Protein AF-0000000076643819 (afdb_homodimer)

Organism: Fusarium proliferatum (strain ET1) (NCBI:txid1227346)

pLDDT: mean 81.08, std 17.57, range [19.09, 98.19]

Sequence (1674 aa):
MAENMQVGRLDLASRTIDLTTVLLRATSSSGSLLKGAWEIGQWLGRERLNQYELLDCMEKAKGFAFANQSGQQFFDKIIQGLETFPVRPLFLQQSGSLGRLMAGDPSLSWIVSTVACLFQHHRDDMLVTDTVTACIMESHRLREQEHDVVTRDTFMYNPEHTRVRAVVRKIVSSVWYNVVNVGCDTVPLPDELLAVCSRGHYLDPGDFGIVVNTIYARCPSKAILRTTHLLRDVMLWLLLHYDGAIVVNVGGHIVYRADFGNPLRELEVNVASPCPQEGDCGGVGQASYQILRHVSGKFEDFLTGYISSDFDDSLPQPGIRQRLYEIPRLYPRASPMWNESVQILIKCTAQSIMRWLLGVPLSPQTDSPGFSAEPLRQAAEGEMTVSLALGNVPSIISLQWGSSPGPHVTFKSPAEVHSILSDYSKLGNGGFTGYRLTYLLEFFPILKDMASKLGAECQCSECSLVKRGSVASTLRPGCLRRLAVEEALLLLAHGVADGFCVDTASSVSDTTDIVEGMATLLLELIEDRKVMWNTWFTVASCVYLGCPFQKPVEPTHPAFGGTAFAAIQYGDLAAQAPWLDLTRELSVHGCFRIVGSRGRLGVVTRRHEDVQFRSVEENFAIIETENTEDTSHFCSRYKKAASLIDHGLRVDEDKTSVKSDVILCQIDEKFYRLSFRIQTKSHWRIVDPSDALSATIRTGSSAICQHNGQPPEIVPLNAKIYTMDEVVGRWPDVVRSSVGTTGSGRATNSGIFHLTHVLDTHLKRNIALALSVCPVAVPNYPDIACTTCTLEHAGKVERKPYREGEGGDPADRYVINLIKDLAGQDVPFGRRLIVAKMAENMQVGRLDLASRTIDLTTVLLRATSSSGSLLKGAWEIGQWLGRERLNQYELLDCMEKAKGFAFANQSGQQFFDKIIQGLETFPVRPLFLQQSGSLGRLMAGDPSLSWIVSTVACLFQHHRDDMLVTDTVTACIMESHRLREQEHDVVTRDTFMYNPEHTRVRAVVRKIVSSVWYNVVNVGCDTVPLPDELLAVCSRGHYLDPGDFGIVVNTIYARCPSKAILRTTHLLRDVMLWLLLHYDGAIVVNVGGHIVYRADFGNPLRELEVNVASPCPQEGDCGGVGQASYQILRHVSGKFEDFLTGYISSDFDDSLPQPGIRQRLYEIPRLYPRASPMWNESVQILIKCTAQSIMRWLLGVPLSPQTDSPGFSAEPLRQAAEGEMTVSLALGNVPSIISLQWGSSPGPHVTFKSPAEVHSILSDYSKLGNGGFTGYRLTYLLEFFPILKDMASKLGAECQCSECSLVKRGSVASTLRPGCLRRLAVEEALLLLAHGVADGFCVDTASSVSDTTDIVEGMATLLLELIEDRKVMWNTWFTVASCVYLGCPFQKPVEPTHPAFGGTAFAAIQYGDLAAQAPWLDLTRELSVHGCFRIVGSRGRLGVVTRRHEDVQFRSVEENFAIIETENTEDTSHFCSRYKKAASLIDHGLRVDEDKTSVKSDVILCQIDEKFYRLSFRIQTKSHWRIVDPSDALSATIRTGSSAICQHNGQPPEIVPLNAKIYTMDEVVGRWPDVVRSSVGTTGSGRATNSGIFHLTHVLDTHLKRNIALALSVCPVAVPNYPDIACTTCTLEHAGKVERKPYREGEGGDPADRYVINLIKDLAGQDVPFGRRLIVAK

Radius of gyration: 37.77 Å; Cα contacts (8 Å, |Δi|>4): 3320; chains: 2; bounding box: 106×125×84 Å

Secondary structure (DSSP, 8-state):
--STTSGGGSHHHHHHHHHHHHHHHHHSSSHHHHHHHHHHHHHHHHHT--HHHHHHHHHHHTTS----HHHHHHHHHHHH-PPP---TT-EEE----HHHHHHT-TTTHHHHHHHHHHHTT---HHHHHHHHHHHHHHHHHHHTT--S---SS--SS-HHHHHHHHHHHHHHHHHIIIIITTT-PPPPPPHHHHTT-SS-B---HHHHHHHHHIIIII-SSEEEEEESS-BHHHHHHHHHH--SEEEEEETTEEEEEEE-S-TT-EEEEEES-PPPSSS----SS--EEEEEEEETTEEEEEEEEE--HHHHS------S-EETT-------TT-GGG-HHHHHHHHHHHHHHHHHHHT-BEEE-SSSSEEEE-TTSPPPTT--BHHHHBSS--GGGG-------S-------HHHHHHHHHHHHTTT-TTSHHHHHHHHHHH-HHHHHHHHHHHTT--SHHHHHHHTT-S-----TT-HHHHHHHHHHHHHHHHHHHHTT--EE---S--HHHHHHHHHHHHIIIII-EEEHHHHHHHHHHHHH-PPP-PPPP-SBTTB-EEEEEEEEETTEEEE-GGG-TTS---STT-B--EEEESEEEEEEEETTEEEEEE---SEEEEEEEPPPP-HHHHHHSPPPPEEE-TT--PPBP----EEEEEEEE-SSSEEEEEEEEE-SS-EEE--HHHHHHHHHH--PPP---SSSSPPP---EEEEEE-HHHHHHHSS-----SS---------SSPPEEEE-BEEEHHHHHHHHHHTTTTT-EEE-TTTS-HHHHHHHHHTSPP--SSTT----TT-EEEEEEEEEEEP------SS-----/--SSGGG----SSTT-S-HHHHHHHHHHS-HHHHHHHHHHHHHHHHHT--HHHHHHHHHHHTTS----HHHHHHHHHHHH-PPP---TT-EEE----HHHHHHT-TTTHHHHHHHHHHHTT---HHHHHHHHHHHHHHHHHHHT---S---TTTTSS-HHHHHHHHHHHHHHHHHIIIIITTT-PPPPPPHHHHTT-SS-B---HHHHHHHHHIIIII-SSEEEEEESS-BHHHHHHHHHH--SEEEEEETTEEEEEEE-S-TT-EEEEEES-PPPSSS----SS--EEEEEEEETTEEEEEEEEE--HHHHS------S-EETT-------TT-GGG-HHHHHHHHHHHHHHHHHHHT-BEEE-SSSSEEEE-TTSPPPTT--BHHHHBSS--GGGG-------S-------HHHHHHHHHHHHTTT-TTSHHHHHHHHHHH-HHHHHHHHHHHTT--SHHHHHHHTT-S-----TT-HHHHHHHHHHHHHHHHHHHHTT--EE---S--HHHHHHHHHHHHIIIII-EEEHHHHHHHHHHHHH-PPP-PPPP-SSGGG-EEEEEEEEETTEEEE-GGG-TTS---STT-B--EEEESEEEEEEEETTEEEEEE---SEEEEEEEPPPP-HHHHHHSPPPPEEE-TT--PPBP----EEEEEEEE-SSSEEEEEEEEE-SS-EEE--HHHHHHHHHH--PPP---SSSSPPP---EEEEEE-HHHHHHHSS-----SS---------S-PPEEEE-BEEEHHHHHHHHHHTTTT--EEE-TTTS-HHHHHHHHHTSPP--SSTT----TT-EEEEEEEEEEEP------SS-----

Foldseek 3Di:
DVPVVPPPPPPVVVCVVCVVVVLVVVVVPDPVSVVLVVLVVVQCVVVVHDPVLVVVLCVLQFQLFFWFPLLLVLLCDLQVDDQFDDFPPKDFFAHSFPLNVLSPPRRRVLLLQLLLLVLQFDQDLLQSLLLSLLLSVVSNVVPVCPDPCCVVVPVDPDVNSVSSSVVSSSVSVRSCQRAQLLQSHGDADDPLLCVLEVFAFAARSNVLNVVLSCLAPVAPAEKEKEWQGDHRSSVSSCVTTPQAWEWEAACRDTRDIDGGHDDRHYYYYYHNHRADHDDFSDPDDFIKMWMWHDDPNDTDTDDIGTGDPVRGTHGGQRQGWFFQPPADDDDDPPDPCPDLLLVLLLLVLLLVLLVLQQQWFWAFDFDAPFTFTDSPDGDDPPTDGNLQQFQHQQCSNVDPSDDDDDDADFFDAPVVQVVVCVVVVVVVPPPDLQSLLVSVCSGGVSLVVSLLVQLVVWDDPQSVCVVVPDPDRRLDPPTSSVVSSLSSLSSNLSRLLVSQVDGIFGNNPDCSQLSSLSSVQVCCCRVVSIRHLASSQQSSCCGSSVDGRDDQDDQPDPQWGFHHFAKKAARQKIWGQNLNNLLDDAASGNNNHTDITGRFMFGWDDDDPDIDTGTDPDNIATETETAKDDQQVVLVVDPDFWDWDKLPDDFAEAPKDKDWDWDWDDPDDRYIYIWIWIDTDPDIITFTSSLLSSLNSLADAEFFDPDDDRGDTDDIAIEDEDHLNVLRNAPVVDRQDPPPPPPPPPLPPGAYEYEYGAYAGSNSVSRSSSSCSQQREYEYECVGDGPNRRVVVQQVDFGHGNDPRRDDRRRYGYYYHYHPDHDRPPPPPDSDHPPVD/DPVPCVVDAPWLQVCLPPLVVSCVVVVPDDPVSVVLSVLVVVQCVVVVPDPVLVNVLSNLQFQLFFWFPLLLVLLVDLQQDDFFDDFPPKDFFAHSFPLNVQSPHRRRVLLLQLLLLVLQFDQDLLQSLLLSLLLSVVSNCVVVCPDDCCVVVPVDPDVNSVSSSVVSSSVSVRSCQRAQLLFSHGDADDPLLCQLEVFAFAARSNVLNVVLSCLAPVAPAEKEKEWQGDHRSSVSSCVTTPQAWEWEAACRRTRDIDGRHDDRHYYYYYHNHRADHDDFSDPDDFIKMWMWHDDPNDTDTDDIGTGDPVRGTHGGQRQGWFFQPPADDDDDPPDPCPDLLLVLLLLVLLLVLLVLQQQWFWAFDFAAPFTFTDSPDGDDPPTHGNLQQFQHQFCSNVDPSDDDDDDADFFDAPVVQVVVCVVVVVVVPPPDLQSLLVSVCSGGVSLVVSLLVQLVVWDDPQSVCVVVPDPDRRLDPPTSSVVSSLSSLSSNLSRLLVSQVDGIFGNNPDCSQLSSLSSVQVCCCRVVSIRHLASSQQSSCCGSSVDGRDDADDQPDPQWGFHHFAKKAARQKIWGQNLNNLLDDAASGNNNHTDITGRFMFGWDDDDPDIDTGTDPDNIATETETAKDDQQVVLVVDPDFWDWDKLPDDFAEAPKDKDWDWDWDDDDDRYIYIWIWIDTDPDIITFTSSLLSSLNSLADEEFADPDDPRDDTDDIAIEDEDHLNVLRNAPVVDNQPPPPPPPPPPLPPGAYEYEYGAYAGSNSVSRSSSSCSQQREYEYECVGDGPNRRCVVQQPDFGHGSDPRPDDRRRYGYYYHYHPDHDRPPPPPDSDHPHVD

Solvent-accessible surface area (backbone atoms only — not comparable to full-atom values): 88728 Å² total; per-residue (Å²): 133,78,71,76,69,68,68,72,57,58,54,51,51,53,54,66,34,37,59,50,36,46,41,37,58,62,16,61,75,51,82,63,30,49,52,50,44,48,31,48,35,19,46,29,21,52,66,42,45,44,68,65,58,50,49,55,41,48,64,36,36,49,64,65,47,47,63,20,62,60,30,45,53,44,37,47,51,64,69,74,47,70,82,46,56,64,51,42,76,39,37,48,36,77,63,66,44,64,36,58,56,31,45,72,33,69,44,46,21,42,58,49,52,49,52,43,47,42,20,61,41,38,49,52,63,64,57,50,25,46,24,54,37,30,36,28,53,51,38,35,51,63,63,64,58,67,74,76,76,67,57,80,86,49,73,77,85,46,68,66,53,55,44,38,36,40,50,38,42,53,49,49,51,42,28,37,37,56,33,28,59,56,61,61,65,61,84,70,73,52,66,65,62,47,66,39,33,78,57,34,24,42,61,52,36,62,56,43,23,51,50,54,46,41,55,66,71,69,29,79,37,38,31,35,42,38,25,44,53,67,42,51,59,61,50,47,48,40,64,27,35,44,55,17,31,41,37,34,28,46,59,87,38,76,67,44,74,51,75,42,66,42,83,74,18,37,40,38,35,38,22,57,45,66,42,54,85,73,74,78,71,74,58,102,69,80,47,34,38,35,35,29,32,55,52,98,91,39,76,39,87,71,47,75,50,72,43,46,76,83,23,54,70,32,72,67,33,46,31,35,58,30,53,62,83,59,72,87,70,88,66,66,87,86,38,70,73,72,37,64,68,53,45,32,44,39,51,41,46,30,34,52,52,47,53,53,54,36,44,22,21,44,42,70,45,67,78,52,51,46,29,27,40,39,78,91,45,80,52,57,90,88,52,52,22,45,42,47,30,22,52,29,73,37,60,61,73,72,55,86,70,68,83,57,83,75,97,63,61,55,72,52,57,64,81,73,37,47,74,61,42,56,61,48,58,72,62,69,52,78,85,43,69,39,44,52,53,52,52,48,32,60,34,18,47,42,54,33,51,52,31,50,61,41,27,70,74,34,86,44,74,47,44,49,40,42,75,74,64,46,82,86,56,71,51,46,92,89,36,51,30,37,51,49,51,46,49,24,38,43,48,41,34,38,32,49,17,27,12,21,59,46,72,49,22,36,41,57,86,74,55,63,35,46,34,47,32,39,50,49,45,52,47,38,31,67,76,67,24,32,45,48,44,52,56,54,51,34,33,24,38,18,42,44,62,46,46,77,56,67,74,82,74,74,60,83,44,85,89,59,32,65,72,40,71,41,32,39,35,37,40,22,25,26,39,31,34,62,68,54,26,44,43,44,87,81,54,54,69,30,56,45,39,46,43,71,23,45,17,23,47,24,38,76,44,75,55,91,91,43,80,41,77,51,50,56,57,46,49,57,30,38,32,21,30,32,55,55,61,84,44,29,70,54,40,65,73,57,70,80,76,69,41,78,42,48,43,82,61,78,76,55,73,48,82,66,62,79,44,76,48,75,46,80,36,56,78,50,93,42,36,29,38,37,40,39,32,40,34,36,88,84,32,75,41,42,47,23,52,57,33,23,52,38,18,54,54,54,36,57,76,60,52,71,52,88,66,89,87,74,65,58,86,54,78,70,41,48,29,36,79,32,47,60,44,49,41,68,52,35,48,57,84,33,54,58,60,87,63,78,67,73,63,77,66,72,73,63,89,75,44,46,36,36,33,41,28,27,33,55,32,26,41,58,47,36,49,53,33,25,44,25,33,36,54,46,37,26,48,37,40,69,92,56,20,45,55,40,50,39,52,56,49,39,66,68,54,74,44,51,65,32,48,89,72,62,55,60,64,64,57,36,32,38,36,41,30,33,50,89,77,55,41,63,72,78,67,78,74,59,79,64,64,75,62,83,126,134,81,84,70,71,74,80,60,69,67,57,66,42,85,51,56,45,58,60,65,53,44,38,47,53,28,58,64,66,60,79,65,49,35,49,50,43,47,32,47,35,19,47,30,21,53,67,41,46,44,68,65,58,50,36,54,41,44,45,35,35,46,64,67,46,49,62,20,63,61,29,44,53,43,36,48,49,64,71,72,49,71,81,42,56,65,50,43,76,40,37,46,34,77,63,67,44,66,37,59,57,31,44,74,27,58,35,46,20,42,58,50,54,49,52,43,47,41,21,61,41,39,48,50,64,64,58,48,26,46,24,54,38,30,35,28,53,51,38,33,53,59,68,62,54,62,75,83,72,70,60,78,85,50,71,72,87,44,69,66,52,56,47,40,37,41,50,38,41,54,48,50,51,41,29,37,37,54,31,28,58,56,62,61,63,60,84,70,74,54,67,66,63,49,67,40,32,79,56,34,26,39,62,49,34,62,54,42,22,51,50,55,43,40,55,65,71,69,29,80,37,38,33,36,40,38,24,44,53,65,42,50,57,60,49,49,49,40,64,27,36,43,56,17,31,41,37,33,28,44,59,85,38,76,68,46,75,52,75,42,66,41,83,74,18,37,38,39,36,39,23,57,47,67,41,55,86,73,74,77,70,75,58,102,68,80,46,36,38,36,34,29,33,54,51,98,93,40,77,40,88,71,47,74,52,70,41,47,76,84,25,54,71,34,74,69,32,47,30,34,57,30,53,62,83,59,73,87,72,89,65,67,88,87,39,71,73,72,38,64,68,52,44,31,46,39,52,41,45,30,35,53,50,47,54,52,54,36,45,22,22,45,43,68,44,71,72,51,49,44,29,27,39,40,77,90,44,80,54,57,91,90,51,52,22,44,42,47,31,22,52,28,73,38,59,61,74,72,56,86,71,67,83,56,81,75,96,65,62,56,71,50,57,63,80,72,35,48,74,62,43,56,62,49,57,71,62,71,51,78,86,43,68,40,44,53,51,53,52,49,33,59,33,19,46,42,54,34,51,52,29,49,60,42,27,69,76,35,87,44,74,48,43,49,39,40,73,72,64,46,81,86,57,71,51,46,92,90,36,50,28,39,51,49,50,46,51,25,38,44,48,43,35,39,32,50,18,27,11,21,59,47,71,49,23,34,41,55,85,75,55,60,36,45,35,46,32,38,50,48,45,53,46,38,30,66,75,67,24,32,45,45,45,52,55,54,51,35,33,24,36,18,42,43,61,46,46,76,57,68,75,82,75,74,58,83,46,84,88,62,28,65,71,38,69,42,31,39,34,37,42,22,25,27,38,30,35,62,65,54,27,44,43,45,88,80,52,54,66,30,55,45,40,48,44,71,24,45,16,24,47,25,37,76,44,75,54,90,92,41,66,40,76,51,48,55,60,44,48,56,29,38,32,22,30,32,52,54,61,84,42,29,70,55,41,65,74,55,71,80,77,68,41,78,42,47,44,81,60,77,75,55,73,49,83,66,62,80,45,76,50,75,48,80,35,56,77,48,92,43,37,30,38,37,40,38,32,41,36,38,88,84,30,75,38,43,46,23,49,58,34,22,53,36,19,52,53,54,36,56,74,60,53,73,53,88,66,87,88,69,67,58,87,53,78,70,40,47,29,36,80,30,47,60,45,48,40,66,52,32,49,55,83,37,56,58,63,87,64,80,67,73,64,77,64,72,74,64,90,76,42,47,36,39,32,42,28,27,34,55,32,25,42,57,48,37,50,52,33,26,44,25,34,35,53,43,38,28,49,37,38,69,92,60,19,46,55,41,48,39,52,55,50,41,66,69,52,72,42,49,64,30,48,90,75,58,58,62,66,62,57,35,31,37,38,42,29,31,51,90,78,55,40,62,70,75,65,78,73,63,76,66,62,70,59,80,87

Structure (mmCIF, N/CA/C/O backbone):
data_AF-0000000076643819-model_v1
#
loop_
_entity.id
_entity.type
_entity.pdbx_description
1 polymer 'Uncharacterized protein'
#
loop_
_atom_site.group_PDB
_atom_site.id
_atom_site.type_symbol
_atom_site.label_atom_id
_atom_site.label_alt_id
_atom_site.label_comp_id
_atom_site.label_asym_id
_atom_site.label_entity_id
_atom_site.label_seq_id
_atom_site.pdbx_PDB_ins_code
_atom_site.Cartn_x
_atom_site.Cartn_y
_atom_site.Cartn_z
_atom_site.occupancy
_atom_site.B_iso_or_equiv
_atom_site.auth_seq_id
_atom_site.auth_comp_id
_atom_site.auth_asym_id
_atom_site.auth_atom_id
_atom_site.pdbx_PDB_model_num
ATOM 1 N N . MET A 1 1 ? -9.391 -47.875 21.688 1 19.41 1 MET A N 1
ATOM 2 C CA . MET A 1 1 ? -8.656 -47.438 20.5 1 19.41 1 MET A CA 1
ATOM 3 C C . MET A 1 1 ? -8.766 -45.938 20.281 1 19.41 1 MET A C 1
ATOM 5 O O . MET A 1 1 ? -8.227 -45.406 19.312 1 19.41 1 MET A O 1
ATOM 9 N N . ALA A 1 2 ? -9.781 -45.406 20.766 1 21.3 2 ALA A N 1
ATOM 10 C CA . ALA A 1 2 ? -10.555 -44.219 21.156 1 21.3 2 ALA A CA 1
ATOM 11 C C . ALA A 1 2 ? -9.695 -43.25 21.969 1 21.3 2 ALA A C 1
ATOM 13 O O . ALA A 1 2 ? -9.969 -42.062 21.984 1 21.3 2 ALA A O 1
ATOM 14 N N . GLU A 1 3 ? -8.867 -43.844 22.766 1 21.05 3 GLU A N 1
ATOM 15 C CA . GLU A 1 3 ? -8.086 -43.281 23.859 1 21.05 3 GLU A CA 1
ATOM 16 C C . GLU A 1 3 ? -6.973 -42.375 23.328 1 21.05 3 GLU A C 1
ATOM 18 O O . GLU A 1 3 ? -6.586 -41.406 23.984 1 21.05 3 GLU A O 1
ATOM 23 N N . ASN A 1 4 ? -6.332 -42.844 22.25 1 19.38 4 ASN A N 1
ATOM 24 C CA . ASN A 1 4 ? -5.02 -42.438 21.766 1 19.38 4 ASN A CA 1
ATOM 25 C C . ASN A 1 4 ? -5.094 -41.094 21.047 1 19.38 4 ASN A C 1
ATOM 27 O O . ASN A 1 4 ? -4.105 -40.625 20.453 1 19.38 4 ASN A O 1
ATOM 31 N N . MET A 1 5 ? -6.367 -40.688 20.641 1 20.7 5 MET A N 1
ATOM 32 C CA . MET A 1 5 ? -6.762 -39.594 19.766 1 20.7 5 MET A CA 1
ATOM 33 C C . MET A 1 5 ? -6.629 -38.25 20.469 1 20.7 5 MET A C 1
ATOM 35 O O . MET A 1 5 ? -6.863 -37.219 19.859 1 20.7 5 MET A O 1
ATOM 39 N N . GLN A 1 6 ? -6.625 -38.344 21.797 1 22.02 6 GLN A N 1
ATOM 40 C CA . GLN A 1 6 ? -6.758 -37.25 22.781 1 22.02 6 GLN A CA 1
ATOM 41 C C . GLN A 1 6 ? -5.527 -36.375 22.781 1 22.02 6 GLN A C 1
ATOM 43 O O . GLN A 1 6 ? -5.617 -35.188 23.094 1 22.02 6 GLN A O 1
ATOM 48 N N . VAL A 1 7 ? -4.387 -36.938 22.641 1 21.81 7 VAL A N 1
ATOM 49 C CA . VAL A 1 7 ? -3.051 -36.438 22.938 1 21.81 7 VAL A CA 1
ATOM 50 C C . VAL A 1 7 ? -2.615 -35.438 21.875 1 21.81 7 VAL A C 1
ATOM 52 O O . VAL A 1 7 ? -1.816 -34.562 22.156 1 21.81 7 VAL A O 1
ATOM 55 N N . GLY A 1 8 ? -3.123 -35.594 20.656 1 21.38 8 GLY A N 1
ATOM 56 C CA . GLY A 1 8 ? -2.57 -35.062 19.422 1 21.38 8 GLY A CA 1
ATOM 57 C C . GLY A 1 8 ? -2.846 -33.562 19.266 1 21.38 8 GLY A C 1
ATOM 58 O O . GLY A 1 8 ? -2.414 -32.938 18.297 1 21.38 8 GLY A O 1
ATOM 59 N N . ARG A 1 9 ? -3.912 -33.062 19.938 1 22.44 9 ARG A N 1
ATOM 60 C CA . ARG A 1 9 ? -4.594 -31.781 19.859 1 22.44 9 ARG A CA 1
ATOM 61 C C . ARG A 1 9 ? -3.742 -30.672 20.469 1 22.44 9 ARG A C 1
ATOM 63 O O . ARG A 1 9 ? -3.82 -29.516 20.047 1 22.44 9 ARG A O 1
ATOM 70 N N . LEU A 1 10 ? -3.025 -30.969 21.578 1 22.55 10 LEU A N 1
ATOM 71 C CA . LEU A 1 10 ? -2.348 -30.094 22.531 1 22.55 10 LEU A CA 1
ATOM 72 C C . LEU A 1 10 ? -1.084 -29.5 21.906 1 22.55 10 LEU A C 1
ATOM 74 O O . LEU A 1 10 ? -0.627 -28.438 22.328 1 22.55 10 LEU A O 1
ATOM 78 N N . ASP A 1 11 ? -0.434 -30.266 21.016 1 20.67 11 ASP A N 1
ATOM 79 C CA . ASP A 1 11 ? 1.001 -30.078 20.812 1 20.67 11 ASP A CA 1
ATOM 80 C C . ASP A 1 11 ? 1.282 -28.875 19.922 1 20.67 11 ASP A C 1
ATOM 82 O O . ASP A 1 11 ? 2.352 -28.281 20 1 20.67 11 ASP A O 1
ATOM 86 N N . LEU A 1 12 ? 0.408 -28.703 18.984 1 22.84 12 LEU A N 1
ATOM 87 C CA . LEU A 1 12 ? 0.771 -27.703 17.984 1 22.84 12 LEU A CA 1
ATOM 88 C C . LEU A 1 12 ? 0.729 -26.297 18.578 1 22.84 12 LEU A C 1
ATOM 90 O O . LEU A 1 12 ? 1.499 -25.422 18.172 1 22.84 12 LEU A O 1
ATOM 94 N N . ALA A 1 13 ? -0.17 -26.047 19.5 1 25.5 13 ALA A N 1
ATOM 95 C CA . ALA A 1 13 ? -0.249 -24.844 20.328 1 25.5 13 ALA A CA 1
ATOM 96 C C . ALA A 1 13 ? 1.06 -24.594 21.062 1 25.5 13 ALA A C 1
ATOM 98 O O . ALA A 1 13 ? 1.441 -23.453 21.312 1 25.5 13 ALA A O 1
ATOM 99 N N . SER A 1 14 ? 1.76 -25.594 21.438 1 25.17 14 SER A N 1
ATOM 100 C CA . SER A 1 14 ? 2.98 -25.547 22.234 1 25.17 14 SER A CA 1
ATOM 101 C C . SER A 1 14 ? 4.164 -25.062 21.422 1 25.17 14 SER A C 1
ATOM 103 O O . SER A 1 14 ? 5.043 -24.359 21.938 1 25.17 14 SER A O 1
ATOM 105 N N . ARG A 1 15 ? 4.25 -25.484 20.156 1 25.58 15 ARG A N 1
ATOM 106 C CA . ARG A 1 15 ? 5.504 -25.25 19.438 1 25.58 15 ARG A CA 1
ATOM 107 C C . ARG A 1 15 ? 5.535 -23.844 18.828 1 25.58 15 ARG A C 1
ATOM 109 O O . ARG A 1 15 ? 6.59 -23.375 18.406 1 25.58 15 ARG A O 1
ATOM 116 N N . THR A 1 16 ? 4.484 -23.266 18.359 1 28.03 16 THR A N 1
ATOM 117 C CA . THR A 1 16 ? 4.449 -21.844 18.031 1 28.03 16 THR A CA 1
ATOM 118 C C . THR A 1 16 ? 4.863 -21.016 19.234 1 28.03 16 THR A C 1
ATOM 120 O O . THR A 1 16 ? 5.289 -19.859 19.078 1 28.03 16 THR A O 1
ATOM 123 N N . ILE A 1 17 ? 4.738 -21.406 20.375 1 29.94 17 ILE A N 1
ATOM 124 C CA . ILE A 1 17 ? 5.277 -21.016 21.672 1 29.94 17 ILE A CA 1
ATOM 125 C C . ILE A 1 17 ? 6.801 -21.031 21.625 1 29.94 17 ILE A C 1
ATOM 127 O O . ILE A 1 17 ? 7.461 -20.344 22.406 1 29.94 17 ILE A O 1
ATOM 131 N N . ASP A 1 18 ? 7.332 -21.781 20.609 1 32.38 18 ASP A N 1
ATOM 132 C CA . ASP A 1 18 ? 8.781 -21.875 20.703 1 32.38 18 ASP A CA 1
ATOM 133 C C . ASP A 1 18 ? 9.445 -20.562 20.297 1 32.38 18 ASP A C 1
ATOM 135 O O . ASP A 1 18 ? 10.312 -20.047 21 1 32.38 18 ASP A O 1
ATOM 139 N N . LEU A 1 19 ? 9.133 -20.078 19.109 1 33.69 19 LEU A N 1
ATOM 140 C CA . LEU A 1 19 ? 9.781 -18.797 18.891 1 33.69 19 LEU A CA 1
ATOM 141 C C . LEU A 1 19 ? 9.305 -17.75 19.891 1 33.69 19 LEU A C 1
ATOM 143 O O . LEU A 1 19 ? 10.109 -16.984 20.422 1 33.69 19 LEU A O 1
ATOM 147 N N . THR A 1 20 ? 8.055 -17.703 20.25 1 35.69 20 THR A N 1
ATOM 148 C CA . THR A 1 20 ? 7.566 -16.875 21.344 1 35.69 20 THR A CA 1
ATOM 149 C C . THR A 1 20 ? 8.18 -17.312 22.672 1 35.69 20 THR A C 1
ATOM 151 O O . THR A 1 20 ? 8.602 -16.484 23.469 1 35.69 20 THR A O 1
ATOM 154 N N . THR A 1 21 ? 8.164 -18.594 22.906 1 38.66 21 THR A N 1
ATOM 155 C CA . THR A 1 21 ? 8.883 -19.141 24.062 1 38.66 21 THR A CA 1
ATOM 156 C C . THR A 1 21 ? 10.383 -18.891 23.922 1 38.66 21 THR A C 1
ATOM 158 O O . THR A 1 21 ? 11.039 -18.5 24.891 1 38.66 21 THR A O 1
ATOM 161 N N . VAL A 1 22 ? 10.883 -19.219 22.688 1 37.78 22 VAL A N 1
ATOM 162 C CA . VAL A 1 22 ? 12.297 -18.906 22.469 1 37.78 22 VAL A CA 1
ATOM 163 C C . VAL A 1 22 ? 12.508 -17.391 22.547 1 37.78 22 VAL A C 1
ATOM 165 O O . VAL A 1 22 ? 13.445 -16.938 23.203 1 37.78 22 VAL A O 1
ATOM 168 N N . LEU A 1 23 ? 11.68 -16.719 21.844 1 38.19 23 LEU A N 1
ATOM 169 C CA . LEU A 1 23 ? 11.75 -15.266 22.031 1 38.19 23 LEU A CA 1
ATOM 170 C C . LEU A 1 23 ? 11.375 -14.875 23.453 1 38.19 23 LEU A C 1
ATOM 172 O O . LEU A 1 23 ? 12.023 -14.031 24.062 1 38.19 23 LEU A O 1
ATOM 176 N N . LEU A 1 24 ? 10.344 -15.477 24.016 1 38.56 24 LEU A N 1
ATOM 177 C CA . LEU A 1 24 ? 9.953 -15.312 25.406 1 38.56 24 LEU A CA 1
ATOM 178 C C . LEU A 1 24 ? 11 -15.906 26.344 1 38.56 24 LEU A C 1
ATOM 180 O O . LEU A 1 24 ? 11.32 -15.312 27.375 1 38.56 24 LEU A O 1
ATOM 184 N N . ARG A 1 25 ? 11.32 -17.156 26.234 1 40.53 25 ARG A N 1
ATOM 185 C CA . ARG A 1 25 ? 12.422 -17.703 27.016 1 40.53 25 ARG A CA 1
ATOM 186 C C . ARG A 1 25 ? 13.68 -16.859 26.859 1 40.53 25 ARG A C 1
ATOM 188 O O . ARG A 1 25 ? 14.453 -16.703 27.812 1 40.53 25 ARG A O 1
ATOM 195 N N . ALA A 1 26 ? 13.953 -16.625 25.672 1 32.78 26 ALA A N 1
ATOM 196 C CA . ALA A 1 26 ? 15.023 -15.641 25.531 1 32.78 26 ALA A CA 1
ATOM 197 C C . ALA A 1 26 ? 14.664 -14.344 26.266 1 32.78 26 ALA A C 1
ATOM 199 O O . ALA A 1 26 ? 15.547 -13.625 26.734 1 32.78 26 ALA A O 1
ATOM 200 N N . THR A 1 27 ? 13.445 -13.977 26.203 1 32.19 27 THR A N 1
ATOM 201 C CA . THR A 1 27 ? 12.961 -12.797 26.906 1 32.19 27 THR A CA 1
ATOM 202 C C . THR A 1 27 ? 12.742 -13.094 28.391 1 32.19 27 THR A C 1
ATOM 204 O O . THR A 1 27 ? 12.258 -12.234 29.125 1 32.19 27 THR A O 1
ATOM 207 N N . SER A 1 28 ? 12.406 -14.203 28.828 1 34.41 28 SER A N 1
ATOM 208 C CA . SER A 1 28 ? 12.305 -14.43 30.266 1 34.41 28 SER A CA 1
ATOM 209 C C . SER A 1 28 ? 13.312 -13.578 31.031 1 34.41 28 SER A C 1
ATOM 211 O O . SER A 1 28 ? 13.203 -13.422 32.25 1 34.41 28 SER A O 1
ATOM 213 N N . SER A 1 29 ? 14.492 -13.594 30.672 1 36.69 29 SER A N 1
ATOM 214 C CA . SER A 1 29 ? 15.312 -13 31.719 1 36.69 29 SER A CA 1
ATOM 215 C C . SER A 1 29 ? 14.961 -11.531 31.938 1 36.69 29 SER A C 1
ATOM 217 O O . SER A 1 29 ? 14.742 -11.102 33.062 1 36.69 29 SER A O 1
ATOM 219 N N . SER A 1 30 ? 15.531 -10.43 31.078 1 43.94 30 SER A N 1
ATOM 220 C CA . SER A 1 30 ? 15.555 -9.008 31.375 1 43.94 30 SER A CA 1
ATOM 221 C C . SER A 1 30 ? 14.555 -8.242 30.516 1 43.94 30 SER A C 1
ATOM 223 O O . SER A 1 30 ? 14.164 -8.719 29.438 1 43.94 30 SER A O 1
ATOM 225 N N . GLY A 1 31 ? 13.594 -7.184 31.047 1 49.75 31 GLY A N 1
ATOM 226 C CA . GLY A 1 31 ? 12.758 -6.156 30.453 1 49.75 31 GLY A CA 1
ATOM 227 C C . GLY A 1 31 ? 13.141 -5.832 29.016 1 49.75 31 GLY A C 1
ATOM 228 O O . GLY A 1 31 ? 12.273 -5.609 28.172 1 49.75 31 GLY A O 1
ATOM 229 N N . SER A 1 32 ? 14.25 -6.023 28.703 1 58.91 32 SER A N 1
ATOM 230 C CA . SER A 1 32 ? 14.789 -5.672 27.391 1 58.91 32 SER A CA 1
ATOM 231 C C . SER A 1 32 ? 14.453 -6.734 26.344 1 58.91 32 SER A C 1
ATOM 233 O O . SER A 1 32 ? 14.164 -6.41 25.188 1 58.91 32 SER A O 1
ATOM 235 N N . LEU A 1 33 ? 14.273 -8.031 26.719 1 61.53 33 LEU A N 1
ATOM 236 C CA . LEU A 1 33 ? 14 -9.109 25.781 1 61.53 33 LEU A CA 1
ATOM 237 C C . LEU A 1 33 ? 12.539 -9.086 25.328 1 61.53 33 LEU A C 1
ATOM 239 O O . LEU A 1 33 ? 12.234 -9.336 24.172 1 61.53 33 LEU A O 1
ATOM 243 N N . LEU A 1 34 ? 11.695 -8.773 26.25 1 64.06 34 LEU A N 1
ATOM 244 C CA . LEU A 1 34 ? 10.281 -8.68 25.906 1 64.06 34 LEU A CA 1
ATOM 245 C C . LEU A 1 34 ? 10.031 -7.535 24.938 1 64.06 34 LEU A C 1
ATOM 247 O O . LEU A 1 34 ? 9.234 -7.668 24 1 64.06 34 LEU A O 1
ATOM 251 N N . LYS A 1 35 ? 10.742 -6.5 25.172 1 68.81 35 LYS A N 1
ATOM 252 C CA . LYS A 1 35 ? 10.602 -5.363 24.281 1 68.81 35 LYS A CA 1
ATOM 253 C C . LYS A 1 35 ? 11.094 -5.711 22.875 1 68.81 35 LYS A C 1
ATOM 255 O O . LYS A 1 35 ? 10.469 -5.336 21.875 1 68.81 35 LYS A O 1
ATOM 260 N N . GLY A 1 36 ? 12.164 -6.445 22.906 1 70.19 36 GLY A N 1
ATOM 261 C CA . GLY A 1 36 ? 12.688 -6.863 21.609 1 70.19 36 GLY A CA 1
ATOM 262 C C . GLY A 1 36 ? 11.75 -7.793 20.859 1 70.19 36 GLY A C 1
ATOM 263 O O . GLY A 1 36 ? 11.547 -7.641 19.656 1 70.19 36 GLY A O 1
ATOM 264 N N . ALA A 1 37 ? 11.156 -8.672 21.578 1 72.94 37 ALA A N 1
ATOM 265 C CA . ALA A 1 37 ? 10.203 -9.594 20.969 1 72.94 37 ALA A CA 1
ATOM 266 C C . ALA A 1 37 ? 8.977 -8.859 20.453 1 72.94 37 ALA A C 1
ATOM 268 O O . ALA A 1 37 ? 8.469 -9.18 19.375 1 72.94 37 ALA A O 1
ATOM 269 N N . TRP A 1 38 ? 8.562 -7.945 21.188 1 76 38 TRP A N 1
ATOM 270 C CA . TRP A 1 38 ? 7.41 -7.141 20.797 1 76 38 TRP A CA 1
ATOM 271 C C . TRP A 1 38 ? 7.691 -6.375 19.516 1 76 38 TRP A C 1
ATOM 273 O O . TRP A 1 38 ? 6.863 -6.352 18.594 1 76 38 TRP A O 1
ATOM 283 N N . GLU A 1 39 ? 8.859 -5.855 19.453 1 77.5 39 GLU A N 1
ATOM 284 C CA . GLU A 1 39 ? 9.25 -5.094 18.266 1 77.5 39 GLU A CA 1
ATOM 285 C C . GLU A 1 39 ? 9.367 -5.996 17.047 1 77.5 39 GLU A C 1
ATOM 287 O O . GLU A 1 39 ? 8.992 -5.602 15.938 1 77.5 39 GLU A O 1
ATOM 292 N N . ILE A 1 40 ? 9.828 -7.176 17.359 1 78.19 40 ILE A N 1
ATOM 293 C CA . ILE A 1 40 ? 9.93 -8.125 16.25 1 78.19 40 ILE A CA 1
ATOM 294 C C . ILE A 1 40 ? 8.539 -8.516 15.773 1 78.19 40 ILE A C 1
ATOM 296 O O . ILE A 1 40 ? 8.297 -8.633 14.57 1 78.19 40 ILE A O 1
ATOM 300 N N . GLY A 1 41 ? 7.652 -8.781 16.734 1 79.19 41 GLY A N 1
ATOM 301 C CA . GLY A 1 41 ? 6.277 -9.094 16.375 1 79.19 41 GLY A CA 1
ATOM 302 C C . GLY A 1 41 ? 5.617 -8.016 15.539 1 79.19 41 GLY A C 1
ATOM 303 O O . GLY A 1 41 ? 4.961 -8.305 14.539 1 79.19 41 GLY A O 1
ATOM 304 N N . GLN A 1 42 ? 5.828 -6.797 15.859 1 81.38 42 GLN A N 1
ATOM 305 C CA . GLN A 1 42 ? 5.273 -5.676 15.109 1 81.38 42 GLN A CA 1
ATOM 306 C C . GLN A 1 42 ? 5.906 -5.574 13.727 1 81.38 42 GLN A C 1
ATOM 308 O O . GLN A 1 42 ? 5.227 -5.262 12.75 1 81.38 42 GLN A O 1
ATOM 313 N N . TRP A 1 43 ? 7.207 -5.828 13.75 1 82.75 43 TRP A N 1
ATOM 314 C CA . TRP A 1 43 ? 7.887 -5.777 12.461 1 82.75 43 TRP A CA 1
ATOM 315 C C . TRP A 1 43 ? 7.352 -6.852 11.523 1 82.75 43 TRP A C 1
ATOM 317 O O . TRP A 1 43 ? 7.125 -6.594 10.336 1 82.75 43 TRP A O 1
ATOM 327 N N . LEU A 1 44 ? 7.133 -8.031 12.047 1 83.69 44 LEU A N 1
ATOM 328 C CA . LEU A 1 44 ? 6.582 -9.125 11.242 1 83.69 44 LEU A CA 1
ATOM 329 C C . LEU A 1 44 ? 5.211 -8.758 10.695 1 83.69 44 LEU A C 1
ATOM 331 O O . LEU A 1 44 ? 4.898 -9.055 9.539 1 83.69 44 LEU A O 1
ATOM 335 N N . GLY A 1 45 ? 4.473 -8.133 11.531 1 82.38 45 GLY A N 1
ATOM 336 C CA . GLY A 1 45 ? 3.178 -7.66 11.07 1 82.38 45 GLY A CA 1
ATOM 337 C C . GLY A 1 45 ? 3.283 -6.609 9.984 1 82.38 45 GLY A C 1
ATOM 338 O O . GLY A 1 45 ? 2.604 -6.699 8.953 1 82.38 45 GLY A O 1
ATOM 339 N N . ARG A 1 46 ? 4.145 -5.738 10.164 1 83.31 46 ARG A N 1
ATOM 340 C CA . ARG A 1 46 ? 4.336 -4.652 9.211 1 83.31 46 ARG A CA 1
ATOM 341 C C . ARG A 1 46 ? 4.809 -5.18 7.859 1 83.31 46 ARG A C 1
ATOM 343 O O . ARG A 1 46 ? 4.375 -4.695 6.812 1 83.31 46 ARG A O 1
ATOM 350 N N . GLU A 1 47 ? 5.723 -6.121 7.961 1 84.62 47 GLU A N 1
ATOM 351 C CA . GLU A 1 47 ? 6.305 -6.664 6.742 1 84.62 47 GLU A CA 1
ATOM 352 C C . GLU A 1 47 ? 5.473 -7.824 6.195 1 84.62 47 GLU A C 1
ATOM 354 O O . GLU A 1 47 ? 5.75 -8.344 5.113 1 84.62 47 GLU A O 1
ATOM 359 N N . ARG A 1 48 ? 4.434 -8.227 6.934 1 85.5 48 ARG A N 1
ATOM 360 C CA . ARG A 1 48 ? 3.545 -9.32 6.547 1 85.5 48 ARG A CA 1
ATOM 361 C C . ARG A 1 48 ? 4.336 -10.586 6.25 1 85.5 48 ARG A C 1
ATOM 363 O O . ARG A 1 48 ? 4.156 -11.203 5.199 1 85.5 48 ARG A O 1
ATOM 370 N N . LEU A 1 49 ? 5.301 -10.844 7.051 1 83.31 49 LEU A N 1
ATOM 371 C CA . LEU A 1 49 ? 6.148 -12.023 6.969 1 83.31 49 LEU A CA 1
ATOM 372 C C . LEU A 1 49 ? 5.777 -13.031 8.055 1 83.31 49 LEU A C 1
ATOM 374 O O . LEU A 1 49 ? 5.539 -12.656 9.203 1 83.31 49 LEU A O 1
ATOM 378 N N . ASN A 1 50 ? 5.645 -14.25 7.613 1 81.38 50 ASN A N 1
ATOM 379 C CA . ASN A 1 50 ? 5.379 -15.305 8.586 1 81.38 50 ASN A CA 1
ATOM 380 C C . ASN A 1 50 ? 6.562 -15.516 9.523 1 81.38 50 ASN A C 1
ATOM 382 O O . ASN A 1 50 ? 7.715 -15.484 9.086 1 81.38 50 ASN A O 1
ATOM 386 N N . GLN A 1 51 ? 6.285 -15.719 10.766 1 79.25 51 GLN A N 1
ATOM 387 C CA . GLN A 1 51 ? 7.32 -15.82 11.781 1 79.25 51 GLN A CA 1
ATOM 388 C C . GLN A 1 51 ? 8.234 -17.016 11.531 1 79.25 51 GLN A C 1
ATOM 390 O O . GLN A 1 51 ? 9.43 -16.953 11.805 1 79.25 51 GLN A O 1
ATOM 395 N N . TYR A 1 52 ? 7.734 -18.078 10.977 1 78.19 52 TYR A N 1
ATOM 396 C CA . TYR A 1 52 ? 8.531 -19.281 10.781 1 78.19 52 TYR A CA 1
ATOM 397 C C . TYR A 1 52 ? 9.484 -19.125 9.609 1 78.19 52 TYR A C 1
ATOM 399 O O . TYR A 1 52 ? 10.547 -19.766 9.57 1 78.19 52 TYR A O 1
ATOM 407 N N . GLU A 1 53 ? 9.078 -18.312 8.719 1 83.88 53 GLU A N 1
ATOM 408 C CA . GLU A 1 53 ? 10.008 -18.016 7.629 1 83.88 53 GLU A CA 1
ATOM 409 C C . GLU A 1 53 ? 11.227 -17.25 8.141 1 83.88 53 GLU A C 1
ATOM 411 O O . GLU A 1 53 ? 12.352 -17.531 7.727 1 83.88 53 GLU A O 1
ATOM 416 N N . LEU A 1 54 ? 10.984 -16.297 9 1 85.75 54 LEU A N 1
ATOM 417 C CA . LEU A 1 54 ? 12.086 -15.555 9.594 1 85.75 54 LEU A CA 1
ATOM 418 C C . LEU A 1 54 ? 12.969 -16.469 10.438 1 85.75 54 LEU A C 1
ATOM 420 O O . LEU A 1 54 ? 14.203 -16.375 10.375 1 85.75 54 LEU A O 1
ATOM 424 N N . LEU A 1 55 ? 12.359 -17.328 11.211 1 81.81 55 LEU A N 1
ATOM 425 C CA . LEU A 1 55 ? 13.102 -18.234 12.078 1 81.81 55 LEU A CA 1
ATOM 426 C C . LEU A 1 55 ? 14.008 -19.156 11.266 1 81.81 55 LEU A C 1
ATOM 428 O O . LEU A 1 55 ? 15.172 -19.359 11.617 1 81.81 55 LEU A O 1
ATOM 432 N N . ASP A 1 56 ? 13.445 -19.703 10.234 1 81.44 56 ASP A N 1
ATOM 433 C CA . ASP A 1 56 ? 14.227 -20.578 9.359 1 81.44 56 ASP A CA 1
ATOM 434 C C . ASP A 1 56 ? 15.414 -19.828 8.758 1 81.44 56 ASP A C 1
ATOM 436 O O . ASP A 1 56 ? 16.516 -20.375 8.68 1 81.44 56 ASP A O 1
ATOM 440 N N . CYS A 1 57 ? 15.164 -18.656 8.375 1 86.56 57 CYS A N 1
ATOM 441 C CA . CYS A 1 57 ? 16.219 -17.859 7.777 1 86.56 57 CYS A CA 1
ATOM 442 C C . CYS A 1 57 ? 17.312 -17.531 8.805 1 86.56 57 CYS A C 1
ATOM 444 O O . CYS A 1 57 ? 18.5 -17.656 8.508 1 86.56 57 CYS A O 1
ATOM 446 N N . MET A 1 58 ? 16.922 -17.203 10.016 1 85.62 58 MET A N 1
ATOM 447 C CA . MET A 1 58 ? 17.875 -16.828 11.055 1 85.62 58 MET A CA 1
ATOM 448 C C . MET A 1 58 ? 18.703 -18.031 11.492 1 85.62 58 MET A C 1
ATOM 450 O O . MET A 1 58 ? 19.891 -17.906 11.773 1 85.62 58 MET A O 1
ATOM 454 N N . GLU A 1 59 ? 18.062 -19.156 11.562 1 81.88 59 GLU A N 1
ATOM 455 C CA . GLU A 1 59 ? 18.781 -20.359 11.938 1 81.88 59 GLU A CA 1
ATOM 456 C C . GLU A 1 59 ? 19.859 -20.703 10.914 1 81.88 59 GLU A C 1
ATOM 458 O O . GLU A 1 59 ? 20.969 -21.094 11.281 1 81.88 59 GLU A O 1
ATOM 463 N N . LYS A 1 60 ? 19.516 -20.516 9.758 1 85.5 60 LYS A N 1
ATOM 464 C CA . LYS A 1 60 ? 20.484 -20.797 8.695 1 85.5 60 LYS A CA 1
ATOM 465 C C . LYS A 1 60 ? 21.594 -19.75 8.672 1 85.5 60 LYS A C 1
ATOM 467 O O . LYS A 1 60 ? 22.719 -20.031 8.266 1 85.5 60 LYS A O 1
ATOM 472 N N . ALA A 1 61 ? 21.25 -18.547 9.094 1 89.5 61 ALA A N 1
ATOM 473 C CA . ALA A 1 61 ? 22.188 -17.422 9.008 1 89.5 61 ALA A CA 1
ATOM 474 C C . ALA A 1 61 ? 23.094 -17.375 10.242 1 89.5 61 ALA A C 1
ATOM 476 O O . ALA A 1 61 ? 24.125 -16.703 10.227 1 89.5 61 ALA A O 1
ATOM 477 N N . LYS A 1 62 ? 22.781 -18.109 11.25 1 86 62 LYS A N 1
ATOM 478 C CA . LYS A 1 62 ? 23.453 -17.953 12.539 1 86 62 LYS A CA 1
ATOM 479 C C . LYS A 1 62 ? 24.922 -18.359 12.438 1 86 62 LYS A C 1
ATOM 481 O O . LYS A 1 62 ? 25.25 -19.422 11.891 1 86 62 LYS A O 1
ATOM 486 N N . GLY A 1 63 ? 25.812 -17.469 12.93 1 85.19 63 GLY A N 1
ATOM 487 C CA . GLY A 1 63 ? 27.219 -17.797 13.164 1 85.19 63 GLY A CA 1
ATOM 488 C C . GLY A 1 63 ? 28.031 -17.844 11.891 1 85.19 63 GLY A C 1
ATOM 489 O O . GLY A 1 63 ? 29.078 -18.5 11.844 1 85.19 63 GLY A O 1
ATOM 490 N N . PHE A 1 64 ? 27.578 -17.219 10.828 1 89.56 64 PHE A N 1
ATOM 491 C CA . PHE A 1 64 ? 28.328 -17.188 9.578 1 89.56 64 PHE A CA 1
ATOM 492 C C . PHE A 1 64 ? 29.641 -16.438 9.75 1 89.56 64 PHE A C 1
ATOM 494 O O . PHE A 1 64 ? 30.688 -16.875 9.266 1 89.56 64 PHE A O 1
ATOM 501 N N . ALA A 1 65 ? 29.547 -15.266 10.367 1 92.06 65 ALA A N 1
ATOM 502 C CA . ALA A 1 65 ? 30.734 -14.453 10.617 1 92.06 65 ALA A CA 1
ATOM 503 C C . ALA A 1 65 ? 30.562 -13.602 11.867 1 92.06 65 ALA A C 1
ATOM 505 O O . ALA A 1 65 ? 29.438 -13.391 12.328 1 92.06 65 ALA A O 1
ATOM 506 N N . PHE A 1 66 ? 31.703 -13.234 12.406 1 91.81 66 PHE A N 1
ATOM 507 C CA . PHE A 1 66 ? 31.734 -12.32 13.547 1 91.81 66 PHE A CA 1
ATOM 508 C C . PHE A 1 66 ? 32.562 -11.07 13.227 1 91.81 66 PHE A C 1
ATOM 510 O O . PHE A 1 66 ? 33.5 -11.133 12.453 1 91.81 66 PHE A O 1
ATOM 517 N N . ALA A 1 67 ? 32.094 -10.023 13.812 1 92.88 67 ALA A N 1
ATOM 518 C CA . ALA A 1 67 ? 32.75 -8.75 13.539 1 92.88 67 ALA A CA 1
ATOM 519 C C . ALA A 1 67 ? 34.094 -8.641 14.289 1 92.88 67 ALA A C 1
ATOM 521 O O . ALA A 1 67 ? 34.219 -9.102 15.422 1 92.88 67 ALA A O 1
ATOM 522 N N . ASN A 1 68 ? 35.031 -8.047 13.617 1 93.31 68 ASN A N 1
ATOM 523 C CA . ASN A 1 68 ? 36.25 -7.66 14.312 1 93.31 68 ASN A CA 1
ATOM 524 C C . ASN A 1 68 ? 36.125 -6.305 15 1 93.31 68 ASN A C 1
ATOM 526 O O . ASN A 1 68 ? 35 -5.828 15.211 1 93.31 68 ASN A O 1
ATOM 530 N N . GLN A 1 69 ? 37.156 -5.695 15.281 1 89.5 69 GLN A N 1
ATOM 531 C CA . GLN A 1 69 ? 37.094 -4.43 16.016 1 89.5 69 GLN A CA 1
ATOM 532 C C . GLN A 1 69 ? 36.438 -3.344 15.164 1 89.5 69 GLN A C 1
ATOM 534 O O . GLN A 1 69 ? 35.625 -2.568 15.672 1 89.5 69 GLN A O 1
ATOM 539 N N . SER A 1 70 ? 36.781 -3.297 13.938 1 89.44 70 SER A N 1
ATOM 540 C CA . SER A 1 70 ? 36.188 -2.309 13.039 1 89.44 70 SER A CA 1
ATOM 541 C C . SER A 1 70 ? 34.719 -2.545 12.852 1 89.44 70 SER A C 1
ATOM 543 O O . SER A 1 70 ? 33.906 -1.595 12.836 1 89.44 70 SER A O 1
ATOM 545 N N . GLY A 1 71 ? 34.406 -3.77 12.703 1 92.25 71 GLY A N 1
ATOM 546 C CA . GLY A 1 71 ? 33 -4.105 12.594 1 92.25 71 GLY A CA 1
ATOM 547 C C . GLY A 1 71 ? 32.188 -3.795 13.852 1 92.25 71 GLY A C 1
ATOM 548 O O . GLY A 1 71 ? 31.062 -3.346 13.781 1 92.25 71 GLY A O 1
ATOM 549 N N . GLN A 1 72 ? 32.875 -3.955 14.945 1 90.31 72 GLN A N 1
ATOM 550 C CA . GLN A 1 72 ? 32.188 -3.689 16.219 1 90.31 72 GLN A CA 1
ATOM 551 C C . GLN A 1 72 ? 31.922 -2.199 16.391 1 90.31 72 GLN A C 1
ATOM 553 O O . GLN A 1 72 ? 30.891 -1.812 16.953 1 90.31 72 GLN A O 1
ATOM 558 N N . GLN A 1 73 ? 32.781 -1.439 15.922 1 88.94 73 GLN A N 1
ATOM 559 C CA . GLN A 1 73 ? 32.594 0.004 15.992 1 88.94 73 GLN A CA 1
ATOM 560 C C . GLN A 1 73 ? 31.375 0.435 15.18 1 88.94 73 GLN A C 1
ATOM 562 O O . GLN A 1 73 ? 30.656 1.355 15.57 1 88.94 73 GLN A O 1
ATOM 567 N N . PHE A 1 74 ? 31.281 -0.188 14.125 1 91.06 74 PHE A N 1
ATOM 568 C CA . PHE A 1 74 ? 30.109 0.059 13.281 1 91.06 74 PHE A CA 1
ATOM 569 C C . PHE A 1 74 ? 28.828 -0.249 14.039 1 91.06 74 PHE A C 1
ATOM 571 O O . PHE A 1 74 ? 27.891 0.554 14.031 1 91.06 74 PHE A O 1
ATOM 578 N N . PHE A 1 75 ? 28.75 -1.321 14.75 1 88.81 75 PHE A N 1
ATOM 579 C CA . PHE A 1 75 ? 27.547 -1.724 15.484 1 88.81 75 PHE A CA 1
ATOM 580 C C . PHE A 1 75 ? 27.312 -0.807 16.672 1 88.81 75 PHE A C 1
ATOM 582 O O . PHE A 1 75 ? 26.172 -0.513 17.016 1 88.81 75 PHE A O 1
ATOM 589 N N . ASP A 1 76 ? 28.328 -0.357 17.25 1 83.81 76 ASP A N 1
ATOM 590 C CA . ASP A 1 76 ? 28.203 0.559 18.391 1 83.81 76 ASP A CA 1
ATOM 591 C C . ASP A 1 76 ? 27.531 1.863 17.953 1 83.81 76 ASP A C 1
ATOM 593 O O . ASP A 1 76 ? 26.734 2.426 18.703 1 83.81 76 ASP A O 1
ATOM 597 N N . LYS A 1 77 ? 27.812 2.215 16.766 1 83 77 LYS A N 1
ATOM 598 C CA . LYS A 1 77 ? 27.203 3.426 16.234 1 83 77 LYS A CA 1
ATOM 599 C C . LYS A 1 77 ? 25.703 3.232 16.016 1 83 77 LYS A C 1
ATOM 601 O O . LYS A 1 77 ? 24.922 4.16 16.219 1 83 77 LYS A O 1
ATOM 606 N N . ILE A 1 78 ? 25.344 2.094 15.602 1 82.31 78 ILE A N 1
ATOM 607 C CA . ILE A 1 78 ? 23.953 1.783 15.328 1 82.31 78 ILE A CA 1
ATOM 608 C C . ILE A 1 78 ? 23.172 1.714 16.641 1 82.31 78 ILE A C 1
ATOM 610 O O . ILE A 1 78 ? 22.062 2.238 16.734 1 82.31 78 ILE A O 1
ATOM 614 N N . ILE A 1 79 ? 23.75 1.13 17.641 1 74.44 79 ILE A N 1
ATOM 615 C CA . ILE A 1 79 ? 23.078 0.85 18.891 1 74.44 79 ILE A CA 1
ATOM 616 C C . ILE A 1 79 ? 23 2.121 19.734 1 74.44 79 ILE A C 1
ATOM 618 O O . ILE A 1 79 ? 21.969 2.406 20.359 1 74.44 79 ILE A O 1
ATOM 622 N N . GLN A 1 80 ? 24.078 2.826 19.938 1 68.88 80 GLN A N 1
ATOM 623 C CA . GLN A 1 80 ? 24.094 4.027 20.766 1 68.88 80 GLN A CA 1
ATOM 624 C C . GLN A 1 80 ? 23.281 5.148 20.125 1 68.88 80 GLN A C 1
ATOM 626 O O . GLN A 1 80 ? 22.766 6.027 20.828 1 68.88 80 GLN A O 1
ATOM 631 N N . GLY A 1 81 ? 22.859 4.926 19.062 1 62.06 81 GLY A N 1
ATOM 632 C CA . GLY A 1 81 ? 21.969 5.867 18.391 1 62.06 81 GLY A CA 1
ATOM 633 C C . GLY A 1 81 ? 22.656 7.164 18.016 1 62.06 81 GLY A C 1
ATOM 634 O O . GLY A 1 81 ? 23.734 7.473 18.516 1 62.06 81 GLY A O 1
ATOM 635 N N . LEU A 1 82 ? 22.312 7.855 16.922 1 61.28 82 LEU A N 1
ATOM 636 C CA . LEU A 1 82 ? 22.828 9.133 16.453 1 61.28 82 LEU A CA 1
ATOM 637 C C . LEU A 1 82 ? 22.109 10.297 17.141 1 61.28 82 LEU A C 1
ATOM 639 O O . LEU A 1 82 ? 21.031 10.117 17.719 1 61.28 82 LEU A O 1
ATOM 643 N N . GLU A 1 83 ? 22.781 11.305 17.328 1 63.69 83 GLU A N 1
ATOM 644 C CA . GLU A 1 83 ? 22.25 12.555 17.859 1 63.69 83 GLU A CA 1
ATOM 645 C C . GLU A 1 83 ? 20.953 12.953 17.156 1 63.69 83 GLU A C 1
ATOM 647 O O . GLU A 1 83 ? 20.859 12.875 15.93 1 63.69 83 GLU A O 1
ATOM 652 N N . THR A 1 84 ? 19.844 12.984 18 1 71.31 84 THR A N 1
ATOM 653 C CA . THR A 1 84 ? 18.562 13.391 17.453 1 71.31 84 THR A CA 1
ATOM 654 C C . THR A 1 84 ? 18.328 14.883 17.641 1 71.31 84 THR A C 1
ATOM 656 O O . THR A 1 84 ? 18.781 15.469 18.625 1 71.31 84 THR A O 1
ATOM 659 N N . PHE A 1 85 ? 17.859 15.609 16.625 1 74.44 85 PHE A N 1
ATOM 660 C CA . PHE A 1 85 ? 17.484 17.016 16.688 1 74.44 85 PHE A CA 1
ATOM 661 C C . PHE A 1 85 ? 15.977 17.188 16.609 1 74.44 85 PHE A C 1
ATOM 663 O O . PHE A 1 85 ? 15.422 17.453 15.547 1 74.44 85 PHE A O 1
ATOM 670 N N . PRO A 1 86 ? 15.312 17.062 17.828 1 77.75 86 PRO A N 1
ATOM 671 C CA . PRO A 1 86 ? 13.852 17.188 17.781 1 77.75 86 PRO A CA 1
ATOM 672 C C . PRO A 1 86 ? 13.398 18.641 17.578 1 77.75 86 PRO A C 1
ATOM 674 O O . PRO A 1 86 ? 14.078 19.562 18.016 1 77.75 86 PRO A O 1
ATOM 677 N N . VAL A 1 87 ? 12.391 18.828 16.828 1 84.19 87 VAL A N 1
ATOM 678 C CA . VAL A 1 87 ? 11.672 20.094 16.719 1 84.19 87 VAL A CA 1
ATOM 679 C C . VAL A 1 87 ? 10.336 20 17.453 1 84.19 87 VAL A C 1
ATOM 681 O O . VAL A 1 87 ? 9.422 19.297 17.016 1 84.19 87 VAL A O 1
ATOM 684 N N . ARG A 1 88 ? 10.281 20.656 18.562 1 86.19 88 ARG A N 1
ATOM 685 C CA . ARG A 1 88 ? 9.055 20.594 19.344 1 86.19 88 ARG A CA 1
ATOM 686 C C . ARG A 1 88 ? 7.852 21.016 18.516 1 86.19 88 ARG A C 1
ATOM 688 O O . ARG A 1 88 ? 7.961 21.922 17.672 1 86.19 88 ARG A O 1
ATOM 695 N N . PRO A 1 89 ? 6.793 20.344 18.703 1 90.44 89 PRO A N 1
ATOM 696 C CA . PRO A 1 89 ? 6.453 19.391 19.766 1 90.44 89 PRO A CA 1
ATOM 697 C C . PRO A 1 89 ? 6.781 17.953 19.391 1 90.44 89 PRO A C 1
ATOM 699 O O . PRO A 1 89 ? 6.465 17.031 20.141 1 90.44 89 PRO A O 1
ATOM 702 N N . LEU A 1 90 ? 7.367 17.781 18.344 1 90.69 90 LEU A N 1
ATOM 703 C CA . LEU A 1 90 ? 7.711 16.438 17.906 1 90.69 90 LEU A CA 1
ATOM 704 C C . LEU A 1 90 ? 9 15.969 18.578 1 90.69 90 LEU A C 1
ATOM 706 O O . LEU A 1 90 ? 9.922 16.766 18.781 1 90.69 90 LEU A O 1
ATOM 710 N N . PHE A 1 91 ? 9 14.75 18.938 1 87.81 91 PHE A N 1
ATOM 711 C CA . PHE A 1 91 ? 10.172 14.078 19.5 1 87.81 91 PHE A CA 1
ATOM 712 C C . PHE A 1 91 ? 10.578 12.891 18.625 1 87.81 91 PHE A C 1
ATOM 714 O O . PHE A 1 91 ? 9.867 12.531 17.688 1 87.81 91 PHE A O 1
ATOM 721 N N . LEU A 1 92 ? 11.773 12.445 18.891 1 88.19 92 LEU A N 1
ATOM 722 C CA . LEU A 1 92 ? 12.273 11.336 18.094 1 88.19 92 LEU A CA 1
ATOM 723 C C . LEU A 1 92 ? 12.781 10.203 18.969 1 88.19 92 LEU A C 1
ATOM 725 O O . LEU A 1 92 ? 13.328 10.453 20.047 1 88.19 92 LEU A O 1
ATOM 729 N N . GLN A 1 93 ? 12.477 8.984 18.562 1 80.81 93 GLN A N 1
ATOM 730 C CA . GLN A 1 93 ? 13.016 7.781 19.188 1 80.81 93 GLN A CA 1
ATOM 731 C C . GLN A 1 93 ? 13.57 6.812 18.156 1 80.81 93 GLN A C 1
ATOM 733 O O . GLN A 1 93 ? 13.086 6.773 17.016 1 80.81 93 GLN A O 1
ATOM 738 N N . GLN A 1 94 ? 14.547 6.082 18.625 1 75.38 94 GLN A N 1
ATOM 739 C CA . GLN A 1 94 ? 15.125 5.098 17.719 1 75.38 94 GLN A CA 1
ATOM 740 C C . GLN A 1 94 ? 14.117 4 17.391 1 75.38 94 GLN A C 1
ATOM 742 O O . GLN A 1 94 ? 13.352 3.574 18.25 1 75.38 94 GLN A O 1
ATOM 747 N N . SER A 1 95 ? 14.133 3.652 16.094 1 68.75 95 SER A N 1
ATOM 748 C CA . SER A 1 95 ? 13.172 2.656 15.625 1 68.75 95 SER A CA 1
ATOM 749 C C . SER A 1 95 ? 13.531 1.265 16.125 1 68.75 95 SER A C 1
ATOM 751 O O . SER A 1 95 ? 14.711 0.961 16.344 1 68.75 95 SER A O 1
ATOM 753 N N . GLY A 1 96 ? 12.531 0.52 16.422 1 65.5 96 GLY A N 1
ATOM 754 C CA . GLY A 1 96 ? 12.734 -0.891 16.719 1 65.5 96 GLY A CA 1
ATOM 755 C C . GLY A 1 96 ? 12.758 -1.759 15.477 1 65.5 96 GLY A C 1
ATOM 756 O O . GLY A 1 96 ? 12.172 -2.842 15.453 1 65.5 96 GLY A O 1
ATOM 757 N N . SER A 1 97 ? 13.5 -1.286 14.484 1 74.31 97 SER A N 1
ATOM 758 C CA . SER A 1 97 ? 13.586 -2.045 13.242 1 74.31 97 SER A CA 1
ATOM 759 C C . SER A 1 97 ? 14.414 -3.312 13.422 1 74.31 97 SER A C 1
ATOM 761 O O . SER A 1 97 ? 15.219 -3.408 14.352 1 74.31 97 SER A O 1
ATOM 763 N N . LEU A 1 98 ? 14.148 -4.293 12.641 1 77.75 98 LEU A N 1
ATOM 764 C CA . LEU A 1 98 ? 14.852 -5.566 12.711 1 77.75 98 LEU A CA 1
ATOM 765 C C . LEU A 1 98 ? 16.344 -5.371 12.5 1 77.75 98 LEU A C 1
ATOM 767 O O . LEU A 1 98 ? 17.172 -6.027 13.156 1 77.75 98 LEU A O 1
ATOM 771 N N . GLY A 1 99 ? 16.703 -4.492 11.656 1 74.88 99 GLY A N 1
ATOM 772 C CA . GLY A 1 99 ? 18.109 -4.223 11.414 1 74.88 99 GLY A CA 1
ATOM 773 C C . GLY A 1 99 ? 18.859 -3.781 12.664 1 74.88 99 GLY A C 1
ATOM 774 O O . GLY A 1 99 ? 19.953 -4.262 12.945 1 74.88 99 GLY A O 1
ATOM 775 N N . ARG A 1 100 ? 18.297 -2.984 13.328 1 75.88 100 ARG A N 1
ATOM 776 C CA . ARG A 1 100 ? 18.922 -2.506 14.555 1 75.88 100 ARG A CA 1
ATOM 777 C C . ARG A 1 100 ? 19 -3.611 15.602 1 75.88 100 ARG A C 1
ATOM 779 O O . ARG A 1 100 ? 20 -3.744 16.312 1 75.88 100 ARG A O 1
ATOM 786 N N . LEU A 1 101 ? 17.969 -4.375 15.703 1 75.69 101 LEU A N 1
ATOM 787 C CA . LEU A 1 101 ? 17.953 -5.469 16.672 1 75.69 101 LEU A CA 1
ATOM 788 C C . LEU A 1 101 ? 19 -6.523 16.312 1 75.69 101 LEU A C 1
ATOM 790 O O . LEU A 1 101 ? 19.672 -7.059 17.203 1 75.69 101 LEU A O 1
ATOM 794 N N . MET A 1 102 ? 19.125 -6.711 15.086 1 83.19 102 MET A N 1
ATOM 795 C CA . MET A 1 102 ? 20.109 -7.684 14.625 1 83.19 102 MET A CA 1
ATOM 796 C C . MET A 1 102 ? 21.531 -7.191 14.883 1 83.19 102 MET A C 1
ATOM 798 O O . MET A 1 102 ? 22.438 -7.992 15.125 1 83.19 102 MET A O 1
ATOM 802 N N . ALA A 1 103 ? 21.672 -5.887 14.82 1 84.19 103 ALA A N 1
ATOM 803 C CA . ALA A 1 103 ? 22.984 -5.312 15.078 1 84.19 103 ALA A CA 1
ATOM 804 C C . ALA A 1 103 ? 23.438 -5.598 16.516 1 84.19 103 ALA A C 1
ATOM 806 O O . ALA A 1 103 ? 24.641 -5.652 16.797 1 84.19 103 ALA A O 1
ATOM 807 N N . GLY A 1 104 ? 22.5 -5.836 17.375 1 78.19 104 GLY A N 1
ATOM 808 C CA . GLY A 1 104 ? 22.828 -6.105 18.766 1 78.19 104 GLY A CA 1
ATOM 809 C C . GLY A 1 104 ? 23.094 -7.574 19.031 1 78.19 104 GLY A C 1
ATOM 810 O O . GLY A 1 104 ? 23.594 -7.93 20.109 1 78.19 104 GLY A O 1
ATOM 811 N N . ASP A 1 105 ? 22.766 -8.438 18.094 1 80.81 105 ASP A N 1
ATOM 812 C CA . ASP A 1 105 ? 23.016 -9.867 18.219 1 80.81 105 ASP A CA 1
ATOM 813 C C . ASP A 1 105 ? 24.312 -10.266 17.547 1 80.81 105 ASP A C 1
ATOM 815 O O . ASP A 1 105 ? 24.406 -10.281 16.312 1 80.81 105 ASP A O 1
ATOM 819 N N . PRO A 1 106 ? 25.281 -10.719 18.281 1 85.25 106 PRO A N 1
ATOM 820 C CA . PRO A 1 106 ? 26.594 -11.031 17.703 1 85.25 106 PRO A CA 1
ATOM 821 C C . PRO A 1 106 ? 26.531 -12.133 16.641 1 85.25 106 PRO A C 1
ATOM 823 O O . PRO A 1 106 ? 27.359 -12.164 15.727 1 85.25 106 PRO A O 1
ATOM 826 N N . SER A 1 107 ? 25.562 -13.031 16.75 1 86.56 107 SER A N 1
ATOM 827 C CA . SER A 1 107 ? 25.5 -14.156 15.812 1 86.56 107 SER A CA 1
ATOM 828 C C . SER A 1 107 ? 24.828 -13.75 14.508 1 86.56 107 SER A C 1
ATOM 830 O O . SER A 1 107 ? 24.938 -14.461 13.5 1 86.56 107 SER A O 1
ATOM 832 N N . LEU A 1 108 ? 24.141 -12.648 14.508 1 89.25 108 LEU A N 1
ATOM 833 C CA . LEU A 1 108 ? 23.391 -12.258 13.312 1 89.25 108 LEU A CA 1
ATOM 834 C C . LEU A 1 108 ? 23.828 -10.883 12.82 1 89.25 108 LEU A C 1
ATOM 836 O O . LEU A 1 108 ? 23.469 -10.477 11.711 1 89.25 108 LEU A O 1
ATOM 840 N N . SER A 1 109 ? 24.703 -10.18 13.516 1 91.06 109 SER A N 1
ATOM 841 C CA . SER A 1 109 ? 25.109 -8.812 13.195 1 91.06 109 SER A CA 1
ATOM 842 C C . SER A 1 109 ? 25.828 -8.742 11.859 1 91.06 109 SER A C 1
ATOM 844 O O . SER A 1 109 ? 25.812 -7.715 11.188 1 91.06 109 SER A O 1
ATOM 846 N N . TRP A 1 110 ? 26.375 -9.859 11.477 1 94.06 110 TRP A N 1
ATOM 847 C CA . TRP A 1 110 ? 27.125 -9.883 10.219 1 94.06 110 TRP A CA 1
ATOM 848 C C . TRP A 1 110 ? 26.203 -9.555 9.047 1 94.06 110 TRP A C 1
ATOM 850 O O . TRP A 1 110 ? 26.656 -9.031 8.023 1 94.06 110 TRP A O 1
ATOM 860 N N . ILE A 1 111 ? 24.938 -9.836 9.141 1 93.56 111 ILE A N 1
ATOM 861 C CA . ILE A 1 111 ? 24 -9.531 8.062 1 93.56 111 ILE A CA 1
ATOM 862 C C . ILE A 1 111 ? 23.922 -8.023 7.855 1 93.56 111 ILE A C 1
ATOM 864 O O . ILE A 1 111 ? 23.984 -7.539 6.723 1 93.56 111 ILE A O 1
ATOM 868 N N . VAL A 1 112 ? 23.891 -7.289 8.953 1 93.56 112 VAL A N 1
ATOM 869 C CA . VAL A 1 112 ? 23.75 -5.836 8.906 1 93.56 112 VAL A CA 1
ATOM 870 C C . VAL A 1 112 ? 25.016 -5.215 8.32 1 93.56 112 VAL A C 1
ATOM 872 O O . VAL A 1 112 ? 24.938 -4.34 7.453 1 93.56 112 VAL A O 1
ATOM 875 N N . SER A 1 113 ? 26.141 -5.656 8.797 1 95.12 113 SER A N 1
ATOM 876 C CA . SER A 1 113 ? 27.406 -5.113 8.297 1 95.12 113 SER A CA 1
ATOM 877 C C . SER A 1 113 ? 27.625 -5.484 6.836 1 95.12 113 SER A C 1
ATOM 879 O O . SER A 1 113 ? 28.156 -4.684 6.066 1 95.12 113 SER A O 1
ATOM 881 N N . THR A 1 114 ? 27.188 -6.684 6.457 1 96.12 114 THR A N 1
ATOM 882 C CA . THR A 1 114 ? 27.344 -7.094 5.066 1 96.12 114 THR A CA 1
ATOM 883 C C . THR A 1 114 ? 26.469 -6.23 4.156 1 96.12 114 THR A C 1
ATOM 885 O O . THR A 1 114 ? 26.922 -5.789 3.094 1 96.12 114 THR A O 1
ATOM 888 N N . VAL A 1 115 ? 25.25 -6.012 4.602 1 95.62 115 VAL A N 1
ATOM 889 C CA . VAL A 1 115 ? 24.359 -5.176 3.82 1 95.62 115 VAL A CA 1
ATOM 890 C C . VAL A 1 115 ? 24.938 -3.77 3.689 1 95.62 115 VAL A C 1
ATOM 892 O O . VAL A 1 115 ? 24.984 -3.215 2.59 1 95.62 115 VAL A O 1
ATOM 895 N N . ALA A 1 116 ? 25.375 -3.24 4.738 1 94.88 116 ALA A N 1
ATOM 896 C CA . ALA A 1 116 ? 25.938 -1.894 4.734 1 94.88 116 ALA A CA 1
ATOM 897 C C . ALA A 1 116 ? 27.188 -1.83 3.863 1 94.88 116 ALA A C 1
ATOM 899 O O . ALA A 1 116 ? 27.391 -0.863 3.125 1 94.88 116 ALA A O 1
ATOM 900 N N . CYS A 1 117 ? 27.938 -2.842 3.973 1 95.56 117 CYS A N 1
ATOM 901 C CA . CYS A 1 117 ? 29.172 -2.945 3.182 1 95.56 117 CYS A CA 1
ATOM 902 C C . CYS A 1 117 ? 28.844 -2.977 1.691 1 95.56 117 CYS A C 1
ATOM 904 O O . CYS A 1 117 ? 29.469 -2.256 0.905 1 95.56 117 CYS A O 1
ATOM 906 N N . LEU A 1 118 ? 27.906 -3.754 1.339 1 96 118 LEU A N 1
ATOM 907 C CA . LEU A 1 118 ? 27.562 -3.912 -0.068 1 96 118 LEU A CA 1
ATOM 908 C C . LEU A 1 118 ? 26.953 -2.627 -0.625 1 96 118 LEU A C 1
ATOM 910 O O . LEU A 1 118 ? 27.219 -2.26 -1.772 1 96 118 LEU A O 1
ATOM 914 N N . PHE A 1 119 ? 26.266 -1.899 0.132 1 94 119 PHE A N 1
ATOM 915 C CA . PHE A 1 119 ? 25.625 -0.671 -0.336 1 94 119 PHE A CA 1
ATOM 916 C C . PHE A 1 119 ? 26.672 0.425 -0.546 1 94 119 PHE A C 1
ATOM 918 O O . PHE A 1 119 ? 26.391 1.439 -1.188 1 94 119 PHE A O 1
ATOM 925 N N . GLN A 1 120 ? 27.844 0.262 -0.002 1 92.94 120 GLN A N 1
ATOM 926 C CA . GLN A 1 120 ? 28.906 1.217 -0.285 1 92.94 120 GLN A CA 1
ATOM 927 C C . GLN A 1 120 ? 29.312 1.166 -1.755 1 92.94 120 GLN A C 1
ATOM 929 O O . GLN A 1 120 ? 29.875 2.129 -2.283 1 92.94 120 GLN A O 1
ATOM 934 N N . HIS A 1 121 ? 28.938 0.029 -2.352 1 91.19 121 HIS A N 1
ATOM 935 C CA . HIS A 1 121 ? 29.406 -0.161 -3.719 1 91.19 121 HIS A CA 1
ATOM 936 C C . HIS A 1 121 ? 28.25 -0.415 -4.676 1 91.19 121 HIS A C 1
ATOM 938 O O . HIS A 1 121 ? 28.375 -0.2 -5.883 1 91.19 121 HIS A O 1
ATOM 944 N N . HIS A 1 122 ? 27.203 -0.973 -4.145 1 90.69 122 HIS A N 1
ATOM 945 C CA . HIS A 1 122 ? 26.078 -1.385 -4.992 1 90.69 122 HIS A CA 1
ATOM 946 C C . HIS A 1 122 ? 24.781 -0.709 -4.562 1 90.69 122 HIS A C 1
ATOM 948 O O . HIS A 1 122 ? 24.328 -0.898 -3.434 1 90.69 122 HIS A O 1
ATOM 954 N N . ARG A 1 123 ? 24.141 -0.074 -5.438 1 89.69 123 ARG A N 1
ATOM 955 C CA . ARG A 1 123 ? 22.875 0.578 -5.148 1 89.69 123 ARG A CA 1
ATOM 956 C C . ARG A 1 123 ? 21.703 -0.377 -5.371 1 89.69 123 ARG A C 1
ATOM 958 O O . ARG A 1 123 ? 20.609 -0.15 -4.863 1 89.69 123 ARG A O 1
ATOM 965 N N . ASP A 1 124 ? 21.953 -1.431 -6.117 1 87.62 124 ASP A N 1
ATOM 966 C CA . ASP A 1 124 ? 20.906 -2.398 -6.461 1 87.62 124 ASP A CA 1
ATOM 967 C C . ASP A 1 124 ? 20.594 -3.309 -5.273 1 87.62 124 ASP A C 1
ATOM 969 O O . ASP A 1 124 ? 21.375 -4.199 -4.941 1 87.62 124 ASP A O 1
ATOM 973 N N . ASP A 1 125 ? 19.422 -3.127 -4.766 1 90.31 125 ASP A N 1
ATOM 974 C CA . ASP A 1 125 ? 19.031 -3.891 -3.586 1 90.31 125 ASP A CA 1
ATOM 975 C C . ASP A 1 125 ? 18.891 -5.375 -3.916 1 90.31 125 ASP A C 1
ATOM 977 O O . ASP A 1 125 ? 19.047 -6.23 -3.041 1 90.31 125 ASP A O 1
ATOM 981 N N . MET A 1 126 ? 18.625 -5.711 -5.172 1 89 126 MET A N 1
ATOM 982 C CA . MET A 1 126 ? 18.484 -7.117 -5.547 1 89 126 MET A CA 1
ATOM 983 C C . MET A 1 126 ? 19.844 -7.816 -5.512 1 89 126 MET A C 1
ATOM 985 O O . MET A 1 126 ? 19.938 -8.969 -5.078 1 89 126 MET A O 1
ATOM 989 N N . LEU A 1 127 ? 20.781 -7.043 -5.984 1 92.31 127 LEU A N 1
ATOM 990 C CA . LEU A 1 127 ? 22.125 -7.594 -5.934 1 92.31 127 LEU A CA 1
ATOM 991 C C . LEU A 1 127 ? 22.562 -7.82 -4.492 1 92.31 127 LEU A C 1
ATOM 993 O O . LEU A 1 127 ? 23.172 -8.852 -4.176 1 92.31 127 LEU A O 1
ATOM 997 N N . VAL A 1 128 ? 22.281 -6.918 -3.643 1 95.69 128 VAL A N 1
ATOM 998 C CA . VAL A 1 128 ? 22.641 -7.035 -2.23 1 95.69 128 VAL A CA 1
ATOM 999 C C . VAL A 1 128 ? 21.875 -8.203 -1.603 1 95.69 128 VAL A C 1
ATOM 1001 O O . VAL A 1 128 ? 22.453 -8.992 -0.853 1 95.69 128 VAL A O 1
ATOM 1004 N N . THR A 1 129 ? 20.625 -8.305 -1.948 1 94.44 129 THR A N 1
ATOM 1005 C CA . THR A 1 129 ? 19.797 -9.398 -1.452 1 94.44 129 THR A CA 1
ATOM 1006 C C . THR A 1 129 ? 20.359 -10.742 -1.883 1 94.44 129 THR A C 1
ATOM 1008 O O . THR A 1 129 ? 20.469 -11.664 -1.07 1 94.44 129 THR A O 1
ATOM 1011 N N . ASP A 1 130 ? 20.719 -10.883 -3.086 1 93.44 130 ASP A N 1
ATOM 1012 C CA . ASP A 1 130 ? 21.25 -12.141 -3.617 1 93.44 130 ASP A CA 1
ATOM 1013 C C . ASP A 1 130 ? 22.578 -12.5 -2.957 1 93.44 130 ASP A C 1
ATOM 1015 O O . ASP A 1 130 ? 22.844 -13.68 -2.691 1 93.44 130 ASP A O 1
ATOM 1019 N N . THR A 1 131 ? 23.328 -11.477 -2.719 1 95.94 131 THR A N 1
ATOM 1020 C CA . THR A 1 131 ? 24.625 -11.719 -2.105 1 95.94 131 THR A CA 1
ATOM 1021 C C . THR A 1 131 ? 24.469 -12.211 -0.671 1 95.94 131 THR A C 1
ATOM 1023 O O . THR A 1 131 ? 25.109 -13.188 -0.271 1 95.94 131 THR A O 1
ATOM 1026 N N . VAL A 1 132 ? 23.656 -11.57 0.068 1 96.25 132 VAL A N 1
ATOM 1027 C CA . VAL A 1 132 ? 23.422 -11.977 1.451 1 96.25 132 VAL A CA 1
ATOM 1028 C C . VAL A 1 132 ? 22.781 -13.359 1.484 1 96.25 132 VAL A C 1
ATOM 1030 O O . VAL A 1 132 ? 23.125 -14.188 2.34 1 96.25 132 VAL A O 1
ATOM 1033 N N . THR A 1 133 ? 21.891 -13.602 0.565 1 93.88 133 THR A N 1
ATOM 1034 C CA . THR A 1 133 ? 21.266 -14.922 0.467 1 93.88 133 THR A CA 1
ATOM 1035 C C . THR A 1 133 ? 22.328 -15.992 0.196 1 93.88 133 THR A C 1
ATOM 1037 O O . THR A 1 133 ? 22.297 -17.062 0.802 1 93.88 133 THR A O 1
ATOM 1040 N N . ALA A 1 134 ? 23.219 -15.711 -0.715 1 92.62 134 ALA A N 1
ATOM 1041 C CA . ALA A 1 134 ? 24.297 -16.641 -1.034 1 92.62 134 ALA A CA 1
ATOM 1042 C C . ALA A 1 134 ? 25.156 -16.953 0.197 1 92.62 134 ALA A C 1
ATOM 1044 O O . ALA A 1 134 ? 25.531 -18.094 0.428 1 92.62 134 ALA A O 1
ATOM 1045 N N . CYS A 1 135 ? 25.438 -15.969 0.969 1 93.94 135 CYS A N 1
ATOM 1046 C CA . CYS A 1 135 ? 26.203 -16.156 2.191 1 93.94 135 CYS A CA 1
ATOM 1047 C C . CYS A 1 135 ? 25.484 -17.078 3.162 1 93.94 135 CYS A C 1
ATOM 1049 O O . CYS A 1 135 ? 26.094 -17.984 3.75 1 93.94 135 CYS A O 1
ATOM 1051 N N . ILE A 1 136 ? 24.234 -16.875 3.322 1 92 136 ILE A N 1
ATOM 1052 C CA . ILE A 1 136 ? 23.438 -17.656 4.258 1 92 136 ILE A CA 1
ATOM 1053 C C . ILE A 1 136 ? 23.375 -19.109 3.781 1 92 136 ILE A C 1
ATOM 1055 O O . ILE A 1 136 ? 23.516 -20.031 4.578 1 92 136 ILE A O 1
ATOM 1059 N N . MET A 1 137 ? 23.141 -19.25 2.486 1 88.81 137 MET A N 1
ATOM 1060 C CA . MET A 1 137 ? 23.047 -20.594 1.939 1 88.81 137 MET A CA 1
ATOM 1061 C C . MET A 1 137 ? 24.375 -21.328 2.09 1 88.81 137 MET A C 1
ATOM 1063 O O . MET A 1 137 ? 24.406 -22.531 2.348 1 88.81 137 MET A O 1
ATOM 1067 N N . GLU A 1 138 ? 25.469 -20.641 1.943 1 83.69 138 GLU A N 1
ATOM 1068 C CA . GLU A 1 138 ? 26.781 -21.234 2.145 1 83.69 138 GLU A CA 1
ATOM 1069 C C . GLU A 1 138 ? 27 -21.609 3.604 1 83.69 138 GLU A C 1
ATOM 1071 O O . GLU A 1 138 ? 27.625 -22.641 3.895 1 83.69 138 GLU A O 1
ATOM 1076 N N . SER A 1 139 ? 26.531 -20.828 4.469 1 79.12 139 SER A N 1
ATOM 1077 C CA . SER A 1 139 ? 26.609 -21.109 5.895 1 79.12 139 SER A CA 1
ATOM 1078 C C . SER A 1 139 ? 25.875 -22.406 6.238 1 79.12 139 SER A C 1
ATOM 1080 O O . SER A 1 139 ? 26.391 -23.219 7.012 1 79.12 139 SER A O 1
ATOM 1082 N N . HIS A 1 140 ? 24.766 -22.562 5.703 1 77.25 140 HIS A N 1
ATOM 1083 C CA . HIS A 1 140 ? 23.922 -23.719 5.969 1 77.25 140 HIS A CA 1
ATOM 1084 C C . HIS A 1 140 ? 24.531 -24.984 5.379 1 77.25 140 HIS A C 1
ATOM 1086 O O . HIS A 1 140 ? 24.484 -26.062 5.996 1 77.25 140 HIS A O 1
ATOM 1092 N N . ARG A 1 141 ? 24.969 -24.891 4.254 1 71.81 141 ARG A N 1
ATOM 1093 C CA . ARG A 1 141 ? 25.594 -26.031 3.592 1 71.81 141 ARG A CA 1
ATOM 1094 C C . ARG A 1 141 ? 26.75 -26.578 4.422 1 71.81 141 ARG A C 1
ATOM 1096 O O . ARG A 1 141 ? 26.922 -27.797 4.531 1 71.81 141 ARG A O 1
ATOM 1103 N N . LEU A 1 142 ? 27.438 -25.797 5.012 1 61.19 142 LEU A N 1
ATOM 1104 C CA . LEU A 1 142 ? 28.609 -26.188 5.789 1 61.19 142 LEU A CA 1
ATOM 1105 C C . LEU A 1 142 ? 28.203 -26.906 7.066 1 61.19 142 LEU A C 1
ATOM 1107 O O . LEU A 1 142 ? 28.875 -27.844 7.5 1 61.19 142 LEU A O 1
ATOM 1111 N N . ARG A 1 143 ? 27.141 -26.5 7.684 1 60.62 143 ARG A N 1
ATOM 1112 C CA . ARG A 1 143 ? 26.703 -27.109 8.938 1 60.62 143 ARG A CA 1
ATOM 1113 C C . ARG A 1 143 ? 26.078 -28.469 8.688 1 60.62 143 ARG A C 1
ATOM 1115 O O . ARG A 1 143 ? 26.203 -29.375 9.523 1 60.62 143 ARG A O 1
ATOM 1122 N N . GLU A 1 144 ? 25.047 -28.531 7.859 1 57.47 144 GLU A N 1
ATOM 1123 C CA . GLU A 1 144 ? 24.422 -29.828 7.598 1 57.47 144 GLU A CA 1
ATOM 1124 C C . GLU A 1 144 ? 25.406 -30.781 6.93 1 57.47 144 GLU A C 1
ATOM 1126 O O . GLU A 1 144 ? 25.078 -31.938 6.648 1 57.47 144 GLU A O 1
ATOM 1131 N N . GLN A 1 145 ? 26.562 -30.938 7.52 1 48.53 145 GLN A N 1
ATOM 1132 C CA . GLN A 1 145 ? 27.578 -31.891 7.109 1 48.53 145 GLN A CA 1
ATOM 1133 C C . GLN A 1 145 ? 27.25 -32.531 5.758 1 48.53 145 GLN A C 1
ATOM 1135 O O . GLN A 1 145 ? 27.516 -33.688 5.527 1 48.53 145 GLN A O 1
ATOM 1140 N N . GLU A 1 146 ? 26.25 -32.281 5.199 1 41.5 146 GLU A N 1
ATOM 1141 C CA . GLU A 1 146 ? 26.094 -33.031 3.971 1 41.5 146 GLU A CA 1
ATOM 1142 C C . GLU A 1 146 ? 27.359 -32.969 3.123 1 41.5 146 GLU A C 1
ATOM 1144 O O . GLU A 1 146 ? 27.766 -31.906 2.668 1 41.5 146 GLU A O 1
ATOM 1149 N N . HIS A 1 147 ? 28.391 -33.812 3.604 1 38.75 147 HIS A N 1
ATOM 1150 C CA . HIS A 1 147 ? 29.656 -34.094 2.936 1 38.75 147 HIS A CA 1
ATOM 1151 C C . HIS A 1 147 ? 29.594 -33.688 1.462 1 38.75 147 HIS A C 1
ATOM 1153 O O . HIS A 1 147 ? 30.328 -32.812 1.024 1 38.75 147 HIS A O 1
ATOM 1159 N N . ASP A 1 148 ? 29.938 -34.938 0.628 1 34.72 148 ASP A N 1
ATOM 1160 C CA . ASP A 1 148 ? 30.469 -35.281 -0.683 1 34.72 148 ASP A CA 1
ATOM 1161 C C . ASP A 1 148 ? 29.5 -34.906 -1.797 1 34.72 148 ASP A C 1
ATOM 1163 O O . ASP A 1 148 ? 29.719 -35.25 -2.961 1 34.72 148 ASP A O 1
ATOM 1167 N N . VAL A 1 149 ? 28.297 -34.938 -1.483 1 34.03 149 VAL A N 1
ATOM 1168 C CA . VAL A 1 149 ? 27.594 -34.906 -2.768 1 34.03 149 VAL A CA 1
ATOM 1169 C C . VAL A 1 149 ? 27.719 -33.531 -3.387 1 34.03 149 VAL A C 1
ATOM 1171 O O . VAL A 1 149 ? 27.094 -32.562 -2.904 1 34.03 149 VAL A O 1
ATOM 1174 N N . VAL A 1 150 ? 28.844 -33.125 -3.678 1 35.41 150 VAL A N 1
ATOM 1175 C CA . VAL A 1 150 ? 29.016 -32.125 -4.711 1 35.41 150 VAL A CA 1
ATOM 1176 C C . VAL A 1 150 ? 27.891 -32.219 -5.738 1 35.41 150 VAL A C 1
ATOM 1178 O O . VAL A 1 150 ? 27.969 -33.031 -6.664 1 35.41 150 VAL A O 1
ATOM 1181 N N . THR A 1 151 ? 26.781 -32.656 -5.379 1 34.5 151 THR A N 1
ATOM 1182 C CA . THR A 1 151 ? 25.938 -32.688 -6.574 1 34.5 151 THR A CA 1
ATOM 1183 C C . THR A 1 151 ? 26.141 -31.438 -7.41 1 34.5 151 THR A C 1
ATOM 1185 O O . THR A 1 151 ? 25.938 -30.328 -6.922 1 34.5 151 THR A O 1
ATOM 1188 N N . ARG A 1 152 ? 27.172 -31.438 -8.188 1 35.06 152 ARG A N 1
ATOM 1189 C CA . ARG A 1 152 ? 27.562 -30.516 -9.242 1 35.06 152 ARG A CA 1
ATOM 1190 C C . ARG A 1 152 ? 26.359 -29.734 -9.758 1 35.06 152 ARG A C 1
ATOM 1192 O O . ARG A 1 152 ? 26.5 -28.609 -10.25 1 35.06 152 ARG A O 1
ATOM 1199 N N . ASP A 1 153 ? 25.438 -30.531 -10.234 1 33.78 153 ASP A N 1
ATOM 1200 C CA . ASP A 1 153 ? 24.344 -29.938 -11 1 33.78 153 ASP A CA 1
ATOM 1201 C C . ASP A 1 153 ? 23.422 -29.125 -10.102 1 33.78 153 ASP A C 1
ATOM 1203 O O . ASP A 1 153 ? 22.25 -29.484 -9.93 1 33.78 153 ASP A O 1
ATOM 1207 N N . THR A 1 154 ? 23.812 -28.906 -8.914 1 39.78 154 THR A N 1
ATOM 1208 C CA . THR A 1 154 ? 23.047 -28.453 -7.766 1 39.78 154 THR A CA 1
ATOM 1209 C C . THR A 1 154 ? 22.109 -27.312 -8.164 1 39.78 154 THR A C 1
ATOM 1211 O O . THR A 1 154 ? 20.938 -27.312 -7.781 1 39.78 154 THR A O 1
ATOM 1214 N N . PHE A 1 155 ? 22.609 -25.953 -7.98 1 39.69 155 PHE A N 1
ATOM 1215 C CA . PHE A 1 155 ? 21.812 -24.859 -7.441 1 39.69 155 PHE A CA 1
ATOM 1216 C C . PHE A 1 155 ? 20.719 -24.453 -8.43 1 39.69 155 PHE A C 1
ATOM 1218 O O . PHE A 1 155 ? 20.594 -23.266 -8.758 1 39.69 155 PHE A O 1
ATOM 1225 N N . MET A 1 156 ? 20.594 -25.078 -9.461 1 42.53 156 MET A N 1
ATOM 1226 C CA . MET A 1 156 ? 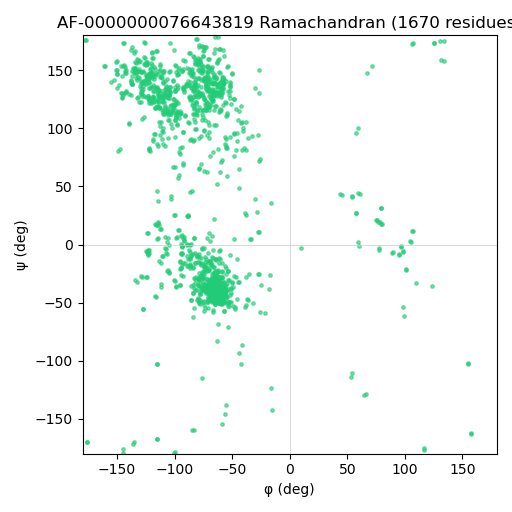19.688 -24.234 -10.234 1 42.53 156 MET A CA 1
ATOM 1227 C C . MET A 1 156 ? 18.578 -23.672 -9.352 1 42.53 156 MET A C 1
ATOM 1229 O O . MET A 1 156 ? 18.375 -22.453 -9.297 1 42.53 156 MET A O 1
ATOM 1233 N N . TYR A 1 157 ? 17.438 -24.531 -9.203 1 50.47 157 TYR A N 1
ATOM 1234 C CA . TYR A 1 157 ? 16.328 -23.984 -8.438 1 50.47 157 TYR A CA 1
ATOM 1235 C C . TYR A 1 157 ? 16.25 -24.625 -7.051 1 50.47 157 TYR A C 1
ATOM 1237 O O . TYR A 1 157 ? 16.094 -25.844 -6.93 1 50.47 157 TYR A O 1
ATOM 1245 N N . ASN A 1 158 ? 16.875 -24.109 -5.973 1 62.53 158 ASN A N 1
ATOM 1246 C CA . ASN A 1 158 ? 16.734 -24.5 -4.574 1 62.53 158 ASN A CA 1
ATOM 1247 C C . ASN A 1 158 ? 15.586 -23.75 -3.898 1 62.53 158 ASN A C 1
ATOM 1249 O O . ASN A 1 158 ? 15.68 -22.547 -3.666 1 62.53 158 ASN A O 1
ATOM 1253 N N . PRO A 1 159 ? 14.492 -24.5 -3.721 1 66.75 159 PRO A N 1
ATOM 1254 C CA . PRO A 1 159 ? 13.344 -23.859 -3.078 1 66.75 159 PRO A CA 1
ATOM 1255 C C . PRO A 1 159 ? 13.711 -23.141 -1.782 1 66.75 159 PRO A C 1
ATOM 1257 O O . PRO A 1 159 ? 13.109 -22.125 -1.44 1 66.75 159 PRO A O 1
ATOM 1260 N N . GLU A 1 160 ? 14.711 -23.766 -1.141 1 73.56 160 GLU A N 1
ATOM 1261 C CA . GLU A 1 160 ? 15.133 -23.109 0.096 1 73.56 160 GLU A CA 1
ATOM 1262 C C . GLU A 1 160 ? 15.758 -21.75 -0.185 1 73.56 160 GLU A C 1
ATOM 1264 O O . GLU A 1 160 ? 15.586 -20.797 0.591 1 73.56 160 GLU A O 1
ATOM 1269 N N . HIS A 1 161 ? 16.375 -21.766 -1.312 1 81.38 161 HIS A N 1
ATOM 1270 C CA . HIS A 1 161 ? 16.984 -20.5 -1.717 1 81.38 161 HIS A CA 1
ATOM 1271 C C . HIS A 1 161 ? 15.922 -19.422 -1.944 1 81.38 161 HIS A C 1
ATOM 1273 O O . HIS A 1 161 ? 16.094 -18.281 -1.511 1 81.38 161 HIS A O 1
ATOM 1279 N N . THR A 1 162 ? 14.906 -19.797 -2.549 1 77.06 162 THR A N 1
ATOM 1280 C CA . THR A 1 162 ? 13.844 -18.859 -2.852 1 77.06 162 THR A CA 1
ATOM 1281 C C . THR A 1 162 ? 13.164 -18.375 -1.57 1 77.06 162 THR A C 1
ATOM 1283 O O . THR A 1 162 ? 12.82 -17.188 -1.448 1 77.06 162 THR A O 1
ATOM 1286 N N . ARG A 1 163 ? 13.023 -19.281 -0.699 1 81.31 163 ARG A N 1
ATOM 1287 C CA . ARG A 1 163 ? 12.391 -18.953 0.576 1 81.31 163 ARG A CA 1
ATOM 1288 C C . ARG A 1 163 ? 13.258 -17.984 1.383 1 81.31 163 ARG A C 1
ATOM 1290 O O . ARG A 1 163 ? 12.758 -16.984 1.899 1 81.31 163 ARG A O 1
ATOM 1297 N N . VAL A 1 164 ? 14.477 -18.297 1.468 1 87.69 164 VAL A N 1
ATOM 1298 C CA . VAL A 1 164 ? 15.406 -17.469 2.23 1 87.69 164 VAL A CA 1
ATOM 1299 C C . VAL A 1 164 ? 15.539 -16.094 1.565 1 87.69 164 VAL A C 1
ATOM 1301 O O . VAL A 1 164 ? 15.578 -15.07 2.246 1 87.69 164 VAL A O 1
ATOM 1304 N N . ARG A 1 165 ? 15.555 -16.141 0.274 1 89 165 ARG A N 1
ATOM 1305 C CA . ARG A 1 165 ? 15.711 -14.898 -0.483 1 89 165 ARG A CA 1
ATOM 1306 C C . ARG A 1 165 ? 14.57 -13.93 -0.194 1 89 165 ARG A C 1
ATOM 1308 O O . ARG A 1 165 ? 14.797 -12.719 -0.075 1 89 165 ARG A O 1
ATOM 1315 N N . ALA A 1 166 ? 13.406 -14.445 -0.079 1 87 166 ALA A N 1
ATOM 1316 C CA . ALA A 1 166 ? 12.242 -13.609 0.181 1 87 166 ALA A CA 1
ATOM 1317 C C . ALA A 1 166 ? 12.352 -12.922 1.538 1 87 166 ALA A C 1
ATOM 1319 O O . ALA A 1 166 ? 11.984 -11.758 1.681 1 87 166 ALA A O 1
ATOM 1320 N N . VAL A 1 167 ? 12.836 -13.594 2.512 1 88.06 167 VAL A N 1
ATOM 1321 C CA . VAL A 1 167 ? 13 -13.039 3.852 1 88.06 167 VAL A CA 1
ATOM 1322 C C . VAL A 1 167 ? 14.148 -12.039 3.861 1 88.06 167 VAL A C 1
ATOM 1324 O O . VAL A 1 167 ? 14.039 -10.961 4.445 1 88.06 167 VAL A O 1
ATOM 1327 N N . VAL A 1 168 ? 15.219 -12.391 3.176 1 93.25 168 VAL A N 1
ATOM 1328 C CA . VAL A 1 168 ? 16.422 -11.547 3.152 1 93.25 168 VAL A CA 1
ATOM 1329 C C . VAL A 1 168 ? 16.094 -10.219 2.477 1 93.25 168 VAL A C 1
ATOM 1331 O O . VAL A 1 168 ? 16.625 -9.172 2.867 1 93.25 168 VAL A O 1
ATOM 1334 N N . ARG A 1 169 ? 15.289 -10.273 1.514 1 91.56 169 ARG A N 1
ATOM 1335 C CA . ARG A 1 169 ? 14.898 -9.039 0.839 1 91.56 169 ARG A CA 1
ATOM 1336 C C . ARG A 1 169 ? 14.297 -8.047 1.823 1 91.56 169 ARG A C 1
ATOM 1338 O O . ARG A 1 169 ? 14.602 -6.852 1.773 1 91.56 169 ARG A O 1
ATOM 1345 N N . LYS A 1 170 ? 13.492 -8.508 2.691 1 90.06 170 LYS A N 1
ATOM 1346 C CA . LYS A 1 170 ? 12.875 -7.656 3.701 1 90.06 170 LYS A CA 1
ATOM 1347 C C . LYS A 1 170 ? 13.906 -7.152 4.707 1 90.06 170 LYS A C 1
ATOM 1349 O O . LYS A 1 170 ? 13.812 -6.02 5.184 1 90.06 170 LYS A O 1
ATOM 1354 N N . ILE A 1 171 ? 14.812 -8 5.031 1 89.81 171 ILE A N 1
ATOM 1355 C CA . ILE A 1 171 ? 15.867 -7.617 5.965 1 89.81 171 ILE A CA 1
ATOM 1356 C C . ILE A 1 171 ? 16.734 -6.523 5.34 1 89.81 171 ILE A C 1
ATOM 1358 O O . ILE A 1 171 ? 17.047 -5.52 5.992 1 89.81 171 ILE A O 1
ATOM 1362 N N . VAL A 1 172 ? 17.078 -6.734 4.105 1 93.81 172 VAL A N 1
ATOM 1363 C CA . VAL A 1 172 ? 17.922 -5.777 3.4 1 93.81 172 VAL A CA 1
ATOM 1364 C C . VAL A 1 172 ? 17.219 -4.426 3.32 1 93.81 172 VAL A C 1
ATOM 1366 O O . VAL A 1 172 ? 17.828 -3.385 3.574 1 93.81 172 VAL A O 1
ATOM 1369 N N . SER A 1 173 ? 15.93 -4.461 3.025 1 89.62 173 SER A N 1
ATOM 1370 C CA . SER A 1 173 ? 15.156 -3.219 2.979 1 89.62 173 SER A CA 1
ATOM 1371 C C . SER A 1 173 ? 15.125 -2.539 4.344 1 89.62 173 SER A C 1
ATOM 1373 O O . SER A 1 173 ? 15.266 -1.318 4.438 1 89.62 173 SER A O 1
ATOM 1375 N N . SER A 1 174 ? 14.922 -3.305 5.34 1 88.81 174 SER A N 1
ATOM 1376 C CA . SER A 1 174 ? 14.883 -2.766 6.695 1 88.81 174 SER A CA 1
ATOM 1377 C C . SER A 1 174 ? 16.219 -2.125 7.074 1 88.81 174 SER A C 1
ATOM 1379 O O . SER A 1 174 ? 16.25 -1.06 7.695 1 88.81 174 SER A O 1
ATOM 1381 N N . VAL A 1 175 ? 17.297 -2.77 6.727 1 91.19 175 VAL A N 1
ATOM 1382 C CA . VAL A 1 175 ? 18.609 -2.252 7.062 1 91.19 175 VAL A CA 1
ATOM 1383 C C . VAL A 1 175 ? 18.891 -0.985 6.254 1 91.19 175 VAL A C 1
ATOM 1385 O O . VAL A 1 175 ? 19.453 -0.023 6.773 1 91.19 175 VAL A O 1
ATOM 1388 N N . TRP A 1 176 ? 18.516 -0.987 5.07 1 92.06 176 TRP A N 1
ATOM 1389 C CA . TRP A 1 176 ? 18.766 0.198 4.258 1 92.06 176 TRP A CA 1
ATOM 1390 C C . TRP A 1 176 ? 18.016 1.406 4.809 1 92.06 176 TRP A C 1
ATOM 1392 O O . TRP A 1 176 ? 18.609 2.475 5 1 92.06 176 TRP A O 1
ATOM 1402 N N . TYR A 1 177 ? 16.719 1.266 5.168 1 87.38 177 TYR A N 1
ATOM 1403 C CA . TYR A 1 177 ? 15.875 2.371 5.617 1 87.38 177 TYR A CA 1
ATOM 1404 C C . TYR A 1 177 ? 16.328 2.875 6.984 1 87.38 177 TYR A C 1
ATOM 1406 O O . TYR A 1 177 ? 16.203 4.066 7.281 1 87.38 177 TYR A O 1
ATOM 1414 N N . ASN A 1 178 ? 16.828 1.964 7.773 1 87.31 178 ASN A N 1
ATOM 1415 C CA . ASN A 1 178 ? 16.953 2.318 9.18 1 87.31 178 ASN A CA 1
ATOM 1416 C C . ASN A 1 178 ? 18.422 2.465 9.586 1 87.31 178 ASN A C 1
ATOM 1418 O O . ASN A 1 178 ? 18.719 2.951 10.68 1 87.31 178 ASN A O 1
ATOM 1422 N N . VAL A 1 179 ? 19.281 2.059 8.703 1 89 179 VAL A N 1
ATOM 1423 C CA . VAL A 1 179 ? 20.703 2.139 9.055 1 89 179 VAL A CA 1
ATOM 1424 C C . VAL A 1 179 ? 21.469 2.885 7.969 1 89 179 VAL A C 1
ATOM 1426 O O . VAL A 1 179 ? 22 3.967 8.211 1 89 179 VAL A O 1
ATOM 1429 N N . VAL A 1 180 ? 21.344 2.4 6.727 1 91 180 VAL A N 1
ATOM 1430 C CA . VAL A 1 180 ? 22.172 2.902 5.645 1 91 180 VAL A CA 1
ATOM 1431 C C . VAL A 1 180 ? 21.703 4.285 5.215 1 91 180 VAL A C 1
ATOM 1433 O O . VAL A 1 180 ? 22.484 5.234 5.16 1 91 180 VAL A O 1
ATOM 1436 N N . ASN A 1 181 ? 20.422 4.422 4.992 1 91.19 181 ASN A N 1
ATOM 1437 C CA . ASN A 1 181 ? 19.875 5.695 4.539 1 91.19 181 ASN A CA 1
ATOM 1438 C C . ASN A 1 181 ? 19.922 6.75 5.637 1 91.19 181 ASN A C 1
ATOM 1440 O O . ASN A 1 181 ? 19.766 7.941 5.367 1 91.19 181 ASN A O 1
ATOM 1444 N N . VAL A 1 182 ? 20.156 6.281 6.855 1 89.06 182 VAL A N 1
ATOM 1445 C CA . VAL A 1 182 ? 20.234 7.195 7.992 1 89.06 182 VAL A CA 1
ATOM 1446 C C . VAL A 1 182 ? 21.641 7.777 8.086 1 89.06 182 VAL A C 1
ATOM 1448 O O . VAL A 1 182 ? 21.844 8.82 8.719 1 89.06 182 VAL A O 1
ATOM 1451 N N . GLY A 1 183 ? 22.578 7.141 7.473 1 87.62 183 GLY A N 1
ATOM 1452 C CA . GLY A 1 183 ? 23.938 7.668 7.449 1 87.62 183 GLY A CA 1
ATOM 1453 C C . GLY A 1 183 ? 24.891 6.906 8.352 1 87.62 183 GLY A C 1
ATOM 1454 O O . GLY A 1 183 ? 25.984 7.379 8.648 1 87.62 183 GLY A O 1
ATOM 1455 N N . CYS A 1 184 ? 24.375 5.727 8.82 1 84.69 184 CYS A N 1
ATOM 1456 C CA . CYS A 1 184 ? 25.281 4.871 9.578 1 84.69 184 CYS A CA 1
ATOM 1457 C C . CYS A 1 184 ? 26.125 4.012 8.641 1 84.69 184 CYS A C 1
ATOM 1459 O O . CYS A 1 184 ? 25.766 2.867 8.352 1 84.69 184 CYS A O 1
ATOM 1461 N N . ASP A 1 185 ? 27.234 4.539 8.258 1 84.62 185 ASP A N 1
ATOM 1462 C CA . ASP A 1 185 ? 28.062 3.855 7.273 1 84.62 185 ASP A CA 1
ATOM 1463 C C . ASP A 1 185 ? 29.203 3.1 7.953 1 84.62 185 ASP A C 1
ATOM 1465 O O . ASP A 1 185 ? 29.625 3.455 9.055 1 84.62 185 ASP A O 1
ATOM 1469 N N . THR A 1 186 ? 29.547 2.107 7.164 1 87.81 186 THR A N 1
ATOM 1470 C CA . THR A 1 186 ? 30.781 1.446 7.578 1 87.81 186 THR A CA 1
ATOM 1471 C C . THR A 1 186 ? 32 2.297 7.223 1 87.81 186 THR A C 1
ATOM 1473 O O . THR A 1 186 ? 31.875 3.332 6.566 1 87.81 186 THR A O 1
ATOM 1476 N N . VAL A 1 187 ? 33.125 1.897 7.727 1 84.69 187 VAL A N 1
ATOM 1477 C CA . VAL A 1 187 ? 34.344 2.58 7.332 1 84.69 187 VAL A CA 1
ATOM 1478 C C . VAL A 1 187 ? 34.562 2.422 5.828 1 84.69 187 VAL A C 1
ATOM 1480 O O . VAL A 1 187 ? 34.281 1.362 5.262 1 84.69 187 VAL A O 1
ATOM 1483 N N . PRO A 1 188 ? 34.906 3.512 5.27 1 86.19 188 PRO A N 1
ATOM 1484 C CA . PRO A 1 188 ? 35.219 3.379 3.842 1 86.19 188 PRO A CA 1
ATOM 1485 C C . PRO A 1 188 ? 36.5 2.609 3.58 1 86.19 188 PRO A C 1
ATOM 1487 O O . PRO A 1 188 ? 37.312 2.426 4.492 1 86.19 188 PRO A O 1
ATOM 1490 N N . LEU A 1 189 ? 36.531 2.137 2.35 1 91.19 189 LEU A N 1
ATOM 1491 C CA . LEU A 1 189 ? 37.812 1.556 1.957 1 91.19 189 LEU A CA 1
ATOM 1492 C C . LEU A 1 189 ? 38.938 2.582 2.076 1 91.19 189 LEU A C 1
ATOM 1494 O O . LEU A 1 189 ? 38.781 3.746 1.708 1 91.19 189 LEU A O 1
ATOM 1498 N N . PRO A 1 190 ? 40.031 2.178 2.658 1 91.75 190 PRO A N 1
ATOM 1499 C CA . PRO A 1 190 ? 41.156 3.09 2.768 1 91.75 190 PRO A CA 1
ATOM 1500 C C . PRO A 1 190 ? 41.594 3.666 1.419 1 91.75 190 PRO A C 1
ATOM 1502 O O . PRO A 1 190 ? 41.469 2.988 0.393 1 91.75 190 PRO A O 1
ATOM 1505 N N . ASP A 1 191 ? 42.156 4.812 1.428 1 90.88 191 ASP A N 1
ATOM 1506 C CA . ASP A 1 191 ? 42.562 5.539 0.221 1 90.88 191 ASP A CA 1
ATOM 1507 C C . ASP A 1 191 ? 43.594 4.766 -0.576 1 90.88 191 ASP A C 1
ATOM 1509 O O . ASP A 1 191 ? 43.594 4.809 -1.808 1 90.88 191 ASP A O 1
ATOM 1513 N N . GLU A 1 192 ? 44.406 4.113 0.141 1 90.5 192 GLU A N 1
ATOM 1514 C CA . GLU A 1 192 ? 45.469 3.33 -0.51 1 90.5 192 GLU A CA 1
ATOM 1515 C C . GLU A 1 192 ? 44.875 2.229 -1.382 1 90.5 192 GLU A C 1
ATOM 1517 O O . GLU A 1 192 ? 45.406 1.915 -2.445 1 90.5 192 GLU A O 1
ATOM 1522 N N . LEU A 1 193 ? 43.844 1.696 -0.886 1 92.25 193 LEU A N 1
ATOM 1523 C CA . LEU A 1 193 ? 43.188 0.617 -1.628 1 92.25 193 LEU A CA 1
ATOM 1524 C C . LEU A 1 193 ? 42.312 1.173 -2.744 1 92.25 193 LEU A C 1
ATOM 1526 O O . LEU A 1 193 ? 42.219 0.575 -3.818 1 92.25 193 LEU A O 1
ATOM 1530 N N . LEU A 1 194 ? 41.688 2.316 -2.502 1 89.38 194 LEU A N 1
ATOM 1531 C CA . LEU A 1 194 ? 40.875 2.955 -3.52 1 89.38 194 LEU A CA 1
ATOM 1532 C C . LEU A 1 194 ? 41.719 3.404 -4.707 1 89.38 194 LEU A C 1
ATOM 1534 O O . LEU A 1 194 ? 41.219 3.436 -5.84 1 89.38 194 LEU A O 1
ATOM 1538 N N . ALA A 1 195 ? 42.906 3.684 -4.418 1 87.31 195 ALA A N 1
ATOM 1539 C CA . ALA A 1 195 ? 43.812 4.199 -5.438 1 87.31 195 ALA A CA 1
ATOM 1540 C C . ALA A 1 195 ? 44.25 3.092 -6.395 1 87.31 195 ALA A C 1
ATOM 1542 O O . ALA A 1 195 ? 44.75 3.367 -7.492 1 87.31 195 ALA A O 1
ATOM 1543 N N . VAL A 1 196 ? 44.094 1.836 -6 1 88.81 196 VAL A N 1
ATOM 1544 C CA . VAL A 1 196 ? 44.531 0.704 -6.82 1 88.81 196 VAL A CA 1
ATOM 1545 C C . VAL A 1 196 ? 43.719 0.694 -8.125 1 88.81 196 VAL A C 1
ATOM 1547 O O . VAL A 1 196 ? 44.25 0.319 -9.18 1 88.81 196 VAL A O 1
ATOM 1550 N N . CYS A 1 197 ? 42.5 0.984 -7.984 1 86.31 197 CYS A N 1
ATOM 1551 C CA . CYS A 1 197 ? 41.656 1.066 -9.164 1 86.31 197 CYS A CA 1
ATOM 1552 C C . CYS A 1 197 ? 40.594 2.146 -9 1 86.31 197 CYS A C 1
ATOM 1554 O O . CYS A 1 197 ? 39.906 2.188 -7.98 1 86.31 197 CYS A O 1
ATOM 1556 N N . SER A 1 198 ? 40.625 3.006 -10.062 1 77.12 198 SER A N 1
ATOM 1557 C CA . SER A 1 198 ? 39.625 4.059 -10.016 1 77.12 198 SER A CA 1
ATOM 1558 C C . SER A 1 198 ? 38.219 3.506 -10.312 1 77.12 198 SER A C 1
ATOM 1560 O O . SER A 1 198 ? 37.219 4.141 -9.992 1 77.12 198 SER A O 1
ATOM 1562 N N . ARG A 1 199 ? 38.375 2.426 -10.891 1 81.38 199 ARG A N 1
ATOM 1563 C CA . ARG A 1 199 ? 37.125 1.739 -11.141 1 81.38 199 ARG A CA 1
ATOM 1564 C C . ARG A 1 199 ? 36.875 0.646 -10.109 1 81.38 199 ARG A C 1
ATOM 1566 O O . ARG A 1 199 ? 37.594 0.551 -9.10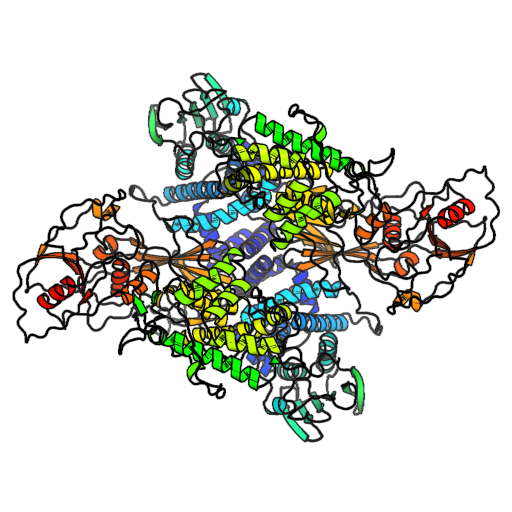9 1 81.38 199 ARG A O 1
ATOM 1573 N N . GLY A 1 200 ? 35.906 -0.079 -10.117 1 83.62 200 GLY A N 1
ATOM 1574 C CA . GLY A 1 200 ? 35.594 -1.112 -9.141 1 83.62 200 GLY A CA 1
ATOM 1575 C C . GLY A 1 200 ? 35.438 -2.488 -9.758 1 83.62 200 GLY A C 1
ATOM 1576 O O . GLY A 1 200 ? 35 -2.613 -10.898 1 83.62 200 GLY A O 1
ATOM 1577 N N . HIS A 1 201 ? 36.031 -3.467 -9.141 1 90.31 201 HIS A N 1
ATOM 1578 C CA . HIS A 1 201 ? 35.906 -4.879 -9.477 1 90.31 201 HIS A CA 1
ATOM 1579 C C . HIS A 1 201 ? 35.219 -5.648 -8.359 1 90.31 201 HIS A C 1
ATOM 1581 O O . HIS A 1 201 ? 35.531 -5.461 -7.184 1 90.31 201 HIS A O 1
ATOM 1587 N N . TYR A 1 202 ? 34.281 -6.43 -8.828 1 93.19 202 TYR A N 1
ATOM 1588 C CA . TYR A 1 202 ? 33.438 -7.105 -7.852 1 93.19 202 TYR A CA 1
ATOM 1589 C C . TYR A 1 202 ? 33.219 -8.555 -8.25 1 93.19 202 TYR A C 1
ATOM 1591 O O . TYR A 1 202 ? 33.594 -8.977 -9.352 1 93.19 202 TYR A O 1
ATOM 1599 N N . LEU A 1 203 ? 32.656 -9.328 -7.355 1 92.69 203 LEU A N 1
ATOM 1600 C CA . LEU A 1 203 ? 32.25 -10.703 -7.629 1 92.69 203 LEU A CA 1
ATOM 1601 C C . LEU A 1 203 ? 30.75 -10.805 -7.777 1 92.69 203 LEU A C 1
ATOM 1603 O O . LEU A 1 203 ? 30.016 -9.969 -7.25 1 92.69 203 LEU A O 1
ATOM 1607 N N . ASP A 1 204 ? 30.344 -11.758 -8.633 1 91.44 204 ASP A N 1
ATOM 1608 C CA . ASP A 1 204 ? 28.922 -12.055 -8.617 1 91.44 204 ASP A CA 1
ATOM 1609 C C . ASP A 1 204 ? 28.469 -12.57 -7.254 1 91.44 204 ASP A C 1
ATOM 1611 O O . ASP A 1 204 ? 29.281 -13.078 -6.48 1 91.44 204 ASP A O 1
ATOM 1615 N N . PRO A 1 205 ? 27.234 -12.508 -6.93 1 91.5 205 PRO A N 1
ATOM 1616 C CA . PRO A 1 205 ? 26.703 -12.828 -5.602 1 91.5 205 PRO A CA 1
ATOM 1617 C C . PRO A 1 205 ? 27.094 -14.227 -5.133 1 91.5 205 PRO A C 1
ATOM 1619 O O . PRO A 1 205 ? 27.5 -14.406 -3.979 1 91.5 205 PRO A O 1
ATOM 1622 N N . GLY A 1 206 ? 26.969 -15.195 -5.973 1 88.25 206 GLY A N 1
ATOM 1623 C CA . GLY A 1 206 ? 27.328 -16.562 -5.602 1 88.25 206 GLY A CA 1
ATOM 1624 C C . GLY A 1 206 ? 28.797 -16.703 -5.227 1 88.25 206 GLY A C 1
ATOM 1625 O O . GLY A 1 206 ? 29.125 -17.266 -4.18 1 88.25 206 GLY A O 1
ATOM 1626 N N . ASP A 1 207 ? 29.672 -16.141 -6.02 1 90.88 207 ASP A N 1
ATOM 1627 C CA . ASP A 1 207 ? 31.109 -16.219 -5.789 1 90.88 207 ASP A CA 1
ATOM 1628 C C . ASP A 1 207 ? 31.516 -15.422 -4.547 1 90.88 207 ASP A C 1
ATOM 1630 O O . ASP A 1 207 ? 32.438 -15.812 -3.822 1 90.88 207 ASP A O 1
ATOM 1634 N N . PHE A 1 208 ? 30.875 -14.328 -4.363 1 94.56 208 PHE A N 1
ATOM 1635 C CA . PHE A 1 208 ? 31.156 -13.539 -3.17 1 94.56 208 PHE A CA 1
ATOM 1636 C C . PHE A 1 208 ? 30.984 -14.391 -1.913 1 94.56 208 PHE A C 1
ATOM 1638 O O . PHE A 1 208 ? 31.875 -14.422 -1.062 1 94.56 208 PHE A O 1
ATOM 1645 N N . GLY A 1 209 ? 29.859 -15.055 -1.848 1 91.19 209 GLY A N 1
ATOM 1646 C CA . GLY A 1 209 ? 29.578 -15.891 -0.687 1 91.19 209 GLY A CA 1
ATOM 1647 C C . GLY A 1 209 ? 30.594 -17 -0.501 1 91.19 209 GLY A C 1
ATOM 1648 O O . GLY A 1 209 ? 31.047 -17.25 0.616 1 91.19 209 GLY A O 1
ATOM 1649 N N . ILE A 1 210 ? 30.969 -17.578 -1.546 1 89.75 210 ILE A N 1
ATOM 1650 C CA . ILE A 1 210 ? 31.891 -18.703 -1.502 1 89.75 210 ILE A CA 1
ATOM 1651 C C . ILE A 1 210 ? 33.281 -18.203 -1.071 1 89.75 210 ILE A C 1
ATOM 1653 O O . ILE A 1 210 ? 33.906 -18.797 -0.202 1 89.75 210 ILE A O 1
ATOM 1657 N N . VAL A 1 211 ? 33.688 -17.125 -1.621 1 92.38 211 VAL A N 1
ATOM 1658 C CA . VAL A 1 211 ? 35.031 -16.609 -1.386 1 92.38 211 VAL A CA 1
ATOM 1659 C C . VAL A 1 211 ? 35.188 -16.141 0.066 1 92.38 211 VAL A C 1
ATOM 1661 O O . VAL A 1 211 ? 36.125 -16.531 0.763 1 92.38 211 VAL A O 1
ATOM 1664 N N . VAL A 1 212 ? 34.25 -15.375 0.521 1 94.06 212 VAL A N 1
ATOM 1665 C CA . VAL A 1 212 ? 34.344 -14.836 1.875 1 94.06 212 VAL A CA 1
ATOM 1666 C C . VAL A 1 212 ? 34.25 -15.977 2.891 1 94.06 212 VAL A C 1
ATOM 1668 O O . VAL A 1 212 ? 34.938 -15.969 3.908 1 94.06 212 VAL A O 1
ATOM 1671 N N . ASN A 1 213 ? 33.375 -16.875 2.596 1 90.88 213 ASN A N 1
ATOM 1672 C CA . ASN A 1 213 ? 33.25 -18 3.5 1 90.88 213 ASN A CA 1
ATOM 1673 C C . ASN A 1 213 ? 34.531 -18.844 3.541 1 90.88 213 ASN A C 1
ATOM 1675 O O . ASN A 1 213 ? 34.938 -19.312 4.605 1 90.88 213 ASN A O 1
ATOM 1679 N N . THR A 1 214 ? 35.062 -19.078 2.402 1 89.31 214 THR A N 1
ATOM 1680 C CA . THR A 1 214 ? 36.312 -19.875 2.318 1 89.31 214 THR A CA 1
ATOM 1681 C C . THR A 1 214 ? 37.438 -19.219 3.113 1 89.31 214 THR A C 1
ATOM 1683 O O . THR A 1 214 ? 38.094 -19.891 3.914 1 89.31 214 THR A O 1
ATOM 1686 N N . ILE A 1 215 ? 37.594 -17.984 2.912 1 91.56 215 ILE A N 1
ATOM 1687 C CA . ILE A 1 215 ? 38.688 -17.266 3.576 1 91.56 215 ILE A CA 1
ATOM 1688 C C . ILE A 1 215 ? 38.406 -17.203 5.082 1 91.56 215 ILE A C 1
ATOM 1690 O O . ILE A 1 215 ? 39.312 -17.438 5.883 1 91.56 215 ILE A O 1
ATOM 1694 N N . TYR A 1 216 ? 37.188 -16.984 5.441 1 89.56 216 TYR A N 1
ATOM 1695 C CA . TYR A 1 216 ? 36.844 -16.734 6.836 1 89.56 216 TYR A CA 1
ATOM 1696 C C . TYR A 1 216 ? 36.781 -18.047 7.617 1 89.56 216 TYR A C 1
ATOM 1698 O O . TYR A 1 216 ? 37.312 -18.141 8.719 1 89.56 216 TYR A O 1
ATOM 1706 N N . ALA A 1 217 ? 36.125 -19.062 7.059 1 86.06 217 ALA A N 1
ATOM 1707 C CA . ALA A 1 217 ? 35.781 -20.25 7.844 1 86.06 217 ALA A CA 1
ATOM 1708 C C . ALA A 1 217 ? 36.688 -21.406 7.473 1 86.06 217 ALA A C 1
ATOM 1710 O O . ALA A 1 217 ? 36.938 -22.297 8.289 1 86.06 217 ALA A O 1
ATOM 1711 N N . ARG A 1 218 ? 37.25 -21.391 6.281 1 86.25 218 ARG A N 1
ATOM 1712 C CA . ARG A 1 218 ? 37.938 -22.594 5.816 1 86.25 218 ARG A CA 1
ATOM 1713 C C . ARG A 1 218 ? 39.438 -22.422 5.836 1 86.25 218 ARG A C 1
ATOM 1715 O O . ARG A 1 218 ? 40.188 -23.359 5.574 1 86.25 218 ARG A O 1
ATOM 1722 N N . CYS A 1 219 ? 39.844 -21.234 6.086 1 87.75 219 CYS A N 1
ATOM 1723 C CA . CYS A 1 219 ? 41.25 -20.969 6.219 1 87.75 219 CYS A CA 1
ATOM 1724 C C . CYS A 1 219 ? 41.594 -20.531 7.637 1 87.75 219 CYS A C 1
ATOM 1726 O O . CYS A 1 219 ? 41.719 -19.328 7.902 1 87.75 219 CYS A O 1
ATOM 1728 N N . PRO A 1 220 ? 41.844 -21.438 8.508 1 84.5 220 PRO A N 1
ATOM 1729 C CA . PRO A 1 220 ? 41.969 -21.109 9.922 1 84.5 220 PRO A CA 1
ATOM 1730 C C . PRO A 1 220 ? 43.312 -20.422 10.234 1 84.5 220 PRO A C 1
ATOM 1732 O O . PRO A 1 220 ? 43.438 -19.766 11.266 1 84.5 220 PRO A O 1
ATOM 1735 N N . SER A 1 221 ? 44.344 -20.609 9.422 1 88.81 221 SER A N 1
ATOM 1736 C CA . SER A 1 221 ? 45.656 -20 9.719 1 88.81 221 SER A CA 1
ATOM 1737 C C . SER A 1 221 ? 46.031 -18.984 8.648 1 88.81 221 SER A C 1
ATOM 1739 O O . SER A 1 221 ? 45.5 -17.875 8.625 1 88.81 221 SER A O 1
ATOM 1741 N N . LYS A 1 222 ? 46.969 -19.422 7.723 1 88.19 222 LYS A N 1
ATOM 1742 C CA . LYS A 1 222 ? 47.406 -18.5 6.688 1 88.19 222 LYS A CA 1
ATOM 1743 C C . LYS A 1 222 ? 46.719 -18.797 5.355 1 88.19 222 LYS A C 1
ATOM 1745 O O . LYS A 1 222 ? 46.438 -19.953 5.047 1 88.19 222 LYS A O 1
ATOM 1750 N N . ALA A 1 223 ? 46.375 -17.703 4.672 1 94.06 223 ALA A N 1
ATOM 1751 C CA . ALA A 1 223 ? 45.75 -17.844 3.359 1 94.06 223 ALA A CA 1
ATOM 1752 C C . ALA A 1 223 ? 46.219 -16.766 2.4 1 94.06 223 ALA A C 1
ATOM 1754 O O . ALA A 1 223 ? 46.719 -15.719 2.834 1 94.06 223 ALA A O 1
ATOM 1755 N N . ILE A 1 224 ? 46.25 -17.109 1.157 1 91.94 224 ILE A N 1
ATOM 1756 C CA . ILE A 1 224 ? 46.594 -16.141 0.112 1 91.94 224 ILE A CA 1
ATOM 1757 C C . ILE A 1 224 ? 45.438 -16.031 -0.875 1 91.94 224 ILE A C 1
ATOM 1759 O O . ILE A 1 224 ? 44.938 -17.031 -1.377 1 91.94 224 ILE A O 1
ATOM 1763 N N . LEU A 1 225 ? 44.906 -14.891 -1.064 1 95.56 225 LEU A N 1
ATOM 1764 C CA . LEU A 1 225 ? 43.938 -14.594 -2.123 1 95.56 225 LEU A CA 1
ATOM 1765 C C . LEU A 1 225 ? 44.625 -13.922 -3.307 1 95.56 225 LEU A C 1
ATOM 1767 O O . LEU A 1 225 ? 45.031 -12.766 -3.219 1 95.56 225 LEU A O 1
ATOM 1771 N N . ARG A 1 226 ? 44.719 -14.648 -4.383 1 92.06 226 ARG A N 1
ATOM 1772 C CA . ARG A 1 226 ? 45.281 -14.102 -5.617 1 92.06 226 ARG A CA 1
ATOM 1773 C C . ARG A 1 226 ? 44.156 -13.672 -6.57 1 92.06 226 ARG A C 1
ATOM 1775 O O . ARG A 1 226 ? 43.281 -14.469 -6.887 1 92.06 226 ARG A O 1
ATOM 1782 N N . THR A 1 227 ? 44.156 -12.445 -6.961 1 92.62 227 THR A N 1
ATOM 1783 C CA . THR A 1 227 ? 43.156 -11.938 -7.871 1 92.62 227 THR A CA 1
ATOM 1784 C C . THR A 1 227 ? 43.781 -11.094 -8.977 1 92.62 227 THR A C 1
ATOM 1786 O O . THR A 1 227 ? 44.875 -10.531 -8.789 1 92.62 227 THR A O 1
ATOM 1789 N N . THR A 1 228 ? 43.094 -11.078 -10.133 1 89.62 228 THR A N 1
ATOM 1790 C CA . THR A 1 228 ? 43.562 -10.227 -11.227 1 89.62 228 THR A CA 1
ATOM 1791 C C . THR A 1 228 ? 43.406 -8.75 -10.859 1 89.62 228 THR A C 1
ATOM 1793 O O . THR A 1 228 ? 44.312 -7.957 -11.125 1 89.62 228 THR A O 1
ATOM 1796 N N . HIS A 1 229 ? 42.344 -8.406 -10.289 1 90.38 229 HIS A N 1
ATOM 1797 C CA . HIS A 1 229 ? 42.031 -7.055 -9.844 1 90.38 229 HIS A CA 1
ATOM 1798 C C . HIS A 1 229 ? 41.656 -7.035 -8.367 1 90.38 229 HIS A C 1
ATOM 1800 O O . HIS A 1 229 ? 41.25 -8.062 -7.82 1 90.38 229 HIS A O 1
ATOM 1806 N N . LEU A 1 230 ? 41.75 -5.875 -7.824 1 91.69 230 LEU A N 1
ATOM 1807 C CA . LEU A 1 230 ? 41.344 -5.75 -6.426 1 91.69 230 LEU A CA 1
ATOM 1808 C C . LEU A 1 230 ? 39.844 -5.801 -6.289 1 91.69 230 LEU A C 1
ATOM 1810 O O . LEU A 1 230 ? 39.125 -4.988 -6.887 1 91.69 230 LEU A O 1
ATOM 1814 N N . LEU A 1 231 ? 39.375 -6.734 -5.559 1 94 231 LEU A N 1
ATOM 1815 C CA . LEU A 1 231 ? 37.938 -6.859 -5.297 1 94 231 LEU A CA 1
ATOM 1816 C C . LEU A 1 231 ? 37.531 -5.945 -4.148 1 94 231 LEU A C 1
ATOM 1818 O O . LEU A 1 231 ? 37.656 -6.301 -2.979 1 94 231 LEU A O 1
ATOM 1822 N N . ARG A 1 232 ? 36.844 -4.887 -4.383 1 92.62 232 ARG A N 1
ATOM 1823 C CA . ARG A 1 232 ? 36.594 -3.818 -3.416 1 92.62 232 ARG A CA 1
ATOM 1824 C C . ARG A 1 232 ? 35.625 -4.27 -2.344 1 92.62 232 ARG A C 1
ATOM 1826 O O . ARG A 1 232 ? 35.844 -4.043 -1.152 1 92.62 232 ARG A O 1
ATOM 1833 N N . ASP A 1 233 ? 34.531 -4.832 -2.76 1 93.25 233 ASP A N 1
ATOM 1834 C CA . ASP A 1 233 ? 33.5 -5.207 -1.791 1 93.25 233 ASP A CA 1
ATOM 1835 C C . ASP A 1 233 ? 33.969 -6.336 -0.887 1 93.25 233 ASP A C 1
ATOM 1837 O O . ASP A 1 233 ? 33.719 -6.328 0.32 1 93.25 233 ASP A O 1
ATOM 1841 N N . VAL A 1 234 ? 34.719 -7.266 -1.467 1 95.25 234 VAL A N 1
ATOM 1842 C CA . VAL A 1 234 ? 35.281 -8.352 -0.671 1 95.25 234 VAL A CA 1
ATOM 1843 C C . VAL A 1 234 ? 36.312 -7.785 0.326 1 95.25 234 VAL A C 1
ATOM 1845 O O . VAL A 1 234 ? 36.312 -8.172 1.498 1 95.25 234 VAL A O 1
ATOM 1848 N N . MET A 1 235 ? 37.094 -6.906 -0.181 1 95.06 235 MET A N 1
ATOM 1849 C CA . MET A 1 235 ? 38.094 -6.312 0.678 1 95.06 235 MET A CA 1
ATOM 1850 C C . MET A 1 235 ? 37.469 -5.57 1.846 1 95.06 235 MET A C 1
ATOM 1852 O O . MET A 1 235 ? 37.906 -5.703 2.988 1 95.06 235 MET A O 1
ATOM 1856 N N . LEU A 1 236 ? 36.5 -4.793 1.539 1 94.88 236 LEU A N 1
ATOM 1857 C CA . LEU A 1 236 ? 35.844 -4.055 2.602 1 94.88 236 LEU A CA 1
ATOM 1858 C C . LEU A 1 236 ? 35.219 -5.008 3.611 1 94.88 236 LEU A C 1
ATOM 1860 O O . LEU A 1 236 ? 35.281 -4.77 4.82 1 94.88 236 LEU A O 1
ATOM 1864 N N . TRP A 1 237 ? 34.562 -6.047 3.129 1 96.88 237 TRP A N 1
ATOM 1865 C CA . TRP A 1 237 ? 33.938 -7.027 4.008 1 96.88 237 TRP A CA 1
ATOM 1866 C C . TRP A 1 237 ? 34.969 -7.668 4.93 1 96.88 237 TRP A C 1
ATOM 1868 O O . TRP A 1 237 ? 34.719 -7.859 6.121 1 96.88 237 TRP A O 1
ATOM 1878 N N . LEU A 1 238 ? 36.156 -7.957 4.418 1 95.44 238 LEU A N 1
ATOM 1879 C CA . LEU A 1 238 ? 37.219 -8.562 5.203 1 95.44 238 LEU A CA 1
ATOM 1880 C C . LEU A 1 238 ? 37.719 -7.598 6.266 1 95.44 238 LEU A C 1
ATOM 1882 O O . LEU A 1 238 ? 38.062 -8.016 7.375 1 95.44 238 LEU A O 1
ATOM 1886 N N . LEU A 1 239 ? 37.75 -6.406 5.941 1 95.25 239 LEU A N 1
ATOM 1887 C CA . LEU A 1 239 ? 38.219 -5.406 6.902 1 95.25 239 LEU A CA 1
ATOM 1888 C C . LEU A 1 239 ? 37.281 -5.324 8.094 1 95.25 239 LEU A C 1
ATOM 1890 O O . LEU A 1 239 ? 37.656 -4.887 9.18 1 95.25 239 LEU A O 1
ATOM 1894 N N . LEU A 1 240 ? 36.031 -5.73 7.906 1 95.5 240 LEU A N 1
ATOM 1895 C CA . LEU A 1 240 ? 35.031 -5.633 8.953 1 95.5 240 LEU A CA 1
ATOM 1896 C C . LEU A 1 240 ? 34.938 -6.941 9.734 1 95.5 240 LEU A C 1
ATOM 1898 O O . LEU A 1 240 ? 34.438 -6.957 10.867 1 95.5 240 LEU A O 1
ATOM 1902 N N . HIS A 1 241 ? 35.406 -8.102 9.156 1 95 241 HIS A N 1
ATOM 1903 C CA . HIS A 1 241 ? 35.031 -9.383 9.758 1 95 241 HIS A CA 1
ATOM 1904 C C . HIS A 1 241 ? 36.25 -10.242 10 1 95 241 HIS A C 1
ATOM 1906 O O . HIS A 1 241 ? 36.25 -11.117 10.875 1 95 241 HIS A O 1
ATOM 1912 N N . TYR A 1 242 ? 37.344 -10.078 9.219 1 95.44 242 TYR A N 1
ATOM 1913 C CA . TYR A 1 242 ? 38.5 -10.953 9.328 1 95.44 242 TYR A CA 1
ATOM 1914 C C . TYR A 1 242 ? 39.25 -10.719 10.641 1 95.44 242 TYR A C 1
ATOM 1916 O O . TYR A 1 242 ? 39.531 -9.578 10.992 1 95.44 242 TYR A O 1
ATOM 1924 N N . ASP A 1 243 ? 39.469 -11.805 11.336 1 91.88 243 ASP A N 1
ATOM 1925 C CA . ASP A 1 243 ? 40.156 -11.75 12.633 1 91.88 243 ASP A CA 1
ATOM 1926 C C . ASP A 1 243 ? 41.625 -12.125 12.508 1 91.88 243 ASP A C 1
ATOM 1928 O O . ASP A 1 243 ? 42.031 -13.18 13 1 91.88 243 ASP A O 1
ATOM 1932 N N . GLY A 1 244 ? 42.438 -11.312 11.812 1 93.31 244 GLY A N 1
ATOM 1933 C CA . GLY A 1 244 ? 43.844 -11.523 11.602 1 93.31 244 GLY A CA 1
ATOM 1934 C C . GLY A 1 244 ? 44.531 -10.375 10.852 1 93.31 244 GLY A C 1
ATOM 1935 O O . GLY A 1 244 ? 43.938 -9.297 10.734 1 93.31 244 GLY A O 1
ATOM 1936 N N . ALA A 1 245 ? 45.75 -10.656 10.477 1 93.81 245 ALA A N 1
ATOM 1937 C CA . ALA A 1 245 ? 46.469 -9.633 9.734 1 93.81 245 ALA A CA 1
ATOM 1938 C C . ALA A 1 245 ? 46.156 -9.711 8.242 1 93.81 245 ALA A C 1
ATOM 1940 O O . ALA A 1 245 ? 46.031 -10.805 7.68 1 93.81 245 ALA A O 1
ATOM 1941 N N . ILE A 1 246 ? 45.906 -8.531 7.645 1 95.19 246 ILE A N 1
ATOM 1942 C CA . ILE A 1 246 ? 45.688 -8.453 6.207 1 95.19 246 ILE A CA 1
ATOM 1943 C C . ILE A 1 246 ? 46.812 -7.672 5.539 1 95.19 246 ILE A C 1
ATOM 1945 O O . ILE A 1 246 ? 47.125 -6.547 5.941 1 95.19 246 ILE A O 1
ATOM 1949 N N . VAL A 1 247 ? 47.438 -8.281 4.598 1 94.38 247 VAL A N 1
ATOM 1950 C CA . VAL A 1 247 ? 48.469 -7.645 3.805 1 94.38 247 VAL A CA 1
ATOM 1951 C C . VAL A 1 247 ? 48.062 -7.633 2.332 1 94.38 247 VAL A C 1
ATOM 1953 O O . VAL A 1 247 ? 47.75 -8.68 1.759 1 94.38 247 VAL A O 1
ATOM 1956 N N . VAL A 1 248 ? 48.031 -6.438 1.749 1 94.31 248 VAL A N 1
ATOM 1957 C CA . VAL A 1 248 ? 47.656 -6.32 0.343 1 94.31 248 VAL A CA 1
ATOM 1958 C C . VAL A 1 248 ? 48.875 -5.965 -0.489 1 94.31 248 VAL A C 1
ATOM 1960 O O . VAL A 1 248 ? 49.5 -4.922 -0.268 1 94.31 248 VAL A O 1
ATOM 1963 N N . ASN A 1 249 ? 49.156 -6.883 -1.376 1 91.62 249 ASN A N 1
ATOM 1964 C CA . ASN A 1 249 ? 50.25 -6.715 -2.311 1 91.62 249 ASN A CA 1
ATOM 1965 C C . ASN A 1 249 ? 49.75 -6.488 -3.736 1 91.62 249 ASN A C 1
ATOM 1967 O O . ASN A 1 249 ? 49 -7.297 -4.27 1 91.62 249 ASN A O 1
ATOM 1971 N N . VAL A 1 250 ? 50.156 -5.359 -4.332 1 90.19 250 VAL A N 1
ATOM 1972 C CA . VAL A 1 250 ? 49.75 -5.055 -5.707 1 90.19 250 VAL A CA 1
ATOM 1973 C C . VAL A 1 250 ? 51 -5 -6.586 1 90.19 250 VAL A C 1
ATOM 1975 O O . VAL A 1 250 ? 51.875 -4.125 -6.414 1 90.19 250 VAL A O 1
ATOM 1978 N N . GLY A 1 251 ? 51.156 -5.828 -7.547 1 80.31 251 GLY A N 1
ATOM 1979 C CA . GLY A 1 251 ? 52.281 -5.844 -8.438 1 80.31 251 GLY A CA 1
ATOM 1980 C C . GLY A 1 251 ? 53.625 -6.004 -7.703 1 80.31 251 GLY A C 1
ATOM 1981 O O . GLY A 1 251 ? 54.625 -5.387 -8.07 1 80.31 251 GLY A O 1
ATOM 1982 N N . GLY A 1 252 ? 53.562 -6.613 -6.582 1 78.06 252 GLY A N 1
ATOM 1983 C CA . GLY A 1 252 ? 54.781 -6.867 -5.832 1 78.06 252 GLY A CA 1
ATOM 1984 C C . GLY A 1 252 ? 55.062 -5.836 -4.75 1 78.06 252 GLY A C 1
ATOM 1985 O O . GLY A 1 252 ? 56 -5.957 -3.982 1 78.06 252 GLY A O 1
ATOM 1986 N N . HIS A 1 253 ? 54.219 -4.859 -4.664 1 87.19 253 HIS A N 1
ATOM 1987 C CA . HIS A 1 253 ? 54.344 -3.816 -3.656 1 87.19 253 HIS A CA 1
ATOM 1988 C C . HIS A 1 253 ? 53.281 -3.918 -2.592 1 87.19 253 HIS A C 1
ATOM 1990 O O . HIS A 1 253 ? 52.094 -4.027 -2.916 1 87.19 253 HIS A O 1
ATOM 1996 N N . ILE A 1 254 ? 53.688 -3.891 -1.388 1 91.19 254 ILE A N 1
ATOM 1997 C CA . ILE A 1 254 ? 52.75 -3.879 -0.295 1 91.19 254 ILE A CA 1
ATOM 1998 C C . ILE A 1 254 ? 52.125 -2.488 -0.168 1 91.19 254 ILE A C 1
ATOM 2000 O O . ILE A 1 254 ? 52.812 -1.523 0.169 1 91.19 254 ILE A O 1
ATOM 2004 N N . VAL A 1 255 ? 50.875 -2.383 -0.382 1 92.75 255 VAL A N 1
ATOM 2005 C CA . VAL A 1 255 ? 50.219 -1.075 -0.406 1 92.75 255 VAL A CA 1
ATOM 2006 C C . VAL A 1 255 ? 49.406 -0.875 0.876 1 92.75 255 VAL A C 1
ATOM 2008 O O . VAL A 1 255 ? 49.094 0.255 1.235 1 92.75 255 VAL A O 1
ATOM 2011 N N . TYR A 1 256 ? 49.062 -1.951 1.525 1 94.81 256 TYR A N 1
ATOM 2012 C CA . TYR A 1 256 ? 48.219 -1.858 2.719 1 94.81 256 TYR A CA 1
ATOM 2013 C C . TYR A 1 256 ? 48.531 -2.992 3.689 1 94.81 256 TYR A C 1
ATOM 2015 O O . TYR A 1 256 ? 48.781 -4.129 3.271 1 94.81 256 TYR A O 1
ATOM 2023 N N . ARG A 1 257 ? 48.656 -2.668 4.926 1 92.25 257 ARG A N 1
ATOM 2024 C CA . ARG A 1 257 ? 48.812 -3.641 6 1 92.25 257 ARG A CA 1
ATOM 2025 C C . ARG A 1 257 ? 48.062 -3.205 7.258 1 92.25 257 ARG A C 1
ATOM 2027 O O . ARG A 1 257 ? 48.125 -2.039 7.648 1 92.25 257 ARG A O 1
ATOM 2034 N N . ALA A 1 258 ? 47.281 -4.129 7.816 1 93.62 258 ALA A N 1
ATOM 2035 C CA . ALA A 1 258 ? 46.562 -3.83 9.047 1 93.62 258 ALA A CA 1
ATOM 2036 C C . ALA A 1 258 ? 46.344 -5.098 9.867 1 93.62 258 ALA A C 1
ATOM 2038 O O . ALA A 1 258 ? 46.219 -6.195 9.312 1 93.62 258 ALA A O 1
ATOM 2039 N N . ASP A 1 259 ? 46.281 -4.938 11.133 1 91.94 259 ASP A N 1
ATOM 2040 C CA . ASP A 1 259 ? 46.031 -6.039 12.055 1 91.94 259 ASP A CA 1
ATOM 2041 C C . ASP A 1 259 ? 44.688 -5.863 12.781 1 91.94 259 ASP A C 1
ATOM 2043 O O . ASP A 1 259 ? 44.469 -4.824 13.398 1 91.94 259 ASP A O 1
ATOM 2047 N N . PHE A 1 260 ? 43.906 -6.934 12.82 1 91.25 260 PHE A N 1
ATOM 2048 C CA . PHE A 1 260 ? 42.562 -6.805 13.336 1 91.25 260 PHE A CA 1
ATOM 2049 C C . PHE A 1 260 ? 42.312 -7.781 14.484 1 91.25 260 PHE A C 1
ATOM 2051 O O . PHE A 1 260 ? 41.188 -7.969 14.922 1 91.25 260 PHE A O 1
ATOM 2058 N N . GLY A 1 261 ? 43.375 -8.469 15.016 1 86.25 261 GLY A N 1
ATOM 2059 C CA . GLY A 1 261 ? 43.094 -9.312 16.156 1 86.25 261 GLY A CA 1
ATOM 2060 C C . GLY A 1 261 ? 44.094 -10.461 16.312 1 86.25 261 GLY A C 1
ATOM 2061 O O . GLY A 1 261 ? 45.25 -10.25 16.594 1 86.25 261 GLY A O 1
ATOM 2062 N N . ASN A 1 262 ? 43.594 -11.75 15.875 1 87.69 262 ASN A N 1
ATOM 2063 C CA . ASN A 1 262 ? 44.344 -13 16.062 1 87.69 262 ASN A CA 1
ATOM 2064 C C . ASN A 1 262 ? 45.688 -12.984 15.344 1 87.69 262 ASN A C 1
ATOM 2066 O O . ASN A 1 262 ? 45.719 -13.023 14.117 1 87.69 262 ASN A O 1
ATOM 2070 N N . PRO A 1 263 ? 46.75 -13.023 16.078 1 87.56 263 PRO A N 1
ATOM 2071 C CA . PRO A 1 263 ? 48.062 -12.938 15.453 1 87.56 263 PRO A CA 1
ATOM 2072 C C . PRO A 1 263 ? 48.438 -14.195 14.672 1 87.56 263 PRO A C 1
ATOM 2074 O O . PRO A 1 263 ? 49.344 -14.18 13.867 1 87.56 263 PRO A O 1
ATOM 2077 N N . LEU A 1 264 ? 47.688 -15.273 14.922 1 87.94 264 LEU A N 1
ATOM 2078 C CA . LEU A 1 264 ? 48 -16.531 14.25 1 87.94 264 LEU A CA 1
ATOM 2079 C C . LEU A 1 264 ? 47.375 -16.578 12.867 1 87.94 264 LEU A C 1
ATOM 2081 O O . LEU A 1 264 ? 47.625 -17.5 12.086 1 87.94 264 LEU A O 1
ATOM 2085 N N . ARG A 1 265 ? 46.562 -15.633 12.547 1 92.12 265 ARG A N 1
ATOM 2086 C CA . ARG A 1 265 ? 45.875 -15.617 11.266 1 92.12 265 ARG A CA 1
ATOM 2087 C C . ARG A 1 265 ? 46.375 -14.477 10.383 1 92.12 265 ARG A C 1
ATOM 2089 O O . ARG A 1 265 ? 46.5 -13.344 10.844 1 92.12 265 ARG A O 1
ATOM 2096 N N . GLU A 1 266 ? 46.75 -14.875 9.172 1 92.06 266 GLU A N 1
ATOM 2097 C CA . GLU A 1 266 ? 47.25 -13.875 8.227 1 92.06 266 GLU A CA 1
ATOM 2098 C C . GLU A 1 266 ? 46.688 -14.125 6.828 1 92.06 266 GLU A C 1
ATOM 2100 O O . GLU A 1 266 ? 46.688 -15.266 6.352 1 92.06 266 GLU A O 1
ATOM 2105 N N . LEU A 1 267 ? 46.125 -13.07 6.242 1 95.5 267 LEU A N 1
ATOM 2106 C CA . LEU A 1 267 ? 45.625 -13.125 4.867 1 95.5 267 LEU A CA 1
ATOM 2107 C C . LEU A 1 267 ? 46.469 -12.203 3.967 1 95.5 267 LEU A C 1
ATOM 2109 O O . LEU A 1 267 ? 46.531 -10.992 4.211 1 95.5 267 LEU A O 1
ATOM 2113 N N . GLU A 1 268 ? 47.094 -12.773 3.031 1 93 268 GLU A N 1
ATOM 2114 C CA . GLU A 1 268 ? 47.781 -12 2.004 1 93 268 GLU A CA 1
ATOM 2115 C C . GLU A 1 268 ? 46.938 -11.891 0.735 1 93 268 GLU A C 1
ATOM 2117 O O . GLU A 1 268 ? 46.5 -12.906 0.178 1 93 268 GLU A O 1
ATOM 2122 N N . VAL A 1 269 ? 46.625 -10.68 0.345 1 95.25 269 VAL A N 1
ATOM 2123 C CA . VAL A 1 269 ? 45.906 -10.438 -0.895 1 95.25 269 VAL A CA 1
ATOM 2124 C C . VAL A 1 269 ? 46.844 -9.961 -1.979 1 95.25 269 VAL A C 1
ATOM 2126 O O . VAL A 1 269 ? 47.438 -8.875 -1.876 1 95.25 269 VAL A O 1
ATOM 2129 N N . ASN A 1 270 ? 46.938 -10.82 -2.988 1 91.69 270 ASN A N 1
ATOM 2130 C CA . ASN A 1 270 ? 47.844 -10.508 -4.098 1 91.69 270 ASN A CA 1
ATOM 2131 C C . ASN A 1 270 ? 47.062 -10.07 -5.34 1 91.69 270 ASN A C 1
ATOM 2133 O O . ASN A 1 270 ? 46.344 -10.875 -5.945 1 91.69 270 ASN A O 1
ATOM 2137 N N . VAL A 1 271 ? 47.25 -8.875 -5.742 1 91.94 271 VAL A N 1
ATOM 2138 C CA . VAL A 1 271 ? 46.625 -8.336 -6.961 1 91.94 271 VAL A CA 1
ATOM 2139 C C . VAL A 1 271 ? 47.688 -8.25 -8.062 1 91.94 271 VAL A C 1
ATOM 2141 O O . VAL A 1 271 ? 48.781 -7.707 -7.852 1 91.94 271 VAL A O 1
ATOM 2144 N N . ALA A 1 272 ? 47.375 -8.789 -9.156 1 85.81 272 ALA A N 1
ATOM 2145 C CA . ALA A 1 272 ? 48.375 -8.93 -10.227 1 85.81 272 ALA A CA 1
ATOM 2146 C C . ALA A 1 272 ? 48.969 -7.578 -10.617 1 85.81 272 ALA A C 1
ATOM 2148 O O . ALA A 1 272 ? 50.188 -7.41 -10.672 1 85.81 272 ALA A O 1
ATOM 2149 N N . SER A 1 273 ? 48.125 -6.609 -11.031 1 78 273 SER A N 1
ATOM 2150 C CA . SER A 1 273 ? 48.594 -5.281 -11.414 1 78 273 SER A CA 1
ATOM 2151 C C . SER A 1 273 ? 47.531 -4.215 -11.133 1 78 273 SER A C 1
ATOM 2153 O O . SER A 1 273 ? 46.344 -4.5 -11.141 1 78 273 SER A O 1
ATOM 2155 N N . PRO A 1 274 ? 48.062 -3.07 -10.789 1 81.56 274 PRO A N 1
ATOM 2156 C CA . PRO A 1 274 ? 47.094 -1.978 -10.648 1 81.56 274 PRO A CA 1
ATOM 2157 C C . PRO A 1 274 ? 46.438 -1.618 -11.969 1 81.56 274 PRO A C 1
ATOM 2159 O O . PRO A 1 274 ? 47.031 -1.753 -13.031 1 81.56 274 PRO A O 1
ATOM 2162 N N . CYS A 1 275 ? 45.219 -1.29 -11.789 1 84.75 275 CYS A N 1
ATOM 2163 C CA . CYS A 1 275 ? 44.469 -0.876 -12.977 1 84.75 275 CYS A CA 1
ATOM 2164 C C . CYS A 1 275 ? 44.938 0.489 -13.469 1 84.75 275 CYS A C 1
ATOM 2166 O O . CYS A 1 275 ? 45.438 1.299 -12.68 1 84.75 275 CYS A O 1
ATOM 2168 N N . PRO A 1 276 ? 44.844 0.632 -14.75 1 77.56 276 PRO A N 1
ATOM 2169 C CA . PRO A 1 276 ? 45.25 1.946 -15.266 1 77.56 276 PRO A CA 1
ATOM 2170 C C . PRO A 1 276 ? 44.344 3.072 -14.758 1 77.56 276 PRO A C 1
ATOM 2172 O O . PRO A 1 276 ? 43.188 2.834 -14.43 1 77.56 276 PRO A O 1
ATOM 2175 N N . GLN A 1 277 ? 44.969 4.227 -14.492 1 70.38 277 GLN A N 1
ATOM 2176 C CA . GLN A 1 277 ? 44.219 5.375 -13.977 1 70.38 277 GLN A CA 1
ATOM 2177 C C . GLN A 1 277 ? 43.094 5.781 -14.93 1 70.38 277 GLN A C 1
ATOM 2179 O O . GLN A 1 277 ? 42.031 6.195 -14.492 1 70.38 277 GLN A O 1
ATOM 2184 N N . GLU A 1 278 ? 43.469 5.793 -16.188 1 65.06 278 GLU A N 1
ATOM 2185 C CA . GLU A 1 278 ? 42.5 6.164 -17.203 1 65.06 278 GLU A CA 1
ATOM 2186 C C . GLU A 1 278 ? 42.25 5.023 -18.188 1 65.06 278 GLU A C 1
ATOM 2188 O O . GLU A 1 278 ? 43.156 4.27 -18.5 1 65.06 278 GLU A O 1
ATOM 2193 N N . GLY A 1 279 ? 41.031 4.656 -18.359 1 60.88 279 GLY A N 1
ATOM 2194 C CA . GLY A 1 279 ? 40.688 3.695 -19.406 1 60.88 279 GLY A CA 1
ATOM 2195 C C . GLY A 1 279 ? 40.125 2.41 -18.859 1 60.88 279 GLY A C 1
ATOM 2196 O O . GLY A 1 279 ? 39.719 2.355 -17.688 1 60.88 279 GLY A O 1
ATOM 2197 N N . ASP A 1 280 ? 39.812 1.365 -19.703 1 66.56 280 ASP A N 1
ATOM 2198 C CA . ASP A 1 280 ? 39.219 0.071 -19.422 1 66.56 280 ASP A CA 1
ATOM 2199 C C . ASP A 1 280 ? 40.188 -0.833 -18.656 1 66.56 280 ASP A C 1
ATOM 2201 O O . ASP A 1 280 ? 41.375 -0.858 -18.953 1 66.56 280 ASP A O 1
ATOM 2205 N N . CYS A 1 281 ? 39.75 -1.289 -17.422 1 75 281 CYS A N 1
ATOM 2206 C CA . CYS A 1 281 ? 40.562 -2.205 -16.609 1 75 281 CYS A CA 1
ATOM 2207 C C . CYS A 1 281 ? 40.812 -3.516 -17.344 1 75 281 CYS A C 1
ATOM 2209 O O . CYS A 1 281 ? 41.469 -4.406 -16.828 1 75 281 CYS A O 1
ATOM 2211 N N . GLY A 1 282 ? 40.156 -3.689 -18.609 1 60 282 GLY A N 1
ATOM 2212 C CA . GLY A 1 282 ? 40.125 -4.953 -19.328 1 60 282 GLY A CA 1
ATOM 2213 C C . GLY A 1 282 ? 41.5 -5.469 -19.688 1 60 282 GLY A C 1
ATOM 2214 O O . GLY A 1 282 ? 42.25 -4.801 -20.391 1 60 282 GLY A O 1
ATOM 2215 N N . GLY A 1 283 ? 42.312 -5.922 -18.844 1 55.59 283 GLY A N 1
ATOM 2216 C CA . GLY A 1 283 ? 43.5 -6.605 -19.344 1 55.59 283 GLY A CA 1
ATOM 2217 C C . GLY A 1 283 ? 43.188 -7.785 -20.234 1 55.59 283 GLY A C 1
ATOM 2218 O O . GLY A 1 283 ? 42 -8.156 -20.391 1 55.59 283 GLY A O 1
ATOM 2219 N N . VAL A 1 284 ? 44.344 -8.312 -20.984 1 51.84 284 VAL A N 1
ATOM 2220 C CA . VAL A 1 284 ? 44.469 -9.492 -21.828 1 51.84 284 VAL A CA 1
ATOM 2221 C C . VAL A 1 284 ? 44.062 -10.742 -21.031 1 51.84 284 VAL A C 1
ATOM 2223 O O . VAL A 1 284 ? 44.781 -11.117 -20.078 1 51.84 284 VAL A O 1
ATOM 2226 N N . GLY A 1 285 ? 42.656 -11.203 -20.938 1 62.09 285 GLY A N 1
ATOM 2227 C CA . GLY A 1 285 ? 42.156 -12.477 -20.469 1 62.09 285 GLY A CA 1
ATOM 2228 C C . GLY A 1 285 ? 41.031 -12.336 -19.453 1 62.09 285 GLY A C 1
ATOM 2229 O O . GLY A 1 285 ? 40.688 -11.227 -19.047 1 62.09 285 GLY A O 1
ATOM 2230 N N . GLN A 1 286 ? 40.469 -13.375 -19.062 1 77.44 286 GLN A N 1
ATOM 2231 C CA . GLN A 1 286 ? 39.344 -13.422 -18.125 1 77.44 286 GLN A CA 1
ATOM 2232 C C . GLN A 1 286 ? 39.844 -13.234 -16.688 1 77.44 286 GLN A C 1
ATOM 2234 O O . GLN A 1 286 ? 40.719 -13.945 -16.234 1 77.44 286 GLN A O 1
ATOM 2239 N N . ALA A 1 287 ? 39.406 -12.164 -16 1 86.88 287 ALA A N 1
ATOM 2240 C CA . ALA A 1 287 ? 39.75 -11.914 -14.602 1 86.88 287 ALA A CA 1
ATOM 2241 C C . ALA A 1 287 ? 39.406 -13.117 -13.727 1 86.88 287 ALA A C 1
ATOM 2243 O O . ALA A 1 287 ? 38.406 -13.789 -13.953 1 86.88 287 ALA A O 1
ATOM 2244 N N . SER A 1 288 ? 40.312 -13.492 -12.93 1 88.56 288 SER A N 1
ATOM 2245 C CA . SER A 1 288 ? 40.156 -14.695 -12.117 1 88.56 288 SER A CA 1
ATOM 2246 C C . SER A 1 288 ? 40.594 -14.453 -10.68 1 88.56 288 SER A C 1
ATOM 2248 O O . SER A 1 288 ? 41.156 -13.406 -10.367 1 88.56 288 SER A O 1
ATOM 2250 N N . TYR A 1 289 ? 40.25 -15.305 -9.805 1 91.88 289 TYR A N 1
ATOM 2251 C CA . TYR A 1 289 ? 40.688 -15.32 -8.422 1 91.88 289 TYR A CA 1
ATOM 2252 C C . TYR A 1 289 ? 41.094 -16.734 -7.984 1 91.88 289 TYR A C 1
ATOM 2254 O O . TYR A 1 289 ? 40.594 -17.719 -8.539 1 91.88 289 TYR A O 1
ATOM 2262 N N . GLN A 1 290 ? 42 -16.812 -7.078 1 91.31 290 GLN A N 1
ATOM 2263 C CA . GLN A 1 290 ? 42.531 -18.062 -6.539 1 91.31 290 GLN A CA 1
ATOM 2264 C C . GLN A 1 290 ? 42.812 -17.953 -5.047 1 91.31 290 GLN A C 1
ATOM 2266 O O . GLN A 1 290 ? 43.375 -16.938 -4.602 1 91.31 290 GLN A O 1
ATOM 2271 N N . ILE A 1 291 ? 42.344 -18.875 -4.293 1 93.56 291 ILE A N 1
ATOM 2272 C CA . ILE A 1 291 ? 42.656 -18.891 -2.861 1 93.56 291 ILE A CA 1
ATOM 2273 C C . ILE A 1 291 ? 43.562 -20.062 -2.539 1 93.56 291 ILE A C 1
ATOM 2275 O O . ILE A 1 291 ? 43.25 -21.219 -2.877 1 93.56 291 ILE A O 1
ATOM 2279 N N . LEU A 1 292 ? 44.656 -19.703 -1.89 1 89.5 292 LEU A N 1
ATOM 2280 C CA . LEU A 1 292 ? 45.594 -20.719 -1.404 1 89.5 292 LEU A CA 1
ATOM 2281 C C . LEU A 1 292 ? 45.531 -20.828 0.115 1 89.5 292 LEU A C 1
ATOM 2283 O O . LEU A 1 292 ? 45.469 -19.812 0.813 1 89.5 292 LEU A O 1
ATOM 2287 N N . ARG A 1 293 ? 45.469 -22.016 0.59 1 91.62 293 ARG A N 1
ATOM 2288 C CA . ARG A 1 293 ? 45.406 -22.281 2.025 1 91.62 293 ARG A CA 1
ATOM 2289 C C . ARG A 1 293 ? 46.688 -22.906 2.533 1 91.62 293 ARG A C 1
ATOM 2291 O O . ARG A 1 293 ? 47.312 -23.734 1.845 1 91.62 293 ARG A O 1
ATOM 2298 N N . HIS A 1 294 ? 47.031 -22.406 3.682 1 85.75 294 HIS A N 1
ATOM 2299 C CA . HIS A 1 294 ? 48.219 -22.953 4.312 1 85.75 294 HIS A CA 1
ATOM 2300 C C . HIS A 1 294 ? 47.906 -24.266 5.02 1 85.75 294 HIS A C 1
ATOM 2302 O O . HIS A 1 294 ? 47.094 -24.312 5.953 1 85.75 294 HIS A O 1
ATOM 2308 N N . VAL A 1 295 ? 48.438 -25.344 4.488 1 80.62 295 VAL A N 1
ATOM 2309 C CA . VAL A 1 295 ? 48.281 -26.656 5.09 1 80.62 295 VAL A CA 1
ATOM 2310 C C . VAL A 1 295 ? 49.656 -27.25 5.395 1 80.62 295 VAL A C 1
ATOM 2312 O O . VAL A 1 295 ? 50.469 -27.5 4.48 1 80.62 295 VAL A O 1
ATOM 2315 N N . SER A 1 296 ? 49.938 -27.625 6.598 1 81.38 296 SER A N 1
ATOM 2316 C CA . SER A 1 296 ? 51.125 -28.297 7.066 1 81.38 296 SER A CA 1
ATOM 2317 C C . SER A 1 296 ? 52.375 -27.641 6.473 1 81.38 296 SER A C 1
ATOM 2319 O O . SER A 1 296 ? 53.25 -28.344 5.922 1 81.38 296 SER A O 1
ATOM 2321 N N . GLY A 1 297 ? 52.438 -26.344 6.422 1 75.75 297 GLY A N 1
ATOM 2322 C CA . GLY A 1 297 ? 53.656 -25.609 6.047 1 75.75 297 GLY A CA 1
ATOM 2323 C C . GLY A 1 297 ? 53.688 -25.25 4.574 1 75.75 297 GLY A C 1
ATOM 2324 O O . GLY A 1 297 ? 54.625 -24.562 4.125 1 75.75 297 GLY A O 1
ATOM 2325 N N . LYS A 1 298 ? 52.719 -25.797 3.758 1 82.56 298 LYS A N 1
ATOM 2326 C CA . LYS A 1 298 ? 52.688 -25.5 2.326 1 82.56 298 LYS A CA 1
ATOM 2327 C C . LYS A 1 298 ? 51.375 -24.875 1.923 1 82.56 298 LYS A C 1
ATOM 2329 O O . LYS A 1 298 ? 50.344 -25.156 2.529 1 82.56 298 LYS A O 1
ATOM 2334 N N . PHE A 1 299 ? 51.531 -23.938 0.951 1 87.06 299 PHE A N 1
ATOM 2335 C CA . PHE A 1 299 ? 50.312 -23.359 0.399 1 87.06 299 PHE A CA 1
ATOM 2336 C C . PHE A 1 299 ? 49.75 -24.234 -0.724 1 87.06 299 PHE A C 1
ATOM 2338 O O . PHE A 1 299 ? 50.469 -24.578 -1.655 1 87.06 299 PHE A O 1
ATOM 2345 N N . GLU A 1 300 ? 48.438 -24.656 -0.616 1 86.69 300 GLU A N 1
ATOM 2346 C CA . GLU A 1 300 ? 47.781 -25.484 -1.618 1 86.69 300 GLU A CA 1
ATOM 2347 C C . GLU A 1 300 ? 46.562 -24.766 -2.201 1 86.69 300 GLU A C 1
ATOM 2349 O O . GLU A 1 300 ? 45.906 -23.984 -1.508 1 86.69 300 GLU A O 1
ATOM 2354 N N . ASP A 1 301 ? 46.469 -25.078 -3.455 1 83.25 301 ASP A N 1
ATOM 2355 C CA . ASP A 1 301 ? 45.281 -24.516 -4.121 1 83.25 301 ASP A CA 1
ATOM 2356 C C . ASP A 1 301 ? 44 -25.031 -3.504 1 83.25 301 ASP A C 1
ATOM 2358 O O . ASP A 1 301 ? 43.812 -26.25 -3.375 1 83.25 301 ASP A O 1
ATOM 2362 N N . PHE A 1 302 ? 43.125 -24.125 -3.164 1 83.94 302 PHE A N 1
ATOM 2363 C CA . PHE A 1 302 ? 41.906 -24.516 -2.492 1 83.94 302 PHE A CA 1
ATOM 2364 C C . PHE A 1 302 ? 40.688 -24.172 -3.344 1 83.94 302 PHE A C 1
ATOM 2366 O O . PHE A 1 302 ? 39.75 -24.953 -3.43 1 83.94 302 PHE A O 1
ATOM 2373 N N . LEU A 1 303 ? 40.625 -23.016 -3.926 1 88 303 LEU A N 1
ATOM 2374 C CA . LEU A 1 303 ? 39.5 -22.547 -4.727 1 88 303 LEU A CA 1
ATOM 2375 C C . LEU A 1 303 ? 40 -21.641 -5.863 1 88 303 LEU A C 1
ATOM 2377 O O . LEU A 1 303 ? 40.812 -20.766 -5.652 1 88 303 LEU A O 1
ATOM 2381 N N . THR A 1 304 ? 39.5 -22 -7.035 1 87.56 304 THR A N 1
ATOM 2382 C CA . THR A 1 304 ? 39.781 -21.172 -8.195 1 87.56 304 THR A CA 1
ATOM 2383 C C . THR A 1 304 ? 38.5 -20.812 -8.945 1 87.56 304 THR A C 1
ATOM 2385 O O . THR A 1 304 ? 37.594 -21.641 -9.062 1 87.56 304 THR A O 1
ATOM 2388 N N . GLY A 1 305 ? 38.344 -19.578 -9.203 1 89.25 305 GLY A N 1
ATOM 2389 C CA . GLY A 1 305 ? 37.188 -19.141 -9.953 1 89.25 305 GLY A CA 1
ATOM 2390 C C . GLY A 1 305 ? 37.469 -17.984 -10.898 1 89.25 305 GLY A C 1
ATOM 2391 O O . GLY A 1 305 ? 38.594 -17.531 -10.984 1 89.25 305 GLY A O 1
ATOM 2392 N N . TYR A 1 306 ? 36.406 -17.688 -11.68 1 86.69 306 TYR A N 1
ATOM 2393 C CA . TYR A 1 306 ? 36.531 -16.594 -12.625 1 86.69 306 TYR A CA 1
ATOM 2394 C C . TYR A 1 306 ? 35.531 -15.492 -12.297 1 86.69 306 TYR A C 1
ATOM 2396 O O . TYR A 1 306 ? 34.438 -15.758 -11.75 1 86.69 306 TYR A O 1
ATOM 2404 N N . ILE A 1 307 ? 36 -14.305 -12.562 1 86 307 ILE A N 1
ATOM 2405 C CA . ILE A 1 307 ? 35.125 -13.156 -12.328 1 86 307 ILE A CA 1
ATOM 2406 C C . ILE A 1 307 ? 34.25 -12.898 -13.555 1 86 307 ILE A C 1
ATOM 2408 O O . ILE A 1 307 ? 34.75 -12.797 -14.672 1 86 307 ILE A O 1
ATOM 2412 N N . SER A 1 308 ? 32.938 -12.844 -13.305 1 83.38 308 SER A N 1
ATOM 2413 C CA . SER A 1 308 ? 31.984 -12.609 -14.383 1 83.38 308 SER A CA 1
ATOM 2414 C C . SER A 1 308 ? 32.219 -11.258 -15.047 1 83.38 308 SER A C 1
ATOM 2416 O O . SER A 1 308 ? 32.594 -10.289 -14.375 1 83.38 308 SER A O 1
ATOM 2418 N N . SER A 1 309 ? 31.953 -11.195 -16.234 1 76.44 309 SER A N 1
ATOM 2419 C CA . SER A 1 309 ? 32.219 -10 -17.031 1 76.44 309 SER A CA 1
ATOM 2420 C C . SER A 1 309 ? 31.375 -8.82 -16.547 1 76.44 309 SER A C 1
ATOM 2422 O O . SER A 1 309 ? 31.781 -7.668 -16.672 1 76.44 309 SER A O 1
ATOM 2424 N N . ASP A 1 310 ? 30.25 -9.141 -15.969 1 75.25 310 ASP A N 1
ATOM 2425 C CA . ASP A 1 310 ? 29.359 -8.07 -15.516 1 75.25 310 ASP A CA 1
ATOM 2426 C C . ASP A 1 310 ? 29.906 -7.379 -14.273 1 75.25 310 ASP A C 1
ATOM 2428 O O . ASP A 1 310 ? 29.5 -6.27 -13.945 1 75.25 310 ASP A O 1
ATOM 2432 N N . PHE A 1 311 ? 30.891 -7.938 -13.711 1 78.12 311 PHE A N 1
ATOM 2433 C CA . PHE A 1 311 ? 31.359 -7.438 -12.422 1 78.12 311 PHE A CA 1
ATOM 2434 C C . PHE A 1 311 ? 32.844 -7.062 -12.5 1 78.12 311 PHE A C 1
ATOM 2436 O O . PHE A 1 311 ? 33.375 -6.496 -11.555 1 78.12 311 PHE A O 1
ATOM 2443 N N . ASP A 1 312 ? 33.344 -7.406 -13.641 1 75.94 312 ASP A N 1
ATOM 2444 C CA . ASP A 1 312 ? 34.781 -7.246 -13.781 1 75.94 312 ASP A CA 1
ATOM 2445 C C . ASP A 1 312 ? 35.156 -5.777 -13.969 1 75.94 312 ASP A C 1
ATOM 2447 O O . ASP A 1 312 ? 36.312 -5.395 -13.758 1 75.94 312 ASP A O 1
ATOM 2451 N N . ASP A 1 313 ? 34.25 -5.016 -14.469 1 75.69 313 ASP A N 1
ATOM 2452 C CA . ASP A 1 313 ? 34.531 -3.596 -14.664 1 75.69 313 ASP A CA 1
ATOM 2453 C C . ASP A 1 313 ? 33.25 -2.771 -14.508 1 75.69 313 ASP A C 1
ATOM 2455 O O . ASP A 1 313 ? 32.594 -2.434 -15.5 1 75.69 313 ASP A O 1
ATOM 2459 N N . SER A 1 314 ? 32.906 -2.527 -13.305 1 74.75 314 SER A N 1
ATOM 2460 C CA . SER A 1 314 ? 31.688 -1.781 -13.039 1 74.75 314 SER A CA 1
ATOM 2461 C C . SER A 1 314 ? 31.938 -0.62 -12.086 1 74.75 314 SER A C 1
ATOM 2463 O O . SER A 1 314 ? 32.531 -0.808 -11.016 1 74.75 314 SER A O 1
ATOM 2465 N N . LEU A 1 315 ? 31.594 0.589 -12.562 1 75.69 315 LEU A N 1
ATOM 2466 C CA . LEU A 1 315 ? 31.703 1.746 -11.68 1 75.69 315 LEU A CA 1
ATOM 2467 C C . LEU A 1 315 ? 30.859 1.56 -10.422 1 75.69 315 LEU A C 1
ATOM 2469 O O . LEU A 1 315 ? 29.766 1.015 -10.492 1 75.69 315 LEU A O 1
ATOM 2473 N N . PRO A 1 316 ? 31.453 1.965 -9.32 1 78.31 316 PRO A N 1
ATOM 2474 C CA . PRO A 1 316 ? 30.672 1.861 -8.086 1 78.31 316 PRO A CA 1
ATOM 2475 C C . PRO A 1 316 ? 29.359 2.648 -8.148 1 78.31 316 PRO A C 1
ATOM 2477 O O . PRO A 1 316 ? 29.312 3.736 -8.734 1 78.31 316 PRO A O 1
ATOM 2480 N N . GLN A 1 317 ? 28.328 2.066 -7.699 1 85.5 317 GLN A N 1
ATOM 2481 C CA . GLN A 1 317 ? 27.031 2.699 -7.531 1 85.5 317 GLN A CA 1
ATOM 2482 C C . GLN A 1 317 ? 26.562 2.627 -6.078 1 85.5 317 GLN A C 1
ATOM 2484 O O . GLN A 1 317 ? 25.703 1.823 -5.734 1 85.5 317 GLN A O 1
ATOM 2489 N N . PRO A 1 318 ? 27.141 3.564 -5.395 1 88.38 318 PRO A N 1
ATOM 2490 C CA . PRO A 1 318 ? 26.875 3.469 -3.959 1 88.38 318 PRO A CA 1
ATOM 2491 C C . PRO A 1 318 ? 25.406 3.711 -3.615 1 88.38 318 PRO A C 1
ATOM 2493 O O . PRO A 1 318 ? 24.75 4.57 -4.219 1 88.38 318 PRO A O 1
ATOM 2496 N N . GLY A 1 319 ? 24.891 2.938 -2.715 1 90.44 319 GLY A N 1
ATOM 2497 C CA . GLY A 1 319 ? 23.547 3.094 -2.18 1 90.44 319 GLY A CA 1
ATOM 2498 C C . GLY A 1 319 ? 23.516 3.83 -0.854 1 90.44 319 GLY A C 1
ATOM 2499 O O . GLY A 1 319 ? 22.453 3.938 -0.224 1 90.44 319 GLY A O 1
ATOM 2500 N N . ILE A 1 320 ? 24.672 4.336 -0.444 1 91.88 320 ILE A N 1
ATOM 2501 C CA . ILE A 1 320 ? 24.766 5.117 0.785 1 91.88 320 ILE A CA 1
ATOM 2502 C C . ILE A 1 320 ? 24.484 6.59 0.486 1 91.88 320 ILE A C 1
ATOM 2504 O O . ILE A 1 320 ? 24.469 7 -0.677 1 91.88 320 ILE A O 1
ATOM 2508 N N . ARG A 1 321 ? 24.25 7.297 1.467 1 92.88 321 ARG A N 1
ATOM 2509 C CA . ARG A 1 321 ? 23.984 8.719 1.291 1 92.88 321 ARG A CA 1
ATOM 2510 C C . ARG A 1 321 ? 25.156 9.414 0.597 1 92.88 321 ARG A C 1
ATOM 2512 O O . ARG A 1 321 ? 26.312 9.062 0.814 1 92.88 321 ARG A O 1
ATOM 2519 N N . GLN A 1 322 ? 24.766 10.375 -0.232 1 91.38 322 GLN A N 1
ATOM 2520 C CA . GLN A 1 322 ? 25.75 11.109 -1.001 1 91.38 322 GLN A CA 1
ATOM 2521 C C . GLN A 1 322 ? 25.703 12.602 -0.668 1 91.38 322 GLN A C 1
ATOM 2523 O O . GLN A 1 322 ? 24.703 13.094 -0.138 1 91.38 322 GLN A O 1
ATOM 2528 N N . ARG A 1 323 ? 26.828 13.18 -1.021 1 91.56 323 ARG A N 1
ATOM 2529 C CA . ARG A 1 323 ? 26.812 14.633 -0.941 1 91.56 323 ARG A CA 1
ATOM 2530 C C . ARG A 1 323 ? 25.922 15.234 -2.025 1 91.56 323 ARG A C 1
ATOM 2532 O O . ARG A 1 323 ? 25.734 14.633 -3.084 1 91.56 323 ARG A O 1
ATOM 2539 N N . LEU A 1 324 ? 25.391 16.391 -1.723 1 94.12 324 LEU A N 1
ATOM 2540 C CA . LEU A 1 324 ? 24.547 17.062 -2.707 1 94.12 324 LEU A CA 1
ATOM 2541 C C . LEU A 1 324 ? 25.312 17.281 -4.012 1 94.12 324 LEU A C 1
ATOM 2543 O O . LEU A 1 324 ? 26.516 17.578 -3.998 1 94.12 324 LEU A O 1
ATOM 2547 N N . TYR A 1 325 ? 24.672 17.141 -5.098 1 92.38 325 TYR A N 1
ATOM 2548 C CA . TYR A 1 325 ? 25.125 17.375 -6.465 1 92.38 325 TYR A CA 1
ATOM 2549 C C . TYR A 1 325 ? 26 16.234 -6.961 1 92.38 325 TYR A C 1
ATOM 2551 O O . TYR A 1 325 ? 26.469 16.266 -8.102 1 92.38 325 TYR A O 1
ATOM 2559 N N . GLU A 1 326 ? 26.312 15.258 -6.09 1 86.62 326 GLU A N 1
ATOM 2560 C CA . GLU A 1 326 ? 27 14.047 -6.52 1 86.62 326 GLU A CA 1
ATOM 2561 C C . GLU A 1 326 ? 26.016 12.93 -6.844 1 86.62 326 GLU A C 1
ATOM 2563 O O . GLU A 1 326 ? 25.812 12.016 -6.039 1 86.62 326 GLU A O 1
ATOM 2568 N N . 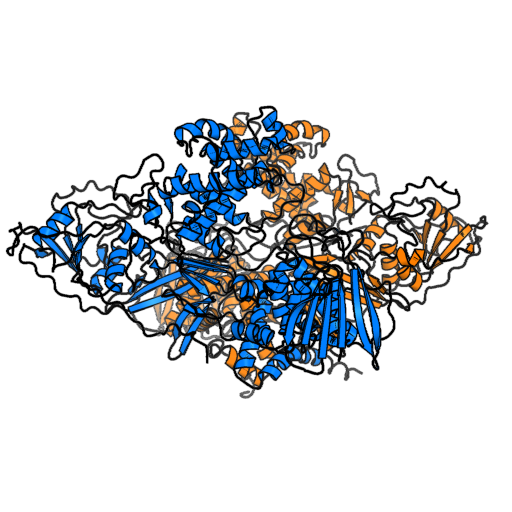ILE A 1 327 ? 25.516 12.945 -8.016 1 79.69 327 ILE A N 1
ATOM 2569 C CA . ILE A 1 327 ? 24.469 12.008 -8.414 1 79.69 327 ILE A CA 1
ATOM 2570 C C . ILE A 1 327 ? 25.078 10.828 -9.172 1 79.69 327 ILE A C 1
ATOM 2572 O O . ILE A 1 327 ? 25.609 11.008 -10.273 1 79.69 327 ILE A O 1
ATOM 2576 N N . PRO A 1 328 ? 24.969 9.695 -8.5 1 75.06 328 PRO A N 1
ATOM 2577 C CA . PRO A 1 328 ? 25.5 8.539 -9.227 1 75.06 328 PRO A CA 1
ATOM 2578 C C . PRO A 1 328 ? 24.578 8.094 -10.359 1 75.06 328 PRO A C 1
ATOM 2580 O O . PRO A 1 328 ? 23.406 7.77 -10.125 1 75.06 328 PRO A O 1
ATOM 2583 N N . ARG A 1 329 ? 24.766 8.43 -11.602 1 69.38 329 ARG A N 1
ATOM 2584 C CA . ARG A 1 329 ? 23.906 7.996 -12.703 1 69.38 329 ARG A CA 1
ATOM 2585 C C . ARG A 1 329 ? 24.578 6.895 -13.516 1 69.38 329 ARG A C 1
ATOM 2587 O O . ARG A 1 329 ? 25.797 6.902 -13.695 1 69.38 329 ARG A O 1
ATOM 2594 N N . LEU A 1 330 ? 23.688 5.938 -13.773 1 65.25 330 LEU A N 1
ATOM 2595 C CA . LEU A 1 330 ? 24.188 4.816 -14.562 1 65.25 330 LEU A CA 1
ATOM 2596 C C . LEU A 1 330 ? 23.734 4.922 -16.016 1 65.25 330 LEU A C 1
ATOM 2598 O O . LEU A 1 330 ? 22.547 4.922 -16.297 1 65.25 330 LEU A O 1
ATOM 2602 N N . TYR A 1 331 ? 24.797 5.445 -16.812 1 71.5 331 TYR A N 1
ATOM 2603 C CA . TYR A 1 331 ? 24.5 5.359 -18.234 1 71.5 331 TYR A CA 1
ATOM 2604 C C . TYR A 1 331 ? 25.141 4.121 -18.844 1 71.5 331 TYR A C 1
ATOM 2606 O O . TYR A 1 331 ? 26.156 3.621 -18.344 1 71.5 331 TYR A O 1
ATOM 2614 N N . PRO A 1 332 ? 24.391 3.578 -19.859 1 64.31 332 PRO A N 1
ATOM 2615 C CA . PRO A 1 332 ? 25.156 2.572 -20.594 1 64.31 332 PRO A CA 1
ATOM 2616 C C . PRO A 1 332 ? 26.531 3.08 -21.031 1 64.31 332 PRO A C 1
ATOM 2618 O O . PRO A 1 332 ? 26.703 4.277 -21.266 1 64.31 332 PRO A O 1
ATOM 2621 N N . ARG A 1 333 ? 27.547 2.314 -21.094 1 64.12 333 ARG A N 1
ATOM 2622 C CA . ARG A 1 333 ? 28.938 2.67 -21.375 1 64.12 333 ARG A CA 1
ATOM 2623 C C . ARG A 1 333 ? 29.047 3.504 -22.641 1 64.12 333 ARG A C 1
ATOM 2625 O O . ARG A 1 333 ? 29.828 4.457 -22.703 1 64.12 333 ARG A O 1
ATOM 2632 N N . ALA A 1 334 ? 28.297 3.094 -23.594 1 69.62 334 ALA A N 1
ATOM 2633 C CA . ALA A 1 334 ? 28.406 3.77 -24.891 1 69.62 334 ALA A CA 1
ATOM 2634 C C . ALA A 1 334 ? 27.453 4.953 -24.969 1 69.62 334 ALA A C 1
ATOM 2636 O O . ALA A 1 334 ? 27.266 5.547 -26.031 1 69.62 334 ALA A O 1
ATOM 2637 N N . SER A 1 335 ? 27.109 5.465 -23.891 1 79.62 335 SER A N 1
ATOM 2638 C CA . SER A 1 335 ? 26.125 6.543 -23.906 1 79.62 335 SER A CA 1
ATOM 2639 C C . SER A 1 335 ? 26.797 7.902 -24.094 1 79.62 335 SER A C 1
ATOM 2641 O O . SER A 1 335 ? 27.844 8.172 -23.484 1 79.62 335 SER A O 1
ATOM 2643 N N . PRO A 1 336 ? 26.25 8.75 -24.906 1 81.81 336 PRO A N 1
ATOM 2644 C CA . PRO A 1 336 ? 26.781 10.102 -25.078 1 81.81 336 PRO A CA 1
ATOM 2645 C C . PRO A 1 336 ? 26.688 10.938 -23.797 1 81.81 336 PRO A C 1
ATOM 2647 O O . PRO A 1 336 ? 27.328 11.984 -23.688 1 81.81 336 PRO A O 1
ATOM 2650 N N . MET A 1 337 ? 26.016 10.492 -22.938 1 84.81 337 MET A N 1
ATOM 2651 C CA . MET A 1 337 ? 25.828 11.227 -21.688 1 84.81 337 MET A CA 1
ATOM 2652 C C . MET A 1 337 ? 27.109 11.305 -20.891 1 84.81 337 MET A C 1
ATOM 2654 O O . MET A 1 337 ? 27.266 12.156 -20 1 84.81 337 MET A O 1
ATOM 2658 N N . TRP A 1 338 ? 28.031 10.453 -21.219 1 80.38 338 TRP A N 1
ATOM 2659 C CA . TRP A 1 338 ? 29.312 10.438 -20.5 1 80.38 338 TRP A CA 1
ATOM 2660 C C . TRP A 1 338 ? 30.234 11.531 -21.016 1 80.38 338 TRP A C 1
ATOM 2662 O O . TRP A 1 338 ? 31.234 11.859 -20.375 1 80.38 338 TRP A O 1
ATOM 2672 N N . ASN A 1 339 ? 29.859 12.141 -22.078 1 83.94 339 ASN A N 1
ATOM 2673 C CA . ASN A 1 339 ? 30.688 13.203 -22.625 1 83.94 339 ASN A CA 1
ATOM 2674 C C . ASN A 1 339 ? 30.766 14.406 -21.688 1 83.94 339 ASN A C 1
ATOM 2676 O O . ASN A 1 339 ? 29.734 14.883 -21.203 1 83.94 339 ASN A O 1
ATOM 2680 N N . GLU A 1 340 ? 31.969 14.852 -21.469 1 83.88 340 GLU A N 1
ATOM 2681 C CA . GLU A 1 340 ? 32.188 15.961 -20.562 1 83.88 340 GLU A CA 1
ATOM 2682 C C . GLU A 1 340 ? 31.453 17.219 -21.016 1 83.88 340 GLU A C 1
ATOM 2684 O O . GLU A 1 340 ? 30.953 17.984 -20.203 1 83.88 340 GLU A O 1
ATOM 2689 N N . SER A 1 341 ? 31.469 17.391 -22.266 1 85.62 341 SER A N 1
ATOM 2690 C CA . SER A 1 341 ? 30.812 18.578 -22.797 1 85.62 341 SER A CA 1
ATOM 2691 C C . SER A 1 341 ? 29.312 18.547 -22.516 1 85.62 341 SER A C 1
ATOM 2693 O O . SER A 1 341 ? 28.703 19.594 -22.219 1 85.62 341 SER A O 1
ATOM 2695 N N . VAL A 1 342 ? 28.734 17.375 -22.641 1 88.56 342 VAL A N 1
ATOM 2696 C CA . VAL A 1 342 ? 27.312 17.219 -22.359 1 88.56 342 VAL A CA 1
ATOM 2697 C C . VAL A 1 342 ? 27.047 17.453 -20.891 1 88.56 342 VAL A C 1
ATOM 2699 O O . VAL A 1 342 ? 26.078 18.141 -20.531 1 88.56 342 VAL A O 1
ATOM 2702 N N . GLN A 1 343 ? 27.938 17 -20.078 1 89.62 343 GLN A N 1
ATOM 2703 C CA . GLN A 1 343 ? 27.797 17.188 -18.641 1 89.62 343 GLN A CA 1
ATOM 2704 C C . GLN A 1 343 ? 27.906 18.656 -18.234 1 89.62 343 GLN A C 1
ATOM 2706 O O . GLN A 1 343 ? 27.156 19.141 -17.406 1 89.62 343 GLN A O 1
ATOM 2711 N N . ILE A 1 344 ? 28.812 19.266 -18.812 1 91.06 344 ILE A N 1
ATOM 2712 C CA . ILE A 1 344 ? 28.984 20.688 -18.547 1 91.06 344 ILE A CA 1
ATOM 2713 C C . ILE A 1 344 ? 27.75 21.453 -19 1 91.06 344 ILE A C 1
ATOM 2715 O O . ILE A 1 344 ? 27.297 22.375 -18.312 1 91.06 344 ILE A O 1
ATOM 2719 N N . LEU A 1 345 ? 27.25 21.062 -20.141 1 92.12 345 LEU A N 1
ATOM 2720 C CA . LEU A 1 345 ? 26.047 21.734 -20.656 1 92.12 345 LEU A CA 1
ATOM 2721 C C . LEU A 1 345 ? 24.875 21.562 -19.703 1 92.12 345 LEU A C 1
ATOM 2723 O O . LEU A 1 345 ? 24.156 22.516 -19.422 1 92.12 345 LEU A O 1
ATOM 2727 N N . ILE A 1 346 ? 24.641 20.391 -19.219 1 92.81 346 ILE A N 1
ATOM 2728 C CA . ILE A 1 346 ? 23.547 20.094 -18.312 1 92.81 346 ILE A CA 1
ATOM 2729 C C . ILE A 1 346 ? 23.734 20.875 -17.016 1 92.81 346 ILE A C 1
ATOM 2731 O O . ILE A 1 346 ? 22.797 21.516 -16.516 1 92.81 346 ILE A O 1
ATOM 2735 N N . LYS A 1 347 ? 24.906 20.859 -16.5 1 93.56 347 LYS A N 1
ATOM 2736 C CA . LYS A 1 347 ? 25.219 21.531 -15.242 1 93.56 347 LYS A CA 1
ATOM 2737 C C . LYS A 1 347 ? 25.078 23.047 -15.375 1 93.56 347 LYS A C 1
ATOM 2739 O O . LYS A 1 347 ? 24.5 23.703 -14.5 1 93.56 347 LYS A O 1
ATOM 2744 N N . CYS A 1 348 ? 25.516 23.562 -16.438 1 93.25 348 CYS A N 1
ATOM 2745 C CA . CYS A 1 348 ? 25.422 25 -16.656 1 93.25 348 CYS A CA 1
ATOM 2746 C C . CYS A 1 348 ? 23.969 25.438 -16.844 1 93.25 348 CYS A C 1
ATOM 2748 O O . CYS A 1 348 ? 23.578 26.516 -16.406 1 93.25 348 CYS A O 1
ATOM 2750 N N . THR A 1 349 ? 23.281 24.625 -17.547 1 94.25 349 THR A N 1
ATOM 2751 C CA . THR A 1 349 ? 21.859 24.906 -17.719 1 94.25 349 THR A CA 1
ATOM 2752 C C . THR A 1 349 ? 21.141 24.969 -16.375 1 94.25 349 THR A C 1
ATOM 2754 O O . THR A 1 349 ? 20.391 25.891 -16.109 1 94.25 349 THR A O 1
ATOM 2757 N N . ALA A 1 350 ? 21.391 24 -15.523 1 95.69 350 ALA A N 1
ATOM 2758 C CA . ALA A 1 350 ? 20.781 23.953 -14.195 1 95.69 350 ALA A CA 1
ATOM 2759 C C . ALA A 1 350 ? 21.203 25.156 -13.367 1 95.69 350 ALA A C 1
ATOM 2761 O O . ALA A 1 350 ? 20.375 25.75 -12.656 1 95.69 350 ALA A O 1
ATOM 2762 N N . GLN A 1 351 ? 22.438 25.531 -13.484 1 94.12 351 GLN A N 1
ATOM 2763 C CA . GLN A 1 351 ? 22.969 26.688 -12.75 1 94.12 351 GLN A CA 1
ATOM 2764 C C . GLN A 1 351 ? 22.266 27.969 -13.172 1 94.12 351 GLN A C 1
ATOM 2766 O O . GLN A 1 351 ? 21.922 28.812 -12.328 1 94.12 351 GLN A O 1
ATOM 2771 N N . SER A 1 352 ? 22.062 28.109 -14.414 1 93.62 352 SER A N 1
ATOM 2772 C CA . SER A 1 352 ? 21.406 29.312 -14.93 1 93.62 352 SER A CA 1
ATOM 2773 C C . SER A 1 352 ? 19.953 29.391 -14.453 1 93.62 352 SER A C 1
ATOM 2775 O O . SER A 1 352 ? 19.484 30.469 -14.062 1 93.62 352 SER A O 1
ATOM 2777 N N . ILE A 1 353 ? 19.312 28.328 -14.523 1 95.5 353 ILE A N 1
ATOM 2778 C CA . ILE A 1 353 ? 17.922 28.312 -14.086 1 95.5 353 ILE A CA 1
ATOM 2779 C C . ILE A 1 353 ? 17.859 28.578 -12.586 1 95.5 353 ILE A C 1
ATOM 2781 O O . ILE A 1 353 ? 16.969 29.297 -12.109 1 95.5 353 ILE A O 1
ATOM 2785 N N . MET A 1 354 ? 18.828 28.031 -11.836 1 96.5 354 MET A N 1
ATOM 2786 C CA . MET A 1 354 ? 18.859 28.266 -10.398 1 96.5 354 MET A CA 1
ATOM 2787 C C . MET A 1 354 ? 19.109 29.734 -10.094 1 96.5 354 MET A C 1
ATOM 2789 O O . MET A 1 354 ? 18.484 30.297 -9.188 1 96.5 354 MET A O 1
ATOM 2793 N N . ARG A 1 355 ? 19.953 30.359 -10.805 1 93.38 355 ARG A N 1
ATOM 2794 C CA . ARG A 1 355 ? 20.203 31.781 -10.625 1 93.38 355 ARG A CA 1
ATOM 2795 C C . ARG A 1 355 ? 18.953 32.594 -10.859 1 93.38 355 ARG A C 1
ATOM 2797 O O . ARG A 1 355 ? 18.656 33.531 -10.117 1 93.38 355 ARG A O 1
ATOM 2804 N N . TRP A 1 356 ? 18.328 32.25 -11.891 1 94.94 356 TRP A N 1
ATOM 2805 C CA . TRP A 1 356 ? 17.047 32.906 -12.164 1 94.94 356 TRP A CA 1
ATOM 2806 C C . TRP A 1 356 ? 16.078 32.688 -11.008 1 94.94 356 TRP A C 1
ATOM 2808 O O . TRP A 1 356 ? 15.453 33.656 -10.531 1 94.94 356 TRP A O 1
ATOM 2818 N N . LEU A 1 357 ? 15.898 31.438 -10.57 1 96.81 357 LEU A N 1
ATOM 2819 C CA . LEU A 1 357 ? 14.961 31.062 -9.523 1 96.81 357 LEU A CA 1
ATOM 2820 C C . LEU A 1 357 ? 15.242 31.844 -8.234 1 96.81 357 LEU A C 1
ATOM 2822 O O . LEU A 1 357 ? 14.32 32.344 -7.59 1 96.81 357 LEU A O 1
ATOM 2826 N N . LEU A 1 358 ? 16.469 32 -7.855 1 95.94 358 LEU A N 1
ATOM 2827 C CA . LEU A 1 358 ? 16.875 32.656 -6.613 1 95.94 358 LEU A CA 1
ATOM 2828 C C . LEU A 1 358 ? 16.609 34.156 -6.672 1 95.94 358 LEU A C 1
ATOM 2830 O O . LEU A 1 358 ? 16.438 34.812 -5.637 1 95.94 358 LEU A O 1
ATOM 2834 N N . GLY A 1 359 ? 16.5 34.688 -7.82 1 94.56 359 GLY A N 1
ATOM 2835 C CA . GLY A 1 359 ? 16.312 36.094 -7.988 1 94.56 359 GLY A CA 1
ATOM 2836 C C . GLY A 1 359 ? 14.852 36.5 -8.094 1 94.56 359 GLY A C 1
ATOM 2837 O O . GLY A 1 359 ? 14.531 37.688 -8.141 1 94.56 359 GLY A O 1
ATOM 2838 N N . VAL A 1 360 ? 13.938 35.594 -8.078 1 96.25 360 VAL A N 1
ATOM 2839 C CA . VAL A 1 360 ? 12.516 35.906 -8.227 1 96.25 360 VAL A CA 1
ATOM 2840 C C . VAL A 1 360 ? 12.016 36.656 -7.008 1 96.25 360 VAL A C 1
ATOM 2842 O O . VAL A 1 360 ? 12.148 36.188 -5.871 1 96.25 360 VAL A O 1
ATOM 2845 N N . PRO A 1 361 ? 11.422 37.781 -7.18 1 96.5 361 PRO A N 1
ATOM 2846 C CA . PRO A 1 361 ? 10.883 38.562 -6.062 1 96.5 361 PRO A CA 1
ATOM 2847 C C . PRO A 1 361 ? 9.633 37.938 -5.449 1 96.5 361 PRO A C 1
ATOM 2849 O O . PRO A 1 361 ? 8.812 37.344 -6.168 1 96.5 361 PRO A O 1
ATOM 2852 N N . LEU A 1 362 ? 9.539 38.094 -4.172 1 95.12 362 LEU A N 1
ATOM 2853 C CA . LEU A 1 362 ? 8.438 37.5 -3.428 1 95.12 362 LEU A CA 1
ATOM 2854 C C . LEU A 1 362 ? 7.645 38.562 -2.672 1 95.12 362 LEU A C 1
ATOM 2856 O O . LEU A 1 362 ? 8.195 39.594 -2.268 1 95.12 362 LEU A O 1
ATOM 2860 N N . SER A 1 363 ? 6.379 38.312 -2.561 1 90.5 363 SER A N 1
ATOM 2861 C CA . SER A 1 363 ? 5.477 39.094 -1.732 1 90.5 363 SER A CA 1
ATOM 2862 C C . SER A 1 363 ? 4.57 38.219 -0.889 1 90.5 363 SER A C 1
ATOM 2864 O O . SER A 1 363 ? 4.406 37.031 -1.187 1 90.5 363 SER A O 1
ATOM 2866 N N . PRO A 1 364 ? 4.098 38.75 0.184 1 85 364 PRO A N 1
ATOM 2867 C CA . PRO A 1 364 ? 3.232 37.906 1.019 1 85 364 PRO A CA 1
ATOM 2868 C C . PRO A 1 364 ? 1.966 37.469 0.292 1 85 364 PRO A C 1
ATOM 2870 O O . PRO A 1 364 ? 1.398 38.219 -0.495 1 85 364 PRO A O 1
ATOM 2873 N N . GLN A 1 365 ? 1.79 36.125 0.396 1 75.94 365 GLN A N 1
ATOM 2874 C CA . GLN A 1 365 ? 0.628 35.562 -0.276 1 75.94 365 GLN A CA 1
ATOM 2875 C C . GLN A 1 365 ? -0.478 35.219 0.723 1 75.94 365 GLN A C 1
ATOM 2877 O O . GLN A 1 365 ? -0.272 35.312 1.935 1 75.94 365 GLN A O 1
ATOM 2882 N N . THR A 1 366 ? -1.772 34.781 -0.035 1 67 366 THR A N 1
ATOM 2883 C CA . THR A 1 366 ? -2.945 34.438 0.769 1 67 366 THR A CA 1
ATOM 2884 C C . THR A 1 366 ? -3.258 32.969 0.694 1 67 366 THR A C 1
ATOM 2886 O O . THR A 1 366 ? -2.793 32.281 -0.215 1 67 366 THR A O 1
ATOM 2889 N N . ASP A 1 367 ? -3.73 32.25 1.757 1 69.81 367 ASP A N 1
ATOM 2890 C CA . ASP A 1 367 ? -4.469 31 1.827 1 69.81 367 ASP A CA 1
ATOM 2891 C C . ASP A 1 367 ? -3.598 29.875 2.389 1 69.81 367 ASP A C 1
ATOM 2893 O O . ASP A 1 367 ? -4.105 28.922 2.977 1 69.81 367 ASP A O 1
ATOM 2897 N N . SER A 1 368 ? -2.16 29.969 2.047 1 78.75 368 SER A N 1
ATOM 2898 C CA . SER A 1 368 ? -1.262 28.938 2.533 1 78.75 368 SER A CA 1
ATOM 2899 C C . SER A 1 368 ? 0.118 29.5 2.852 1 78.75 368 SER A C 1
ATOM 2901 O O . SER A 1 368 ? 0.494 30.562 2.344 1 78.75 368 SER A O 1
ATOM 2903 N N . PRO A 1 369 ? 0.784 28.781 3.801 1 89.31 369 PRO A N 1
ATOM 2904 C CA . PRO A 1 369 ? 2.131 29.297 4.055 1 89.31 369 PRO A CA 1
ATOM 2905 C C . PRO A 1 369 ? 2.988 29.359 2.793 1 89.31 369 PRO A C 1
ATOM 2907 O O . PRO A 1 369 ? 3.055 28.375 2.041 1 89.31 369 PRO A O 1
ATOM 2910 N N . GLY A 1 370 ? 3.428 30.5 2.553 1 92 370 GLY A N 1
ATOM 2911 C CA . GLY A 1 370 ? 4.227 30.703 1.355 1 92 370 GLY A CA 1
ATOM 2912 C C . GLY A 1 370 ? 4.234 32.156 0.884 1 92 370 GLY A C 1
ATOM 2913 O O . GLY A 1 370 ? 4.031 33.062 1.681 1 92 370 GLY A O 1
ATOM 2914 N N . PHE A 1 371 ? 4.641 32.344 -0.4 1 94.31 371 PHE A N 1
ATOM 2915 C CA . PHE A 1 371 ? 4.789 33.656 -0.991 1 94.31 371 PHE A CA 1
ATOM 2916 C C . PHE A 1 371 ? 4.117 33.719 -2.357 1 94.31 371 PHE A C 1
ATOM 2918 O O . PHE A 1 371 ? 3.924 32.688 -3.008 1 94.31 371 PHE A O 1
ATOM 2925 N N . SER A 1 372 ? 3.652 34.844 -2.684 1 93.19 372 SER A N 1
ATOM 2926 C CA . SER A 1 372 ? 3.383 35.125 -4.09 1 93.19 372 SER A CA 1
ATOM 2927 C C . SER A 1 372 ? 4.664 35.5 -4.832 1 93.19 372 SER A C 1
ATOM 2929 O O . SER A 1 372 ? 5.555 36.125 -4.266 1 93.19 372 SER A O 1
ATOM 2931 N N . ALA A 1 373 ? 4.742 35.062 -6.082 1 94.88 373 ALA A N 1
ATOM 2932 C CA . ALA A 1 373 ? 5.977 35.219 -6.844 1 94.88 373 ALA A CA 1
ATOM 2933 C C . ALA A 1 373 ? 5.73 36.062 -8.102 1 94.88 373 ALA A C 1
ATOM 2935 O O . ALA A 1 373 ? 4.645 36 -8.688 1 94.88 373 ALA A O 1
ATOM 2936 N N . GLU A 1 374 ? 6.707 36.812 -8.453 1 93.94 374 GLU A N 1
ATOM 2937 C CA . GLU A 1 374 ? 6.703 37.562 -9.703 1 93.94 374 GLU A CA 1
ATOM 2938 C C . GLU A 1 374 ? 7.895 37.188 -10.578 1 93.94 374 GLU A C 1
ATOM 2940 O O . GLU A 1 374 ? 8.836 37.969 -10.727 1 93.94 374 GLU A O 1
ATOM 2945 N N . PRO A 1 375 ? 7.746 36.156 -11.273 1 92.38 375 PRO A N 1
ATOM 2946 C CA . PRO A 1 375 ? 8.883 35.625 -12.016 1 92.38 375 PRO A CA 1
ATOM 2947 C C . PRO A 1 375 ? 9.305 36.5 -13.18 1 92.38 375 PRO A C 1
ATOM 2949 O O . PRO A 1 375 ? 10.414 36.375 -13.695 1 92.38 375 PRO A O 1
ATOM 2952 N N . LEU A 1 376 ? 8.516 37.469 -13.633 1 89.38 376 LEU A N 1
ATOM 2953 C CA . LEU A 1 376 ? 8.797 38.281 -14.812 1 89.38 376 LEU A CA 1
ATOM 2954 C C . LEU A 1 376 ? 9.516 39.562 -14.422 1 89.38 376 LEU A C 1
ATOM 2956 O O . LEU A 1 376 ? 10 40.312 -15.289 1 89.38 376 LEU A O 1
ATOM 2960 N N . ARG A 1 377 ? 9.57 39.75 -13.141 1 89.38 377 ARG A N 1
ATOM 2961 C CA . ARG A 1 377 ? 10.141 41 -12.656 1 89.38 377 ARG A CA 1
ATOM 2962 C C . ARG A 1 377 ? 11.484 40.75 -11.977 1 89.38 377 ARG A C 1
ATOM 2964 O O . ARG A 1 377 ? 11.703 39.719 -11.367 1 89.38 377 ARG A O 1
ATOM 2971 N N . GLN A 1 378 ? 12.328 41.75 -12.133 1 88.06 378 GLN A N 1
ATOM 2972 C CA . GLN A 1 378 ? 13.57 41.719 -11.359 1 88.06 378 GLN A CA 1
ATOM 2973 C C . GLN A 1 378 ? 13.367 42.375 -9.992 1 88.06 378 GLN A C 1
ATOM 2975 O O . GLN A 1 378 ? 12.672 43.375 -9.867 1 88.06 378 GLN A O 1
ATOM 2980 N N . ALA A 1 379 ? 13.984 41.75 -9.055 1 91.5 379 ALA A N 1
ATOM 2981 C CA . ALA A 1 379 ? 13.812 42.219 -7.68 1 91.5 379 ALA A CA 1
ATOM 2982 C C . ALA A 1 379 ? 14.555 43.531 -7.453 1 91.5 379 ALA A C 1
ATOM 2984 O O . ALA A 1 379 ? 15.672 43.719 -7.938 1 91.5 379 ALA A O 1
ATOM 2985 N N . ALA A 1 380 ? 13.922 44.438 -6.785 1 89.25 380 ALA A N 1
ATOM 2986 C CA . ALA A 1 380 ? 14.57 45.656 -6.348 1 89.25 380 ALA A CA 1
ATOM 2987 C C . ALA A 1 380 ? 15.492 45.406 -5.16 1 89.25 380 ALA A C 1
ATOM 2989 O O . ALA A 1 380 ? 15.43 44.344 -4.535 1 89.25 380 ALA A O 1
ATOM 2990 N N . GLU A 1 381 ? 16.359 46.344 -4.957 1 86.12 381 GLU A N 1
ATOM 2991 C CA . GLU A 1 381 ? 17.266 46.188 -3.832 1 86.12 381 GLU A CA 1
ATOM 2992 C C . GLU A 1 381 ? 16.516 46.094 -2.51 1 86.12 381 GLU A C 1
ATOM 2994 O O . GLU A 1 381 ? 15.625 46.906 -2.244 1 86.12 381 GLU A O 1
ATOM 2999 N N . GLY A 1 382 ? 16.812 45.094 -1.731 1 83.5 382 GLY A N 1
ATOM 3000 C CA . GLY A 1 382 ? 16.219 44.938 -0.413 1 83.5 382 GLY A CA 1
ATOM 3001 C C . GLY A 1 382 ? 14.906 44.156 -0.433 1 83.5 382 GLY A C 1
ATOM 3002 O O . GLY A 1 382 ? 14.359 43.844 0.62 1 83.5 382 GLY A O 1
ATOM 3003 N N . GLU A 1 383 ? 14.438 43.875 -1.604 1 91.19 383 GLU A N 1
ATOM 3004 C CA . GLU A 1 383 ? 13.172 43.156 -1.731 1 91.19 383 GLU A CA 1
ATOM 3005 C C . GLU A 1 383 ? 13.344 41.688 -1.428 1 91.19 383 GLU A C 1
ATOM 3007 O O . GLU A 1 383 ? 14.422 41.125 -1.64 1 91.19 383 GLU A O 1
ATOM 3012 N N . MET A 1 384 ? 12.305 41.156 -0.896 1 93.19 384 MET A N 1
ATOM 3013 C CA . MET A 1 384 ? 12.312 39.719 -0.589 1 93.19 384 MET A CA 1
ATOM 3014 C C . MET A 1 384 ? 12.383 38.875 -1.866 1 93.19 384 MET A C 1
ATOM 3016 O O . MET A 1 384 ? 11.711 39.188 -2.85 1 93.19 384 MET A O 1
ATOM 3020 N N . THR A 1 385 ? 13.32 37.969 -1.869 1 96.06 385 THR A N 1
ATOM 3021 C CA . THR A 1 385 ? 13.477 37.031 -2.992 1 96.06 385 THR A CA 1
ATOM 3022 C C . THR A 1 385 ? 13.469 35.594 -2.51 1 96.06 385 THR A C 1
ATOM 3024 O O . THR A 1 385 ? 13.453 35.344 -1.306 1 96.06 385 THR A O 1
ATOM 3027 N N . VAL A 1 386 ? 13.461 34.688 -3.467 1 96.88 386 VAL A N 1
ATOM 3028 C CA . VAL A 1 386 ? 13.531 33.281 -3.125 1 96.88 386 VAL A CA 1
ATOM 3029 C C . VAL A 1 386 ? 14.82 33 -2.365 1 96.88 386 VAL A C 1
ATOM 3031 O O . VAL A 1 386 ? 14.836 32.188 -1.419 1 96.88 386 VAL A O 1
ATOM 3034 N N . SER A 1 387 ? 15.891 33.625 -2.732 1 95.75 387 SER A N 1
ATOM 3035 C CA . SER A 1 387 ? 17.188 33.438 -2.088 1 95.75 387 SER A CA 1
ATOM 3036 C C . SER A 1 387 ? 17.125 33.781 -0.604 1 95.75 387 SER A C 1
ATOM 3038 O O . SER A 1 387 ? 17.734 33.125 0.225 1 95.75 387 SER A O 1
ATOM 3040 N N . LEU A 1 388 ? 16.422 34.781 -0.267 1 95 388 LEU A N 1
ATOM 3041 C CA . LEU A 1 388 ? 16.328 35.25 1.114 1 95 388 LEU A CA 1
ATOM 3042 C C . LEU A 1 388 ? 15.367 34.375 1.915 1 95 388 LEU A C 1
ATOM 3044 O O . LEU A 1 388 ? 15.492 34.281 3.137 1 95 388 LEU A O 1
ATOM 3048 N N . ALA A 1 389 ? 14.391 33.844 1.229 1 96.12 389 ALA A N 1
ATOM 3049 C CA . ALA A 1 389 ? 13.43 32.969 1.905 1 96.12 389 ALA A CA 1
ATOM 3050 C C . ALA A 1 389 ? 14.086 31.656 2.309 1 96.12 389 ALA A C 1
ATOM 3052 O O . ALA A 1 389 ? 13.695 31.047 3.309 1 96.12 389 ALA A O 1
ATOM 3053 N N . LEU A 1 390 ? 15.062 31.234 1.511 1 97.06 390 LEU A N 1
ATOM 3054 C CA . LEU A 1 390 ? 15.758 29.984 1.783 1 97.06 390 LEU A CA 1
ATOM 3055 C C . LEU A 1 390 ? 16.75 30.156 2.932 1 97.06 390 LEU A C 1
ATOM 3057 O O . LEU A 1 390 ? 17.234 31.266 3.182 1 97.06 390 LEU A O 1
ATOM 3061 N N . GLY A 1 391 ? 16.984 29.078 3.672 1 94.62 391 GLY A N 1
ATOM 3062 C CA . GLY A 1 391 ? 17.922 29.125 4.781 1 94.62 391 GLY A CA 1
ATOM 3063 C C . GLY A 1 391 ? 19.359 29.375 4.344 1 94.62 391 GLY A C 1
ATOM 3064 O O . GLY A 1 391 ? 20.125 30.031 5.051 1 94.62 391 GLY A O 1
ATOM 3065 N N . ASN A 1 392 ? 19.656 28.719 3.26 1 93.81 392 ASN A N 1
ATOM 3066 C CA . ASN A 1 392 ? 20.984 28.875 2.672 1 93.81 392 ASN A CA 1
ATOM 3067 C C . ASN A 1 392 ? 20.906 29.328 1.216 1 93.81 392 ASN A C 1
ATOM 3069 O O . ASN A 1 392 ? 19.875 29.172 0.568 1 93.81 392 ASN A O 1
ATOM 3073 N N . VAL A 1 393 ? 22 29.906 0.84 1 93.38 393 VAL A N 1
ATOM 3074 C CA . VAL A 1 393 ? 22.156 30.094 -0.598 1 93.38 393 VAL A CA 1
ATOM 3075 C C . VAL A 1 393 ? 22.703 28.828 -1.234 1 93.38 393 VAL A C 1
ATOM 3077 O O . VAL A 1 393 ? 23.797 28.375 -0.901 1 93.38 393 VAL A O 1
ATOM 3080 N N . PRO A 1 394 ? 21.953 28.234 -2.08 1 95.12 394 PRO A N 1
ATOM 3081 C CA . PRO A 1 394 ? 22.422 27 -2.693 1 95.12 394 PRO A CA 1
ATOM 3082 C C . PRO A 1 394 ? 23.812 27.125 -3.301 1 95.12 394 PRO A C 1
ATOM 3084 O O . PRO A 1 394 ? 24.094 28.094 -4.023 1 95.12 394 PRO A O 1
ATOM 3087 N N . SER A 1 395 ? 24.609 26.156 -3.123 1 92.56 395 SER A N 1
ATOM 3088 C CA . SER A 1 395 ? 26.016 26.219 -3.52 1 92.56 395 SER A CA 1
ATOM 3089 C C . SER A 1 395 ? 26.172 25.984 -5.02 1 92.56 395 SER A C 1
ATOM 3091 O O . SER A 1 395 ? 27.25 26.25 -5.582 1 92.56 395 SER A O 1
ATOM 3093 N N . ILE A 1 396 ? 25.156 25.484 -5.594 1 93.19 396 ILE A N 1
ATOM 3094 C CA . ILE A 1 396 ? 25.203 25.188 -7.02 1 93.19 396 ILE A CA 1
ATOM 3095 C C . ILE A 1 396 ? 25.641 26.422 -7.793 1 93.19 396 ILE A C 1
ATOM 3097 O O . ILE A 1 396 ? 26.281 26.328 -8.844 1 93.19 396 ILE A O 1
ATOM 3101 N N . ILE A 1 397 ? 25.359 27.594 -7.352 1 91.44 397 ILE A N 1
ATOM 3102 C CA . ILE A 1 397 ? 25.609 28.828 -8.078 1 91.44 397 ILE A CA 1
ATOM 3103 C C . ILE A 1 397 ? 27.109 29.141 -8.055 1 91.44 397 ILE A C 1
ATOM 3105 O O . ILE A 1 397 ? 27.609 29.875 -8.906 1 91.44 397 ILE A O 1
ATOM 3109 N N . SER A 1 398 ? 27.797 28.562 -7.168 1 89.94 398 SER A N 1
ATOM 3110 C CA . SER A 1 398 ? 29.219 28.875 -7.012 1 89.94 398 SER A CA 1
ATOM 3111 C C . SER A 1 398 ? 30.094 27.734 -7.488 1 89.94 398 SER A C 1
ATOM 3113 O O . SER A 1 398 ? 31.328 27.828 -7.453 1 89.94 398 SER A O 1
ATOM 3115 N N . LEU A 1 399 ? 29.469 26.688 -7.875 1 90.19 399 LEU A N 1
ATOM 3116 C CA . LEU A 1 399 ? 30.266 25.547 -8.344 1 90.19 399 LEU A CA 1
ATOM 3117 C C . LEU A 1 399 ? 30.875 25.844 -9.711 1 90.19 399 LEU A C 1
ATOM 3119 O O . LEU A 1 399 ? 30.234 26.469 -10.562 1 90.19 399 LEU A O 1
ATOM 3123 N N . GLN A 1 400 ? 32.094 25.484 -9.859 1 88.06 400 GLN A N 1
ATOM 3124 C CA . GLN A 1 400 ? 32.844 25.781 -11.086 1 88.06 400 GLN A CA 1
ATOM 3125 C C . GLN A 1 400 ? 32.781 24.594 -12.047 1 88.06 400 GLN A C 1
ATOM 3127 O O . GLN A 1 400 ? 33.812 23.906 -12.25 1 88.06 400 GLN A O 1
ATOM 3132 N N . TRP A 1 401 ? 31.75 24.391 -12.742 1 86.88 401 TRP A N 1
ATOM 3133 C CA . TRP A 1 401 ? 31.531 23.266 -13.633 1 86.88 401 TRP A CA 1
ATOM 3134 C C . TRP A 1 401 ? 31.984 23.594 -15.055 1 86.88 401 TRP A C 1
ATOM 3136 O O . TRP A 1 401 ? 32.031 22.719 -15.914 1 86.88 401 TRP A O 1
ATOM 3146 N N . GLY A 1 402 ? 32.5 24.672 -15.281 1 81.06 402 GLY A N 1
ATOM 3147 C CA . GLY A 1 402 ? 32.906 25.094 -16.609 1 81.06 402 GLY A CA 1
ATOM 3148 C C . GLY A 1 402 ? 32 26.141 -17.219 1 81.06 402 GLY A C 1
ATOM 3149 O O . GLY A 1 402 ? 31.109 26.672 -16.547 1 81.06 402 GLY A O 1
ATOM 3150 N N . SER A 1 403 ? 32.406 26.641 -18.328 1 71.5 403 SER A N 1
ATOM 3151 C CA . SER A 1 403 ? 31.672 27.75 -18.922 1 71.5 403 SER A CA 1
ATOM 3152 C C . SER A 1 403 ? 30.844 27.297 -20.109 1 71.5 403 SER A C 1
ATOM 3154 O O . SER A 1 403 ? 31.25 26.391 -20.844 1 71.5 403 SER A O 1
ATOM 3156 N N . SER A 1 404 ? 29.594 27.344 -20 1 62.47 404 SER A N 1
ATOM 3157 C CA . SER A 1 404 ? 28.75 27 -21.141 1 62.47 404 SER A CA 1
ATOM 3158 C C . SER A 1 404 ? 28.672 28.156 -22.125 1 62.47 404 SER A C 1
ATOM 3160 O O . SER A 1 404 ? 28.797 29.328 -21.734 1 62.47 404 SER A O 1
ATOM 3162 N N . PRO A 1 405 ? 28.438 27.859 -23.328 1 59.59 405 PRO A N 1
ATOM 3163 C CA . PRO A 1 405 ? 28.562 28.859 -24.406 1 59.59 405 PRO A CA 1
ATOM 3164 C C . PRO A 1 405 ? 27.703 30.094 -24.156 1 59.59 405 PRO A C 1
ATOM 3166 O O . PRO A 1 405 ? 26.922 30.125 -23.203 1 59.59 405 PRO A O 1
ATOM 3169 N N . GLY A 1 406 ? 27.062 30.844 -25.188 1 57.59 406 GLY A N 1
ATOM 3170 C CA . GLY A 1 406 ? 26.547 32.156 -25.547 1 57.59 406 GLY A CA 1
ATOM 3171 C C . GLY A 1 406 ? 25.344 32.594 -24.719 1 57.59 406 GLY A C 1
ATOM 3172 O O . GLY A 1 406 ? 24.812 31.797 -23.922 1 57.59 406 GLY A O 1
ATOM 3173 N N . PRO A 1 407 ? 25.047 33.844 -24.781 1 60.75 407 PRO A N 1
ATOM 3174 C CA . PRO A 1 407 ? 23.938 34.438 -24.047 1 60.75 407 PRO A CA 1
ATOM 3175 C C . PRO A 1 407 ? 22.609 33.75 -24.312 1 60.75 407 PRO A C 1
ATOM 3177 O O . PRO A 1 407 ? 22.266 33.5 -25.469 1 60.75 407 PRO A O 1
ATOM 3180 N N . HIS A 1 408 ? 21.969 33 -23.266 1 72.88 408 HIS A N 1
ATOM 3181 C CA . HIS A 1 408 ? 20.688 32.344 -23.5 1 72.88 408 HIS A CA 1
ATOM 3182 C C . HIS A 1 408 ? 19.594 32.938 -22.641 1 72.88 408 HIS A C 1
ATOM 3184 O O . HIS A 1 408 ? 19.859 33.469 -21.562 1 72.88 408 HIS A O 1
ATOM 3190 N N . VAL A 1 409 ? 18.453 33.188 -23.297 1 85.44 409 VAL A N 1
ATOM 3191 C CA . VAL A 1 409 ? 17.25 33.5 -22.562 1 85.44 409 VAL A CA 1
ATOM 3192 C C . VAL A 1 409 ? 16.859 32.375 -21.641 1 85.44 409 VAL A C 1
ATOM 3194 O O . VAL A 1 409 ? 16.672 31.234 -22.094 1 85.44 409 VAL A O 1
ATOM 3197 N N . THR A 1 410 ? 16.906 32.719 -20.391 1 90.19 410 THR A N 1
ATOM 3198 C CA . THR A 1 410 ? 16.672 31.641 -19.406 1 90.19 410 THR A CA 1
ATOM 3199 C C . THR A 1 410 ? 15.188 31.344 -19.297 1 90.19 410 THR A C 1
ATOM 3201 O O . THR A 1 410 ? 14.789 30.172 -19.25 1 90.19 410 THR A O 1
ATOM 3204 N N . PHE A 1 411 ? 14.406 32.406 -19.266 1 92.88 411 PHE A N 1
ATOM 3205 C CA . PHE A 1 411 ? 12.992 32.219 -18.953 1 92.88 411 PHE A CA 1
ATOM 3206 C C . PHE A 1 411 ? 12.117 33.062 -19.891 1 92.88 411 PHE A C 1
ATOM 3208 O O . PHE A 1 411 ? 12.469 34.188 -20.234 1 92.88 411 PHE A O 1
ATOM 3215 N N . LYS A 1 412 ? 10.984 32.281 -20.297 1 90.75 412 LYS A N 1
ATOM 3216 C CA . LYS A 1 412 ? 9.984 33 -21.109 1 90.75 412 LYS A CA 1
ATOM 3217 C C . LYS A 1 412 ? 8.672 33.156 -20.344 1 90.75 412 LYS A C 1
ATOM 3219 O O . LYS A 1 412 ? 8.289 32.281 -19.562 1 90.75 412 LYS A O 1
ATOM 3224 N N . SER A 1 413 ? 7.922 34.188 -20.75 1 88.88 413 SER A N 1
ATOM 3225 C CA . SER A 1 413 ? 6.672 34.469 -20.062 1 88.88 413 SER A CA 1
ATOM 3226 C C . SER A 1 413 ? 5.566 33.531 -20.484 1 88.88 413 SER A C 1
ATOM 3228 O O . SER A 1 413 ? 5.562 33.031 -21.625 1 88.88 413 SER A O 1
ATOM 3230 N N . PRO A 1 414 ? 4.695 33.281 -19.516 1 85.38 414 PRO A N 1
ATOM 3231 C CA . PRO A 1 414 ? 3.559 32.438 -19.844 1 85.38 414 PRO A CA 1
ATOM 3232 C C . PRO A 1 414 ? 2.773 32.938 -21.062 1 85.38 414 PRO A C 1
ATOM 3234 O O . PRO A 1 414 ? 2.277 32.125 -21.859 1 85.38 414 PRO A O 1
ATOM 3237 N N . ALA A 1 415 ? 2.609 34.094 -21.234 1 80.81 415 ALA A N 1
ATOM 3238 C CA . ALA A 1 415 ? 1.89 34.688 -22.359 1 80.81 415 ALA A CA 1
ATOM 3239 C C . ALA A 1 415 ? 2.516 34.25 -23.688 1 80.81 415 ALA A C 1
ATOM 3241 O O . ALA A 1 415 ? 1.807 34.031 -24.672 1 80.81 415 ALA A O 1
ATOM 3242 N N . GLU A 1 416 ? 3.756 34.125 -23.641 1 80.69 416 GLU A N 1
ATOM 3243 C CA . GLU A 1 416 ? 4.484 33.75 -24.859 1 80.69 416 GLU A CA 1
ATOM 3244 C C . GLU A 1 416 ? 4.336 32.25 -25.141 1 80.69 416 GLU A C 1
ATOM 3246 O O . GLU A 1 416 ? 4.445 31.828 -26.297 1 80.69 416 GLU A O 1
ATOM 3251 N N . VAL A 1 417 ? 4.121 31.547 -24.078 1 81.88 417 VAL A N 1
ATOM 3252 C CA . VAL A 1 417 ? 4.176 30.094 -24.188 1 81.88 417 VAL A CA 1
ATOM 3253 C C . VAL A 1 417 ? 2.766 29.531 -24.391 1 81.88 417 VAL A C 1
ATOM 3255 O O . VAL A 1 417 ? 2.586 28.469 -24.984 1 81.88 417 VAL A O 1
ATOM 3258 N N . HIS A 1 418 ? 1.742 30.094 -23.812 1 76.19 418 HIS A N 1
ATOM 3259 C CA . HIS A 1 418 ? 0.384 29.562 -23.797 1 76.19 418 HIS A CA 1
ATOM 3260 C C . HIS A 1 418 ? -0.119 29.297 -25.219 1 76.19 418 HIS A C 1
ATOM 3262 O O . HIS A 1 418 ? -0.882 28.344 -25.438 1 76.19 418 HIS A O 1
ATOM 3268 N N . SER A 1 419 ? 0.221 30.031 -26.094 1 67.19 419 SER A N 1
ATOM 3269 C CA . SER A 1 419 ? -0.228 29.797 -27.469 1 67.19 419 SER A CA 1
ATOM 3270 C C . SER A 1 419 ? 0.285 28.453 -27.984 1 67.19 419 SER A C 1
ATOM 3272 O O . SER A 1 419 ? -0.414 27.766 -28.734 1 67.19 419 SER A O 1
ATOM 3274 N N . ILE A 1 420 ? 1.405 28.094 -27.484 1 66.12 420 ILE A N 1
ATOM 3275 C CA . ILE A 1 420 ? 2.041 26.859 -27.922 1 66.12 420 ILE A CA 1
ATOM 3276 C C . ILE A 1 420 ? 1.456 25.688 -27.156 1 66.12 420 ILE A C 1
ATOM 3278 O O . ILE A 1 420 ? 1.21 24.625 -27.734 1 66.12 420 ILE A O 1
ATOM 3282 N N . LEU A 1 421 ? 1.185 25.938 -25.875 1 68.81 421 LEU A N 1
ATOM 3283 C CA . LEU A 1 421 ? 0.74 24.875 -24.984 1 68.81 421 LEU A CA 1
ATOM 3284 C C . LEU A 1 421 ? -0.707 24.484 -25.281 1 68.81 421 LEU A C 1
ATOM 3286 O O . LEU A 1 421 ? -1.11 23.344 -25.047 1 68.81 421 LEU A O 1
ATOM 3290 N N . SER A 1 422 ? -1.496 25.422 -25.562 1 61.69 422 SER A N 1
ATOM 3291 C CA . SER A 1 422 ? -2.877 25.141 -25.938 1 61.69 422 SER A CA 1
ATOM 3292 C C . SER A 1 422 ? -2.949 24.016 -26.984 1 61.69 422 SER A C 1
ATOM 3294 O O . SER A 1 422 ? -3.867 23.203 -26.953 1 61.69 422 SER A O 1
ATOM 3296 N N . ASP A 1 423 ? -1.995 23.953 -27.641 1 55.81 423 ASP A N 1
ATOM 3297 C CA . ASP A 1 423 ? -1.962 22.906 -28.656 1 55.81 423 ASP A CA 1
ATOM 3298 C C . ASP A 1 423 ? -1.68 21.547 -28.016 1 55.81 423 ASP A C 1
ATOM 3300 O O . ASP A 1 423 ? -2.189 20.516 -28.484 1 55.81 423 ASP A O 1
ATOM 3304 N N . TYR A 1 424 ? -0.942 21.719 -26.922 1 55.53 424 TYR A N 1
ATOM 3305 C CA . TYR A 1 424 ? -0.578 20.469 -26.25 1 55.53 424 TYR A CA 1
ATOM 3306 C C . TYR A 1 424 ? -1.734 19.938 -25.406 1 55.53 424 TYR A C 1
ATOM 3308 O O . TYR A 1 424 ? -1.909 18.734 -25.281 1 55.53 424 TYR A O 1
ATOM 3316 N N . SER A 1 425 ? -2.312 20.891 -24.594 1 53.94 425 SER A N 1
ATOM 3317 C CA . SER A 1 425 ? -3.408 20.5 -23.719 1 53.94 425 SER A CA 1
ATOM 3318 C C . SER A 1 425 ? -4.492 19.75 -24.484 1 53.94 425 SER A C 1
ATOM 3320 O O . SER A 1 425 ? -5.188 18.906 -23.922 1 53.94 425 SER A O 1
ATOM 3322 N N . LYS A 1 426 ? -4.672 20.234 -25.641 1 45.69 426 LYS A N 1
ATOM 3323 C CA . LYS A 1 426 ? -5.648 19.531 -26.484 1 45.69 426 LYS A CA 1
ATOM 3324 C C . LYS A 1 426 ? -5.316 18.047 -26.578 1 45.69 426 LYS A C 1
ATOM 3326 O O . LYS A 1 426 ? -6.176 17.234 -26.938 1 45.69 426 LYS A O 1
ATOM 3331 N N . LEU A 1 427 ? -4.07 17.969 -26.312 1 43.19 427 LEU A N 1
ATOM 3332 C CA . LEU A 1 427 ? -3.701 16.578 -26.469 1 43.19 427 LEU A CA 1
ATOM 3333 C C . LEU A 1 427 ? -3.908 15.797 -25.172 1 43.19 427 LEU A C 1
ATOM 3335 O O . LEU A 1 427 ? -3.707 14.586 -25.125 1 43.19 427 LEU A O 1
ATOM 3339 N N . GLY A 1 428 ? -4.816 16.266 -24.297 1 41.19 428 GLY A N 1
ATOM 3340 C CA . GLY A 1 428 ? -5.531 15.609 -23.203 1 41.19 428 GLY A CA 1
ATOM 3341 C C . GLY A 1 428 ? -4.613 15.055 -22.141 1 41.19 428 GLY A C 1
ATOM 3342 O O . GLY A 1 428 ? -5.043 14.273 -21.281 1 41.19 428 GLY A O 1
ATOM 3343 N N . ASN A 1 429 ? -3.154 15.117 -22.156 1 45.47 429 ASN A N 1
ATOM 3344 C CA . ASN A 1 429 ? -2.373 14.211 -21.312 1 45.47 429 ASN A CA 1
ATOM 3345 C C . ASN A 1 429 ? -1.822 14.922 -20.078 1 45.47 429 ASN A C 1
ATOM 3347 O O . ASN A 1 429 ? -0.616 14.898 -19.828 1 45.47 429 ASN A O 1
ATOM 3351 N N . GLY A 1 430 ? -2.559 15.727 -19.453 1 45.5 430 GLY A N 1
ATOM 3352 C CA . GLY A 1 430 ? -2.09 16.641 -18.422 1 45.5 430 GLY A CA 1
ATOM 3353 C C . GLY A 1 430 ? -1.427 15.938 -17.25 1 45.5 430 GLY A C 1
ATOM 3354 O O . GLY A 1 430 ? -0.711 16.562 -16.469 1 45.5 430 GLY A O 1
ATOM 3355 N N . GLY A 1 431 ? -1.754 14.742 -16.938 1 51.53 431 GLY A N 1
ATOM 3356 C CA . GLY A 1 431 ? -1.344 14.219 -15.641 1 51.53 431 GLY A CA 1
ATOM 3357 C C . GLY A 1 431 ? -0.043 13.438 -15.703 1 51.53 431 GLY A C 1
ATOM 3358 O O . GLY A 1 431 ? 0.521 13.086 -14.664 1 51.53 431 GLY A O 1
ATOM 3359 N N . PHE A 1 432 ? 0.601 13.289 -16.797 1 61 432 PHE A N 1
ATOM 3360 C CA . PHE A 1 432 ? 1.775 12.43 -16.922 1 61 432 PHE A CA 1
ATOM 3361 C C . PHE A 1 432 ? 3.055 13.258 -16.859 1 61 432 PHE A C 1
ATOM 3363 O O . PHE A 1 432 ? 3.082 14.406 -17.281 1 61 432 PHE A O 1
ATOM 3370 N N . THR A 1 433 ? 4.145 12.867 -16.109 1 70.44 433 THR A N 1
ATOM 3371 C CA . THR A 1 433 ? 5.441 13.508 -15.938 1 70.44 433 THR A CA 1
ATOM 3372 C C . THR A 1 433 ? 5.992 14 -17.281 1 70.44 433 THR A C 1
ATOM 3374 O O . THR A 1 433 ? 6.562 15.086 -17.359 1 70.44 433 THR A O 1
ATOM 3377 N N . GLY A 1 434 ? 5.68 13.289 -18.328 1 72.12 434 GLY A N 1
ATOM 3378 C CA . GLY A 1 434 ? 6.168 13.688 -19.641 1 72.12 434 GLY A CA 1
ATOM 3379 C C . GLY A 1 434 ? 5.574 14.992 -20.125 1 72.12 434 GLY A C 1
ATOM 3380 O O . GLY A 1 434 ? 6.277 15.82 -20.703 1 72.12 434 GLY A O 1
ATOM 3381 N N . TYR A 1 435 ? 4.414 15.25 -19.75 1 75 435 TYR A N 1
ATOM 3382 C CA . TYR A 1 435 ? 3.738 16.484 -20.156 1 75 435 TYR A CA 1
ATOM 3383 C C . TYR A 1 435 ? 4.289 17.672 -19.391 1 75 435 TYR A C 1
ATOM 3385 O O . TYR A 1 435 ? 4.496 18.75 -19.969 1 75 435 TYR A O 1
ATOM 3393 N N . ARG A 1 436 ? 4.539 17.484 -18.188 1 84.56 436 ARG A N 1
ATOM 3394 C CA . ARG A 1 436 ? 5.086 18.578 -17.391 1 84.56 436 ARG A CA 1
ATOM 3395 C C . ARG A 1 436 ? 6.473 18.984 -17.875 1 84.56 436 ARG A C 1
ATOM 3397 O O . ARG A 1 436 ? 6.812 20.156 -17.891 1 84.56 436 ARG A O 1
ATOM 3404 N N . LEU A 1 437 ? 7.188 17.984 -18.266 1 89.12 437 LEU A N 1
ATOM 3405 C CA . LEU A 1 437 ? 8.531 18.25 -18.766 1 89.12 437 LEU A CA 1
ATOM 3406 C C . LEU A 1 437 ? 8.477 19.016 -20.094 1 89.12 437 LEU A C 1
ATOM 3408 O O . LEU A 1 437 ? 9.289 19.906 -20.328 1 89.12 437 LEU A O 1
ATOM 3412 N N . THR A 1 438 ? 7.508 18.719 -20.828 1 84.81 438 THR A N 1
ATOM 3413 C CA . THR A 1 438 ? 7.355 19.422 -22.094 1 84.81 438 THR A CA 1
ATOM 3414 C C . THR A 1 438 ? 6.977 20.891 -21.859 1 84.81 438 THR A C 1
ATOM 3416 O O . THR A 1 438 ? 7.453 21.781 -22.578 1 84.81 438 THR A O 1
ATOM 3419 N N . TYR A 1 439 ? 6.191 21.109 -20.891 1 86.31 439 TYR A N 1
ATOM 3420 C CA . TYR A 1 439 ? 5.844 22.484 -20.531 1 86.31 439 TYR A CA 1
ATOM 3421 C C . TYR A 1 439 ? 7.074 23.266 -20.094 1 86.31 439 TYR A C 1
ATOM 3423 O O . TYR A 1 439 ? 7.266 24.422 -20.5 1 86.31 439 TYR A O 1
ATOM 3431 N N . LEU A 1 440 ? 7.875 22.656 -19.375 1 92.44 440 LEU A N 1
ATOM 3432 C CA . LEU A 1 440 ? 9.062 23.328 -18.844 1 92.44 440 LEU A CA 1
ATOM 3433 C C . LEU A 1 440 ? 10.031 23.688 -19.969 1 92.44 440 LEU A C 1
ATOM 3435 O O . LEU A 1 440 ? 10.711 24.703 -19.906 1 92.44 440 LEU A O 1
ATOM 3439 N N . LEU A 1 441 ? 10.016 22.812 -20.984 1 91 441 LEU A N 1
ATOM 3440 C CA . LEU A 1 441 ? 10.875 23.094 -22.125 1 91 441 LEU A CA 1
ATOM 3441 C C . LEU A 1 441 ? 10.461 24.391 -22.812 1 91 441 LEU A C 1
ATOM 3443 O O . LEU A 1 441 ? 11.305 25.141 -23.297 1 91 441 LEU A O 1
ATOM 3447 N N . GLU A 1 442 ? 9.242 24.625 -22.766 1 89.94 442 GLU A N 1
ATOM 3448 C CA . GLU A 1 442 ? 8.75 25.828 -23.422 1 89.94 442 GLU A CA 1
ATOM 3449 C C . GLU A 1 442 ? 9 27.062 -22.578 1 89.94 442 GLU A C 1
ATOM 3451 O O . GLU A 1 442 ? 9.234 28.156 -23.109 1 89.94 442 GLU A O 1
ATOM 3456 N N . PHE A 1 443 ? 9.039 26.953 -21.359 1 93.06 443 PHE A N 1
ATOM 3457 C CA . PHE A 1 443 ? 9.219 28.094 -20.453 1 93.06 443 PHE A CA 1
ATOM 3458 C C . PHE A 1 443 ? 10.695 28.453 -20.328 1 93.06 443 PHE A C 1
ATOM 3460 O O . PHE A 1 443 ? 11.039 29.594 -20.047 1 93.06 443 PHE A O 1
ATOM 3467 N N . PHE A 1 444 ? 11.523 27.453 -20.484 1 94.62 444 PHE A N 1
ATOM 3468 C CA . PHE A 1 444 ? 12.953 27.688 -20.344 1 94.62 444 PHE A CA 1
ATOM 3469 C C . PHE A 1 444 ? 13.688 27.391 -21.641 1 94.62 444 PHE A C 1
ATOM 3471 O O . PHE A 1 444 ? 14.188 26.281 -21.844 1 94.62 444 PHE A O 1
ATOM 3478 N N . PRO A 1 445 ? 13.914 28.375 -22.406 1 92.62 445 PRO A N 1
ATOM 3479 C CA . PRO A 1 445 ? 14.602 28.188 -23.672 1 92.62 445 PRO A CA 1
ATOM 3480 C C . PRO A 1 445 ? 15.977 27.547 -23.516 1 92.62 445 PRO A C 1
ATOM 3482 O O . PRO A 1 445 ? 16.406 26.766 -24.375 1 92.62 445 PRO A O 1
ATOM 3485 N N . ILE A 1 446 ? 16.641 27.906 -22.5 1 93.25 446 ILE A N 1
ATOM 3486 C CA . ILE A 1 446 ? 17.969 27.312 -22.266 1 93.25 446 ILE A CA 1
ATOM 3487 C C . ILE A 1 446 ? 17.828 25.797 -22.094 1 93.25 446 ILE A C 1
ATOM 3489 O O . ILE A 1 446 ? 18.703 25.047 -22.516 1 93.25 446 ILE A O 1
ATOM 3493 N N . LEU A 1 447 ? 16.828 25.375 -21.469 1 94 447 LEU A N 1
ATOM 3494 C CA . LEU A 1 447 ? 16.547 23.953 -21.297 1 94 447 LEU A CA 1
ATOM 3495 C C . LEU A 1 447 ? 16.172 23.297 -22.625 1 94 447 LEU A C 1
ATOM 3497 O O . LEU A 1 447 ? 16.578 22.172 -22.891 1 94 447 LEU A O 1
ATOM 3501 N N . LYS A 1 448 ? 15.414 23.984 -23.344 1 90.88 448 LYS A N 1
ATOM 3502 C CA . LYS A 1 448 ? 15 23.516 -24.656 1 90.88 448 LYS A CA 1
ATOM 3503 C C . LYS A 1 448 ? 16.203 23.359 -25.594 1 90.88 448 LYS A C 1
ATOM 3505 O O . LYS A 1 448 ? 16.297 22.375 -26.328 1 90.88 448 LYS A O 1
ATOM 3510 N N . ASP A 1 449 ? 17.031 24.328 -25.562 1 91.69 449 ASP A N 1
ATOM 3511 C CA . ASP A 1 449 ? 18.234 24.266 -26.375 1 91.69 449 ASP A CA 1
ATOM 3512 C C . ASP A 1 449 ? 19.109 23.062 -26 1 91.69 449 ASP A C 1
ATOM 3514 O O . ASP A 1 449 ? 19.641 22.375 -26.875 1 91.69 449 ASP A O 1
ATOM 3518 N N . MET A 1 450 ? 19.266 22.906 -24.75 1 92.75 450 MET A N 1
ATOM 3519 C CA . MET A 1 450 ? 20.016 21.75 -24.266 1 92.75 450 MET A CA 1
ATOM 3520 C C . MET A 1 450 ? 19.391 20.453 -24.766 1 92.75 450 MET A C 1
ATOM 3522 O O . MET A 1 450 ? 20.094 19.562 -25.266 1 92.75 450 MET A O 1
ATOM 3526 N N . ALA A 1 451 ? 18.094 20.328 -24.609 1 91.5 451 ALA A N 1
ATOM 3527 C CA . ALA A 1 451 ? 17.375 19.125 -25.016 1 91.5 451 ALA A CA 1
ATOM 3528 C C . ALA A 1 451 ? 17.531 18.891 -26.531 1 91.5 451 ALA A C 1
ATOM 3530 O O . ALA A 1 451 ? 17.656 17.75 -26.969 1 91.5 451 ALA A O 1
ATOM 3531 N N . SER A 1 452 ? 17.469 19.922 -27.219 1 88.88 452 SER A N 1
ATOM 3532 C CA . SER A 1 452 ? 17.594 19.828 -28.672 1 88.88 452 SER A CA 1
ATOM 3533 C C . SER A 1 452 ? 18.984 19.344 -29.078 1 88.88 452 SER A C 1
ATOM 3535 O O . SER A 1 452 ? 19.125 18.562 -30.016 1 88.88 452 SER A O 1
ATOM 3537 N N . LYS A 1 453 ? 19.891 19.859 -28.469 1 89 453 LYS A N 1
ATOM 3538 C CA . LYS A 1 453 ? 21.25 19.453 -28.766 1 89 453 LYS A CA 1
ATOM 3539 C C . LYS A 1 453 ? 21.453 17.969 -28.516 1 89 453 LYS A C 1
ATOM 3541 O O . LYS A 1 453 ? 22.094 17.266 -29.312 1 89 453 LYS A O 1
ATOM 3546 N N . LEU A 1 454 ? 20.953 17.5 -27.469 1 89.5 454 LEU A N 1
ATOM 3547 C CA . LEU A 1 454 ? 21.078 16.094 -27.141 1 89.5 454 LEU A CA 1
ATOM 3548 C C . LEU A 1 454 ? 20.172 15.242 -28.016 1 89.5 454 LEU A C 1
ATOM 3550 O O . LEU A 1 454 ? 20.469 14.078 -28.297 1 89.5 454 LEU A O 1
ATOM 3554 N N . GLY A 1 455 ? 19.031 15.797 -28.328 1 87.88 455 GLY A N 1
ATOM 3555 C CA . GLY A 1 455 ? 18.125 15.117 -29.234 1 87.88 455 GLY A CA 1
ATOM 3556 C C . GLY A 1 455 ? 18.719 14.828 -30.594 1 87.88 455 GLY A C 1
ATOM 3557 O O . GLY A 1 455 ? 18.344 13.852 -31.25 1 87.88 455 GLY A O 1
ATOM 3558 N N . ALA A 1 456 ? 19.547 15.578 -30.938 1 86.88 456 ALA A N 1
ATOM 3559 C CA . ALA A 1 456 ? 20.219 15.391 -32.219 1 86.88 456 ALA A CA 1
ATOM 3560 C C . ALA A 1 456 ? 21.062 14.117 -32.219 1 86.88 456 ALA A C 1
ATOM 3562 O O . ALA A 1 456 ? 21.234 13.477 -33.281 1 86.88 456 ALA A O 1
ATOM 3563 N N . GLU A 1 457 ? 21.484 13.75 -31.094 1 84.25 457 GLU A N 1
ATOM 3564 C CA . GLU A 1 457 ? 22.328 12.562 -30.969 1 84.25 457 GLU A CA 1
ATOM 3565 C C . GLU A 1 457 ? 21.5 11.328 -30.641 1 84.25 457 GLU A C 1
ATOM 3567 O O . GLU A 1 457 ? 22.016 10.211 -30.609 1 84.25 457 GLU A O 1
ATOM 3572 N N . CYS A 1 458 ? 20.281 11.523 -30.375 1 86.81 458 CYS A N 1
ATOM 3573 C CA . CYS A 1 458 ? 19.406 10.445 -29.953 1 86.81 458 CYS A CA 1
ATOM 3574 C C . CYS A 1 458 ? 18.812 9.711 -31.156 1 86.81 458 CYS A C 1
ATOM 3576 O O . CYS A 1 458 ? 18.5 10.336 -32.156 1 86.81 458 CYS A O 1
ATOM 3578 N N . GLN A 1 459 ? 18.594 8.367 -31.062 1 79.44 459 GLN A N 1
ATOM 3579 C CA . GLN A 1 459 ? 18.109 7.578 -32.188 1 79.44 459 GLN A CA 1
ATOM 3580 C C . GLN A 1 459 ? 16.719 7.004 -31.906 1 79.44 459 GLN A C 1
ATOM 3582 O O . GLN A 1 459 ? 16.281 6.051 -32.562 1 79.44 459 GLN A O 1
ATOM 3587 N N . CYS A 1 460 ? 16.109 7.555 -30.953 1 78.94 460 CYS A N 1
ATOM 3588 C CA . CYS A 1 460 ? 14.797 7.016 -30.641 1 78.94 460 CYS A CA 1
ATOM 3589 C C . CYS A 1 460 ? 13.75 7.52 -31.625 1 78.94 460 CYS A C 1
ATOM 3591 O O . CYS A 1 460 ? 14.008 8.43 -32.406 1 78.94 460 CYS A O 1
ATOM 3593 N N . SER A 1 461 ? 12.5 6.941 -31.547 1 70.88 461 SER A N 1
ATOM 3594 C CA . SER A 1 461 ? 11.438 7.254 -32.5 1 70.88 461 SER A CA 1
ATOM 3595 C C . SER A 1 461 ? 10.922 8.672 -32.281 1 70.88 461 SER A C 1
ATOM 3597 O O . SER A 1 461 ? 10.602 9.367 -33.25 1 70.88 461 SER A O 1
ATOM 3599 N N . GLU A 1 462 ? 10.867 9.117 -31.156 1 73.56 462 GLU A N 1
ATOM 3600 C CA . GLU A 1 462 ? 10.344 10.453 -30.844 1 73.56 462 GLU A CA 1
ATOM 3601 C C . GLU A 1 462 ? 11.266 11.539 -31.391 1 73.56 462 GLU A C 1
ATOM 3603 O O . GLU A 1 462 ? 10.805 12.531 -31.953 1 73.56 462 GLU A O 1
ATOM 3608 N N . CYS A 1 463 ? 12.492 11.328 -31.094 1 83.06 463 CYS A N 1
ATOM 3609 C CA . CYS A 1 463 ? 13.461 12.328 -31.547 1 83.06 463 CYS A CA 1
ATOM 3610 C C . CYS A 1 463 ? 13.555 12.352 -33.062 1 83.06 463 CYS A C 1
ATOM 3612 O O . CYS A 1 463 ? 13.805 13.398 -33.656 1 83.06 463 CYS A O 1
ATOM 3614 N N . SER A 1 464 ? 13.312 11.188 -33.625 1 78 464 SER A N 1
ATOM 3615 C CA . SER A 1 464 ? 13.297 11.141 -35.094 1 78 464 SER A CA 1
ATOM 3616 C C . SER A 1 464 ? 12.125 11.938 -35.656 1 78 464 SER A C 1
ATOM 3618 O O . SER A 1 464 ? 12.25 12.578 -36.688 1 78 464 SER A O 1
ATOM 3620 N N . LEU A 1 465 ? 11.094 11.875 -35 1 74.06 465 LEU A N 1
ATOM 3621 C CA . LEU A 1 465 ? 9.922 12.633 -35.406 1 74.06 465 LEU A CA 1
ATOM 3622 C C . LEU A 1 465 ? 10.172 14.133 -35.312 1 74.06 465 LEU A C 1
ATOM 3624 O O . LEU A 1 465 ? 9.75 14.906 -36.156 1 74.06 465 LEU A O 1
ATOM 3628 N N . VAL A 1 466 ? 10.82 14.523 -34.312 1 76.19 466 VAL A N 1
ATOM 3629 C CA . VAL A 1 466 ? 11.133 15.93 -34.094 1 76.19 466 VAL A CA 1
ATOM 3630 C C . VAL A 1 466 ? 12.109 16.422 -35.156 1 76.19 466 VAL A C 1
ATOM 3632 O O . VAL A 1 466 ? 11.984 17.547 -35.656 1 76.19 466 VAL A O 1
ATOM 3635 N N . LYS A 1 467 ? 12.961 15.555 -35.469 1 74.81 467 LYS A N 1
ATOM 3636 C CA . LYS A 1 467 ? 13.914 15.891 -36.5 1 74.81 467 LYS A CA 1
ATOM 3637 C C . LYS A 1 467 ? 13.211 16.109 -37.844 1 74.81 467 LYS A C 1
ATOM 3639 O O . LYS A 1 467 ? 13.703 16.844 -38.719 1 74.81 467 LYS A O 1
ATOM 3644 N N . ARG A 1 468 ? 12.047 15.375 -38 1 70.06 468 ARG A N 1
ATOM 3645 C CA . ARG A 1 468 ? 11.297 15.484 -39.219 1 70.06 468 ARG A CA 1
ATOM 3646 C C . ARG A 1 468 ? 10.312 16.656 -39.188 1 70.06 468 ARG A C 1
ATOM 3648 O O . ARG A 1 468 ? 9.531 16.859 -40.125 1 70.06 468 ARG A O 1
ATOM 3655 N N . GLY A 1 469 ? 10.305 17.359 -38.094 1 67.81 469 GLY A N 1
ATOM 3656 C CA . GLY A 1 469 ? 9.508 18.578 -38 1 67.81 469 GLY A CA 1
ATOM 3657 C C . GLY A 1 469 ? 8.242 18.406 -37.188 1 67.81 469 GLY A C 1
ATOM 3658 O O . GLY A 1 469 ? 7.402 19.312 -37.156 1 67.81 469 GLY A O 1
ATOM 3659 N N . SER A 1 470 ? 8.117 17.281 -36.688 1 60.81 470 SER A N 1
ATOM 3660 C CA . SER A 1 470 ? 6.895 17.094 -35.906 1 60.81 470 SER A CA 1
ATOM 3661 C C . SER A 1 470 ? 6.984 17.766 -34.562 1 60.81 470 SER A C 1
ATOM 3663 O O . SER A 1 470 ? 8.047 17.766 -33.906 1 60.81 470 SER A O 1
ATOM 3665 N N . VAL A 1 471 ? 5.973 18.547 -34.219 1 55.75 471 VAL A N 1
ATOM 3666 C CA . VAL A 1 471 ? 5.93 19.359 -33 1 55.75 471 VAL A CA 1
ATOM 3667 C C . VAL A 1 471 ? 5.602 18.469 -31.797 1 55.75 471 VAL A C 1
ATOM 3669 O O . VAL A 1 471 ? 5.926 18.797 -30.656 1 55.75 471 VAL A O 1
ATOM 3672 N N . ALA A 1 472 ? 4.891 17.344 -32.031 1 54.12 472 ALA A N 1
ATOM 3673 C CA . ALA A 1 472 ? 4.273 16.672 -30.906 1 54.12 472 ALA A CA 1
ATOM 3674 C C . ALA A 1 472 ? 5.191 15.586 -30.328 1 54.12 472 ALA A C 1
ATOM 3676 O O . ALA A 1 472 ? 5.32 14.508 -30.922 1 54.12 472 ALA A O 1
ATOM 3677 N N . SER A 1 473 ? 6.371 16.016 -29.672 1 60.38 473 SER A N 1
ATOM 3678 C CA . SER A 1 473 ? 7.164 14.914 -29.125 1 60.38 473 SER A CA 1
ATOM 3679 C C . SER A 1 473 ? 6.941 14.766 -27.625 1 60.38 473 SER A C 1
ATOM 3681 O O . SER A 1 473 ? 6.984 15.75 -26.875 1 60.38 473 SER A O 1
ATOM 3683 N N . THR A 1 474 ? 6.379 13.531 -27.281 1 65.75 474 THR A N 1
ATOM 3684 C CA . THR A 1 474 ? 6.23 13.203 -25.875 1 65.75 474 THR A CA 1
ATOM 3685 C C . THR A 1 474 ? 7.531 12.641 -25.297 1 65.75 474 THR A C 1
ATOM 3687 O O . THR A 1 474 ? 8.266 11.938 -26 1 65.75 474 THR A O 1
ATOM 3690 N N . LEU A 1 475 ? 8.25 13.383 -24.344 1 79.75 475 LEU A N 1
ATOM 3691 C CA . LEU A 1 475 ? 9.477 12.953 -23.672 1 79.75 475 LEU A CA 1
ATOM 3692 C C . LEU A 1 475 ? 9.273 11.609 -22.969 1 79.75 475 LEU A C 1
ATOM 3694 O O . LEU A 1 475 ? 9.086 11.562 -21.75 1 79.75 475 LEU A O 1
ATOM 3698 N N . ARG A 1 476 ? 9.422 10.547 -23.797 1 74.06 476 ARG A N 1
ATOM 3699 C CA . ARG A 1 476 ? 9.234 9.195 -23.266 1 74.06 476 ARG A CA 1
ATOM 3700 C C . ARG A 1 476 ? 10.492 8.695 -22.578 1 74.06 476 ARG A C 1
ATOM 3702 O O . ARG A 1 476 ? 11.602 9.148 -22.875 1 74.06 476 ARG A O 1
ATOM 3709 N N . PRO A 1 477 ? 10.312 7.719 -21.641 1 76.56 477 PRO A N 1
ATOM 3710 C CA . PRO A 1 477 ? 11.484 7.148 -20.984 1 76.56 477 PRO A CA 1
ATOM 3711 C C . PRO A 1 477 ? 12.438 6.473 -21.969 1 76.56 477 PRO A C 1
ATOM 3713 O O . PRO A 1 477 ? 11.992 5.812 -22.922 1 76.56 477 PRO A O 1
ATOM 3716 N N . GLY A 1 478 ? 13.719 6.617 -21.844 1 75.44 478 GLY A N 1
ATOM 3717 C CA . GLY A 1 478 ? 14.734 6.062 -22.719 1 75.44 478 GLY A CA 1
ATOM 3718 C C . GLY A 1 478 ? 15.289 7.078 -23.703 1 75.44 478 GLY A C 1
ATOM 3719 O O . GLY A 1 478 ? 16.344 6.863 -24.297 1 75.44 478 GLY A O 1
ATOM 3720 N N . CYS A 1 479 ? 14.508 8.133 -23.922 1 85.38 479 CYS A N 1
ATOM 3721 C CA . CYS A 1 479 ? 14.945 9.227 -24.781 1 85.38 479 CYS A CA 1
ATOM 3722 C C . CYS A 1 479 ? 16.047 10.031 -24.125 1 85.38 479 CYS A C 1
ATOM 3724 O O . CYS A 1 479 ? 15.938 10.406 -22.953 1 85.38 479 CYS A O 1
ATOM 3726 N N . LEU A 1 480 ? 17.172 10.383 -24.891 1 87.44 480 LEU A N 1
ATOM 3727 C CA . LEU A 1 480 ? 18.297 11.141 -24.344 1 87.44 480 LEU A CA 1
ATOM 3728 C C . LEU A 1 480 ? 17.859 12.555 -23.969 1 87.44 480 LEU A C 1
ATOM 3730 O O . LEU A 1 480 ? 18.391 13.141 -23.016 1 87.44 480 LEU A O 1
ATOM 3734 N N . ARG A 1 481 ? 16.891 13.047 -24.734 1 89.94 481 ARG A N 1
ATOM 3735 C CA . ARG A 1 481 ? 16.359 14.367 -24.391 1 89.94 481 ARG A CA 1
ATOM 3736 C C . ARG A 1 481 ? 15.75 14.367 -23 1 89.94 481 ARG A C 1
ATOM 3738 O O . ARG A 1 481 ? 16.031 15.258 -22.188 1 89.94 481 ARG A O 1
ATOM 3745 N N . ARG A 1 482 ? 14.93 13.406 -22.797 1 89.44 482 ARG A N 1
ATOM 3746 C CA . ARG A 1 482 ? 14.273 13.305 -21.5 1 89.44 482 ARG A CA 1
ATOM 3747 C C . ARG A 1 482 ? 15.297 13.109 -20.391 1 89.44 482 ARG A C 1
ATOM 3749 O O . ARG A 1 482 ? 15.188 13.727 -19.328 1 89.44 482 ARG A O 1
ATOM 3756 N N . LEU A 1 483 ? 16.266 12.312 -20.656 1 89.12 483 LEU A N 1
ATOM 3757 C CA . LEU A 1 483 ? 17.281 12.031 -19.656 1 89.12 483 LEU A CA 1
ATOM 3758 C C . LEU A 1 483 ? 18.031 13.297 -19.281 1 89.12 483 LEU A C 1
ATOM 3760 O O . LEU A 1 483 ? 18.328 13.523 -18.109 1 89.12 483 LEU A O 1
ATOM 3764 N N . ALA A 1 484 ? 18.344 14.055 -20.203 1 92.31 484 ALA A N 1
ATOM 3765 C CA . ALA A 1 484 ? 19.062 15.305 -19.953 1 92.31 484 ALA A CA 1
ATOM 3766 C C . ALA A 1 484 ? 18.219 16.266 -19.125 1 92.31 484 ALA A C 1
ATOM 3768 O O . ALA A 1 484 ? 18.734 16.906 -18.188 1 92.31 484 ALA A O 1
ATOM 3769 N N . VAL A 1 485 ? 17.016 16.359 -19.5 1 94.19 485 VAL A N 1
ATOM 3770 C CA . VAL A 1 485 ? 16.109 17.25 -18.781 1 94.19 485 VAL A CA 1
ATOM 3771 C C . VAL A 1 485 ? 15.961 16.766 -17.344 1 94.19 485 VAL A C 1
ATOM 3773 O O . VAL A 1 485 ? 15.992 17.578 -16.406 1 94.19 485 VAL A O 1
ATOM 3776 N N . GLU A 1 486 ? 15.805 15.5 -17.188 1 93.06 486 GLU A N 1
ATOM 3777 C CA . GLU A 1 486 ? 15.672 14.93 -15.852 1 93.06 486 GLU A CA 1
ATOM 3778 C C . GLU A 1 486 ? 16.922 15.188 -15.016 1 93.06 486 GLU A C 1
ATOM 3780 O O . GLU A 1 486 ? 16.828 15.469 -13.82 1 93.06 486 GLU A O 1
ATOM 3785 N N . GLU A 1 487 ? 18.031 15.156 -15.578 1 93.62 487 GLU A N 1
ATOM 3786 C CA . GLU A 1 487 ? 19.281 15.414 -14.852 1 93.62 487 GLU A CA 1
ATOM 3787 C C . GLU A 1 487 ? 19.375 16.875 -14.422 1 93.62 487 GLU A C 1
ATOM 3789 O O . GLU A 1 487 ? 19.828 17.172 -13.312 1 93.62 487 GLU A O 1
ATOM 3794 N N . ALA A 1 488 ? 19.031 17.688 -15.289 1 95.44 488 ALA A N 1
ATOM 3795 C CA . ALA A 1 488 ? 19.031 19.094 -14.938 1 95.44 488 ALA A CA 1
ATOM 3796 C C . ALA A 1 488 ? 18.094 19.375 -13.766 1 95.44 488 ALA A C 1
ATOM 3798 O O . ALA A 1 488 ? 18.438 20.109 -12.836 1 95.44 488 ALA A O 1
ATOM 3799 N N . LEU A 1 489 ? 16.922 18.781 -13.875 1 96.81 489 LEU A N 1
ATOM 3800 C CA . LEU A 1 489 ? 15.938 18.984 -12.82 1 96.81 489 LEU A CA 1
ATOM 3801 C C . LEU A 1 489 ? 16.422 18.375 -11.508 1 96.81 489 LEU A C 1
ATOM 3803 O O . LEU A 1 489 ? 16.125 18.906 -10.43 1 96.81 489 LEU A O 1
ATOM 3807 N N . LEU A 1 490 ? 17.078 17.297 -11.602 1 95.81 490 LEU A N 1
ATOM 3808 C CA . LEU A 1 490 ? 17.641 16.688 -10.398 1 95.81 490 LEU A CA 1
ATOM 3809 C C . LEU A 1 490 ? 18.641 17.609 -9.727 1 95.81 490 LEU A C 1
ATOM 3811 O O . LEU A 1 490 ? 18.656 17.734 -8.5 1 95.81 490 LEU A O 1
ATOM 3815 N N . LEU A 1 491 ? 19.469 18.234 -10.508 1 96.31 491 LEU A N 1
ATOM 3816 C CA . LEU A 1 491 ? 20.422 19.203 -9.961 1 96.31 491 LEU A CA 1
ATOM 3817 C C . LEU A 1 491 ? 19.703 20.375 -9.312 1 96.31 491 LEU A C 1
ATOM 3819 O O . LEU A 1 491 ? 20.109 20.859 -8.258 1 96.31 491 LEU A O 1
ATOM 3823 N N . LEU A 1 492 ? 18.703 20.781 -9.977 1 97.81 492 LEU A N 1
ATOM 3824 C CA . LEU A 1 492 ? 17.906 21.859 -9.406 1 97.81 492 LEU A CA 1
ATOM 3825 C C . LEU A 1 492 ? 17.281 21.438 -8.078 1 97.81 492 LEU A C 1
ATOM 3827 O O . LEU A 1 492 ? 17.234 22.234 -7.137 1 97.81 492 LEU A O 1
ATOM 3831 N N . ALA A 1 493 ? 16.734 20.234 -8.055 1 98.06 493 ALA A N 1
ATOM 3832 C CA . ALA A 1 493 ? 16.172 19.719 -6.816 1 98.06 493 ALA A CA 1
ATOM 3833 C C . ALA A 1 493 ? 17.203 19.688 -5.699 1 98.06 493 ALA A C 1
ATOM 3835 O O . ALA A 1 493 ? 16.891 20.016 -4.547 1 98.06 493 ALA A O 1
ATOM 3836 N N . HIS A 1 494 ? 18.406 19.281 -5.977 1 97.38 494 HIS A N 1
ATOM 3837 C CA . HIS A 1 494 ? 19.5 19.344 -5.012 1 97.38 494 HIS A CA 1
ATOM 3838 C C . HIS A 1 494 ? 19.734 20.781 -4.547 1 97.38 494 HIS A C 1
ATOM 3840 O O . HIS A 1 494 ? 20.031 21.016 -3.375 1 97.38 494 HIS A O 1
ATOM 3846 N N . GLY A 1 495 ? 19.656 21.688 -5.516 1 97.75 495 GLY A N 1
ATOM 3847 C CA . GLY A 1 495 ? 19.797 23.094 -5.156 1 97.75 495 GLY A CA 1
ATOM 3848 C C . GLY A 1 495 ? 18.75 23.562 -4.16 1 97.75 495 GLY A C 1
ATOM 3849 O O . GLY A 1 495 ? 19.062 24.297 -3.223 1 97.75 495 GLY A O 1
ATOM 3850 N N . VAL A 1 496 ? 17.547 23.125 -4.406 1 98.06 496 VAL A N 1
ATOM 3851 C CA . VAL A 1 496 ? 16.469 23.453 -3.482 1 98.06 496 VAL A CA 1
ATOM 3852 C C . VAL A 1 496 ? 16.75 22.844 -2.111 1 98.06 496 VAL A C 1
ATOM 3854 O O . VAL A 1 496 ? 16.594 23.516 -1.085 1 98.06 496 VAL A O 1
ATOM 3857 N N . ALA A 1 497 ? 17.156 21.641 -2.092 1 98.19 497 ALA A N 1
ATOM 3858 C CA . ALA A 1 497 ? 17.484 20.984 -0.832 1 98.19 497 ALA A CA 1
ATOM 3859 C C . ALA A 1 497 ? 18.641 21.688 -0.13 1 98.19 497 ALA A C 1
ATOM 3861 O O . ALA A 1 497 ? 18.625 21.844 1.093 1 98.19 497 ALA A O 1
ATOM 3862 N N . ASP A 1 498 ? 19.578 22.078 -0.906 1 97.38 498 ASP A N 1
ATOM 3863 C CA . ASP A 1 498 ? 20.688 22.859 -0.382 1 97.38 498 ASP A CA 1
ATOM 3864 C C . ASP A 1 498 ? 20.188 24.156 0.265 1 97.38 498 ASP A C 1
ATOM 3866 O O . ASP A 1 498 ? 20.656 24.531 1.341 1 97.38 498 ASP A O 1
ATOM 3870 N N . GLY A 1 499 ? 19.297 24.75 -0.396 1 97.38 499 GLY A N 1
ATOM 3871 C CA . GLY A 1 499 ? 18.688 25.953 0.155 1 97.38 499 GLY A CA 1
ATOM 3872 C C . GLY A 1 499 ? 17.969 25.703 1.465 1 97.38 499 GLY A C 1
ATOM 3873 O O . GLY A 1 499 ? 17.875 26.594 2.309 1 97.38 499 GLY A O 1
ATOM 3874 N N . PHE A 1 500 ? 17.438 24.516 1.647 1 97.94 500 PHE A N 1
ATOM 3875 C CA . PHE A 1 500 ? 16.734 24.125 2.865 1 97.94 500 PHE A CA 1
ATOM 3876 C C . PHE A 1 500 ? 17.719 23.672 3.934 1 97.94 500 PHE A C 1
ATOM 3878 O O . PHE A 1 500 ? 17.312 23.094 4.949 1 97.94 500 PHE A O 1
ATOM 3885 N N . CYS A 1 501 ? 19 23.781 3.699 1 94.88 501 CYS A N 1
ATOM 3886 C CA . CYS A 1 501 ? 20.078 23.578 4.656 1 94.88 501 CYS A CA 1
ATOM 3887 C C . CYS A 1 501 ? 20.359 22.094 4.855 1 94.88 501 CYS A C 1
ATOM 3889 O O . CYS A 1 501 ? 20.688 21.672 5.965 1 94.88 501 CYS A O 1
ATOM 3891 N N . VAL A 1 502 ? 20.172 21.344 3.885 1 93.19 502 VAL A N 1
ATOM 3892 C CA . VAL A 1 502 ? 20.547 19.938 3.955 1 93.19 502 VAL A CA 1
ATOM 3893 C C . VAL A 1 502 ? 21.906 19.734 3.275 1 93.19 502 VAL A C 1
ATOM 3895 O O . VAL A 1 502 ? 22.234 20.438 2.309 1 93.19 502 VAL A O 1
ATOM 3898 N N . ASP A 1 503 ? 22.672 18.75 3.799 1 89.56 503 ASP A N 1
ATOM 3899 C CA . ASP A 1 503 ? 24.031 18.625 3.266 1 89.56 503 ASP A CA 1
ATOM 3900 C C . ASP A 1 503 ? 24.188 17.312 2.504 1 89.56 503 ASP A C 1
ATOM 3902 O O . ASP A 1 503 ? 25.156 17.125 1.765 1 89.56 503 ASP A O 1
ATOM 3906 N N . THR A 1 504 ? 23.234 16.422 2.693 1 93.44 504 THR A N 1
ATOM 3907 C CA . THR A 1 504 ? 23.344 15.125 2.043 1 93.44 504 THR A CA 1
ATOM 3908 C C . THR A 1 504 ? 22.047 14.742 1.358 1 93.44 504 THR A C 1
ATOM 3910 O O . THR A 1 504 ? 20.984 15.328 1.633 1 93.44 504 THR A O 1
ATOM 3913 N N . ALA A 1 505 ? 22.172 13.836 0.42 1 94.38 505 ALA A N 1
ATOM 3914 C CA . ALA A 1 505 ? 21.016 13.32 -0.326 1 94.38 505 ALA A CA 1
ATOM 3915 C C . ALA A 1 505 ? 20.938 11.805 -0.228 1 94.38 505 ALA A C 1
ATOM 3917 O O . ALA A 1 505 ? 21.953 11.125 -0.073 1 94.38 505 ALA A O 1
ATOM 3918 N N . SER A 1 506 ? 19.734 11.312 -0.186 1 93.69 506 SER A N 1
ATOM 3919 C CA . SER A 1 506 ? 19.516 9.875 -0.244 1 93.69 506 SER A CA 1
ATOM 3920 C C . SER A 1 506 ? 19.938 9.305 -1.599 1 93.69 506 SER A C 1
ATOM 3922 O O . SER A 1 506 ? 19.812 9.977 -2.623 1 93.69 506 SER A O 1
ATOM 3924 N N . SER A 1 507 ? 20.453 8.125 -1.604 1 88.12 507 SER A N 1
ATOM 3925 C CA . SER A 1 507 ? 20.859 7.492 -2.854 1 88.12 507 SER A CA 1
ATOM 3926 C C . SER A 1 507 ? 19.766 6.57 -3.385 1 88.12 507 SER A C 1
ATOM 3928 O O . SER A 1 507 ? 20.016 5.391 -3.639 1 88.12 507 SER A O 1
ATOM 3930 N N . VAL A 1 508 ? 18.641 7.117 -3.631 1 84.12 508 VAL A N 1
ATOM 3931 C CA . VAL A 1 508 ? 17.547 6.309 -4.16 1 84.12 508 VAL A CA 1
ATOM 3932 C C . VAL A 1 508 ? 17.797 5.992 -5.633 1 84.12 508 VAL A C 1
ATOM 3934 O O . VAL A 1 508 ? 18.344 6.824 -6.367 1 84.12 508 VAL A O 1
ATOM 3937 N N . SER A 1 509 ? 17.406 4.797 -5.977 1 76 509 SER A N 1
ATOM 3938 C CA . SER A 1 509 ? 17.656 4.359 -7.352 1 76 509 SER A CA 1
ATOM 3939 C C . SER A 1 509 ? 16.656 5 -8.312 1 76 509 SER A C 1
ATOM 3941 O O . SER A 1 509 ? 17.016 5.363 -9.438 1 76 509 SER A O 1
ATOM 3943 N N . ASP A 1 510 ? 15.453 5.184 -7.957 1 80.44 510 ASP A N 1
ATOM 3944 C CA . ASP A 1 510 ? 14.414 5.785 -8.781 1 80.44 510 ASP A CA 1
ATOM 3945 C C . ASP A 1 510 ? 14.195 7.25 -8.414 1 80.44 510 ASP A C 1
ATOM 3947 O O . ASP A 1 510 ? 13.648 7.555 -7.352 1 80.44 510 ASP A O 1
ATOM 3951 N N . THR A 1 511 ? 14.633 8.156 -9.258 1 88.06 511 THR A N 1
ATOM 3952 C CA . THR A 1 511 ? 14.578 9.578 -8.969 1 88.06 511 THR A CA 1
ATOM 3953 C C . THR A 1 511 ? 13.344 10.211 -9.602 1 88.06 511 THR A C 1
ATOM 3955 O O . THR A 1 511 ? 13.227 11.438 -9.656 1 88.06 511 THR A O 1
ATOM 3958 N N . THR A 1 512 ? 12.438 9.422 -10.062 1 87 512 THR A N 1
ATOM 3959 C CA . THR A 1 512 ? 11.266 9.906 -10.781 1 87 512 THR A CA 1
ATOM 3960 C C . THR A 1 512 ? 10.453 10.852 -9.898 1 87 512 THR A C 1
ATOM 3962 O O . THR A 1 512 ? 9.969 11.891 -10.367 1 87 512 THR A O 1
ATOM 3965 N N . ASP A 1 513 ? 10.375 10.562 -8.656 1 91.62 513 ASP A N 1
ATOM 3966 C CA . ASP A 1 513 ? 9.586 11.383 -7.738 1 91.62 513 ASP A CA 1
ATOM 3967 C C . ASP A 1 513 ? 10.234 12.742 -7.508 1 91.62 513 ASP A C 1
ATOM 3969 O O . ASP A 1 513 ? 9.547 13.75 -7.379 1 91.62 513 ASP A O 1
ATOM 3973 N N . ILE A 1 514 ? 11.508 12.734 -7.422 1 94.56 514 ILE A N 1
ATOM 3974 C CA . ILE A 1 514 ? 12.227 13.984 -7.223 1 94.56 514 ILE A CA 1
ATOM 3975 C C . ILE A 1 514 ? 12.023 14.891 -8.438 1 94.56 514 ILE A C 1
ATOM 3977 O O . ILE A 1 514 ? 11.75 16.078 -8.289 1 94.56 514 ILE A O 1
ATOM 3981 N N . VAL A 1 515 ? 12.109 14.289 -9.57 1 94.44 515 VAL A N 1
ATOM 3982 C CA . VAL A 1 515 ? 11.953 15.031 -10.82 1 94.44 515 VAL A CA 1
ATOM 3983 C C . VAL A 1 515 ? 10.523 15.555 -10.938 1 94.44 515 VAL A C 1
ATOM 3985 O O . VAL A 1 515 ? 10.312 16.703 -11.32 1 94.44 515 VAL A O 1
ATOM 3988 N N . GLU A 1 516 ? 9.625 14.742 -10.609 1 93.44 516 GLU A N 1
ATOM 3989 C CA . GLU A 1 516 ? 8.227 15.148 -10.641 1 93.44 516 GLU A CA 1
ATOM 3990 C C . GLU A 1 516 ? 7.969 16.312 -9.68 1 93.44 516 GLU A C 1
ATOM 3992 O O . GLU A 1 516 ? 7.23 17.234 -10 1 93.44 516 GLU A O 1
ATOM 3997 N N . GLY A 1 517 ? 8.539 16.188 -8.508 1 95.81 517 GLY A N 1
ATOM 3998 C CA . GLY A 1 517 ? 8.398 17.25 -7.539 1 95.81 517 GLY A CA 1
ATOM 3999 C C . GLY A 1 517 ? 8.984 18.578 -8.016 1 95.81 517 GLY A C 1
ATOM 4000 O O . GLY A 1 517 ? 8.352 19.625 -7.883 1 95.81 517 GLY A O 1
ATOM 4001 N N . MET A 1 518 ? 10.102 18.516 -8.578 1 97.25 518 MET A N 1
ATOM 4002 C CA . MET A 1 518 ? 10.758 19.719 -9.055 1 97.25 518 MET A CA 1
ATOM 4003 C C . MET A 1 518 ? 9.977 20.359 -10.203 1 97.25 518 MET A C 1
ATOM 4005 O O . MET A 1 518 ? 9.852 21.578 -10.281 1 97.25 518 MET A O 1
ATOM 4009 N N . ALA A 1 519 ? 9.484 19.5 -11.094 1 96 519 ALA A N 1
ATOM 4010 C CA . ALA A 1 519 ? 8.656 20 -12.188 1 96 519 ALA A CA 1
ATOM 4011 C C . ALA A 1 519 ? 7.406 20.688 -11.656 1 96 519 ALA A C 1
ATOM 4013 O O . ALA A 1 519 ? 7.023 21.766 -12.141 1 96 519 ALA A O 1
ATOM 4014 N N . THR A 1 520 ? 6.824 20.109 -10.68 1 94.38 520 THR A N 1
ATOM 4015 C CA . THR A 1 520 ? 5.629 20.672 -10.062 1 94.38 520 THR A CA 1
ATOM 4016 C C . THR A 1 520 ? 5.941 22.016 -9.43 1 94.38 520 THR A C 1
ATOM 4018 O O . THR A 1 520 ? 5.164 22.969 -9.555 1 94.38 520 THR A O 1
ATOM 4021 N N . LEU A 1 521 ? 7.039 22.078 -8.734 1 96.75 521 LEU A N 1
ATOM 4022 C CA . LEU A 1 521 ? 7.465 23.297 -8.062 1 96.75 521 LEU A CA 1
ATOM 4023 C C . LEU A 1 521 ? 7.645 24.438 -9.062 1 96.75 521 LEU A C 1
ATOM 4025 O O . LEU A 1 521 ? 7.117 25.531 -8.867 1 96.75 521 LEU A O 1
ATOM 4029 N N . LEU A 1 522 ? 8.297 24.188 -10.156 1 96.81 522 LEU A N 1
ATOM 4030 C CA . LEU A 1 522 ? 8.562 25.219 -11.156 1 96.81 522 LEU A CA 1
ATOM 4031 C C . LEU A 1 522 ? 7.273 25.641 -11.844 1 96.81 522 LEU A C 1
ATOM 4033 O O . LEU A 1 522 ? 7.059 26.844 -12.078 1 96.81 522 LEU A O 1
ATOM 4037 N N . LEU A 1 523 ? 6.438 24.734 -12.125 1 93.94 523 LEU A N 1
ATOM 4038 C CA . LEU A 1 523 ? 5.195 25.078 -12.805 1 93.94 523 LEU A CA 1
ATOM 4039 C C . LEU A 1 523 ? 4.27 25.875 -11.883 1 93.94 523 LEU A C 1
ATOM 4041 O O . LEU A 1 523 ? 3.566 26.781 -12.328 1 93.94 523 LEU A O 1
ATOM 4045 N N . GLU A 1 524 ? 4.246 25.484 -10.609 1 93.5 524 GLU A N 1
ATOM 4046 C CA . GLU A 1 524 ? 3.471 26.234 -9.633 1 93.5 524 GLU A CA 1
ATOM 4047 C C . GLU A 1 524 ? 3.979 27.672 -9.516 1 93.5 524 GLU A C 1
ATOM 4049 O O . GLU A 1 524 ? 3.186 28.609 -9.414 1 93.5 524 GLU A O 1
ATOM 4054 N N . LEU A 1 525 ? 5.27 27.828 -9.547 1 95.12 525 LEU A N 1
ATOM 4055 C CA . LEU A 1 525 ? 5.891 29.141 -9.484 1 95.12 525 LEU A CA 1
ATOM 4056 C C . LEU A 1 525 ? 5.551 29.969 -10.719 1 95.12 525 LEU A C 1
ATOM 4058 O O . LEU A 1 525 ? 5.27 31.172 -10.617 1 95.12 525 LEU A O 1
ATOM 4062 N N . ILE A 1 526 ? 5.531 29.312 -11.852 1 93.56 526 ILE A N 1
ATOM 4063 C CA . ILE A 1 526 ? 5.395 30.031 -13.117 1 93.56 526 ILE A CA 1
ATOM 4064 C C . ILE A 1 526 ? 3.916 30.266 -13.414 1 93.56 526 ILE A C 1
ATOM 4066 O O . ILE A 1 526 ? 3.518 31.391 -13.742 1 93.56 526 ILE A O 1
ATOM 4070 N N . GLU A 1 527 ? 3.117 29.281 -13.297 1 89.56 527 GLU A N 1
ATOM 4071 C CA . GLU A 1 527 ? 1.716 29.375 -13.695 1 89.56 527 GLU A CA 1
ATOM 4072 C C . GLU A 1 527 ? 0.86 29.984 -12.594 1 89.56 527 GLU A C 1
ATOM 4074 O O . GLU A 1 527 ? -0.002 30.828 -12.859 1 89.56 527 GLU A O 1
ATOM 4079 N N . ASP A 1 528 ? 1.139 29.562 -11.406 1 89.81 528 ASP A N 1
ATOM 4080 C CA . ASP A 1 528 ? 0.316 30.047 -10.297 1 89.81 528 ASP A CA 1
ATOM 4081 C C . ASP A 1 528 ? 0.956 31.25 -9.625 1 89.81 528 ASP A C 1
ATOM 4083 O O . ASP A 1 528 ? 0.302 31.953 -8.852 1 89.81 528 ASP A O 1
ATOM 4087 N N . ARG A 1 529 ? 2.25 31.5 -9.898 1 93.69 529 ARG A N 1
ATOM 4088 C CA . ARG A 1 529 ? 2.994 32.625 -9.312 1 93.69 529 ARG A CA 1
ATOM 4089 C C . ARG A 1 529 ? 3.031 32.5 -7.789 1 93.69 529 ARG A C 1
ATOM 4091 O O . ARG A 1 529 ? 2.756 33.469 -7.086 1 93.69 529 ARG A O 1
ATOM 4098 N N . LYS A 1 530 ? 3.291 31.266 -7.395 1 93.5 530 LYS A N 1
ATOM 4099 C CA . LYS A 1 530 ? 3.289 30.984 -5.961 1 93.5 530 LYS A CA 1
ATOM 4100 C C . LYS A 1 530 ? 4.52 30.188 -5.551 1 93.5 530 LYS A C 1
ATOM 4102 O O . LYS A 1 530 ? 5.008 29.359 -6.32 1 93.5 530 LYS A O 1
ATOM 4107 N N . VAL A 1 531 ? 5.039 30.484 -4.445 1 95.19 531 VAL A N 1
ATOM 4108 C CA . VAL A 1 531 ? 6.023 29.688 -3.73 1 95.19 531 VAL A CA 1
ATOM 4109 C C . VAL A 1 531 ? 5.398 29.094 -2.469 1 95.19 531 VAL A C 1
ATOM 4111 O O . VAL A 1 531 ? 5.332 29.766 -1.432 1 95.19 531 VAL A O 1
ATOM 4114 N N . MET A 1 532 ? 5.035 27.875 -2.576 1 93.75 532 MET A N 1
ATOM 4115 C CA . MET A 1 532 ? 4.27 27.25 -1.502 1 93.75 532 MET A CA 1
ATOM 4116 C C . MET A 1 532 ? 5.172 26.406 -0.608 1 93.75 532 MET A C 1
ATOM 4118 O O . MET A 1 532 ? 5.945 25.578 -1.101 1 93.75 532 MET A O 1
ATOM 4122 N N . TRP A 1 533 ? 5.055 26.562 0.668 1 95.38 533 TRP A N 1
ATOM 4123 C CA . TRP A 1 533 ? 5.859 25.812 1.633 1 95.38 533 TRP A CA 1
ATOM 4124 C C . TRP A 1 533 ? 5.77 24.312 1.379 1 95.38 533 TRP A C 1
ATOM 4126 O O . TRP A 1 533 ? 6.789 23.625 1.29 1 95.38 533 TRP A O 1
ATOM 4136 N N . ASN A 1 534 ? 4.543 23.781 1.229 1 94.38 534 ASN A N 1
ATOM 4137 C CA . ASN A 1 534 ? 4.344 22.344 1.124 1 94.38 534 ASN A CA 1
ATOM 4138 C C . ASN A 1 534 ? 5.094 21.766 -0.069 1 94.38 534 ASN A C 1
ATOM 4140 O O . ASN A 1 534 ? 5.738 20.719 0.049 1 94.38 534 ASN A O 1
ATOM 4144 N N . THR A 1 535 ? 5.043 22.375 -1.181 1 95.69 535 THR A N 1
ATOM 4145 C CA . THR A 1 535 ? 5.691 21.859 -2.385 1 95.69 535 THR A CA 1
ATOM 4146 C C . THR A 1 535 ? 7.207 21.906 -2.236 1 95.69 535 THR A C 1
ATOM 4148 O O . THR A 1 535 ? 7.887 20.906 -2.52 1 95.69 535 THR A O 1
ATOM 4151 N N . TRP A 1 536 ? 7.758 23.016 -1.8 1 97.31 536 TRP A N 1
ATOM 4152 C CA . TRP A 1 536 ? 9.203 23.172 -1.658 1 97.31 536 TRP A CA 1
ATOM 4153 C C . TRP A 1 536 ? 9.75 22.234 -0.586 1 97.31 536 TRP A C 1
ATOM 4155 O O . TRP A 1 536 ? 10.797 21.609 -0.771 1 97.31 536 TRP A O 1
ATOM 4165 N N . PHE A 1 537 ? 8.992 22.203 0.529 1 97.31 537 PHE A N 1
ATOM 4166 C CA . PHE A 1 537 ? 9.375 21.328 1.633 1 97.31 537 PHE A CA 1
ATOM 4167 C C . PHE A 1 537 ? 9.422 19.875 1.183 1 97.31 537 PHE A C 1
ATOM 4169 O O . PHE A 1 537 ? 10.328 19.125 1.552 1 97.31 537 PHE A O 1
ATOM 4176 N N . THR A 1 538 ? 8.461 19.484 0.393 1 97.38 538 THR A N 1
ATOM 4177 C CA . THR A 1 538 ? 8.383 18.109 -0.075 1 97.38 538 THR A CA 1
ATOM 4178 C C . THR A 1 538 ? 9.516 17.812 -1.05 1 97.38 538 THR A C 1
ATOM 4180 O O . THR A 1 538 ? 10.094 16.719 -1.022 1 97.38 538 THR A O 1
ATOM 4183 N N . VAL A 1 539 ? 9.82 18.672 -1.907 1 97.62 539 VAL A N 1
ATOM 4184 C CA . VAL A 1 539 ? 10.906 18.469 -2.854 1 97.62 539 VAL A CA 1
ATOM 4185 C C . VAL A 1 539 ? 12.227 18.312 -2.1 1 97.62 539 VAL A C 1
ATOM 4187 O O . VAL A 1 539 ? 12.984 17.375 -2.359 1 97.62 539 VAL A O 1
ATOM 4190 N N . ALA A 1 540 ? 12.492 19.25 -1.196 1 98.12 540 ALA A N 1
ATOM 4191 C CA . ALA A 1 540 ? 13.719 19.156 -0.401 1 98.12 540 ALA A CA 1
ATOM 4192 C C . ALA A 1 540 ? 13.766 17.859 0.398 1 98.12 540 ALA A C 1
ATOM 4194 O O . ALA A 1 540 ? 14.828 17.25 0.526 1 98.12 540 ALA A O 1
ATOM 4195 N N . SER A 1 541 ? 12.648 17.5 0.911 1 97.69 541 SER A N 1
ATOM 4196 C CA . SER A 1 541 ? 12.586 16.266 1.697 1 97.69 541 SER A CA 1
ATOM 4197 C C . SER A 1 541 ? 12.82 15.047 0.825 1 97.69 541 SER A C 1
ATOM 4199 O O . SER A 1 541 ? 13.422 14.062 1.271 1 97.69 541 SER A O 1
ATOM 4201 N N . CYS A 1 542 ? 12.297 15.055 -0.401 1 97.12 542 CYS A N 1
ATOM 4202 C CA . CYS A 1 542 ? 12.516 13.938 -1.315 1 97.12 542 CYS A CA 1
ATOM 4203 C C . CYS A 1 542 ? 14 13.703 -1.553 1 97.12 542 CYS A C 1
ATOM 4205 O O . CYS A 1 542 ? 14.445 12.562 -1.628 1 97.12 542 CYS A O 1
ATOM 4207 N N . VAL A 1 543 ? 14.688 14.766 -1.67 1 96.88 543 VAL A N 1
ATOM 4208 C CA . VAL A 1 543 ? 16.125 14.664 -1.896 1 96.88 543 VAL A CA 1
ATOM 4209 C C . VAL A 1 543 ? 16.812 14.156 -0.63 1 96.88 543 VAL A C 1
ATOM 4211 O O . VAL A 1 543 ? 17.656 13.258 -0.688 1 96.88 543 VAL A O 1
ATOM 4214 N N . TYR A 1 544 ? 16.469 14.688 0.487 1 96.81 544 TYR A N 1
ATOM 4215 C CA . TYR A 1 544 ? 17.125 14.398 1.762 1 96.81 544 TYR A CA 1
ATOM 4216 C C . TYR A 1 544 ? 16.781 12.984 2.23 1 96.81 544 TYR A C 1
ATOM 4218 O O . TYR A 1 544 ? 17.672 12.242 2.652 1 96.81 544 TYR A O 1
ATOM 4226 N N . LEU A 1 545 ? 15.5 12.602 2.18 1 96.19 545 LEU A N 1
ATOM 4227 C CA . LEU A 1 545 ? 15.039 11.352 2.764 1 96.19 545 LEU A CA 1
ATOM 4228 C C . LEU A 1 545 ? 15.016 10.234 1.718 1 96.19 545 LEU A C 1
ATOM 4230 O O . LEU A 1 545 ? 15.125 9.055 2.057 1 96.19 545 LEU A O 1
ATOM 4234 N N . GLY A 1 546 ? 14.867 10.602 0.432 1 94.12 546 GLY A N 1
ATOM 4235 C CA . GLY A 1 546 ? 14.641 9.609 -0.611 1 94.12 546 GLY A CA 1
ATOM 4236 C C . GLY A 1 546 ? 13.203 9.125 -0.677 1 94.12 546 GLY A C 1
ATOM 4237 O O . GLY A 1 546 ? 12.93 8.047 -1.208 1 94.12 546 GLY A O 1
ATOM 4238 N N . CYS A 1 547 ? 12.25 9.859 -0.075 1 95 547 CYS A N 1
ATOM 4239 C CA . CYS A 1 547 ? 10.844 9.477 -0.033 1 95 547 CYS A CA 1
ATOM 4240 C C . CYS A 1 547 ? 10.125 9.906 -1.306 1 95 547 CYS A C 1
ATOM 4242 O O . CYS A 1 547 ? 10.633 10.734 -2.064 1 95 547 CYS A O 1
ATOM 4244 N N . PRO A 1 548 ? 8.945 9.352 -1.636 1 93.19 548 PRO A N 1
ATOM 4245 C CA . PRO A 1 548 ? 8.164 9.781 -2.799 1 93.19 548 PRO A CA 1
ATOM 4246 C C . PRO A 1 548 ? 7.598 11.188 -2.643 1 93.19 548 PRO A C 1
ATOM 4248 O O . PRO A 1 548 ? 7.359 11.641 -1.52 1 93.19 548 PRO A O 1
ATOM 4251 N N . PHE A 1 549 ? 7.414 11.82 -3.75 1 93.81 549 PHE A N 1
ATOM 4252 C CA . PHE A 1 549 ? 6.805 13.141 -3.768 1 93.81 549 PHE A CA 1
ATOM 4253 C C . PHE A 1 549 ? 5.305 13.055 -3.516 1 93.81 549 PHE A C 1
ATOM 4255 O O . PHE A 1 549 ? 4.613 12.234 -4.129 1 93.81 549 PHE A O 1
ATOM 4262 N N . GLN A 1 550 ? 4.863 13.828 -2.504 1 89.44 550 GLN A N 1
ATOM 4263 C CA . GLN A 1 550 ? 3.445 13.82 -2.154 1 89.44 550 GLN A CA 1
ATOM 4264 C C . GLN A 1 550 ? 2.861 15.227 -2.182 1 89.44 550 GLN A C 1
ATOM 4266 O O . GLN A 1 550 ? 3.523 16.188 -1.784 1 89.44 550 GLN A O 1
ATOM 4271 N N . LYS A 1 551 ? 1.597 15.273 -2.742 1 82.31 551 LYS A N 1
ATOM 4272 C CA . LYS A 1 551 ? 0.825 16.516 -2.656 1 82.31 551 LYS A CA 1
ATOM 4273 C C . LYS A 1 551 ? -0.149 16.469 -1.482 1 82.31 551 LYS A C 1
ATOM 4275 O O . LYS A 1 551 ? -0.503 15.391 -1 1 82.31 551 LYS A O 1
ATOM 4280 N N . PRO A 1 552 ? -0.403 17.656 -0.967 1 74 552 PRO A N 1
ATOM 4281 C CA . PRO A 1 552 ? -1.382 17.656 0.122 1 74 552 PRO A CA 1
ATOM 4282 C C . PRO A 1 552 ? -2.723 17.047 -0.29 1 74 552 PRO A C 1
ATOM 4284 O O . PRO A 1 552 ? -3.1 17.125 -1.463 1 74 552 PRO A O 1
ATOM 4287 N N . VAL A 1 553 ? -3.26 16.25 0.68 1 61.38 553 VAL A N 1
ATOM 4288 C CA . VAL A 1 553 ? -4.574 15.672 0.436 1 61.38 553 VAL A CA 1
ATOM 4289 C C . VAL A 1 553 ? -5.633 16.766 0.415 1 61.38 553 VAL A C 1
ATOM 4291 O O . VAL A 1 553 ? -5.555 17.734 1.183 1 61.38 553 VAL A O 1
ATOM 4294 N N . GLU A 1 554 ? -6.387 16.844 -0.726 1 57.28 554 GLU A N 1
ATOM 4295 C CA . GLU A 1 554 ? -7.492 17.797 -0.733 1 57.28 554 GLU A CA 1
ATOM 4296 C C . GLU A 1 554 ? -8.352 17.656 0.523 1 57.28 554 GLU A C 1
ATOM 4298 O O . GLU A 1 554 ? -8.586 16.547 0.999 1 57.28 554 GLU A O 1
ATOM 4303 N N . PRO A 1 555 ? -8.516 18.797 1.233 1 51.28 555 PRO A N 1
ATOM 4304 C CA . PRO A 1 555 ? -9.266 18.734 2.492 1 51.28 555 PRO A CA 1
ATOM 4305 C C . PRO A 1 555 ? -10.586 17.984 2.361 1 51.28 555 PRO A C 1
ATOM 4307 O O . PRO A 1 555 ? -11.375 18.25 1.453 1 51.28 555 PRO A O 1
ATOM 4310 N N . THR A 1 556 ? -10.688 16.719 2.68 1 44.5 556 THR A N 1
ATOM 4311 C CA . THR A 1 556 ? -11.977 16.031 2.592 1 44.5 556 THR A CA 1
ATOM 4312 C C . THR A 1 556 ? -13.039 16.797 3.381 1 44.5 556 THR A C 1
ATOM 4314 O O . THR A 1 556 ? -14.219 16.781 3.018 1 44.5 556 THR A O 1
ATOM 4317 N N . HIS A 1 557 ? -12.805 17.125 4.688 1 43.09 557 HIS A N 1
ATOM 4318 C CA . HIS A 1 557 ? -13.883 17.766 5.441 1 43.09 557 HIS A CA 1
ATOM 4319 C C . HIS A 1 557 ? -13.523 19.203 5.793 1 43.09 557 HIS A C 1
ATOM 4321 O O . HIS A 1 557 ? -12.43 19.484 6.289 1 43.09 557 HIS A O 1
ATOM 4327 N N . PRO A 1 558 ? -14.258 20.094 5.301 1 44.16 558 PRO A N 1
ATOM 4328 C CA . PRO A 1 558 ? -14.039 21.531 5.5 1 44.16 558 PRO A CA 1
ATOM 4329 C C . PRO A 1 558 ? -13.531 21.859 6.902 1 44.16 558 PRO A C 1
ATOM 4331 O O . PRO A 1 558 ? -12.789 22.828 7.082 1 44.16 558 PRO A O 1
ATOM 4334 N N . ALA A 1 559 ? -14.148 21.297 7.875 1 41.56 559 ALA A N 1
ATOM 4335 C CA . ALA A 1 559 ? -13.812 21.672 9.242 1 41.56 559 ALA A CA 1
ATOM 4336 C C . ALA A 1 559 ? -12.406 21.219 9.617 1 41.56 559 ALA A C 1
ATOM 4338 O O . ALA A 1 559 ? -11.859 21.656 10.633 1 41.56 559 ALA A O 1
ATOM 4339 N N . PHE A 1 560 ? -11.875 20.172 9.047 1 46.06 560 PHE A N 1
ATOM 4340 C CA . PHE A 1 560 ? -10.617 19.547 9.445 1 46.06 560 PHE A CA 1
ATOM 4341 C C . PHE A 1 560 ? -9.578 19.672 8.336 1 46.06 560 PHE A C 1
ATOM 4343 O O . PHE A 1 560 ? -9.445 18.766 7.504 1 46.06 560 PHE A O 1
ATOM 4350 N N . GLY A 1 561 ? -9.359 20.75 7.707 1 50.12 561 GLY A N 1
ATOM 4351 C CA . GLY A 1 561 ? -8.383 20.891 6.633 1 50.12 561 GLY A CA 1
ATOM 4352 C C . GLY A 1 561 ? -6.949 20.766 7.113 1 50.12 561 GLY A C 1
ATOM 4353 O O . GLY A 1 561 ? -6.668 20.938 8.297 1 50.12 561 GLY A O 1
ATOM 4354 N N . GLY A 1 562 ? -6.141 19.938 6.754 1 56.47 562 GLY A N 1
ATOM 4355 C CA . GLY A 1 562 ? -4.703 19.922 6.98 1 56.47 562 GLY A CA 1
ATOM 4356 C C . GLY A 1 562 ? -3.984 21.062 6.277 1 56.47 562 GLY A C 1
ATOM 4357 O O . GLY A 1 562 ? -4.227 21.328 5.098 1 56.47 562 GLY A O 1
ATOM 4358 N N . THR A 1 563 ? -3.354 22 7.09 1 75.94 563 THR A N 1
ATOM 4359 C CA . THR A 1 563 ? -2.838 23.25 6.531 1 75.94 563 THR A CA 1
ATOM 4360 C C . THR A 1 563 ? -1.441 23.031 5.949 1 75.94 563 THR A C 1
ATOM 4362 O O . THR A 1 563 ? -1.222 23.25 4.754 1 75.94 563 THR A O 1
ATOM 4365 N N . ALA A 1 564 ? -0.497 22.672 6.711 1 90.81 564 ALA A N 1
ATOM 4366 C CA . ALA A 1 564 ? 0.853 22.672 6.156 1 90.81 564 ALA A CA 1
ATOM 4367 C C . ALA A 1 564 ? 1.631 21.438 6.57 1 90.81 564 ALA A C 1
ATOM 4369 O O . ALA A 1 564 ? 1.382 20.875 7.637 1 90.81 564 ALA A O 1
ATOM 4370 N N . PHE A 1 565 ? 2.498 20.906 5.715 1 94.69 565 PHE A N 1
ATOM 4371 C CA . PHE A 1 565 ? 3.408 19.828 6.07 1 94.69 565 PHE A CA 1
ATOM 4372 C C . PHE A 1 565 ? 4.395 20.281 7.145 1 94.69 565 PHE A C 1
ATOM 4374 O O . PHE A 1 565 ? 5.125 21.25 6.953 1 94.69 565 PHE A O 1
ATOM 4381 N N . ALA A 1 566 ? 4.305 19.562 8.266 1 95.88 566 ALA A N 1
ATOM 4382 C CA . ALA A 1 566 ? 5.164 19.938 9.383 1 95.88 566 ALA A CA 1
ATOM 4383 C C . ALA A 1 566 ? 6.395 19.031 9.461 1 95.88 566 ALA A C 1
ATOM 4385 O O . ALA A 1 566 ? 7.441 19.438 9.969 1 95.88 566 ALA A O 1
ATOM 4386 N N . ALA A 1 567 ? 6.215 17.828 9.055 1 97.06 567 ALA A N 1
ATOM 4387 C CA . ALA A 1 567 ? 7.324 16.875 9.086 1 97.06 567 ALA A CA 1
ATOM 4388 C C . ALA A 1 567 ? 7.059 15.695 8.156 1 97.06 567 ALA A C 1
ATOM 4390 O O . ALA A 1 567 ? 5.906 15.398 7.844 1 97.06 567 ALA A O 1
ATOM 4391 N N . ILE A 1 568 ? 8.086 15.102 7.688 1 96.75 568 ILE A N 1
ATOM 4392 C CA . ILE A 1 568 ? 8.023 13.875 6.891 1 96.75 568 ILE A CA 1
ATOM 4393 C C . ILE A 1 568 ? 9.031 12.859 7.426 1 96.75 568 ILE A C 1
ATOM 4395 O O . ILE A 1 568 ? 10.188 13.195 7.676 1 96.75 568 ILE A O 1
ATOM 4399 N N . GLN A 1 569 ? 8.508 11.719 7.691 1 94.81 569 GLN A N 1
ATOM 4400 C CA . GLN A 1 569 ? 9.336 10.609 8.172 1 94.81 569 GLN A CA 1
ATOM 4401 C C . GLN A 1 569 ? 9.516 9.547 7.09 1 94.81 569 GLN A C 1
ATOM 4403 O O . GLN A 1 569 ? 8.57 9.219 6.371 1 94.81 569 GLN A O 1
ATOM 4408 N N . TYR A 1 570 ? 10.727 9.078 6.957 1 93.81 570 TYR A N 1
ATOM 4409 C CA . TYR A 1 570 ? 11.023 7.957 6.074 1 93.81 570 TYR A CA 1
ATOM 4410 C C . TYR A 1 570 ? 12.031 7.012 6.707 1 93.81 570 TYR A C 1
ATOM 4412 O O . TYR A 1 570 ? 13.234 7.289 6.703 1 93.81 570 TYR A O 1
ATOM 4420 N N . GLY A 1 571 ? 11.5 5.93 7.172 1 89.44 571 GLY A N 1
ATOM 4421 C CA . GLY A 1 571 ? 12.336 5.066 7.992 1 89.44 571 GLY A CA 1
ATOM 4422 C C . GLY A 1 571 ? 12.742 5.707 9.305 1 89.44 571 GLY A C 1
ATOM 4423 O O . GLY A 1 571 ? 11.898 6.219 10.039 1 89.44 571 GLY A O 1
ATOM 4424 N N . ASP A 1 572 ? 14.047 5.672 9.562 1 89.12 572 ASP A N 1
ATOM 4425 C CA . ASP A 1 572 ? 14.555 6.234 10.812 1 89.12 572 ASP A CA 1
ATOM 4426 C C . ASP A 1 572 ? 15.148 7.625 10.586 1 89.12 572 ASP A C 1
ATOM 4428 O O . ASP A 1 572 ? 16.078 8.031 11.289 1 89.12 572 ASP A O 1
ATOM 4432 N N . LEU A 1 573 ? 14.664 8.25 9.547 1 91.88 573 LEU A N 1
ATOM 4433 C CA . LEU A 1 573 ? 15.047 9.625 9.227 1 91.88 573 LEU A CA 1
ATOM 4434 C C . LEU A 1 573 ? 13.812 10.508 9.07 1 91.88 573 LEU A C 1
ATOM 4436 O O . LEU A 1 573 ? 12.781 10.055 8.57 1 91.88 573 LEU A O 1
ATOM 4440 N N . ALA A 1 574 ? 13.945 11.695 9.562 1 94.56 574 ALA A N 1
ATOM 4441 C CA . ALA A 1 574 ? 12.805 12.594 9.477 1 94.56 574 ALA A CA 1
ATOM 4442 C C . ALA A 1 574 ? 13.242 14 9.086 1 94.56 574 ALA A C 1
ATOM 4444 O O . ALA A 1 574 ? 14.344 14.438 9.43 1 94.56 574 ALA A O 1
ATOM 4445 N N . ALA A 1 575 ? 12.477 14.648 8.25 1 96.88 575 ALA A N 1
ATOM 4446 C CA . ALA A 1 575 ? 12.578 16.078 7.941 1 96.88 575 ALA A CA 1
ATOM 4447 C C . ALA A 1 575 ? 11.516 16.875 8.695 1 96.88 575 ALA A C 1
ATOM 4449 O O . ALA A 1 575 ? 10.328 16.562 8.617 1 96.88 575 ALA A O 1
ATOM 4450 N N . GLN A 1 576 ? 11.945 17.875 9.445 1 96.69 576 GLN A N 1
ATOM 4451 C CA . GLN A 1 576 ? 11.008 18.641 10.266 1 96.69 576 GLN A CA 1
ATOM 4452 C C . GLN A 1 576 ? 11.07 20.125 9.93 1 96.69 576 GLN A C 1
ATOM 4454 O O . GLN A 1 576 ? 12.141 20.656 9.648 1 96.69 576 GLN A O 1
ATOM 4459 N N . ALA A 1 577 ? 9.914 20.75 9.961 1 96.75 577 ALA A N 1
ATOM 4460 C CA . ALA A 1 577 ? 9.844 22.203 9.789 1 96.75 577 ALA A CA 1
ATOM 4461 C C . ALA A 1 577 ? 10.211 22.922 11.086 1 96.75 577 ALA A C 1
ATOM 4463 O O . ALA A 1 577 ? 9.578 22.719 12.125 1 96.75 577 ALA A O 1
ATOM 4464 N N . PRO A 1 578 ? 11.125 23.828 11.055 1 94.69 578 PRO A N 1
ATOM 4465 C CA . PRO A 1 578 ? 11.531 24.516 12.281 1 94.69 578 PRO A CA 1
ATOM 4466 C C . PRO A 1 578 ? 10.43 25.406 12.852 1 94.69 578 PRO A C 1
ATOM 4468 O O . PRO A 1 578 ? 10.367 25.609 14.062 1 94.69 578 PRO A O 1
ATOM 4471 N N . TRP A 1 579 ? 9.586 25.938 12.023 1 95 579 TRP A N 1
ATOM 4472 C CA . TRP A 1 579 ? 8.555 26.859 12.484 1 95 579 TRP A CA 1
ATOM 4473 C C . TRP A 1 579 ? 7.535 26.141 13.359 1 95 579 TRP A C 1
ATOM 4475 O O . TRP A 1 579 ? 6.711 26.781 14.023 1 95 579 TRP A O 1
ATOM 4485 N N . LEU A 1 580 ? 7.582 24.844 13.391 1 94.31 580 LEU A N 1
ATOM 4486 C CA . LEU A 1 580 ? 6.684 24.062 14.227 1 94.31 580 LEU A CA 1
ATOM 4487 C C . LEU A 1 580 ? 6.898 24.375 15.703 1 94.31 580 LEU A C 1
ATOM 4489 O O . LEU A 1 580 ? 5.977 24.25 16.516 1 94.31 580 LEU A O 1
ATOM 4493 N N . ASP A 1 581 ? 8.102 24.719 16.047 1 93.25 581 ASP A N 1
ATOM 4494 C CA . ASP A 1 581 ? 8.422 25.062 17.422 1 93.25 581 ASP A CA 1
ATOM 4495 C C . ASP A 1 581 ? 8.047 26.5 17.734 1 93.25 581 ASP A C 1
ATOM 4497 O O . ASP A 1 581 ? 8.836 27.422 17.5 1 93.25 581 ASP A O 1
ATOM 4501 N N . LEU A 1 582 ? 6.93 26.688 18.359 1 94.12 582 LEU A N 1
ATOM 4502 C CA . LEU A 1 582 ? 6.41 28.031 18.625 1 94.12 582 LEU A CA 1
ATOM 4503 C C . LEU A 1 582 ? 7.168 28.688 19.781 1 94.12 582 LEU A C 1
ATOM 4505 O O . LEU A 1 582 ? 6.961 29.875 20.062 1 94.12 582 LEU A O 1
ATOM 4509 N N . THR A 1 583 ? 8.07 27.984 20.375 1 92.19 583 THR A N 1
ATOM 4510 C CA . THR A 1 583 ? 8.82 28.531 21.5 1 92.19 583 THR A CA 1
ATOM 4511 C C . THR A 1 583 ? 10.07 29.25 21.016 1 92.19 583 THR A C 1
ATOM 4513 O O . THR A 1 583 ? 10.82 29.828 21.812 1 92.19 583 THR A O 1
ATOM 4516 N N . ARG A 1 584 ? 10.219 29.234 19.719 1 91.81 584 ARG A N 1
ATOM 4517 C CA . ARG A 1 584 ? 11.398 29.875 19.141 1 91.81 584 ARG A CA 1
ATOM 4518 C C . ARG A 1 584 ? 11.016 31.062 18.266 1 91.81 584 ARG A C 1
ATOM 4520 O O . ARG A 1 584 ? 9.844 31.234 17.922 1 91.81 584 ARG A O 1
ATOM 4527 N N . GLU A 1 585 ? 12.039 31.781 17.984 1 91.31 585 GLU A N 1
ATOM 4528 C CA . GLU A 1 585 ? 11.82 32.938 17.141 1 91.31 585 GLU A CA 1
ATOM 4529 C C . GLU A 1 585 ? 11.555 32.531 15.703 1 91.31 585 GLU A C 1
ATOM 4531 O O . GLU A 1 585 ? 12.211 31.641 15.172 1 91.31 585 GLU A O 1
ATOM 4536 N N . LEU A 1 586 ? 10.555 33.156 15.133 1 92.75 586 LEU A N 1
ATOM 4537 C CA . LEU A 1 586 ? 10.234 32.969 13.727 1 92.75 586 LEU A CA 1
ATOM 4538 C C . LEU A 1 586 ? 10.688 34.156 12.883 1 92.75 586 LEU A C 1
ATOM 4540 O O . LEU A 1 586 ? 10.547 35.281 13.297 1 92.75 586 LEU A O 1
ATOM 4544 N N . SER A 1 587 ? 11.344 33.812 11.828 1 90.81 587 SER A N 1
ATOM 4545 C CA . SER A 1 587 ? 11.828 34.844 10.914 1 90.81 587 SER A CA 1
ATOM 4546 C C . SER A 1 587 ? 11.383 34.562 9.484 1 90.81 587 SER A C 1
ATOM 4548 O O . SER A 1 587 ? 11.188 33.406 9.102 1 90.81 587 SER A O 1
ATOM 4550 N N . VAL A 1 588 ? 11.203 35.656 8.797 1 92 588 VAL A N 1
ATOM 4551 C CA . VAL A 1 588 ? 10.836 35.5 7.391 1 92 588 VAL A CA 1
ATOM 4552 C C . VAL A 1 588 ? 12.062 35.094 6.582 1 92 588 VAL A C 1
ATOM 4554 O O . VAL A 1 588 ? 11.953 34.281 5.656 1 92 588 VAL A O 1
ATOM 4557 N N . HIS A 1 589 ? 13.195 35.688 6.977 1 92.06 589 HIS A N 1
ATOM 4558 C CA . HIS A 1 589 ? 14.438 35.312 6.309 1 92.06 589 HIS A CA 1
ATOM 4559 C C . HIS A 1 589 ? 14.875 33.906 6.707 1 92.06 589 HIS A C 1
ATOM 4561 O O . HIS A 1 589 ? 15.016 33.594 7.898 1 92.06 589 HIS A O 1
ATOM 4567 N N . GLY A 1 590 ? 15 33.094 5.719 1 93.88 590 GLY A N 1
ATOM 4568 C CA . GLY A 1 590 ? 15.461 31.75 5.98 1 93.88 590 GLY A CA 1
ATOM 4569 C C . GLY A 1 590 ? 14.383 30.844 6.539 1 93.88 590 GLY A C 1
ATOM 4570 O O . GLY A 1 590 ? 14.68 29.859 7.211 1 93.88 590 GLY A O 1
ATOM 4571 N N . CYS A 1 591 ? 13.148 31.203 6.355 1 95.12 591 CYS A N 1
ATOM 4572 C CA . CYS A 1 591 ? 12.062 30.438 6.945 1 95.12 591 CYS A CA 1
ATOM 4573 C C . CYS A 1 591 ? 11.883 29.109 6.227 1 95.12 591 CYS A C 1
ATOM 4575 O O . CYS A 1 591 ? 11.266 28.188 6.762 1 95.12 591 CYS A O 1
ATOM 4577 N N . PHE A 1 592 ? 12.359 28.984 4.953 1 96.94 592 PHE A N 1
ATOM 4578 C CA . PHE A 1 592 ? 12.328 27.703 4.242 1 96.94 592 PHE A CA 1
ATOM 4579 C C . PHE A 1 592 ? 13.57 26.875 4.562 1 96.94 592 PHE A C 1
ATOM 4581 O O . PHE A 1 592 ? 14.586 27 3.885 1 96.94 592 PHE A O 1
ATOM 4588 N N . ARG A 1 593 ? 13.383 26.094 5.609 1 96.06 593 ARG A N 1
ATOM 4589 C CA . ARG A 1 593 ? 14.477 25.266 6.102 1 96.06 593 ARG A CA 1
ATOM 4590 C C . ARG A 1 593 ? 13.961 23.922 6.605 1 96.06 593 ARG A C 1
ATOM 4592 O O . ARG A 1 593 ? 12.781 23.781 6.91 1 96.06 593 ARG A O 1
ATOM 4599 N N . ILE A 1 594 ? 14.883 22.953 6.562 1 95.62 594 ILE A N 1
ATOM 4600 C CA . ILE A 1 594 ? 14.594 21.641 7.113 1 95.62 594 ILE A CA 1
ATOM 4601 C C . ILE A 1 594 ? 15.547 21.344 8.266 1 95.62 594 ILE A C 1
ATOM 4603 O O . ILE A 1 594 ? 16.734 21.703 8.211 1 95.62 594 ILE A O 1
ATOM 4607 N N . VAL A 1 595 ? 15.023 20.828 9.352 1 94.38 595 VAL A N 1
ATOM 4608 C CA . VAL A 1 595 ? 15.844 20.188 10.375 1 94.38 595 VAL A CA 1
ATOM 4609 C C . VAL A 1 595 ? 15.82 18.672 10.188 1 94.38 595 VAL A C 1
ATOM 4611 O O . VAL A 1 595 ? 14.805 18.031 10.438 1 94.38 595 VAL A O 1
ATOM 4614 N N . GLY A 1 596 ? 16.922 18.156 9.633 1 91.75 596 GLY A N 1
ATOM 4615 C CA . GLY A 1 596 ? 17.031 16.703 9.5 1 91.75 596 GLY A CA 1
ATOM 4616 C C . GLY A 1 596 ? 17.375 16.016 10.805 1 91.75 596 GLY A C 1
ATOM 4617 O O . GLY A 1 596 ? 18.25 16.469 11.539 1 91.75 596 GLY A O 1
ATOM 4618 N N . SER A 1 597 ? 16.578 15.016 11.141 1 88.81 597 SER A N 1
ATOM 4619 C CA . SER A 1 597 ? 16.797 14.312 12.398 1 88.81 597 SER A CA 1
ATOM 4620 C C . SER A 1 597 ? 16.703 12.805 12.219 1 88.81 597 SER A C 1
ATOM 4622 O O . SER A 1 597 ? 16 12.32 11.328 1 88.81 597 SER A O 1
ATOM 4624 N N . ARG A 1 598 ? 17.438 12.117 13.07 1 88.12 598 ARG A N 1
ATOM 4625 C CA . ARG A 1 598 ? 17.406 10.656 13.055 1 88.12 598 ARG A CA 1
ATOM 4626 C C . ARG A 1 598 ? 16.469 10.109 14.117 1 88.12 598 ARG A C 1
ATOM 4628 O O . ARG A 1 598 ? 16.406 10.633 15.234 1 88.12 598 ARG A O 1
ATOM 4635 N N . GLY A 1 599 ? 15.703 9.18 13.633 1 87 599 GLY A N 1
ATOM 4636 C CA . GLY A 1 599 ? 14.742 8.562 14.531 1 87 599 GLY A CA 1
ATOM 4637 C C . GLY A 1 599 ? 13.312 8.625 14.016 1 87 599 GLY A C 1
ATOM 4638 O O . GLY A 1 599 ? 13.047 9.273 13 1 87 599 GLY A O 1
ATOM 4639 N N . ARG A 1 600 ? 12.461 7.953 14.75 1 88 600 ARG A N 1
ATOM 4640 C CA . ARG A 1 600 ? 11.031 7.988 14.445 1 88 600 ARG A CA 1
ATOM 4641 C C . ARG A 1 600 ? 10.344 9.133 15.188 1 88 600 ARG A C 1
ATOM 4643 O O . ARG A 1 600 ? 10.617 9.375 16.359 1 88 600 ARG A O 1
ATOM 4650 N N . LEU A 1 601 ? 9.492 9.766 14.453 1 92.56 601 LEU A N 1
ATOM 4651 C CA . LEU A 1 601 ? 8.781 10.898 15.023 1 92.56 601 LEU A CA 1
ATOM 4652 C C . LEU A 1 601 ? 7.688 10.43 15.977 1 92.56 601 LEU A C 1
ATOM 4654 O O . LEU A 1 601 ? 7.242 9.281 15.906 1 92.56 601 LEU A O 1
ATOM 4658 N N . GLY A 1 602 ? 7.363 11.234 16.891 1 90.06 602 GLY A N 1
ATOM 4659 C CA . GLY A 1 602 ? 6.281 10.992 17.828 1 90.06 602 GLY A CA 1
ATOM 4660 C C . GLY A 1 602 ? 6.059 12.148 18.797 1 90.06 602 GLY A C 1
ATOM 4661 O O . GLY A 1 602 ? 6.699 13.195 18.672 1 90.06 602 GLY A O 1
ATOM 4662 N N . VAL A 1 603 ? 5.066 11.984 19.578 1 88.81 603 VAL A N 1
ATOM 4663 C CA . VAL A 1 603 ? 4.777 12.969 20.609 1 88.81 603 VAL A CA 1
ATOM 4664 C C . VAL A 1 603 ? 4.812 12.297 21.984 1 88.81 603 VAL A C 1
ATOM 4666 O O . VAL A 1 603 ? 4.637 11.078 22.094 1 88.81 603 VAL A O 1
ATOM 4669 N N . VAL A 1 604 ? 5.148 13.07 22.953 1 82.5 604 VAL A N 1
ATOM 4670 C CA . VAL A 1 604 ? 5.18 12.57 24.328 1 82.5 604 VAL A CA 1
ATOM 4671 C C . VAL A 1 604 ? 3.92 13.016 25.062 1 82.5 604 VAL A C 1
ATOM 4673 O O . VAL A 1 604 ? 3.564 14.195 25.047 1 82.5 604 VAL A O 1
ATOM 4676 N N . THR A 1 605 ? 3.238 12.047 25.484 1 75.75 605 THR A N 1
ATOM 4677 C CA . THR A 1 605 ? 2.047 12.344 26.281 1 75.75 605 THR A CA 1
ATOM 4678 C C . THR A 1 605 ? 2.201 11.836 27.703 1 75.75 605 THR A C 1
ATOM 4680 O O . THR A 1 605 ? 3 10.938 27.969 1 75.75 605 THR A O 1
ATOM 4683 N N . ARG A 1 606 ? 1.601 12.555 28.703 1 69.5 606 ARG A N 1
ATOM 4684 C CA . ARG A 1 606 ? 1.634 12.141 30.094 1 69.5 606 ARG A CA 1
ATOM 4685 C C . ARG A 1 606 ? 0.284 11.586 30.531 1 69.5 606 ARG A C 1
ATOM 4687 O O . ARG A 1 606 ? -0.756 12.203 30.297 1 69.5 606 ARG A O 1
ATOM 4694 N N . ARG A 1 607 ? 0.271 10.375 30.797 1 62.53 607 ARG A N 1
ATOM 4695 C CA . ARG A 1 607 ? -0.905 9.742 31.391 1 62.53 607 ARG A CA 1
ATOM 4696 C C . ARG A 1 607 ? -0.639 9.336 32.812 1 62.53 607 ARG A C 1
ATOM 4698 O O . ARG A 1 607 ? 0.196 8.461 33.094 1 62.53 607 ARG A O 1
ATOM 4705 N N . HIS A 1 608 ? -1.357 9.992 33.688 1 58.91 608 HIS A N 1
ATOM 4706 C CA . HIS A 1 608 ? -1.119 9.828 35.094 1 58.91 608 HIS A CA 1
ATOM 4707 C C . HIS A 1 608 ? 0.344 10.086 35.469 1 58.91 608 HIS A C 1
ATOM 4709 O O . HIS A 1 608 ? 0.856 11.188 35.25 1 58.91 608 HIS A O 1
ATOM 4715 N N . GLU A 1 609 ? 1.083 9.086 35.844 1 58.28 609 GLU A N 1
ATOM 4716 C CA . GLU A 1 609 ? 2.475 9.258 36.25 1 58.28 609 GLU A CA 1
ATOM 4717 C C . GLU A 1 609 ? 3.428 8.695 35.219 1 58.28 609 GLU A C 1
ATOM 4719 O O . GLU A 1 609 ? 4.641 8.906 35.281 1 58.28 609 GLU A O 1
ATOM 4724 N N . ASP A 1 610 ? 2.777 8.281 34.094 1 67.12 610 ASP A N 1
ATOM 4725 C CA . ASP A 1 610 ? 3.662 7.621 33.156 1 67.12 610 ASP A CA 1
ATOM 4726 C C . ASP A 1 610 ? 3.789 8.438 31.859 1 67.12 610 ASP A C 1
ATOM 4728 O O . ASP A 1 610 ? 2.809 9.016 31.391 1 67.12 610 ASP A O 1
ATOM 4732 N N . VAL A 1 611 ? 5.086 8.672 31.453 1 74.12 611 VAL A N 1
ATOM 4733 C CA . VAL A 1 611 ? 5.379 9.336 30.188 1 74.12 611 VAL A CA 1
ATOM 4734 C C . VAL A 1 611 ? 5.336 8.32 29.047 1 74.12 611 VAL A C 1
ATOM 4736 O O . VAL A 1 611 ? 5.992 7.277 29.109 1 74.12 611 VAL A O 1
ATOM 4739 N N . GLN A 1 612 ? 4.406 8.586 28.109 1 75.38 612 GLN A N 1
ATOM 4740 C CA . GLN A 1 612 ? 4.242 7.688 26.969 1 75.38 612 GLN A CA 1
ATOM 4741 C C . GLN A 1 612 ? 4.695 8.344 25.672 1 75.38 612 GLN A C 1
ATOM 4743 O O . GLN A 1 612 ? 4.324 9.484 25.391 1 75.38 612 GLN A O 1
ATOM 4748 N N . PHE A 1 613 ? 5.586 7.645 24.922 1 81.62 613 PHE A N 1
ATOM 4749 C CA . PHE A 1 613 ? 5.977 8.094 23.594 1 81.62 613 PHE A CA 1
ATOM 4750 C C . PHE A 1 613 ? 5.066 7.488 22.531 1 81.62 613 PHE A C 1
ATOM 4752 O O . PHE A 1 613 ? 5.074 6.273 22.312 1 81.62 613 PHE A O 1
ATOM 4759 N N . ARG A 1 614 ? 4.281 8.328 21.938 1 83.94 614 ARG A N 1
ATOM 4760 C CA . ARG A 1 614 ? 3.398 7.91 20.859 1 83.94 614 ARG A CA 1
ATOM 4761 C C . ARG A 1 614 ? 4.062 8.109 19.5 1 83.94 614 ARG A C 1
ATOM 4763 O O . ARG A 1 614 ? 3.945 9.172 18.891 1 83.94 614 ARG A O 1
ATOM 4770 N N . SER A 1 615 ? 4.637 7.023 19 1 86.12 615 SER A N 1
ATOM 4771 C CA . SER A 1 615 ? 5.473 7.094 17.797 1 86.12 615 SER A CA 1
ATOM 4772 C C . SER A 1 615 ? 4.633 6.977 16.531 1 86.12 615 SER A C 1
ATOM 4774 O O . SER A 1 615 ? 3.561 6.367 16.547 1 86.12 615 SER A O 1
ATOM 4776 N N . VAL A 1 616 ? 5.098 7.633 15.508 1 88.5 616 VAL A N 1
ATOM 4777 C CA . VAL A 1 616 ? 4.605 7.395 14.156 1 88.5 616 VAL A CA 1
ATOM 4778 C C . VAL A 1 616 ? 5.074 6.027 13.664 1 88.5 616 VAL A C 1
ATOM 4780 O O . VAL A 1 616 ? 6.273 5.793 13.5 1 88.5 616 VAL A O 1
ATOM 4783 N N . GLU A 1 617 ? 4.141 5.188 13.383 1 84.75 617 GLU A N 1
ATOM 4784 C CA . GLU A 1 617 ? 4.5 3.797 13.133 1 84.75 617 GLU A CA 1
ATOM 4785 C C . GLU A 1 617 ? 4.734 3.549 11.648 1 84.75 617 GLU A C 1
ATOM 4787 O O . GLU A 1 617 ? 5.367 2.559 11.266 1 84.75 617 GLU A O 1
ATOM 4792 N N . GLU A 1 618 ? 4.293 4.434 10.828 1 84.81 618 GLU A N 1
ATOM 4793 C CA . GLU A 1 618 ? 4.496 4.277 9.391 1 84.81 618 GLU A CA 1
ATOM 4794 C C . GLU A 1 618 ? 5.949 4.547 9.008 1 84.81 618 GLU A C 1
ATOM 4796 O O . GLU A 1 618 ? 6.594 5.43 9.578 1 84.81 618 GLU A O 1
ATOM 4801 N N . ASN A 1 619 ? 6.488 3.725 8.039 1 85.62 619 ASN A N 1
ATOM 4802 C CA . ASN A 1 619 ? 7.82 4.008 7.516 1 85.62 619 ASN A CA 1
ATOM 4803 C C . ASN A 1 619 ? 7.852 5.312 6.727 1 85.62 619 ASN A C 1
ATOM 4805 O O . ASN A 1 619 ? 8.844 6.043 6.762 1 85.62 619 ASN A O 1
ATOM 4809 N N . PHE A 1 620 ? 6.855 5.453 5.957 1 91.25 620 PHE A N 1
ATOM 4810 C CA . PHE A 1 620 ? 6.652 6.711 5.254 1 91.25 620 PHE A CA 1
ATOM 4811 C C . PHE A 1 620 ? 5.441 7.453 5.809 1 91.25 620 PHE A C 1
ATOM 4813 O O . PHE A 1 620 ? 4.305 7.004 5.641 1 91.25 620 PHE A O 1
ATOM 4820 N N . ALA A 1 621 ? 5.707 8.594 6.461 1 94.12 621 ALA A N 1
ATOM 4821 C CA . ALA A 1 621 ? 4.629 9.344 7.102 1 94.12 621 ALA A CA 1
ATOM 4822 C C . ALA A 1 621 ? 4.773 10.836 6.855 1 94.12 621 ALA A C 1
ATOM 4824 O O . ALA A 1 621 ? 5.887 11.375 6.863 1 94.12 621 ALA A O 1
ATOM 4825 N N . ILE A 1 622 ? 3.684 11.445 6.594 1 94.94 622 ILE A N 1
ATOM 4826 C CA . ILE A 1 622 ? 3.611 12.898 6.461 1 94.94 622 ILE A CA 1
ATOM 4827 C C . ILE A 1 622 ? 2.764 13.477 7.586 1 94.94 622 ILE A C 1
ATOM 4829 O O . ILE A 1 622 ? 1.615 13.07 7.781 1 94.94 622 ILE A O 1
ATOM 4833 N N . ILE A 1 623 ? 3.293 14.336 8.336 1 93.62 623 ILE A N 1
ATOM 4834 C CA . ILE A 1 623 ? 2.582 14.984 9.43 1 93.62 623 ILE A CA 1
ATOM 4835 C C . ILE A 1 623 ? 2.125 16.375 9 1 93.62 623 ILE A C 1
ATOM 4837 O O . ILE A 1 623 ? 2.945 17.219 8.633 1 93.62 623 ILE A O 1
ATOM 4841 N N . GLU A 1 624 ? 0.847 16.609 9.023 1 91.5 624 GLU A N 1
ATOM 4842 C CA . GLU A 1 624 ? 0.241 17.906 8.727 1 91.5 624 GLU A CA 1
ATOM 4843 C C . GLU A 1 624 ? -0.331 18.547 9.984 1 91.5 624 GLU A C 1
ATOM 4845 O O . GLU A 1 624 ? -0.708 17.859 10.93 1 91.5 624 GLU A O 1
ATOM 4850 N N . THR A 1 625 ? -0.304 19.812 9.977 1 91.06 625 THR A N 1
ATOM 4851 C CA . THR A 1 625 ? -0.883 20.516 11.109 1 91.06 625 THR A CA 1
ATOM 4852 C C . THR A 1 625 ? -2.398 20.625 10.969 1 91.06 625 THR A C 1
ATOM 4854 O O . THR A 1 625 ? -2.932 20.516 9.859 1 91.06 625 THR A O 1
ATOM 4857 N N . GLU A 1 626 ? -3.043 20.828 12.094 1 84.88 626 GLU A N 1
ATOM 4858 C CA . GLU A 1 626 ? -4.488 21.031 12.141 1 84.88 626 GLU A CA 1
ATOM 4859 C C . GLU A 1 626 ? -4.832 22.516 12.109 1 84.88 626 GLU A C 1
ATOM 4861 O O . GLU A 1 626 ? -4.109 23.344 12.664 1 84.88 626 GLU A O 1
ATOM 4866 N N . ASN A 1 627 ? -5.973 22.828 11.547 1 81.5 627 ASN A N 1
ATOM 4867 C CA . ASN A 1 627 ? -6.414 24.219 11.445 1 81.5 627 ASN A CA 1
ATOM 4868 C C . ASN A 1 627 ? -6.754 24.797 12.812 1 81.5 627 ASN A C 1
ATOM 4870 O O . ASN A 1 627 ? -7.234 24.078 13.695 1 81.5 627 ASN A O 1
ATOM 4874 N N . THR A 1 628 ? -6.527 26.094 12.828 1 84.94 628 THR A N 1
ATOM 4875 C CA . THR A 1 628 ? -6.914 26.828 14.031 1 84.94 628 THR A CA 1
ATOM 4876 C C . THR A 1 628 ? -8.422 26.766 14.242 1 84.94 628 THR A C 1
ATOM 4878 O O . THR A 1 628 ? -9.195 26.922 13.289 1 84.94 628 THR A O 1
ATOM 4881 N N . GLU A 1 629 ? -8.836 26.562 15.461 1 80.44 629 GLU A N 1
ATOM 4882 C CA . GLU A 1 629 ? -10.25 26.469 15.812 1 80.44 629 GLU A CA 1
ATOM 4883 C C . GLU A 1 629 ? -10.93 27.828 15.742 1 80.44 629 GLU A C 1
ATOM 4885 O O . GLU A 1 629 ? -10.359 28.844 16.156 1 80.44 629 GLU A O 1
ATOM 4890 N N . ASP A 1 630 ? -12.156 27.828 15.258 1 77.94 630 ASP A N 1
ATOM 4891 C CA . ASP A 1 630 ? -12.945 29.047 15.141 1 77.94 630 ASP A CA 1
ATOM 4892 C C . ASP A 1 630 ? -13.617 29.391 16.469 1 77.94 630 ASP A C 1
ATOM 4894 O O . ASP A 1 630 ? -14.086 28.516 17.188 1 77.94 630 ASP A O 1
ATOM 4898 N N . THR A 1 631 ? -13.602 30.703 16.828 1 79.25 631 THR A N 1
ATOM 4899 C CA . THR A 1 631 ? -14.203 31.141 18.078 1 79.25 631 THR A CA 1
ATOM 4900 C C . THR A 1 631 ? -15.367 32.094 17.828 1 79.25 631 THR A C 1
ATOM 4902 O O . THR A 1 631 ? -15.805 32.812 18.719 1 79.25 631 THR A O 1
ATOM 4905 N N . SER A 1 632 ? -15.891 32.125 16.672 1 76.81 632 SER A N 1
ATOM 4906 C CA . SER A 1 632 ? -16.953 33.062 16.297 1 76.81 632 SER A CA 1
ATOM 4907 C C . SER A 1 632 ? -18.172 32.906 17.188 1 76.81 632 SER A C 1
ATOM 4909 O O . SER A 1 632 ? -18.797 33.906 17.578 1 76.81 632 SER A O 1
ATOM 4911 N N . HIS A 1 633 ? -18.531 31.797 17.5 1 70.19 633 HIS A N 1
ATOM 4912 C CA . HIS A 1 633 ? -19.688 31.547 18.359 1 70.19 633 HIS A CA 1
ATOM 4913 C C . HIS A 1 633 ? -19.5 32.156 19.734 1 70.19 633 HIS A C 1
ATOM 4915 O O . HIS A 1 633 ? -20.422 32.75 20.297 1 70.19 633 HIS A O 1
ATOM 4921 N N . PHE A 1 634 ? -18.344 32 20.281 1 76.31 634 PHE A N 1
ATOM 4922 C CA . PHE A 1 634 ? -18.031 32.562 21.578 1 76.31 634 PHE A CA 1
ATOM 4923 C C . PHE A 1 634 ? -18.047 34.094 21.531 1 76.31 634 PHE A C 1
ATOM 4925 O O . PHE A 1 634 ? -18.609 34.75 22.406 1 76.31 634 PHE A O 1
ATOM 4932 N N . CYS A 1 635 ? -17.406 34.688 20.5 1 82.62 635 CYS A N 1
ATOM 4933 C CA . CYS A 1 635 ? -17.297 36.156 20.375 1 82.62 635 CYS A CA 1
ATOM 4934 C C . CYS A 1 635 ? -18.688 36.75 20.188 1 82.62 635 CYS A C 1
ATOM 4936 O O . CYS A 1 635 ? -18.922 37.906 20.609 1 82.62 635 CYS A O 1
ATOM 4938 N N . SER A 1 636 ? -19.578 36 19.547 1 78.38 636 SER A N 1
ATOM 4939 C CA . SER A 1 636 ? -20.938 36.5 19.344 1 78.38 636 SER A CA 1
ATOM 4940 C C . SER A 1 636 ? -21.719 36.5 20.641 1 78.38 636 SER A C 1
ATOM 4942 O O . SER A 1 636 ? -22.5 37.438 20.906 1 78.38 636 SER A O 1
ATOM 4944 N N . ARG A 1 637 ? -21.469 35.594 21.391 1 73.5 637 ARG A N 1
ATOM 4945 C CA . ARG A 1 637 ? -22.219 35.438 22.641 1 73.5 637 ARG A CA 1
ATOM 4946 C C . ARG A 1 637 ? -21.641 36.344 23.719 1 73.5 637 ARG A C 1
ATOM 4948 O O . ARG A 1 637 ? -22.391 36.906 24.531 1 73.5 637 ARG A O 1
ATOM 4955 N N . TYR A 1 638 ? -20.297 36.469 23.781 1 81.88 638 TYR A N 1
ATOM 4956 C CA . TYR A 1 638 ? -19.625 37.25 24.812 1 81.88 638 TYR A CA 1
ATOM 4957 C C . TYR A 1 638 ? -18.828 38.375 24.203 1 81.88 638 TYR A C 1
ATOM 4959 O O . TYR A 1 638 ? -17.625 38.25 23.984 1 81.88 638 TYR A O 1
ATOM 4967 N N . LYS A 1 639 ? -19.375 39.5 24.031 1 85.62 639 LYS A N 1
ATOM 4968 C CA . LYS A 1 639 ? -18.719 40.625 23.406 1 85.62 639 LYS A CA 1
ATOM 4969 C C . LYS A 1 639 ? -17.859 41.406 24.406 1 85.62 639 LYS A C 1
ATOM 4971 O O . LYS A 1 639 ? -18.25 41.562 25.562 1 85.62 639 LYS A O 1
ATOM 4976 N N . LYS A 1 640 ? -16.719 41.75 23.984 1 88.81 640 LYS A N 1
ATOM 4977 C CA . LYS A 1 640 ? -15.852 42.562 24.812 1 88.81 640 LYS A CA 1
ATOM 4978 C C . LYS A 1 640 ? -16.094 44.062 24.562 1 88.81 640 LYS A C 1
ATOM 4980 O O . LYS A 1 640 ? -16.234 44.469 23.406 1 88.81 640 LYS A O 1
ATOM 4985 N N . ALA A 1 641 ? -16.141 44.812 25.625 1 89.69 641 ALA A N 1
ATOM 4986 C CA . ALA A 1 641 ? -16.406 46.25 25.516 1 89.69 641 ALA A CA 1
ATOM 4987 C C . ALA A 1 641 ? -15.141 47.031 25.156 1 89.69 641 ALA A C 1
ATOM 4989 O O . ALA A 1 641 ? -14.047 46.688 25.625 1 89.69 641 ALA A O 1
ATOM 4990 N N . ALA A 1 642 ? -15.266 48.062 24.328 1 91.69 642 ALA A N 1
ATOM 4991 C CA . ALA A 1 642 ? -14.156 48.938 23.969 1 91.69 642 ALA A CA 1
ATOM 4992 C C . ALA A 1 642 ? -13.969 50.031 24.984 1 91.69 642 ALA A C 1
ATOM 4994 O O . ALA A 1 642 ? -14.922 50.406 25.672 1 91.69 642 ALA A O 1
ATOM 4995 N N . SER A 1 643 ? -12.805 50.438 25.188 1 90.56 643 SER A N 1
ATOM 4996 C CA . SER A 1 643 ? -12.484 51.594 26.031 1 90.56 643 SER A CA 1
ATOM 4997 C C . SER A 1 643 ? -11.812 52.688 25.234 1 90.56 643 SER A C 1
ATOM 4999 O O . SER A 1 643 ? -11.195 52.438 24.203 1 90.56 643 SER A O 1
ATOM 5001 N N . LEU A 1 644 ? -12 53.906 25.719 1 91.69 644 LEU A N 1
ATOM 5002 C CA . LEU A 1 644 ? -11.336 55.031 25.094 1 91.69 644 LEU A CA 1
ATOM 5003 C C . LEU A 1 644 ? -9.906 55.156 25.594 1 91.69 644 LEU A C 1
ATOM 5005 O O . LEU A 1 644 ? -9.664 55.156 26.812 1 91.69 644 LEU A O 1
ATOM 5009 N N . ILE A 1 645 ? -9.047 55.25 24.656 1 90.94 645 ILE A N 1
ATOM 5010 C CA . ILE A 1 645 ? -7.648 55.406 25.031 1 90.94 645 ILE A CA 1
ATOM 5011 C C . ILE A 1 645 ? -7.078 56.688 24.375 1 90.94 645 ILE A C 1
ATOM 5013 O O . ILE A 1 645 ? -7.605 57.156 23.359 1 90.94 645 ILE A O 1
ATOM 5017 N N . ASP A 1 646 ? -6.012 57.219 25.031 1 87.38 646 ASP A N 1
ATOM 5018 C CA . ASP A 1 646 ? -5.32 58.406 24.484 1 87.38 646 ASP A CA 1
ATOM 5019 C C . ASP A 1 646 ? -3.805 58.219 24.578 1 87.38 646 ASP A C 1
ATOM 5021 O O . ASP A 1 646 ? -3.311 57.094 24.766 1 87.38 646 ASP A O 1
ATOM 5025 N N . HIS A 1 647 ? -3.023 59.281 24.281 1 85.88 647 HIS A N 1
ATOM 5026 C CA . HIS A 1 647 ? -1.567 59.25 24.203 1 85.88 647 HIS A CA 1
ATOM 5027 C C . HIS A 1 647 ? -0.956 58.844 25.547 1 85.88 647 HIS A C 1
ATOM 5029 O O . HIS A 1 647 ? 0.21 58.438 25.609 1 85.88 647 HIS A O 1
ATOM 5035 N N . GLY A 1 648 ? -1.681 58.812 26.656 1 82.38 648 GLY A N 1
ATOM 5036 C CA . GLY A 1 648 ? -1.173 58.469 27.969 1 82.38 648 GLY A CA 1
ATOM 5037 C C . GLY A 1 648 ? -1.347 57 28.312 1 82.38 648 GLY A C 1
ATOM 5038 O O . GLY A 1 648 ? -1.034 56.562 29.422 1 82.38 648 GLY A O 1
ATOM 5039 N N . LEU A 1 649 ? -1.771 56.188 27.312 1 89.62 649 LEU A N 1
ATOM 5040 C CA . LEU A 1 649 ? -2.018 54.781 27.578 1 89.62 649 LEU A CA 1
ATOM 5041 C C . LEU A 1 649 ? -0.715 54.062 27.891 1 89.62 649 LEU A C 1
ATOM 5043 O O . LEU A 1 649 ? 0.26 54.188 27.156 1 89.62 649 LEU A O 1
ATOM 5047 N N . ARG A 1 650 ? -0.651 53.375 29.047 1 86.12 650 ARG A N 1
ATOM 5048 C CA . ARG A 1 650 ? 0.417 52.469 29.391 1 86.12 650 ARG A CA 1
ATOM 5049 C C . ARG A 1 650 ? -0.118 51.031 29.516 1 86.12 650 ARG A C 1
ATOM 5051 O O . ARG A 1 650 ? -1.025 50.781 30.312 1 86.12 650 ARG A O 1
ATOM 5058 N N . VAL A 1 651 ? 0.412 50.219 28.688 1 90.25 651 VAL A N 1
ATOM 5059 C CA . VAL A 1 651 ? -0.054 48.812 28.672 1 90.25 651 VAL A CA 1
ATOM 5060 C C . VAL A 1 651 ? 0.812 47.969 29.609 1 90.25 651 VAL A C 1
ATOM 5062 O O . VAL A 1 651 ? 2.041 48.062 29.578 1 90.25 651 VAL A O 1
ATOM 5065 N N . ASP A 1 652 ? 0.15 47.125 30.469 1 91.62 652 ASP A N 1
ATOM 5066 C CA . ASP A 1 652 ? 0.826 46.312 31.469 1 91.62 652 ASP A CA 1
ATOM 5067 C C . ASP A 1 652 ? 1.425 45.062 30.828 1 91.62 652 ASP A C 1
ATOM 5069 O O . ASP A 1 652 ? 1 44.625 29.734 1 91.62 652 ASP A O 1
ATOM 5073 N N . GLU A 1 653 ? 2.416 44.531 31.484 1 93.31 653 GLU A N 1
ATOM 5074 C CA . GLU A 1 653 ? 2.963 43.219 31.078 1 93.31 653 GLU A CA 1
ATOM 5075 C C . GLU A 1 653 ? 1.973 42.094 31.344 1 93.31 653 GLU A C 1
ATOM 5077 O O . GLU A 1 653 ? 1.305 42.094 32.375 1 93.31 653 GLU A O 1
ATOM 5082 N N . ASP A 1 654 ? 1.895 41.188 30.406 1 95.31 654 ASP A N 1
ATOM 5083 C CA . ASP A 1 654 ? 0.969 40.062 30.547 1 95.31 654 ASP A CA 1
ATOM 5084 C C . ASP A 1 654 ? 1.547 39 31.469 1 95.31 654 ASP A C 1
ATOM 5086 O O . ASP A 1 654 ? 2.676 38.531 31.266 1 95.31 654 ASP A O 1
ATOM 5090 N N . LYS A 1 655 ? 0.758 38.5 32.5 1 91.19 655 LYS A N 1
ATOM 5091 C CA . LYS A 1 655 ? 1.222 37.5 33.469 1 91.19 655 LYS A CA 1
ATOM 5092 C C . LYS A 1 655 ? 0.499 36.188 33.281 1 91.19 655 LYS A C 1
ATOM 5094 O O . LYS A 1 655 ? 0.626 35.281 34.094 1 91.19 655 LYS A O 1
ATOM 5099 N N . THR A 1 656 ? -0.182 36.031 32.188 1 92 656 THR A N 1
ATOM 5100 C CA . THR A 1 656 ? -0.948 34.812 31.938 1 92 656 THR A CA 1
ATOM 5101 C C . THR A 1 656 ? -0.018 33.625 31.641 1 92 656 THR A C 1
ATOM 5103 O O . THR A 1 656 ? 0.903 33.75 30.828 1 92 656 THR A O 1
ATOM 5106 N N . SER A 1 657 ? -0.323 32.531 32.344 1 90.81 657 SER A N 1
ATOM 5107 C CA . SER A 1 657 ? 0.428 31.312 32.062 1 90.81 657 SER A CA 1
ATOM 5108 C C . SER A 1 657 ? -0.153 30.578 30.875 1 90.81 657 SER A C 1
ATOM 5110 O O . SER A 1 657 ? -1.374 30.484 30.719 1 90.81 657 SER A O 1
ATOM 5112 N N . VAL A 1 658 ? 0.734 30.188 29.984 1 90.56 658 VAL A N 1
ATOM 5113 C CA . VAL A 1 658 ? 0.312 29.469 28.781 1 90.56 658 VAL A CA 1
ATOM 5114 C C . VAL A 1 658 ? 0.924 28.078 28.766 1 90.56 658 VAL A C 1
ATOM 5116 O O . VAL A 1 658 ? 2.137 27.922 28.938 1 90.56 658 VAL A O 1
ATOM 5119 N N . LYS A 1 659 ? 0.02 27.031 28.688 1 81.69 659 LYS A N 1
ATOM 5120 C CA . LYS A 1 659 ? 0.45 25.656 28.562 1 81.69 659 LYS A CA 1
ATOM 5121 C C . LYS A 1 659 ? 0.078 25.094 27.188 1 81.69 659 LYS A C 1
ATOM 5123 O O . LYS A 1 659 ? -0.921 25.5 26.594 1 81.69 659 LYS A O 1
ATOM 5128 N N . SER A 1 660 ? 0.932 24.281 26.703 1 83.56 660 SER A N 1
ATOM 5129 C CA . SER A 1 660 ? 0.653 23.672 25.406 1 83.56 660 SER A CA 1
ATOM 5130 C C . SER A 1 660 ? 0.636 22.156 25.5 1 83.56 660 SER A C 1
ATOM 5132 O O . SER A 1 660 ? 1.35 21.562 26.312 1 83.56 660 SER A O 1
ATOM 5134 N N . ASP A 1 661 ? -0.298 21.547 24.797 1 79.06 661 ASP A N 1
ATOM 5135 C CA . ASP A 1 661 ? -0.379 20.109 24.625 1 79.06 661 ASP A CA 1
ATOM 5136 C C . ASP A 1 661 ? -0.568 19.75 23.141 1 79.06 661 ASP A C 1
ATOM 5138 O O . ASP A 1 661 ? -0.863 20.609 22.328 1 79.06 661 ASP A O 1
ATOM 5142 N N . VAL A 1 662 ? -0.179 18.531 22.875 1 83.88 662 VAL A N 1
ATOM 5143 C CA . VAL A 1 662 ? -0.211 18.172 21.469 1 83.88 662 VAL A CA 1
ATOM 5144 C C . VAL A 1 662 ? -0.917 16.828 21.297 1 83.88 662 VAL A C 1
ATOM 5146 O O . VAL A 1 662 ? -0.852 15.961 22.172 1 83.88 662 VAL A O 1
ATOM 5149 N N . ILE A 1 663 ? -1.663 16.703 20.219 1 80.94 663 ILE A N 1
ATOM 5150 C CA . ILE A 1 663 ? -2.295 15.445 19.812 1 80.94 663 ILE A CA 1
ATOM 5151 C C . ILE A 1 663 ? -1.817 15.055 18.422 1 80.94 663 ILE A C 1
ATOM 5153 O O . ILE A 1 663 ? -1.851 15.867 17.5 1 80.94 663 ILE A O 1
ATOM 5157 N N . LEU A 1 664 ? -1.265 13.867 18.297 1 88 664 LEU A N 1
ATOM 5158 C CA . LEU A 1 664 ? -0.844 13.305 17.031 1 88 664 LEU A CA 1
ATOM 5159 C C . LEU A 1 664 ? -1.662 12.062 16.672 1 88 664 LEU A C 1
ATOM 5161 O O . LEU A 1 664 ? -1.699 11.102 17.453 1 88 664 LEU A O 1
ATOM 5165 N N . CYS A 1 665 ? -2.406 12.109 15.547 1 82.38 665 CYS A N 1
ATOM 5166 C CA . CYS A 1 665 ? -3.232 10.961 15.188 1 82.38 665 CYS A CA 1
ATOM 5167 C C . CYS A 1 665 ? -3.102 10.633 13.711 1 82.38 665 CYS A C 1
ATOM 5169 O O . CYS A 1 665 ? -2.9 11.531 12.883 1 82.38 665 CYS A O 1
ATOM 5171 N N . GLN A 1 666 ? -3.219 9.391 13.375 1 83.25 666 GLN A N 1
ATOM 5172 C CA . GLN A 1 666 ? -3.193 8.953 11.984 1 83.25 666 GLN A CA 1
ATOM 5173 C C . GLN A 1 666 ? -4.555 9.141 11.32 1 83.25 666 GLN A C 1
ATOM 5175 O O . GLN A 1 666 ? -5.57 8.664 11.828 1 83.25 666 GLN A O 1
ATOM 5180 N N . ILE A 1 667 ? -4.621 9.891 10.234 1 73.31 667 ILE A N 1
ATOM 5181 C CA . ILE A 1 667 ? -5.887 10.164 9.562 1 73.31 667 ILE A CA 1
ATOM 5182 C C . ILE A 1 667 ? -6.051 9.227 8.367 1 73.31 667 ILE A C 1
ATOM 5184 O O . ILE A 1 667 ? -7.172 8.836 8.023 1 73.31 667 ILE A O 1
ATOM 5188 N N . ASP A 1 668 ? -4.98 8.922 7.691 1 72.19 668 ASP A N 1
ATOM 5189 C CA . ASP A 1 668 ? -4.961 8.039 6.531 1 72.19 668 ASP A CA 1
ATOM 5190 C C . ASP A 1 668 ? -3.67 7.223 6.488 1 72.19 668 ASP A C 1
ATOM 5192 O O . ASP A 1 668 ? -2.84 7.312 7.395 1 72.19 668 ASP A O 1
ATOM 5196 N N . GLU A 1 669 ? -3.523 6.48 5.484 1 75.62 669 GLU A N 1
ATOM 5197 C CA . GLU A 1 669 ? -2.42 5.527 5.414 1 75.62 669 GLU A CA 1
ATOM 5198 C C . GLU A 1 669 ? -1.091 6.199 5.75 1 75.62 669 GLU A C 1
ATOM 5200 O O . GLU A 1 669 ? -0.41 5.801 6.695 1 75.62 669 GLU A O 1
ATOM 5205 N N . LYS A 1 670 ? -0.684 7.27 5.148 1 87.56 670 LYS A N 1
ATOM 5206 C CA . LYS A 1 670 ? 0.619 7.875 5.406 1 87.56 670 LYS A CA 1
ATOM 5207 C C . LYS A 1 670 ? 0.466 9.258 6.023 1 87.56 670 LYS A C 1
ATOM 5209 O O . LYS A 1 670 ? 1.46 9.914 6.355 1 87.56 670 LYS A O 1
ATOM 5214 N N . PHE A 1 671 ? -0.72 9.688 6.32 1 88.06 671 PHE A N 1
ATOM 5215 C CA . PHE A 1 671 ? -0.934 11.062 6.766 1 88.06 671 PHE A CA 1
ATOM 5216 C C . PHE A 1 671 ? -1.316 11.102 8.242 1 88.06 671 PHE A C 1
ATOM 5218 O O . PHE A 1 671 ? -2.211 10.375 8.672 1 88.06 671 PHE A O 1
ATOM 5225 N N . TYR A 1 672 ? -0.599 11.875 8.977 1 88.31 672 TYR A N 1
ATOM 5226 C CA . TYR A 1 672 ? -0.867 12.164 10.383 1 88.31 672 TYR A CA 1
ATOM 5227 C C . TYR A 1 672 ? -1.269 13.617 10.578 1 88.31 672 TYR A C 1
ATOM 5229 O O . TYR A 1 672 ? -0.877 14.484 9.797 1 88.31 672 TYR A O 1
ATOM 5237 N N . ARG A 1 673 ? -2.086 13.836 11.578 1 85.75 673 ARG A N 1
ATOM 5238 C CA . ARG A 1 673 ? -2.492 15.188 11.945 1 85.75 673 ARG A CA 1
ATOM 5239 C C . ARG A 1 673 ? -1.96 15.562 13.328 1 85.75 673 ARG A C 1
ATOM 5241 O O . ARG A 1 673 ? -2.107 14.797 14.281 1 85.75 673 ARG A O 1
ATOM 5248 N N . LEU A 1 674 ? -1.328 16.688 13.312 1 89.69 674 LEU A N 1
ATOM 5249 C CA . LEU A 1 674 ? -0.8 17.25 14.555 1 89.69 674 LEU A CA 1
ATOM 5250 C C . LEU A 1 674 ? -1.641 18.422 15.023 1 89.69 674 LEU A C 1
ATOM 5252 O O . LEU A 1 674 ? -1.697 19.453 14.352 1 89.69 674 LEU A O 1
ATOM 5256 N N . SER A 1 675 ? -2.305 18.25 16.172 1 85.69 675 SER A N 1
ATOM 5257 C CA . SER A 1 675 ? -3.078 19.344 16.781 1 85.69 675 SER A CA 1
ATOM 5258 C C . SER A 1 675 ? -2.338 19.953 17.953 1 85.69 675 SER A C 1
ATOM 5260 O O . SER A 1 675 ? -2 19.25 18.922 1 85.69 675 SER A O 1
ATOM 5262 N N . PHE A 1 676 ? -2.09 21.25 17.781 1 88.81 676 PHE A N 1
ATOM 5263 C CA . PHE A 1 676 ? -1.454 22.016 18.859 1 88.81 676 PHE A CA 1
ATOM 5264 C C . PHE A 1 676 ? -2.498 22.719 19.719 1 88.81 676 PHE A C 1
ATOM 5266 O O . PHE A 1 676 ? -3.133 23.672 19.266 1 88.81 676 PHE A O 1
ATOM 5273 N N . ARG A 1 677 ? -2.578 22.25 20.938 1 84.19 677 ARG A N 1
ATOM 5274 C CA . ARG A 1 677 ? -3.584 22.797 21.844 1 84.19 677 ARG A CA 1
ATOM 5275 C C . ARG A 1 677 ? -2.945 23.719 22.875 1 84.19 677 ARG A C 1
ATOM 5277 O O . ARG A 1 677 ? -1.989 23.328 23.547 1 84.19 677 ARG A O 1
ATOM 5284 N N . ILE A 1 678 ? -3.502 24.938 22.922 1 88.44 678 ILE A N 1
ATOM 5285 C CA . ILE A 1 678 ? -3.043 25.922 23.891 1 88.44 678 ILE A CA 1
ATOM 5286 C C . ILE A 1 678 ? -4.062 26.047 25.016 1 88.44 678 ILE A C 1
ATOM 5288 O O . ILE A 1 678 ? -5.266 26.156 24.766 1 88.44 678 ILE A O 1
ATOM 5292 N N . GLN A 1 679 ? -3.48 25.953 26.234 1 84.94 679 GLN A N 1
ATOM 5293 C CA . GLN A 1 679 ? -4.336 26.078 27.406 1 84.94 679 GLN A CA 1
ATOM 5294 C C . GLN A 1 679 ? -3.9 27.266 28.281 1 84.94 679 GLN A C 1
ATOM 5296 O O . GLN A 1 679 ? -2.707 27.453 28.516 1 84.94 679 GLN A O 1
ATOM 5301 N N . THR A 1 680 ? -4.828 28.125 28.562 1 89.44 680 THR A N 1
ATOM 5302 C CA . THR A 1 680 ? -4.641 29.188 29.531 1 89.44 680 THR A CA 1
ATOM 5303 C C . THR A 1 680 ? -5.57 29.016 30.719 1 89.44 680 THR A C 1
ATOM 5305 O O . THR A 1 680 ? -6.059 27.906 30.984 1 89.44 680 THR A O 1
ATOM 5308 N N . LYS A 1 681 ? -5.691 30.031 31.547 1 81.12 681 LYS A N 1
ATOM 5309 C CA . LYS A 1 681 ? -6.477 29.906 32.75 1 81.12 681 LYS A CA 1
ATOM 5310 C C . LYS A 1 681 ? -7.938 29.578 32.469 1 81.12 681 LYS A C 1
ATOM 5312 O O . LYS A 1 681 ? -8.523 28.688 33.062 1 81.12 681 LYS A O 1
ATOM 5317 N N . SER A 1 682 ? -8.477 30.188 31.422 1 80 682 SER A N 1
ATOM 5318 C CA . SER A 1 682 ? -9.914 30.062 31.219 1 80 682 SER A CA 1
ATOM 5319 C C . SER A 1 682 ? -10.227 29.516 29.828 1 80 682 SER A C 1
ATOM 5321 O O . SER A 1 682 ? -11.391 29.25 29.5 1 80 682 SER A O 1
ATOM 5323 N N . HIS A 1 683 ? -9.266 29.344 29 1 82.5 683 HIS A N 1
ATOM 5324 C CA . HIS A 1 683 ? -9.555 28.969 27.609 1 82.5 683 HIS A CA 1
ATOM 5325 C C . HIS A 1 683 ? -8.656 27.828 27.156 1 82.5 683 HIS A C 1
ATOM 5327 O O . HIS A 1 683 ? -7.562 27.641 27.703 1 82.5 683 HIS A O 1
ATOM 5333 N N . TRP A 1 684 ? -9.234 27.031 26.312 1 81.81 684 TRP A N 1
ATOM 5334 C CA . TRP A 1 684 ? -8.492 26.031 25.531 1 81.81 684 TRP A CA 1
ATOM 5335 C C . TRP A 1 684 ? -8.797 26.156 24.047 1 81.81 684 TRP A C 1
ATOM 5337 O O . TRP A 1 684 ? -9.953 26.344 23.656 1 81.81 684 TRP A O 1
ATOM 5347 N N . ARG A 1 685 ? -7.668 26.125 23.156 1 85.19 685 ARG A N 1
ATOM 5348 C CA . ARG A 1 685 ? -7.91 26.312 21.719 1 85.19 685 ARG A CA 1
ATOM 5349 C C . ARG A 1 685 ? -6.836 25.625 20.891 1 85.19 685 ARG A C 1
ATOM 5351 O O . ARG A 1 685 ? -5.66 25.625 21.266 1 85.19 685 ARG A O 1
ATOM 5358 N N . ILE A 1 686 ? -7.289 25.062 19.812 1 85.38 686 ILE A N 1
ATOM 5359 C CA . ILE A 1 686 ? -6.332 24.531 18.844 1 85.38 686 ILE A CA 1
ATOM 5360 C C . ILE A 1 686 ? -5.773 25.688 18 1 85.38 686 ILE A C 1
ATOM 5362 O O . ILE A 1 686 ? -6.535 26.5 17.469 1 85.38 686 ILE A O 1
ATOM 5366 N N . VAL A 1 687 ? -4.473 25.75 17.906 1 90.25 687 VAL A N 1
ATOM 5367 C CA . VAL A 1 687 ? -3.795 26.781 17.125 1 90.25 687 VAL A CA 1
ATOM 5368 C C . VAL A 1 687 ? -2.902 26.125 16.078 1 90.25 687 VAL A C 1
ATOM 5370 O O . VAL A 1 687 ? -2.086 25.25 16.391 1 90.25 687 VAL A O 1
ATOM 5373 N N . ASP A 1 688 ? -3.064 26.531 14.867 1 91.12 688 ASP A N 1
ATOM 5374 C CA . ASP A 1 688 ? -2.229 26.016 13.781 1 91.12 688 ASP A CA 1
ATOM 5375 C C . ASP A 1 688 ? -0.876 26.734 13.75 1 91.12 688 ASP A C 1
ATOM 5377 O O . ASP A 1 688 ? -0.798 27.922 13.438 1 91.12 688 ASP A O 1
ATOM 5381 N N . PRO A 1 689 ? 0.201 26.062 14 1 93.75 689 PRO A N 1
ATOM 5382 C CA . PRO A 1 689 ? 1.516 26.703 13.984 1 93.75 689 PRO A CA 1
ATOM 5383 C C . PRO A 1 689 ? 1.875 27.281 12.617 1 93.75 689 PRO A C 1
ATOM 5385 O O . PRO A 1 689 ? 2.67 28.219 12.531 1 93.75 689 PRO A O 1
ATOM 5388 N N . SER A 1 690 ? 1.374 26.734 11.555 1 93 690 SER A N 1
ATOM 5389 C CA . SER A 1 690 ? 1.673 27.25 10.219 1 93 690 SER A CA 1
ATOM 5390 C C . SER A 1 690 ? 1.104 28.656 10.039 1 93 690 SER A C 1
ATOM 5392 O O . SER A 1 690 ? 1.624 29.438 9.242 1 93 690 SER A O 1
ATOM 5394 N N . ASP A 1 691 ? 0.079 28.969 10.805 1 91.81 691 ASP A N 1
ATOM 5395 C CA . ASP A 1 691 ? -0.479 30.328 10.773 1 91.81 691 ASP A CA 1
ATOM 5396 C C . ASP A 1 691 ? 0.503 31.344 11.359 1 91.81 691 ASP A C 1
ATOM 5398 O O . ASP A 1 691 ? 0.512 32.5 10.953 1 91.81 691 ASP A O 1
ATOM 5402 N N . ALA A 1 692 ? 1.257 30.875 12.297 1 93.56 692 ALA A N 1
ATOM 5403 C CA . ALA A 1 692 ? 2.273 31.766 12.852 1 93.56 692 ALA A CA 1
ATOM 5404 C C . ALA A 1 692 ? 3.311 32.156 11.789 1 93.56 692 ALA A C 1
ATOM 5406 O O . ALA A 1 692 ? 3.758 33.281 11.727 1 93.56 692 ALA A O 1
ATOM 5407 N N . LEU A 1 693 ? 3.658 31.156 11.023 1 93.44 693 LEU A N 1
ATOM 5408 C CA . LEU A 1 693 ? 4.598 31.438 9.945 1 93.44 693 LEU A CA 1
ATOM 5409 C C . LEU A 1 693 ? 3.99 32.375 8.922 1 93.44 693 LEU A C 1
ATOM 5411 O O . LEU A 1 693 ? 4.641 33.344 8.5 1 93.44 693 LEU A O 1
ATOM 5415 N N . SER A 1 694 ? 2.838 32.094 8.555 1 92.12 694 SER A N 1
ATOM 5416 C CA . SER A 1 694 ? 2.16 32.969 7.59 1 92.12 694 SER A CA 1
ATOM 5417 C C . SER A 1 694 ? 2.031 34.375 8.109 1 92.12 694 SER A C 1
ATOM 5419 O O . SER A 1 694 ? 2.201 35.344 7.352 1 92.12 694 SER A O 1
ATOM 5421 N N . ALA A 1 695 ? 1.739 34.5 9.367 1 92.06 695 ALA A N 1
ATOM 5422 C CA . ALA A 1 695 ? 1.625 35.812 9.977 1 92.06 695 ALA A CA 1
ATOM 5423 C C . ALA A 1 695 ? 2.971 36.531 9.984 1 92.06 695 ALA A C 1
ATOM 5425 O O . ALA A 1 695 ? 3.031 37.75 9.789 1 92.06 695 ALA A O 1
ATOM 5426 N N . THR A 1 696 ? 3.967 35.812 10.219 1 92.06 696 THR A N 1
ATOM 5427 C CA . THR A 1 696 ? 5.309 36.406 10.211 1 92.06 696 THR A CA 1
ATOM 5428 C C . THR A 1 696 ? 5.656 36.938 8.828 1 92.06 696 THR A C 1
ATOM 5430 O O . THR A 1 696 ? 6.293 37.969 8.695 1 92.06 696 THR A O 1
ATOM 5433 N N . ILE A 1 697 ? 5.266 36.25 7.852 1 90.62 697 ILE A N 1
ATOM 5434 C CA . ILE A 1 697 ? 5.535 36.656 6.473 1 90.62 697 ILE A CA 1
ATOM 5435 C C . ILE A 1 697 ? 4.73 37.906 6.121 1 90.62 697 ILE A C 1
ATOM 5437 O O . ILE A 1 697 ? 5.215 38.781 5.398 1 90.62 697 ILE A O 1
ATOM 5441 N N . ARG A 1 698 ? 3.619 38 6.73 1 88.5 698 ARG A N 1
ATOM 5442 C CA . ARG A 1 698 ? 2.695 39.062 6.367 1 88.5 698 ARG A CA 1
ATOM 5443 C C . ARG A 1 698 ? 2.889 40.281 7.27 1 88.5 698 ARG A C 1
ATOM 5445 O O . ARG A 1 698 ? 2.428 41.375 6.945 1 88.5 698 ARG A O 1
ATOM 5452 N N . THR A 1 699 ? 3.496 40.031 8.398 1 82.56 699 THR A N 1
ATOM 5453 C CA . THR A 1 699 ? 3.562 41.094 9.414 1 82.56 699 THR A CA 1
ATOM 5454 C C . THR A 1 699 ? 4.363 42.281 8.914 1 82.56 699 THR A C 1
ATOM 5456 O O . THR A 1 699 ? 5.367 42.125 8.227 1 82.56 699 THR A O 1
ATOM 5459 N N . GLY A 1 700 ? 3.822 43.438 9.234 1 75.88 700 GLY A N 1
ATOM 5460 C CA . GLY A 1 700 ? 4.488 44.688 8.875 1 75.88 700 GLY A CA 1
ATOM 5461 C C . GLY A 1 700 ? 5.605 45.062 9.828 1 75.88 700 GLY A C 1
ATOM 5462 O O . GLY A 1 700 ? 5.836 44.375 10.828 1 75.88 700 GLY A O 1
ATOM 5463 N N . SER A 1 701 ? 6.273 46.094 9.547 1 79.94 701 SER A N 1
ATOM 5464 C CA . SER A 1 701 ? 7.371 46.594 10.375 1 79.94 701 SER A CA 1
ATOM 5465 C C . SER A 1 701 ? 6.844 47.344 11.602 1 79.94 701 SER A C 1
ATOM 5467 O O . SER A 1 701 ? 5.668 47.719 11.656 1 79.94 701 SER A O 1
ATOM 5469 N N . SER A 1 702 ? 7.625 47.406 12.555 1 84.81 702 SER A N 1
ATOM 5470 C CA . SER A 1 702 ? 7.27 48.125 13.766 1 84.81 702 SER A CA 1
ATOM 5471 C C . SER A 1 702 ? 7.488 49.625 13.586 1 84.81 702 SER A C 1
ATOM 5473 O O . SER A 1 702 ? 8.281 50.031 12.734 1 84.81 702 SER A O 1
ATOM 5475 N N . ALA A 1 703 ? 6.719 50.375 14.414 1 85.69 703 ALA A N 1
ATOM 5476 C CA . ALA A 1 703 ? 6.875 51.812 14.391 1 85.69 703 ALA A CA 1
ATOM 5477 C C . ALA A 1 703 ? 8.094 52.25 15.203 1 85.69 703 ALA A C 1
ATOM 5479 O O . ALA A 1 703 ? 8.523 51.531 16.125 1 85.69 703 ALA A O 1
ATOM 5480 N N . ILE A 1 704 ? 8.68 53.375 14.766 1 84.25 704 ILE A N 1
ATOM 5481 C CA . ILE A 1 704 ? 9.773 53.969 15.523 1 84.25 704 ILE A CA 1
ATOM 5482 C C . ILE A 1 704 ? 9.445 55.438 15.805 1 84.25 704 ILE A C 1
ATOM 5484 O O . ILE A 1 704 ? 9 56.188 14.914 1 84.25 704 ILE A O 1
ATOM 5488 N N . CYS A 1 705 ? 9.539 55.812 17.109 1 85.56 705 CYS A N 1
ATOM 5489 C CA . CYS A 1 705 ? 9.273 57.219 17.5 1 85.56 705 CYS A CA 1
ATOM 5490 C C . CYS A 1 705 ? 10.367 58.125 16.969 1 85.56 705 CYS A C 1
ATOM 5492 O O . CYS A 1 705 ? 11.555 57.812 17.031 1 85.56 705 CYS A O 1
ATOM 5494 N N . GLN A 1 706 ? 9.961 59.219 16.375 1 79.19 706 GLN A N 1
ATOM 5495 C CA . GLN A 1 706 ? 10.93 60.188 15.906 1 79.19 706 GLN A CA 1
ATOM 5496 C C . GLN A 1 706 ? 10.93 61.438 16.812 1 79.19 706 GLN A C 1
ATOM 5498 O O . GLN A 1 706 ? 11.656 62.406 16.547 1 79.19 706 GLN A O 1
ATOM 5503 N N . HIS A 1 707 ? 10.148 61.438 17.828 1 79.31 707 HIS A N 1
ATOM 5504 C CA . HIS A 1 707 ? 10.055 62.594 18.688 1 79.31 707 HIS A CA 1
ATOM 5505 C C . HIS A 1 707 ? 10.719 62.344 20.031 1 79.31 707 HIS A C 1
ATOM 5507 O O . HIS A 1 707 ? 10.953 61.188 20.406 1 79.31 707 HIS A O 1
ATOM 5513 N N . ASN A 1 708 ? 11.414 63.375 20.562 1 68.69 708 ASN A N 1
ATOM 5514 C CA . ASN A 1 708 ? 12.188 63.312 21.797 1 68.69 708 ASN A CA 1
ATOM 5515 C C . ASN A 1 708 ? 11.289 63.375 23.031 1 68.69 708 ASN A C 1
ATOM 5517 O O . ASN A 1 708 ? 10.906 64.438 23.484 1 68.69 708 ASN A O 1
ATOM 5521 N N . GLY A 1 709 ? 10.773 62.375 23.734 1 66.06 709 GLY A N 1
ATOM 5522 C CA . GLY A 1 709 ? 10.258 62.25 25.078 1 66.06 709 GLY A CA 1
ATOM 5523 C C . GLY A 1 709 ? 8.742 62.312 25.141 1 66.06 709 GLY A C 1
ATOM 5524 O O . GLY A 1 709 ? 8.117 61.469 25.781 1 66.06 709 GLY A O 1
ATOM 5525 N N . GLN A 1 710 ? 8.062 63.438 24.719 1 72.44 710 GLN A N 1
ATOM 5526 C CA . GLN A 1 710 ? 6.645 63.656 24.984 1 72.44 710 GLN A CA 1
ATOM 5527 C C . GLN A 1 710 ? 5.785 63.188 23.812 1 72.44 710 GLN A C 1
ATOM 5529 O O . GLN A 1 710 ? 5.898 63.719 22.703 1 72.44 710 GLN A O 1
ATOM 5534 N N . PRO A 1 711 ? 4.902 62.062 23.953 1 78.25 711 PRO A N 1
ATOM 5535 C CA . PRO A 1 711 ? 4.062 61.562 22.859 1 78.25 711 PRO A CA 1
ATOM 5536 C C . PRO A 1 711 ? 3.086 62.625 22.344 1 78.25 711 PRO A C 1
ATOM 5538 O O . PRO A 1 711 ? 2.496 63.375 23.125 1 78.25 711 PRO A O 1
ATOM 5541 N N . PRO A 1 712 ? 3.02 62.719 21.094 1 85.44 712 PRO A N 1
ATOM 5542 C CA . PRO A 1 712 ? 2.045 63.688 20.531 1 85.44 712 PRO A CA 1
ATOM 5543 C C . PRO A 1 712 ? 0.614 63.375 20.969 1 85.44 712 PRO A C 1
ATOM 5545 O O . PRO A 1 712 ? 0.246 62.188 21.109 1 85.44 712 PRO A O 1
ATOM 5548 N N . GLU A 1 713 ? -0.142 64.438 21.234 1 85.12 713 GLU A N 1
ATOM 5549 C CA . GLU A 1 713 ? -1.528 64.312 21.656 1 85.12 713 GLU A CA 1
ATOM 5550 C C . GLU A 1 713 ? -2.402 63.781 20.516 1 85.12 713 GLU A C 1
ATOM 5552 O O . GLU A 1 713 ? -2.223 64.188 19.359 1 85.12 713 GLU A O 1
ATOM 5557 N N . ILE A 1 714 ? -3.188 62.688 20.812 1 85.81 714 ILE A N 1
ATOM 5558 C CA . ILE A 1 714 ? -4.129 62.188 19.828 1 85.81 714 ILE A CA 1
ATOM 5559 C C . ILE A 1 714 ? -5.551 62.25 20.391 1 85.81 714 ILE A C 1
ATOM 5561 O O . ILE A 1 714 ? -5.746 62.281 21.594 1 85.81 714 ILE A O 1
ATOM 5565 N N . VAL A 1 715 ? -6.535 62.344 19.438 1 86.19 715 VAL A N 1
ATOM 5566 C CA . VAL A 1 715 ? -7.941 62.219 19.812 1 86.19 715 VAL A CA 1
ATOM 5567 C C . VAL A 1 715 ? -8.234 60.812 20.344 1 86.19 715 VAL A C 1
ATOM 5569 O O . VAL A 1 715 ? -7.738 59.844 19.797 1 86.19 715 VAL A O 1
ATOM 5572 N N . PRO A 1 716 ? -8.938 60.875 21.438 1 89.12 716 PRO A N 1
ATOM 5573 C CA . PRO A 1 716 ? -9.258 59.562 22 1 89.12 716 PRO A CA 1
ATOM 5574 C C . PRO A 1 716 ? -9.891 58.625 20.984 1 89.12 716 PRO A C 1
ATOM 5576 O O . PRO A 1 716 ? -10.719 59.031 20.172 1 89.12 716 PRO A O 1
ATOM 5579 N N . LEU A 1 717 ? -9.406 57.375 21 1 90.38 717 LEU A N 1
ATOM 5580 C CA . LEU A 1 717 ? -9.883 56.344 20.078 1 90.38 717 LEU A CA 1
ATOM 5581 C C . LEU A 1 717 ? -10.375 55.125 20.859 1 90.38 717 LEU A C 1
ATOM 5583 O O . LEU A 1 717 ? -9.977 54.906 22 1 90.38 717 LEU A O 1
ATOM 5587 N N . ASN A 1 718 ? -11.234 54.406 20.234 1 91.25 718 ASN A N 1
ATOM 5588 C CA . ASN A 1 718 ? -11.742 53.188 20.844 1 91.25 718 ASN A CA 1
ATOM 5589 C C . ASN A 1 718 ? -10.742 52.031 20.719 1 91.25 718 ASN A C 1
ATOM 5591 O O . ASN A 1 718 ? -10.18 51.812 19.641 1 91.25 718 ASN A O 1
ATOM 5595 N N . ALA A 1 719 ? -10.508 51.375 21.875 1 93.94 719 ALA A N 1
ATOM 5596 C CA . ALA A 1 719 ? -9.562 50.281 21.844 1 93.94 719 ALA A CA 1
ATOM 5597 C C . ALA A 1 719 ? -10.023 49.156 22.781 1 93.94 719 ALA A C 1
ATOM 5599 O O . ALA A 1 719 ? -10.758 49.406 23.734 1 93.94 719 ALA A O 1
ATOM 5600 N N . LYS A 1 720 ? -9.719 47.969 22.406 1 94.12 720 LYS A N 1
ATOM 5601 C CA . LYS A 1 720 ? -9.836 46.781 23.266 1 94.12 720 LYS A CA 1
ATOM 5602 C C . LYS A 1 720 ? -8.461 46.219 23.641 1 94.12 720 LYS A C 1
ATOM 5604 O O . LYS A 1 720 ? -7.629 46 22.75 1 94.12 720 LYS A O 1
ATOM 5609 N N . ILE A 1 721 ? -8.219 46.062 24.906 1 94.69 721 ILE A N 1
ATOM 5610 C CA . ILE A 1 721 ? -6.938 45.562 25.391 1 94.69 721 ILE A CA 1
ATOM 5611 C C . ILE A 1 721 ? -7.113 44.125 25.922 1 94.69 721 ILE A C 1
ATOM 5613 O O . ILE A 1 721 ? -8.008 43.875 26.734 1 94.69 721 ILE A O 1
ATOM 5617 N N . TYR A 1 722 ? -6.242 43.25 25.469 1 95.44 722 TYR A N 1
ATOM 5618 C CA . TYR A 1 722 ? -6.441 41.844 25.75 1 95.44 722 TYR A CA 1
ATOM 5619 C C . TYR A 1 722 ? -5.27 41.25 26.531 1 95.44 722 TYR A C 1
ATOM 5621 O O . TYR A 1 722 ? -4.109 41.562 26.234 1 95.44 722 TYR A O 1
ATOM 5629 N N . THR A 1 723 ? -5.574 40.438 27.578 1 95.31 723 THR A N 1
ATOM 5630 C CA . THR A 1 723 ? -4.578 39.531 28.156 1 95.31 723 THR A CA 1
ATOM 5631 C C . THR A 1 723 ? -4.352 38.344 27.234 1 95.31 723 THR A C 1
ATOM 5633 O O . THR A 1 723 ? -5.125 38.094 26.312 1 95.31 723 THR A O 1
ATOM 5636 N N . MET A 1 724 ? -3.361 37.625 27.484 1 95.75 724 MET A N 1
ATOM 5637 C CA . MET A 1 724 ? -3.123 36.438 26.672 1 95.75 724 MET A CA 1
ATOM 5638 C C . MET A 1 724 ? -4.266 35.438 26.828 1 95.75 724 MET A C 1
ATOM 5640 O O . MET A 1 724 ? -4.59 34.719 25.875 1 95.75 724 MET A O 1
ATOM 5644 N N . ASP A 1 725 ? -4.785 35.375 28 1 93.31 725 ASP A N 1
ATOM 5645 C CA . ASP A 1 725 ? -5.953 34.531 28.219 1 93.31 725 ASP A CA 1
ATOM 5646 C C . ASP A 1 725 ? -7.086 34.875 27.266 1 93.31 725 ASP A C 1
ATOM 5648 O O . ASP A 1 725 ? -7.688 34 26.641 1 93.31 725 ASP A O 1
ATOM 5652 N N . GLU A 1 726 ? -7.312 36.125 27.109 1 93 726 GLU A N 1
ATOM 5653 C CA . GLU A 1 726 ? -8.383 36.594 26.234 1 93 726 GLU A CA 1
ATOM 5654 C C . GLU A 1 726 ? -7.988 36.469 24.766 1 93 726 GLU A C 1
ATOM 5656 O O . GLU A 1 726 ? -8.844 36.25 23.906 1 93 726 GLU A O 1
ATOM 5661 N N . VAL A 1 727 ? -6.77 36.656 24.5 1 94.62 727 VAL A N 1
ATOM 5662 C CA . VAL A 1 727 ? -6.289 36.469 23.125 1 94.62 727 VAL A CA 1
ATOM 5663 C C . VAL A 1 727 ? -6.586 35.062 22.641 1 94.62 727 VAL A C 1
ATOM 5665 O O . VAL A 1 727 ? -7.113 34.875 21.547 1 94.62 727 VAL A O 1
ATOM 5668 N N . VAL A 1 728 ? -6.324 34.094 23.406 1 92.5 728 VAL A N 1
ATOM 5669 C CA . VAL A 1 728 ? -6.543 32.688 23.062 1 92.5 728 VAL A CA 1
ATOM 5670 C C . VAL A 1 728 ? -8.039 32.406 22.906 1 92.5 728 VAL A C 1
ATOM 5672 O O . VAL A 1 728 ? -8.453 31.672 22.016 1 92.5 728 VAL A O 1
ATOM 5675 N N . GLY A 1 729 ? -8.742 33.062 23.625 1 88 729 GLY A N 1
ATOM 5676 C CA . GLY A 1 729 ? -10.172 32.781 23.641 1 88 729 GLY A CA 1
ATOM 5677 C C . GLY A 1 729 ? -10.93 33.531 22.562 1 88 729 GLY A C 1
ATOM 5678 O O . GLY A 1 729 ? -12.016 33.125 22.156 1 88 729 GLY A O 1
ATOM 5679 N N . ARG A 1 730 ? -10.305 34.656 22.031 1 89.12 730 ARG A N 1
ATOM 5680 C CA . ARG A 1 730 ? -11.18 35.531 21.266 1 89.12 730 ARG A CA 1
ATOM 5681 C C . ARG A 1 730 ? -10.531 35.906 19.938 1 89.12 730 ARG A C 1
ATOM 5683 O O . ARG A 1 730 ? -11.227 36.219 18.969 1 89.12 730 ARG A O 1
ATOM 5690 N N . TRP A 1 731 ? -9.258 36.031 19.828 1 90.12 731 TRP A N 1
ATOM 5691 C CA . TRP A 1 731 ? -8.609 36.625 18.656 1 90.12 731 TRP A CA 1
ATOM 5692 C C . TRP A 1 731 ? -8.742 35.719 17.438 1 90.12 731 TRP A C 1
ATOM 5694 O O . TRP A 1 731 ? -8.508 34.531 17.531 1 90.12 731 TRP A O 1
ATOM 5704 N N . PRO A 1 732 ? -8.992 36.031 16.219 1 86.94 732 PRO A N 1
ATOM 5705 C CA . PRO A 1 732 ? -9.453 37.406 16.016 1 86.94 732 PRO A CA 1
ATOM 5706 C C . PRO A 1 732 ? -10.859 37.656 16.562 1 86.94 732 PRO A C 1
ATOM 5708 O O . PRO A 1 732 ? -11.703 36.75 16.516 1 86.94 732 PRO A O 1
ATOM 5711 N N . ASP A 1 733 ? -11.023 38.75 17.078 1 85.88 733 ASP A N 1
ATOM 5712 C CA . ASP A 1 733 ? -12.32 39.062 17.672 1 85.88 733 ASP A CA 1
ATOM 5713 C C . ASP A 1 733 ? -13.336 39.438 16.609 1 85.88 733 ASP A C 1
ATOM 5715 O O . ASP A 1 733 ? -13.758 40.594 16.531 1 85.88 733 ASP A O 1
ATOM 5719 N N . VAL A 1 734 ? -13.641 38.5 15.812 1 79.44 734 VAL A N 1
ATOM 5720 C CA . VAL A 1 734 ? -14.547 38.688 14.68 1 79.44 734 VAL A CA 1
ATOM 5721 C C . VAL A 1 734 ? -15.633 37.625 14.695 1 79.44 734 VAL A C 1
ATOM 5723 O O . VAL A 1 734 ? -15.414 36.5 15.188 1 79.44 734 VAL A O 1
ATOM 5726 N N . VAL A 1 735 ? -16.828 38 14.367 1 67.25 735 VAL A N 1
ATOM 5727 C CA . VAL A 1 735 ? -17.938 37.031 14.203 1 67.25 735 VAL A CA 1
ATOM 5728 C C . VAL A 1 735 ? -18.109 36.719 12.727 1 67.25 735 VAL A C 1
ATOM 5730 O O . VAL A 1 735 ? -18.406 37.594 11.914 1 67.25 735 VAL A O 1
ATOM 5733 N N . ARG A 1 736 ? -17.781 35.469 12.367 1 65.88 736 ARG A N 1
ATOM 5734 C CA . ARG A 1 736 ? -17.906 35 10.984 1 65.88 736 ARG A CA 1
ATOM 5735 C C . ARG A 1 736 ? -19.375 34.844 10.602 1 65.88 736 ARG A C 1
ATOM 5737 O O . ARG A 1 736 ? -20.172 34.312 11.391 1 65.88 736 ARG A O 1
ATOM 5744 N N . SER A 1 737 ? -20.094 35.688 9.789 1 54.34 737 SER A N 1
ATOM 5745 C CA . SER A 1 737 ? -21.453 35.5 9.32 1 54.34 737 SER A CA 1
ATOM 5746 C C . SER A 1 737 ? -21.516 34.469 8.188 1 54.34 737 SER A C 1
ATOM 5748 O O . SER A 1 737 ? -20.656 34.469 7.309 1 54.34 737 SER A O 1
ATOM 5750 N N . SER A 1 738 ? -22.016 33.281 8.406 1 47.06 738 SER A N 1
ATOM 5751 C CA . SER A 1 738 ? -22.25 32.312 7.34 1 47.06 738 SER A CA 1
ATOM 5752 C C . SER A 1 738 ? -22.766 33 6.078 1 47.06 738 SER A C 1
ATOM 5754 O O . SER A 1 738 ? -22.812 32.375 5.008 1 47.06 738 SER A O 1
ATOM 5756 N N . VAL A 1 739 ? -23.859 33.812 6.078 1 39.22 739 VAL A N 1
ATOM 5757 C CA . VAL A 1 739 ? -24.422 34.531 4.93 1 39.22 739 VAL A CA 1
ATOM 5758 C C . VAL A 1 739 ? -23.422 35.562 4.426 1 39.22 739 VAL A C 1
ATOM 5760 O O . VAL A 1 739 ? -22.875 36.344 5.211 1 39.22 739 VAL A O 1
ATOM 5763 N N . GLY A 1 740 ? -22.797 35.25 3.383 1 39.66 740 GLY A N 1
ATOM 5764 C CA . GLY A 1 740 ? -22.078 36.25 2.596 1 39.66 740 GLY A CA 1
ATOM 5765 C C . GLY A 1 740 ? -22.641 37.656 2.73 1 39.66 740 GLY A C 1
ATOM 5766 O O . GLY A 1 740 ? -22.953 38.281 1.729 1 39.66 740 GLY A O 1
ATOM 5767 N N . THR A 1 741 ? -23.5 37.875 3.623 1 34.94 741 THR A N 1
ATOM 5768 C CA . THR A 1 741 ? -24.031 39.219 3.461 1 34.94 741 THR A CA 1
ATOM 5769 C C . THR A 1 741 ? -22.906 40.25 3.457 1 34.94 741 THR A C 1
ATOM 5771 O O . THR A 1 741 ? -22.156 40.344 4.43 1 34.94 741 THR A O 1
ATOM 5774 N N . THR A 1 742 ? -22.484 40.469 2.234 1 38.16 742 THR A N 1
ATOM 5775 C CA . THR A 1 742 ? -21.859 41.75 1.942 1 38.16 742 THR A CA 1
ATOM 5776 C C . THR A 1 742 ? -22.578 42.875 2.693 1 38.16 742 THR A C 1
ATOM 5778 O O . THR A 1 742 ? -23.594 43.406 2.219 1 38.16 742 THR A O 1
ATOM 5781 N N . GLY A 1 743 ? -23.203 42.594 3.764 1 34.41 743 GLY A N 1
ATOM 5782 C CA . GLY A 1 743 ? -23.875 43.812 4.223 1 34.41 743 GLY A CA 1
ATOM 5783 C C . GLY A 1 743 ? -23.016 45.062 4.094 1 34.41 743 GLY A C 1
ATOM 5784 O O . GLY A 1 743 ? -21.812 45 4.32 1 34.41 743 GLY A O 1
ATOM 5785 N N . SER A 1 744 ? -23.422 45.812 3.084 1 35.94 744 SER A N 1
ATOM 5786 C CA . SER A 1 744 ? -23.109 47.219 2.881 1 35.94 744 SER A CA 1
ATOM 5787 C C . SER A 1 744 ? -23 47.969 4.211 1 35.94 744 SER A C 1
ATOM 5789 O O . SER A 1 744 ? -23.797 48.844 4.504 1 35.94 744 SER A O 1
ATOM 5791 N N . GLY A 1 745 ? -23.094 47.312 5.309 1 36.31 745 GLY A N 1
ATOM 5792 C CA . GLY A 1 745 ? -23.031 48.312 6.359 1 36.31 745 GLY A CA 1
ATOM 5793 C C . GLY A 1 745 ? -21.828 49.25 6.219 1 36.31 745 GLY A C 1
ATOM 5794 O O . GLY A 1 745 ? -20.781 48.844 5.703 1 36.31 745 GLY A O 1
ATOM 5795 N N . ARG A 1 746 ? -22.094 50.469 6.207 1 37.72 746 ARG A N 1
ATOM 5796 C CA . ARG A 1 746 ? -21.203 51.625 6.168 1 37.72 746 ARG A CA 1
ATOM 5797 C C . ARG A 1 746 ? -19.984 51.406 7.074 1 37.72 746 ARG A C 1
ATOM 5799 O O . ARG A 1 746 ? -20.141 51.125 8.258 1 37.72 746 ARG A O 1
ATOM 5806 N N . ALA A 1 747 ? -18.906 51 6.496 1 40.59 747 ALA A N 1
ATOM 5807 C CA . ALA A 1 747 ? -17.641 51.219 7.176 1 40.59 747 ALA A CA 1
ATOM 5808 C C . ALA A 1 747 ? -17.719 52.406 8.133 1 40.59 747 ALA A C 1
ATOM 5810 O O . ALA A 1 747 ? -18 53.531 7.715 1 40.59 747 ALA A O 1
ATOM 5811 N N . THR A 1 748 ? -18.344 52.25 9.18 1 42.28 748 THR A N 1
ATOM 5812 C CA . THR A 1 748 ? -18.156 53.438 10 1 42.28 748 THR A CA 1
ATOM 5813 C C . THR A 1 748 ? -16.703 53.906 9.961 1 42.28 748 THR A C 1
ATOM 5815 O O . THR A 1 748 ? -15.789 53.094 9.797 1 42.28 748 THR A O 1
ATOM 5818 N N . ASN A 1 749 ? -16.391 55.031 9.539 1 48.62 749 ASN A N 1
ATOM 5819 C CA . ASN A 1 749 ? -15.117 55.719 9.359 1 48.62 749 ASN A CA 1
ATOM 5820 C C . ASN A 1 749 ? -14.148 55.406 10.5 1 48.62 749 ASN A C 1
ATOM 5822 O O . ASN A 1 749 ? -12.961 55.75 10.422 1 48.62 749 ASN A O 1
ATOM 5826 N N . SER A 1 750 ? -14.656 55.062 11.82 1 63.94 750 SER A N 1
ATOM 5827 C CA . SER A 1 750 ? -13.617 55 12.844 1 63.94 750 SER A CA 1
ATOM 5828 C C . SER A 1 750 ? -13.422 53.562 13.352 1 63.94 750 SER A C 1
ATOM 5830 O O . SER A 1 750 ? -14.281 53.031 14.047 1 63.94 750 SER A O 1
ATOM 5832 N N . GLY A 1 751 ? -12.516 52.625 12.93 1 81.12 751 GLY A N 1
ATOM 5833 C CA . GLY A 1 751 ? -12.211 51.25 13.336 1 81.12 751 GLY A CA 1
ATOM 5834 C C . GLY A 1 751 ? -11.703 51.156 14.766 1 81.12 751 GLY A C 1
ATOM 5835 O O . GLY A 1 751 ? -11.43 52.188 15.406 1 81.12 751 GLY A O 1
ATOM 5836 N N . ILE A 1 752 ? -11.844 49.906 15.43 1 88.75 752 ILE A N 1
ATOM 5837 C CA . ILE A 1 752 ? -11.398 49.625 16.797 1 88.75 752 ILE A CA 1
ATOM 5838 C C . ILE A 1 752 ? -9.977 49.062 16.766 1 88.75 752 ILE A C 1
ATOM 5840 O O . ILE A 1 752 ? -9.641 48.25 15.906 1 88.75 752 ILE A O 1
ATOM 5844 N N . PHE A 1 753 ? -9.188 49.656 17.734 1 91.75 753 PHE A N 1
ATOM 5845 C CA . PHE A 1 753 ? -7.848 49.094 17.891 1 91.75 753 PHE A CA 1
ATOM 5846 C C . PHE A 1 753 ? -7.859 47.938 18.875 1 91.75 753 PHE A C 1
ATOM 5848 O O . PHE A 1 753 ? -8.406 48.031 19.984 1 91.75 753 PHE A O 1
ATOM 5855 N N . HIS A 1 754 ? -7.34 46.844 18.438 1 93.31 754 HIS A N 1
ATOM 5856 C CA . HIS A 1 754 ? -7.164 45.656 19.297 1 93.31 754 HIS A CA 1
ATOM 5857 C C . HIS A 1 754 ? -5.711 45.5 19.734 1 93.31 754 HIS A C 1
ATOM 5859 O O . HIS A 1 754 ? -4.832 45.281 18.906 1 93.31 754 HIS A O 1
ATOM 5865 N N . LEU A 1 755 ? -5.461 45.688 21.062 1 94.62 755 LEU A N 1
ATOM 5866 C CA . LEU A 1 755 ? -4.098 45.656 21.578 1 94.62 755 LEU A CA 1
ATOM 5867 C C . LEU A 1 755 ? -3.926 44.531 22.578 1 94.62 755 LEU A C 1
ATOM 5869 O O . LEU A 1 755 ? -4.836 44.25 23.375 1 94.62 755 LEU A O 1
ATOM 5873 N N . THR A 1 756 ? -2.787 43.938 22.516 1 95.94 756 THR A N 1
ATOM 5874 C CA . THR A 1 756 ? -2.455 43 23.578 1 95.94 756 THR A CA 1
ATOM 5875 C C . THR A 1 756 ? -1.723 43.688 24.719 1 95.94 756 THR A C 1
ATOM 5877 O O . THR A 1 756 ? -1.159 44.781 24.516 1 95.94 756 THR A O 1
ATOM 5880 N N . HIS A 1 757 ? -1.805 43.031 25.875 1 96.06 757 HIS A N 1
ATOM 5881 C CA . HIS A 1 757 ? -0.806 43.375 26.891 1 96.06 757 HIS A CA 1
ATOM 5882 C C . HIS A 1 757 ? 0.605 43.094 26.375 1 96.06 757 HIS A C 1
ATOM 5884 O O . HIS A 1 757 ? 0.779 42.5 25.312 1 96.06 757 HIS A O 1
ATOM 5890 N N . VAL A 1 758 ? 1.573 43.562 27.078 1 95.75 758 VAL A N 1
ATOM 5891 C CA . VAL A 1 758 ? 2.947 43.344 26.641 1 95.75 758 VAL A CA 1
ATOM 5892 C C . VAL A 1 758 ? 3.336 41.906 26.859 1 95.75 758 VAL A C 1
ATOM 5894 O O . VAL A 1 758 ? 3.348 41.406 28 1 95.75 758 VAL A O 1
ATOM 5897 N N . LEU A 1 759 ? 3.594 41.25 25.781 1 95.81 759 LEU A N 1
ATOM 5898 C CA . LEU A 1 759 ? 3.951 39.844 25.844 1 95.81 759 LEU A CA 1
ATOM 5899 C C . LEU A 1 759 ? 5.445 39.688 26.094 1 95.81 759 LEU A C 1
ATOM 5901 O O . LEU A 1 759 ? 6.258 40.469 25.578 1 95.81 759 LEU A O 1
ATOM 5905 N N . ASP A 1 760 ? 5.812 38.5 26.812 1 93.56 760 ASP A N 1
ATOM 5906 C CA . ASP A 1 760 ? 7.18 38.406 27.312 1 93.56 760 ASP A CA 1
ATOM 5907 C C . ASP A 1 760 ? 7.871 37.156 26.766 1 93.56 760 ASP A C 1
ATOM 5909 O O . ASP A 1 760 ? 9.062 36.938 27.016 1 93.56 760 ASP A O 1
ATOM 5913 N N . THR A 1 761 ? 7.188 36.281 26.109 1 93.75 761 THR A N 1
ATOM 5914 C CA . THR A 1 761 ? 7.797 35.031 25.609 1 93.75 761 THR A CA 1
ATOM 5915 C C . THR A 1 761 ? 7.562 34.875 24.109 1 93.75 761 THR A C 1
ATOM 5917 O O . THR A 1 761 ? 6.605 35.438 23.578 1 93.75 761 THR A O 1
ATOM 5920 N N . HIS A 1 762 ? 8.43 34.125 23.484 1 94.5 762 HIS A N 1
ATOM 5921 C CA . HIS A 1 762 ? 8.242 33.781 22.062 1 94.5 762 HIS A CA 1
ATOM 5922 C C . HIS A 1 762 ? 6.949 33 21.844 1 94.5 762 HIS A C 1
ATOM 5924 O O . HIS A 1 762 ? 6.27 33.188 20.844 1 94.5 762 HIS A O 1
ATOM 5930 N N . LEU A 1 763 ? 6.66 32.125 22.766 1 94.44 763 LEU A N 1
ATOM 5931 C CA . LEU A 1 763 ? 5.449 31.328 22.656 1 94.44 763 LEU A CA 1
ATOM 5932 C C . LEU A 1 763 ? 4.211 32.219 22.578 1 94.44 763 LEU A C 1
ATOM 5934 O O . LEU A 1 763 ? 3.379 32.062 21.672 1 94.44 763 LEU A O 1
ATOM 5938 N N . LYS A 1 764 ? 4.129 33.156 23.484 1 95.31 764 LYS A N 1
ATOM 5939 C CA . LYS A 1 764 ? 2.984 34.062 23.5 1 95.31 764 LYS A CA 1
ATOM 5940 C C . LYS A 1 764 ? 2.93 34.906 22.203 1 95.31 764 LYS A C 1
ATOM 5942 O O . LYS A 1 764 ? 1.856 35.094 21.625 1 95.31 764 LYS A O 1
ATOM 5947 N N . ARG A 1 765 ? 4.043 35.344 21.844 1 95.19 765 ARG A N 1
ATOM 5948 C CA . ARG A 1 765 ? 4.117 36.125 20.609 1 95.19 765 ARG A CA 1
ATOM 5949 C C . ARG A 1 765 ? 3.617 35.312 19.406 1 95.19 765 ARG A C 1
ATOM 5951 O O . ARG A 1 765 ? 2.779 35.781 18.641 1 95.19 765 ARG A O 1
ATOM 5958 N N . ASN A 1 766 ? 4.145 34.125 19.266 1 95.81 766 ASN A N 1
ATOM 5959 C CA . ASN A 1 766 ? 3.836 33.312 18.094 1 95.81 766 ASN A CA 1
ATOM 5960 C C . ASN A 1 766 ? 2.381 32.844 18.094 1 95.81 766 ASN A C 1
ATOM 5962 O O . ASN A 1 766 ? 1.77 32.688 17.047 1 95.81 766 ASN A O 1
ATOM 5966 N N . ILE A 1 767 ? 1.862 32.656 19.25 1 95.06 767 ILE A N 1
ATOM 5967 C CA . ILE A 1 767 ? 0.441 32.344 19.344 1 95.06 767 ILE A CA 1
ATOM 5968 C C . ILE A 1 767 ? -0.384 33.531 18.875 1 95.06 767 ILE A C 1
ATOM 5970 O O . ILE A 1 767 ? -1.315 33.375 18.094 1 95.06 767 ILE A O 1
ATOM 5974 N N . ALA A 1 768 ? -0.047 34.625 19.375 1 95.5 768 ALA A N 1
ATOM 5975 C CA . ALA A 1 768 ? -0.76 35.844 18.984 1 95.5 768 ALA A CA 1
ATOM 5976 C C . ALA A 1 768 ? -0.659 36.094 17.469 1 95.5 768 ALA A C 1
ATOM 5978 O O . ALA A 1 768 ? -1.631 36.5 16.828 1 95.5 768 ALA A O 1
ATOM 5979 N N . LEU A 1 769 ? 0.475 35.844 17 1 94.06 769 LEU A N 1
ATOM 5980 C CA . LEU A 1 769 ? 0.668 35.969 15.57 1 94.06 769 LEU A CA 1
ATOM 5981 C C . LEU A 1 769 ? -0.219 35 14.805 1 94.06 769 LEU A C 1
ATOM 5983 O O . LEU A 1 769 ? -0.895 35.375 13.852 1 94.06 769 LEU A O 1
ATOM 5987 N N . ALA A 1 770 ? -0.191 33.781 15.203 1 93.56 770 ALA A N 1
ATOM 5988 C CA . ALA A 1 770 ? -0.991 32.781 14.539 1 93.56 770 ALA A CA 1
ATOM 5989 C C . ALA A 1 770 ? -2.469 33.156 14.516 1 93.56 770 ALA A C 1
ATOM 5991 O O . ALA A 1 770 ? -3.164 32.938 13.523 1 93.56 770 ALA A O 1
ATOM 5992 N N . LEU A 1 771 ? -2.881 33.688 15.594 1 91.69 771 LEU A N 1
ATOM 5993 C CA . LEU A 1 771 ? -4.297 34.031 15.734 1 91.69 771 LEU A CA 1
ATOM 5994 C C . LEU A 1 771 ? -4.633 35.312 15.016 1 91.69 771 LEU A C 1
ATOM 5996 O O . LEU A 1 771 ? -5.805 35.688 14.891 1 91.69 771 LEU A O 1
ATOM 6000 N N . SER A 1 772 ? -3.623 36.062 14.5 1 89 772 SER A N 1
ATOM 6001 C CA . SER A 1 772 ? -3.846 37.312 13.805 1 89 772 SER A CA 1
ATOM 6002 C C . SER A 1 772 ? -3.461 37.219 12.336 1 89 772 SER A C 1
ATOM 6004 O O . SER A 1 772 ? -3.164 38.219 11.695 1 89 772 SER A O 1
ATOM 6006 N N . VAL A 1 773 ? -3.375 36.062 11.867 1 82.12 773 VAL A N 1
ATOM 6007 C CA . VAL A 1 773 ? -2.934 35.875 10.492 1 82.12 773 VAL A CA 1
ATOM 6008 C C . VAL A 1 773 ? -3.914 36.562 9.539 1 82.12 773 VAL A C 1
ATOM 6010 O O . VAL A 1 773 ? -3.514 37.094 8.5 1 82.12 773 VAL A O 1
ATOM 6013 N N . CYS A 1 774 ? -5.121 36.594 9.828 1 77.31 774 CYS A N 1
ATOM 6014 C CA . CYS A 1 774 ? -6.145 37.156 8.961 1 77.31 774 CYS A CA 1
ATOM 6015 C C . CYS A 1 774 ? -6.141 38.688 9.055 1 77.31 774 CYS A C 1
ATOM 6017 O O . CYS A 1 774 ? -6.07 39.375 8.031 1 77.31 774 CYS A O 1
ATOM 6019 N N . PRO A 1 775 ? -6.156 39.344 10.227 1 75 775 PRO A N 1
ATOM 6020 C CA . PRO A 1 775 ? -6.184 40.781 10.344 1 75 775 PRO A CA 1
ATOM 6021 C C . PRO A 1 775 ? -4.812 41.438 10.125 1 75 775 PRO A C 1
ATOM 6023 O O . PRO A 1 775 ? -4.715 42.625 9.922 1 75 775 PRO A O 1
ATOM 6026 N N . VAL A 1 776 ? -3.729 40.781 10.055 1 79.06 776 VAL A N 1
ATOM 6027 C CA . VAL A 1 776 ? -2.355 41.25 9.93 1 79.06 776 VAL A CA 1
ATOM 6028 C C . VAL A 1 776 ? -2.018 42.188 11.094 1 79.06 776 VAL A C 1
ATOM 6030 O O . VAL A 1 776 ? -2.266 43.375 11.031 1 79.06 776 VAL A O 1
ATOM 6033 N N . ALA A 1 777 ? -1.454 41.719 12.078 1 85.19 777 ALA A N 1
ATOM 6034 C CA . ALA A 1 777 ? -1.123 42.469 13.273 1 85.19 777 ALA A CA 1
ATOM 6035 C C . ALA A 1 777 ? 0.245 43.156 13.141 1 85.19 777 ALA A C 1
ATOM 6037 O O . ALA A 1 777 ? 1.105 42.656 12.398 1 85.19 777 ALA A O 1
ATOM 6038 N N . VAL A 1 778 ? 0.384 44.25 13.805 1 89.12 778 VAL A N 1
ATOM 6039 C CA . VAL A 1 778 ? 1.654 44.969 13.828 1 89.12 778 VAL A CA 1
ATOM 6040 C C . VAL A 1 778 ? 2.318 44.812 15.195 1 89.12 778 VAL A C 1
ATOM 6042 O O . VAL A 1 778 ? 1.673 44.969 16.234 1 89.12 778 VAL A O 1
ATOM 6045 N N . PRO A 1 779 ? 3.545 44.406 15.102 1 91.31 779 PRO A N 1
ATOM 6046 C CA . PRO A 1 779 ? 4.258 44.344 16.391 1 91.31 779 PRO A CA 1
ATOM 6047 C C . PRO A 1 779 ? 4.645 45.719 16.906 1 91.31 779 PRO A C 1
ATOM 6049 O O . PRO A 1 779 ? 4.973 46.625 16.125 1 91.31 779 PRO A O 1
ATOM 6052 N N . ASN A 1 780 ? 4.539 45.906 18.234 1 92 780 ASN A N 1
ATOM 6053 C CA . ASN A 1 780 ? 4.922 47.125 18.906 1 92 780 ASN A CA 1
ATOM 6054 C C . ASN A 1 780 ? 5.832 46.844 20.109 1 92 780 ASN A C 1
ATOM 6056 O O . ASN A 1 780 ? 5.605 45.906 20.859 1 92 780 ASN A O 1
ATOM 6060 N N . TYR A 1 781 ? 6.832 47.688 20.141 1 91.19 781 TYR A N 1
ATOM 6061 C CA . TYR A 1 781 ? 7.727 47.656 21.281 1 91.19 781 TYR A CA 1
ATOM 6062 C C . TYR A 1 781 ? 7.605 48.938 22.094 1 91.19 781 TYR A C 1
ATOM 6064 O O . TYR A 1 781 ? 8.211 49.969 21.734 1 91.19 781 TYR A O 1
ATOM 6072 N N . PRO A 1 782 ? 6.973 48.875 23.203 1 86.69 782 PRO A N 1
ATOM 6073 C CA . PRO A 1 782 ? 6.68 50.062 23.969 1 86.69 782 PRO A CA 1
ATOM 6074 C C . PRO A 1 782 ? 7.938 50.844 24.375 1 86.69 782 PRO A C 1
ATOM 6076 O O . PRO A 1 782 ? 7.883 52.062 24.594 1 86.69 782 PRO A O 1
ATOM 6079 N N . ASP A 1 783 ? 9.023 50.219 24.422 1 82.38 783 ASP A N 1
ATOM 6080 C CA . ASP A 1 783 ? 10.273 50.875 24.781 1 82.38 783 ASP A CA 1
ATOM 6081 C C . ASP A 1 783 ? 10.82 51.688 23.609 1 82.38 783 ASP A C 1
ATOM 6083 O O . ASP A 1 783 ? 11.656 52.594 23.812 1 82.38 783 ASP A O 1
ATOM 6087 N N . ILE A 1 784 ? 10.273 51.375 22.422 1 85.94 784 ILE A N 1
ATOM 6088 C CA . ILE A 1 784 ? 10.836 52.031 21.234 1 85.94 784 ILE A CA 1
ATOM 6089 C C . ILE A 1 784 ? 9.828 53 20.641 1 85.94 784 ILE A C 1
ATOM 6091 O O . ILE A 1 784 ? 10.211 54 20.031 1 85.94 784 ILE A O 1
ATOM 6095 N N . ALA A 1 785 ? 8.594 52.688 20.719 1 88.62 785 ALA A N 1
ATOM 6096 C CA . ALA A 1 785 ? 7.559 53.531 20.125 1 88.62 785 ALA A CA 1
ATOM 6097 C C . ALA A 1 785 ? 6.457 53.844 21.141 1 88.62 785 ALA A C 1
ATOM 6099 O O . ALA A 1 785 ? 5.996 52.938 21.859 1 88.62 785 ALA A O 1
ATOM 6100 N N . CYS A 1 786 ? 6.168 55.125 21.156 1 86.5 786 CYS A N 1
ATOM 6101 C CA . CYS A 1 786 ? 5.09 55.562 22.047 1 86.5 786 CYS A CA 1
ATOM 6102 C C . CYS A 1 786 ? 3.732 55.125 21.5 1 86.5 786 CYS A C 1
ATOM 6104 O O . CYS A 1 786 ? 3.635 54.656 20.375 1 86.5 786 CYS A O 1
ATOM 6106 N N . THR A 1 787 ? 2.721 55.25 22.219 1 86.44 787 THR A N 1
ATOM 6107 C CA . THR A 1 787 ? 1.374 54.812 21.875 1 86.44 787 THR A CA 1
ATOM 6108 C C . THR A 1 787 ? 0.863 55.531 20.641 1 86.44 787 THR A C 1
ATOM 6110 O O . THR A 1 787 ? 0.259 54.906 19.766 1 86.44 787 THR A O 1
ATOM 6113 N N . THR A 1 788 ? 1.129 56.812 20.578 1 87.81 788 THR A N 1
ATOM 6114 C CA . THR A 1 788 ? 0.641 57.625 19.469 1 87.81 788 THR A CA 1
ATOM 6115 C C . THR A 1 788 ? 1.264 57.156 18.156 1 87.81 788 THR A C 1
ATOM 6117 O O . THR A 1 788 ? 0.557 56.938 17.156 1 87.81 788 THR A O 1
ATOM 6120 N N . CYS A 1 789 ? 2.521 56.969 18.172 1 90.06 789 CYS A N 1
ATOM 6121 C CA . CYS A 1 789 ? 3.225 56.531 16.969 1 90.06 789 CYS A CA 1
ATOM 6122 C C . CYS A 1 789 ? 2.787 55.156 16.531 1 90.06 789 CYS A C 1
ATOM 6124 O O . CYS A 1 789 ? 2.646 54.875 15.344 1 90.06 789 CYS A O 1
ATOM 6126 N N . THR A 1 790 ? 2.602 54.344 17.484 1 89.31 790 THR A N 1
ATOM 6127 C CA . THR A 1 790 ? 2.178 52.969 17.188 1 89.31 790 THR A CA 1
ATOM 6128 C C . THR A 1 790 ? 0.79 52.969 16.562 1 89.31 790 THR A C 1
ATOM 6130 O O . THR A 1 790 ? 0.55 52.219 15.594 1 89.31 790 THR A O 1
ATOM 6133 N N . LEU A 1 791 ? -0.115 53.656 17.047 1 89.31 791 LEU A N 1
ATOM 6134 C CA . LEU A 1 791 ? -1.491 53.656 16.562 1 89.31 791 LEU A CA 1
ATOM 6135 C C . LEU A 1 791 ? -1.571 54.281 15.18 1 89.31 791 LEU A C 1
ATOM 6137 O O . LEU A 1 791 ? -2.355 53.844 14.336 1 89.31 791 LEU A O 1
ATOM 6141 N N . GLU A 1 792 ? -0.777 55.281 14.984 1 87.44 792 GLU A N 1
ATOM 6142 C CA . GLU A 1 792 ? -0.736 55.906 13.664 1 87.44 792 GLU A CA 1
ATOM 6143 C C . GLU A 1 792 ? -0.19 54.938 12.617 1 87.44 792 GLU A C 1
ATOM 6145 O O . GLU A 1 792 ? -0.707 54.875 11.5 1 87.44 792 GLU A O 1
ATOM 6150 N N . HIS A 1 793 ? 0.815 54.344 13.102 1 89 793 HIS A N 1
ATOM 6151 C CA . HIS A 1 793 ? 1.428 53.375 12.203 1 89 793 HIS A CA 1
ATOM 6152 C C . HIS A 1 793 ? 0.468 52.219 11.898 1 89 793 HIS A C 1
ATOM 6154 O O . HIS A 1 793 ? 0.333 51.812 10.742 1 89 793 HIS A O 1
ATOM 6160 N N . ALA A 1 794 ? -0.122 51.625 12.883 1 89.44 794 ALA A N 1
ATOM 6161 C CA . ALA A 1 794 ? -1.077 50.531 12.727 1 89.44 794 ALA A CA 1
ATOM 6162 C C . ALA A 1 794 ? -2.27 50.969 11.875 1 89.44 794 ALA A C 1
ATOM 6164 O O . ALA A 1 794 ? -2.846 50.156 11.148 1 89.44 794 ALA A O 1
ATOM 6165 N N . GLY A 1 795 ? -2.639 52.188 11.984 1 86.25 795 GLY A N 1
ATOM 6166 C CA . GLY A 1 795 ? -3.756 52.719 11.227 1 86.25 795 GLY A CA 1
ATOM 6167 C C . GLY A 1 795 ? -3.531 52.688 9.727 1 86.25 795 GLY A C 1
ATOM 6168 O O . GLY A 1 795 ? -4.488 52.594 8.953 1 86.25 795 GLY A O 1
ATOM 6169 N N . LYS A 1 796 ? -2.359 52.656 9.344 1 83.12 796 LYS A N 1
ATOM 6170 C CA . LYS A 1 796 ? -2.021 52.688 7.926 1 83.12 796 LYS A CA 1
ATOM 6171 C C . LYS A 1 796 ? -2.02 51.281 7.328 1 83.12 796 LYS A C 1
ATOM 6173 O O . LYS A 1 796 ? -2.057 51.125 6.105 1 83.12 796 LYS A O 1
ATOM 6178 N N . VAL A 1 797 ? -1.975 50.344 8.188 1 80.38 797 VAL A N 1
ATOM 6179 C CA . VAL A 1 797 ? -1.897 48.969 7.707 1 80.38 797 VAL A CA 1
ATOM 6180 C C . VAL A 1 797 ? -3.299 48.469 7.387 1 80.38 797 VAL A C 1
ATOM 6182 O O . VAL A 1 797 ? -4.195 48.5 8.234 1 80.38 797 VAL A O 1
ATOM 6185 N N . GLU A 1 798 ? -3.49 48.062 6.137 1 71.25 798 GLU A N 1
ATOM 6186 C CA . GLU A 1 798 ? -4.797 47.562 5.707 1 71.25 798 GLU A CA 1
ATOM 6187 C C . GLU A 1 798 ? -4.969 46.094 6.055 1 71.25 798 GLU A C 1
ATOM 6189 O O . GLU A 1 798 ? -4.023 45.312 5.938 1 71.25 798 GLU A O 1
ATOM 6194 N N . ARG A 1 799 ? -6.105 45.812 6.633 1 74.06 799 ARG A N 1
ATOM 6195 C CA . ARG A 1 799 ? -6.469 44.406 6.898 1 74.06 799 ARG A CA 1
ATOM 6196 C C . ARG A 1 799 ? -6.676 43.656 5.598 1 74.06 799 ARG A C 1
ATOM 6198 O O . ARG A 1 799 ? -7.332 44.125 4.676 1 74.06 799 ARG A O 1
ATOM 6205 N N . LYS A 1 800 ? -6.031 42.531 5.477 1 71.56 800 LYS A N 1
ATOM 6206 C CA . LYS A 1 800 ? -6.18 41.625 4.328 1 71.56 800 LYS A CA 1
ATOM 6207 C C . LYS A 1 800 ? -6.52 40.219 4.777 1 71.56 800 LYS A C 1
ATOM 6209 O O . LYS A 1 800 ? -5.668 39.5 5.309 1 71.56 800 LYS A O 1
ATOM 6214 N N . PRO A 1 801 ? -7.77 39.812 4.504 1 74.25 801 PRO A N 1
ATOM 6215 C CA . PRO A 1 801 ? -8.141 38.469 4.953 1 74.25 801 PRO A CA 1
ATOM 6216 C C . PRO A 1 801 ? -7.25 37.375 4.355 1 74.25 801 PRO A C 1
ATOM 6218 O O . PRO A 1 801 ? -6.859 37.469 3.188 1 74.25 801 PRO A O 1
ATOM 6221 N N . TYR A 1 802 ? -6.773 36.5 5.273 1 76.19 802 TYR A N 1
ATOM 6222 C CA . TYR A 1 802 ? -5.914 35.406 4.875 1 76.19 802 TYR A CA 1
ATOM 6223 C C . TYR A 1 802 ? -6.73 34.281 4.215 1 76.19 802 TYR A C 1
ATOM 6225 O O . TYR A 1 802 ? -6.246 33.625 3.299 1 76.19 802 TYR A O 1
ATOM 6233 N N . ARG A 1 803 ? -7.957 33.969 4.73 1 71.88 803 ARG A N 1
ATOM 6234 C CA . ARG A 1 803 ? -8.828 32.938 4.191 1 71.88 803 ARG A CA 1
ATOM 6235 C C . ARG A 1 803 ? -10.18 33.5 3.773 1 71.88 803 ARG A C 1
ATOM 6237 O O . ARG A 1 803 ? -10.648 34.469 4.363 1 71.88 803 ARG A O 1
ATOM 6244 N N . GLU A 1 804 ? -10.703 32.938 2.803 1 62.59 804 GLU A N 1
ATOM 6245 C CA . GLU A 1 804 ? -12 33.406 2.303 1 62.59 804 GLU A CA 1
ATOM 6246 C C . GLU A 1 804 ? -13.086 33.25 3.363 1 62.59 804 GLU A C 1
ATOM 6248 O O . GLU A 1 804 ? -13.141 32.25 4.062 1 62.59 804 GLU A O 1
ATOM 6253 N N . GLY A 1 805 ? -13.766 34.219 3.549 1 60.88 805 GLY A N 1
ATOM 6254 C CA . GLY A 1 805 ? -14.906 34.156 4.449 1 60.88 805 GLY A CA 1
ATOM 6255 C C . GLY A 1 805 ? -14.602 34.688 5.836 1 60.88 805 GLY A C 1
ATOM 6256 O O . GLY A 1 805 ? -15.477 34.719 6.703 1 60.88 805 GLY A O 1
ATOM 6257 N N . GLU A 1 806 ? -13.25 35 5.98 1 68.94 806 GLU A N 1
ATOM 6258 C CA . GLU A 1 806 ? -12.922 35.531 7.301 1 68.94 806 GLU A CA 1
ATOM 6259 C C . GLU A 1 806 ? -13.5 36.938 7.492 1 68.94 806 GLU A C 1
ATOM 6261 O O . GLU A 1 806 ? -13.305 37.812 6.652 1 68.94 806 GLU A O 1
ATOM 6266 N N . GLY A 1 807 ? -14.555 37.188 8.055 1 63.59 807 GLY A N 1
ATOM 6267 C CA . GLY A 1 807 ? -15.273 38.438 8.305 1 63.59 807 GLY A CA 1
ATOM 6268 C C . GLY A 1 807 ? -14.5 39.406 9.172 1 63.59 807 GLY A C 1
ATOM 6269 O O . GLY A 1 807 ? -13.281 39.281 9.328 1 63.59 807 GLY A O 1
ATOM 6270 N N . GLY A 1 808 ? -15.008 40.562 9.445 1 72.69 808 GLY A N 1
ATOM 6271 C CA . GLY A 1 808 ? -14.484 41.594 10.312 1 72.69 808 GLY A CA 1
ATOM 6272 C C . GLY A 1 808 ? -14.484 42.969 9.648 1 72.69 808 GLY A C 1
ATOM 6273 O O . GLY A 1 808 ? -14.562 43.062 8.43 1 72.69 808 GLY A O 1
ATOM 6274 N N . ASP A 1 809 ? -14.445 43.875 10.531 1 75.75 809 ASP A N 1
ATOM 6275 C CA . ASP A 1 809 ? -14.391 45.25 10.047 1 75.75 809 ASP A CA 1
ATOM 6276 C C . ASP A 1 809 ? -13.016 45.594 9.477 1 75.75 809 ASP A C 1
ATOM 6278 O O . ASP A 1 809 ? -12.008 45.469 10.18 1 75.75 809 ASP A O 1
ATOM 6282 N N . PRO A 1 810 ? -12.922 45.906 8.25 1 78.25 810 PRO A N 1
ATOM 6283 C CA . PRO A 1 810 ? -11.641 46.25 7.629 1 78.25 810 PRO A CA 1
ATOM 6284 C C . PRO A 1 810 ? -10.93 47.406 8.328 1 78.25 810 PRO A C 1
ATOM 6286 O O . PRO A 1 810 ? -9.727 47.594 8.164 1 78.25 810 PRO A O 1
ATOM 6289 N N . ALA A 1 811 ? -11.688 48.156 9.109 1 83.38 811 ALA A N 1
ATOM 6290 C CA . ALA A 1 811 ? -11.109 49.312 9.773 1 83.38 811 ALA A CA 1
ATOM 6291 C C . ALA A 1 811 ? -10.438 48.938 11.094 1 83.38 811 ALA A C 1
ATOM 6293 O O . ALA A 1 811 ? -9.68 49.688 11.664 1 83.38 811 ALA A O 1
ATOM 6294 N N . ASP A 1 812 ? -10.648 47.75 11.477 1 87.25 812 ASP A N 1
ATOM 6295 C CA . ASP A 1 812 ? -10.039 47.312 12.719 1 87.25 812 ASP A CA 1
ATOM 6296 C C . ASP A 1 812 ? -8.539 47.094 12.547 1 87.25 812 ASP A C 1
ATOM 6298 O O . ASP A 1 812 ? -8.078 46.719 11.461 1 87.25 812 ASP A O 1
ATOM 6302 N N . ARG A 1 813 ? -7.867 47.438 13.609 1 89.62 813 ARG A N 1
ATOM 6303 C CA . ARG A 1 813 ? -6.422 47.281 13.609 1 89.62 813 ARG A CA 1
ATOM 6304 C C . ARG A 1 813 ? -5.977 46.438 14.805 1 89.62 813 ARG A C 1
ATOM 6306 O O . ARG A 1 813 ? -6.539 46.531 15.891 1 89.62 813 ARG A O 1
ATOM 6313 N N . TYR A 1 814 ? -5 45.625 14.547 1 90.94 814 TYR A N 1
ATOM 6314 C CA . TYR A 1 814 ? -4.469 44.75 15.594 1 90.94 814 TYR A CA 1
ATOM 6315 C C . TYR A 1 814 ? -3.006 45.062 15.883 1 90.94 814 TYR A C 1
ATOM 6317 O O . TYR A 1 814 ? -2.213 45.25 14.953 1 90.94 814 TYR A O 1
ATOM 6325 N N . VAL A 1 815 ? -2.678 45.188 17.156 1 92.81 815 VAL A N 1
ATOM 6326 C CA . VAL A 1 815 ? -1.32 45.5 17.594 1 92.81 815 VAL A CA 1
ATOM 6327 C C . VAL A 1 815 ? -0.865 44.5 18.641 1 92.81 815 VAL A C 1
ATOM 6329 O O . VAL A 1 815 ? -1.579 44.25 19.609 1 92.81 815 VAL A O 1
ATOM 6332 N N . ILE A 1 816 ? 0.262 43.906 18.453 1 94.81 816 ILE A N 1
ATOM 6333 C CA . ILE A 1 816 ? 0.867 43 19.422 1 94.81 816 ILE A CA 1
ATOM 6334 C C . ILE A 1 816 ? 2.021 43.688 20.141 1 94.81 816 ILE A C 1
ATOM 6336 O O . ILE A 1 816 ? 3.061 43.969 19.531 1 94.81 816 ILE A O 1
ATOM 6340 N N . ASN A 1 817 ? 1.852 43.938 21.438 1 95.06 817 ASN A N 1
ATOM 6341 C CA . ASN A 1 817 ? 2.889 44.562 22.25 1 95.06 817 ASN A CA 1
ATOM 6342 C C . ASN A 1 817 ? 3.902 43.562 22.766 1 95.06 817 ASN A C 1
ATOM 6344 O O . ASN A 1 817 ? 3.525 42.531 23.344 1 95.06 817 ASN A O 1
ATOM 6348 N N . LEU A 1 818 ? 5.18 43.875 22.5 1 94.81 818 LEU A N 1
ATOM 6349 C CA . LEU A 1 818 ? 6.238 42.938 22.828 1 94.81 818 LEU A CA 1
ATOM 6350 C C . LEU A 1 818 ? 7.348 43.625 23.625 1 94.81 818 LEU A C 1
ATOM 6352 O O . LEU A 1 818 ? 7.641 44.812 23.406 1 94.81 818 LEU A O 1
ATOM 6356 N N . ILE A 1 819 ? 7.934 42.781 24.484 1 91.88 819 ILE A N 1
ATOM 6357 C CA . ILE A 1 819 ? 9.164 43.281 25.109 1 91.88 819 ILE A CA 1
ATOM 6358 C C . ILE A 1 819 ? 10.328 43.125 24.125 1 91.88 819 ILE A C 1
ATOM 6360 O O . ILE A 1 819 ? 10.25 42.344 23.172 1 91.88 819 ILE A O 1
ATOM 6364 N N . LYS A 1 820 ? 11.305 43.812 24.344 1 85.19 820 LYS A N 1
ATOM 6365 C CA . LYS A 1 820 ? 12.438 43.781 23.422 1 85.19 820 LYS A CA 1
ATOM 6366 C C . LYS A 1 820 ? 13.125 42.438 23.406 1 85.19 820 LYS A C 1
ATOM 6368 O O . LYS A 1 820 ? 13.438 41.875 22.344 1 85.19 820 LYS A O 1
ATOM 6373 N N . ASP A 1 821 ? 13.352 41.844 24.625 1 86.75 821 ASP A N 1
ATOM 6374 C CA . ASP A 1 821 ? 14.023 40.562 24.719 1 86.75 821 ASP A CA 1
ATOM 6375 C C . ASP A 1 821 ? 13.055 39.469 25.188 1 86.75 821 ASP A C 1
ATOM 6377 O O . ASP A 1 821 ? 12.891 39.281 26.391 1 86.75 821 ASP A O 1
ATOM 6381 N N . LEU A 1 822 ? 12.562 38.75 24.156 1 89.88 822 LEU A N 1
ATOM 6382 C CA . LEU A 1 822 ? 11.586 37.719 24.484 1 89.88 822 LEU A CA 1
ATOM 6383 C C . LEU A 1 822 ? 12.281 36.469 25.016 1 89.88 822 LEU A C 1
ATOM 6385 O O . LEU A 1 822 ? 13.352 36.094 24.531 1 89.88 822 LEU A O 1
ATOM 6389 N N . ALA A 1 823 ? 11.758 35.812 26.094 1 80.56 823 ALA A N 1
ATOM 6390 C CA . ALA A 1 823 ? 12.312 34.625 26.703 1 80.56 823 ALA A CA 1
ATOM 6391 C C . ALA A 1 823 ? 11.898 33.375 25.922 1 80.56 823 ALA A C 1
ATOM 6393 O O . ALA A 1 823 ? 10.773 33.281 25.422 1 80.56 823 ALA A O 1
ATOM 6394 N N . GLY A 1 824 ? 12.891 32.5 25.703 1 75.19 824 GLY A N 1
ATOM 6395 C CA . GLY A 1 824 ? 12.57 31.203 25.156 1 75.19 824 GLY A CA 1
ATOM 6396 C C . GLY A 1 824 ? 12.125 30.203 26.203 1 75.19 824 GLY A C 1
ATOM 6397 O O . GLY A 1 824 ? 12.312 30.438 27.406 1 75.19 824 GLY A O 1
ATOM 6398 N N . GLN A 1 825 ? 11.062 29.422 26.109 1 61.22 825 GLN A N 1
ATOM 6399 C CA . GLN A 1 825 ? 10.68 28.406 27.078 1 61.22 825 GLN A CA 1
ATOM 6400 C C . GLN A 1 825 ? 11.656 27.234 27.047 1 61.22 825 GLN A C 1
ATOM 6402 O O . GLN A 1 825 ? 11.906 26.641 26 1 61.22 825 GLN A O 1
ATOM 6407 N N . ASP A 1 826 ? 12.734 27.219 27.859 1 49.62 826 ASP A N 1
ATOM 6408 C CA . ASP A 1 826 ? 13.617 26.062 27.984 1 49.62 826 ASP A CA 1
ATOM 6409 C C . ASP A 1 826 ? 12.844 24.844 28.5 1 49.62 826 ASP A C 1
ATOM 6411 O O . ASP A 1 826 ? 12.344 24.844 29.625 1 49.62 826 ASP A O 1
ATOM 6415 N N . VAL A 1 827 ? 11.977 24.359 27.938 1 46.25 827 VAL A N 1
ATOM 6416 C CA . VAL A 1 827 ? 11.43 23.172 28.562 1 46.25 827 VAL A CA 1
ATOM 6417 C C . VAL A 1 827 ? 12.531 22.125 28.734 1 46.25 827 VAL A C 1
ATOM 6419 O O . VAL A 1 827 ? 13.312 21.891 27.812 1 46.25 827 VAL A O 1
ATOM 6422 N N . PRO A 1 828 ? 12.781 21.734 29.953 1 38.78 828 PRO A N 1
ATOM 6423 C CA . PRO A 1 828 ? 13.82 20.797 30.375 1 38.78 828 PRO A CA 1
ATOM 6424 C C . PRO A 1 828 ? 13.789 19.484 29.594 1 38.78 828 PRO A C 1
ATOM 6426 O O . PRO A 1 828 ? 14.359 18.484 30.031 1 38.78 828 PRO A O 1
ATOM 6429 N N . PHE A 1 829 ? 12.898 19.141 28.812 1 38.97 829 PHE A N 1
ATOM 6430 C CA . PHE A 1 829 ? 13.094 17.766 28.359 1 38.97 829 PHE A CA 1
ATOM 6431 C C . PHE A 1 829 ? 14.359 17.656 27.5 1 38.97 829 PHE A C 1
ATOM 6433 O O . PHE A 1 829 ? 14.43 18.234 26.422 1 38.97 829 PHE A O 1
ATOM 6440 N N . GLY A 1 830 ? 15.492 17.594 28.047 1 35.5 830 GLY A N 1
ATOM 6441 C CA . GLY A 1 830 ? 16.781 17.422 27.406 1 35.5 830 GLY A CA 1
ATOM 6442 C C . GLY A 1 830 ? 16.719 16.625 26.125 1 35.5 830 GLY A C 1
ATOM 6443 O O . GLY A 1 830 ? 15.781 15.852 25.922 1 35.5 830 GLY A O 1
ATOM 6444 N N . ARG A 1 831 ? 17.469 17.203 25.062 1 40.03 831 ARG A N 1
ATOM 6445 C CA . ARG A 1 831 ? 17.844 16.625 23.766 1 40.03 831 ARG A CA 1
ATOM 6446 C C . ARG A 1 831 ? 17.938 15.109 23.844 1 40.03 831 ARG A C 1
ATOM 6448 O O . ARG A 1 831 ? 18.328 14.461 22.859 1 40.03 831 ARG A O 1
ATOM 6455 N N . ARG A 1 832 ? 18.219 14.555 25.109 1 34.94 832 ARG A N 1
ATOM 6456 C CA . ARG A 1 832 ? 18.547 13.133 25.188 1 34.94 832 ARG A CA 1
ATOM 6457 C C . ARG A 1 832 ? 17.312 12.266 24.953 1 34.94 832 ARG A C 1
ATOM 6459 O O . ARG A 1 832 ? 16.188 12.672 25.281 1 34.94 832 ARG A O 1
ATOM 6466 N N . LEU A 1 833 ? 17.453 11.211 24.188 1 39.81 833 LEU A N 1
ATOM 6467 C CA . LEU A 1 833 ? 16.672 10.047 23.797 1 39.81 833 LEU A CA 1
ATOM 6468 C C . LEU A 1 833 ? 15.766 9.594 24.938 1 39.81 833 LEU A C 1
ATOM 6470 O O . LEU A 1 833 ? 16.219 9.383 26.062 1 39.81 833 LEU A O 1
ATOM 6474 N N . ILE A 1 834 ? 14.586 10.016 24.984 1 33.31 834 ILE A N 1
ATOM 6475 C CA . ILE A 1 834 ? 13.742 9.281 25.922 1 33.31 834 ILE A CA 1
ATOM 6476 C C . ILE A 1 834 ? 13.992 7.781 25.781 1 33.31 834 ILE A C 1
ATOM 6478 O O . ILE A 1 834 ? 13.633 7.184 24.766 1 33.31 834 ILE A O 1
ATOM 6482 N N . VAL A 1 835 ? 15.133 7.336 26.094 1 30.12 835 VAL A N 1
ATOM 6483 C CA . VAL A 1 835 ? 15.352 5.895 26.172 1 30.12 835 VAL A CA 1
ATOM 6484 C C . VAL A 1 835 ? 14.289 5.25 27.062 1 30.12 835 VAL A C 1
ATOM 6486 O O . VAL A 1 835 ? 14.109 5.66 28.219 1 30.12 835 VAL A O 1
ATOM 6489 N N . ALA A 1 836 ? 13.297 4.824 26.625 1 30.05 836 ALA A N 1
ATOM 6490 C CA . ALA A 1 836 ? 12.492 3.969 27.5 1 30.05 836 ALA A CA 1
ATOM 6491 C C . ALA A 1 836 ? 13.375 3.104 28.391 1 30.05 836 ALA A C 1
ATOM 6493 O O . ALA A 1 836 ? 14.211 2.342 27.906 1 30.05 836 ALA A O 1
ATOM 6494 N N . LYS A 1 837 ? 13.805 3.564 29.766 1 26.81 837 LYS A N 1
ATOM 6495 C CA . LYS A 1 837 ? 14.227 2.512 30.688 1 26.81 837 LYS A CA 1
ATOM 6496 C C . LYS A 1 837 ? 13.133 1.459 30.859 1 26.81 837 LYS A C 1
ATOM 6498 O O . LYS A 1 837 ? 11.953 1.796 31 1 26.81 837 LYS A O 1
ATOM 6503 N N . MET B 1 1 ? -22.234 -23.922 42.75 1 19.09 1 MET B N 1
ATOM 6504 C CA . MET B 1 1 ? -22.922 -22.906 41.969 1 19.09 1 MET B CA 1
ATOM 6505 C C . MET B 1 1 ? -21.984 -21.734 41.656 1 19.09 1 MET B C 1
ATOM 6507 O O . MET B 1 1 ? -22.188 -21.016 40.688 1 19.09 1 MET B O 1
ATOM 6511 N N . ALA B 1 2 ? -21.312 -21.141 42.656 1 20.22 2 ALA B N 1
ATOM 6512 C CA . ALA B 1 2 ? -20.328 -20.172 43.094 1 20.22 2 ALA B CA 1
ATOM 6513 C C . ALA B 1 2 ? -19.047 -20.266 42.281 1 20.22 2 ALA B C 1
ATOM 6515 O O . ALA B 1 2 ? -18.391 -19.266 42 1 20.22 2 ALA B O 1
ATOM 6516 N N . GLU B 1 3 ? -18.578 -21.438 42.312 1 21.28 3 GLU B N 1
ATOM 6517 C CA . GLU B 1 3 ? -17.203 -21.828 42 1 21.28 3 GLU B CA 1
ATOM 6518 C C . GLU B 1 3 ? -16.906 -21.703 40.531 1 21.28 3 GLU B C 1
ATOM 6520 O O . GLU B 1 3 ? -15.766 -21.906 40.094 1 21.28 3 GLU B O 1
ATOM 6525 N N . ASN B 1 4 ? -18.031 -21.719 39.656 1 20.12 4 ASN B N 1
ATOM 6526 C CA . ASN B 1 4 ? -18.156 -21.906 38.219 1 20.12 4 ASN B CA 1
ATOM 6527 C C . ASN B 1 4 ? -17.688 -20.656 37.438 1 20.12 4 ASN B C 1
ATOM 6529 O O . ASN B 1 4 ? -17.219 -20.766 36.312 1 20.12 4 ASN B O 1
ATOM 6533 N N . MET B 1 5 ? -18.281 -19.422 37.844 1 20.38 5 MET B N 1
ATOM 6534 C CA . MET B 1 5 ? -18.438 -18.234 36.969 1 20.38 5 MET B CA 1
ATOM 6535 C C . MET B 1 5 ? -17.094 -17.547 36.781 1 20.38 5 MET B C 1
ATOM 6537 O O . MET B 1 5 ? -17.047 -16.312 36.656 1 20.38 5 MET B O 1
ATOM 6541 N N . GLN B 1 6 ? -16.125 -17.984 37.375 1 20.67 6 GLN B N 1
ATOM 6542 C CA . GLN B 1 6 ? -14.828 -17.391 37.656 1 20.67 6 GLN B CA 1
ATOM 6543 C C . GLN B 1 6 ? -14.109 -17.047 36.344 1 20.67 6 GLN B C 1
ATOM 6545 O O . GLN B 1 6 ? -13.023 -16.469 36.344 1 20.67 6 GLN B O 1
ATOM 6550 N N . VAL B 1 7 ? -14.391 -17.859 35.375 1 24 7 VAL B N 1
ATOM 6551 C CA . VAL B 1 7 ? -13.586 -17.906 34.156 1 24 7 VAL B CA 1
ATOM 6552 C C . VAL B 1 7 ? -13.828 -16.641 33.344 1 24 7 VAL B C 1
ATOM 6554 O O . VAL B 1 7 ? -13.383 -16.547 32.188 1 24 7 VAL B O 1
ATOM 6557 N N . GLY B 1 8 ? -14.852 -15.703 33.75 1 20.53 8 GLY B N 1
ATOM 6558 C CA . GLY B 1 8 ? -15.539 -14.688 32.969 1 20.53 8 GLY B CA 1
ATOM 6559 C C . GLY B 1 8 ? -14.594 -13.711 32.281 1 20.53 8 GLY B C 1
ATOM 6560 O O . GLY B 1 8 ? -13.375 -13.773 32.5 1 20.53 8 GLY B O 1
ATOM 6561 N N . ARG B 1 9 ? -15.078 -12.344 32.375 1 20.8 9 ARG B N 1
ATOM 6562 C CA . ARG B 1 9 ? -14.914 -11.133 31.578 1 20.8 9 ARG B CA 1
ATOM 6563 C C . ARG B 1 9 ? -13.531 -10.531 31.766 1 20.8 9 ARG B C 1
ATOM 6565 O O . ARG B 1 9 ? -13.227 -9.977 32.812 1 20.8 9 ARG B O 1
ATOM 6572 N N . LEU B 1 10 ? -12.531 -11.125 31.438 1 24.78 10 LEU B N 1
ATOM 6573 C CA . LEU B 1 10 ? -11.203 -10.531 31.484 1 24.78 10 LEU B CA 1
ATOM 6574 C C . LEU B 1 10 ? -11.211 -9.125 30.891 1 24.78 10 LEU B C 1
ATOM 6576 O O . LEU B 1 10 ? -11.594 -8.945 29.719 1 24.78 10 LEU B O 1
ATOM 6580 N N . ASP B 1 11 ? -11.461 -8.156 31.688 1 21.8 11 ASP B N 1
ATOM 6581 C CA . ASP B 1 11 ? -11.656 -6.723 31.516 1 21.8 11 ASP B CA 1
ATOM 6582 C C . ASP B 1 11 ? -10.594 -6.125 30.594 1 21.8 11 ASP B C 1
ATOM 6584 O O . ASP B 1 11 ? -9.391 -6.344 30.812 1 21.8 11 ASP B O 1
ATOM 6588 N N . LEU B 1 12 ? -10.977 -5.805 29.469 1 24.66 12 LEU B N 1
ATOM 6589 C CA . LEU B 1 12 ? -10.203 -5.23 28.359 1 24.66 12 LEU B CA 1
ATOM 6590 C C . LEU B 1 12 ? -9.312 -4.094 28.859 1 24.66 12 LEU B C 1
ATOM 6592 O O . LEU B 1 12 ? -8.18 -3.936 28.406 1 24.66 12 LEU B O 1
ATOM 6596 N N . ALA B 1 13 ? -9.875 -3.107 29.719 1 24.06 13 ALA B N 1
ATOM 6597 C CA . ALA B 1 13 ? -9.312 -1.887 30.281 1 24.06 13 ALA B CA 1
ATOM 6598 C C . ALA B 1 13 ? -8.117 -2.203 31.188 1 24.06 13 ALA B C 1
ATOM 6600 O O . ALA B 1 13 ? -7.141 -1.456 31.219 1 24.06 13 ALA B O 1
ATOM 6601 N N . SER B 1 14 ? -8.438 -2.875 32.375 1 26.39 14 SER B N 1
ATOM 6602 C CA . SER B 1 14 ? -7.348 -3.162 33.281 1 26.39 14 SER B CA 1
ATOM 6603 C C . SER B 1 14 ? -6.137 -3.727 32.562 1 26.39 14 SER B C 1
ATOM 6605 O O . SER B 1 14 ? -5.117 -4.035 33.156 1 26.39 14 SER B O 1
ATOM 6607 N N . ARG B 1 15 ? -6.266 -4.117 31.344 1 28.38 15 ARG B N 1
ATOM 6608 C CA . ARG B 1 15 ? -5.383 -4.707 30.344 1 28.38 15 ARG B CA 1
ATOM 6609 C C . ARG B 1 15 ? -4.5 -3.643 29.703 1 28.38 15 ARG B C 1
ATOM 6611 O O . ARG B 1 15 ? -3.73 -3.938 28.781 1 28.38 15 ARG B O 1
ATOM 6618 N N . THR B 1 16 ? -4.855 -2.418 29.672 1 27.17 16 THR B N 1
ATOM 6619 C CA . THR B 1 16 ? -3.971 -1.372 29.172 1 27.17 16 THR B CA 1
ATOM 6620 C C . THR B 1 16 ? -2.703 -1.287 30.016 1 27.17 16 THR B C 1
ATOM 6622 O O . THR B 1 16 ? -1.947 -0.319 29.922 1 27.17 16 THR B O 1
ATOM 6625 N N . ILE B 1 17 ? -2.455 -1.756 31.141 1 28.38 17 ILE B N 1
ATOM 6626 C CA . ILE B 1 17 ? -1.156 -2.068 31.719 1 28.38 17 ILE B CA 1
ATOM 6627 C C . ILE B 1 17 ? -0.15 -2.375 30.609 1 28.38 17 ILE B C 1
ATOM 6629 O O . ILE B 1 17 ? -0.508 -2.949 29.578 1 28.38 17 ILE B O 1
ATOM 6633 N N . ASP B 1 18 ? 1.251 -2.08 30.797 1 33.62 18 ASP B N 1
ATOM 6634 C CA . ASP B 1 18 ? 2.307 -2.109 29.781 1 33.62 18 ASP B CA 1
ATOM 6635 C C . ASP B 1 18 ? 2.104 -3.266 28.812 1 33.62 18 ASP B C 1
ATOM 6637 O O . ASP B 1 18 ? 2.035 -4.426 29.219 1 33.62 18 ASP B O 1
ATOM 6641 N N . LEU B 1 19 ? 1.282 -3.148 27.859 1 36.81 19 LEU B N 1
ATOM 6642 C CA . LEU B 1 19 ? 1.084 -4.234 26.906 1 36.81 19 LEU B CA 1
ATOM 6643 C C . LEU B 1 19 ? 2.244 -5.223 26.969 1 36.81 19 LEU B C 1
ATOM 6645 O O . LEU B 1 19 ? 2.033 -6.438 26.906 1 36.81 19 LEU B O 1
ATOM 6649 N N . THR B 1 20 ? 3.406 -4.777 27.141 1 36.56 20 THR B N 1
ATOM 6650 C CA . THR B 1 20 ? 4.582 -5.609 27.375 1 36.56 20 THR B CA 1
ATOM 6651 C C . THR B 1 20 ? 4.461 -6.344 28.703 1 36.56 20 THR B C 1
ATOM 6653 O O . THR B 1 20 ? 4.75 -7.543 28.797 1 36.56 20 THR B O 1
ATOM 6656 N N . THR B 1 21 ? 4.172 -5.637 29.734 1 38.81 21 THR B N 1
ATOM 6657 C CA . THR B 1 21 ? 4.012 -6.273 31.031 1 38.81 21 THR B CA 1
ATOM 6658 C C . THR B 1 21 ? 2.797 -7.195 31.047 1 38.81 21 THR B C 1
ATOM 6660 O O . THR B 1 21 ? 2.852 -8.297 31.594 1 38.81 21 THR B O 1
ATOM 6663 N N . VAL B 1 22 ? 1.733 -6.883 30.453 1 37.56 22 VAL B N 1
ATOM 6664 C CA . VAL B 1 22 ? 0.575 -7.758 30.297 1 37.56 22 VAL B CA 1
ATOM 6665 C C . VAL B 1 22 ? 0.914 -8.906 29.359 1 37.56 22 VAL B C 1
ATOM 6667 O O . VAL B 1 22 ? 0.568 -10.062 29.609 1 37.56 22 VAL B O 1
ATOM 6670 N N . LEU B 1 23 ? 1.473 -8.617 28.312 1 38.41 23 LEU B N 1
ATOM 6671 C CA . LEU B 1 23 ? 2.027 -9.695 27.5 1 38.41 23 LEU B CA 1
ATOM 6672 C C . LEU B 1 23 ? 2.99 -10.555 28.312 1 38.41 23 LEU B C 1
ATOM 6674 O O . LEU B 1 23 ? 2.969 -11.781 28.219 1 38.41 23 LEU B O 1
ATOM 6678 N N . LEU B 1 24 ? 3.754 -9.898 29.109 1 39.59 24 LEU B N 1
ATOM 6679 C CA . LEU B 1 24 ? 4.668 -10.555 30.047 1 39.59 24 LEU B CA 1
ATOM 6680 C C . LEU B 1 24 ? 3.895 -11.312 31.125 1 39.59 24 LEU B C 1
ATOM 6682 O O . LEU B 1 24 ? 4.242 -12.445 31.469 1 39.59 24 LEU B O 1
ATOM 6686 N N . ARG B 1 25 ? 3.098 -10.703 31.797 1 40 25 ARG B N 1
ATOM 6687 C CA . ARG B 1 25 ? 2.314 -11.391 32.812 1 40 25 ARG B CA 1
ATOM 6688 C C . ARG B 1 25 ? 1.432 -12.469 32.188 1 40 25 ARG B C 1
ATOM 6690 O O . ARG B 1 25 ? 1.146 -13.484 32.812 1 40 25 ARG B O 1
ATOM 6697 N N . ALA B 1 26 ? 0.928 -12.195 31.172 1 34 26 ALA B N 1
ATOM 6698 C CA . ALA B 1 26 ? 0.221 -13.227 30.422 1 34 26 ALA B CA 1
ATOM 6699 C C . ALA B 1 26 ? 1.156 -14.375 30.047 1 34 26 ALA B C 1
ATOM 6701 O O . ALA B 1 26 ? 0.702 -15.477 29.734 1 34 26 ALA B O 1
ATOM 6702 N N . THR B 1 27 ? 2.311 -14.148 29.812 1 33.72 27 THR B N 1
ATOM 6703 C CA . THR B 1 27 ? 3.279 -15.227 29.641 1 33.72 27 THR B CA 1
ATOM 6704 C C . THR B 1 27 ? 3.336 -16.109 30.891 1 33.72 27 THR B C 1
ATOM 6706 O O . THR B 1 27 ? 3.836 -17.234 30.828 1 33.72 27 THR B O 1
ATOM 6709 N N . SER B 1 28 ? 3.221 -15.445 31.938 1 35.09 28 SER B N 1
ATOM 6710 C CA . SER B 1 28 ? 3.268 -16.375 33.062 1 35.09 28 SER B CA 1
ATOM 6711 C C . SER B 1 28 ? 2.076 -17.312 33.031 1 35.09 28 SER B C 1
ATOM 6713 O O . SER B 1 28 ? 2.109 -18.375 33.688 1 35.09 28 SER B O 1
ATOM 6715 N N . SER B 1 29 ? 0.829 -16.781 32.906 1 37.44 29 SER B N 1
ATOM 6716 C CA . SER B 1 29 ? -0.155 -17.844 33.125 1 37.44 29 SER B CA 1
ATOM 6717 C C . SER B 1 29 ? -0.259 -18.766 31.906 1 37.44 29 SER B C 1
ATOM 6719 O O . SER B 1 29 ? 0.347 -19.828 31.875 1 37.44 29 SER B O 1
ATOM 6721 N N . SER B 1 30 ? -1.699 -18.781 31.094 1 45.03 30 SER B N 1
ATOM 6722 C CA . SER B 1 30 ? -2.094 -19.828 30.156 1 45.03 30 SER B CA 1
ATOM 6723 C C . SER B 1 30 ? -1.685 -19.484 28.719 1 45.03 30 SER B C 1
ATOM 6725 O O . SER B 1 30 ? -1.586 -18.312 28.375 1 45.03 30 SER B O 1
ATOM 6727 N N . GLY B 1 31 ? -1.001 -20.328 27.812 1 50.75 31 GLY B N 1
ATOM 6728 C CA . GLY B 1 31 ? -0.604 -20.391 26.406 1 50.75 31 GLY B CA 1
ATOM 6729 C C . GLY B 1 31 ? -1.511 -19.594 25.5 1 50.75 31 GLY B C 1
ATOM 6730 O O . GLY B 1 31 ? -1.044 -18.969 24.547 1 50.75 31 GLY B O 1
ATOM 6731 N N . SER B 1 32 ? -2.73 -19.359 25.828 1 59.69 32 SER B N 1
ATOM 6732 C CA . SER B 1 32 ? -3.715 -18.703 24.984 1 59.69 32 SER B CA 1
ATOM 6733 C C . SER B 1 32 ? -3.57 -17.188 25.047 1 59.69 32 SER B C 1
ATOM 6735 O O . SER B 1 32 ? -3.729 -16.5 24.031 1 59.69 32 SER B O 1
ATOM 6737 N N . LEU B 1 33 ? -3.16 -16.578 26.203 1 62.22 33 LEU B N 1
ATOM 6738 C CA . LEU B 1 33 ? -3.025 -15.133 26.359 1 62.22 33 LEU B CA 1
ATOM 6739 C C . LEU B 1 33 ? -1.804 -14.617 25.609 1 62.22 33 LEU B C 1
ATOM 6741 O O . LEU B 1 33 ? -1.851 -13.539 25 1 62.22 33 LEU B O 1
ATOM 6745 N N . LEU B 1 34 ? -0.83 -15.359 25.609 1 64.69 34 LEU B N 1
ATOM 6746 C CA . LEU B 1 34 ? 0.379 -14.977 24.891 1 64.69 34 LEU B CA 1
ATOM 6747 C C . LEU B 1 34 ? 0.139 -14.969 23.391 1 64.69 34 LEU B C 1
ATOM 6749 O O . LEU B 1 34 ? 0.617 -14.078 22.688 1 64.69 34 LEU B O 1
ATOM 6753 N N . LYS B 1 35 ? -0.651 -15.898 23 1 68.88 35 LYS B N 1
ATOM 6754 C CA . LYS B 1 35 ? -0.968 -15.953 21.578 1 68.88 35 LYS B CA 1
ATOM 6755 C C . LYS B 1 35 ? -1.812 -14.758 21.141 1 68.88 35 LYS B C 1
ATOM 6757 O O . LYS B 1 35 ? -1.584 -14.18 20.078 1 68.88 35 LYS B O 1
ATOM 6762 N N . GLY B 1 36 ? -2.736 -14.477 22.016 1 70.38 36 GLY B N 1
ATOM 6763 C CA . GLY B 1 36 ? -3.564 -13.32 21.719 1 70.38 36 GLY B CA 1
ATOM 6764 C C . GLY B 1 36 ? -2.783 -12.023 21.672 1 70.38 36 GLY B C 1
ATOM 6765 O O . GLY B 1 36 ? -2.986 -11.203 20.781 1 70.38 36 GLY B O 1
ATOM 6766 N N . ALA B 1 37 ? -1.876 -11.898 22.562 1 72.88 37 ALA B N 1
ATOM 6767 C CA . ALA B 1 37 ? -1.038 -10.703 22.594 1 72.88 37 ALA B CA 1
ATOM 6768 C C . ALA B 1 37 ? -0.148 -10.617 21.359 1 72.88 37 ALA B C 1
ATOM 6770 O O . ALA B 1 37 ? 0.049 -9.539 20.797 1 72.88 37 ALA B O 1
ATOM 6771 N N . TRP B 1 38 ? 0.353 -11.727 21 1 76 38 TRP B N 1
ATOM 6772 C CA . TRP B 1 38 ? 1.202 -11.797 19.812 1 76 38 TRP B CA 1
ATOM 6773 C C . TRP B 1 38 ? 0.429 -11.391 18.562 1 76 38 TRP B C 1
ATOM 6775 O O . TRP B 1 38 ? 0.927 -10.617 17.75 1 76 38 TRP B O 1
ATOM 6785 N N . GLU B 1 39 ? -0.769 -11.852 18.5 1 77.94 39 GLU B N 1
ATOM 6786 C CA . GLU B 1 39 ? -1.608 -11.531 17.344 1 77.94 39 GLU B CA 1
ATOM 6787 C C . GLU B 1 39 ? -1.968 -10.055 17.312 1 77.94 39 GLU B C 1
ATOM 6789 O O . GLU B 1 39 ? -2.012 -9.438 16.25 1 77.94 39 GLU B O 1
ATOM 6794 N N . ILE B 1 40 ? -2.158 -9.57 18.5 1 78 40 ILE B N 1
ATOM 6795 C CA . ILE B 1 40 ? -2.461 -8.148 18.578 1 78 40 ILE B CA 1
ATOM 6796 C C . ILE B 1 40 ? -1.236 -7.336 18.156 1 78 40 ILE B C 1
ATOM 6798 O O . ILE B 1 40 ? -1.36 -6.336 17.453 1 78 40 ILE B O 1
ATOM 6802 N N . GLY B 1 41 ? -0.074 -7.762 18.656 1 79.06 41 GLY B N 1
ATOM 6803 C CA . GLY B 1 41 ? 1.152 -7.094 18.266 1 79.06 41 GLY B CA 1
ATOM 6804 C C . GLY B 1 41 ? 1.371 -7.094 16.75 1 79.06 41 GLY B C 1
ATOM 6805 O O . GLY B 1 41 ? 1.725 -6.066 16.172 1 79.06 41 GLY B O 1
ATOM 6806 N N . GLN B 1 42 ? 1.099 -8.164 16.125 1 81.38 42 GLN B N 1
ATOM 6807 C CA . GLN B 1 42 ? 1.233 -8.266 14.672 1 81.38 42 GLN B CA 1
ATOM 6808 C C . GLN B 1 42 ? 0.198 -7.395 13.969 1 81.38 42 GLN B C 1
ATOM 6810 O O . GLN B 1 42 ? 0.496 -6.777 12.938 1 81.38 42 GLN B O 1
ATOM 6815 N N . TRP B 1 43 ? -0.982 -7.43 14.562 1 82.38 43 TRP B N 1
ATOM 6816 C CA . TRP B 1 43 ? -2.023 -6.602 13.961 1 82.38 43 TRP B CA 1
ATOM 6817 C C . TRP B 1 43 ? -1.654 -5.125 14.031 1 82.38 43 TRP B C 1
ATOM 6819 O O . TRP B 1 43 ? -1.842 -4.383 13.07 1 82.38 43 TRP B O 1
ATOM 6829 N N . LEU B 1 44 ? -1.128 -4.699 15.156 1 83.19 44 LEU B N 1
ATOM 6830 C CA . LEU B 1 44 ? -0.696 -3.314 15.32 1 83.19 44 LEU B CA 1
ATOM 6831 C C . LEU B 1 44 ? 0.375 -2.953 14.297 1 83.19 44 LEU B C 1
ATOM 6833 O O . LEU B 1 44 ? 0.362 -1.854 13.742 1 83.19 44 LEU B O 1
ATOM 6837 N N . GLY B 1 45 ? 1.237 -3.895 14.117 1 82 45 GLY B N 1
ATOM 6838 C CA . GLY B 1 45 ? 2.248 -3.676 13.094 1 82 45 GLY B CA 1
ATOM 6839 C C . GLY B 1 45 ? 1.672 -3.572 11.695 1 82 45 GLY B C 1
ATOM 6840 O O . GLY B 1 45 ? 2.012 -2.658 10.938 1 82 45 GLY B O 1
ATOM 6841 N N . ARG B 1 46 ? 0.782 -4.406 11.414 1 83.06 46 ARG B N 1
ATOM 6842 C CA . ARG B 1 46 ? 0.16 -4.441 10.094 1 83.06 46 ARG B CA 1
ATOM 6843 C C . ARG B 1 46 ? -0.624 -3.16 9.82 1 83.06 46 ARG B C 1
ATOM 6845 O O . ARG B 1 46 ? -0.608 -2.643 8.703 1 83.06 46 ARG B O 1
ATOM 6852 N N . GLU B 1 47 ? -1.318 -2.746 10.859 1 84.5 47 GLU B N 1
ATOM 6853 C CA . GLU B 1 47 ? -2.164 -1.564 10.719 1 84.5 47 GLU B CA 1
ATOM 6854 C C . GLU B 1 47 ? -1.378 -0.285 10.992 1 84.5 47 GLU B C 1
ATOM 6856 O O . GLU B 1 47 ? -1.895 0.819 10.812 1 84.5 47 GLU B O 1
ATOM 6861 N N . ARG B 1 48 ? -0.112 -0.418 11.43 1 84.88 48 ARG B N 1
ATOM 6862 C CA . ARG B 1 48 ? 0.756 0.714 11.734 1 84.88 48 ARG B CA 1
ATOM 6863 C C . ARG B 1 48 ? 0.093 1.655 12.734 1 84.88 48 ARG B C 1
ATOM 6865 O O . ARG B 1 48 ? 0.024 2.863 12.508 1 84.88 48 ARG B O 1
ATOM 6872 N N . LEU B 1 49 ? -0.544 1.094 13.703 1 83 49 LEU B N 1
ATOM 6873 C CA . LEU B 1 49 ? -1.204 1.811 14.789 1 83 49 LEU B CA 1
ATOM 6874 C C . LEU B 1 49 ? -0.384 1.728 16.078 1 83 49 LEU B C 1
ATOM 6876 O O . LEU B 1 49 ? 0.141 0.664 16.422 1 83 49 LEU B O 1
ATOM 6880 N N . ASN B 1 50 ? -0.21 2.889 16.672 1 80.38 50 ASN B N 1
ATOM 6881 C CA . ASN B 1 50 ? 0.485 2.9 17.953 1 80.38 50 ASN B CA 1
ATOM 6882 C C . ASN B 1 50 ? -0.317 2.18 19.031 1 80.38 50 ASN B C 1
ATOM 6884 O O . ASN B 1 50 ? -1.539 2.322 19.109 1 80.38 50 ASN B O 1
ATOM 6888 N N . GLN B 1 51 ? 0.349 1.424 19.844 1 78.62 51 GLN B N 1
ATOM 6889 C CA . GLN B 1 51 ? -0.298 0.59 20.844 1 78.62 51 GLN B CA 1
ATOM 6890 C C . GLN B 1 51 ? -1.063 1.441 21.859 1 78.62 51 GLN B C 1
ATOM 6892 O O . GLN B 1 51 ? -2.121 1.036 22.344 1 78.62 51 GLN B O 1
ATOM 6897 N N . TYR B 1 52 ? -0.611 2.619 22.172 1 77.5 52 TYR B N 1
ATOM 6898 C CA . TYR B 1 52 ? -1.25 3.445 23.188 1 77.5 52 TYR B CA 1
ATOM 6899 C C . TYR B 1 52 ? -2.531 4.074 22.656 1 77.5 52 TYR B C 1
ATOM 6901 O O . TYR B 1 52 ? -3.453 4.367 23.422 1 77.5 52 TYR B O 1
ATOM 6909 N N . GLU B 1 53 ? -2.547 4.273 21.391 1 83.5 53 GLU B N 1
ATOM 6910 C CA . GLU B 1 53 ? -3.791 4.754 20.797 1 83.5 53 GLU B CA 1
ATOM 6911 C C . GLU B 1 53 ? -4.895 3.707 20.906 1 83.5 53 GLU B C 1
ATOM 6913 O O . GLU B 1 53 ? -6.043 4.035 21.203 1 83.5 53 GLU B O 1
ATOM 6918 N N . LEU B 1 54 ? -4.543 2.486 20.625 1 85.38 54 LEU B N 1
ATOM 6919 C CA . LEU B 1 54 ? -5.508 1.401 20.766 1 85.38 54 LEU B CA 1
ATOM 6920 C C . LEU B 1 54 ? -5.957 1.244 22.203 1 85.38 54 LEU B C 1
ATOM 6922 O O . LEU B 1 54 ? -7.145 1.06 22.484 1 85.38 54 LEU B O 1
ATOM 6926 N N . LEU B 1 55 ? -5.023 1.33 23.125 1 81.19 55 LEU B N 1
ATOM 6927 C CA . LEU B 1 55 ? -5.332 1.172 24.547 1 81.19 55 LEU B CA 1
ATOM 6928 C C . LEU B 1 55 ? -6.301 2.252 25.016 1 81.19 55 LEU B C 1
ATOM 6930 O O . LEU B 1 55 ? -7.273 1.958 25.719 1 81.19 55 LEU B O 1
ATOM 6934 N N . ASP B 1 56 ? -6.012 3.451 24.625 1 80.44 56 ASP B N 1
ATOM 6935 C CA . ASP B 1 56 ? -6.887 4.562 25 1 80.44 56 ASP B CA 1
ATOM 6936 C C . ASP B 1 56 ? -8.297 4.355 24.438 1 80.44 56 ASP B C 1
ATOM 6938 O O . ASP B 1 56 ? -9.281 4.609 25.141 1 80.44 56 ASP B O 1
ATOM 6942 N N . CYS B 1 57 ? -8.352 3.912 23.266 1 86 57 CYS B N 1
ATOM 6943 C CA . CYS B 1 57 ? -9.641 3.676 22.625 1 86 57 CYS B CA 1
ATOM 6944 C C . CYS B 1 57 ? -10.398 2.555 23.328 1 86 57 CYS B C 1
ATOM 6946 O O . CYS B 1 57 ? -11.594 2.686 23.609 1 86 57 CYS B O 1
ATOM 6948 N N . MET B 1 58 ? -9.719 1.489 23.688 1 85.06 58 MET B N 1
ATOM 6949 C CA . MET B 1 58 ? -10.352 0.337 24.312 1 85.06 58 MET B CA 1
ATOM 6950 C C . MET B 1 58 ? -10.836 0.683 25.719 1 85.06 58 MET B C 1
ATOM 6952 O O . MET B 1 58 ? -11.891 0.218 26.156 1 85.06 58 MET B O 1
ATOM 6956 N N . GLU B 1 59 ? -10.039 1.461 26.391 1 82.06 59 GLU B N 1
ATOM 6957 C CA . GLU B 1 59 ? -10.438 1.879 27.734 1 82.06 59 GLU B CA 1
ATOM 6958 C C . GLU B 1 59 ? -11.719 2.707 27.703 1 82.06 59 GLU B C 1
ATOM 6960 O O . GLU B 1 59 ? -12.594 2.547 28.562 1 82.06 59 GLU B O 1
ATOM 6965 N N . LYS B 1 60 ? -11.773 3.486 26.781 1 84.81 60 LYS B N 1
ATOM 6966 C CA . LYS B 1 60 ? -12.961 4.32 26.641 1 84.81 60 LYS B CA 1
ATOM 6967 C C . LYS B 1 60 ? -14.164 3.49 26.188 1 84.81 60 LYS B C 1
ATOM 6969 O O . LYS B 1 60 ? -15.305 3.826 26.5 1 84.81 60 LYS B O 1
ATOM 6974 N N . ALA B 1 61 ? -13.898 2.451 25.453 1 89.19 61 ALA B N 1
ATOM 6975 C CA . ALA B 1 61 ? -14.961 1.646 24.859 1 89.19 61 ALA B CA 1
ATOM 6976 C C . ALA B 1 61 ? -15.445 0.57 25.828 1 89.19 61 ALA B C 1
ATOM 6978 O O . ALA B 1 61 ? -16.516 -0.007 25.641 1 89.19 61 ALA B O 1
ATOM 6979 N N . LYS B 1 62 ? -14.758 0.348 26.875 1 86.12 62 LYS B N 1
ATOM 6980 C CA . LYS B 1 62 ? -15.016 -0.794 27.75 1 86.12 62 LYS B CA 1
ATOM 6981 C C . LYS B 1 62 ? -16.375 -0.665 28.438 1 86.12 62 LYS B C 1
ATOM 6983 O O . LYS B 1 62 ? -16.703 0.392 28.969 1 86.12 62 LYS B O 1
ATOM 6988 N N . GLY B 1 63 ? -17.172 -1.762 28.344 1 85.06 63 GLY B N 1
ATOM 6989 C CA . GLY B 1 63 ? -18.375 -1.917 29.141 1 85.06 63 GLY B CA 1
ATOM 6990 C C . GLY B 1 63 ? -19.531 -1.059 28.656 1 85.06 63 GLY B C 1
ATOM 6991 O O . GLY B 1 63 ? -20.438 -0.735 29.438 1 85.06 63 GLY B O 1
ATOM 6992 N N . PHE B 1 64 ? -19.5 -0.637 27.422 1 89.44 64 PHE B N 1
ATOM 6993 C CA . PHE B 1 64 ? -20.594 0.159 26.875 1 89.44 64 PHE B CA 1
ATOM 6994 C C . PHE B 1 64 ? -21.875 -0.653 26.828 1 89.44 64 PHE B C 1
ATOM 6996 O O . PHE B 1 64 ? -22.953 -0.153 27.188 1 89.44 64 PHE B O 1
ATOM 7003 N N . ALA B 1 65 ? -21.781 -1.849 26.297 1 92 65 ALA B N 1
ATOM 7004 C CA . ALA B 1 65 ? -22.938 -2.736 26.219 1 92 65 ALA B CA 1
ATOM 7005 C C . ALA B 1 65 ? -22.5 -4.199 26.281 1 92 65 ALA B C 1
ATOM 7007 O O . ALA B 1 65 ? -21.328 -4.523 26.062 1 92 65 ALA B O 1
ATOM 7008 N N . PHE B 1 66 ? -23.484 -5.008 26.688 1 91.88 66 PHE B N 1
ATOM 7009 C CA . PHE B 1 66 ? -23.297 -6.453 26.703 1 91.88 66 PHE B CA 1
ATOM 7010 C C . PHE B 1 66 ? -24.328 -7.148 25.828 1 91.88 66 PHE B C 1
ATOM 7012 O O . PHE B 1 66 ? -25.453 -6.672 25.703 1 91.88 66 PHE B O 1
ATOM 7019 N N . ALA B 1 67 ? -23.875 -8.211 25.281 1 93.06 67 ALA B N 1
ATOM 7020 C CA . ALA B 1 67 ? -24.766 -8.938 24.375 1 93.06 67 ALA B CA 1
ATOM 7021 C C . ALA B 1 67 ? -25.797 -9.75 25.141 1 93.06 67 ALA B C 1
ATOM 7023 O O . ALA B 1 67 ? -25.5 -10.297 26.203 1 93.06 67 ALA B O 1
ATOM 7024 N N . ASN B 1 68 ? -27 -9.773 24.594 1 93.44 68 ASN B N 1
ATOM 7025 C CA . ASN B 1 68 ? -28 -10.711 25.094 1 93.44 68 ASN B CA 1
ATOM 7026 C C . ASN B 1 68 ? -27.844 -12.086 24.469 1 93.44 68 ASN B C 1
ATOM 7028 O O . ASN B 1 68 ? -26.781 -12.406 23.906 1 93.44 68 ASN B O 1
ATOM 7032 N N . GLN B 1 69 ? -28.828 -12.852 24.5 1 89.75 69 GLN B N 1
ATOM 7033 C CA . GLN B 1 69 ? -28.734 -14.219 23.984 1 89.75 69 GLN B CA 1
ATOM 7034 C C . GLN B 1 69 ? -28.516 -14.211 22.469 1 89.75 69 GLN B C 1
ATOM 7036 O O . GLN B 1 69 ? -27.703 -14.984 21.953 1 89.75 69 GLN B O 1
ATOM 7041 N N . SER B 1 70 ? -29.219 -13.383 21.797 1 89.81 70 SER B N 1
ATOM 7042 C CA . SER B 1 70 ? -29.062 -13.281 20.344 1 89.81 70 SER B CA 1
ATOM 7043 C C . SER B 1 70 ? -27.672 -12.781 19.969 1 89.81 70 SER B C 1
ATOM 7045 O O . SER B 1 70 ? -27.078 -13.289 19.016 1 89.81 70 SER B O 1
ATOM 7047 N N . GLY B 1 71 ? -27.266 -11.836 20.688 1 92.5 71 GLY B N 1
ATOM 7048 C CA . GLY B 1 71 ? -25.922 -11.336 20.438 1 92.5 71 GLY B CA 1
ATOM 7049 C C . GLY B 1 71 ? -24.844 -12.359 20.734 1 92.5 71 GLY B C 1
ATOM 7050 O O . GLY B 1 71 ? -23.844 -12.445 20.016 1 92.5 71 GLY B O 1
ATOM 7051 N N . GLN B 1 72 ? -25.109 -13.156 21.703 1 90.56 72 GLN B N 1
ATOM 7052 C CA . GLN B 1 72 ? -24.125 -14.18 22.062 1 90.56 72 GLN B CA 1
ATOM 7053 C C . GLN B 1 72 ? -24.016 -15.258 20.984 1 90.56 72 GLN B C 1
ATOM 7055 O O . GLN B 1 72 ? -22.938 -15.781 20.734 1 90.56 72 GLN B O 1
ATOM 7060 N N . GLN B 1 73 ? -25.078 -15.531 20.422 1 89.12 73 GLN B N 1
ATOM 7061 C CA . GLN B 1 73 ? -25.078 -16.5 19.328 1 89.12 73 GLN B CA 1
ATOM 7062 C C . GLN B 1 73 ? -24.234 -16.016 18.156 1 89.12 73 GLN B C 1
ATOM 7064 O O . GLN B 1 73 ? -23.562 -16.812 17.5 1 89.12 73 GLN B O 1
ATOM 7069 N N . PHE B 1 74 ? -24.375 -14.797 17.953 1 91.12 74 PHE B N 1
ATOM 7070 C CA . PHE B 1 74 ? -23.562 -14.172 16.906 1 91.12 74 PHE B CA 1
ATOM 7071 C C . PHE B 1 74 ? -22.078 -14.352 17.203 1 91.12 74 PHE B C 1
ATOM 7073 O O . PHE B 1 74 ? -21.312 -14.742 16.328 1 91.12 74 PHE B O 1
ATOM 7080 N N . PHE B 1 75 ? -21.641 -14.156 18.391 1 89 75 PHE B N 1
ATOM 7081 C CA . PHE B 1 75 ? -20.25 -14.266 18.766 1 89 75 PHE B CA 1
ATOM 7082 C C . PHE B 1 75 ? -19.781 -15.719 18.734 1 89 75 PHE B C 1
ATOM 7084 O O . PHE B 1 75 ? -18.641 -16 18.391 1 89 75 PHE B O 1
ATOM 7091 N N . ASP B 1 76 ? -20.625 -16.594 19.078 1 84.31 76 ASP B N 1
ATOM 7092 C CA . ASP B 1 76 ? -20.281 -18.016 19.047 1 84.31 76 ASP B CA 1
ATOM 7093 C C . ASP B 1 76 ? -19.953 -18.469 17.625 1 84.31 76 ASP B C 1
ATOM 7095 O O . ASP B 1 76 ? -19.047 -19.266 17.406 1 84.31 76 ASP B O 1
ATOM 7099 N N . LYS B 1 77 ? -20.641 -17.875 16.734 1 83.25 77 LYS B N 1
ATOM 7100 C CA . LYS B 1 77 ? -20.391 -18.188 15.328 1 83.25 77 LYS B CA 1
ATOM 7101 C C . LYS B 1 77 ? -19.016 -17.688 14.883 1 83.25 77 LYS B C 1
ATOM 7103 O O . LYS B 1 77 ? -18.328 -18.344 14.102 1 83.25 77 LYS B O 1
ATOM 7108 N N . ILE B 1 78 ? -18.672 -16.578 15.359 1 82.94 78 ILE B N 1
ATOM 7109 C CA . ILE B 1 78 ? -17.391 -15.977 15 1 82.94 78 ILE B CA 1
ATOM 7110 C C . ILE B 1 78 ? -16.25 -16.781 15.602 1 82.94 78 ILE B C 1
ATOM 7112 O O . ILE B 1 78 ? -15.242 -17.047 14.938 1 82.94 78 ILE B O 1
ATOM 7116 N N . ILE B 1 79 ? -16.406 -17.203 16.812 1 74.88 79 ILE B N 1
ATOM 7117 C CA . ILE B 1 79 ? -15.336 -17.859 17.562 1 74.88 79 ILE B CA 1
ATOM 7118 C C . ILE B 1 79 ? -15.172 -19.297 17.094 1 74.88 79 ILE B C 1
ATOM 7120 O O . ILE B 1 79 ? -14.055 -19.781 16.953 1 74.88 79 ILE B O 1
ATOM 7124 N N . GLN B 1 80 ? -16.266 -20.031 17 1 69.69 80 GLN B N 1
ATOM 7125 C CA . GLN B 1 80 ? -16.188 -21.422 16.562 1 69.69 80 GLN B CA 1
ATOM 7126 C C . GLN B 1 80 ? -15.719 -21.547 15.125 1 69.69 80 GLN B C 1
ATOM 7128 O O . GLN B 1 80 ? -15.094 -22.531 14.742 1 69.69 80 GLN B O 1
ATOM 7133 N N . GLY B 1 81 ? -15.719 -20.531 14.508 1 63.94 81 GLY B N 1
ATOM 7134 C CA . GLY B 1 81 ? -15.25 -20.5 13.133 1 63.94 81 GLY B CA 1
ATOM 7135 C C . GLY B 1 81 ? -16.203 -21.172 12.164 1 63.94 81 GLY B C 1
ATOM 7136 O O . GLY B 1 81 ? -17.141 -21.875 12.578 1 63.94 81 GLY B O 1
ATOM 7137 N N . LEU B 1 82 ? -16.234 -20.812 10.891 1 62.62 82 LEU B N 1
ATOM 7138 C CA . LEU B 1 82 ? -17.047 -21.359 9.82 1 62.62 82 LEU B CA 1
ATOM 7139 C C . LEU B 1 82 ? -16.344 -22.531 9.141 1 62.62 82 LEU B C 1
ATOM 7141 O O . LEU B 1 82 ? -15.133 -22.703 9.305 1 62.62 82 LEU B O 1
ATOM 7145 N N . GLU B 1 83 ? -17.078 -23.391 8.633 1 65.94 83 GLU B N 1
ATOM 7146 C CA . GLU B 1 83 ? -16.562 -24.531 7.883 1 65.94 83 GLU B CA 1
ATOM 7147 C C . GLU B 1 83 ? -15.586 -24.094 6.797 1 65.94 83 GLU B C 1
ATOM 7149 O O . GLU B 1 83 ? -15.828 -23.109 6.102 1 65.94 83 GLU B O 1
ATOM 7154 N N . THR B 1 84 ? -14.32 -24.656 6.926 1 72.81 84 THR B N 1
ATOM 7155 C CA . THR B 1 84 ? -13.305 -24.344 5.93 1 72.81 84 THR B CA 1
ATOM 7156 C C . THR B 1 84 ? -13.227 -25.438 4.871 1 72.81 84 THR B C 1
ATOM 7158 O O . THR B 1 84 ? -13.445 -26.609 5.172 1 72.81 84 THR B O 1
ATOM 7161 N N . PHE B 1 85 ? -13.156 -25.094 3.598 1 76.19 85 PHE B N 1
ATOM 7162 C CA . PHE B 1 85 ? -12.984 -26.016 2.479 1 76.19 85 PHE B CA 1
ATOM 7163 C C . PHE B 1 85 ? -11.602 -25.859 1.86 1 76.19 85 PHE B C 1
ATOM 7165 O O . PHE B 1 85 ? -11.43 -25.156 0.868 1 76.19 85 PHE B O 1
ATOM 7172 N N . PRO B 1 86 ? -10.609 -26.609 2.469 1 79.62 86 PRO B N 1
ATOM 7173 C CA . PRO B 1 86 ? -9.266 -26.469 1.91 1 79.62 86 PRO B CA 1
ATOM 7174 C C . PRO B 1 86 ? -9.102 -27.188 0.578 1 79.62 86 PRO B C 1
ATOM 7176 O O . PRO B 1 86 ? -9.742 -28.219 0.347 1 79.62 86 PRO B O 1
ATOM 7179 N N . VAL B 1 87 ? -8.414 -26.609 -0.316 1 85.31 87 VAL B N 1
ATOM 7180 C CA . VAL B 1 87 ? -7.945 -27.25 -1.545 1 85.31 87 VAL B CA 1
ATOM 7181 C C . VAL B 1 87 ? -6.453 -27.547 -1.435 1 85.31 87 VAL B C 1
ATOM 7183 O O . VAL B 1 87 ? -5.625 -26.641 -1.462 1 85.31 87 VAL B O 1
ATOM 7186 N N . ARG B 1 88 ? -6.156 -28.797 -1.284 1 87.25 88 ARG B N 1
ATOM 7187 C CA . ARG B 1 88 ? -4.746 -29.141 -1.132 1 87.25 88 ARG B CA 1
ATOM 7188 C C . ARG B 1 88 ? -3.93 -28.656 -2.322 1 87.25 88 ARG B C 1
ATOM 7190 O O . ARG B 1 88 ? -4.41 -28.656 -3.457 1 87.25 88 ARG B O 1
ATOM 7197 N N . PRO B 1 89 ? -2.775 -28.219 -2.021 1 91.06 89 PRO B N 1
ATOM 7198 C CA . PRO B 1 89 ? -1.994 -28.328 -0.788 1 91.06 89 PRO B CA 1
ATOM 7199 C C . PRO B 1 89 ? -2.215 -27.141 0.157 1 91.06 89 PRO B C 1
ATOM 7201 O O . PRO B 1 89 ? -1.546 -27.047 1.188 1 91.06 89 PRO B O 1
ATOM 7204 N N . LEU B 1 90 ? -3.072 -26.344 -0.172 1 91.25 90 LEU B N 1
ATOM 7205 C CA . LEU B 1 90 ? -3.34 -25.188 0.675 1 91.25 90 LEU B CA 1
ATOM 7206 C C . LEU B 1 90 ? -4.289 -25.547 1.811 1 91.25 90 LEU B C 1
ATOM 7208 O O . LEU B 1 90 ? -5.211 -26.344 1.621 1 91.25 90 LEU B O 1
ATOM 7212 N N . PHE B 1 91 ? -3.996 -25.016 2.928 1 88.44 91 PHE B N 1
ATOM 7213 C CA . PHE B 1 91 ? -4.844 -25.141 4.105 1 88.44 91 PHE B CA 1
ATOM 7214 C C . PHE B 1 91 ? -5.32 -23.781 4.59 1 88.44 91 PHE B C 1
ATOM 7216 O O . PHE B 1 91 ? -4.879 -22.75 4.086 1 88.44 91 PHE B O 1
ATOM 7223 N N . LEU B 1 92 ? -6.312 -23.859 5.438 1 88.75 92 LEU B N 1
ATOM 7224 C CA . LEU B 1 92 ? -6.871 -22.609 5.934 1 88.75 92 LEU B CA 1
ATOM 7225 C C . LEU B 1 92 ? -6.926 -22.594 7.457 1 88.75 92 LEU B C 1
ATOM 7227 O O . LEU B 1 92 ? -7.164 -23.641 8.078 1 88.75 92 LEU B O 1
ATOM 7231 N N . GLN B 1 93 ? -6.609 -21.438 8.031 1 81.62 93 GLN B N 1
ATOM 7232 C CA . GLN B 1 93 ? -6.762 -21.188 9.461 1 81.62 93 GLN B CA 1
ATOM 7233 C C . GLN B 1 93 ? -7.465 -19.859 9.719 1 81.62 93 GLN B C 1
ATOM 7235 O O . GLN B 1 93 ? -7.34 -18.922 8.93 1 81.62 93 GLN B O 1
ATOM 7240 N N . GLN B 1 94 ? -8.156 -19.875 10.812 1 76.56 94 GLN B N 1
ATOM 7241 C CA . GLN B 1 94 ? -8.836 -18.641 11.172 1 76.56 94 GLN B CA 1
ATOM 7242 C C . GLN B 1 94 ? -7.84 -17.531 11.5 1 76.56 94 GLN B C 1
ATOM 7244 O O . GLN B 1 94 ? -6.801 -17.797 12.109 1 76.56 94 GLN B O 1
ATOM 7249 N N . SER B 1 95 ? -8.203 -16.344 11 1 69.75 95 SER B N 1
ATOM 7250 C CA . SER B 1 95 ? -7.309 -15.211 11.18 1 69.75 95 SER B CA 1
ATOM 7251 C C . SER B 1 95 ? -7.285 -14.75 12.633 1 69.75 95 SER B C 1
ATOM 7253 O O . SER B 1 95 ? -8.273 -14.891 13.352 1 69.75 95 SER B O 1
ATOM 7255 N N . GLY B 1 96 ? -6.145 -14.336 13.047 1 65.56 96 GLY B N 1
ATOM 7256 C CA . GLY B 1 96 ? -6.031 -13.68 14.336 1 65.56 96 GLY B CA 1
ATOM 7257 C C . GLY B 1 96 ? -6.301 -12.188 14.266 1 65.56 96 GLY B C 1
ATOM 7258 O O . GLY B 1 96 ? -5.594 -11.391 14.891 1 65.56 96 GLY B O 1
ATOM 7259 N N . SER B 1 97 ? -7.363 -11.859 13.547 1 74.62 97 SER B N 1
ATOM 7260 C CA . SER B 1 97 ? -7.688 -10.445 13.398 1 74.62 97 SER B CA 1
ATOM 7261 C C . SER B 1 97 ? -8.242 -9.859 14.695 1 74.62 97 SER B C 1
ATOM 7263 O O . SER B 1 97 ? -8.727 -10.602 15.555 1 74.62 97 SER B O 1
ATOM 7265 N N . LEU B 1 98 ? -8.086 -8.602 14.883 1 77.81 98 LEU B N 1
ATOM 7266 C CA . LEU B 1 98 ? -8.555 -7.914 16.078 1 77.81 98 LEU B CA 1
ATOM 7267 C C . LEU B 1 98 ? -10.055 -8.094 16.266 1 77.81 98 LEU B C 1
ATOM 7269 O O . LEU B 1 98 ? -10.539 -8.258 17.375 1 77.81 98 LEU B O 1
ATOM 7273 N N . GLY B 1 99 ? -10.789 -8.094 15.203 1 74.44 99 GLY B N 1
ATOM 7274 C CA . GLY B 1 99 ? -12.227 -8.281 15.289 1 74.44 99 GLY B CA 1
ATOM 7275 C C . GLY B 1 99 ? -12.617 -9.602 15.93 1 74.44 99 GLY B C 1
ATOM 7276 O O . GLY B 1 99 ? -13.508 -9.648 16.781 1 74.44 99 GLY B O 1
ATOM 7277 N N . ARG B 1 100 ? -12 -10.539 15.57 1 75.88 100 ARG B N 1
ATOM 7278 C CA . ARG B 1 100 ? -12.281 -11.852 16.141 1 75.88 100 ARG B CA 1
ATOM 7279 C C . ARG B 1 100 ? -11.883 -11.914 17.609 1 75.88 100 ARG B C 1
ATOM 7281 O O . ARG B 1 100 ? -12.602 -12.484 18.438 1 75.88 100 ARG B O 1
ATOM 7288 N N . LEU B 1 101 ? -10.766 -11.352 17.922 1 74.81 101 LEU B N 1
ATOM 7289 C CA . LEU B 1 101 ? -10.297 -11.344 19.312 1 74.81 101 LEU B CA 1
ATOM 7290 C C . LEU B 1 101 ? -11.242 -10.539 20.188 1 74.81 101 LEU B C 1
ATOM 7292 O O . LEU B 1 101 ? -11.531 -10.938 21.328 1 74.81 101 LEU B O 1
ATOM 7296 N N . MET B 1 102 ? -11.719 -9.531 19.625 1 82.94 102 MET B N 1
ATOM 7297 C CA . MET B 1 102 ? -12.648 -8.68 20.375 1 82.94 102 MET B CA 1
ATOM 7298 C C . MET B 1 102 ? -13.977 -9.398 20.594 1 82.94 102 MET B C 1
ATOM 7300 O O . MET B 1 102 ? -14.641 -9.172 21.609 1 82.94 102 MET B O 1
ATOM 7304 N N . ALA B 1 103 ? -14.328 -10.219 19.641 1 84.44 103 ALA B N 1
ATOM 7305 C CA . ALA B 1 103 ? -15.57 -10.969 19.766 1 84.44 103 ALA B CA 1
ATOM 7306 C C . ALA B 1 103 ? -15.523 -11.906 20.969 1 84.44 103 ALA B C 1
ATOM 7308 O O . ALA B 1 103 ? -16.562 -12.25 21.547 1 84.44 103 ALA B O 1
ATOM 7309 N N . GLY B 1 104 ? -14.336 -12.25 21.375 1 78.12 104 GLY B N 1
ATOM 7310 C CA . GLY B 1 104 ? -14.188 -13.156 22.516 1 78.12 104 GLY B CA 1
ATOM 7311 C C . GLY B 1 104 ? -14.133 -12.43 23.844 1 78.12 104 GLY B C 1
ATOM 7312 O O . GLY B 1 104 ? -14.219 -13.062 24.906 1 78.12 104 GLY B O 1
ATOM 7313 N N . ASP B 1 105 ? -14.016 -11.117 23.812 1 80.5 105 ASP B N 1
ATOM 7314 C CA . ASP B 1 105 ? -14 -10.312 25.031 1 80.5 105 ASP B CA 1
ATOM 7315 C C . ASP B 1 105 ? -15.383 -9.727 25.312 1 80.5 105 ASP B C 1
ATOM 7317 O O . ASP B 1 105 ? -15.836 -8.82 24.609 1 80.5 105 ASP B O 1
ATOM 7321 N N . PRO B 1 106 ? -16.016 -10.109 26.375 1 85 106 PRO B N 1
ATOM 7322 C CA . PRO B 1 106 ? -17.391 -9.656 26.656 1 85 106 PRO B CA 1
ATOM 7323 C C . PRO B 1 106 ? -17.484 -8.148 26.828 1 85 106 PRO B C 1
ATOM 7325 O O . PRO B 1 106 ? -18.531 -7.559 26.547 1 85 106 PRO B O 1
ATOM 7328 N N . SER B 1 107 ? -16.422 -7.484 27.266 1 86.5 107 SER B N 1
ATOM 7329 C CA . SER B 1 107 ? -16.484 -6.047 27.531 1 86.5 107 SER B CA 1
ATOM 7330 C C . SER B 1 107 ? -16.297 -5.25 26.234 1 86.5 107 SER B C 1
ATOM 7332 O O . SER B 1 107 ? -16.609 -4.059 26.188 1 86.5 107 SER B O 1
ATOM 7334 N N . LEU B 1 108 ? -15.805 -5.883 25.219 1 89.25 108 LEU B N 1
ATOM 7335 C CA . LEU B 1 108 ? -15.516 -5.148 24 1 89.25 108 LEU B CA 1
ATOM 7336 C C . LEU B 1 108 ? -16.266 -5.746 22.812 1 89.25 108 LEU B C 1
ATOM 7338 O O . LEU B 1 108 ? -16.328 -5.141 21.734 1 89.25 108 LEU B O 1
ATOM 7342 N N . SER B 1 109 ? -16.969 -6.852 22.984 1 91.19 109 SER B N 1
ATOM 7343 C CA . SER B 1 109 ? -17.641 -7.574 21.891 1 91.19 109 SER B CA 1
ATOM 7344 C C . SER B 1 109 ? -18.734 -6.73 21.266 1 91.19 109 SER B C 1
ATOM 7346 O O . SER B 1 109 ? -19.062 -6.906 20.094 1 91.19 109 SER B O 1
ATOM 7348 N N . TRP B 1 110 ? -19.219 -5.801 22.031 1 93.88 110 TRP B N 1
ATOM 7349 C CA . TRP B 1 110 ? -20.297 -4.961 21.516 1 93.88 110 TRP B CA 1
ATOM 7350 C C . TRP B 1 110 ? -19.844 -4.184 20.281 1 93.88 110 TRP B C 1
ATOM 7352 O O . TRP B 1 110 ? -20.656 -3.84 19.422 1 93.88 110 TRP B O 1
ATOM 7362 N N . ILE B 1 111 ? -18.578 -3.885 20.156 1 93.38 111 ILE B N 1
ATOM 7363 C CA . ILE B 1 111 ? -18.062 -3.16 19 1 93.38 111 ILE B CA 1
ATOM 7364 C C . ILE B 1 111 ? -18.266 -3.99 17.734 1 93.38 111 ILE B C 1
ATOM 7366 O O . ILE B 1 111 ? -18.734 -3.475 16.719 1 93.38 111 ILE B O 1
ATOM 7370 N N . VAL B 1 112 ? -18 -5.273 17.844 1 93.5 112 VAL B N 1
ATOM 7371 C CA . VAL B 1 112 ? -18.094 -6.172 16.688 1 93.5 112 VAL B CA 1
ATOM 7372 C C . VAL B 1 112 ? -19.547 -6.332 16.266 1 93.5 112 VAL B C 1
ATOM 7374 O O . VAL B 1 112 ? -19.875 -6.25 15.086 1 93.5 112 VAL B O 1
ATOM 7377 N N . SER B 1 113 ? -20.391 -6.551 17.219 1 95.12 113 SER B N 1
ATOM 7378 C CA . SER B 1 113 ? -21.812 -6.719 16.906 1 95.12 113 SER B CA 1
ATOM 7379 C C . SER B 1 113 ? -22.406 -5.422 16.375 1 95.12 113 SER B C 1
ATOM 7381 O O . SER B 1 113 ? -23.266 -5.453 15.477 1 95.12 113 SER B O 1
ATOM 7383 N N . THR B 1 114 ? -21.953 -4.301 16.906 1 96.19 114 THR B N 1
ATOM 7384 C CA . THR B 1 114 ? -22.453 -3.02 16.422 1 96.19 114 THR B CA 1
ATOM 7385 C C . THR B 1 114 ? -22.031 -2.789 14.969 1 96.19 114 THR B C 1
ATOM 7387 O O . THR B 1 114 ? -22.844 -2.359 14.148 1 96.19 114 THR B O 1
ATOM 7390 N N . VAL B 1 115 ? -20.797 -3.09 14.711 1 95.75 115 VAL B N 1
ATOM 7391 C CA . VAL B 1 115 ? -20.297 -2.934 13.344 1 95.75 115 VAL B CA 1
ATOM 7392 C C . VAL B 1 115 ? -21.078 -3.844 12.406 1 95.75 115 VAL B C 1
ATOM 7394 O O . VAL B 1 115 ? -21.547 -3.4 11.352 1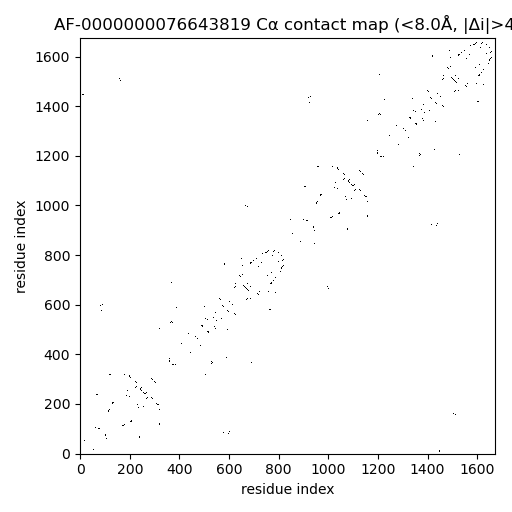 95.75 115 VAL B O 1
ATOM 7397 N N . ALA B 1 116 ? -21.234 -5.027 12.773 1 94.94 116 ALA B N 1
ATOM 7398 C CA . ALA B 1 116 ? -21.969 -5.984 11.945 1 94.94 116 ALA B CA 1
ATOM 7399 C C . ALA B 1 116 ? -23.422 -5.559 11.758 1 94.94 116 ALA B C 1
ATOM 7401 O O . ALA B 1 116 ? -23.969 -5.676 10.664 1 94.94 116 ALA B O 1
ATOM 7402 N N . CYS B 1 117 ? -23.953 -5.094 12.805 1 95.62 117 CYS B N 1
ATOM 7403 C CA . CYS B 1 117 ? -25.328 -4.609 12.781 1 95.62 117 CYS B CA 1
ATOM 7404 C C . CYS B 1 117 ? -25.484 -3.439 11.82 1 95.62 117 CYS B C 1
ATOM 7406 O O . CYS B 1 117 ? -26.406 -3.414 11 1 95.62 117 CYS B O 1
ATOM 7408 N N . LEU B 1 118 ? -24.609 -2.525 11.906 1 96 118 LEU B N 1
ATOM 7409 C CA . LEU B 1 118 ? -24.688 -1.33 11.07 1 96 118 LEU B CA 1
ATOM 7410 C C . LEU B 1 118 ? -24.469 -1.677 9.602 1 96 118 LEU B C 1
ATOM 7412 O O . LEU B 1 118 ? -25.109 -1.104 8.719 1 96 118 LEU B O 1
ATOM 7416 N N . PHE B 1 119 ? -23.688 -2.627 9.297 1 94.12 119 PHE B N 1
ATOM 7417 C CA . PHE B 1 119 ? -23.406 -2.998 7.914 1 94.12 119 PHE B CA 1
ATOM 7418 C C . PHE B 1 119 ? -24.594 -3.711 7.293 1 94.12 119 PHE B C 1
ATOM 7420 O O . PHE B 1 119 ? -24.672 -3.863 6.07 1 94.12 119 PHE B O 1
ATOM 7427 N N . GLN B 1 120 ? -25.516 -4.156 8.094 1 92.94 120 GLN B N 1
ATOM 7428 C CA . GLN B 1 120 ? -26.734 -4.723 7.539 1 92.94 120 GLN B CA 1
ATOM 7429 C C . GLN B 1 120 ? -27.562 -3.656 6.824 1 92.94 120 GLN B C 1
ATOM 7431 O O . GLN B 1 120 ? -28.391 -3.975 5.965 1 92.94 120 GLN B O 1
ATOM 7436 N N . HIS B 1 121 ? -27.234 -2.418 7.199 1 91.12 121 HIS B N 1
ATOM 7437 C CA . HIS B 1 121 ? -28.062 -1.347 6.672 1 91.12 121 HIS B CA 1
ATOM 7438 C C . HIS B 1 121 ? -27.234 -0.306 5.934 1 91.12 121 HIS B C 1
ATOM 7440 O O . HIS B 1 121 ? -27.75 0.433 5.094 1 91.12 121 HIS B O 1
ATOM 7446 N N . HIS B 1 122 ? -26 -0.191 6.34 1 90.56 122 HIS B N 1
ATOM 7447 C CA . HIS B 1 122 ? -25.156 0.864 5.797 1 90.56 122 HIS B CA 1
ATOM 7448 C C . HIS B 1 122 ? -23.891 0.285 5.156 1 90.56 122 HIS B C 1
ATOM 7450 O O . HIS B 1 122 ? -23.094 -0.374 5.824 1 90.56 122 HIS B O 1
ATOM 7456 N N . ARG B 1 123 ? -23.641 0.607 3.963 1 89.56 123 ARG B N 1
ATOM 7457 C CA . ARG B 1 123 ? -22.453 0.145 3.266 1 89.56 123 ARG B CA 1
ATOM 7458 C C . ARG B 1 123 ? -21.281 1.101 3.486 1 89.56 123 ARG B C 1
ATOM 7460 O O . ARG B 1 123 ? -20.125 0.732 3.283 1 89.56 123 ARG B O 1
ATOM 7467 N N . ASP B 1 124 ? -21.578 2.309 3.898 1 87.56 124 ASP B N 1
ATOM 7468 C CA . ASP B 1 124 ? -20.578 3.346 4.098 1 87.56 124 ASP B CA 1
ATOM 7469 C C . ASP B 1 124 ? -19.781 3.109 5.383 1 87.56 124 ASP B C 1
ATOM 7471 O O . ASP B 1 124 ? -20.297 3.336 6.48 1 87.56 124 ASP B O 1
ATOM 7475 N N . ASP B 1 125 ? -18.562 2.764 5.195 1 90.06 125 ASP B N 1
ATOM 7476 C CA . ASP B 1 125 ? -17.719 2.451 6.348 1 90.06 125 ASP B CA 1
ATOM 7477 C C . ASP B 1 125 ? -17.469 3.693 7.203 1 90.06 125 ASP B C 1
ATOM 7479 O O . ASP B 1 125 ? -17.234 3.586 8.406 1 90.06 125 ASP B O 1
ATOM 7483 N N . MET B 1 126 ? -17.562 4.883 6.605 1 88.94 126 MET B N 1
ATOM 7484 C CA . MET B 1 126 ? -17.344 6.105 7.379 1 88.94 126 MET B CA 1
ATOM 7485 C C . MET B 1 126 ? -18.516 6.348 8.336 1 88.94 126 MET B C 1
ATOM 7487 O O . MET B 1 126 ? -18.312 6.777 9.469 1 88.94 126 MET B O 1
ATOM 7491 N N . LEU B 1 127 ? -19.656 6.066 7.773 1 92.12 127 LEU B N 1
ATOM 7492 C CA . LEU B 1 127 ? -20.828 6.203 8.625 1 92.12 127 LEU B CA 1
ATOM 7493 C C . LEU B 1 127 ? -20.781 5.219 9.789 1 92.12 127 LEU B C 1
ATOM 7495 O O . LEU B 1 127 ? -21.094 5.578 10.922 1 92.12 127 LEU B O 1
ATOM 7499 N N . VAL B 1 128 ? -20.359 4.035 9.539 1 95.56 128 VAL B N 1
ATOM 7500 C CA . VAL B 1 128 ? -20.25 3.02 10.578 1 95.56 128 VAL B CA 1
ATOM 7501 C C . VAL B 1 128 ? -19.188 3.43 11.586 1 95.56 128 VAL B C 1
ATOM 7503 O O . VAL B 1 128 ? -19.391 3.318 12.797 1 95.56 128 VAL B O 1
ATOM 7506 N N . THR B 1 129 ? -18.094 3.926 11.07 1 94.38 129 THR B N 1
ATOM 7507 C CA . THR B 1 129 ? -17 4.395 11.922 1 94.38 129 THR B CA 1
ATOM 7508 C C . THR B 1 129 ? -17.469 5.52 12.836 1 94.38 129 THR B C 1
ATOM 7510 O O . THR B 1 129 ? -17.203 5.504 14.039 1 94.38 129 THR B O 1
ATOM 7513 N N . ASP B 1 130 ? -18.156 6.449 12.312 1 93.44 130 ASP B N 1
ATOM 7514 C CA . ASP B 1 130 ? -18.641 7.594 13.086 1 93.44 130 ASP B CA 1
ATOM 7515 C C . ASP B 1 130 ? -19.641 7.156 14.156 1 93.44 130 ASP B C 1
ATOM 7517 O O . ASP B 1 130 ? -19.641 7.691 15.266 1 93.44 130 ASP B O 1
ATOM 7521 N N . THR B 1 131 ? -20.438 6.203 13.781 1 95.88 131 THR B N 1
ATOM 7522 C CA . THR B 1 131 ? -21.438 5.723 14.719 1 95.88 131 THR B CA 1
ATOM 7523 C C . THR B 1 131 ? -20.781 5.012 15.898 1 95.88 131 THR B C 1
ATOM 7525 O O . THR B 1 131 ? -21.125 5.266 17.062 1 95.88 131 THR B O 1
ATOM 7528 N N . VAL B 1 132 ? -19.875 4.16 15.617 1 96.19 132 VAL B N 1
ATOM 7529 C CA . VAL B 1 132 ? -19.172 3.436 16.672 1 96.19 132 VAL B CA 1
ATOM 7530 C C . VAL B 1 132 ? -18.375 4.414 17.531 1 96.19 132 VAL B C 1
ATOM 7532 O O . VAL B 1 132 ? -18.312 4.277 18.75 1 96.19 132 VAL B O 1
ATOM 7535 N N . THR B 1 133 ? -17.75 5.363 16.875 1 93.75 133 THR B N 1
ATOM 7536 C CA . THR B 1 133 ? -17.016 6.391 17.609 1 93.75 133 THR B CA 1
ATOM 7537 C C . THR B 1 133 ? -17.938 7.148 18.547 1 93.75 133 THR B C 1
ATOM 7539 O O . THR B 1 133 ? -17.578 7.41 19.703 1 93.75 133 THR B O 1
ATOM 7542 N N . ALA B 1 134 ? -19.109 7.52 18.078 1 92.44 134 ALA B N 1
ATOM 7543 C CA . ALA B 1 134 ? -20.078 8.227 18.906 1 92.44 134 ALA B CA 1
ATOM 7544 C C . ALA B 1 134 ? -20.469 7.391 20.125 1 92.44 134 ALA B C 1
ATOM 7546 O O . ALA B 1 134 ? -20.594 7.922 21.234 1 92.44 134 ALA B O 1
ATOM 7547 N N . CYS B 1 135 ? -20.641 6.145 19.953 1 93.81 135 CYS B N 1
ATOM 7548 C CA . CYS B 1 135 ? -20.969 5.258 21.047 1 93.81 135 CYS B CA 1
ATOM 7549 C C . CYS B 1 135 ? -19.859 5.246 22.094 1 93.81 135 CYS B C 1
ATOM 7551 O O . CYS B 1 135 ? -20.141 5.316 23.297 1 93.81 135 CYS B O 1
ATOM 7553 N N . ILE B 1 136 ? -18.672 5.156 21.656 1 91.88 136 ILE B N 1
ATOM 7554 C CA . ILE B 1 136 ? -17.531 5.094 22.562 1 91.88 136 ILE B CA 1
ATOM 7555 C C . ILE B 1 136 ? -17.406 6.41 23.328 1 91.88 136 ILE B C 1
ATOM 7557 O O . ILE B 1 136 ? -17.172 6.406 24.531 1 91.88 136 ILE B O 1
ATOM 7561 N N . MET B 1 137 ? -17.547 7.488 22.578 1 88.69 137 MET B N 1
ATOM 7562 C CA . MET B 1 137 ? -17.438 8.797 23.234 1 88.69 137 MET B CA 1
ATOM 7563 C C . MET B 1 137 ? -18.547 8.984 24.266 1 88.69 137 MET B C 1
ATOM 7565 O O . MET B 1 137 ? -18.328 9.578 25.312 1 88.69 137 MET B O 1
ATOM 7569 N N . GLU B 1 138 ? -19.719 8.492 23.984 1 83.25 138 GLU B N 1
ATOM 7570 C CA . GLU B 1 138 ? -20.812 8.555 24.938 1 83.25 138 GLU B CA 1
ATOM 7571 C C . GLU B 1 138 ? -20.531 7.695 26.172 1 83.25 138 GLU B C 1
ATOM 7573 O O . GLU B 1 138 ? -20.875 8.078 27.281 1 83.25 138 GLU B O 1
ATOM 7578 N N . SER B 1 139 ? -19.938 6.602 25.938 1 78.75 139 SER B N 1
ATOM 7579 C CA . SER B 1 139 ? -19.562 5.727 27.047 1 78.75 139 SER B CA 1
ATOM 7580 C C . SER B 1 139 ? -18.578 6.426 27.984 1 78.75 139 SER B C 1
ATOM 7582 O O . SER B 1 139 ? -18.703 6.324 29.203 1 78.75 139 SER B O 1
ATOM 7584 N N . HIS B 1 140 ? -17.656 7.055 27.422 1 77.31 140 HIS B N 1
ATOM 7585 C CA . HIS B 1 140 ? -16.625 7.738 28.188 1 77.31 140 HIS B CA 1
ATOM 7586 C C . HIS B 1 140 ? -17.203 8.93 28.953 1 77.31 140 HIS B C 1
ATOM 7588 O O . HIS B 1 140 ? -16.812 9.18 30.094 1 77.31 140 HIS B O 1
ATOM 7594 N N . ARG B 1 141 ? -17.953 9.625 28.312 1 72.62 141 ARG B N 1
ATOM 7595 C CA . ARG B 1 141 ? -18.578 10.773 28.953 1 72.62 141 ARG B CA 1
ATOM 7596 C C . ARG B 1 141 ? -19.344 10.367 30.203 1 72.62 141 ARG B C 1
ATOM 7598 O O . ARG B 1 141 ? -19.297 11.055 31.219 1 72.62 141 ARG B O 1
ATOM 7605 N N . LEU B 1 142 ? -19.969 9.336 30.156 1 62.09 142 LEU B N 1
ATOM 7606 C CA . LEU B 1 142 ? -20.781 8.859 31.25 1 62.09 142 LEU B CA 1
ATOM 7607 C C . LEU B 1 142 ? -19.922 8.422 32.438 1 62.09 142 LEU B C 1
ATOM 7609 O O . LEU B 1 142 ? -20.297 8.617 33.594 1 62.09 142 LEU B O 1
ATOM 7613 N N . ARG B 1 143 ? -18.812 7.789 32.125 1 61.38 143 ARG B N 1
ATOM 7614 C CA . ARG B 1 143 ? -17.938 7.32 33.188 1 61.38 143 ARG B CA 1
ATOM 7615 C C . ARG B 1 143 ? -17.234 8.484 33.875 1 61.38 143 ARG B C 1
ATOM 7617 O O . ARG B 1 143 ? -16.984 8.453 35.094 1 61.38 143 ARG B O 1
ATOM 7624 N N . GLU B 1 144 ? -16.578 9.25 32.938 1 58.62 144 GLU B N 1
ATOM 7625 C CA . GLU B 1 144 ? -15.945 10.422 33.562 1 58.62 144 GLU B CA 1
ATOM 7626 C C . GLU B 1 144 ? -16.984 11.375 34.125 1 58.62 144 GLU B C 1
ATOM 7628 O O . GLU B 1 144 ? -16.656 12.469 34.594 1 58.62 144 GLU B O 1
ATOM 7633 N N . GLN B 1 145 ? -18.188 10.914 34.406 1 47.81 145 GLN B N 1
ATOM 7634 C CA . GLN B 1 145 ? -19.266 11.664 35.031 1 47.81 145 GLN B CA 1
ATOM 7635 C C . GLN B 1 145 ? -18.734 12.93 35.688 1 47.81 145 GLN B C 1
ATOM 7637 O O . GLN B 1 145 ? -18.469 12.953 36.906 1 47.81 145 GLN B O 1
ATOM 7642 N N . GLU B 1 146 ? -17.812 13.625 35.25 1 40.72 146 GLU B N 1
ATOM 7643 C CA . GLU B 1 146 ? -18.062 15.055 35.438 1 40.72 146 GLU B CA 1
ATOM 7644 C C . GLU B 1 146 ? -19.547 15.383 35.219 1 40.72 146 GLU B C 1
ATOM 7646 O O . GLU B 1 146 ? -20.156 14.953 34.25 1 40.72 146 GLU B O 1
ATOM 7651 N N . HIS B 1 147 ? -20.281 15.625 36.25 1 38.5 147 HIS B N 1
ATOM 7652 C CA . HIS B 1 147 ? -21.672 16.047 36.406 1 38.5 147 HIS B CA 1
ATOM 7653 C C . HIS B 1 147 ? -22.234 16.594 35.094 1 38.5 147 HIS B C 1
ATOM 7655 O O . HIS B 1 147 ? -21.672 16.359 34.031 1 38.5 147 HIS B O 1
ATOM 7661 N N . ASP B 1 148 ? -23.141 17.766 35.375 1 35.03 148 ASP B N 1
ATOM 7662 C CA . ASP B 1 148 ? -24.203 18.594 34.844 1 35.03 148 ASP B CA 1
ATOM 7663 C C . ASP B 1 148 ? -23.75 19.328 33.594 1 35.03 148 ASP B C 1
ATOM 7665 O O . ASP B 1 148 ? -24.438 20.219 33.094 1 35.03 148 ASP B O 1
ATOM 7669 N N . VAL B 1 149 ? -22.531 19.5 33.406 1 33.78 149 VAL B N 1
ATOM 7670 C CA . VAL B 1 149 ? -22.375 20.547 32.406 1 33.78 149 VAL B CA 1
ATOM 7671 C C . VAL B 1 149 ? -22.656 19.984 31 1 33.78 149 VAL B C 1
ATOM 7673 O O . VAL B 1 149 ? -21.891 19.156 30.5 1 33.78 149 VAL B O 1
ATOM 7676 N N . VAL B 1 150 ? -23.812 19.672 30.734 1 35.78 150 VAL B N 1
ATOM 7677 C CA . VAL B 1 150 ? -24.281 19.609 29.344 1 35.78 150 VAL B CA 1
ATOM 7678 C C . VAL B 1 150 ? -23.516 20.609 28.5 1 35.78 150 VAL B C 1
ATOM 7680 O O . VAL B 1 150 ? -23.797 21.812 28.531 1 35.78 150 VAL B O 1
ATOM 7683 N N . THR B 1 151 ? -22.297 20.812 28.656 1 34.91 151 THR B N 1
ATOM 7684 C CA . THR B 1 151 ? -21.828 21.828 27.734 1 34.91 151 THR B CA 1
ATOM 7685 C C . THR B 1 151 ? -22.344 21.547 26.312 1 34.91 151 THR B C 1
ATOM 7687 O O . THR B 1 151 ? -22.062 20.484 25.75 1 34.91 151 THR B O 1
ATOM 7690 N N . ARG B 1 152 ? -23.531 21.906 26.047 1 35.47 152 ARG B N 1
ATOM 7691 C CA . ARG B 1 152 ? -24.25 21.938 24.766 1 35.47 152 ARG B CA 1
ATOM 7692 C C . ARG B 1 152 ? -23.266 22.078 23.609 1 35.47 152 ARG B C 1
ATOM 7694 O O . ARG B 1 152 ? -23.531 21.594 22.5 1 35.47 152 ARG B O 1
ATOM 7701 N N . ASP B 1 153 ? -22.531 23.141 23.688 1 34.31 153 ASP B N 1
ATOM 7702 C CA . ASP B 1 153 ? -21.766 23.578 22.516 1 34.31 153 ASP B CA 1
ATOM 7703 C C . ASP B 1 153 ? -20.594 22.641 22.25 1 34.31 153 ASP B C 1
ATOM 7705 O O . ASP B 1 153 ? -19.516 23.062 21.812 1 34.31 153 ASP B O 1
ATOM 7709 N N . THR B 1 154 ? -20.516 21.594 22.984 1 39.09 154 THR B N 1
ATOM 7710 C CA . THR B 1 154 ? -19.344 20.75 23.156 1 39.09 154 THR B CA 1
ATOM 7711 C C . THR B 1 154 ? -18.812 20.297 21.797 1 39.09 154 THR B C 1
ATOM 7713 O O . THR B 1 154 ? -17.625 19.984 21.656 1 39.09 154 THR B O 1
ATOM 7716 N N . PHE B 1 155 ? -19.578 19.375 21.109 1 40.44 155 PHE B N 1
ATOM 7717 C CA . PHE B 1 155 ? -18.844 18.406 20.297 1 40.44 155 PHE B CA 1
ATOM 7718 C C . PHE B 1 155 ? -18.172 19.094 19.125 1 40.44 155 PHE B C 1
ATOM 7720 O O . PHE B 1 155 ? -17.906 18.453 18.094 1 40.44 155 PHE B O 1
ATOM 7727 N N . MET B 1 156 ? -18.203 20.359 19.078 1 42.44 156 MET B N 1
ATOM 7728 C CA . MET B 1 156 ? -17.594 20.656 17.781 1 42.44 156 MET B CA 1
ATOM 7729 C C . MET B 1 156 ? -16.375 19.766 17.547 1 42.44 156 MET B C 1
ATOM 7731 O O . MET B 1 156 ? -16.422 18.844 16.734 1 42.44 156 MET B O 1
ATOM 7735 N N . TYR B 1 157 ? -15.109 20.391 17.75 1 50.81 157 TYR B N 1
ATOM 7736 C CA . TYR B 1 157 ? -13.898 19.625 17.453 1 50.81 157 TYR B CA 1
ATOM 7737 C C . TYR B 1 157 ? -13.289 19.062 18.734 1 50.81 157 TYR B C 1
ATOM 7739 O O . TYR B 1 157 ? -12.945 19.812 19.641 1 50.81 157 TYR B O 1
ATOM 7747 N N . ASN B 1 158 ? -13.578 17.828 19.203 1 62.44 158 ASN B N 1
ATOM 7748 C CA . ASN B 1 158 ? -12.93 17.094 20.281 1 62.44 158 ASN B CA 1
ATOM 7749 C C . ASN B 1 158 ? -11.75 16.266 19.766 1 62.44 158 ASN B C 1
ATOM 7751 O O . ASN B 1 158 ? -11.945 15.297 19.031 1 62.44 158 ASN B O 1
ATOM 7755 N N . PRO B 1 159 ? -10.555 16.797 20.078 1 65.81 159 PRO B N 1
ATOM 7756 C CA . PRO B 1 159 ? -9.367 16.062 19.625 1 65.81 159 PRO B CA 1
ATOM 7757 C C . PRO B 1 159 ? -9.414 14.578 19.984 1 65.81 159 PRO B C 1
ATOM 7759 O O . PRO B 1 159 ? -8.875 13.742 19.266 1 65.81 159 PRO B O 1
ATOM 7762 N N . GLU B 1 160 ? -10.07 14.367 21.141 1 73.31 160 GLU B N 1
ATOM 7763 C CA . GLU B 1 160 ? -10.18 12.961 21.547 1 73.31 160 GLU B CA 1
ATOM 7764 C C . GLU B 1 160 ? -11.047 12.18 20.562 1 73.31 160 GLU B C 1
ATOM 7766 O O . GLU B 1 160 ? -10.781 11.008 20.281 1 73.31 160 GLU B O 1
ATOM 7771 N N . HIS B 1 161 ? -11.969 12.922 20.062 1 81.12 161 HIS B N 1
ATOM 7772 C CA . HIS B 1 161 ? -12.844 12.297 19.078 1 81.12 161 HIS B CA 1
ATOM 7773 C C . HIS B 1 161 ? -12.07 11.898 17.828 1 81.12 161 HIS B C 1
ATOM 7775 O O . HIS B 1 161 ? -12.258 10.805 17.297 1 81.12 161 HIS B O 1
ATOM 7781 N N . THR B 1 162 ? -11.25 12.734 17.438 1 77 162 THR B N 1
ATOM 7782 C CA . THR B 1 162 ? -10.461 12.484 16.234 1 77 162 THR B CA 1
ATOM 7783 C C . THR B 1 162 ? -9.508 11.312 16.453 1 77 162 THR B C 1
ATOM 7785 O O . THR B 1 162 ? -9.312 10.484 15.555 1 77 162 THR B O 1
ATOM 7788 N N . ARG B 1 163 ? -8.969 11.297 17.594 1 80.75 163 ARG B N 1
ATOM 7789 C CA . ARG B 1 163 ? -8.031 10.227 17.938 1 80.75 163 ARG B CA 1
ATOM 7790 C C . ARG B 1 163 ? -8.734 8.875 17.969 1 80.75 163 ARG B C 1
ATOM 7792 O O . ARG B 1 163 ? -8.258 7.902 17.391 1 80.75 163 ARG B O 1
ATOM 7799 N N . VAL B 1 164 ? -9.828 8.852 18.625 1 87.31 164 VAL B N 1
ATOM 7800 C CA . VAL B 1 164 ? -10.586 7.613 18.75 1 87.31 164 VAL B CA 1
ATOM 7801 C C . VAL B 1 164 ? -11.109 7.184 17.391 1 87.31 164 VAL B C 1
ATOM 7803 O O . VAL B 1 164 ? -11.086 5.996 17.047 1 87.31 164 VAL B O 1
ATOM 7806 N N . ARG B 1 165 ? -11.523 8.148 16.641 1 89 165 ARG B N 1
ATOM 7807 C CA . ARG B 1 165 ? -12.078 7.867 15.32 1 89 165 ARG B CA 1
ATOM 7808 C C . ARG B 1 165 ? -11.055 7.168 14.438 1 89 165 ARG B C 1
ATOM 7810 O O . ARG B 1 165 ? -11.398 6.254 13.68 1 89 165 ARG B O 1
ATOM 7817 N N . ALA B 1 166 ? -9.852 7.594 14.531 1 86.94 166 ALA B N 1
ATOM 7818 C CA . ALA B 1 166 ? -8.789 7.012 13.719 1 86.94 166 ALA B CA 1
ATOM 7819 C C . ALA B 1 166 ? -8.578 5.539 14.055 1 86.94 166 ALA B C 1
ATOM 7821 O O . ALA B 1 166 ? -8.344 4.719 13.172 1 86.94 166 ALA B O 1
ATOM 7822 N N . VAL B 1 167 ? -8.633 5.207 15.289 1 87.69 167 VAL B N 1
ATOM 7823 C CA . VAL B 1 167 ? -8.461 3.83 15.734 1 87.69 167 VAL B CA 1
ATOM 7824 C C . VAL B 1 167 ? -9.688 3.004 15.352 1 87.69 167 VAL B C 1
ATOM 7826 O O . VAL B 1 167 ? -9.555 1.876 14.867 1 87.69 167 VAL B O 1
ATOM 7829 N N . VAL B 1 168 ? -10.867 3.58 15.523 1 93.12 168 VAL B N 1
ATOM 7830 C CA . VAL B 1 168 ? -12.117 2.875 15.242 1 93.12 168 VAL B CA 1
ATOM 7831 C C . VAL B 1 168 ? -12.203 2.543 13.758 1 93.12 168 VAL B C 1
ATOM 7833 O O . VAL B 1 168 ? -12.727 1.494 13.383 1 93.12 168 VAL B O 1
ATOM 7836 N N . ARG B 1 169 ? -11.734 3.408 12.984 1 91.62 169 ARG B N 1
ATOM 7837 C CA . ARG B 1 169 ? -11.742 3.15 11.547 1 91.62 169 ARG B CA 1
ATOM 7838 C C . ARG B 1 169 ? -11.008 1.854 11.219 1 91.62 169 ARG B C 1
ATOM 7840 O O . ARG B 1 169 ? -11.477 1.063 10.391 1 91.62 169 ARG B O 1
ATOM 7847 N N . LYS B 1 170 ? -9.922 1.638 11.836 1 89.69 170 LYS B N 1
ATOM 7848 C CA . LYS B 1 170 ? -9.148 0.418 11.625 1 89.69 170 LYS B CA 1
ATOM 7849 C C . LYS B 1 170 ? -9.883 -0.803 12.164 1 89.69 170 LYS B C 1
ATOM 7851 O O . LYS B 1 170 ? -9.812 -1.888 11.586 1 89.69 170 LYS B O 1
ATOM 7856 N N . ILE B 1 171 ? -10.516 -0.609 13.258 1 89.56 171 ILE B N 1
ATOM 7857 C CA . ILE B 1 171 ? -11.273 -1.703 13.844 1 89.56 171 ILE B CA 1
ATOM 7858 C C . ILE B 1 171 ? -12.43 -2.084 12.922 1 89.56 171 ILE B C 1
ATOM 7860 O O . ILE B 1 171 ? -12.664 -3.268 12.664 1 89.56 171 ILE B O 1
ATOM 7864 N N . VAL B 1 172 ? -13.109 -1.081 12.461 1 93.75 172 VAL B N 1
ATOM 7865 C CA . VAL B 1 172 ? -14.258 -1.311 11.586 1 93.75 172 VAL B CA 1
ATOM 7866 C C . VAL B 1 172 ? -13.812 -2.037 10.32 1 93.75 172 VAL B C 1
ATOM 7868 O O . VAL B 1 172 ? -14.453 -2.996 9.883 1 93.75 172 VAL B O 1
ATOM 7871 N N . SER B 1 173 ? -12.695 -1.623 9.773 1 89.69 173 SER B N 1
ATOM 7872 C CA . SER B 1 173 ? -12.164 -2.293 8.594 1 89.69 173 SER B CA 1
ATOM 7873 C C . SER B 1 173 ? -11.812 -3.748 8.891 1 89.69 173 SER B C 1
ATOM 7875 O O . SER B 1 173 ? -12.094 -4.637 8.086 1 89.69 173 SER B O 1
ATOM 7877 N N . SER B 1 174 ? -11.195 -3.941 9.992 1 88.69 174 SER B N 1
ATOM 7878 C CA . SER B 1 174 ? -10.82 -5.297 10.391 1 88.69 174 SER B CA 1
ATOM 7879 C C . SER B 1 174 ? -12.047 -6.184 10.547 1 88.69 174 SER B C 1
ATOM 7881 O O . SER B 1 174 ? -12.039 -7.344 10.133 1 88.69 174 SER B O 1
ATOM 7883 N N . VAL B 1 175 ? -13.07 -5.664 11.156 1 91.06 175 VAL B N 1
ATOM 7884 C CA . VAL B 1 175 ? -14.289 -6.434 11.375 1 91.06 175 VAL B CA 1
ATOM 7885 C C . VAL B 1 175 ? -14.977 -6.707 10.039 1 91.06 175 VAL B C 1
ATOM 7887 O O . VAL B 1 175 ? -15.484 -7.809 9.812 1 91.06 175 VAL B O 1
ATOM 7890 N N . TRP B 1 176 ? -14.992 -5.781 9.219 1 92.06 176 TRP B N 1
ATOM 7891 C CA . TRP B 1 176 ? -15.648 -5.992 7.934 1 92.06 176 TRP B CA 1
ATOM 7892 C C . TRP B 1 176 ? -14.938 -7.086 7.137 1 92.06 176 TRP B C 1
ATOM 7894 O O . TRP B 1 176 ? -15.586 -8.008 6.637 1 92.06 176 TRP B O 1
ATOM 7904 N N . TYR B 1 177 ? -13.594 -7.082 7.059 1 87.31 177 TYR B N 1
ATOM 7905 C CA . TYR B 1 177 ? -12.82 -8.023 6.254 1 87.31 177 TYR B CA 1
ATOM 7906 C C . TYR B 1 177 ? -12.891 -9.43 6.836 1 87.31 177 TYR B C 1
ATOM 7908 O O . TYR B 1 177 ? -12.867 -10.414 6.098 1 87.31 177 TYR B O 1
ATOM 7916 N N . ASN B 1 178 ? -12.984 -9.477 8.141 1 87.5 178 ASN B N 1
ATOM 7917 C CA . ASN B 1 178 ? -12.727 -10.766 8.766 1 87.5 178 ASN B CA 1
ATOM 7918 C C . ASN B 1 178 ? -14.008 -11.375 9.352 1 87.5 178 ASN B C 1
ATOM 7920 O O . ASN B 1 178 ? -14.023 -12.539 9.734 1 87.5 178 ASN B O 1
ATOM 7924 N N . VAL B 1 179 ? -15.039 -10.578 9.383 1 89.06 179 VAL B N 1
ATOM 7925 C CA . VAL B 1 179 ? -16.281 -11.094 9.969 1 89.06 179 VAL B CA 1
ATOM 7926 C C . VAL B 1 179 ? -17.438 -10.883 8.992 1 89.06 179 VAL B C 1
ATOM 7928 O O . VAL B 1 179 ? -18.016 -11.844 8.492 1 89.06 179 VAL B O 1
ATOM 7931 N N . VAL B 1 180 ? -17.625 -9.641 8.578 1 91.06 180 VAL B N 1
ATOM 7932 C CA . VAL B 1 180 ? -18.828 -9.281 7.812 1 91.06 180 VAL B CA 1
ATOM 7933 C C . VAL B 1 180 ? -18.688 -9.805 6.379 1 91.06 180 VAL B C 1
ATOM 7935 O O . VAL B 1 180 ? -19.578 -10.5 5.883 1 91.06 180 VAL B O 1
ATOM 7938 N N . ASN B 1 181 ? -17.594 -9.539 5.758 1 91.06 181 ASN B N 1
ATOM 7939 C CA . ASN B 1 181 ? -17.391 -9.953 4.371 1 91.06 181 ASN B CA 1
ATOM 7940 C C . ASN B 1 181 ? -17.234 -11.469 4.254 1 91.06 181 ASN B C 1
ATOM 7942 O O . ASN B 1 181 ? -17.344 -12.016 3.158 1 91.06 181 ASN B O 1
ATOM 7946 N N . VAL B 1 182 ? -17.016 -12.094 5.402 1 89.06 182 VAL B N 1
ATOM 7947 C CA . VAL B 1 182 ? -16.875 -13.539 5.426 1 89.06 182 VAL B CA 1
ATOM 7948 C C . VAL B 1 182 ? -18.25 -14.203 5.477 1 89.06 182 VAL B C 1
ATOM 7950 O O . VAL B 1 182 ? -18.406 -15.375 5.133 1 89.06 182 VAL B O 1
ATOM 7953 N N . GLY B 1 183 ? -19.234 -13.469 5.883 1 87.69 183 GLY B N 1
ATOM 7954 C CA . GLY B 1 183 ? -20.594 -13.992 5.891 1 87.69 183 GLY B CA 1
ATOM 7955 C C . GLY B 1 183 ? -21.109 -14.297 7.289 1 87.69 183 GLY B C 1
ATOM 7956 O O . GLY B 1 183 ? -22.109 -14.992 7.445 1 87.69 183 GLY B O 1
ATOM 7957 N N . CYS B 1 184 ? -20.312 -13.805 8.281 1 85 184 CYS B N 1
ATOM 7958 C CA . CYS B 1 184 ? -20.828 -13.93 9.641 1 85 184 CYS B CA 1
ATOM 7959 C C . CYS B 1 184 ? -21.781 -12.789 9.977 1 85 184 CYS B C 1
ATOM 7961 O O . CYS B 1 184 ? -21.375 -11.773 10.539 1 85 184 CYS B O 1
ATOM 7963 N N . ASP B 1 185 ? -23.016 -13.008 9.703 1 84.56 185 ASP B N 1
ATOM 7964 C CA . ASP B 1 185 ? -24 -11.953 9.875 1 84.56 185 ASP B CA 1
ATOM 7965 C C . ASP B 1 185 ? -24.75 -12.117 11.188 1 84.56 185 ASP B C 1
ATOM 7967 O O . ASP B 1 185 ? -24.875 -13.227 11.711 1 84.56 185 ASP B O 1
ATOM 7971 N N . THR B 1 186 ? -25.172 -10.93 11.562 1 87.81 186 THR B N 1
ATOM 7972 C CA . THR B 1 186 ? -26.109 -10.977 12.672 1 87.81 186 THR B CA 1
ATOM 7973 C C . THR B 1 186 ? -27.484 -11.422 12.195 1 87.81 186 THR B C 1
ATOM 7975 O O . THR B 1 186 ? -27.703 -11.594 10.992 1 87.81 186 THR B O 1
ATOM 7978 N N . VAL B 1 187 ? -28.344 -11.68 13.141 1 85.25 187 VAL B N 1
ATOM 7979 C CA . VAL B 1 187 ? -29.719 -12.008 12.773 1 85.25 187 VAL B CA 1
ATOM 7980 C C . VAL B 1 187 ? -30.344 -10.82 12.047 1 85.25 187 VAL B C 1
ATOM 7982 O O . VAL B 1 187 ? -30.094 -9.664 12.391 1 85.25 187 VAL B O 1
ATOM 7985 N N . PRO B 1 188 ? -31.016 -11.18 11.008 1 86.88 188 PRO B N 1
ATOM 7986 C CA . PRO B 1 188 ? -31.719 -10.078 10.336 1 86.88 188 PRO B CA 1
ATOM 7987 C C . PRO B 1 188 ? -32.906 -9.555 11.141 1 86.88 188 PRO B C 1
ATOM 7989 O O . PRO B 1 188 ? -33.375 -10.211 12.078 1 86.88 188 PRO B O 1
ATOM 7992 N N . LEU B 1 189 ? -33.25 -8.336 10.766 1 91.25 189 LEU B N 1
ATOM 7993 C CA . LEU B 1 189 ? -34.5 -7.832 11.344 1 91.25 189 LEU B CA 1
ATOM 7994 C C . LEU B 1 189 ? -35.656 -8.75 11 1 91.25 189 LEU B C 1
ATOM 7996 O O . LEU B 1 189 ? -35.781 -9.219 9.867 1 91.25 189 LEU B O 1
ATOM 8000 N N . PRO B 1 190 ? -36.438 -9.055 11.992 1 91.81 190 PRO B N 1
ATOM 8001 C CA . PRO B 1 190 ? -37.625 -9.898 11.727 1 91.81 190 PRO B CA 1
ATOM 8002 C C . PRO B 1 190 ? -38.5 -9.344 10.617 1 91.81 190 PRO B C 1
ATOM 8004 O O . PRO B 1 190 ? -38.625 -8.125 10.461 1 91.81 190 PRO B O 1
ATOM 8007 N N . ASP B 1 191 ? -39.219 -10.203 9.953 1 90.88 191 ASP B N 1
ATOM 8008 C CA . ASP B 1 191 ? -40.031 -9.844 8.805 1 90.88 191 ASP B CA 1
ATOM 8009 C C . ASP B 1 191 ? -41.156 -8.891 9.211 1 90.88 191 ASP B C 1
ATOM 8011 O O . ASP B 1 191 ? -41.531 -8.016 8.438 1 90.88 191 ASP B O 1
ATOM 8015 N N . GLU B 1 192 ? -41.625 -9.102 10.367 1 90.38 192 GLU B N 1
ATOM 8016 C CA . GLU B 1 192 ? -42.688 -8.258 10.867 1 90.38 192 GLU B CA 1
ATOM 8017 C C . GLU B 1 192 ? -42.25 -6.801 10.977 1 90.38 192 GLU B C 1
ATOM 8019 O O . GLU B 1 192 ? -43.031 -5.883 10.727 1 90.38 192 GLU B O 1
ATOM 8024 N N . LEU B 1 193 ? -41.062 -6.668 11.359 1 92.38 193 LEU B N 1
ATOM 8025 C CA . LEU B 1 193 ? -40.531 -5.316 11.516 1 92.38 193 LEU B CA 1
ATOM 8026 C C . LEU B 1 193 ? -40.125 -4.738 10.172 1 92.38 193 LEU B C 1
ATOM 8028 O O . LEU B 1 193 ? -40.281 -3.537 9.93 1 92.38 193 LEU B O 1
ATOM 8032 N N . LEU B 1 194 ? -39.625 -5.59 9.289 1 89.31 194 LEU B N 1
ATOM 8033 C CA . LEU B 1 194 ? -39.219 -5.145 7.953 1 89.31 194 LEU B CA 1
ATOM 8034 C C . LEU B 1 194 ? -40.469 -4.68 7.168 1 89.31 194 LEU B C 1
ATOM 8036 O O . LEU B 1 194 ? -40.344 -3.797 6.312 1 89.31 194 LEU B O 1
ATOM 8040 N N . ALA B 1 195 ? -41.531 -5.242 7.488 1 87.25 195 ALA B N 1
ATOM 8041 C CA . ALA B 1 195 ? -42.781 -4.953 6.77 1 87.25 195 ALA B CA 1
ATOM 8042 C C . ALA B 1 195 ? -43.312 -3.576 7.148 1 87.25 195 ALA B C 1
ATOM 8044 O O . ALA B 1 195 ? -44.156 -3.014 6.434 1 87.25 195 ALA B O 1
ATOM 8045 N N . VAL B 1 196 ? -42.875 -3.006 8.273 1 88.75 196 VAL B N 1
ATOM 8046 C CA . VAL B 1 196 ? -43.375 -1.71 8.742 1 88.75 196 VAL B CA 1
ATOM 8047 C C . VAL B 1 196 ? -43 -0.628 7.727 1 88.75 196 VAL B C 1
ATOM 8049 O O . VAL B 1 196 ? -43.781 0.323 7.531 1 88.75 196 VAL B O 1
ATOM 8052 N N . CYS B 1 197 ? -41.844 -0.754 7.23 1 86.06 197 CYS B N 1
ATOM 8053 C CA . CYS B 1 197 ? -41.406 0.185 6.203 1 86.06 197 CYS B CA 1
ATOM 8054 C C . CYS B 1 197 ? -40.5 -0.5 5.188 1 86.06 197 CYS B C 1
ATOM 8056 O O . CYS B 1 197 ? -39.531 -1.174 5.562 1 86.06 197 CYS B O 1
ATOM 8058 N N . SER B 1 198 ? -40.969 -0.297 3.928 1 76.94 198 SER B N 1
ATOM 8059 C CA . SER B 1 198 ? -40.156 -0.878 2.873 1 76.94 198 SER B CA 1
ATOM 8060 C C . SER B 1 198 ? -38.875 -0.1 2.693 1 76.94 198 SER B C 1
ATOM 8062 O O . SER B 1 198 ? -37.906 -0.619 2.133 1 76.94 198 SER B O 1
ATOM 8064 N N . ARG B 1 199 ? -39.031 1.024 3.186 1 81.19 199 ARG B N 1
ATOM 8065 C CA . ARG B 1 199 ? -37.812 1.841 3.166 1 81.19 199 ARG B CA 1
ATOM 8066 C C . ARG B 1 199 ? -37.125 1.832 4.527 1 81.19 199 ARG B C 1
ATOM 8068 O O . ARG B 1 199 ? -37.5 1.062 5.414 1 81.19 199 ARG B O 1
ATOM 8075 N N . GLY B 1 200 ? -36.094 2.455 4.75 1 83.62 200 GLY B N 1
ATOM 8076 C CA . GLY B 1 200 ? -35.375 2.453 6.008 1 83.62 200 GLY B CA 1
ATOM 8077 C C . GLY B 1 200 ? -35.219 3.838 6.609 1 83.62 200 GLY B C 1
ATOM 8078 O O . GLY B 1 200 ? -35.125 4.828 5.883 1 83.62 200 GLY B O 1
ATOM 8079 N N . HIS B 1 201 ? -35.469 3.941 7.895 1 90.25 201 HIS B N 1
ATOM 8080 C CA . HIS B 1 201 ? -35.25 5.141 8.695 1 90.25 201 HIS B CA 1
ATOM 8081 C C . HIS B 1 201 ? -34.156 4.918 9.727 1 90.25 201 HIS B C 1
ATOM 8083 O O . HIS B 1 201 ? -34.125 3.879 10.391 1 90.25 201 HIS B O 1
ATOM 8089 N N . TYR B 1 202 ? -33.312 5.887 9.742 1 93.12 202 TYR B N 1
ATOM 8090 C CA . TYR B 1 202 ? -32.125 5.73 10.562 1 93.12 202 TYR B CA 1
ATOM 8091 C C . TYR B 1 202 ? -31.812 7.012 11.32 1 93.12 202 TYR B C 1
ATOM 8093 O O . TYR B 1 202 ? -32.438 8.047 11.086 1 93.12 202 TYR B O 1
ATOM 8101 N N . LEU B 1 203 ? -30.938 6.926 12.266 1 92.62 203 LEU B N 1
ATOM 8102 C CA . LEU B 1 203 ? -30.453 8.086 13 1 92.62 203 LEU B CA 1
ATOM 8103 C C . LEU B 1 203 ? -29.047 8.477 12.523 1 92.62 203 LEU B C 1
ATOM 8105 O O . LEU B 1 203 ? -28.312 7.633 12 1 92.62 203 LEU B O 1
ATOM 8109 N N . ASP B 1 204 ? -28.781 9.781 12.602 1 91.31 204 ASP B N 1
ATOM 8110 C CA . ASP B 1 204 ? -27.391 10.164 12.391 1 91.31 204 ASP B CA 1
ATOM 8111 C C . ASP B 1 204 ? -26.484 9.562 13.461 1 91.31 204 ASP B C 1
ATOM 8113 O O . ASP B 1 204 ? -26.953 9.219 14.547 1 91.31 204 ASP B O 1
ATOM 8117 N N . PRO B 1 205 ? -25.219 9.445 13.219 1 91.38 205 PRO B N 1
ATOM 8118 C CA . PRO B 1 205 ? -24.281 8.742 14.094 1 91.38 205 PRO B CA 1
ATOM 8119 C C . PRO B 1 205 ? -24.312 9.258 15.531 1 91.38 205 PRO B C 1
ATOM 8121 O O . PRO B 1 205 ? -24.328 8.469 16.469 1 91.38 205 PRO B O 1
ATOM 8124 N N . GLY B 1 206 ? -24.312 10.547 15.703 1 88.19 206 GLY B N 1
ATOM 8125 C CA . GLY B 1 206 ? -24.344 11.109 17.047 1 88.19 206 GLY B CA 1
ATOM 8126 C C . GLY B 1 206 ? -25.594 10.727 17.812 1 88.19 206 GLY B C 1
ATOM 8127 O O . GLY B 1 206 ? -25.516 10.266 18.953 1 88.19 206 GLY B O 1
ATOM 8128 N N . ASP B 1 207 ? -26.734 10.844 17.188 1 90.94 207 ASP B N 1
ATOM 8129 C CA . ASP B 1 207 ? -28.016 10.523 17.828 1 90.94 207 ASP B CA 1
ATOM 8130 C C . ASP B 1 207 ? -28.125 9.031 18.109 1 90.94 207 ASP B C 1
ATOM 8132 O O . ASP B 1 207 ? -28.719 8.625 19.109 1 90.94 207 ASP B O 1
ATOM 8136 N N . PHE B 1 208 ? -27.641 8.25 17.203 1 94.5 208 PHE B N 1
ATOM 8137 C CA . PHE B 1 208 ? -27.656 6.809 17.422 1 94.5 208 PHE B CA 1
ATOM 8138 C C . PHE B 1 208 ? -27 6.457 18.75 1 94.5 208 PHE B C 1
ATOM 8140 O O . PHE B 1 208 ? -27.578 5.727 19.562 1 94.5 208 PHE B O 1
ATOM 8147 N N . GLY B 1 209 ? -25.812 7.004 18.953 1 91.19 209 GLY B N 1
ATOM 8148 C CA . GLY B 1 209 ? -25.078 6.734 20.172 1 91.19 209 GLY B CA 1
ATOM 8149 C C . GLY B 1 209 ? -25.812 7.191 21.422 1 91.19 209 GLY B C 1
ATOM 8150 O O . GLY B 1 209 ? -25.875 6.465 22.422 1 91.19 209 GLY B O 1
ATOM 8151 N N . ILE B 1 210 ? -26.406 8.297 21.328 1 89.69 210 ILE B N 1
ATOM 8152 C CA . ILE B 1 210 ? -27.109 8.867 22.469 1 89.69 210 ILE B CA 1
ATOM 8153 C C . ILE B 1 210 ? -28.359 8.023 22.781 1 89.69 210 ILE B C 1
ATOM 8155 O O . ILE B 1 210 ? -28.609 7.684 23.938 1 89.69 210 ILE B O 1
ATOM 8159 N N . VAL B 1 211 ? -29.062 7.66 21.766 1 92.38 211 VAL B N 1
ATOM 8160 C CA . VAL B 1 211 ? -30.328 6.953 21.938 1 92.38 211 VAL B CA 1
ATOM 8161 C C . VAL B 1 211 ? -30.078 5.562 22.516 1 92.38 211 VAL B C 1
ATOM 8163 O O . VAL B 1 211 ? -30.703 5.168 23.5 1 92.38 211 VAL B O 1
ATOM 8166 N N . VAL B 1 212 ? -29.188 4.848 21.938 1 94 212 VAL B N 1
ATOM 8167 C CA . VAL B 1 212 ? -28.922 3.482 22.375 1 94 212 VAL B CA 1
ATOM 8168 C C . VAL B 1 212 ? -28.375 3.492 23.797 1 94 212 VAL B C 1
ATOM 8170 O O . VAL B 1 212 ? -28.719 2.637 24.609 1 94 212 VAL B O 1
ATOM 8173 N N . ASN B 1 213 ? -27.516 4.41 24.016 1 90.88 213 ASN B N 1
ATOM 8174 C CA . ASN B 1 213 ? -26.969 4.504 25.359 1 90.88 213 ASN B CA 1
ATOM 8175 C C . ASN B 1 213 ? -28.031 4.848 26.391 1 90.88 213 ASN B C 1
ATOM 8177 O O . ASN B 1 213 ? -28.031 4.316 27.5 1 90.88 213 ASN B O 1
ATOM 8181 N N . THR B 1 214 ? -28.859 5.781 26.062 1 89.44 214 THR B N 1
ATOM 8182 C CA . THR B 1 214 ? -29.922 6.199 26.953 1 89.44 214 THR B CA 1
ATOM 8183 C C . THR B 1 214 ? -30.844 5.023 27.297 1 89.44 214 THR B C 1
ATOM 8185 O O . THR B 1 214 ? -31.125 4.77 28.469 1 89.44 214 THR B O 1
ATOM 8188 N N . ILE B 1 215 ? -31.25 4.332 26.312 1 91.75 215 ILE B N 1
ATOM 8189 C CA . ILE B 1 215 ? -32.156 3.217 26.5 1 91.75 215 ILE B CA 1
ATOM 8190 C C . ILE B 1 215 ? -31.469 2.105 27.281 1 91.75 215 ILE B C 1
ATOM 8192 O O . ILE B 1 215 ? -32.062 1.535 28.219 1 91.75 215 ILE B O 1
ATOM 8196 N N . TYR B 1 216 ? -30.234 1.85 26.953 1 89.94 216 TYR B N 1
ATOM 8197 C CA . TYR B 1 216 ? -29.516 0.706 27.5 1 89.94 216 TYR B CA 1
ATOM 8198 C C . TYR B 1 216 ? -29.031 0.996 28.922 1 89.94 216 TYR B C 1
ATOM 8200 O O . TYR B 1 216 ? -29.188 0.165 29.812 1 89.94 216 TYR B O 1
ATOM 8208 N N . ALA B 1 217 ? -28.438 2.158 29.125 1 86.25 217 ALA B N 1
ATOM 8209 C CA . ALA B 1 217 ? -27.719 2.404 30.375 1 86.25 217 ALA B CA 1
ATOM 8210 C C . ALA B 1 217 ? -28.516 3.322 31.297 1 86.25 217 ALA B C 1
ATOM 8212 O O . ALA B 1 217 ? -28.375 3.268 32.5 1 86.25 217 ALA B O 1
ATOM 8213 N N . ARG B 1 218 ? -29.406 4.121 30.734 1 86.31 218 ARG B N 1
ATOM 8214 C CA . ARG B 1 218 ? -30.016 5.16 31.562 1 86.31 218 ARG B CA 1
ATOM 8215 C C . ARG B 1 218 ? -31.469 4.82 31.891 1 86.31 218 ARG B C 1
ATOM 8217 O O . ARG B 1 218 ? -32.125 5.543 32.656 1 86.31 218 ARG B O 1
ATOM 8224 N N . CYS B 1 219 ? -31.938 3.818 31.297 1 87.81 219 CYS B N 1
ATOM 8225 C CA . CYS B 1 219 ? -33.281 3.352 31.609 1 87.81 219 CYS B CA 1
ATOM 8226 C C . CYS B 1 219 ? -33.25 1.963 32.25 1 87.81 219 CYS B C 1
ATOM 8228 O O . CYS B 1 219 ? -33.438 0.96 31.547 1 87.81 219 CYS B O 1
ATOM 8230 N N . PRO B 1 220 ? -33.062 1.884 33.5 1 84.56 220 PRO B N 1
ATOM 8231 C CA . PRO B 1 220 ? -32.812 0.593 34.156 1 84.56 220 PRO B CA 1
ATOM 8232 C C . PRO B 1 220 ? -34.062 -0.265 34.25 1 84.56 220 PRO B C 1
ATOM 8234 O O . PRO B 1 220 ? -34 -1.483 34.438 1 84.56 220 PRO B O 1
ATOM 8237 N N . SER B 1 221 ? -35.281 0.315 34.219 1 88.69 221 SER B N 1
ATOM 8238 C CA . SER B 1 221 ? -36.5 -0.476 34.344 1 88.69 221 SER B CA 1
ATOM 8239 C C . SER B 1 221 ? -37.344 -0.412 33.062 1 88.69 221 SER B C 1
ATOM 8241 O O . SER B 1 221 ? -36.969 -1.039 32.062 1 88.69 221 SER B O 1
ATOM 8243 N N . LYS B 1 222 ? -38.438 0.407 33.125 1 88.38 222 LYS B N 1
ATOM 8244 C CA . LYS B 1 222 ? -39.281 0.5 31.938 1 88.38 222 LYS B CA 1
ATOM 8245 C C . LYS B 1 222 ? -39 1.777 31.156 1 88.38 222 LYS B C 1
ATOM 8247 O O . LYS B 1 222 ? -38.656 2.807 31.734 1 88.38 222 LYS B O 1
ATOM 8252 N N . ALA B 1 223 ? -39.031 1.631 29.844 1 94.12 223 ALA B N 1
ATOM 8253 C CA . ALA B 1 223 ? -38.812 2.785 28.969 1 94.12 223 ALA B CA 1
ATOM 8254 C C . ALA B 1 223 ? -39.719 2.715 27.75 1 94.12 223 ALA B C 1
ATOM 8256 O O . ALA B 1 223 ? -40.188 1.636 27.359 1 94.12 223 ALA B O 1
ATOM 8257 N N . ILE B 1 224 ? -40.062 3.85 27.25 1 91.81 224 ILE B N 1
ATOM 8258 C CA . ILE B 1 224 ? -40.844 3.945 26 1 91.81 224 ILE B CA 1
ATOM 8259 C C . ILE B 1 224 ? -40.062 4.762 24.984 1 91.81 224 ILE B C 1
ATOM 8261 O O . ILE B 1 224 ? -39.594 5.867 25.266 1 91.81 224 ILE B O 1
ATOM 8265 N N . LEU B 1 225 ? -39.781 4.227 23.875 1 95.56 225 LEU B N 1
ATOM 8266 C CA . LEU B 1 225 ? -39.25 4.949 22.734 1 95.56 225 LEU B CA 1
ATOM 8267 C C . LEU B 1 225 ? -40.344 5.289 21.734 1 95.56 225 LEU B C 1
ATOM 8269 O O . LEU B 1 225 ? -40.844 4.406 21.047 1 95.56 225 LEU B O 1
ATOM 8273 N N . ARG B 1 226 ? -40.656 6.547 21.656 1 92.06 226 ARG B N 1
ATOM 8274 C CA . ARG B 1 226 ? -41.625 7.027 20.672 1 92.06 226 ARG B CA 1
ATOM 8275 C C . ARG B 1 226 ? -40.938 7.609 19.453 1 92.06 226 ARG B C 1
ATOM 8277 O O . ARG B 1 226 ? -40.062 8.484 19.578 1 92.06 226 ARG B O 1
ATOM 8284 N N . THR B 1 227 ? -41.25 7.09 18.312 1 92.56 227 THR B N 1
ATOM 8285 C CA . THR B 1 227 ? -40.625 7.57 17.078 1 92.56 227 THR B CA 1
ATOM 8286 C C . THR B 1 227 ? -41.656 7.742 15.984 1 92.56 227 THR B C 1
ATOM 8288 O O . THR B 1 227 ? -42.719 7.078 16 1 92.56 227 THR B O 1
ATOM 8291 N N . THR B 1 228 ? -41.375 8.68 15.062 1 89.56 228 THR B N 1
ATOM 8292 C CA . THR B 1 228 ? -42.25 8.867 13.914 1 89.56 228 THR B CA 1
ATOM 8293 C C . THR B 1 228 ? -42.219 7.645 13.008 1 89.56 228 THR B C 1
ATOM 8295 O O . THR B 1 228 ? -43.25 7.195 12.523 1 89.56 228 THR B O 1
ATOM 8298 N N . HIS B 1 229 ? -41.094 7.16 12.766 1 90.31 229 HIS B N 1
ATOM 8299 C CA . HIS B 1 229 ? -40.875 5.98 11.938 1 90.31 229 HIS B CA 1
ATOM 8300 C C . HIS B 1 229 ? -40.031 4.93 12.68 1 90.31 229 HIS B C 1
ATOM 8302 O O . HIS B 1 229 ? -39.375 5.25 13.656 1 90.31 229 HIS B O 1
ATOM 8308 N N . LEU B 1 230 ? -40.125 3.738 12.18 1 91.56 230 LEU B N 1
ATOM 8309 C CA . LEU B 1 230 ? -39.344 2.676 12.797 1 91.56 230 LEU B CA 1
ATOM 8310 C C . LEU B 1 230 ? -37.875 2.822 12.469 1 91.56 230 LEU B C 1
ATOM 8312 O O . LEU B 1 230 ? -37.5 2.836 11.297 1 91.56 230 LEU B O 1
ATOM 8316 N N . LEU B 1 231 ? -37.094 2.967 13.461 1 93.94 231 LEU B N 1
ATOM 8317 C CA . LEU B 1 231 ? -35.656 3.055 13.289 1 93.94 231 LEU B CA 1
ATOM 8318 C C . LEU B 1 231 ? -35.031 1.665 13.164 1 93.94 231 LEU B C 1
ATOM 8320 O O . LEU B 1 231 ? -34.75 1.011 14.18 1 93.94 231 LEU B O 1
ATOM 8324 N N . ARG B 1 232 ? -34.625 1.232 12.039 1 92.75 232 ARG B N 1
ATOM 8325 C CA . ARG B 1 232 ? -34.25 -0.149 11.75 1 92.75 232 ARG B CA 1
ATOM 8326 C C . ARG B 1 232 ? -32.938 -0.511 12.422 1 92.75 232 ARG B C 1
ATOM 8328 O O . ARG B 1 232 ? -32.812 -1.574 13.039 1 92.75 232 ARG B O 1
ATOM 8335 N N . ASP B 1 233 ? -31.938 0.313 12.258 1 93.25 233 ASP B N 1
ATOM 8336 C CA . ASP B 1 233 ? -30.625 -0.014 12.805 1 93.25 233 ASP B CA 1
ATOM 8337 C C . ASP B 1 233 ? -30.641 -0.008 14.328 1 93.25 233 ASP B C 1
ATOM 8339 O O . ASP B 1 233 ? -30.047 -0.874 14.969 1 93.25 233 ASP B O 1
ATOM 8343 N N . VAL B 1 234 ? -31.375 0.933 14.891 1 95.19 234 VAL B N 1
ATOM 8344 C CA . VAL B 1 234 ? -31.516 0.978 16.344 1 95.19 234 VAL B CA 1
ATOM 8345 C C . VAL B 1 234 ? -32.25 -0.269 16.828 1 95.19 234 VAL B C 1
ATOM 8347 O O . VAL B 1 234 ? -31.844 -0.887 17.828 1 95.19 234 VAL B O 1
ATOM 8350 N N . MET B 1 235 ? -33.25 -0.584 16.125 1 95 235 MET B N 1
ATOM 8351 C CA . MET B 1 235 ? -34.031 -1.752 16.516 1 95 235 MET B CA 1
ATOM 8352 C C . MET B 1 235 ? -33.188 -3.018 16.469 1 95 235 MET B C 1
ATOM 8354 O O . MET B 1 235 ? -33.25 -3.836 17.391 1 95 235 MET B O 1
ATOM 8358 N N . LEU B 1 236 ? -32.5 -3.174 15.406 1 94.94 236 LEU B N 1
ATOM 8359 C CA . LEU B 1 236 ? -31.641 -4.355 15.289 1 94.94 236 LEU B CA 1
ATOM 8360 C C . LEU B 1 236 ? -30.609 -4.391 16.406 1 94.94 236 LEU B C 1
ATOM 8362 O O . LEU B 1 236 ? -30.344 -5.453 16.984 1 94.94 236 LEU B O 1
ATOM 8366 N N . TRP B 1 237 ? -30.016 -3.262 16.688 1 96.81 237 TRP B N 1
ATOM 8367 C CA . TRP B 1 237 ? -29.031 -3.182 17.766 1 96.81 237 TRP B CA 1
ATOM 8368 C C . TRP B 1 237 ? -29.625 -3.588 19.094 1 96.81 237 TRP B C 1
ATOM 8370 O O . TRP B 1 237 ? -29 -4.312 19.875 1 96.81 237 TRP B O 1
ATOM 8380 N N . LEU B 1 238 ? -30.844 -3.174 19.359 1 95.56 238 LEU B N 1
ATOM 8381 C CA . LEU B 1 238 ? -31.531 -3.508 20.594 1 95.56 238 LEU B CA 1
ATOM 8382 C C . LEU B 1 238 ? -31.828 -5.004 20.672 1 95.56 238 LEU B C 1
ATOM 8384 O O . LEU B 1 238 ? -31.75 -5.602 21.75 1 95.56 238 LEU B O 1
ATOM 8388 N N . LEU B 1 239 ? -32.125 -5.551 19.609 1 95.25 239 LEU B N 1
ATOM 8389 C CA . LEU B 1 239 ? -32.406 -6.984 19.578 1 95.25 239 LEU B CA 1
ATOM 8390 C C . LEU B 1 239 ? -31.141 -7.785 19.938 1 95.25 239 LEU B C 1
ATOM 8392 O O . LEU B 1 239 ? -31.25 -8.938 20.375 1 95.25 239 LEU B O 1
ATOM 8396 N N . LEU B 1 240 ? -29.984 -7.223 19.766 1 95.62 240 LEU B N 1
ATOM 8397 C CA . LEU B 1 240 ? -28.734 -7.922 20.016 1 95.62 240 LEU B CA 1
ATOM 8398 C C . LEU B 1 240 ? -28.219 -7.625 21.422 1 95.62 240 LEU B C 1
ATOM 8400 O O . LEU B 1 240 ? -27.406 -8.383 21.969 1 95.62 240 LEU B O 1
ATOM 8404 N N . HIS B 1 241 ? -28.672 -6.492 22.062 1 95.06 241 HIS B N 1
ATOM 8405 C CA . HIS B 1 241 ? -27.969 -6.047 23.266 1 95.06 241 HIS B CA 1
ATOM 8406 C C . HIS B 1 241 ? -28.938 -5.828 24.422 1 95.06 241 HIS B C 1
ATOM 8408 O O . HIS B 1 241 ? -28.547 -5.906 25.594 1 95.06 241 HIS B O 1
ATOM 8414 N N . TYR B 1 242 ? -30.203 -5.5 24.156 1 95.5 242 TYR B N 1
ATOM 8415 C CA . TYR B 1 242 ? -31.125 -5.164 25.219 1 95.5 242 TYR B CA 1
ATOM 8416 C C . TYR B 1 242 ? -31.453 -6.391 26.062 1 95.5 242 TYR B C 1
ATOM 8418 O O . TYR B 1 242 ? -31.797 -7.445 25.531 1 95.5 242 TYR B O 1
ATOM 8426 N N . ASP B 1 243 ? -31.328 -6.23 27.359 1 92.12 243 ASP B N 1
ATOM 8427 C CA . ASP B 1 243 ? -31.578 -7.316 28.297 1 92.12 243 ASP B CA 1
ATOM 8428 C C . ASP B 1 243 ? -32.938 -7.176 28.953 1 92.12 243 ASP B C 1
ATOM 8430 O O . ASP B 1 243 ? -33.062 -6.891 30.156 1 92.12 243 ASP B O 1
ATOM 8434 N N . GLY B 1 244 ? -34.031 -7.32 28.188 1 93.44 244 GLY B N 1
ATOM 8435 C CA . GLY B 1 244 ? -35.406 -7.223 28.641 1 93.44 244 GLY B CA 1
ATOM 8436 C C . GLY B 1 244 ? -36.406 -7.52 27.562 1 93.44 244 GLY B C 1
ATOM 8437 O O . GLY B 1 244 ? -36.062 -8.07 26.516 1 93.44 244 GLY B O 1
ATOM 8438 N N . ALA B 1 245 ? -37.656 -7.23 27.891 1 93.75 245 ALA B N 1
ATOM 8439 C CA . ALA B 1 245 ? -38.719 -7.445 26.922 1 93.75 245 ALA B CA 1
ATOM 8440 C C . ALA B 1 245 ? -38.875 -6.25 25.984 1 93.75 245 ALA B C 1
ATOM 8442 O O . ALA B 1 245 ? -38.75 -5.098 26.422 1 93.75 245 ALA B O 1
ATOM 8443 N N . ILE B 1 246 ? -39 -6.547 24.688 1 95.25 246 ILE B N 1
ATOM 8444 C CA . ILE B 1 246 ? -39.219 -5.496 23.688 1 95.25 246 ILE B CA 1
ATOM 8445 C C . ILE B 1 246 ? -40.594 -5.676 23.047 1 95.25 246 ILE B C 1
ATOM 8447 O O . ILE B 1 246 ? -40.906 -6.758 22.562 1 95.25 246 ILE B O 1
ATOM 8451 N N . VAL B 1 247 ? -41.344 -4.656 23.125 1 94.31 247 VAL B N 1
ATOM 8452 C CA . VAL B 1 247 ? -42.688 -4.637 22.5 1 94.31 247 VAL B CA 1
ATOM 8453 C C . VAL B 1 247 ? -42.75 -3.496 21.484 1 94.31 247 VAL B C 1
ATOM 8455 O O . VAL B 1 247 ? -42.469 -2.34 21.812 1 94.31 247 VAL B O 1
ATOM 8458 N N . VAL B 1 248 ? -43.062 -3.855 20.234 1 94.25 248 VAL B N 1
ATOM 8459 C CA . VAL B 1 248 ? -43.156 -2.84 19.188 1 94.25 248 VAL B CA 1
ATOM 8460 C C . VAL B 1 248 ? -44.625 -2.631 18.797 1 94.25 248 VAL B C 1
ATOM 8462 O O . VAL B 1 248 ? -45.281 -3.566 18.359 1 94.25 248 VAL B O 1
ATOM 8465 N N . ASN B 1 249 ? -45 -1.402 19.031 1 91.81 249 ASN B N 1
ATOM 8466 C CA . ASN B 1 249 ? -46.344 -0.976 18.688 1 91.81 249 ASN B CA 1
ATOM 8467 C C . ASN B 1 249 ? -46.344 0 17.5 1 91.81 249 ASN B C 1
ATOM 8469 O O . ASN B 1 249 ? -45.656 1.032 17.562 1 91.81 249 ASN B O 1
ATOM 8473 N N . VAL B 1 250 ? -47.062 -0.347 16.438 1 90.12 250 VAL B N 1
ATOM 8474 C CA . VAL B 1 250 ? -47.156 0.526 15.273 1 90.12 250 VAL B CA 1
ATOM 8475 C C . VAL B 1 250 ? -48.594 0.968 15.078 1 90.12 250 VAL B C 1
ATOM 8477 O O . VAL B 1 250 ? -49.469 0.146 14.789 1 90.12 250 VAL B O 1
ATOM 8480 N N . GLY B 1 251 ? -48.875 2.207 15.164 1 80.62 251 GLY B N 1
ATOM 8481 C CA . GLY B 1 251 ? -50.25 2.713 14.984 1 80.62 251 GLY B CA 1
ATOM 8482 C C . GLY B 1 251 ? -51.25 2.098 15.945 1 80.62 251 GLY B C 1
ATOM 8483 O O . GLY B 1 251 ? -52.375 1.812 15.57 1 80.62 251 GLY B O 1
ATOM 8484 N N . GLY B 1 252 ? -50.781 1.694 17.047 1 77.69 252 GLY B N 1
ATOM 8485 C CA . GLY B 1 252 ? -51.656 1.143 18.062 1 77.69 252 GLY B CA 1
ATOM 8486 C C . GLY B 1 252 ? -51.719 -0.373 18.031 1 77.69 252 GLY B C 1
ATOM 8487 O O . GLY B 1 252 ? -52.375 -0.985 18.875 1 77.69 252 GLY B O 1
ATOM 8488 N N . HIS B 1 253 ? -51.031 -0.971 17.109 1 86.75 253 HIS B N 1
ATOM 8489 C CA . HIS B 1 253 ? -51.031 -2.424 17 1 86.75 253 HIS B CA 1
ATOM 8490 C C . HIS B 1 253 ? -49.656 -2.998 17.375 1 86.75 253 HIS B C 1
ATOM 8492 O O . HIS B 1 253 ? -48.625 -2.521 16.906 1 86.75 253 HIS B O 1
ATOM 8498 N N . ILE B 1 254 ? -49.719 -3.98 18.203 1 91.06 254 ILE B N 1
ATOM 8499 C CA . ILE B 1 254 ? -48.5 -4.668 18.562 1 91.06 254 ILE B CA 1
ATOM 8500 C C . ILE B 1 254 ? -48.062 -5.586 17.406 1 91.06 254 ILE B C 1
ATOM 8502 O O . ILE B 1 254 ? -48.75 -6.559 17.094 1 91.06 254 ILE B O 1
ATOM 8506 N N . VAL B 1 255 ? -46.969 -5.336 16.828 1 92.69 255 VAL B N 1
ATOM 8507 C CA . VAL B 1 255 ? -46.562 -6.082 15.648 1 92.69 255 VAL B CA 1
ATOM 8508 C C . VAL B 1 255 ? -45.438 -7.055 16.031 1 92.69 255 VAL B C 1
ATOM 8510 O O . VAL B 1 255 ? -45.188 -8.016 15.297 1 92.69 255 VAL B O 1
ATOM 8513 N N . TYR B 1 256 ? -44.75 -6.77 17.094 1 94.81 256 TYR B N 1
ATOM 8514 C CA . TYR B 1 256 ? -43.625 -7.602 17.484 1 94.81 256 TYR B CA 1
ATOM 8515 C C . TYR B 1 256 ? -43.469 -7.613 19 1 94.81 256 TYR B C 1
ATOM 8517 O O . TYR B 1 256 ? -43.625 -6.586 19.656 1 94.81 256 TYR B O 1
ATOM 8525 N N . ARG B 1 257 ? -43.219 -8.75 19.547 1 92.44 257 ARG B N 1
ATOM 8526 C CA . ARG B 1 257 ? -42.938 -8.93 20.969 1 92.44 257 ARG B CA 1
ATOM 8527 C C . ARG B 1 257 ? -41.906 -10.047 21.172 1 92.44 257 ARG B C 1
ATOM 8529 O O . ARG B 1 257 ? -42.031 -11.117 20.578 1 92.44 257 ARG B O 1
ATOM 8536 N N . ALA B 1 258 ? -40.844 -9.75 21.938 1 93.69 258 ALA B N 1
ATOM 8537 C CA . ALA B 1 258 ? -39.844 -10.758 22.234 1 93.69 258 ALA B CA 1
ATOM 8538 C C . ALA B 1 258 ? -39.188 -10.5 23.609 1 93.69 258 ALA B C 1
ATOM 8540 O O . ALA B 1 258 ? -39.125 -9.359 24.047 1 93.69 258 ALA B O 1
ATOM 8541 N N . ASP B 1 259 ? -38.781 -11.531 24.234 1 92 259 ASP B N 1
ATOM 8542 C CA . ASP B 1 259 ? -38.125 -11.461 25.531 1 92 259 ASP B CA 1
ATOM 8543 C C . ASP B 1 259 ? -36.688 -11.938 25.422 1 92 259 ASP B C 1
ATOM 8545 O O . ASP B 1 259 ? -36.406 -13.047 24.969 1 92 259 ASP B O 1
ATOM 8549 N N . PHE B 1 260 ? -35.781 -11.148 25.969 1 91.31 260 PHE B N 1
ATOM 8550 C CA . PHE B 1 260 ? -34.344 -11.43 25.766 1 91.31 260 PHE B CA 1
ATOM 8551 C C . PHE B 1 260 ? -33.625 -11.602 27.109 1 91.31 260 PHE B C 1
ATOM 8553 O O . PHE B 1 260 ? -32.406 -11.648 27.156 1 91.31 260 PHE B O 1
ATOM 8560 N N . GLY B 1 261 ? -34.375 -11.688 28.266 1 86.25 261 GLY B N 1
ATOM 8561 C CA . GLY B 1 261 ? -33.656 -11.945 29.5 1 86.25 261 GLY B CA 1
ATOM 8562 C C . GLY B 1 261 ? -34.375 -11.445 30.734 1 86.25 261 GLY B C 1
ATOM 8563 O O . GLY B 1 261 ? -35.406 -11.977 31.094 1 86.25 261 GLY B O 1
ATOM 8564 N N . ASN B 1 262 ? -33.875 -10.211 31.281 1 87.69 262 ASN B N 1
ATOM 8565 C CA . ASN B 1 262 ? -34.344 -9.633 32.531 1 87.69 262 ASN B CA 1
ATOM 8566 C C . ASN B 1 262 ? -35.812 -9.297 32.5 1 87.69 262 ASN B C 1
ATOM 8568 O O . ASN B 1 262 ? -36.219 -8.352 31.812 1 87.69 262 ASN B O 1
ATOM 8572 N N . PRO B 1 263 ? -36.594 -9.969 33.281 1 87.44 263 PRO B N 1
ATOM 8573 C CA . PRO B 1 263 ? -38.031 -9.734 33.25 1 87.44 263 PRO B CA 1
ATOM 8574 C C . PRO B 1 263 ? -38.438 -8.383 33.812 1 87.44 263 PRO B C 1
ATOM 8576 O O . PRO B 1 263 ? -39.562 -7.914 33.594 1 87.44 263 PRO B O 1
ATOM 8579 N N . LEU B 1 264 ? -37.531 -7.773 34.562 1 88.12 264 LEU B N 1
ATOM 8580 C CA . LEU B 1 264 ? -37.844 -6.496 35.188 1 88.12 264 LEU B CA 1
ATOM 8581 C C . LEU B 1 264 ? -37.656 -5.344 34.219 1 88.12 264 LEU B C 1
ATOM 8583 O O . LEU B 1 264 ? -38.031 -4.203 34.5 1 88.12 264 LEU B O 1
ATOM 8587 N N . ARG B 1 265 ? -37.125 -5.609 33.062 1 92.25 265 ARG B N 1
ATOM 8588 C CA . ARG B 1 265 ? -36.875 -4.57 32.094 1 92.25 265 ARG B CA 1
ATOM 8589 C C . ARG B 1 265 ? -37.781 -4.738 30.875 1 92.25 265 ARG B C 1
ATOM 8591 O O . ARG B 1 265 ? -37.906 -5.844 30.344 1 92.25 265 ARG B O 1
ATOM 8598 N N . GLU B 1 266 ? -38.406 -3.627 30.547 1 92.12 266 GLU B N 1
ATOM 8599 C CA . GLU B 1 266 ? -39.312 -3.646 29.391 1 92.12 266 GLU B CA 1
ATOM 8600 C C . GLU B 1 266 ? -39.156 -2.365 28.562 1 92.12 266 GLU B C 1
ATOM 8602 O O . GLU B 1 266 ? -39.156 -1.266 29.125 1 92.12 266 GLU B O 1
ATOM 8607 N N . LEU B 1 267 ? -38.969 -2.549 27.266 1 95.56 267 LEU B N 1
ATOM 8608 C CA . LEU B 1 267 ? -38.938 -1.428 26.328 1 95.56 267 LEU B CA 1
ATOM 8609 C C . LEU B 1 267 ? -40.094 -1.482 25.359 1 95.56 267 LEU B C 1
ATOM 8611 O O . LEU B 1 267 ? -40.25 -2.465 24.625 1 95.56 267 LEU B O 1
ATOM 8615 N N . GLU B 1 268 ? -40.906 -0.513 25.422 1 93.06 268 GLU B N 1
ATOM 8616 C CA . GLU B 1 268 ? -41.969 -0.356 24.438 1 93.06 268 GLU B CA 1
ATOM 8617 C C . GLU B 1 268 ? -41.562 0.63 23.344 1 93.06 268 GLU B C 1
ATOM 8619 O O . GLU B 1 268 ? -41.188 1.771 23.625 1 93.06 268 GLU B O 1
ATOM 8624 N N . VAL B 1 269 ? -41.562 0.175 22.125 1 95.25 269 VAL B N 1
ATOM 8625 C CA . VAL B 1 269 ? -41.281 1.03 20.969 1 95.25 269 VAL B CA 1
ATOM 8626 C C . VAL B 1 269 ? -42.594 1.388 20.266 1 95.25 269 VAL B C 1
ATOM 8628 O O . VAL B 1 269 ? -43.25 0.517 19.719 1 95.25 269 VAL B O 1
ATOM 8631 N N . ASN B 1 270 ? -42.844 2.68 20.328 1 92.06 270 ASN B N 1
ATOM 8632 C CA . ASN B 1 270 ? -44.094 3.176 19.719 1 92.06 270 ASN B CA 1
ATOM 8633 C C . ASN B 1 270 ? -43.781 3.92 18.406 1 92.06 270 ASN B C 1
ATOM 8635 O O . ASN B 1 270 ? -43.188 5 18.438 1 92.06 270 ASN B O 1
ATOM 8639 N N . VAL B 1 271 ? -44.25 3.406 17.328 1 91.69 271 VAL B N 1
ATOM 8640 C CA . VAL B 1 271 ? -44.125 4.043 16.016 1 91.69 271 VAL B CA 1
ATOM 8641 C C . VAL B 1 271 ? -45.469 4.652 15.609 1 91.69 271 VAL B C 1
ATOM 8643 O O . VAL B 1 271 ? -46.5 3.984 15.656 1 91.69 271 VAL B O 1
ATOM 8646 N N . ALA B 1 272 ? -45.406 5.863 15.258 1 85.56 272 ALA B N 1
ATOM 8647 C CA . ALA B 1 272 ? -46.656 6.613 15.016 1 85.56 272 ALA B CA 1
ATOM 8648 C C . ALA B 1 272 ? -47.5 5.934 13.953 1 85.56 272 ALA B C 1
ATOM 8650 O O . ALA B 1 272 ? -48.688 5.703 14.164 1 85.56 272 ALA B O 1
ATOM 8651 N N . SER B 1 273 ? -46.969 5.711 12.727 1 77.94 273 SER B N 1
ATOM 8652 C CA . SER B 1 273 ? -47.719 5.059 11.656 1 77.94 273 SER B CA 1
ATOM 8653 C C . SER B 1 273 ? -46.812 4.289 10.719 1 77.94 273 SER B C 1
ATOM 8655 O O . SER B 1 273 ? -45.625 4.641 10.57 1 77.94 273 SER B O 1
ATOM 8657 N N . PRO B 1 274 ? -47.375 3.213 10.242 1 81.38 274 PRO B N 1
ATOM 8658 C CA . PRO B 1 274 ? -46.594 2.523 9.219 1 81.38 274 PRO B CA 1
ATOM 8659 C C . PRO B 1 274 ? -46.406 3.361 7.961 1 81.38 274 PRO B C 1
ATOM 8661 O O . PRO B 1 274 ? -47.281 4.164 7.609 1 81.38 274 PRO B O 1
ATOM 8664 N N . CYS B 1 275 ? -45.281 3.184 7.453 1 84.69 275 CYS B N 1
ATOM 8665 C CA . CYS B 1 275 ? -45 3.895 6.211 1 84.69 275 CYS B CA 1
ATOM 8666 C C . CYS B 1 275 ? -45.781 3.291 5.047 1 84.69 275 CYS B C 1
ATOM 8668 O O . CYS B 1 275 ? -46.094 2.105 5.066 1 84.69 275 CYS B O 1
ATOM 8670 N N . PRO B 1 276 ? -46.094 4.172 4.133 1 77.62 276 PRO B N 1
ATOM 8671 C CA . PRO B 1 276 ? -46.812 3.631 2.971 1 77.62 276 PRO B CA 1
ATOM 8672 C C . PRO B 1 276 ? -45.969 2.639 2.176 1 77.62 276 PRO B C 1
ATOM 8674 O O . PRO B 1 276 ? -44.719 2.713 2.197 1 77.62 276 PRO B O 1
ATOM 8677 N N . GLN B 1 277 ? -46.625 1.595 1.681 1 70.25 277 GLN B N 1
ATOM 8678 C CA . GLN B 1 277 ? -45.938 0.555 0.926 1 70.25 277 GLN B CA 1
ATOM 8679 C C . GLN B 1 277 ? -45.219 1.14 -0.296 1 70.25 277 GLN B C 1
ATOM 8681 O O . GLN B 1 277 ? -44.156 0.693 -0.665 1 70.25 277 GLN B O 1
ATOM 8686 N N . GLU B 1 278 ? -45.969 2.01 -0.942 1 65.38 278 GLU B N 1
ATOM 8687 C CA . GLU B 1 278 ? -45.375 2.637 -2.129 1 65.38 278 GLU B CA 1
ATOM 8688 C C . GLU B 1 278 ? -45.281 4.148 -1.956 1 65.38 278 GLU B C 1
ATOM 8690 O O . GLU B 1 278 ? -46.125 4.766 -1.312 1 65.38 278 GLU B O 1
ATOM 8695 N N . GLY B 1 279 ? -44.156 4.684 -2.164 1 61.03 279 GLY B N 1
ATOM 8696 C CA . GLY B 1 279 ? -44 6.129 -2.182 1 61.03 279 GLY B CA 1
ATOM 8697 C C . GLY B 1 279 ? -43.094 6.645 -1.082 1 61.03 279 GLY B C 1
ATOM 8698 O O . GLY B 1 279 ? -42.312 5.879 -0.485 1 61.03 279 GLY B O 1
ATOM 8699 N N . ASP B 1 280 ? -42.938 8.008 -0.915 1 66.75 280 ASP B N 1
ATOM 8700 C CA . ASP B 1 280 ? -42.062 8.719 0.033 1 66.75 280 ASP B CA 1
ATOM 8701 C C . ASP B 1 280 ? -42.625 8.625 1.451 1 66.75 280 ASP B C 1
ATOM 8703 O O . ASP B 1 280 ? -43.844 8.672 1.649 1 66.75 280 ASP B O 1
ATOM 8707 N N . CYS B 1 281 ? -41.781 8.102 2.406 1 75 281 CYS B N 1
ATOM 8708 C CA . CYS B 1 281 ? -42.156 7.992 3.812 1 75 281 CYS B CA 1
ATOM 8709 C C . CYS B 1 281 ? -42.438 9.367 4.41 1 75 281 CYS B C 1
ATOM 8711 O O . CYS B 1 281 ? -42.781 9.477 5.59 1 75 281 CYS B O 1
ATOM 8713 N N . GLY B 1 282 ? -42.188 10.516 3.58 1 59.97 282 GLY B N 1
ATOM 8714 C CA . GLY B 1 282 ? -42.188 11.883 4.07 1 59.97 282 GLY B CA 1
ATOM 8715 C C . GLY B 1 282 ? -43.5 12.289 4.688 1 59.97 282 GLY B C 1
ATOM 8716 O O . GLY B 1 282 ? -44.531 12.258 4.023 1 59.97 282 GLY B O 1
ATOM 8717 N N . GLY B 1 283 ? -43.906 11.883 5.809 1 55.5 283 GLY B N 1
ATOM 8718 C CA . GLY B 1 283 ? -45.062 12.531 6.414 1 55.5 283 GLY B CA 1
ATOM 8719 C C . GLY B 1 283 ? -44.875 14.023 6.602 1 55.5 283 GLY B C 1
ATOM 8720 O O . GLY B 1 283 ? -43.781 14.547 6.426 1 55.5 283 GLY B O 1
ATOM 8721 N N . VAL B 1 284 ? -46.125 14.773 6.809 1 51.78 284 VAL B N 1
ATOM 8722 C CA . VAL B 1 284 ? -46.312 16.172 7.168 1 51.78 284 VAL B CA 1
ATOM 8723 C C . VAL B 1 284 ? -45.562 16.484 8.461 1 51.78 284 VAL B C 1
ATOM 8725 O O . VAL B 1 284 ? -45.906 15.953 9.523 1 51.78 284 VAL B O 1
ATOM 8728 N N . GLY B 1 285 ? -44.156 16.844 8.477 1 61.66 285 GLY B N 1
ATOM 8729 C CA . GLY B 1 285 ? -43.344 17.406 9.555 1 61.66 285 GLY B CA 1
ATOM 8730 C C . GLY B 1 285 ? -42 16.719 9.734 1 61.66 285 GLY B C 1
ATOM 8731 O O . GLY B 1 285 ? -41.719 15.719 9.062 1 61.66 285 GLY B O 1
ATOM 8732 N N . GLN B 1 286 ? -41.219 17.203 10.57 1 77.19 286 GLN B N 1
ATOM 8733 C CA . GLN B 1 286 ? -39.875 16.688 10.844 1 77.19 286 GLN B CA 1
ATOM 8734 C C . GLN B 1 286 ? -39.938 15.43 11.719 1 77.19 286 GLN B C 1
ATOM 8736 O O . GLN B 1 286 ? -40.562 15.445 12.789 1 77.19 286 GLN B O 1
ATOM 8741 N N . ALA B 1 287 ? -39.5 14.266 11.211 1 86.81 287 ALA B N 1
ATOM 8742 C CA . ALA B 1 287 ? -39.438 13.023 11.977 1 86.81 287 ALA B CA 1
ATOM 8743 C C . ALA B 1 287 ? -38.688 13.219 13.289 1 86.81 287 ALA B C 1
ATOM 8745 O O . ALA B 1 287 ? -37.688 13.953 13.344 1 86.81 287 ALA B O 1
ATOM 8746 N N . SER B 1 288 ? -39.25 12.758 14.328 1 88.38 288 SER B N 1
ATOM 8747 C CA . SER B 1 288 ? -38.688 12.961 15.656 1 88.38 288 SER B CA 1
ATOM 8748 C C . SER B 1 288 ? -38.688 11.672 16.469 1 88.38 288 SER B C 1
ATOM 8750 O O . SER B 1 288 ? -39.281 10.672 16.047 1 88.38 288 SER B O 1
ATOM 8752 N N . TYR B 1 289 ? -38 11.641 17.531 1 91.88 289 TYR B N 1
ATOM 8753 C CA . TYR B 1 289 ? -38 10.555 18.5 1 91.88 289 TYR B CA 1
ATOM 8754 C C . TYR B 1 289 ? -38.031 11.102 19.922 1 91.88 289 TYR B C 1
ATOM 8756 O O . TYR B 1 289 ? -37.594 12.227 20.172 1 91.88 289 TYR B O 1
ATOM 8764 N N . GLN B 1 290 ? -38.625 10.352 20.797 1 91.25 290 GLN B N 1
ATOM 8765 C CA . GLN B 1 290 ? -38.75 10.703 22.203 1 91.25 290 GLN B CA 1
ATOM 8766 C C . GLN B 1 290 ? -38.594 9.477 23.109 1 91.25 290 GLN B C 1
ATOM 8768 O O . GLN B 1 290 ? -39.125 8.406 22.797 1 91.25 290 GLN B O 1
ATOM 8773 N N . ILE B 1 291 ? -37.812 9.578 24.094 1 93.69 291 ILE B N 1
ATOM 8774 C CA . ILE B 1 291 ? -37.625 8.5 25.062 1 93.69 291 ILE B CA 1
ATOM 8775 C C . ILE B 1 291 ? -38.219 8.906 26.406 1 93.69 291 ILE B C 1
ATOM 8777 O O . ILE B 1 291 ? -37.875 9.945 26.969 1 93.69 291 ILE B O 1
ATOM 8781 N N . LEU B 1 292 ? -39.125 8.047 26.859 1 89.81 292 LEU B N 1
ATOM 8782 C CA . LEU B 1 292 ? -39.719 8.219 28.188 1 89.81 292 LEU B CA 1
ATOM 8783 C C . LEU B 1 292 ? -39.188 7.168 29.156 1 89.81 292 LEU B C 1
ATOM 8785 O O . LEU B 1 292 ? -39.062 5.988 28.812 1 89.81 292 LEU B O 1
ATOM 8789 N N . ARG B 1 293 ? -38.812 7.594 30.297 1 91.81 293 ARG B N 1
ATOM 8790 C CA . ARG B 1 293 ? -38.281 6.703 31.328 1 91.81 293 ARG B CA 1
ATOM 8791 C C . ARG B 1 293 ? -39.25 6.566 32.5 1 91.81 293 ARG B C 1
ATOM 8793 O O . ARG B 1 293 ? -39.906 7.535 32.875 1 91.81 293 ARG B O 1
ATOM 8800 N N . HIS B 1 294 ? -39.281 5.336 32.906 1 85.75 294 HIS B N 1
ATOM 8801 C CA . HIS B 1 294 ? -40.156 5.062 34.062 1 85.75 294 HIS B CA 1
ATOM 8802 C C . HIS B 1 294 ? -39.438 5.438 35.375 1 85.75 294 HIS B C 1
ATOM 8804 O O . HIS B 1 294 ? -38.406 4.883 35.688 1 85.75 294 HIS B O 1
ATOM 8810 N N . VAL B 1 295 ? -39.969 6.469 36 1 80.25 295 VAL B N 1
ATOM 8811 C CA . VAL B 1 295 ? -39.438 6.906 37.281 1 80.25 295 VAL B CA 1
ATOM 8812 C C . VAL B 1 295 ? -40.562 6.871 38.344 1 80.25 295 VAL B C 1
ATOM 8814 O O . VAL B 1 295 ? -41.531 7.602 38.219 1 80.25 295 VAL B O 1
ATOM 8817 N N . SER B 1 296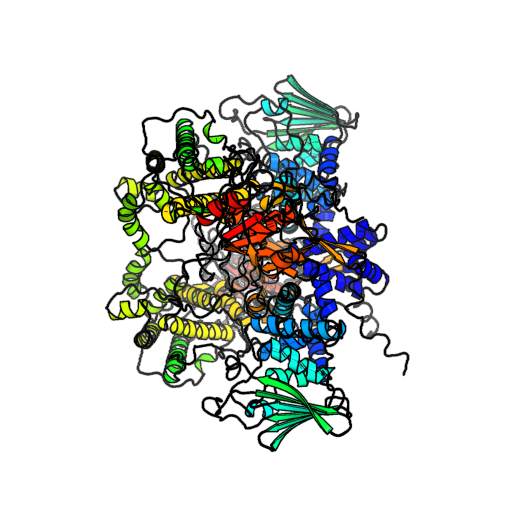 ? -40.375 6.184 39.406 1 81.12 296 SER B N 1
ATOM 8818 C CA . SER B 1 296 ? -41.281 6.094 40.562 1 81.12 296 SER B CA 1
ATOM 8819 C C . SER B 1 296 ? -42.719 5.945 40.125 1 81.12 296 SER B C 1
ATOM 8821 O O . SER B 1 296 ? -43.594 6.684 40.562 1 81.12 296 SER B O 1
ATOM 8823 N N . GLY B 1 297 ? -43 5.109 39.125 1 76.56 297 GLY B N 1
ATOM 8824 C CA . GLY B 1 297 ? -44.344 4.75 38.75 1 76.56 297 GLY B CA 1
ATOM 8825 C C . GLY B 1 297 ? -44.906 5.609 37.625 1 76.56 297 GLY B C 1
ATOM 8826 O O . GLY B 1 297 ? -46 5.363 37.094 1 76.56 297 GLY B O 1
ATOM 8827 N N . LYS B 1 298 ? -44.156 6.719 37.219 1 82.56 298 LYS B N 1
ATOM 8828 C CA . LYS B 1 298 ? -44.594 7.598 36.156 1 82.56 298 LYS B CA 1
ATOM 8829 C C . LYS B 1 298 ? -43.562 7.668 35.031 1 82.56 298 LYS B C 1
ATOM 8831 O O . LYS B 1 298 ? -42.375 7.547 35.281 1 82.56 298 LYS B O 1
ATOM 8836 N N . PHE B 1 299 ? -44.125 7.754 33.812 1 87.06 299 PHE B N 1
ATOM 8837 C CA . PHE B 1 299 ? -43.219 7.953 32.656 1 87.06 299 PHE B CA 1
ATOM 8838 C C . PHE B 1 299 ? -42.938 9.43 32.469 1 87.06 299 PHE B C 1
ATOM 8840 O O . PHE B 1 299 ? -43.844 10.258 32.438 1 87.06 299 PHE B O 1
ATOM 8847 N N . GLU B 1 300 ? -41.625 9.812 32.438 1 87.31 300 GLU B N 1
ATOM 8848 C CA . GLU B 1 300 ? -41.156 11.188 32.25 1 87.31 300 GLU B CA 1
ATOM 8849 C C . GLU B 1 300 ? -40.312 11.312 30.984 1 87.31 300 GLU B C 1
ATOM 8851 O O . GLU B 1 300 ? -39.594 10.383 30.625 1 87.31 300 GLU B O 1
ATOM 8856 N N . ASP B 1 301 ? -40.531 12.477 30.438 1 84.12 301 ASP B N 1
ATOM 8857 C CA . ASP B 1 301 ? -39.719 12.766 29.266 1 84.12 301 ASP B CA 1
ATOM 8858 C C . ASP B 1 301 ? -38.219 12.82 29.625 1 84.12 301 ASP B C 1
ATOM 8860 O O . ASP B 1 301 ? -37.844 13.547 30.547 1 84.12 301 ASP B O 1
ATOM 8864 N N . PHE B 1 302 ? -37.469 12.094 28.906 1 85.12 302 PHE B N 1
ATOM 8865 C CA . PHE B 1 302 ? -36.031 12.023 29.219 1 85.12 302 PHE B CA 1
ATOM 8866 C C . PHE B 1 302 ? -35.188 12.594 28.094 1 85.12 302 PHE B C 1
ATOM 8868 O O . PHE B 1 302 ? -34.219 13.305 28.328 1 85.12 302 PHE B O 1
ATOM 8875 N N . LEU B 1 303 ? -35.469 12.258 26.875 1 88.44 303 LEU B N 1
ATOM 8876 C CA . LEU B 1 303 ? -34.719 12.695 25.703 1 88.44 303 LEU B CA 1
ATOM 8877 C C . LEU B 1 303 ? -35.656 12.883 24.5 1 88.44 303 LEU B C 1
ATOM 8879 O O . LEU B 1 303 ? -36.5 12.039 24.234 1 88.44 303 LEU B O 1
ATOM 8883 N N . THR B 1 304 ? -35.469 14.055 23.922 1 87.75 304 THR B N 1
ATOM 8884 C CA . THR B 1 304 ? -36.219 14.336 22.688 1 87.75 304 THR B CA 1
ATOM 8885 C C . THR B 1 304 ? -35.281 14.82 21.594 1 87.75 304 THR B C 1
ATOM 8887 O O . THR B 1 304 ? -34.344 15.57 21.859 1 87.75 304 THR B O 1
ATOM 8890 N N . GLY B 1 305 ? -35.406 14.227 20.469 1 89.44 305 GLY B N 1
ATOM 8891 C CA . GLY B 1 305 ? -34.562 14.656 19.359 1 89.44 305 GLY B CA 1
ATOM 8892 C C . GLY B 1 305 ? -35.312 14.562 18.016 1 89.44 305 GLY B C 1
ATOM 8893 O O . GLY B 1 305 ? -36.469 14.164 17.969 1 89.44 305 GLY B O 1
ATOM 8894 N N . TYR B 1 306 ? -34.594 15.086 17 1 86.81 306 TYR B N 1
ATOM 8895 C CA . TYR B 1 306 ? -35.125 15.055 15.656 1 86.81 306 TYR B CA 1
ATOM 8896 C C . TYR B 1 306 ? -34.25 14.227 14.727 1 86.81 306 TYR B C 1
ATOM 8898 O O . TYR B 1 306 ? -33.031 14.156 14.922 1 86.81 306 TYR B O 1
ATOM 8906 N N . ILE B 1 307 ? -34.938 13.578 13.836 1 85.81 307 ILE B N 1
ATOM 8907 C CA . ILE B 1 307 ? -34.219 12.766 12.867 1 85.81 307 ILE B CA 1
ATOM 8908 C C . ILE B 1 307 ? -33.812 13.633 11.68 1 85.81 307 ILE B C 1
ATOM 8910 O O . ILE B 1 307 ? -34.625 14.32 11.078 1 85.81 307 ILE B O 1
ATOM 8914 N N . SER B 1 308 ? -32.469 13.602 11.383 1 83.56 308 SER B N 1
ATOM 8915 C CA . SER B 1 308 ? -31.938 14.375 10.273 1 83.56 308 SER B CA 1
ATOM 8916 C C . SER B 1 308 ? -32.562 13.953 8.945 1 83.56 308 SER B C 1
ATOM 8918 O O . SER B 1 308 ? -32.844 12.766 8.734 1 83.56 308 SER B O 1
ATOM 8920 N N . SER B 1 309 ? -32.688 14.828 8.109 1 76.38 309 SER B N 1
ATOM 8921 C CA . SER B 1 309 ? -33.344 14.602 6.828 1 76.38 309 SER B CA 1
ATOM 8922 C C . SER B 1 309 ? -32.562 13.586 5.988 1 76.38 309 SER B C 1
ATOM 8924 O O . SER B 1 309 ? -33.156 12.859 5.188 1 76.38 309 SER B O 1
ATOM 8926 N N . ASP B 1 310 ? -31.297 13.523 6.211 1 75.31 310 ASP B N 1
ATOM 8927 C CA . ASP B 1 310 ? -30.469 12.617 5.418 1 75.31 310 ASP B CA 1
ATOM 8928 C C . ASP B 1 310 ? -30.719 11.164 5.828 1 75.31 310 ASP B C 1
ATOM 8930 O O . ASP B 1 310 ? -30.391 10.242 5.078 1 75.31 310 ASP B O 1
ATOM 8934 N N . PHE B 1 311 ? -31.359 10.969 6.875 1 78.06 311 PHE B N 1
ATOM 8935 C CA . PHE B 1 311 ? -31.484 9.625 7.43 1 78.06 311 PHE B CA 1
ATOM 8936 C C . PHE B 1 311 ? -32.938 9.227 7.559 1 78.06 311 PHE B C 1
ATOM 8938 O O . PHE B 1 311 ? -33.25 8.078 7.875 1 78.06 311 PHE B O 1
ATOM 8945 N N . ASP B 1 312 ? -33.719 10.227 7.293 1 75.88 312 ASP B N 1
ATOM 8946 C CA . ASP B 1 312 ? -35.156 10.023 7.527 1 75.88 312 ASP B CA 1
ATOM 8947 C C . ASP B 1 312 ? -35.75 9.141 6.441 1 75.88 312 ASP B C 1
ATOM 8949 O O . ASP B 1 312 ? -36.844 8.562 6.637 1 75.88 312 ASP B O 1
ATOM 8953 N N . ASP B 1 313 ? -35.188 9.141 5.301 1 75.81 313 ASP B N 1
ATOM 8954 C CA . ASP B 1 313 ? -35.688 8.312 4.211 1 75.81 313 ASP B CA 1
ATOM 8955 C C . ASP B 1 313 ? -34.562 7.84 3.305 1 75.81 313 ASP B C 1
ATOM 8957 O O . ASP B 1 313 ? -34.281 8.461 2.279 1 75.81 313 ASP B O 1
ATOM 8961 N N . SER B 1 314 ? -33.938 6.82 3.738 1 74.75 314 SER B N 1
ATOM 8962 C CA . SER B 1 314 ? -32.812 6.305 2.963 1 74.75 314 SER B CA 1
ATOM 8963 C C . SER B 1 314 ? -32.938 4.797 2.752 1 74.75 314 SER B C 1
ATOM 8965 O O . SER B 1 314 ? -33.125 4.047 3.707 1 74.75 314 SER B O 1
ATOM 8967 N N . LEU B 1 315 ? -32.938 4.414 1.462 1 75.62 315 LEU B N 1
ATOM 8968 C CA . LEU B 1 315 ? -32.938 2.982 1.17 1 75.62 315 LEU B CA 1
ATOM 8969 C C . LEU B 1 315 ? -31.734 2.295 1.809 1 75.62 315 LEU B C 1
ATOM 8971 O O . LEU B 1 315 ? -30.625 2.855 1.837 1 75.62 315 LEU B O 1
ATOM 8975 N N . PRO B 1 316 ? -32 1.127 2.363 1 78.25 316 PRO B N 1
ATOM 8976 C CA . PRO B 1 316 ? -30.875 0.394 2.943 1 78.25 316 PRO B CA 1
ATOM 8977 C C . PRO B 1 316 ? -29.781 0.102 1.925 1 78.25 316 PRO B C 1
ATOM 8979 O O . PRO B 1 316 ? -30.078 -0.183 0.76 1 78.25 316 PRO B O 1
ATOM 8982 N N . GLN B 1 317 ? -28.578 0.285 2.322 1 85.38 317 GLN B N 1
ATOM 8983 C CA . GLN B 1 317 ? -27.391 -0.077 1.557 1 85.38 317 GLN B CA 1
ATOM 8984 C C . GLN B 1 317 ? -26.5 -1.048 2.338 1 85.38 317 GLN B C 1
ATOM 8986 O O . GLN B 1 317 ? -25.469 -0.656 2.883 1 85.38 317 GLN B O 1
ATOM 8991 N N . PRO B 1 318 ? -26.969 -2.246 2.213 1 88.38 318 PRO B N 1
ATOM 8992 C CA . PRO B 1 318 ? -26.266 -3.215 3.059 1 88.38 318 PRO B CA 1
ATOM 8993 C C . PRO B 1 318 ? -24.812 -3.42 2.641 1 88.38 318 PRO B C 1
ATOM 8995 O O . PRO B 1 318 ? -24.5 -3.438 1.446 1 88.38 318 PRO B O 1
ATOM 8998 N N . GLY B 1 319 ? -23.938 -3.51 3.598 1 90.44 319 GLY B N 1
ATOM 8999 C CA . GLY B 1 319 ? -22.531 -3.814 3.393 1 90.44 319 GLY B CA 1
ATOM 9000 C C . GLY B 1 319 ? -22.203 -5.273 3.637 1 90.44 319 GLY B C 1
ATOM 9001 O O . GLY B 1 319 ? -21.031 -5.66 3.613 1 90.44 319 GLY B O 1
ATOM 9002 N N . ILE B 1 320 ? -23.219 -6.07 3.871 1 91.94 320 ILE B N 1
ATOM 9003 C CA . ILE B 1 320 ? -23.047 -7.504 4.059 1 91.94 320 ILE B CA 1
ATOM 9004 C C . ILE B 1 320 ? -23.078 -8.211 2.705 1 91.94 320 ILE B C 1
ATOM 9006 O O . ILE B 1 320 ? -23.469 -7.613 1.696 1 91.94 320 ILE B O 1
ATOM 9010 N N . ARG B 1 321 ? -22.656 -9.383 2.697 1 92.81 321 ARG B N 1
ATOM 9011 C CA . ARG B 1 321 ? -22.656 -10.141 1.455 1 92.81 321 ARG B CA 1
ATOM 9012 C C . ARG B 1 321 ? -24.062 -10.25 0.877 1 92.81 321 ARG B C 1
ATOM 9014 O O . ARG B 1 321 ? -25.047 -10.344 1.623 1 92.81 321 ARG B O 1
ATOM 9021 N N . GLN B 1 322 ? -24.078 -10.203 -0.441 1 91.31 322 GLN B N 1
ATOM 9022 C CA . GLN B 1 322 ? -25.344 -10.258 -1.149 1 91.31 322 GLN B CA 1
ATOM 9023 C C . GLN B 1 322 ? -25.422 -11.469 -2.07 1 91.31 322 GLN B C 1
ATOM 9025 O O . GLN B 1 322 ? -24.391 -12.055 -2.42 1 91.31 322 GLN B O 1
ATOM 9030 N N . ARG B 1 323 ? -26.672 -11.742 -2.385 1 91.44 323 ARG B N 1
ATOM 9031 C CA . ARG B 1 323 ? -26.828 -12.758 -3.424 1 91.44 323 ARG B CA 1
ATOM 9032 C C . ARG B 1 323 ? -26.406 -12.219 -4.785 1 91.44 323 ARG B C 1
ATOM 9034 O O . ARG B 1 323 ? -26.453 -11.008 -5.027 1 91.44 323 ARG B O 1
ATOM 9041 N N . LEU B 1 324 ? -26 -13.133 -5.629 1 94.06 324 LEU B N 1
ATOM 9042 C CA . LEU B 1 324 ? -25.594 -12.727 -6.969 1 94.06 324 LEU B CA 1
ATOM 9043 C C . LEU B 1 324 ? -26.734 -12 -7.68 1 94.06 324 LEU B C 1
ATOM 9045 O O . LEU B 1 324 ? -27.906 -12.375 -7.527 1 94.06 324 LEU B O 1
ATOM 9049 N N . TYR B 1 325 ? -26.453 -11 -8.414 1 92.31 325 TYR B N 1
ATOM 9050 C CA . TYR B 1 325 ? -27.312 -10.203 -9.273 1 92.31 325 TYR B CA 1
ATOM 9051 C C . TYR B 1 325 ? -28.141 -9.211 -8.453 1 92.31 325 TYR B C 1
ATOM 9053 O O . TYR B 1 325 ? -28.938 -8.453 -9.008 1 92.31 325 TYR B O 1
ATOM 9061 N N . GLU B 1 326 ? -28.016 -9.266 -7.113 1 86.5 326 GLU B N 1
ATOM 9062 C CA . GLU B 1 326 ? -28.625 -8.25 -6.258 1 86.5 326 GLU B CA 1
ATOM 9063 C C . GLU B 1 326 ? -27.625 -7.148 -5.914 1 86.5 326 GLU B C 1
ATOM 9065 O O . GLU B 1 326 ? -27.078 -7.117 -4.805 1 86.5 326 GLU B O 1
ATOM 9070 N N . ILE B 1 327 ? -27.484 -6.238 -6.773 1 79.44 327 ILE B N 1
ATOM 9071 C CA . ILE B 1 327 ? -26.469 -5.191 -6.613 1 79.44 327 ILE B CA 1
ATOM 9072 C C . ILE B 1 327 ? -27.125 -3.939 -6.023 1 79.44 327 ILE B C 1
ATOM 9074 O O . ILE B 1 327 ? -27.969 -3.307 -6.668 1 79.44 327 ILE B O 1
ATOM 9078 N N . PRO B 1 328 ? -26.656 -3.678 -4.805 1 74.62 328 PRO B N 1
ATOM 9079 C CA . PRO B 1 328 ? -27.219 -2.451 -4.23 1 74.62 328 PRO B CA 1
ATOM 9080 C C . PRO B 1 328 ? -26.641 -1.187 -4.855 1 74.62 328 PRO B C 1
ATOM 9082 O O . PRO B 1 328 ? -25.422 -0.985 -4.832 1 74.62 328 PRO B O 1
ATOM 9085 N N . ARG B 1 329 ? -27.234 -0.523 -5.793 1 68.69 329 ARG B N 1
ATOM 9086 C CA . ARG B 1 329 ? -26.703 0.697 -6.383 1 68.69 329 ARG B CA 1
ATOM 9087 C C . ARG B 1 329 ? -27.438 1.928 -5.871 1 68.69 329 ARG B C 1
ATOM 9089 O O . ARG B 1 329 ? -28.641 1.878 -5.637 1 68.69 329 ARG B O 1
ATOM 9096 N N . LEU B 1 330 ? -26.531 2.863 -5.57 1 65.25 330 LEU B N 1
ATOM 9097 C CA . LEU B 1 330 ? -27.109 4.105 -5.074 1 65.25 330 LEU B CA 1
ATOM 9098 C C . LEU B 1 330 ? -27.109 5.18 -6.156 1 65.25 330 LEU B C 1
ATOM 9100 O O . LEU B 1 330 ? -26.062 5.488 -6.727 1 65.25 330 LEU B O 1
ATOM 9104 N N . TYR B 1 331 ? -28.406 5.324 -6.672 1 71.44 331 TYR B N 1
ATOM 9105 C CA . TYR B 1 331 ? -28.547 6.488 -7.543 1 71.44 331 TYR B CA 1
ATOM 9106 C C . TYR B 1 331 ? -29.141 7.672 -6.793 1 71.44 331 TYR B C 1
ATOM 9108 O O . TYR B 1 331 ? -29.875 7.488 -5.816 1 71.44 331 TYR B O 1
ATOM 9116 N N . PRO B 1 332 ? -28.656 8.875 -7.223 1 64.06 332 PRO B N 1
ATOM 9117 C CA . PRO B 1 332 ? -29.453 9.977 -6.68 1 64.06 332 PRO B CA 1
ATOM 9118 C C . PRO B 1 332 ? -30.953 9.781 -6.883 1 64.06 332 PRO B C 1
ATOM 9120 O O . PRO B 1 332 ? -31.375 9.133 -7.848 1 64.06 332 PRO B O 1
ATOM 9123 N N . ARG B 1 333 ? -31.828 10.211 -6.055 1 63.56 333 ARG B N 1
ATOM 9124 C CA . ARG B 1 333 ? -33.281 10 -6.043 1 63.56 333 ARG B CA 1
ATOM 9125 C C . ARG B 1 333 ? -33.875 10.367 -7.387 1 63.56 333 ARG B C 1
ATOM 9127 O O . ARG B 1 333 ? -34.781 9.672 -7.875 1 63.56 333 ARG B O 1
ATOM 9134 N N . ALA B 1 334 ? -33.438 11.43 -7.902 1 69.38 334 ALA B N 1
ATOM 9135 C CA . ALA B 1 334 ? -34.031 11.914 -9.141 1 69.38 334 ALA B CA 1
ATOM 9136 C C . ALA B 1 334 ? -33.344 11.336 -10.359 1 69.38 334 ALA B C 1
ATOM 9138 O O . ALA B 1 334 ? -33.562 11.773 -11.492 1 69.38 334 ALA B O 1
ATOM 9139 N N . SER B 1 335 ? -32.75 10.242 -10.211 1 79 335 SER B N 1
ATOM 9140 C CA . SER B 1 335 ? -32 9.688 -11.32 1 79 335 SER B CA 1
ATOM 9141 C C . SER B 1 335 ? -32.875 8.844 -12.227 1 79 335 SER B C 1
ATOM 9143 O O . SER B 1 335 ? -33.719 8.07 -11.75 1 79 335 SER B O 1
ATOM 9145 N N . PRO B 1 336 ? -32.719 8.977 -13.508 1 81.56 336 PRO B N 1
ATOM 9146 C CA . PRO B 1 336 ? -33.469 8.141 -14.461 1 81.56 336 PRO B CA 1
ATOM 9147 C C . PRO B 1 336 ? -33.125 6.664 -14.344 1 81.56 336 PRO B C 1
ATOM 9149 O O . PRO B 1 336 ? -33.844 5.809 -14.852 1 81.56 336 PRO B O 1
ATOM 9152 N N . MET B 1 337 ? -32.156 6.391 -13.703 1 84.69 337 MET B N 1
ATOM 9153 C CA . MET B 1 337 ? -31.703 5.012 -13.57 1 84.69 337 MET B CA 1
ATOM 9154 C C . MET B 1 337 ? -32.688 4.191 -12.742 1 84.69 337 MET B C 1
ATOM 9156 O O . MET B 1 337 ? -32.688 2.959 -12.805 1 84.69 337 MET B O 1
ATOM 9160 N N . TRP B 1 338 ? -33.531 4.859 -12.031 1 79.62 338 TRP B N 1
ATOM 9161 C CA . TRP B 1 338 ? -34.5 4.168 -11.203 1 79.62 338 TRP B CA 1
ATOM 9162 C C . TRP B 1 338 ? -35.688 3.693 -12.039 1 79.62 338 TRP B C 1
ATOM 9164 O O . TRP B 1 338 ? -36.5 2.863 -11.586 1 79.62 338 TRP B O 1
ATOM 9174 N N . ASN B 1 339 ? -35.75 4.141 -13.242 1 83.56 339 ASN B N 1
ATOM 9175 C CA . ASN B 1 339 ? -36.875 3.736 -14.102 1 83.56 339 ASN B CA 1
ATOM 9176 C C . ASN B 1 339 ? -36.812 2.242 -14.414 1 83.56 339 ASN B C 1
ATOM 9178 O O . ASN B 1 339 ? -35.781 1.716 -14.797 1 83.56 339 ASN B O 1
ATOM 9182 N N . GLU B 1 340 ? -37.938 1.611 -14.25 1 83.62 340 GLU B N 1
ATOM 9183 C CA . GLU B 1 340 ? -38.031 0.169 -14.453 1 83.62 340 GLU B CA 1
ATOM 9184 C C . GLU B 1 340 ? -37.688 -0.206 -15.891 1 83.62 340 GLU B C 1
ATOM 9186 O O . GLU B 1 340 ? -37.062 -1.243 -16.125 1 83.62 340 GLU B O 1
ATOM 9191 N N . SER B 1 341 ? -38.094 0.6 -16.766 1 85.69 341 SER B N 1
ATOM 9192 C CA . SER B 1 341 ? -37.812 0.315 -18.172 1 85.69 341 SER B CA 1
ATOM 9193 C C . SER B 1 341 ? -36.312 0.329 -18.438 1 85.69 341 SER B C 1
ATOM 9195 O O . SER B 1 341 ? -35.812 -0.476 -19.219 1 85.69 341 SER B O 1
ATOM 9197 N N . VAL B 1 342 ? -35.656 1.285 -17.812 1 88.62 342 VAL B N 1
ATOM 9198 C CA . VAL B 1 342 ? -34.219 1.387 -17.969 1 88.62 342 VAL B CA 1
ATOM 9199 C C . VAL B 1 342 ? -33.531 0.165 -17.359 1 88.62 342 VAL B C 1
ATOM 9201 O O . VAL B 1 342 ? -32.625 -0.411 -17.938 1 88.62 342 VAL B O 1
ATOM 9204 N N . GLN B 1 343 ? -34.062 -0.265 -16.266 1 89.69 343 GLN B N 1
ATOM 9205 C CA . GLN B 1 343 ? -33.5 -1.425 -15.578 1 89.69 343 GLN B CA 1
ATOM 9206 C C . GLN B 1 343 ? -33.719 -2.697 -16.391 1 89.69 343 GLN B C 1
ATOM 9208 O O . GLN B 1 343 ? -32.812 -3.533 -16.5 1 89.69 343 GLN B O 1
ATOM 9213 N N . ILE B 1 344 ? -34.812 -2.807 -16.922 1 90.81 344 ILE B N 1
ATOM 9214 C CA . ILE B 1 344 ? -35.094 -3.963 -17.75 1 90.81 344 ILE B CA 1
ATOM 9215 C C . ILE B 1 344 ? -34.188 -3.961 -18.984 1 90.81 344 ILE B C 1
ATOM 9217 O O . ILE B 1 344 ? -33.688 -5.012 -19.391 1 90.81 344 ILE B O 1
ATOM 9221 N N . LEU B 1 345 ? -34 -2.785 -19.531 1 91.94 345 LEU B N 1
ATOM 9222 C CA . LEU B 1 345 ? -33.125 -2.668 -20.688 1 91.94 345 LEU B CA 1
ATOM 9223 C C . LEU B 1 345 ? -31.703 -3.104 -20.359 1 91.94 345 LEU B C 1
ATOM 9225 O O . LEU B 1 345 ? -31.078 -3.842 -21.125 1 91.94 345 LEU B O 1
ATOM 9229 N N . ILE B 1 346 ? -31.172 -2.654 -19.266 1 92.81 346 ILE B N 1
ATOM 9230 C CA . ILE B 1 346 ? -29.812 -2.986 -18.844 1 92.81 346 ILE B CA 1
ATOM 9231 C C . ILE B 1 346 ? -29.703 -4.488 -18.594 1 92.81 346 ILE B C 1
ATOM 9233 O O . ILE B 1 346 ? -28.766 -5.137 -19.062 1 92.81 346 ILE B O 1
ATOM 9237 N N . LYS B 1 347 ? -30.656 -5.016 -17.922 1 93.44 347 LYS B N 1
ATOM 9238 C CA . LYS B 1 347 ? -30.672 -6.434 -17.562 1 93.44 347 LYS B CA 1
ATOM 9239 C C . LYS B 1 347 ? -30.797 -7.309 -18.812 1 93.44 347 LYS B C 1
ATOM 9241 O O . LYS B 1 347 ? -30.078 -8.305 -18.953 1 93.44 347 LYS B O 1
ATOM 9246 N N . CYS B 1 348 ? -31.609 -6.922 -19.688 1 93.25 348 CYS B N 1
ATOM 9247 C CA . CYS B 1 348 ? -31.797 -7.688 -20.922 1 93.25 348 CYS B CA 1
ATOM 9248 C C . CYS B 1 348 ? -30.547 -7.621 -21.797 1 93.25 348 CYS B C 1
ATOM 9250 O O . CYS B 1 348 ? -30.188 -8.602 -22.453 1 93.25 348 CYS B O 1
ATOM 9252 N N . THR B 1 349 ? -29.984 -6.48 -21.828 1 94.25 349 THR B N 1
ATOM 9253 C CA . THR B 1 349 ? -28.75 -6.336 -22.594 1 94.25 349 THR B CA 1
ATOM 9254 C C . THR B 1 349 ? -27.672 -7.266 -22.047 1 94.25 349 THR B C 1
ATOM 9256 O O . THR B 1 349 ? -27 -7.973 -22.797 1 94.25 349 THR B O 1
ATOM 9259 N N . ALA B 1 350 ? -27.5 -7.281 -20.734 1 95.69 350 ALA B N 1
ATOM 9260 C CA . ALA B 1 350 ? -26.516 -8.156 -20.094 1 95.69 350 ALA B CA 1
ATOM 9261 C C . ALA B 1 350 ? -26.828 -9.625 -20.375 1 95.69 350 ALA B C 1
ATOM 9263 O O . ALA B 1 350 ? -25.922 -10.414 -20.641 1 95.69 350 ALA B O 1
ATOM 9264 N N . GLN B 1 351 ? -28.078 -9.961 -20.344 1 94.19 351 GLN B N 1
ATOM 9265 C CA . GLN B 1 351 ? -28.5 -11.328 -20.609 1 94.19 351 GLN B CA 1
ATOM 9266 C C . GLN B 1 351 ? -28.156 -11.758 -22.031 1 94.19 351 GLN B C 1
ATOM 9268 O O . GLN B 1 351 ? -27.688 -12.883 -22.25 1 94.19 351 GLN B O 1
ATOM 9273 N N . SER B 1 352 ? -28.375 -10.906 -22.938 1 93.62 352 SER B N 1
ATOM 9274 C CA . SER B 1 352 ? -28.078 -11.211 -24.328 1 93.62 352 SER B CA 1
ATOM 9275 C C . SER B 1 352 ? -26.578 -11.422 -24.547 1 93.62 352 SER B C 1
ATOM 9277 O O . SER B 1 352 ? -26.172 -12.344 -25.25 1 93.62 352 SER B O 1
ATOM 9279 N N . ILE B 1 353 ? -25.844 -10.57 -23.984 1 95.56 353 ILE B N 1
ATOM 9280 C CA . ILE B 1 353 ? -24.406 -10.688 -24.141 1 95.56 353 ILE B CA 1
ATOM 9281 C C . ILE B 1 353 ? -23.922 -11.969 -23.469 1 95.56 353 ILE B C 1
ATOM 9283 O O . ILE B 1 353 ? -23.031 -12.656 -23.984 1 95.56 353 ILE B O 1
ATOM 9287 N N . MET B 1 354 ? -24.516 -12.289 -22.312 1 96.44 354 MET B N 1
ATOM 9288 C CA . MET B 1 354 ? -24.141 -13.516 -21.609 1 96.44 354 MET B CA 1
ATOM 9289 C C . MET B 1 354 ? -24.484 -14.742 -22.453 1 96.44 354 MET B C 1
ATOM 9291 O O . MET B 1 354 ? -23.703 -15.688 -22.516 1 96.44 354 MET B O 1
ATOM 9295 N N . ARG B 1 355 ? -25.578 -14.75 -23.062 1 93.31 355 ARG B N 1
ATOM 9296 C CA . ARG B 1 355 ? -25.969 -15.859 -23.938 1 93.31 355 ARG B CA 1
ATOM 9297 C C . ARG B 1 355 ? -24.969 -16.031 -25.078 1 93.31 355 ARG B C 1
ATOM 9299 O O . ARG B 1 355 ? -24.594 -17.172 -25.406 1 93.31 355 ARG B O 1
ATOM 9306 N N . TRP B 1 356 ? -24.672 -14.953 -25.625 1 94.94 356 TRP B N 1
ATOM 9307 C CA . TRP B 1 356 ? -23.641 -15 -26.672 1 94.94 356 TRP B CA 1
ATOM 9308 C C . TRP B 1 356 ? -22.328 -15.57 -26.125 1 94.94 356 TRP B C 1
ATOM 9310 O O . TRP B 1 356 ? -21.734 -16.453 -26.719 1 94.94 356 TRP B O 1
ATOM 9320 N N . LEU B 1 357 ? -21.859 -15.039 -24.984 1 96.88 357 LEU B N 1
ATOM 9321 C CA . LEU B 1 357 ? -20.594 -15.438 -24.359 1 96.88 357 LEU B CA 1
ATOM 9322 C C . LEU B 1 357 ? -20.578 -16.938 -24.078 1 96.88 357 LEU B C 1
ATOM 9324 O O . LEU B 1 357 ? -19.578 -17.609 -24.344 1 96.88 357 LEU B O 1
ATOM 9328 N N . LEU B 1 358 ? -21.641 -17.5 -23.609 1 96.06 358 LEU B N 1
ATOM 9329 C CA . LEU B 1 358 ? -21.734 -18.906 -23.234 1 96.06 358 LEU B CA 1
ATOM 9330 C C . LEU B 1 358 ? -21.703 -19.812 -24.453 1 96.06 358 LEU B C 1
ATOM 9332 O O . LEU B 1 358 ? -21.312 -20.984 -24.359 1 96.06 358 LEU B O 1
ATOM 9336 N N . GLY B 1 359 ? -22.031 -19.281 -25.562 1 94.5 359 GLY B N 1
ATOM 9337 C CA . GLY B 1 359 ? -22.094 -20.078 -26.781 1 94.5 359 GLY B CA 1
ATOM 9338 C C . GLY B 1 359 ? -20.812 -20.047 -27.578 1 94.5 359 GLY B C 1
ATOM 9339 O O . GLY B 1 359 ? -20.688 -20.75 -28.578 1 94.5 359 GLY B O 1
ATOM 9340 N N . VAL B 1 360 ? -19.812 -19.344 -27.188 1 96.31 360 VAL B N 1
ATOM 9341 C CA . VAL B 1 360 ? -18.562 -19.219 -27.922 1 96.31 360 VAL B CA 1
ATOM 9342 C C . VAL B 1 360 ? -17.828 -20.547 -27.906 1 96.31 360 VAL B C 1
ATOM 9344 O O . VAL B 1 360 ? -17.547 -21.109 -26.844 1 96.31 360 VAL B O 1
ATOM 9347 N N . PRO B 1 361 ? -17.469 -21.078 -29.016 1 96.62 361 PRO B N 1
ATOM 9348 C CA . PRO B 1 361 ? -16.734 -22.344 -29.078 1 96.62 361 PRO B CA 1
ATOM 9349 C C . PRO B 1 361 ? -15.289 -22.203 -28.609 1 96.62 361 PRO B C 1
ATOM 9351 O O . PRO B 1 361 ? -14.648 -21.172 -28.875 1 96.62 361 PRO B O 1
ATOM 9354 N N . LEU B 1 362 ? -14.828 -23.266 -28.031 1 95.25 362 LEU B N 1
ATOM 9355 C CA . LEU B 1 362 ? -13.484 -23.25 -27.453 1 95.25 362 LEU B CA 1
ATOM 9356 C C . LEU B 1 362 ? -12.648 -24.391 -28.031 1 95.25 362 LEU B C 1
ATOM 9358 O O . LEU B 1 362 ? -13.188 -25.438 -28.391 1 95.25 362 LEU B O 1
ATOM 9362 N N . SER B 1 363 ? -11.367 -24.125 -28.156 1 90.69 363 SER B N 1
ATOM 9363 C CA . SER B 1 363 ? -10.375 -25.125 -28.531 1 90.69 363 SER B CA 1
ATOM 9364 C C . SER B 1 363 ? -9.141 -25.031 -27.641 1 90.69 363 SER B C 1
ATOM 9366 O O . SER B 1 363 ? -8.922 -24.016 -26.969 1 90.69 363 SER B O 1
ATOM 9368 N N . PRO B 1 364 ? -8.398 -26.094 -27.531 1 85.5 364 PRO B N 1
ATOM 9369 C CA . PRO B 1 364 ? -7.219 -26.047 -26.656 1 85.5 364 PRO B CA 1
ATOM 9370 C C . PRO B 1 364 ? -6.207 -25 -27.109 1 85.5 364 PRO B C 1
ATOM 9372 O O . PRO B 1 364 ? -6.008 -24.812 -28.312 1 85.5 364 PRO B O 1
ATOM 9375 N N . GLN B 1 365 ? -5.789 -24.203 -26.094 1 77.19 365 GLN B N 1
ATOM 9376 C CA . GLN B 1 365 ? -4.84 -23.141 -26.391 1 77.19 365 GLN B CA 1
ATOM 9377 C C . GLN B 1 365 ? -3.422 -23.531 -26 1 77.19 365 GLN B C 1
ATOM 9379 O O . GLN B 1 365 ? -3.225 -24.531 -25.312 1 77.19 365 GLN B O 1
ATOM 9384 N N . THR B 1 366 ? -2.424 -22.516 -26.625 1 69.25 366 THR B N 1
ATOM 9385 C CA . THR B 1 366 ? -1.005 -22.734 -26.359 1 69.25 366 THR B CA 1
ATOM 9386 C C . THR B 1 366 ? -0.458 -21.672 -25.406 1 69.25 366 THR B C 1
ATOM 9388 O O . THR B 1 366 ? -0.938 -20.547 -25.391 1 69.25 366 THR B O 1
ATOM 9391 N N . ASP B 1 367 ? 0.208 -21.953 -24.219 1 69.25 367 ASP B N 1
ATOM 9392 C CA . ASP B 1 367 ? 1.101 -21.078 -23.469 1 69.25 367 ASP B CA 1
ATOM 9393 C C . ASP B 1 367 ? 0.609 -20.891 -22.031 1 69.25 367 ASP B C 1
ATOM 9395 O O . ASP B 1 367 ? 1.405 -20.641 -21.125 1 69.25 367 ASP B O 1
ATOM 9399 N N . SER B 1 368 ? -0.849 -20.844 -21.891 1 78.12 368 SER B N 1
ATOM 9400 C CA . SER B 1 368 ? -1.393 -20.656 -20.547 1 78.12 368 SER B CA 1
ATOM 9401 C C . SER B 1 368 ? -2.668 -21.469 -20.344 1 78.12 368 SER B C 1
ATOM 9403 O O . SER B 1 368 ? -3.322 -21.859 -21.312 1 78.12 368 SER B O 1
ATOM 9405 N N . PRO B 1 369 ? -2.846 -21.797 -19.016 1 89.25 369 PRO B N 1
ATOM 9406 C CA . PRO B 1 369 ? -4.105 -22.516 -18.828 1 89.25 369 PRO B CA 1
ATOM 9407 C C . PRO B 1 369 ? -5.312 -21.75 -19.359 1 89.25 369 PRO B C 1
ATOM 9409 O O . PRO B 1 369 ? -5.457 -20.547 -19.078 1 89.25 369 PRO B O 1
ATOM 9412 N N . GLY B 1 370 ? -5.949 -22.391 -20.234 1 92.19 370 GLY B N 1
ATOM 9413 C CA . GLY B 1 370 ? -7.105 -21.766 -20.844 1 92.19 370 GLY B CA 1
ATOM 9414 C C . GLY B 1 370 ? -7.457 -22.344 -22.203 1 92.19 370 GLY B C 1
ATOM 9415 O O . GLY B 1 370 ? -7.164 -23.516 -22.469 1 92.19 370 GLY B O 1
ATOM 9416 N N . PHE B 1 371 ? -8.25 -21.578 -22.969 1 94.5 371 PHE B N 1
ATOM 9417 C CA . PHE B 1 371 ? -8.758 -22.016 -24.266 1 94.5 371 PHE B CA 1
ATOM 9418 C C . PHE B 1 371 ? -8.547 -20.953 -25.328 1 94.5 371 PHE B C 1
ATOM 9420 O O . PHE B 1 371 ? -8.438 -19.766 -25.016 1 94.5 371 PHE B O 1
ATOM 9427 N N . SER B 1 372 ? -8.367 -21.375 -26.5 1 93.44 372 SER B N 1
ATOM 9428 C CA . SER B 1 372 ? -8.586 -20.484 -27.641 1 93.44 372 SER B CA 1
ATOM 9429 C C . SER B 1 372 ? -10.07 -20.359 -27.953 1 93.44 372 SER B C 1
ATOM 9431 O O . SER B 1 372 ? -10.836 -21.312 -27.797 1 93.44 372 SER B O 1
ATOM 9433 N N . ALA B 1 373 ? -10.469 -19.156 -28.344 1 95 373 ALA B N 1
ATOM 9434 C CA . ALA B 1 373 ? -11.883 -18.891 -28.547 1 95 373 ALA B CA 1
ATOM 9435 C C . ALA B 1 373 ? -12.156 -18.469 -30 1 95 373 ALA B C 1
ATOM 9437 O O . ALA B 1 373 ? -11.305 -17.828 -30.625 1 95 373 ALA B O 1
ATOM 9438 N N . GLU B 1 374 ? -13.297 -18.828 -30.484 1 94.06 374 GLU B N 1
ATOM 9439 C CA . GLU B 1 374 ? -13.781 -18.391 -31.781 1 94.06 374 GLU B CA 1
ATOM 9440 C C . GLU B 1 374 ? -15.117 -17.672 -31.672 1 94.06 374 GLU B C 1
ATOM 9442 O O . GLU B 1 374 ? -16.156 -18.219 -32.031 1 94.06 374 GLU B O 1
ATOM 9447 N N . PRO B 1 375 ? -15.047 -16.469 -31.359 1 92.38 375 PRO B N 1
ATOM 9448 C CA . PRO B 1 375 ? -16.266 -15.719 -31.062 1 92.38 375 PRO B CA 1
ATOM 9449 C C . PRO B 1 375 ? -17.141 -15.5 -32.312 1 92.38 375 PRO B C 1
ATOM 9451 O O . PRO B 1 375 ? -18.328 -15.188 -32.188 1 92.38 375 PRO B O 1
ATOM 9454 N N . LEU B 1 376 ? -16.656 -15.688 -33.531 1 89.25 376 LEU B N 1
ATOM 9455 C CA . LEU B 1 376 ? -17.391 -15.391 -34.75 1 89.25 376 LEU B CA 1
ATOM 9456 C C . LEU B 1 376 ? -18.125 -16.625 -35.25 1 89.25 376 LEU B C 1
ATOM 9458 O O . LEU B 1 376 ? -18.938 -16.531 -36.188 1 89.25 376 LEU B O 1
ATOM 9462 N N . ARG B 1 377 ? -17.828 -17.688 -34.594 1 89.38 377 ARG B N 1
ATOM 9463 C CA . ARG B 1 377 ? -18.375 -18.953 -35.062 1 89.38 377 ARG B CA 1
ATOM 9464 C C . ARG B 1 377 ? -19.406 -19.5 -34.062 1 89.38 377 ARG B C 1
ATOM 9466 O O . ARG B 1 377 ? -19.281 -19.281 -32.875 1 89.38 377 ARG B O 1
ATOM 9473 N N . GLN B 1 378 ? -20.375 -20.141 -34.625 1 87.88 378 GLN B N 1
ATOM 9474 C CA . GLN B 1 378 ? -21.312 -20.891 -33.781 1 87.88 378 GLN B CA 1
ATOM 9475 C C . GLN B 1 378 ? -20.797 -22.297 -33.5 1 87.88 378 GLN B C 1
ATOM 9477 O O . GLN B 1 378 ? -20.234 -22.953 -34.375 1 87.88 378 GLN B O 1
ATOM 9482 N N . ALA B 1 379 ? -21 -22.672 -32.312 1 91.31 379 ALA B N 1
ATOM 9483 C CA . ALA B 1 379 ? -20.5 -23.969 -31.891 1 91.31 379 ALA B CA 1
ATOM 9484 C C . ALA B 1 379 ? -21.312 -25.109 -32.5 1 91.31 379 ALA B C 1
ATOM 9486 O O . ALA B 1 379 ? -22.531 -25.031 -32.594 1 91.31 379 ALA B O 1
ATOM 9487 N N . ALA B 1 380 ? -20.625 -26.109 -32.969 1 88.94 380 ALA B N 1
ATOM 9488 C CA . ALA B 1 380 ? -21.281 -27.328 -33.438 1 88.94 380 ALA B CA 1
ATOM 9489 C C . ALA B 1 380 ? -21.766 -28.172 -32.25 1 88.94 380 ALA B C 1
ATOM 9491 O O . ALA B 1 380 ? -21.359 -27.922 -31.094 1 88.94 380 ALA B O 1
ATOM 9492 N N . GLU B 1 381 ? -22.641 -29.047 -32.562 1 86.19 381 GLU B N 1
ATOM 9493 C CA . GLU B 1 381 ? -23.141 -29.922 -31.5 1 86.19 381 GLU B CA 1
ATOM 9494 C C . GLU B 1 381 ? -22.016 -30.734 -30.875 1 86.19 381 GLU B C 1
ATOM 9496 O O . GLU B 1 381 ? -21.203 -31.328 -31.594 1 86.19 381 GLU B O 1
ATOM 9501 N N . GLY B 1 382 ? -21.906 -30.672 -29.562 1 83.31 382 GLY B N 1
ATOM 9502 C CA . GLY B 1 382 ? -20.938 -31.469 -28.844 1 83.31 382 GLY B CA 1
ATOM 9503 C C . GLY B 1 382 ? -19.594 -30.766 -28.688 1 83.31 382 GLY B C 1
ATOM 9504 O O . GLY B 1 382 ? -18.719 -31.234 -27.969 1 83.31 382 GLY B O 1
ATOM 9505 N N . GLU B 1 383 ? -19.469 -29.641 -29.312 1 91.31 383 GLU B N 1
ATOM 9506 C CA . GLU B 1 383 ? -18.219 -28.891 -29.234 1 91.31 383 GLU B CA 1
ATOM 9507 C C . GLU B 1 383 ? -18.078 -28.172 -27.891 1 91.31 383 GLU B C 1
ATOM 9509 O O . GLU B 1 383 ? -19.094 -27.812 -27.281 1 91.31 383 GLU B O 1
ATOM 9514 N N . MET B 1 384 ? -16.859 -28.078 -27.5 1 93.25 384 MET B N 1
ATOM 9515 C CA . MET B 1 384 ? -16.578 -27.375 -26.25 1 93.25 384 MET B CA 1
ATOM 9516 C C . MET B 1 384 ? -16.922 -25.891 -26.375 1 93.25 384 MET B C 1
ATOM 9518 O O . MET B 1 384 ? -16.625 -25.266 -27.391 1 93.25 384 MET B O 1
ATOM 9522 N N . THR B 1 385 ? -17.672 -25.422 -25.406 1 96.19 385 THR B N 1
ATOM 9523 C CA . THR B 1 385 ? -18.031 -24 -25.344 1 96.19 385 THR B CA 1
ATOM 9524 C C . THR B 1 385 ? -17.672 -23.406 -23.984 1 96.19 385 THR B C 1
ATOM 9526 O O . THR B 1 385 ? -17.266 -24.141 -23.078 1 96.19 385 THR B O 1
ATOM 9529 N N . VAL B 1 386 ? -17.844 -22.125 -23.891 1 97 386 VAL B N 1
ATOM 9530 C CA . VAL B 1 386 ? -17.609 -21.453 -22.625 1 97 386 VAL B CA 1
ATOM 9531 C C . VAL B 1 386 ? -18.547 -22.016 -21.562 1 97 386 VAL B C 1
ATOM 9533 O O . VAL B 1 386 ? -18.156 -22.203 -20.406 1 97 386 VAL B O 1
ATOM 9536 N N . SER B 1 387 ? -19.75 -22.297 -21.922 1 95.62 387 SER B N 1
ATOM 9537 C CA . SER B 1 387 ? -20.75 -22.828 -21 1 95.62 387 SER B CA 1
ATOM 9538 C C . SER B 1 387 ? -20.297 -24.156 -20.406 1 95.62 387 SER B C 1
ATOM 9540 O O . SER B 1 387 ? -20.516 -24.422 -19.219 1 95.62 387 SER B O 1
ATOM 9542 N N . LEU B 1 388 ? -19.672 -24.953 -21.156 1 95.12 388 LEU B N 1
ATOM 9543 C CA . LEU B 1 388 ? -19.234 -26.266 -20.703 1 95.12 388 LEU B CA 1
ATOM 9544 C C . LEU B 1 388 ? -17.953 -26.172 -19.875 1 95.12 388 LEU B C 1
ATOM 9546 O O . LEU B 1 388 ? -17.688 -27.031 -19.031 1 95.12 388 LEU B O 1
ATOM 9550 N N . ALA B 1 389 ? -17.172 -25.188 -20.172 1 96.31 389 ALA B N 1
ATOM 9551 C CA . ALA B 1 389 ? -15.945 -24.984 -19.422 1 96.31 389 ALA B CA 1
ATOM 9552 C C . ALA B 1 389 ? -16.25 -24.5 -18 1 96.31 389 ALA B C 1
ATOM 9554 O O . ALA B 1 389 ? -15.492 -24.797 -17.062 1 96.31 389 ALA B O 1
ATOM 9555 N N . LEU B 1 390 ? -17.344 -23.766 -17.859 1 97.19 390 LEU B N 1
ATOM 9556 C CA . LEU B 1 390 ? -17.75 -23.25 -16.562 1 97.19 390 LEU B CA 1
ATOM 9557 C C . LEU B 1 390 ? -18.359 -24.344 -15.703 1 97.19 390 LEU B C 1
ATOM 9559 O O . LEU B 1 390 ? -18.891 -25.328 -16.234 1 97.19 390 LEU B O 1
ATOM 9563 N N . GLY B 1 391 ? -18.203 -24.219 -14.383 1 94.69 391 GLY B N 1
ATOM 9564 C CA . GLY B 1 391 ? -18.75 -25.203 -13.469 1 94.69 391 GLY B CA 1
ATOM 9565 C C . GLY B 1 391 ? -20.266 -25.25 -13.461 1 94.69 391 GLY B C 1
ATOM 9566 O O . GLY B 1 391 ? -20.859 -26.312 -13.289 1 94.69 391 GLY B O 1
ATOM 9567 N N . ASN B 1 392 ? -20.781 -24.062 -13.562 1 93.69 392 ASN B N 1
ATOM 9568 C CA . ASN B 1 392 ? -22.234 -23.906 -13.609 1 93.69 392 ASN B CA 1
ATOM 9569 C C . ASN B 1 392 ? -22.672 -23.094 -14.828 1 93.69 392 ASN B C 1
ATOM 9571 O O . ASN B 1 392 ? -21.875 -22.359 -15.398 1 93.69 392 ASN B O 1
ATOM 9575 N N . VAL B 1 393 ? -23.891 -23.375 -15.156 1 93.5 393 VAL B N 1
ATOM 9576 C CA . VAL B 1 393 ? -24.5 -22.453 -16.109 1 93.5 393 VAL B CA 1
ATOM 9577 C C . VAL B 1 393 ? -25.047 -21.219 -15.375 1 93.5 393 VAL B C 1
ATOM 9579 O O . VAL B 1 393 ? -25.906 -21.344 -14.508 1 93.5 393 VAL B O 1
ATOM 9582 N N . PRO B 1 394 ? -24.516 -20.109 -15.68 1 95.06 394 PRO B N 1
ATOM 9583 C CA . PRO B 1 394 ? -24.984 -18.906 -14.969 1 95.06 394 PRO B CA 1
ATOM 9584 C C . PRO B 1 394 ? -26.5 -18.75 -15.008 1 95.06 394 PRO B C 1
ATOM 9586 O O . PRO B 1 394 ? -27.109 -18.891 -16.062 1 95.06 394 PRO B O 1
ATOM 9589 N N . SER B 1 395 ? -27.062 -18.344 -13.938 1 92.56 395 SER B N 1
ATOM 9590 C CA . SER B 1 395 ? -28.516 -18.297 -13.789 1 92.56 395 SER B CA 1
ATOM 9591 C C . SER B 1 395 ? -29.094 -17.062 -14.469 1 92.56 395 SER B C 1
ATOM 9593 O O . SER B 1 395 ? -30.297 -16.969 -14.68 1 92.56 395 SER B O 1
ATOM 9595 N N . ILE B 1 396 ? -28.219 -16.156 -14.758 1 93.06 396 ILE B N 1
ATOM 9596 C CA . ILE B 1 396 ? -28.656 -14.906 -15.375 1 93.06 396 ILE B CA 1
ATOM 9597 C C . ILE B 1 396 ? -29.484 -15.211 -16.625 1 93.06 396 ILE B C 1
ATOM 9599 O O . ILE B 1 396 ? -30.391 -14.453 -16.984 1 93.06 396 ILE B O 1
ATOM 9603 N N . ILE B 1 397 ? -29.234 -16.266 -17.297 1 91.5 397 ILE B N 1
ATOM 9604 C CA . ILE B 1 397 ? -29.875 -16.578 -18.578 1 91.5 397 ILE B CA 1
ATOM 9605 C C . ILE B 1 397 ? -31.328 -17.016 -18.328 1 91.5 397 ILE B C 1
ATOM 9607 O O . ILE B 1 397 ? -32.156 -16.922 -19.234 1 91.5 397 ILE B O 1
ATOM 9611 N N . SER B 1 398 ? -31.625 -17.406 -17.188 1 89.69 398 SER B N 1
ATOM 9612 C CA . SER B 1 398 ? -32.969 -17.922 -16.891 1 89.69 398 SER B CA 1
ATOM 9613 C C . SER B 1 398 ? -33.781 -16.938 -16.062 1 89.69 398 SER B C 1
ATOM 9615 O O . SER B 1 398 ? -34.938 -17.203 -15.727 1 89.69 398 SER B O 1
ATOM 9617 N N . LEU B 1 399 ? -33.156 -15.883 -15.695 1 90.12 399 LEU B N 1
ATOM 9618 C CA . LEU B 1 399 ? -33.875 -14.898 -14.898 1 90.12 399 LEU B CA 1
ATOM 9619 C C . LEU B 1 399 ? -34.906 -14.164 -15.742 1 90.12 399 LEU B C 1
ATOM 9621 O O . LEU B 1 399 ? -34.656 -13.836 -16.906 1 90.12 399 LEU B O 1
ATOM 9625 N N . GLN B 1 400 ? -36.062 -13.977 -15.203 1 88.12 400 GLN B N 1
ATOM 9626 C CA . GLN B 1 400 ? -37.156 -13.352 -15.938 1 88.12 400 GLN B CA 1
ATOM 9627 C C . GLN B 1 400 ? -37.25 -11.859 -15.633 1 88.12 400 GLN B C 1
ATOM 9629 O O . GLN B 1 400 ? -38.156 -11.414 -14.938 1 88.12 400 GLN B O 1
ATOM 9634 N N . TRP B 1 401 ? -36.438 -11.07 -16.219 1 86.88 401 TRP B N 1
ATOM 9635 C CA . TRP B 1 401 ? -36.344 -9.641 -15.969 1 86.88 401 TRP B CA 1
ATOM 9636 C C . TRP B 1 401 ? -37.25 -8.859 -16.922 1 86.88 401 TRP B C 1
ATOM 9638 O O . TRP B 1 401 ? -37.406 -7.641 -16.766 1 86.88 401 TRP B O 1
ATOM 9648 N N . GLY B 1 402 ? -37.969 -9.477 -17.703 1 81 402 GLY B N 1
ATOM 9649 C CA . GLY B 1 402 ? -38.812 -8.812 -18.672 1 81 402 GLY B CA 1
ATOM 9650 C C . GLY B 1 402 ? -38.312 -8.938 -20.094 1 81 402 GLY B C 1
ATOM 9651 O O . GLY B 1 402 ? -37.375 -9.68 -20.375 1 81 402 GLY B O 1
ATOM 9652 N N . SER B 1 403 ? -39.125 -8.461 -21.016 1 70.62 403 SER B N 1
ATOM 9653 C CA . SER B 1 403 ? -38.781 -8.664 -22.422 1 70.62 403 SER B CA 1
ATOM 9654 C C . SER B 1 403 ? -38.281 -7.383 -23.062 1 70.62 403 SER B C 1
ATOM 9656 O O . SER B 1 403 ? -38.719 -6.285 -22.688 1 70.62 403 SER B O 1
ATOM 9658 N N . SER B 1 404 ? -37.062 -7.352 -23.422 1 62.31 404 SER B N 1
ATOM 9659 C CA . SER B 1 404 ? -36.531 -6.188 -24.109 1 62.31 404 SER B CA 1
ATOM 9660 C C . SER B 1 404 ? -36.938 -6.191 -25.578 1 62.31 404 SER B C 1
ATOM 9662 O O . SER B 1 404 ? -37.188 -7.25 -26.156 1 62.31 404 SER B O 1
ATOM 9664 N N . PRO B 1 405 ? -36.875 -5.039 -26.141 1 59.47 405 PRO B N 1
ATOM 9665 C CA . PRO B 1 405 ? -37.438 -4.852 -27.469 1 59.47 405 PRO B CA 1
ATOM 9666 C C . PRO B 1 405 ? -36.812 -5.773 -28.516 1 59.47 405 PRO B C 1
ATOM 9668 O O . PRO B 1 405 ? -35.812 -6.445 -28.219 1 59.47 405 PRO B O 1
ATOM 9671 N N . GLY B 1 406 ? -36.75 -5.527 -29.891 1 56.94 406 GLY B N 1
ATOM 9672 C CA . GLY B 1 406 ? -36.625 -6.137 -31.203 1 56.94 406 GLY B CA 1
ATOM 9673 C C . GLY B 1 406 ? -35.281 -6.809 -31.391 1 56.94 406 GLY B C 1
ATOM 9674 O O . GLY B 1 406 ? -34.375 -6.711 -30.531 1 56.94 406 GLY B O 1
ATOM 9675 N N . PRO B 1 407 ? -35.156 -7.578 -32.438 1 60.31 407 PRO B N 1
ATOM 9676 C CA . PRO B 1 407 ? -33.969 -8.344 -32.781 1 60.31 407 PRO B CA 1
ATOM 9677 C C . PRO B 1 407 ? -32.719 -7.477 -32.875 1 60.31 407 PRO B C 1
ATOM 9679 O O . PRO B 1 407 ? -32.719 -6.43 -33.531 1 60.31 407 PRO B O 1
ATOM 9682 N N . HIS B 1 408 ? -31.672 -7.598 -31.875 1 72.44 408 HIS B N 1
ATOM 9683 C CA . HIS B 1 408 ? -30.469 -6.781 -31.953 1 72.44 408 HIS B CA 1
ATOM 9684 C C . HIS B 1 408 ? -29.234 -7.645 -32.188 1 72.44 408 HIS B C 1
ATOM 9686 O O . HIS B 1 408 ? -29.219 -8.82 -31.797 1 72.44 408 HIS B O 1
ATOM 9692 N N . VAL B 1 409 ? -28.406 -7.172 -33.094 1 85.12 409 VAL B N 1
ATOM 9693 C CA . VAL B 1 409 ? -27.078 -7.758 -33.281 1 85.12 409 VAL B CA 1
ATOM 9694 C C . VAL B 1 409 ? -26.281 -7.621 -31.984 1 85.12 409 VAL B C 1
ATOM 9696 O O . VAL B 1 409 ? -26.094 -6.512 -31.484 1 85.12 409 VAL B O 1
ATOM 9699 N N . THR B 1 410 ? -25.984 -8.781 -31.469 1 90.06 410 THR B N 1
ATOM 9700 C CA . THR B 1 410 ? -25.312 -8.773 -30.172 1 90.06 410 THR B CA 1
ATOM 9701 C C . THR B 1 410 ? -23.828 -8.438 -30.328 1 90.06 410 THR B C 1
ATOM 9703 O O . THR B 1 410 ? -23.281 -7.648 -29.562 1 90.06 410 THR B O 1
ATOM 9706 N N . PHE B 1 411 ? -23.25 -9.047 -31.359 1 92.69 411 PHE B N 1
ATOM 9707 C CA . PHE B 1 411 ? -21.797 -8.953 -31.453 1 92.69 411 PHE B CA 1
ATOM 9708 C C . PHE B 1 411 ? -21.375 -8.672 -32.906 1 92.69 411 PHE B C 1
ATOM 9710 O O . PHE B 1 411 ? -21.969 -9.203 -33.844 1 92.69 411 PHE B O 1
ATOM 9717 N N . LYS B 1 412 ? -20.328 -7.703 -32.906 1 90.44 412 LYS B N 1
ATOM 9718 C CA . LYS B 1 412 ? -19.734 -7.406 -34.219 1 90.44 412 LYS B CA 1
ATOM 9719 C C . LYS B 1 412 ? -18.281 -7.887 -34.281 1 90.44 412 LYS B C 1
ATOM 9721 O O . LYS B 1 412 ? -17.562 -7.832 -33.281 1 90.44 412 LYS B O 1
ATOM 9726 N N . SER B 1 413 ? -17.844 -8.18 -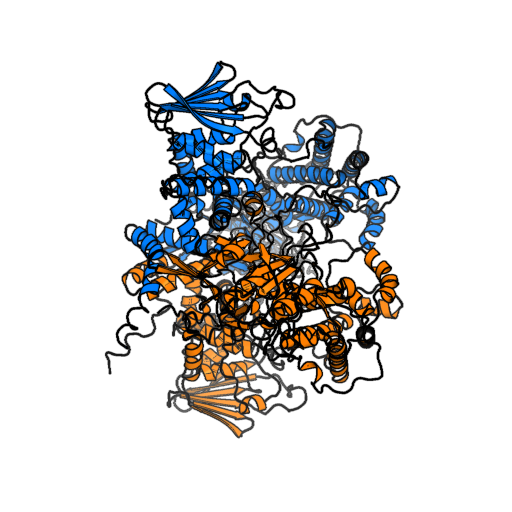35.5 1 88.56 413 SER B N 1
ATOM 9727 C CA . SER B 1 413 ? -16.484 -8.711 -35.688 1 88.56 413 SER B CA 1
ATOM 9728 C C . SER B 1 413 ? -15.445 -7.605 -35.562 1 88.56 413 SER B C 1
ATOM 9730 O O . SER B 1 413 ? -15.719 -6.445 -35.875 1 88.56 413 SER B O 1
ATOM 9732 N N . PRO B 1 414 ? -14.281 -8.055 -35.094 1 85.31 414 PRO B N 1
ATOM 9733 C CA . PRO B 1 414 ? -13.195 -7.082 -35 1 85.31 414 PRO B CA 1
ATOM 9734 C C . PRO B 1 414 ? -12.891 -6.406 -36.344 1 85.31 414 PRO B C 1
ATOM 9736 O O . PRO B 1 414 ? -12.547 -5.223 -36.375 1 85.31 414 PRO B O 1
ATOM 9739 N N . ALA B 1 415 ? -12.945 -7.016 -37.344 1 80.81 415 ALA B N 1
ATOM 9740 C CA . ALA B 1 415 ? -12.695 -6.453 -38.656 1 80.81 415 ALA B CA 1
ATOM 9741 C C . ALA B 1 415 ? -13.633 -5.281 -38.938 1 80.81 415 ALA B C 1
ATOM 9743 O O . ALA B 1 415 ? -13.227 -4.297 -39.594 1 80.81 415 ALA B O 1
ATOM 9744 N N . GLU B 1 416 ? -14.781 -5.414 -38.469 1 80.62 416 GLU B N 1
ATOM 9745 C CA . GLU B 1 416 ? -15.781 -4.371 -38.688 1 80.62 416 GLU B CA 1
ATOM 9746 C C . GLU B 1 416 ? -15.516 -3.158 -37.781 1 80.62 416 GLU B C 1
ATOM 9748 O O . GLU B 1 416 ? -15.883 -2.035 -38.156 1 80.62 416 GLU B O 1
ATOM 9753 N N . VAL B 1 417 ? -14.898 -3.457 -36.688 1 81.56 417 VAL B N 1
ATOM 9754 C CA . VAL B 1 417 ? -14.773 -2.428 -35.656 1 81.56 417 VAL B CA 1
ATOM 9755 C C . VAL B 1 417 ? -13.43 -1.72 -35.781 1 81.56 417 VAL B C 1
ATOM 9757 O O . VAL B 1 417 ? -13.305 -0.542 -35.438 1 81.56 417 VAL B O 1
ATOM 9760 N N . HIS B 1 418 ? -12.359 -2.361 -36.156 1 75.75 418 HIS B N 1
ATOM 9761 C CA . HIS B 1 418 ? -11.008 -1.82 -36.156 1 75.75 418 HIS B CA 1
ATOM 9762 C C . HIS B 1 418 ? -10.93 -0.546 -37 1 75.75 418 HIS B C 1
ATOM 9764 O O . HIS B 1 418 ? -10.141 0.354 -36.688 1 75.75 418 HIS B O 1
ATOM 9770 N N . SER B 1 419 ? -11.648 -0.448 -37.969 1 66.38 419 SER B N 1
ATOM 9771 C CA . SER B 1 419 ? -11.617 0.775 -38.781 1 66.38 419 SER B CA 1
ATOM 9772 C C . SER B 1 419 ? -12.07 1.979 -37.938 1 66.38 419 SER B C 1
ATOM 9774 O O . SER B 1 419 ? -11.547 3.082 -38.125 1 66.38 419 SER B O 1
ATOM 9776 N N . ILE B 1 420 ? -12.906 1.683 -37 1 65.31 420 ILE B N 1
ATOM 9777 C CA . ILE B 1 420 ? -13.469 2.742 -36.188 1 65.31 420 ILE B CA 1
ATOM 9778 C C . ILE B 1 420 ? -12.516 3.049 -35.031 1 65.31 420 ILE B C 1
ATOM 9780 O O . ILE B 1 420 ? -12.312 4.215 -34.656 1 65.31 420 ILE B O 1
ATOM 9784 N N . LEU B 1 421 ? -11.883 1.974 -34.531 1 68.12 421 LEU B N 1
ATOM 9785 C CA . LEU B 1 421 ? -11.047 2.09 -33.344 1 68.12 421 LEU B CA 1
ATOM 9786 C C . LEU B 1 421 ? -9.719 2.77 -33.656 1 68.12 421 LEU B C 1
ATOM 9788 O O . LEU B 1 421 ? -9.109 3.404 -32.812 1 68.12 421 LEU B O 1
ATOM 9792 N N . SER B 1 422 ? -9.188 2.475 -34.781 1 61.16 422 SER B N 1
ATOM 9793 C CA . SER B 1 422 ? -7.961 3.141 -35.188 1 61.16 422 SER B CA 1
ATOM 9794 C C . SER B 1 422 ? -8.062 4.652 -35 1 61.16 422 SER B C 1
ATOM 9796 O O . SER B 1 422 ? -7.078 5.305 -34.656 1 61.16 422 SER B O 1
ATOM 9798 N N . ASP B 1 423 ? -9.148 5.047 -35.062 1 55.34 423 ASP B N 1
ATOM 9799 C CA . ASP B 1 423 ? -9.352 6.48 -34.875 1 55.34 423 ASP B CA 1
ATOM 9800 C C . ASP B 1 423 ? -9.234 6.867 -33.406 1 55.34 423 ASP B C 1
ATOM 9802 O O . ASP B 1 423 ? -8.75 7.953 -33.094 1 55.34 423 ASP B O 1
ATOM 9806 N N . TYR B 1 424 ? -9.602 5.824 -32.656 1 55.19 424 TYR B N 1
ATOM 9807 C CA . TYR B 1 424 ? -9.578 6.09 -31.219 1 55.19 424 TYR B CA 1
ATOM 9808 C C . TYR B 1 424 ? -8.156 5.977 -30.672 1 55.19 424 TYR B C 1
ATOM 9810 O O . TYR B 1 424 ? -7.785 6.691 -29.734 1 55.19 424 TYR B O 1
ATOM 9818 N N . SER B 1 425 ? -7.484 4.844 -31.078 1 53.47 425 SER B N 1
ATOM 9819 C CA . SER B 1 425 ? -6.129 4.605 -30.594 1 53.47 425 SER B CA 1
ATOM 9820 C C . SER B 1 425 ? -5.242 5.824 -30.812 1 53.47 425 SER B C 1
ATOM 9822 O O . SER B 1 425 ? -4.309 6.07 -30.047 1 53.47 425 SER B O 1
ATOM 9824 N N . LYS B 1 426 ? -5.492 6.414 -31.906 1 45.66 426 LYS B N 1
ATOM 9825 C CA . LYS B 1 426 ? -4.738 7.633 -32.188 1 45.66 426 LYS B CA 1
ATOM 9826 C C . LYS B 1 426 ? -4.867 8.625 -31.031 1 45.66 426 LYS B C 1
ATOM 9828 O O . LYS B 1 426 ? -4.043 9.531 -30.891 1 45.66 426 LYS B O 1
ATOM 9833 N N . LEU B 1 427 ? -5.945 8.281 -30.438 1 42.78 427 LEU B N 1
ATOM 9834 C CA . LEU B 1 427 ? -6.152 9.258 -29.375 1 42.78 427 LEU B CA 1
ATOM 9835 C C . LEU B 1 427 ? -5.449 8.828 -28.094 1 42.78 427 LEU B C 1
ATOM 9837 O O . LEU B 1 427 ? -5.477 9.539 -27.094 1 42.78 427 LEU B O 1
ATOM 9841 N N . GLY B 1 428 ? -4.383 7.988 -28.203 1 41.06 428 GLY B N 1
ATOM 9842 C CA . GLY B 1 428 ? -3.295 7.711 -27.281 1 41.06 428 GLY B CA 1
ATOM 9843 C C . GLY B 1 428 ? -3.768 7.168 -25.938 1 41.06 428 GLY B C 1
ATOM 9844 O O . GLY B 1 428 ? -3.002 7.121 -24.969 1 41.06 428 GLY B O 1
ATOM 9845 N N . ASN B 1 429 ? -5.141 6.91 -25.609 1 45.31 429 ASN B N 1
ATOM 9846 C CA . ASN B 1 429 ? -5.582 6.805 -24.219 1 45.31 429 ASN B CA 1
ATOM 9847 C C . ASN B 1 429 ? -5.797 5.352 -23.812 1 45.31 429 ASN B C 1
ATOM 9849 O O . ASN B 1 429 ? -6.785 5.031 -23.141 1 45.31 429 ASN B O 1
ATOM 9853 N N . GLY B 1 430 ? -4.988 4.469 -24.234 1 45.22 430 GLY B N 1
ATOM 9854 C CA . GLY B 1 430 ? -5.246 3.039 -24.156 1 45.22 430 GLY B CA 1
ATOM 9855 C C . GLY B 1 430 ? -5.422 2.541 -22.734 1 45.22 430 GLY B C 1
ATOM 9856 O O . GLY B 1 430 ? -5.945 1.445 -22.516 1 45.22 430 GLY B O 1
ATOM 9857 N N . GLY B 1 431 ? -4.844 3.121 -21.75 1 51.44 431 GLY B N 1
ATOM 9858 C CA . GLY B 1 431 ? -4.758 2.432 -20.469 1 51.44 431 GLY B CA 1
ATOM 9859 C C . GLY B 1 431 ? -5.891 2.779 -19.531 1 51.44 431 GLY B C 1
ATOM 9860 O O . GLY B 1 431 ? -6.055 2.143 -18.484 1 51.44 431 GLY B O 1
ATOM 9861 N N . PHE B 1 432 ? -6.805 3.619 -19.859 1 60.81 432 PHE B N 1
ATOM 9862 C CA . PHE B 1 432 ? -7.828 4.09 -18.922 1 60.81 432 PHE B CA 1
ATOM 9863 C C . PHE B 1 432 ? -9.125 3.309 -19.109 1 60.81 432 PHE B C 1
ATOM 9865 O O . PHE B 1 432 ? -9.438 2.869 -20.219 1 60.81 432 PHE B O 1
ATOM 9872 N N . THR B 1 433 ? -9.867 2.869 -18.031 1 70.38 433 THR B N 1
ATOM 9873 C CA . THR B 1 433 ? -11.125 2.131 -18.016 1 70.38 433 THR B CA 1
ATOM 9874 C C . THR B 1 433 ? -12.117 2.721 -19 1 70.38 433 THR B C 1
ATOM 9876 O O . THR B 1 433 ? -12.828 1.984 -19.688 1 70.38 433 THR B O 1
ATOM 9879 N N . GLY B 1 434 ? -12.055 4.016 -19.203 1 71.88 434 GLY B N 1
ATOM 9880 C CA . GLY B 1 434 ? -12.969 4.66 -20.141 1 71.88 434 GLY B CA 1
ATOM 9881 C C . GLY B 1 434 ? -12.734 4.25 -21.578 1 71.88 434 GLY B C 1
ATOM 9882 O O . GLY B 1 434 ? -13.688 4.039 -22.328 1 71.88 434 GLY B O 1
ATOM 9883 N N . TYR B 1 435 ? -11.562 3.98 -21.922 1 74.75 435 TYR B N 1
ATOM 9884 C CA . TYR B 1 435 ? -11.219 3.572 -23.266 1 74.75 435 TYR B CA 1
ATOM 9885 C C . TYR B 1 435 ? -11.664 2.141 -23.547 1 74.75 435 TYR B C 1
ATOM 9887 O O . TYR B 1 435 ? -12.188 1.839 -24.625 1 74.75 435 TYR B O 1
ATOM 9895 N N . ARG B 1 436 ? -11.5 1.333 -22.625 1 84.12 436 ARG B N 1
ATOM 9896 C CA . ARG B 1 436 ? -11.922 -0.056 -22.781 1 84.12 436 ARG B CA 1
ATOM 9897 C C . ARG B 1 436 ? -13.43 -0.155 -22.953 1 84.12 436 ARG B C 1
ATOM 9899 O O . ARG B 1 436 ? -13.914 -0.977 -23.734 1 84.12 436 ARG B O 1
ATOM 9906 N N . LEU B 1 437 ? -14.102 0.683 -22.219 1 88.94 437 LEU B N 1
ATOM 9907 C CA . LEU B 1 437 ? -15.562 0.684 -22.312 1 88.94 437 LEU B CA 1
ATOM 9908 C C . LEU B 1 437 ? -16.016 1.171 -23.672 1 88.94 437 LEU B C 1
ATOM 9910 O O . LEU B 1 437 ? -16.984 0.641 -24.234 1 88.94 437 LEU B O 1
ATOM 9914 N N . THR B 1 438 ? -15.289 2.068 -24.188 1 84.56 438 THR B N 1
ATOM 9915 C CA . THR B 1 438 ? -15.625 2.572 -25.516 1 84.56 438 THR B CA 1
ATOM 9916 C C . THR B 1 438 ? -15.406 1.497 -26.578 1 84.56 438 THR B C 1
ATOM 9918 O O . THR B 1 438 ? -16.188 1.374 -27.516 1 84.56 438 THR B O 1
ATOM 9921 N N . TYR B 1 439 ? -14.406 0.733 -26.422 1 86.25 439 TYR B N 1
ATOM 9922 C CA . TYR B 1 439 ? -14.156 -0.379 -27.328 1 86.25 439 TYR B CA 1
ATOM 9923 C C . TYR B 1 439 ? -15.297 -1.392 -27.281 1 86.25 439 TYR B C 1
ATOM 9925 O O . TYR B 1 439 ? -15.758 -1.873 -28.312 1 86.25 439 TYR B O 1
ATOM 9933 N N . LEU B 1 440 ? -15.75 -1.637 -26.141 1 92.38 440 LEU B N 1
ATOM 9934 C CA . LEU B 1 440 ? -16.797 -2.637 -25.969 1 92.38 440 LEU B CA 1
ATOM 9935 C C . LEU B 1 440 ? -18.094 -2.178 -26.609 1 92.38 440 LEU B C 1
ATOM 9937 O O . LEU B 1 440 ? -18.859 -2.996 -27.125 1 92.38 440 LEU B O 1
ATOM 9941 N N . LEU B 1 441 ? -18.281 -0.857 -26.562 1 91.06 441 LEU B N 1
ATOM 9942 C CA . LEU B 1 441 ? -19.484 -0.324 -27.188 1 91.06 441 LEU B CA 1
ATOM 9943 C C . LEU B 1 441 ? -19.484 -0.607 -28.688 1 91.06 441 LEU B C 1
ATOM 9945 O O . LEU B 1 441 ? -20.531 -0.847 -29.281 1 91.06 441 LEU B O 1
ATOM 9949 N N . GLU B 1 442 ? -18.344 -0.621 -29.219 1 89.75 442 GLU B N 1
ATOM 9950 C CA . GLU B 1 442 ? -18.25 -0.849 -30.656 1 89.75 442 GLU B CA 1
ATOM 9951 C C . GLU B 1 442 ? -18.406 -2.33 -30.984 1 89.75 442 GLU B C 1
ATOM 9953 O O . GLU B 1 442 ? -18.938 -2.684 -32.062 1 89.75 442 GLU B O 1
ATOM 9958 N N . PHE B 1 443 ? -18.062 -3.168 -30.172 1 92.94 443 PHE B N 1
ATOM 9959 C CA . PHE B 1 443 ? -18.109 -4.602 -30.422 1 92.94 443 PHE B CA 1
ATOM 9960 C C . PHE B 1 443 ? -19.516 -5.145 -30.156 1 92.94 443 PHE B C 1
ATOM 9962 O O . PHE B 1 443 ? -19.906 -6.156 -30.734 1 92.94 443 PHE B O 1
ATOM 9969 N N . PHE B 1 444 ? -20.203 -4.488 -29.25 1 94.69 444 PHE B N 1
ATOM 9970 C CA . PHE B 1 444 ? -21.547 -4.949 -28.891 1 94.69 444 PHE B CA 1
ATOM 9971 C C . PHE B 1 444 ? -22.594 -3.896 -29.234 1 94.69 444 PHE B C 1
ATOM 9973 O O . PHE B 1 444 ? -22.969 -3.092 -28.391 1 94.69 444 PHE B O 1
ATOM 9980 N N . PRO B 1 445 ? -23.172 -4.012 -30.359 1 92.56 445 PRO B N 1
ATOM 9981 C CA . PRO B 1 445 ? -24.188 -3.039 -30.781 1 92.56 445 PRO B CA 1
ATOM 9982 C C . PRO B 1 445 ? -25.328 -2.924 -29.781 1 92.56 445 PRO B C 1
ATOM 9984 O O . PRO B 1 445 ? -25.891 -1.835 -29.594 1 92.56 445 PRO B O 1
ATOM 9987 N N . ILE B 1 446 ? -25.703 -4.004 -29.234 1 93.19 446 ILE B N 1
ATOM 9988 C CA . ILE B 1 446 ? -26.797 -3.98 -28.266 1 93.19 446 ILE B CA 1
ATOM 9989 C C . ILE B 1 446 ? -26.406 -3.1 -27.078 1 93.19 446 ILE B C 1
ATOM 9991 O O . ILE B 1 446 ? -27.266 -2.41 -26.5 1 93.19 446 ILE B O 1
ATOM 9995 N N . LEU B 1 447 ? -25.219 -3.146 -26.688 1 94 447 LEU B N 1
ATOM 9996 C CA . LEU B 1 447 ? -24.688 -2.311 -25.609 1 94 447 LEU B CA 1
ATOM 9997 C C . LEU B 1 447 ? -24.656 -0.845 -26.031 1 94 447 LEU B C 1
ATOM 9999 O O . LEU B 1 447 ? -24.969 0.043 -25.234 1 94 447 LEU B O 1
ATOM 10003 N N . LYS B 1 448 ? -24.25 -0.653 -27.203 1 90.94 448 LYS B N 1
ATOM 10004 C CA . LYS B 1 448 ? -24.188 0.696 -27.766 1 90.94 448 LYS B CA 1
ATOM 10005 C C . LYS B 1 448 ? -25.578 1.319 -27.844 1 90.94 448 LYS B C 1
ATOM 10007 O O . LYS B 1 448 ? -25.75 2.496 -27.531 1 90.94 448 LYS B O 1
ATOM 10012 N N . ASP B 1 449 ? -26.484 0.551 -28.281 1 91.62 449 ASP B N 1
ATOM 10013 C CA . ASP B 1 449 ? -27.875 1.025 -28.375 1 91.62 449 ASP B CA 1
ATOM 10014 C C . ASP B 1 449 ? -28.406 1.4 -26.984 1 91.62 449 ASP B C 1
ATOM 10016 O O . ASP B 1 449 ? -29.078 2.422 -26.828 1 91.62 449 ASP B O 1
ATOM 10020 N N . MET B 1 450 ? -28.156 0.55 -26.078 1 92.75 450 MET B N 1
ATOM 10021 C CA . MET B 1 450 ? -28.547 0.84 -24.703 1 92.75 450 MET B CA 1
ATOM 10022 C C . MET B 1 450 ? -27.938 2.15 -24.219 1 92.75 450 MET B C 1
ATOM 10024 O O . MET B 1 450 ? -28.625 2.998 -23.656 1 92.75 450 MET B O 1
ATOM 10028 N N . ALA B 1 451 ? -26.656 2.295 -24.422 1 91.44 451 ALA B N 1
ATOM 10029 C CA . ALA B 1 451 ? -25.938 3.494 -24 1 91.44 451 ALA B CA 1
ATOM 10030 C C . ALA B 1 451 ? -26.5 4.738 -24.688 1 91.44 451 ALA B C 1
ATOM 10032 O O . ALA B 1 451 ? -26.594 5.801 -24.062 1 91.44 451 ALA B O 1
ATOM 10033 N N . SER B 1 452 ? -26.797 4.594 -25.875 1 88.81 452 SER B N 1
ATOM 10034 C CA . SER B 1 452 ? -27.344 5.715 -26.641 1 88.81 452 SER B CA 1
ATOM 10035 C C . SER B 1 452 ? -28.703 6.129 -26.109 1 88.81 452 SER B C 1
ATOM 10037 O O . SER B 1 452 ? -29.016 7.32 -26.047 1 88.81 452 SER B O 1
ATOM 10039 N N . LYS B 1 453 ? -29.453 5.219 -25.859 1 88.94 453 LYS B N 1
ATOM 10040 C CA . LYS B 1 453 ? -30.781 5.512 -25.312 1 88.94 453 LYS B CA 1
ATOM 10041 C C . LYS B 1 453 ? -30.672 6.266 -23.984 1 88.94 453 LYS B C 1
ATOM 10043 O O . LYS B 1 453 ? -31.422 7.219 -23.75 1 88.94 453 LYS B O 1
ATOM 10048 N N . LEU B 1 454 ? -29.828 5.867 -23.172 1 89.56 454 LEU B N 1
ATOM 10049 C CA . LEU B 1 454 ? -29.656 6.527 -21.891 1 89.56 454 LEU B CA 1
ATOM 10050 C C . LEU B 1 454 ? -28.938 7.863 -22.062 1 89.56 454 LEU B C 1
ATOM 10052 O O . LEU B 1 454 ? -29.156 8.797 -21.281 1 89.56 454 LEU B O 1
ATOM 10056 N N . GLY B 1 455 ? -28.031 7.887 -23 1 87.75 455 GLY B N 1
ATOM 10057 C CA . GLY B 1 455 ? -27.344 9.133 -23.312 1 87.75 455 GLY B CA 1
ATOM 10058 C C . GLY B 1 455 ? -28.281 10.242 -23.734 1 87.75 455 GLY B C 1
ATOM 10059 O O . GLY B 1 455 ? -28 11.422 -23.516 1 87.75 455 GLY B O 1
ATOM 10060 N N . ALA B 1 456 ? -29.266 9.898 -24.25 1 86.56 456 ALA B N 1
ATOM 10061 C CA . ALA B 1 456 ? -30.266 10.875 -24.672 1 86.56 456 ALA B CA 1
ATOM 10062 C C . ALA B 1 456 ? -30.875 11.594 -23.469 1 86.56 456 ALA B C 1
ATOM 10064 O O . ALA B 1 456 ? -31.266 12.758 -23.562 1 86.56 456 ALA B O 1
ATOM 10065 N N . GLU B 1 457 ? -30.891 10.945 -22.391 1 84.06 457 GLU B N 1
ATOM 10066 C CA . GLU B 1 457 ? -31.484 11.516 -21.188 1 84.06 457 GLU B CA 1
ATOM 10067 C C . GLU B 1 457 ? -30.422 12.188 -20.328 1 84.06 457 GLU B C 1
ATOM 10069 O O . GLU B 1 457 ? -30.75 12.844 -19.328 1 84.06 457 GLU B O 1
ATOM 10074 N N . CYS B 1 458 ? -29.219 12.023 -20.688 1 86.69 458 CYS B N 1
ATOM 10075 C CA . CYS B 1 458 ? -28.094 12.539 -19.891 1 86.69 458 CYS B CA 1
ATOM 10076 C C . CYS B 1 458 ? -27.812 14 -20.25 1 86.69 458 CYS B C 1
ATOM 10078 O O . CYS B 1 458 ? -27.906 14.391 -21.406 1 86.69 458 CYS B O 1
ATOM 10080 N N . GLN B 1 459 ? -27.406 14.852 -19.266 1 79.25 459 GLN B N 1
ATOM 10081 C CA . GLN B 1 459 ? -27.172 16.266 -19.5 1 79.25 459 GLN B CA 1
ATOM 10082 C C . GLN B 1 459 ? -25.703 16.625 -19.328 1 79.25 459 GLN B C 1
ATOM 10084 O O . GLN B 1 459 ? -25.359 17.797 -19.141 1 79.25 459 GLN B O 1
ATOM 10089 N N . CYS B 1 460 ? -24.922 15.641 -19.359 1 78.31 460 CYS B N 1
ATOM 10090 C CA . CYS B 1 460 ? -23.5 15.945 -19.172 1 78.31 460 CYS B CA 1
ATOM 10091 C C . CYS B 1 460 ? -22.891 16.484 -20.453 1 78.31 460 CYS B C 1
ATOM 10093 O O . CYS B 1 460 ? -23.5 16.438 -21.516 1 78.31 460 CYS B O 1
ATOM 10095 N N . SER B 1 461 ? -21.609 17.016 -20.344 1 70.81 461 SER B N 1
ATOM 10096 C CA . SER B 1 461 ? -20.938 17.656 -21.469 1 70.81 461 SER B CA 1
ATOM 10097 C C . SER B 1 461 ? -20.594 16.641 -22.562 1 70.81 461 SER B C 1
ATOM 10099 O O . SER B 1 461 ? -20.688 16.953 -23.75 1 70.81 461 SER B O 1
ATOM 10101 N N . GLU B 1 462 ? -20.266 15.516 -22.234 1 73.38 462 GLU B N 1
ATOM 10102 C CA . GLU B 1 462 ? -19.875 14.492 -23.203 1 73.38 462 GLU B CA 1
ATOM 10103 C C . GLU B 1 462 ? -21.062 14.047 -24.047 1 73.38 462 GLU B C 1
ATOM 10105 O O . GLU B 1 462 ? -20.938 13.883 -25.266 1 73.38 462 GLU B O 1
ATOM 10110 N N . CYS B 1 463 ? -22.109 13.797 -23.344 1 82.81 463 CYS B N 1
ATOM 10111 C CA . CYS B 1 463 ? -23.297 13.352 -24.047 1 82.81 463 CYS B CA 1
ATOM 10112 C C . CYS B 1 463 ? -23.844 14.461 -24.953 1 82.81 463 CYS B C 1
ATOM 10114 O O . CYS B 1 463 ? -24.422 14.18 -26.016 1 82.81 463 CYS B O 1
ATOM 10116 N N . SER B 1 464 ? -23.625 15.68 -24.5 1 77.94 464 SER B N 1
ATOM 10117 C CA . SER B 1 464 ? -24.031 16.797 -25.344 1 77.94 464 SER B CA 1
ATOM 10118 C C . SER B 1 464 ? -23.203 16.859 -26.625 1 77.94 464 SER B C 1
ATOM 10120 O O . SER B 1 464 ? -23.734 17.188 -27.688 1 77.94 464 SER B O 1
ATOM 10122 N N . LEU B 1 465 ? -22.031 16.531 -26.484 1 73.62 465 LEU B N 1
ATOM 10123 C CA . LEU B 1 465 ? -21.156 16.5 -27.656 1 73.62 465 LEU B CA 1
ATOM 10124 C C . LEU B 1 465 ? -21.578 15.406 -28.625 1 73.62 465 LEU B C 1
ATOM 10126 O O . LEU B 1 465 ? -21.547 15.602 -29.844 1 73.62 465 LEU B O 1
ATOM 10130 N N . VAL B 1 466 ? -21.938 14.336 -28.141 1 75.69 466 VAL B N 1
ATOM 10131 C CA . VAL B 1 466 ? -22.375 13.211 -28.969 1 75.69 466 VAL B CA 1
ATOM 10132 C C . VAL B 1 466 ? -23.688 13.555 -29.672 1 75.69 466 VAL B C 1
ATOM 10134 O O . VAL B 1 466 ? -23.875 13.203 -30.828 1 75.69 466 VAL B O 1
ATOM 10137 N N . LYS B 1 467 ? -24.453 14.211 -28.938 1 74.5 467 LYS B N 1
ATOM 10138 C CA . LYS B 1 467 ? -25.719 14.641 -29.531 1 74.5 467 LYS B CA 1
ATOM 10139 C C . LYS B 1 467 ? -25.484 15.594 -30.703 1 74.5 467 LYS B C 1
ATOM 10141 O O . LYS B 1 467 ? -26.312 15.68 -31.609 1 74.5 467 LYS B O 1
ATOM 10146 N N . ARG B 1 468 ? -24.359 16.328 -30.594 1 70.06 468 ARG B N 1
ATOM 10147 C CA . ARG B 1 468 ? -24.031 17.297 -31.656 1 70.06 468 ARG B CA 1
ATOM 10148 C C . ARG B 1 468 ? -23.266 16.625 -32.781 1 70.06 468 ARG B C 1
ATOM 10150 O O . ARG B 1 468 ? -22.844 17.297 -33.719 1 70.06 468 ARG B O 1
ATOM 10157 N N . GLY B 1 469 ? -23.016 15.336 -32.656 1 67.75 469 GLY B N 1
ATOM 10158 C CA . GLY B 1 469 ? -22.422 14.602 -33.75 1 67.75 469 GLY B CA 1
ATOM 10159 C C . GLY B 1 469 ? -20.953 14.281 -33.531 1 67.75 469 GLY B C 1
ATOM 10160 O O . GLY B 1 469 ? -20.281 13.766 -34.438 1 67.75 469 GLY B O 1
ATOM 10161 N N . SER B 1 470 ? -20.531 14.656 -32.438 1 61 470 SER B N 1
ATOM 10162 C CA . SER B 1 470 ? -19.109 14.383 -32.219 1 61 470 SER B CA 1
ATOM 10163 C C . SER B 1 470 ? -18.875 12.914 -31.875 1 61 470 SER B C 1
ATOM 10165 O O . SER B 1 470 ? -19.688 12.297 -31.188 1 61 470 SER B O 1
ATOM 10167 N N . VAL B 1 471 ? -17.953 12.297 -32.562 1 55.72 471 VAL B N 1
ATOM 10168 C CA . VAL B 1 471 ? -17.656 10.875 -32.438 1 55.72 471 VAL B CA 1
ATOM 10169 C C . VAL B 1 471 ? -16.859 10.609 -31.172 1 55.72 471 VAL B C 1
ATOM 10171 O O . VAL B 1 471 ? -16.828 9.492 -30.656 1 55.72 471 VAL B O 1
ATOM 10174 N N . ALA B 1 472 ? -16.094 11.641 -30.688 1 54.12 472 ALA B N 1
ATOM 10175 C CA . ALA B 1 472 ? -15.07 11.328 -29.703 1 54.12 472 ALA B CA 1
ATOM 10176 C C . ALA B 1 472 ? -15.617 11.477 -28.281 1 54.12 472 ALA B C 1
ATOM 10178 O O . ALA B 1 472 ? -15.766 12.594 -27.781 1 54.12 472 ALA B O 1
ATOM 10179 N N . SER B 1 473 ? -16.578 10.516 -27.828 1 60.41 473 SER B N 1
ATOM 10180 C CA . SER B 1 473 ? -17 10.703 -26.453 1 60.41 473 SER B CA 1
ATOM 10181 C C . SER B 1 473 ? -16.297 9.719 -25.516 1 60.41 473 SER B C 1
ATOM 10183 O O . SER B 1 473 ? -16.234 8.523 -25.812 1 60.41 473 SER B O 1
ATOM 10185 N N . THR B 1 474 ? -15.5 10.367 -24.578 1 65.81 474 THR B N 1
ATOM 10186 C CA . THR B 1 474 ? -14.875 9.555 -23.547 1 65.81 474 THR B CA 1
ATOM 10187 C C . THR B 1 474 ? -15.836 9.328 -22.391 1 65.81 474 THR B C 1
ATOM 10189 O O . THR B 1 474 ? -16.625 10.203 -22.047 1 65.81 474 THR B O 1
ATOM 10192 N N . LEU B 1 475 ? -16.344 8.031 -22.141 1 79.56 475 LEU B N 1
ATOM 10193 C CA . LEU B 1 475 ? -17.219 7.645 -21.047 1 79.56 475 LEU B CA 1
ATOM 10194 C C . LEU B 1 475 ? -16.625 8.039 -19.703 1 79.56 475 LEU B C 1
ATOM 10196 O O . LEU B 1 475 ? -16.078 7.195 -19 1 79.56 475 LEU B O 1
ATOM 10200 N N . ARG B 1 476 ? -16.859 9.328 -19.359 1 73.62 476 ARG B N 1
ATOM 10201 C CA . ARG B 1 476 ? -16.328 9.859 -18.109 1 73.62 476 ARG B CA 1
ATOM 10202 C C . ARG B 1 476 ? -17.234 9.5 -16.938 1 73.62 476 ARG B C 1
ATOM 10204 O O . ARG B 1 476 ? -18.438 9.281 -17.109 1 73.62 476 ARG B O 1
ATOM 10211 N N . PRO B 1 477 ? -16.625 9.469 -15.711 1 76.25 477 PRO B N 1
ATOM 10212 C CA . PRO B 1 477 ? -17.453 9.195 -14.531 1 76.25 477 PRO B CA 1
ATOM 10213 C C . PRO B 1 477 ? -18.562 10.242 -14.336 1 76.25 477 PRO B C 1
ATOM 10215 O O . PRO B 1 477 ? -18.328 11.43 -14.555 1 76.25 477 PRO B O 1
ATOM 10218 N N . GLY B 1 478 ? -19.734 9.875 -13.969 1 75.19 478 GLY B N 1
ATOM 10219 C CA . GLY B 1 478 ? -20.875 10.75 -13.781 1 75.19 478 GLY B CA 1
ATOM 10220 C C . GLY B 1 478 ? -21.859 10.727 -14.945 1 75.19 478 GLY B C 1
ATOM 10221 O O . GLY B 1 478 ? -23 11.148 -14.805 1 75.19 478 GLY B O 1
ATOM 10222 N N . CYS B 1 479 ? -21.328 10.297 -16.094 1 85.19 479 CYS B N 1
ATOM 10223 C CA . CYS B 1 479 ? -22.172 10.156 -17.281 1 85.19 479 CYS B CA 1
ATOM 10224 C C . CYS B 1 479 ? -23.125 8.977 -17.141 1 85.19 479 CYS B C 1
ATOM 10226 O O . CYS B 1 479 ? -22.703 7.887 -16.75 1 85.19 479 CYS B O 1
ATOM 10228 N N . LEU B 1 480 ? -24.453 9.172 -17.516 1 87.31 480 LEU B N 1
ATOM 10229 C CA . LEU B 1 480 ? -25.438 8.109 -17.406 1 87.31 480 LEU B CA 1
ATOM 10230 C C . LEU B 1 480 ? -25.125 6.965 -18.375 1 87.31 480 LEU B C 1
ATOM 10232 O O . LEU B 1 480 ? -25.422 5.805 -18.078 1 87.31 480 LEU B O 1
ATOM 10236 N N . ARG B 1 481 ? -24.531 7.34 -19.484 1 89.81 481 ARG B N 1
ATOM 10237 C CA . ARG B 1 481 ? -24.109 6.305 -20.422 1 89.81 481 ARG B CA 1
ATOM 10238 C C . ARG B 1 481 ? -23.109 5.355 -19.781 1 89.81 481 ARG B C 1
ATOM 10240 O O . ARG B 1 481 ? -23.25 4.133 -19.875 1 89.81 481 ARG B O 1
ATOM 10247 N N . ARG B 1 482 ? -22.125 5.961 -19.203 1 89.38 482 ARG B N 1
ATOM 10248 C CA . ARG B 1 482 ? -21.109 5.156 -18.547 1 89.38 482 ARG B CA 1
ATOM 10249 C C . ARG B 1 482 ? -21.703 4.309 -17.438 1 89.38 482 ARG B C 1
ATOM 10251 O O . ARG B 1 482 ? -21.359 3.135 -17.281 1 89.38 482 ARG B O 1
ATOM 10258 N N . LEU B 1 483 ? -22.578 4.898 -16.703 1 88.81 483 LEU B N 1
ATOM 10259 C CA . LEU B 1 483 ? -23.188 4.195 -15.578 1 88.81 483 LEU B CA 1
ATOM 10260 C C . LEU B 1 483 ? -23.969 2.977 -16.062 1 88.81 483 LEU B C 1
ATOM 10262 O O . LEU B 1 483 ? -23.922 1.913 -15.438 1 88.81 483 LEU B O 1
ATOM 10266 N N . ALA B 1 484 ? -24.656 3.129 -17.078 1 92.44 484 ALA B N 1
ATOM 10267 C CA . ALA B 1 484 ? -25.438 2.023 -17.641 1 92.44 484 ALA B CA 1
ATOM 10268 C C . ALA B 1 484 ? -24.531 0.895 -18.109 1 92.44 484 ALA B C 1
ATOM 10270 O O . ALA B 1 484 ? -24.812 -0.281 -17.875 1 92.44 484 ALA B O 1
ATOM 10271 N N . VAL B 1 485 ? -23.516 1.289 -18.781 1 94.12 485 VAL B N 1
ATOM 10272 C CA . VAL B 1 485 ? -22.578 0.301 -19.281 1 94.12 485 VAL B CA 1
ATOM 10273 C C . VAL B 1 485 ? -21.922 -0.438 -18.109 1 94.12 485 VAL B C 1
ATOM 10275 O O . VAL B 1 485 ? -21.781 -1.662 -18.156 1 94.12 485 VAL B O 1
ATOM 10278 N N . GLU B 1 486 ? -21.547 0.309 -17.125 1 93.12 486 GLU B N 1
ATOM 10279 C CA . GLU B 1 486 ? -20.922 -0.292 -15.945 1 93.12 486 GLU B CA 1
ATOM 10280 C C . GLU B 1 486 ? -21.891 -1.26 -15.258 1 93.12 486 GLU B C 1
ATOM 10282 O O . GLU B 1 486 ? -21.469 -2.32 -14.789 1 93.12 486 GLU B O 1
ATOM 10287 N N . GLU B 1 487 ? -23.109 -0.981 -15.234 1 93.56 487 GLU B N 1
ATOM 10288 C CA . GLU B 1 487 ? -24.094 -1.86 -14.609 1 93.56 487 GLU B CA 1
ATOM 10289 C C . GLU B 1 487 ? -24.25 -3.154 -15.398 1 93.56 487 GLU B C 1
ATOM 10291 O O . GLU B 1 487 ? -24.391 -4.23 -14.812 1 93.56 487 GLU B O 1
ATOM 10296 N N . ALA B 1 488 ? -24.312 -2.99 -16.625 1 95.38 488 ALA B N 1
ATOM 10297 C CA . ALA B 1 488 ? -24.406 -4.18 -17.453 1 95.38 488 ALA B CA 1
ATOM 10298 C C . ALA B 1 488 ? -23.188 -5.094 -17.25 1 95.38 488 ALA B C 1
ATOM 10300 O O . ALA B 1 488 ? -23.344 -6.312 -17.125 1 95.38 488 ALA B O 1
ATOM 10301 N N . LEU B 1 489 ? -22.047 -4.453 -17.234 1 96.81 489 LEU B N 1
ATOM 10302 C CA . LEU B 1 489 ? -20.828 -5.23 -17.047 1 96.81 489 LEU B CA 1
ATOM 10303 C C . LEU B 1 489 ? -20.797 -5.879 -15.672 1 96.81 489 LEU B C 1
ATOM 10305 O O . LEU B 1 489 ? -20.266 -6.977 -15.508 1 96.81 489 LEU B O 1
ATOM 10309 N N . LEU B 1 490 ? -21.312 -5.195 -14.727 1 95.75 490 LEU B N 1
ATOM 10310 C CA . LEU B 1 490 ? -21.375 -5.766 -13.383 1 95.75 490 LEU B CA 1
ATOM 10311 C C . LEU B 1 490 ? -22.25 -7.016 -13.367 1 95.75 490 LEU B C 1
ATOM 10313 O O . LEU B 1 490 ? -21.906 -8.008 -12.719 1 95.75 490 LEU B O 1
ATOM 10317 N N . LEU B 1 491 ? -23.344 -6.961 -14.039 1 96.25 491 LEU B N 1
ATOM 10318 C CA . LEU B 1 491 ? -24.219 -8.125 -14.133 1 96.25 491 LEU B CA 1
ATOM 10319 C C . LEU B 1 491 ? -23.5 -9.273 -14.844 1 96.25 491 LEU B C 1
ATOM 10321 O O . LEU B 1 491 ? -23.641 -10.438 -14.445 1 96.25 491 LEU B O 1
ATOM 10325 N N . LEU B 1 492 ? -22.812 -8.906 -15.828 1 97.81 492 LEU B N 1
ATOM 10326 C CA . LEU B 1 492 ? -22.047 -9.922 -16.547 1 97.81 492 LEU B CA 1
ATOM 10327 C C . LEU B 1 492 ? -20.984 -10.539 -15.625 1 97.81 492 LEU B C 1
ATOM 10329 O O . LEU B 1 492 ? -20.766 -11.758 -15.664 1 97.81 492 LEU B O 1
ATOM 10333 N N . ALA B 1 493 ? -20.297 -9.688 -14.883 1 98.06 493 ALA B N 1
ATOM 10334 C CA . ALA B 1 493 ? -19.312 -10.195 -13.938 1 98.06 493 ALA B CA 1
ATOM 10335 C C . ALA B 1 493 ? -19.953 -11.156 -12.938 1 98.06 493 ALA B C 1
ATOM 10337 O O . ALA B 1 493 ? -19.359 -12.172 -12.578 1 98.06 493 ALA B O 1
ATOM 10338 N N . HIS B 1 494 ? -21.109 -10.844 -12.43 1 97.25 494 HIS B N 1
ATOM 10339 C CA . HIS B 1 494 ? -21.844 -11.766 -11.57 1 97.25 494 HIS B CA 1
ATOM 10340 C C . HIS B 1 494 ? -22.141 -13.078 -12.289 1 97.25 494 HIS B C 1
ATOM 10342 O O . HIS B 1 494 ? -22.094 -14.148 -11.672 1 97.25 494 HIS B O 1
ATOM 10348 N N . GLY B 1 495 ? -22.484 -12.953 -13.562 1 97.69 495 GLY B N 1
ATOM 10349 C CA . GLY B 1 495 ? -22.703 -14.164 -14.352 1 97.69 495 GLY B CA 1
ATOM 10350 C C . GLY B 1 495 ? -21.469 -15.055 -14.414 1 97.69 495 GLY B C 1
ATOM 10351 O O . GLY B 1 495 ? -21.578 -16.281 -14.312 1 97.69 495 GLY B O 1
ATOM 10352 N N . VAL B 1 496 ? -20.359 -14.406 -14.609 1 98.06 496 VAL B N 1
ATOM 10353 C CA . VAL B 1 496 ? -19.109 -15.156 -14.633 1 98.06 496 VAL B CA 1
ATOM 10354 C C . VAL B 1 496 ? -18.875 -15.82 -13.281 1 98.06 496 VAL B C 1
ATOM 10356 O O . VAL B 1 496 ? -18.5 -17 -13.211 1 98.06 496 VAL B O 1
ATOM 10359 N N . ALA B 1 497 ? -19.062 -15.094 -12.25 1 98.12 497 ALA B N 1
ATOM 10360 C CA . ALA B 1 497 ? -18.906 -15.648 -10.914 1 98.12 497 ALA B CA 1
ATOM 10361 C C . ALA B 1 497 ? -19.875 -16.797 -10.672 1 98.12 497 ALA B C 1
ATOM 10363 O O . ALA B 1 497 ? -19.5 -17.812 -10.07 1 98.12 497 ALA B O 1
ATOM 10364 N N . ASP B 1 498 ? -21.062 -16.609 -11.125 1 97.38 498 ASP B N 1
ATOM 10365 C CA . ASP B 1 498 ? -22.047 -17.672 -11.062 1 97.38 498 ASP B CA 1
ATOM 10366 C C . ASP B 1 498 ? -21.562 -18.938 -11.789 1 97.38 498 ASP B C 1
ATOM 10368 O O . ASP B 1 498 ? -21.719 -20.047 -11.281 1 97.38 498 ASP B O 1
ATOM 10372 N N . GLY B 1 499 ? -21.016 -18.703 -12.898 1 97.44 499 GLY B N 1
ATOM 10373 C CA . GLY B 1 499 ? -20.438 -19.797 -13.648 1 97.44 499 GLY B CA 1
ATOM 10374 C C . GLY B 1 499 ? -19.312 -20.5 -12.898 1 97.44 499 GLY B C 1
ATOM 10375 O O . GLY B 1 499 ? -19.094 -21.703 -13.094 1 97.44 499 GLY B O 1
ATOM 10376 N N . PHE B 1 500 ? -18.594 -19.781 -12.07 1 98 500 PHE B N 1
ATOM 10377 C CA . PHE B 1 500 ? -17.516 -20.328 -11.273 1 98 500 PHE B CA 1
ATOM 10378 C C . PHE B 1 500 ? -18.047 -20.969 -9.992 1 98 500 PHE B C 1
ATOM 10380 O O . PHE B 1 500 ? -17.281 -21.281 -9.078 1 98 500 PHE B O 1
ATOM 10387 N N . CYS B 1 501 ? -19.344 -21.062 -9.82 1 94.88 501 CYS B N 1
ATOM 10388 C CA . CYS B 1 501 ? -20.047 -21.797 -8.773 1 94.88 501 CYS B CA 1
ATOM 10389 C C . CYS B 1 501 ? -20.047 -21.016 -7.469 1 94.88 501 CYS B C 1
ATOM 10391 O O . CYS B 1 501 ? -19.969 -21.594 -6.387 1 94.88 501 CYS B O 1
ATOM 10393 N N . VAL B 1 502 ? -20.047 -19.781 -7.551 1 93.12 502 VAL B N 1
ATOM 10394 C CA . VAL B 1 502 ? -20.188 -18.953 -6.355 1 93.12 502 VAL B CA 1
ATOM 10395 C C . VAL B 1 502 ? -21.656 -18.531 -6.188 1 93.12 502 VAL B C 1
ATOM 10397 O O . VAL B 1 502 ? -22.359 -18.312 -7.176 1 93.12 502 VAL B O 1
ATOM 10400 N N . ASP B 1 503 ? -22.062 -18.406 -4.895 1 89.38 503 ASP B N 1
ATOM 10401 C CA . ASP B 1 503 ? -23.484 -18.125 -4.691 1 89.38 503 ASP B CA 1
ATOM 10402 C C . ASP B 1 503 ? -23.688 -16.719 -4.129 1 89.38 503 ASP B C 1
ATOM 10404 O O . ASP B 1 503 ? -24.797 -16.188 -4.152 1 89.38 503 ASP B O 1
ATOM 10408 N N . THR B 1 504 ? -22.609 -16.141 -3.627 1 93.38 504 THR B N 1
ATOM 10409 C CA . THR B 1 504 ? -22.734 -14.828 -3.02 1 93.38 504 THR B CA 1
ATOM 10410 C C . THR B 1 504 ? -21.656 -13.883 -3.539 1 93.38 504 THR B C 1
ATOM 10412 O O . THR B 1 504 ? -20.672 -14.32 -4.133 1 93.38 504 THR B O 1
ATOM 10415 N N . ALA B 1 505 ? -21.938 -12.602 -3.404 1 94.31 505 ALA B N 1
ATOM 10416 C CA . ALA B 1 505 ? -21 -11.555 -3.824 1 94.31 505 ALA B CA 1
ATOM 10417 C C . ALA B 1 505 ? -20.688 -10.609 -2.67 1 94.31 505 ALA B C 1
ATOM 10419 O O . ALA B 1 505 ? -21.5 -10.422 -1.765 1 94.31 505 ALA B O 1
ATOM 10420 N N . SER B 1 506 ? -19.469 -10.141 -2.648 1 93.69 506 SER B N 1
ATOM 10421 C CA . SER B 1 506 ? -19.094 -9.109 -1.686 1 93.69 506 SER B CA 1
ATOM 10422 C C . SER B 1 506 ? -19.828 -7.801 -1.954 1 93.69 506 SER B C 1
ATOM 10424 O O . SER B 1 506 ? -20.109 -7.469 -3.105 1 93.69 506 SER B O 1
ATOM 10426 N N . SER B 1 507 ? -20.125 -7.098 -0.93 1 88.19 507 SER B N 1
ATOM 10427 C CA . SER B 1 507 ? -20.797 -5.812 -1.084 1 88.19 507 SER B CA 1
ATOM 10428 C C . SER B 1 507 ? -19.797 -4.66 -1.052 1 88.19 507 SER B C 1
ATOM 10430 O O . SER B 1 507 ? -19.953 -3.715 -0.274 1 88.19 507 SER B O 1
ATOM 10432 N N . VAL B 1 508 ? -18.875 -4.707 -1.918 1 83.56 508 VAL B N 1
ATOM 10433 C CA . VAL B 1 508 ? -17.891 -3.635 -1.968 1 83.56 508 VAL B CA 1
ATOM 10434 C C . VAL B 1 508 ? -18.516 -2.367 -2.537 1 83.56 508 VAL B C 1
ATOM 10436 O O . VAL B 1 508 ? -19.359 -2.439 -3.438 1 83.56 508 VAL B O 1
ATOM 10439 N N . SER B 1 509 ? -18.109 -1.269 -1.968 1 76 509 SER B N 1
ATOM 10440 C CA . SER B 1 509 ? -18.688 0.001 -2.381 1 76 509 SER B CA 1
ATOM 10441 C C . SER B 1 509 ? -18.156 0.448 -3.734 1 76 509 SER B C 1
ATOM 10443 O O . SER B 1 509 ? -18.891 0.975 -4.562 1 76 509 SER B O 1
ATOM 10445 N N . ASP B 1 510 ? -16.922 0.244 -4.035 1 80.62 510 ASP B N 1
ATOM 10446 C CA . ASP B 1 510 ? -16.281 0.623 -5.293 1 80.62 510 ASP B CA 1
ATOM 10447 C C . ASP B 1 510 ? -16.172 -0.575 -6.23 1 80.62 510 ASP B C 1
ATOM 10449 O O . ASP B 1 510 ? -15.352 -1.474 -6.004 1 80.62 510 ASP B O 1
ATOM 10453 N N . THR B 1 511 ? -16.984 -0.589 -7.262 1 88.06 511 THR B N 1
ATOM 10454 C CA . THR B 1 511 ? -17.047 -1.732 -8.164 1 88.06 511 THR B CA 1
ATOM 10455 C C . THR B 1 511 ? -16.172 -1.498 -9.391 1 88.06 511 THR B C 1
ATOM 10457 O O . THR B 1 511 ? -16.25 -2.244 -10.375 1 88.06 511 THR B O 1
ATOM 10460 N N . THR B 1 512 ? -15.328 -0.505 -9.375 1 87 512 THR B N 1
ATOM 10461 C CA . THR B 1 512 ? -14.516 -0.129 -10.523 1 87 512 THR B CA 1
ATOM 10462 C C . THR B 1 512 ? -13.609 -1.282 -10.953 1 87 512 THR B C 1
ATOM 10464 O O . THR B 1 512 ? -13.453 -1.547 -12.141 1 87 512 THR B O 1
ATOM 10467 N N . ASP B 1 513 ? -13.125 -2.002 -9.984 1 91.75 513 ASP B N 1
ATOM 10468 C CA . ASP B 1 513 ? -12.211 -3.102 -10.289 1 91.75 513 ASP B CA 1
ATOM 10469 C C . ASP B 1 513 ? -12.953 -4.258 -10.961 1 91.75 513 ASP B C 1
ATOM 10471 O O . ASP B 1 513 ? -12.406 -4.926 -11.836 1 91.75 513 ASP B O 1
ATOM 10475 N N . ILE B 1 514 ? -14.125 -4.496 -10.531 1 94.56 514 ILE B N 1
ATOM 10476 C CA . ILE B 1 514 ? -14.914 -5.566 -11.125 1 94.56 514 ILE B CA 1
ATOM 10477 C C . ILE B 1 514 ? -15.219 -5.234 -12.586 1 94.56 514 ILE B C 1
ATOM 10479 O O . ILE B 1 514 ? -15.078 -6.086 -13.461 1 94.56 514 ILE B O 1
ATOM 10483 N N . VAL B 1 515 ? -15.57 -4.012 -12.789 1 94.38 515 VAL B N 1
ATOM 10484 C CA . VAL B 1 515 ? -15.906 -3.551 -14.133 1 94.38 515 VAL B CA 1
ATOM 10485 C C . VAL B 1 515 ? -14.672 -3.609 -15.023 1 94.38 515 VAL B C 1
ATOM 10487 O O . VAL B 1 515 ? -14.742 -4.051 -16.172 1 94.38 515 VAL B O 1
ATOM 10490 N N . GLU B 1 516 ? -13.602 -3.197 -14.492 1 93.56 516 GLU B N 1
ATOM 10491 C CA . GLU B 1 516 ? -12.352 -3.25 -15.234 1 93.56 516 GLU B CA 1
ATOM 10492 C C . GLU B 1 516 ? -11.984 -4.688 -15.602 1 93.56 516 GLU B C 1
ATOM 10494 O O . GLU B 1 516 ? -11.523 -4.953 -16.719 1 93.56 516 GLU B O 1
ATOM 10499 N N . GLY B 1 517 ? -12.148 -5.555 -14.633 1 95.81 517 GLY B N 1
ATOM 10500 C CA . GLY B 1 517 ? -11.875 -6.961 -14.891 1 95.81 517 GLY B CA 1
ATOM 10501 C C . GLY B 1 517 ? -12.75 -7.547 -15.977 1 95.81 517 GLY B C 1
ATOM 10502 O O . GLY B 1 517 ? -12.266 -8.242 -16.875 1 95.81 517 GLY B O 1
ATOM 10503 N N . MET B 1 518 ? -13.961 -7.25 -15.938 1 97.19 518 MET B N 1
ATOM 10504 C CA . MET B 1 518 ? -14.898 -7.781 -16.922 1 97.19 518 MET B CA 1
ATOM 10505 C C . MET B 1 518 ? -14.602 -7.23 -18.312 1 97.19 518 MET B C 1
ATOM 10507 O O . MET B 1 518 ? -14.68 -7.957 -19.297 1 97.19 518 MET B O 1
ATOM 10511 N N . ALA B 1 519 ? -14.297 -5.938 -18.359 1 96 519 ALA B N 1
ATOM 10512 C CA . ALA B 1 519 ? -13.922 -5.336 -19.625 1 96 519 ALA B CA 1
ATOM 10513 C C . ALA B 1 519 ? -12.672 -6.008 -20.203 1 96 519 ALA B C 1
ATOM 10515 O O . ALA B 1 519 ? -12.609 -6.285 -21.406 1 96 519 ALA B O 1
ATOM 10516 N N . THR B 1 520 ? -11.742 -6.262 -19.359 1 94.44 520 THR B N 1
ATOM 10517 C CA . THR B 1 520 ? -10.508 -6.922 -19.781 1 94.44 520 THR B CA 1
ATOM 10518 C C . THR B 1 520 ? -10.797 -8.328 -20.312 1 94.44 520 THR B C 1
ATOM 10520 O O . THR B 1 520 ? -10.234 -8.734 -21.328 1 94.44 520 THR B O 1
ATOM 10523 N N . LEU B 1 521 ? -11.625 -9.016 -19.594 1 96.81 521 LEU B N 1
ATOM 10524 C CA . LEU B 1 521 ? -11.992 -10.375 -19.984 1 96.81 521 LEU B CA 1
ATOM 10525 C C . LEU B 1 521 ? -12.625 -10.406 -21.375 1 96.81 521 LEU B C 1
ATOM 10527 O O . LEU B 1 521 ? -12.219 -11.195 -22.219 1 96.81 521 LEU B O 1
ATOM 10531 N N . LEU B 1 522 ? -13.539 -9.531 -21.625 1 96.88 522 LEU B N 1
ATOM 10532 C CA . LEU B 1 522 ? -14.234 -9.5 -22.906 1 96.88 522 LEU B CA 1
ATOM 10533 C C . LEU B 1 522 ? -13.289 -9.086 -24.031 1 96.88 522 LEU B C 1
ATOM 10535 O O . LEU B 1 522 ? -13.32 -9.664 -25.125 1 96.88 522 LEU B O 1
ATOM 10539 N N . LEU B 1 523 ? -12.469 -8.164 -23.781 1 93.88 523 LEU B N 1
ATOM 10540 C CA . LEU B 1 523 ? -11.555 -7.707 -24.812 1 93.88 523 LEU B CA 1
ATOM 10541 C C . LEU B 1 523 ? -10.516 -8.781 -25.141 1 93.88 523 LEU B C 1
ATOM 10543 O O . LEU B 1 523 ? -10.109 -8.938 -26.297 1 93.88 523 LEU B O 1
ATOM 10547 N N . GLU B 1 524 ? -10.039 -9.461 -24.094 1 93.56 524 GLU B N 1
ATOM 10548 C CA . GLU B 1 524 ? -9.125 -10.578 -24.312 1 93.56 524 GLU B CA 1
ATOM 10549 C C . GLU B 1 524 ? -9.773 -11.672 -25.156 1 93.56 524 GLU B C 1
ATOM 10551 O O . GLU B 1 524 ? -9.125 -12.242 -26.031 1 93.56 524 GLU B O 1
ATOM 10556 N N . LEU B 1 525 ? -11.016 -11.93 -24.891 1 95.31 525 LEU B N 1
ATOM 10557 C CA . LEU B 1 525 ? -11.766 -12.93 -25.641 1 95.31 525 LEU B CA 1
ATOM 10558 C C . LEU B 1 525 ? -11.945 -12.5 -27.094 1 95.31 525 LEU B C 1
ATOM 10560 O O . LEU B 1 525 ? -11.82 -13.32 -28 1 95.31 525 LEU B O 1
ATOM 10564 N N . ILE B 1 526 ? -12.18 -11.234 -27.297 1 93.62 526 ILE B N 1
ATOM 10565 C CA . ILE B 1 526 ? -12.539 -10.742 -28.625 1 93.62 526 ILE B CA 1
ATOM 10566 C C . ILE B 1 526 ? -11.273 -10.469 -29.422 1 93.62 526 ILE B C 1
ATOM 10568 O O . ILE B 1 526 ? -11.156 -10.898 -30.578 1 93.62 526 ILE B O 1
ATOM 10572 N N . GLU B 1 527 ? -10.336 -9.797 -28.859 1 89.56 527 GLU B N 1
ATOM 10573 C CA . GLU B 1 527 ? -9.156 -9.344 -29.594 1 89.56 527 GLU B CA 1
ATOM 10574 C C . GLU B 1 527 ? -8.094 -10.438 -29.656 1 89.56 527 GLU B C 1
ATOM 10576 O O . GLU B 1 527 ? -7.484 -10.664 -30.703 1 89.56 527 GLU B O 1
ATOM 10581 N N . ASP B 1 528 ? -7.945 -11.086 -28.547 1 89.94 528 ASP B N 1
ATOM 10582 C CA . ASP B 1 528 ? -6.898 -12.102 -28.5 1 89.94 528 ASP B CA 1
ATOM 10583 C C . ASP B 1 528 ? -7.461 -13.484 -28.797 1 89.94 528 ASP B C 1
ATOM 10585 O O . ASP B 1 528 ? -6.707 -14.422 -29.062 1 89.94 528 ASP B O 1
ATOM 10589 N N . ARG B 1 529 ? -8.789 -13.633 -28.766 1 93.75 529 ARG B N 1
ATOM 10590 C CA . ARG B 1 529 ? -9.469 -14.898 -29.016 1 93.75 529 ARG B CA 1
ATOM 10591 C C . ARG B 1 529 ? -9.023 -15.961 -28.031 1 93.75 529 ARG B C 1
ATOM 10593 O O . ARG B 1 529 ? -8.688 -17.078 -28.422 1 93.75 529 ARG B O 1
ATOM 10600 N N . LYS B 1 530 ? -8.977 -15.492 -26.781 1 93.75 530 LYS B N 1
ATOM 10601 C CA . LYS B 1 530 ? -8.5 -16.375 -25.719 1 93.75 530 LYS B CA 1
ATOM 10602 C C . LYS B 1 530 ? -9.414 -16.328 -24.516 1 93.75 530 LYS B C 1
ATOM 10604 O O . LYS B 1 530 ? -10 -15.289 -24.203 1 93.75 530 LYS B O 1
ATOM 10609 N N . VAL B 1 531 ? -9.586 -17.406 -23.906 1 95.19 531 VAL B N 1
ATOM 10610 C CA . VAL B 1 531 ? -10.18 -17.547 -22.578 1 95.19 531 VAL B CA 1
ATOM 10611 C C . VAL B 1 531 ? -9.117 -18.016 -21.594 1 95.19 531 VAL B C 1
ATOM 10613 O O . VAL B 1 531 ? -8.82 -19.219 -21.5 1 95.19 531 VAL B O 1
ATOM 10616 N N . MET B 1 532 ? -8.656 -17.078 -20.844 1 93.81 532 MET B N 1
ATOM 10617 C CA . MET B 1 532 ? -7.523 -17.359 -19.953 1 93.81 532 MET B CA 1
ATOM 10618 C C . MET B 1 532 ? -7.992 -17.609 -18.531 1 93.81 532 MET B C 1
ATOM 10620 O O . MET B 1 532 ? -8.758 -16.812 -17.984 1 93.81 532 MET B O 1
ATOM 10624 N N . TRP B 1 533 ? -7.523 -18.641 -17.922 1 95.44 533 TRP B N 1
ATOM 10625 C CA . TRP B 1 533 ? -7.887 -18.984 -16.547 1 95.44 533 TRP B CA 1
ATOM 10626 C C . TRP B 1 533 ? -7.668 -17.812 -15.617 1 95.44 533 TRP B C 1
ATOM 10628 O O . TRP B 1 533 ? -8.562 -17.438 -14.852 1 95.44 533 TRP B O 1
ATOM 10638 N N . ASN B 1 534 ? -6.473 -17.188 -15.68 1 94.5 534 ASN B N 1
ATOM 10639 C CA . ASN B 1 534 ? -6.113 -16.141 -14.727 1 94.5 534 ASN B CA 1
ATOM 10640 C C . ASN B 1 534 ? -7.102 -14.969 -14.781 1 94.5 534 ASN B C 1
ATOM 10642 O O . ASN B 1 534 ? -7.523 -14.469 -13.742 1 94.5 534 ASN B O 1
ATOM 10646 N N . THR B 1 535 ? -7.48 -14.539 -15.922 1 95.81 535 THR B N 1
ATOM 10647 C CA . THR B 1 535 ? -8.391 -13.406 -16.062 1 95.81 535 THR B CA 1
ATOM 10648 C C . THR B 1 535 ? -9.781 -13.75 -15.547 1 95.81 535 THR B C 1
ATOM 10650 O O . THR B 1 535 ? -10.367 -12.992 -14.773 1 95.81 535 THR B O 1
ATOM 10653 N N . TRP B 1 536 ? -10.312 -14.891 -15.953 1 97.44 536 TRP B N 1
ATOM 10654 C CA . TRP B 1 536 ? -11.656 -15.297 -15.539 1 97.44 536 TRP B CA 1
ATOM 10655 C C . TRP B 1 536 ? -11.711 -15.555 -14.039 1 97.44 536 TRP B C 1
ATOM 10657 O O . TRP B 1 536 ? -12.664 -15.156 -13.367 1 97.44 536 TRP B O 1
ATOM 10667 N N . PHE B 1 537 ? -10.664 -16.25 -13.578 1 97.38 537 PHE B N 1
ATOM 10668 C CA . PHE B 1 537 ? -10.562 -16.547 -12.156 1 97.38 537 PHE B CA 1
ATOM 10669 C C . PHE B 1 537 ? -10.539 -15.273 -11.328 1 97.38 537 PHE B C 1
ATOM 10671 O O . PHE B 1 537 ? -11.18 -15.188 -10.281 1 97.38 537 PHE B O 1
ATOM 10678 N N . THR B 1 538 ? -9.82 -14.305 -11.805 1 97.38 538 THR B N 1
ATOM 10679 C CA . THR B 1 538 ? -9.703 -13.039 -11.078 1 97.38 538 THR B CA 1
ATOM 10680 C C . THR B 1 538 ? -11.023 -12.281 -11.094 1 97.38 538 THR B C 1
ATOM 10682 O O . THR B 1 538 ? -11.406 -11.672 -10.086 1 97.38 538 THR B O 1
ATOM 10685 N N . VAL B 1 539 ? -11.688 -12.25 -12.156 1 97.62 539 VAL B N 1
ATOM 10686 C CA . VAL B 1 539 ? -12.969 -11.562 -12.234 1 97.62 539 VAL B CA 1
ATOM 10687 C C . VAL B 1 539 ? -13.961 -12.203 -11.266 1 97.62 539 VAL B C 1
ATOM 10689 O O . VAL B 1 539 ? -14.625 -11.508 -10.5 1 97.62 539 VAL B O 1
ATOM 10692 N N . ALA B 1 540 ? -14.062 -13.516 -11.344 1 98.12 540 ALA B N 1
ATOM 10693 C CA . ALA B 1 540 ? -14.961 -14.227 -10.445 1 98.12 540 ALA B CA 1
ATOM 10694 C C . ALA B 1 540 ? -14.586 -13.977 -8.984 1 98.12 540 ALA B C 1
ATOM 10696 O O . ALA B 1 540 ? -15.461 -13.812 -8.133 1 98.12 540 ALA B O 1
ATOM 10697 N N . SER B 1 541 ? -13.336 -13.969 -8.742 1 97.69 541 SER B N 1
ATOM 10698 C CA . SER B 1 541 ? -12.852 -13.734 -7.387 1 97.69 541 SER B CA 1
ATOM 10699 C C . SER B 1 541 ? -13.172 -12.32 -6.922 1 97.69 541 SER B C 1
ATOM 10701 O O . SER B 1 541 ? -13.469 -12.094 -5.75 1 97.69 541 SER B O 1
ATOM 10703 N N . CYS B 1 542 ? -13.055 -11.344 -7.82 1 97.12 542 CYS B N 1
ATOM 10704 C CA . CYS B 1 542 ? -13.383 -9.961 -7.473 1 97.12 542 CYS B CA 1
ATOM 10705 C C . CYS B 1 542 ? -14.82 -9.844 -6.992 1 97.12 542 CYS B C 1
ATOM 10707 O O . CYS B 1 542 ? -15.109 -9.102 -6.055 1 97.12 542 CYS B O 1
ATOM 10709 N N . VAL B 1 543 ? -15.648 -10.555 -7.645 1 96.88 543 VAL B N 1
ATOM 10710 C CA . VAL B 1 543 ? -17.062 -10.523 -7.27 1 96.88 543 VAL B CA 1
ATOM 10711 C C . VAL B 1 543 ? -17.25 -11.234 -5.93 1 96.88 543 VAL B C 1
ATOM 10713 O O . VAL B 1 543 ? -17.938 -10.719 -5.043 1 96.88 543 VAL B O 1
ATOM 10716 N N . TYR B 1 544 ? -16.656 -12.344 -5.785 1 96.81 544 TYR B N 1
ATOM 10717 C CA . TYR B 1 544 ? -16.844 -13.188 -4.609 1 96.81 544 TYR B CA 1
ATOM 10718 C C . TYR B 1 544 ? -16.188 -12.562 -3.381 1 96.81 544 TYR B C 1
ATOM 10720 O O . TYR B 1 544 ? -16.797 -12.508 -2.311 1 96.81 544 TYR B O 1
ATOM 10728 N N . LEU B 1 545 ? -14.945 -12.117 -3.486 1 96.25 545 LEU B N 1
ATOM 10729 C CA . LEU B 1 545 ? -14.156 -11.656 -2.348 1 96.25 545 LEU B CA 1
ATOM 10730 C C . LEU B 1 545 ? -14.305 -10.148 -2.158 1 96.25 545 LEU B C 1
ATOM 10732 O O . LEU B 1 545 ? -14.141 -9.641 -1.047 1 96.25 545 LEU B O 1
ATOM 10736 N N . GLY B 1 546 ? -14.594 -9.406 -3.236 1 94.06 546 GLY B N 1
ATOM 10737 C CA . GLY B 1 546 ? -14.57 -7.949 -3.195 1 94.06 546 GLY B CA 1
ATOM 10738 C C . GLY B 1 546 ? -13.164 -7.379 -3.312 1 94.06 546 GLY B C 1
ATOM 10739 O O . GLY B 1 546 ? -12.922 -6.234 -2.922 1 94.06 546 GLY B O 1
ATOM 10740 N N . CYS B 1 547 ? -12.172 -8.172 -3.783 1 94.94 547 CYS B N 1
ATOM 10741 C CA . CYS B 1 547 ? -10.781 -7.754 -3.906 1 94.94 547 CYS B CA 1
ATOM 10742 C C . CYS B 1 547 ? -10.555 -6.992 -5.207 1 94.94 547 CYS B C 1
ATOM 10744 O O . CYS B 1 547 ? -11.383 -7.051 -6.117 1 94.94 547 CYS B O 1
ATOM 10746 N N . PRO B 1 548 ? -9.469 -6.207 -5.344 1 93.19 548 PRO B N 1
ATOM 10747 C CA . PRO B 1 548 ? -9.156 -5.516 -6.598 1 93.19 548 PRO B CA 1
ATOM 10748 C C . PRO B 1 548 ? -8.766 -6.477 -7.723 1 93.19 548 PRO B C 1
ATOM 10750 O O . PRO B 1 548 ? -8.281 -7.578 -7.457 1 93.19 548 PRO B O 1
ATOM 10753 N N . PHE B 1 549 ? -9.016 -6.047 -8.906 1 93.88 549 PHE B N 1
ATOM 10754 C CA . PHE B 1 549 ? -8.641 -6.816 -10.086 1 93.88 549 PHE B CA 1
ATOM 10755 C C . PHE B 1 549 ? -7.137 -6.734 -10.328 1 93.88 549 PHE B C 1
ATOM 10757 O O . PHE B 1 549 ? -6.555 -5.645 -10.297 1 93.88 549 PHE B O 1
ATOM 10764 N N . GLN B 1 550 ? -6.508 -7.914 -10.422 1 89.44 550 GLN B N 1
ATOM 10765 C CA . GLN B 1 550 ? -5.066 -7.969 -10.641 1 89.44 550 GLN B CA 1
ATOM 10766 C C . GLN B 1 550 ? -4.73 -8.797 -11.875 1 89.44 550 GLN B C 1
ATOM 10768 O O . GLN B 1 550 ? -5.363 -9.82 -12.133 1 89.44 550 GLN B O 1
ATOM 10773 N N . LYS B 1 551 ? -3.744 -8.234 -12.641 1 82.44 551 LYS B N 1
ATOM 10774 C CA . LYS B 1 551 ? -3.176 -9.008 -13.742 1 82.44 551 LYS B CA 1
ATOM 10775 C C . LYS B 1 551 ? -1.892 -9.711 -13.312 1 82.44 551 LYS B C 1
ATOM 10777 O O . LYS B 1 551 ? -1.253 -9.312 -12.344 1 82.44 551 LYS B O 1
ATOM 10782 N N . PRO B 1 552 ? -1.643 -10.836 -13.969 1 73.56 552 PRO B N 1
ATOM 10783 C CA . PRO B 1 552 ? -0.386 -11.5 -13.617 1 73.56 552 PRO B CA 1
ATOM 10784 C C . PRO B 1 552 ? 0.835 -10.609 -13.836 1 73.56 552 PRO B C 1
ATOM 10786 O O . PRO B 1 552 ? 0.822 -9.734 -14.703 1 73.56 552 PRO B O 1
ATOM 10789 N N . VAL B 1 553 ? 1.75 -10.719 -12.82 1 61.44 553 VAL B N 1
ATOM 10790 C CA . VAL B 1 553 ? 2.994 -9.969 -12.93 1 61.44 553 VAL B CA 1
ATOM 10791 C C . VAL B 1 553 ? 3.832 -10.516 -14.078 1 61.44 553 VAL B C 1
ATOM 10793 O O . VAL B 1 553 ? 3.865 -11.727 -14.312 1 61.44 553 VAL B O 1
ATOM 10796 N N . GLU B 1 554 ? 4.18 -9.609 -15.031 1 57.16 554 GLU B N 1
ATOM 10797 C CA . GLU B 1 554 ? 5.086 -10.062 -16.078 1 57.16 554 GLU B CA 1
ATOM 10798 C C . GLU B 1 554 ? 6.293 -10.789 -15.492 1 57.16 554 GLU B C 1
ATOM 10800 O O . GLU B 1 554 ? 6.832 -10.367 -14.469 1 57.16 554 GLU B O 1
ATOM 10805 N N . PRO B 1 555 ? 6.516 -12.031 -15.969 1 51.47 555 PRO B N 1
ATOM 10806 C CA . PRO B 1 555 ? 7.605 -12.828 -15.406 1 51.47 555 PRO B CA 1
ATOM 10807 C C . PRO B 1 555 ? 8.922 -12.055 -15.328 1 51.47 555 PRO B C 1
ATOM 10809 O O . PRO B 1 555 ? 9.352 -11.461 -16.328 1 51.47 555 PRO B O 1
ATOM 10812 N N . THR B 1 556 ? 9.281 -11.445 -14.25 1 44.81 556 THR B N 1
ATOM 10813 C CA . THR B 1 556 ? 10.57 -10.781 -14.203 1 44.81 556 THR B CA 1
ATOM 10814 C C . THR B 1 556 ? 11.688 -11.734 -14.617 1 44.81 556 THR B C 1
ATOM 10816 O O . THR B 1 556 ? 12.68 -11.312 -15.219 1 44.81 556 THR B O 1
ATOM 10819 N N . HIS B 1 557 ? 11.82 -12.961 -14.008 1 42.88 557 HIS B N 1
ATOM 10820 C CA . HIS B 1 557 ? 12.953 -13.805 -14.367 1 42.88 557 HIS B CA 1
ATOM 10821 C C . HIS B 1 557 ? 12.492 -15.039 -15.141 1 42.88 557 HIS B C 1
ATOM 10823 O O . HIS B 1 557 ? 11.555 -15.727 -14.727 1 42.88 557 HIS B O 1
ATOM 10829 N N . PRO B 1 558 ? 12.883 -15.148 -16.328 1 44.09 558 PRO B N 1
ATOM 10830 C CA . PRO B 1 558 ? 12.516 -16.234 -17.219 1 44.09 558 PRO B CA 1
ATOM 10831 C C . PRO B 1 558 ? 12.398 -17.578 -16.516 1 44.09 558 PRO B C 1
ATOM 10833 O O . PRO B 1 558 ? 11.578 -18.422 -16.891 1 44.09 558 PRO B O 1
ATOM 10836 N N . ALA B 1 559 ? 13.383 -17.891 -15.727 1 41.81 559 ALA B N 1
ATOM 10837 C CA . ALA B 1 559 ? 13.422 -19.219 -15.133 1 41.81 559 ALA B CA 1
ATOM 10838 C C . ALA B 1 559 ? 12.297 -19.406 -14.117 1 41.81 559 ALA B C 1
ATOM 10840 O O . ALA B 1 559 ? 12 -20.531 -13.695 1 41.81 559 ALA B O 1
ATOM 10841 N N . PHE B 1 560 ? 11.844 -18.391 -13.469 1 46.09 560 PHE B N 1
ATOM 10842 C CA . PHE B 1 560 ? 10.914 -18.484 -12.352 1 46.09 560 PHE B CA 1
ATOM 10843 C C . PHE B 1 560 ? 9.578 -17.844 -12.711 1 46.09 560 PHE B C 1
ATOM 10845 O O . PHE B 1 560 ? 9.258 -16.75 -12.242 1 46.09 560 PHE B O 1
ATOM 10852 N N . GLY B 1 561 ? 9.039 -17.906 -13.828 1 49.56 561 GLY B N 1
ATOM 10853 C CA . GLY B 1 561 ? 7.762 -17.312 -14.18 1 49.56 561 GLY B CA 1
ATOM 10854 C C . GLY B 1 561 ? 6.586 -17.922 -13.445 1 49.56 561 GLY B C 1
ATOM 10855 O O . GLY B 1 561 ? 6.691 -19.031 -12.922 1 49.56 561 GLY B O 1
ATOM 10856 N N . GLY B 1 562 ? 5.73 -17.219 -12.82 1 56.72 562 GLY B N 1
ATOM 10857 C CA . GLY B 1 562 ? 4.457 -17.609 -12.242 1 56.72 562 GLY B CA 1
ATOM 10858 C C . GLY B 1 562 ? 3.406 -17.938 -13.289 1 56.72 562 GLY B C 1
ATOM 10859 O O . GLY B 1 562 ? 3.248 -17.219 -14.266 1 56.72 562 GLY B O 1
ATOM 10860 N N . THR B 1 563 ? 2.957 -19.25 -13.32 1 75.19 563 THR B N 1
ATOM 10861 C CA . THR B 1 563 ? 2.15 -19.75 -14.43 1 75.19 563 THR B CA 1
ATOM 10862 C C . THR B 1 563 ? 0.678 -19.391 -14.227 1 75.19 563 THR B C 1
ATOM 10864 O O . THR B 1 563 ? 0.04 -18.828 -15.109 1 75.19 563 THR B O 1
ATOM 10867 N N . ALA B 1 564 ? 0.107 -19.734 -13.133 1 90.81 564 ALA B N 1
ATOM 10868 C CA . ALA B 1 564 ? -1.338 -19.547 -13.07 1 90.81 564 ALA B CA 1
ATOM 10869 C C . ALA B 1 564 ? -1.771 -19.156 -11.656 1 90.81 564 ALA B C 1
ATOM 10871 O O . ALA B 1 564 ? -1.134 -19.531 -10.68 1 90.81 564 ALA B O 1
ATOM 10872 N N . PHE B 1 565 ? -2.783 -18.312 -11.516 1 94.75 565 PHE B N 1
ATOM 10873 C CA . PHE B 1 565 ? -3.379 -17.984 -10.219 1 94.75 565 PHE B CA 1
ATOM 10874 C C . PHE B 1 565 ? -4.047 -19.219 -9.617 1 94.75 565 PHE B C 1
ATOM 10876 O O . PHE B 1 565 ? -4.93 -19.828 -10.234 1 94.75 565 PHE B O 1
ATOM 10883 N N . ALA B 1 566 ? -3.521 -19.578 -8.43 1 95.94 566 ALA B N 1
ATOM 10884 C CA . ALA B 1 566 ? -4.047 -20.781 -7.785 1 95.94 566 ALA B CA 1
ATOM 10885 C C . ALA B 1 566 ? -5.047 -20.422 -6.691 1 95.94 566 ALA B C 1
ATOM 10887 O O . ALA B 1 566 ? -5.93 -21.203 -6.363 1 95.94 566 ALA B O 1
ATOM 10888 N N . ALA B 1 567 ? -4.836 -19.297 -6.109 1 97.12 567 ALA B N 1
ATOM 10889 C CA . ALA B 1 567 ? -5.73 -18.859 -5.039 1 97.12 567 ALA B CA 1
ATOM 10890 C C . ALA B 1 567 ? -5.602 -17.359 -4.801 1 97.12 567 ALA B C 1
ATOM 10892 O O . ALA B 1 567 ? -4.578 -16.766 -5.125 1 97.12 567 ALA B O 1
ATOM 10893 N N . ILE B 1 568 ? -6.625 -16.781 -4.316 1 96.88 568 ILE B N 1
ATOM 10894 C CA . ILE B 1 568 ? -6.637 -15.375 -3.904 1 96.88 568 ILE B CA 1
ATOM 10895 C C . ILE B 1 568 ? -7.273 -15.258 -2.521 1 96.88 568 ILE B C 1
ATOM 10897 O O . ILE B 1 568 ? -8.344 -15.82 -2.27 1 96.88 568 ILE B O 1
ATOM 10901 N N . GLN B 1 569 ? -6.539 -14.641 -1.672 1 94.88 569 GLN B N 1
ATOM 10902 C CA . GLN B 1 569 ? -7.012 -14.391 -0.314 1 94.88 569 GLN B CA 1
ATOM 10903 C C . GLN B 1 569 ? -7.367 -12.914 -0.117 1 94.88 569 GLN B C 1
ATOM 10905 O O . GLN B 1 569 ? -6.652 -12.031 -0.589 1 94.88 569 GLN B O 1
ATOM 10910 N N . TYR B 1 570 ? -8.484 -12.68 0.513 1 93.75 570 TYR B N 1
ATOM 10911 C CA . TYR B 1 570 ? -8.875 -11.328 0.901 1 93.75 570 TYR B CA 1
ATOM 10912 C C . TYR B 1 570 ? -9.508 -11.328 2.287 1 93.75 570 TYR B C 1
ATOM 10914 O O . TYR B 1 570 ? -10.688 -11.664 2.438 1 93.75 570 TYR B O 1
ATOM 10922 N N . GLY B 1 571 ? -8.711 -10.867 3.213 1 89.69 571 GLY B N 1
ATOM 10923 C CA . GLY B 1 571 ? -9.125 -11.031 4.598 1 89.69 571 GLY B CA 1
ATOM 10924 C C . GLY B 1 571 ? -9.203 -12.484 5.035 1 89.69 571 GLY B C 1
ATOM 10925 O O . GLY B 1 571 ? -8.258 -13.242 4.84 1 89.69 571 GLY B O 1
ATOM 10926 N N . ASP B 1 572 ? -10.344 -12.828 5.621 1 89.5 572 ASP B N 1
ATOM 10927 C CA . ASP B 1 572 ? -10.531 -14.195 6.102 1 89.5 572 ASP B CA 1
ATOM 10928 C C . ASP B 1 572 ? -11.359 -15.016 5.113 1 89.5 572 ASP B C 1
ATOM 10930 O O . ASP B 1 572 ? -12.094 -15.922 5.512 1 89.5 572 ASP B O 1
ATOM 10934 N N . LEU B 1 573 ? -11.305 -14.594 3.883 1 92 573 LEU B N 1
ATOM 10935 C CA . LEU B 1 573 ? -11.953 -15.305 2.787 1 92 573 LEU B CA 1
ATOM 10936 C C . LEU B 1 573 ? -10.961 -15.594 1.664 1 92 573 LEU B C 1
ATOM 10938 O O . LEU B 1 573 ? -10.078 -14.789 1.391 1 92 573 LEU B O 1
ATOM 10942 N N . ALA B 1 574 ? -11.117 -16.766 1.12 1 94.88 574 ALA B N 1
ATOM 10943 C CA . ALA B 1 574 ? -10.195 -17.125 0.052 1 94.88 574 ALA B CA 1
ATOM 10944 C C . ALA B 1 574 ? -10.922 -17.812 -1.096 1 94.88 574 ALA B C 1
ATOM 10946 O O . ALA B 1 574 ? -11.914 -18.516 -0.877 1 94.88 574 ALA B O 1
ATOM 10947 N N . ALA B 1 575 ? -10.539 -17.516 -2.314 1 96.88 575 ALA B N 1
ATOM 10948 C CA . ALA B 1 575 ? -10.922 -18.234 -3.525 1 96.88 575 ALA B CA 1
ATOM 10949 C C . ALA B 1 575 ? -9.805 -19.156 -3.99 1 96.88 575 ALA B C 1
ATOM 10951 O O . ALA B 1 575 ? -8.664 -18.719 -4.172 1 96.88 575 ALA B O 1
ATOM 10952 N N . GLN B 1 576 ? -10.117 -20.422 -4.156 1 96.75 576 GLN B N 1
ATOM 10953 C CA . GLN B 1 576 ? -9.094 -21.391 -4.512 1 96.75 576 GLN B CA 1
ATOM 10954 C C . GLN B 1 576 ? -9.453 -22.125 -5.805 1 96.75 576 GLN B C 1
ATOM 10956 O O . GLN B 1 576 ? -10.625 -22.422 -6.047 1 96.75 576 GLN B O 1
ATOM 10961 N N . ALA B 1 577 ? -8.445 -22.391 -6.602 1 96.88 577 ALA B N 1
ATOM 10962 C CA . ALA B 1 577 ? -8.633 -23.219 -7.801 1 96.88 577 ALA B CA 1
ATOM 10963 C C . ALA B 1 577 ? -8.688 -24.703 -7.449 1 96.88 577 ALA B C 1
ATOM 10965 O O . ALA B 1 577 ? -7.754 -25.234 -6.855 1 96.88 577 ALA B O 1
ATOM 10966 N N . PRO B 1 578 ? -9.688 -25.406 -7.871 1 94.88 578 PRO B N 1
ATOM 10967 C CA . PRO B 1 578 ? -9.797 -26.812 -7.523 1 94.88 578 PRO B CA 1
ATOM 10968 C C . PRO B 1 578 ? -8.703 -27.672 -8.18 1 94.88 578 PRO B C 1
ATOM 10970 O O . PRO B 1 578 ? -8.32 -28.703 -7.629 1 94.88 578 PRO B O 1
ATOM 10973 N N . TRP B 1 579 ? -8.242 -27.281 -9.312 1 95.19 579 TRP B N 1
ATOM 10974 C CA . TRP B 1 579 ? -7.262 -28.078 -10.031 1 95.19 579 TRP B CA 1
ATOM 10975 C C . TRP B 1 579 ? -5.938 -28.125 -9.281 1 95.19 579 TRP B C 1
ATOM 10977 O O . TRP B 1 579 ? -5.055 -28.922 -9.609 1 95.19 579 TRP B O 1
ATOM 10987 N N . LEU B 1 580 ? -5.781 -27.312 -8.297 1 94.44 580 LEU B N 1
ATOM 10988 C CA . LEU B 1 580 ? -4.57 -27.297 -7.48 1 94.44 580 LEU B CA 1
ATOM 10989 C C . LEU B 1 580 ? -4.379 -28.641 -6.773 1 94.44 580 LEU B C 1
ATOM 10991 O O . LEU B 1 580 ? -3.246 -29.016 -6.469 1 94.44 580 LEU B O 1
ATOM 10995 N N . ASP B 1 581 ? -5.457 -29.281 -6.445 1 93.38 581 ASP B N 1
ATOM 10996 C CA . ASP B 1 581 ? -5.398 -30.578 -5.781 1 93.38 581 ASP B CA 1
ATOM 10997 C C . ASP B 1 581 ? -5.156 -31.688 -6.785 1 93.38 581 ASP B C 1
ATOM 10999 O O . ASP B 1 581 ? -6.102 -32.25 -7.355 1 93.38 581 ASP B O 1
ATOM 11003 N N . LEU B 1 582 ? -3.947 -32.125 -6.895 1 94.31 582 LEU B N 1
ATOM 11004 C CA . LEU B 1 582 ? -3.568 -33.125 -7.887 1 94.31 582 LEU B CA 1
ATOM 11005 C C . LEU B 1 582 ? -4.023 -34.531 -7.457 1 94.31 582 LEU B C 1
ATOM 11007 O O . LEU B 1 582 ? -3.908 -35.469 -8.219 1 94.31 582 LEU B O 1
ATOM 11011 N N . THR B 1 583 ? -4.578 -34.625 -6.297 1 92.44 583 THR B N 1
ATOM 11012 C CA . THR B 1 583 ? -5.016 -35.938 -5.805 1 92.44 583 THR B CA 1
ATOM 11013 C C . THR B 1 583 ? -6.449 -36.219 -6.246 1 92.44 583 THR B C 1
ATOM 11015 O O . THR B 1 583 ? -6.988 -37.281 -5.957 1 92.44 583 THR B O 1
ATOM 11018 N N . ARG B 1 584 ? -6.977 -35.25 -6.965 1 92.06 584 ARG B N 1
ATOM 11019 C CA . ARG B 1 584 ? -8.359 -35.406 -7.414 1 92.06 584 ARG B CA 1
ATOM 11020 C C . ARG B 1 584 ? -8.43 -35.5 -8.938 1 92.06 584 ARG B C 1
ATOM 11022 O O . ARG B 1 584 ? -7.461 -35.188 -9.625 1 92.06 584 ARG B O 1
ATOM 11029 N N . GLU B 1 585 ? -9.586 -35.906 -9.32 1 91.62 585 GLU B N 1
ATOM 11030 C CA . GLU B 1 585 ? -9.812 -36.031 -10.758 1 91.62 585 GLU B CA 1
ATOM 11031 C C . GLU B 1 585 ? -9.938 -34.656 -11.406 1 91.62 585 GLU B C 1
ATOM 11033 O O . GLU B 1 585 ? -10.586 -33.75 -10.852 1 91.62 585 GLU B O 1
ATOM 11038 N N . LEU B 1 586 ? -9.258 -34.5 -12.508 1 92.81 586 LEU B N 1
ATOM 11039 C CA . LEU B 1 586 ? -9.359 -33.25 -13.289 1 92.81 586 LEU B CA 1
ATOM 11040 C C . LEU B 1 586 ? -10.203 -33.469 -14.539 1 92.81 586 LEU B C 1
ATOM 11042 O O . LEU B 1 586 ? -10.094 -34.5 -15.195 1 92.81 586 LEU B O 1
ATOM 11046 N N . SER B 1 587 ? -11.094 -32.562 -14.734 1 90.94 587 SER B N 1
ATOM 11047 C CA . SER B 1 587 ? -11.961 -32.625 -15.898 1 90.94 587 SER B CA 1
ATOM 11048 C C . SER B 1 587 ? -11.945 -31.312 -16.672 1 90.94 587 SER B C 1
ATOM 11050 O O . SER B 1 587 ? -11.727 -30.25 -16.094 1 90.94 587 SER B O 1
ATOM 11052 N N . VAL B 1 588 ? -12.125 -31.516 -17.969 1 92.19 588 VAL B N 1
ATOM 11053 C CA . VAL B 1 588 ? -12.18 -30.312 -18.797 1 92.19 588 VAL B CA 1
ATOM 11054 C C . VAL B 1 588 ? -13.523 -29.609 -18.594 1 92.19 588 VAL B C 1
ATOM 11056 O O . VAL B 1 588 ? -13.586 -28.375 -18.578 1 92.19 588 VAL B O 1
ATOM 11059 N N . HIS B 1 589 ? -14.555 -30.438 -18.453 1 92.19 589 HIS B N 1
ATOM 11060 C CA . HIS B 1 589 ? -15.875 -29.875 -18.203 1 92.19 589 HIS B CA 1
ATOM 11061 C C . HIS B 1 589 ? -15.969 -29.312 -16.781 1 92.19 589 HIS B C 1
ATOM 11063 O O . HIS B 1 589 ? -15.703 -30.016 -15.805 1 92.19 589 HIS B O 1
ATOM 11069 N N . GLY B 1 590 ? -16.281 -28.078 -16.766 1 94.06 590 GLY B N 1
ATOM 11070 C CA . GLY B 1 590 ? -16.438 -27.438 -15.461 1 94.06 590 GLY B CA 1
ATOM 11071 C C . GLY B 1 590 ? -15.125 -27.109 -14.781 1 94.06 590 GLY B C 1
ATOM 11072 O O . GLY B 1 590 ? -15.062 -27 -13.555 1 94.06 590 GLY B O 1
ATOM 11073 N N . CYS B 1 591 ? -14.07 -27.062 -15.531 1 95.19 591 CYS B N 1
ATOM 11074 C CA . CYS B 1 591 ? -12.758 -26.844 -14.938 1 95.19 591 CYS B CA 1
ATOM 11075 C C . CYS B 1 591 ? -12.625 -25.406 -14.43 1 95.19 591 CYS B C 1
ATOM 11077 O O . CYS B 1 591 ? -11.75 -25.109 -13.609 1 95.19 591 CYS B O 1
ATOM 11079 N N . PHE B 1 592 ? -13.43 -24.453 -14.961 1 97.06 592 PHE B N 1
ATOM 11080 C CA . PHE B 1 592 ? -13.438 -23.078 -14.445 1 97.06 592 PHE B CA 1
ATOM 11081 C C . PHE B 1 592 ? -14.391 -22.953 -13.266 1 97.06 592 PHE B C 1
ATOM 11083 O O . PHE B 1 592 ? -15.578 -22.672 -13.445 1 97.06 592 PHE B O 1
ATOM 11090 N N . ARG B 1 593 ? -13.781 -23.172 -12.117 1 96.12 593 ARG B N 1
ATOM 11091 C CA . ARG B 1 593 ? -14.547 -23.156 -10.875 1 96.12 593 ARG B CA 1
ATOM 11092 C C . ARG B 1 593 ? -13.719 -22.578 -9.727 1 96.12 593 ARG B C 1
ATOM 11094 O O . ARG B 1 593 ? -12.492 -22.547 -9.805 1 96.12 593 ARG B O 1
ATOM 11101 N N . ILE B 1 594 ? -14.461 -22.031 -8.766 1 95.75 594 ILE B N 1
ATOM 11102 C CA . ILE B 1 594 ? -13.836 -21.547 -7.539 1 95.75 594 ILE B CA 1
ATOM 11103 C C . ILE B 1 594 ? -14.344 -22.344 -6.344 1 95.75 594 ILE B C 1
ATOM 11105 O O . ILE B 1 594 ? -15.523 -22.703 -6.285 1 95.75 594 ILE B O 1
ATOM 11109 N N . VAL B 1 595 ? -13.461 -22.734 -5.469 1 94.56 595 VAL B N 1
ATOM 11110 C CA . VAL B 1 595 ? -13.828 -23.203 -4.137 1 94.56 595 VAL B CA 1
ATOM 11111 C C . VAL B 1 595 ? -13.656 -22.062 -3.131 1 94.56 595 VAL B C 1
ATOM 11113 O O . VAL B 1 595 ? -12.531 -21.688 -2.799 1 94.56 595 VAL B O 1
ATOM 11116 N N . GLY B 1 596 ? -14.789 -21.469 -2.756 1 91.88 596 GLY B N 1
ATOM 11117 C CA . GLY B 1 596 ? -14.742 -20.438 -1.723 1 91.88 596 GLY B CA 1
ATOM 11118 C C . GLY B 1 596 ? -14.555 -21.016 -0.328 1 91.88 596 GLY B C 1
ATOM 11119 O O . GLY B 1 596 ? -15.219 -21.984 0.043 1 91.88 596 GLY B O 1
ATOM 11120 N N . SER B 1 597 ? -13.57 -20.5 0.375 1 89.25 597 SER B N 1
ATOM 11121 C CA . SER B 1 597 ? -13.281 -21 1.714 1 89.25 597 SER B CA 1
ATOM 11122 C C . SER B 1 597 ? -13.055 -19.859 2.699 1 89.25 597 SER B C 1
ATOM 11124 O O . SER B 1 597 ? -12.609 -18.781 2.312 1 89.25 597 SER B O 1
ATOM 11126 N N . ARG B 1 598 ? -13.367 -20.141 3.936 1 88.69 598 ARG B N 1
ATOM 11127 C CA . ARG B 1 598 ? -13.156 -19.172 5.004 1 88.69 598 ARG B CA 1
ATOM 11128 C C . ARG B 1 598 ? -11.867 -19.469 5.77 1 88.69 598 ARG B C 1
ATOM 11130 O O . ARG B 1 598 ? -11.555 -20.625 6.039 1 88.69 598 ARG B O 1
ATOM 11137 N N . GLY B 1 599 ? -11.172 -18.391 5.938 1 87.62 599 GLY B N 1
ATOM 11138 C CA . GLY B 1 599 ? -9.898 -18.516 6.641 1 87.62 599 GLY B CA 1
ATOM 11139 C C . GLY B 1 599 ? -8.727 -17.969 5.852 1 87.62 599 GLY B C 1
ATOM 11140 O O . GLY B 1 599 ? -8.867 -17.625 4.68 1 87.62 599 GLY B O 1
ATOM 11141 N N . ARG B 1 600 ? -7.594 -17.938 6.523 1 88.44 600 ARG B N 1
ATOM 11142 C CA . ARG B 1 600 ? -6.348 -17.531 5.883 1 88.44 600 ARG B CA 1
ATOM 11143 C C . ARG B 1 600 ? -5.633 -18.734 5.266 1 88.44 600 ARG B C 1
ATOM 11145 O O . ARG B 1 600 ? -5.574 -19.797 5.871 1 88.44 600 ARG B O 1
ATOM 11152 N N . LEU B 1 601 ? -5.133 -18.484 4.109 1 92.94 601 LEU B N 1
ATOM 11153 C CA . LEU B 1 601 ? -4.445 -19.547 3.391 1 92.94 601 LEU B CA 1
ATOM 11154 C C . LEU B 1 601 ? -3.059 -19.797 3.98 1 92.94 601 LEU B C 1
ATOM 11156 O O . LEU B 1 601 ? -2.502 -18.922 4.652 1 92.94 601 LEU B O 1
ATOM 11160 N N . GLY B 1 602 ? -2.584 -20.953 3.84 1 90.62 602 GLY B N 1
ATOM 11161 C CA . GLY B 1 602 ? -1.241 -21.328 4.246 1 90.62 602 GLY B CA 1
ATOM 11162 C C . GLY B 1 602 ? -0.902 -22.766 3.902 1 90.62 602 GLY B C 1
ATOM 11163 O O . GLY B 1 602 ? -1.692 -23.469 3.26 1 90.62 602 GLY B O 1
ATOM 11164 N N . VAL B 1 603 ? 0.3 -23.109 4.172 1 89.5 603 VAL B N 1
ATOM 11165 C CA . VAL B 1 603 ? 0.748 -24.484 3.98 1 89.5 603 VAL B CA 1
ATOM 11166 C C . VAL B 1 603 ? 1.225 -25.062 5.309 1 89.5 603 VAL B C 1
ATOM 11168 O O . VAL B 1 603 ? 1.589 -24.312 6.223 1 89.5 603 VAL B O 1
ATOM 11171 N N . VAL B 1 604 ? 1.105 -26.328 5.426 1 83.19 604 VAL B N 1
ATOM 11172 C CA . VAL B 1 604 ? 1.556 -27.016 6.633 1 83.19 604 VAL B CA 1
ATOM 11173 C C . VAL B 1 604 ? 2.904 -27.672 6.371 1 83.19 604 VAL B C 1
ATOM 11175 O O . VAL B 1 604 ? 3.07 -28.391 5.387 1 83.19 604 VAL B O 1
ATOM 11178 N N . THR B 1 605 ? 3.814 -27.266 7.137 1 76.81 605 THR B N 1
ATOM 11179 C CA . THR B 1 605 ? 5.137 -27.875 7.031 1 76.81 605 THR B CA 1
ATOM 11180 C C . THR B 1 605 ? 5.492 -28.609 8.312 1 76.81 605 THR B C 1
ATOM 11182 O O . THR B 1 605 ? 4.953 -28.312 9.383 1 76.81 605 THR B O 1
ATOM 11185 N N . ARG B 1 606 ? 6.273 -29.734 8.18 1 70.81 606 ARG B N 1
ATOM 11186 C CA . ARG B 1 606 ? 6.723 -30.516 9.336 1 70.81 606 ARG B CA 1
ATOM 11187 C C . ARG B 1 606 ? 8.203 -30.281 9.609 1 70.81 606 ARG B C 1
ATOM 11189 O O . ARG B 1 606 ? 9.031 -30.375 8.703 1 70.81 606 ARG B O 1
ATOM 11196 N N . ARG B 1 607 ? 8.484 -29.656 10.656 1 62.88 607 ARG B N 1
ATOM 11197 C CA . ARG B 1 607 ? 9.859 -29.531 11.117 1 62.88 607 ARG B CA 1
ATOM 11198 C C . ARG B 1 607 ? 10.102 -30.359 12.375 1 62.88 607 ARG B C 1
ATOM 11200 O O . ARG B 1 607 ? 9.508 -30.094 13.422 1 62.88 607 ARG B O 1
ATOM 11207 N N . HIS B 1 608 ? 10.961 -31.312 12.164 1 58.81 608 HIS B N 1
ATOM 11208 C CA . HIS B 1 608 ? 11.195 -32.281 13.211 1 58.81 608 HIS B CA 1
ATOM 11209 C C . HIS B 1 608 ? 9.883 -32.906 13.68 1 58.81 608 HIS B C 1
ATOM 11211 O O . HIS B 1 608 ? 9.188 -33.562 12.898 1 58.81 608 HIS B O 1
ATOM 11217 N N . GLU B 1 609 ? 9.461 -32.688 14.859 1 58.44 609 GLU B N 1
ATOM 11218 C CA . GLU B 1 609 ? 8.242 -33.281 15.391 1 58.44 609 GLU B CA 1
ATOM 11219 C C . GLU B 1 609 ? 7.109 -32.25 15.469 1 58.44 609 GLU B C 1
ATOM 11221 O O . GLU B 1 609 ? 5.957 -32.625 15.719 1 58.44 609 GLU B O 1
ATOM 11226 N N . ASP B 1 610 ? 7.457 -31.062 14.906 1 66.31 610 ASP B N 1
ATOM 11227 C CA . ASP B 1 610 ? 6.438 -30.031 15.086 1 66.31 610 ASP B CA 1
ATOM 11228 C C . ASP B 1 610 ? 5.805 -29.641 13.758 1 66.31 610 ASP B C 1
ATOM 11230 O O . ASP B 1 610 ? 6.5 -29.531 12.742 1 66.31 610 ASP B O 1
ATOM 11234 N N . VAL B 1 611 ? 4.41 -29.703 13.719 1 75.19 611 VAL B N 1
ATOM 11235 C CA . VAL B 1 611 ? 3.658 -29.234 12.555 1 75.19 611 VAL B CA 1
ATOM 11236 C C . VAL B 1 611 ? 3.498 -27.719 12.617 1 75.19 611 VAL B C 1
ATOM 11238 O O . VAL B 1 611 ? 3.047 -27.172 13.625 1 75.19 611 VAL B O 1
ATOM 11241 N N . GLN B 1 612 ? 4.023 -27.062 11.57 1 76.12 612 GLN B N 1
ATOM 11242 C CA . GLN B 1 612 ? 3.967 -25.609 11.5 1 76.12 612 GLN B CA 1
ATOM 11243 C C . GLN B 1 612 ? 3.047 -25.156 10.375 1 76.12 612 GLN B C 1
ATOM 11245 O O . GLN B 1 612 ? 3.145 -25.641 9.242 1 76.12 612 GLN B O 1
ATOM 11250 N N . PHE B 1 613 ? 2.047 -24.25 10.727 1 82.62 613 PHE B N 1
ATOM 11251 C CA . PHE B 1 613 ? 1.216 -23.625 9.711 1 82.62 613 PHE B CA 1
ATOM 11252 C C . PHE B 1 613 ? 1.837 -22.312 9.242 1 82.62 613 PHE B C 1
ATOM 11254 O O . PHE B 1 613 ? 1.936 -21.359 10.016 1 82.62 613 PHE B O 1
ATOM 11261 N N . ARG B 1 614 ? 2.271 -22.344 8.055 1 84.56 614 ARG B N 1
ATOM 11262 C CA . ARG B 1 614 ? 2.836 -21.125 7.449 1 84.56 614 ARG B CA 1
ATOM 11263 C C . ARG B 1 614 ? 1.77 -20.359 6.688 1 84.56 614 ARG B C 1
ATOM 11265 O O . ARG B 1 614 ? 1.562 -20.578 5.492 1 84.56 614 ARG B O 1
ATOM 11272 N N . SER B 1 615 ? 1.209 -19.359 7.363 1 86.94 615 SER B N 1
ATOM 11273 C CA . SER B 1 615 ? 0.05 -18.625 6.848 1 86.94 615 SER B CA 1
ATOM 11274 C C . SER B 1 615 ? 0.471 -17.5 5.922 1 86.94 615 SER B C 1
ATOM 11276 O O . SER B 1 615 ? 1.571 -16.953 6.055 1 86.94 615 SER B O 1
ATOM 11278 N N . VAL B 1 616 ? -0.376 -17.25 4.969 1 88.75 616 VAL B N 1
ATOM 11279 C CA . VAL B 1 616 ? -0.29 -16.016 4.188 1 88.75 616 VAL B CA 1
ATOM 11280 C C . VAL B 1 616 ? -0.688 -14.828 5.055 1 88.75 616 VAL B C 1
ATOM 11282 O O . VAL B 1 616 ? -1.84 -14.727 5.48 1 88.75 616 VAL B O 1
ATOM 11285 N N . GLU B 1 617 ? 0.228 -13.938 5.242 1 85 617 GLU B N 1
ATOM 11286 C CA . GLU B 1 617 ? 0.005 -12.891 6.234 1 85 617 GLU B CA 1
ATOM 11287 C C . GLU B 1 617 ? -0.644 -11.656 5.602 1 85 617 GLU B C 1
ATOM 11289 O O . GLU B 1 617 ? -1.218 -10.828 6.305 1 85 617 GLU B O 1
ATOM 11294 N N . GLU B 1 618 ? -0.6 -11.578 4.316 1 84.75 618 GLU B N 1
ATOM 11295 C CA . GLU B 1 618 ? -1.213 -10.438 3.633 1 84.75 618 GLU B CA 1
ATOM 11296 C C . GLU B 1 618 ? -2.736 -10.547 3.648 1 84.75 618 GLU B C 1
ATOM 11298 O O . GLU B 1 618 ? -3.289 -11.641 3.531 1 84.75 618 GLU B O 1
ATOM 11303 N N . ASN B 1 619 ? -3.426 -9.352 3.852 1 85.69 619 ASN B N 1
ATOM 11304 C CA . ASN B 1 619 ? -4.879 -9.344 3.732 1 85.69 619 ASN B CA 1
ATOM 11305 C C . ASN B 1 619 ? -5.324 -9.625 2.299 1 85.69 619 ASN B C 1
ATOM 11307 O O . ASN B 1 619 ? -6.34 -10.281 2.076 1 85.69 619 ASN B O 1
ATOM 11311 N N . PHE B 1 620 ? -4.648 -8.992 1.439 1 91.12 620 PHE B N 1
ATOM 11312 C CA . PHE B 1 620 ? -4.848 -9.266 0.02 1 91.12 620 PHE B CA 1
ATOM 11313 C C . PHE B 1 620 ? -3.639 -9.992 -0.563 1 91.12 620 PHE B C 1
ATOM 11315 O O . PHE B 1 620 ? -2.555 -9.414 -0.669 1 91.12 620 PHE B O 1
ATOM 11322 N N . ALA B 1 621 ? -3.84 -11.258 -0.943 1 94.19 621 ALA B N 1
ATOM 11323 C CA . ALA B 1 621 ? -2.732 -12.062 -1.441 1 94.19 621 ALA B CA 1
ATOM 11324 C C . ALA B 1 621 ? -3.152 -12.883 -2.662 1 94.19 621 ALA B C 1
ATOM 11326 O O . ALA B 1 621 ? -4.273 -13.391 -2.719 1 94.19 621 ALA B O 1
ATOM 11327 N N . ILE B 1 622 ? -2.295 -12.938 -3.6 1 94.94 622 ILE B N 1
ATOM 11328 C CA . ILE B 1 622 ? -2.469 -13.773 -4.781 1 94.94 622 ILE B CA 1
ATOM 11329 C C . ILE B 1 622 ? -1.41 -14.875 -4.789 1 94.94 622 ILE B C 1
ATOM 11331 O O . ILE B 1 622 ? -0.212 -14.602 -4.715 1 94.94 622 ILE B O 1
ATOM 11335 N N . ILE B 1 623 ? -1.807 -16.062 -4.82 1 93.69 623 ILE B N 1
ATOM 11336 C CA . ILE B 1 623 ? -0.899 -17.219 -4.855 1 93.69 623 ILE B CA 1
ATOM 11337 C C . ILE B 1 623 ? -0.792 -17.734 -6.285 1 93.69 623 ILE B C 1
ATOM 11339 O O . ILE B 1 623 ? -1.796 -18.125 -6.887 1 93.69 623 ILE B O 1
ATOM 11343 N N . GLU B 1 624 ? 0.391 -17.734 -6.824 1 91.5 624 GLU B N 1
ATOM 11344 C CA . GLU B 1 624 ? 0.688 -18.266 -8.148 1 91.5 624 GLU B CA 1
ATOM 11345 C C . GLU B 1 624 ? 1.517 -19.547 -8.055 1 91.5 624 GLU B C 1
ATOM 11347 O O . GLU B 1 624 ? 2.25 -19.75 -7.086 1 91.5 624 GLU B O 1
ATOM 11352 N N . THR B 1 625 ? 1.313 -20.375 -9 1 91.19 625 THR B N 1
ATOM 11353 C CA . THR B 1 625 ? 2.102 -21.594 -9.023 1 91.19 625 THR B CA 1
ATOM 11354 C C . THR B 1 625 ? 3.473 -21.344 -9.648 1 91.19 625 THR B C 1
ATOM 11356 O O . THR B 1 625 ? 3.662 -20.375 -10.375 1 91.19 625 THR B O 1
ATOM 11359 N N . GLU B 1 626 ? 4.391 -22.234 -9.312 1 84.94 626 GLU B N 1
ATOM 11360 C CA . GLU B 1 626 ? 5.738 -22.203 -9.875 1 84.94 626 GLU B CA 1
ATOM 11361 C C . GLU B 1 626 ? 5.848 -23.109 -11.102 1 84.94 626 GLU B C 1
ATOM 11363 O O . GLU B 1 626 ? 5.227 -24.172 -11.164 1 84.94 626 GLU B O 1
ATOM 11368 N N . ASN B 1 627 ? 6.707 -22.734 -12.016 1 81.5 627 ASN B N 1
ATOM 11369 C CA . ASN B 1 627 ? 6.91 -23.5 -13.242 1 81.5 627 ASN B CA 1
ATOM 11370 C C . ASN B 1 627 ? 7.555 -24.859 -12.953 1 81.5 627 ASN B C 1
ATOM 11372 O O . ASN B 1 627 ? 8.383 -24.969 -12.047 1 81.5 627 ASN B O 1
ATOM 11376 N N . THR B 1 628 ? 7.156 -25.766 -13.82 1 84.94 628 THR B N 1
ATOM 11377 C CA . THR B 1 628 ? 7.777 -27.078 -13.766 1 84.94 628 THR B CA 1
ATOM 11378 C C . THR B 1 628 ? 9.273 -26.984 -14.055 1 84.94 628 THR B C 1
ATOM 11380 O O . THR B 1 628 ? 9.688 -26.266 -14.969 1 84.94 628 THR B O 1
ATOM 11383 N N . GLU B 1 629 ? 10.055 -27.703 -13.305 1 80.69 629 GLU B N 1
ATOM 11384 C CA . GLU B 1 629 ? 11.508 -27.719 -13.453 1 80.69 629 GLU B CA 1
ATOM 11385 C C . GLU B 1 629 ? 11.938 -28.453 -14.719 1 80.69 629 GLU B C 1
ATOM 11387 O O . GLU B 1 629 ? 11.383 -29.5 -15.039 1 80.69 629 GLU B O 1
ATOM 11392 N N . ASP B 1 630 ? 12.945 -27.922 -15.359 1 77.88 630 ASP B N 1
ATOM 11393 C CA . ASP B 1 630 ? 13.477 -28.531 -16.578 1 77.88 630 ASP B CA 1
ATOM 11394 C C . ASP B 1 630 ? 14.461 -29.656 -16.25 1 77.88 630 ASP B C 1
ATOM 11396 O O . ASP B 1 630 ? 15.258 -29.531 -15.305 1 77.88 630 ASP B O 1
ATOM 11400 N N . THR B 1 631 ? 14.375 -30.797 -16.984 1 79.38 631 THR B N 1
ATOM 11401 C CA . THR B 1 631 ? 15.258 -31.938 -16.734 1 79.38 631 THR B CA 1
ATOM 11402 C C . THR B 1 631 ? 16.141 -32.188 -17.938 1 79.38 631 THR B C 1
ATOM 11404 O O . THR B 1 631 ? 16.734 -33.281 -18.062 1 79.38 631 THR B O 1
ATOM 11407 N N . SER B 1 632 ? 16.281 -31.281 -18.828 1 76.94 632 SER B N 1
ATOM 11408 C CA . SER B 1 632 ? 17.047 -31.469 -20.062 1 76.94 632 SER B CA 1
ATOM 11409 C C . SER B 1 632 ? 18.484 -31.875 -19.766 1 76.94 632 SER B C 1
ATOM 11411 O O . SER B 1 632 ? 19.062 -32.719 -20.469 1 76.94 632 SER B O 1
ATOM 11413 N N . HIS B 1 633 ? 19.078 -31.328 -18.875 1 70.25 633 HIS B N 1
ATOM 11414 C CA . HIS B 1 633 ? 20.453 -31.641 -18.531 1 70.25 633 HIS B CA 1
ATOM 11415 C C . HIS B 1 633 ? 20.609 -33.094 -18.094 1 70.25 633 HIS B C 1
ATOM 11417 O O . HIS B 1 633 ? 21.547 -33.781 -18.484 1 70.25 633 HIS B O 1
ATOM 11423 N N . PHE B 1 634 ? 19.688 -33.531 -17.312 1 75.88 634 PHE B N 1
ATOM 11424 C CA . PHE B 1 634 ? 19.703 -34.906 -16.844 1 75.88 634 PHE B CA 1
ATOM 11425 C C . PHE B 1 634 ? 19.484 -35.875 -18.016 1 75.88 634 PHE B C 1
ATOM 11427 O O . PHE B 1 634 ? 20.188 -36.875 -18.141 1 75.88 634 PHE B O 1
ATOM 11434 N N . CYS B 1 635 ? 18.5 -35.625 -18.891 1 82.56 635 CYS B N 1
ATOM 11435 C CA . CYS B 1 635 ? 18.156 -36.469 -20 1 82.56 635 CYS B CA 1
ATOM 11436 C C . CYS B 1 635 ? 19.312 -36.562 -21 1 82.56 635 CYS B C 1
ATOM 11438 O O . CYS B 1 635 ? 19.5 -37.594 -21.656 1 82.56 635 CYS B O 1
ATOM 11440 N N . SER B 1 636 ? 20.078 -35.469 -21.078 1 77.88 636 SER B N 1
ATOM 11441 C CA . SER B 1 636 ? 21.219 -35.469 -21.984 1 77.88 636 SER B CA 1
ATOM 11442 C C . SER B 1 636 ? 22.344 -36.344 -21.438 1 77.88 636 SER B C 1
ATOM 11444 O O . SER B 1 636 ? 23.031 -37.031 -22.203 1 77.88 636 SER B O 1
ATOM 11446 N N . ARG B 1 637 ? 22.469 -36.312 -20.234 1 73.75 637 ARG B N 1
ATOM 11447 C CA . ARG B 1 637 ? 23.562 -37.062 -19.594 1 73.75 637 ARG B CA 1
ATOM 11448 C C . ARG B 1 637 ? 23.219 -38.531 -19.453 1 73.75 637 ARG B C 1
ATOM 11450 O O . ARG B 1 637 ? 24.078 -39.406 -19.594 1 73.75 637 ARG B O 1
ATOM 11457 N N . TYR B 1 638 ? 21.938 -38.812 -19.109 1 82 638 TYR B N 1
ATOM 11458 C CA . TYR B 1 638 ? 21.5 -40.188 -18.875 1 82 638 TYR B CA 1
ATOM 11459 C C . TYR B 1 638 ? 20.406 -40.594 -19.859 1 82 638 TYR B C 1
ATOM 11461 O O . TYR B 1 638 ? 19.219 -40.5 -19.531 1 82 638 TYR B O 1
ATOM 11469 N N . LYS B 1 639 ? 20.719 -41.094 -20.938 1 85.62 639 LYS B N 1
ATOM 11470 C CA . LYS B 1 639 ? 19.75 -41.469 -21.969 1 85.62 639 LYS B CA 1
ATOM 11471 C C . LYS B 1 639 ? 19.125 -42.812 -21.688 1 85.62 639 LYS B C 1
ATOM 11473 O O . LYS B 1 639 ? 19.812 -43.75 -21.234 1 85.62 639 LYS B O 1
ATOM 11478 N N . LYS B 1 640 ? 17.891 -42.875 -21.859 1 88.75 640 LYS B N 1
ATOM 11479 C CA . LYS B 1 640 ? 17.188 -44.156 -21.719 1 88.75 640 LYS B CA 1
ATOM 11480 C C . LYS B 1 640 ? 17.141 -44.906 -23.047 1 88.75 640 LYS B C 1
ATOM 11482 O O . LYS B 1 640 ? 16.859 -44.312 -24.094 1 88.75 640 LYS B O 1
ATOM 11487 N N . ALA B 1 641 ? 17.375 -46.188 -23 1 89.44 641 ALA B N 1
ATOM 11488 C CA . ALA B 1 641 ? 17.391 -47 -24.219 1 89.44 641 ALA B CA 1
ATOM 11489 C C . ALA B 1 641 ? 15.984 -47.406 -24.625 1 89.44 641 ALA B C 1
ATOM 11491 O O . ALA B 1 641 ? 15.141 -47.688 -23.766 1 89.44 641 ALA B O 1
ATOM 11492 N N . ALA B 1 642 ? 15.711 -47.469 -25.922 1 91.62 642 ALA B N 1
ATOM 11493 C CA . ALA B 1 642 ? 14.422 -47.906 -26.453 1 91.62 642 ALA B CA 1
ATOM 11494 C C . ALA B 1 642 ? 14.398 -49.406 -26.625 1 91.62 642 ALA B C 1
ATOM 11496 O O . ALA B 1 642 ? 15.445 -50.062 -26.781 1 91.62 642 ALA B O 1
ATOM 11497 N N . SER B 1 643 ? 13.297 -50 -26.453 1 90.38 643 SER B N 1
ATOM 11498 C CA . SER B 1 643 ? 13.086 -51.406 -26.688 1 90.38 643 SER B CA 1
ATOM 11499 C C . SER B 1 643 ? 12.062 -51.656 -27.797 1 90.38 643 SER B C 1
ATOM 11501 O O . SER B 1 643 ? 11.203 -50.781 -28.031 1 90.38 643 SER B O 1
ATOM 11503 N N . LEU B 1 644 ? 12.234 -52.75 -28.453 1 91.5 644 LEU B N 1
ATOM 11504 C CA . LEU B 1 644 ? 11.258 -53.125 -29.484 1 91.5 644 LEU B CA 1
ATOM 11505 C C . LEU B 1 644 ? 10.047 -53.781 -28.859 1 91.5 644 LEU B C 1
ATOM 11507 O O . LEU B 1 644 ? 10.195 -54.719 -28.062 1 91.5 644 LEU B O 1
ATOM 11511 N N . ILE B 1 645 ? 8.945 -53.25 -29.219 1 90.5 645 ILE B N 1
ATOM 11512 C CA . ILE B 1 645 ? 7.719 -53.844 -28.703 1 90.5 645 ILE B CA 1
ATOM 11513 C C . ILE B 1 645 ? 6.805 -54.25 -29.844 1 90.5 645 ILE B C 1
ATOM 11515 O O . ILE B 1 645 ? 6.926 -53.719 -30.953 1 90.5 645 ILE B O 1
ATOM 11519 N N . ASP B 1 646 ? 5.922 -55.25 -29.531 1 86.94 646 ASP B N 1
ATOM 11520 C CA . ASP B 1 646 ? 4.934 -55.688 -30.516 1 86.94 646 ASP B CA 1
ATOM 11521 C C . ASP B 1 646 ? 3.559 -55.844 -29.875 1 86.94 646 ASP B C 1
ATOM 11523 O O . ASP B 1 646 ? 3.309 -55.312 -28.797 1 86.94 646 ASP B O 1
ATOM 11527 N N . HIS B 1 647 ? 2.58 -56.438 -30.594 1 85.44 647 HIS B N 1
ATOM 11528 C CA . HIS B 1 647 ? 1.19 -56.562 -30.156 1 85.44 647 HIS B CA 1
ATOM 11529 C C . HIS B 1 647 ? 1.073 -57.375 -28.875 1 85.44 647 HIS B C 1
ATOM 11531 O O . HIS B 1 647 ? 0.049 -57.312 -28.188 1 85.44 647 HIS B O 1
ATOM 11537 N N . GLY B 1 648 ? 2.098 -58.062 -28.422 1 81.81 648 GLY B N 1
ATOM 11538 C CA . GLY B 1 648 ? 2.064 -58.906 -27.234 1 81.81 648 GLY B CA 1
ATOM 11539 C C . GLY B 1 648 ? 2.545 -58.156 -25.984 1 81.81 648 GLY B C 1
ATOM 11540 O O . GLY B 1 648 ? 2.65 -58.75 -24.906 1 81.81 648 GLY B O 1
ATOM 11541 N N . LEU B 1 649 ? 2.762 -56.844 -26.125 1 88.88 649 LEU B N 1
ATOM 11542 C CA . LEU B 1 649 ? 3.281 -56.094 -24.984 1 88.88 649 LEU B CA 1
ATOM 11543 C C . LEU B 1 649 ? 2.252 -56.031 -23.859 1 88.88 649 LEU B C 1
ATOM 11545 O O . LEU B 1 649 ? 1.091 -55.688 -24.094 1 88.88 649 LEU B O 1
ATOM 11549 N N . ARG B 1 650 ? 2.623 -56.469 -22.672 1 85.81 650 ARG B N 1
ATOM 11550 C CA . ARG B 1 650 ? 1.856 -56.281 -21.438 1 85.81 650 ARG B CA 1
ATOM 11551 C C . ARG B 1 650 ? 2.604 -55.375 -20.469 1 85.81 650 ARG B C 1
ATOM 11553 O O . ARG B 1 650 ? 3.738 -55.656 -20.094 1 85.81 650 ARG B O 1
ATOM 11560 N N . VAL B 1 651 ? 1.976 -54.281 -20.172 1 90.12 651 VAL B N 1
ATOM 11561 C CA . VAL B 1 651 ? 2.611 -53.312 -19.297 1 90.12 651 VAL B CA 1
ATOM 11562 C C . VAL B 1 651 ? 2.201 -53.562 -17.844 1 90.12 651 VAL B C 1
ATOM 11564 O O . VAL B 1 651 ? 1.022 -53.781 -17.562 1 90.12 651 VAL B O 1
ATOM 11567 N N . ASP B 1 652 ? 3.199 -53.562 -16.906 1 91.62 652 ASP B N 1
ATOM 11568 C CA . ASP B 1 652 ? 2.984 -53.844 -15.492 1 91.62 652 ASP B CA 1
ATOM 11569 C C . ASP B 1 652 ? 2.393 -52.656 -14.766 1 91.62 652 ASP B C 1
ATOM 11571 O O . ASP B 1 652 ? 2.51 -51.5 -15.234 1 91.62 652 ASP B O 1
ATOM 11575 N N . GLU B 1 653 ? 1.75 -52.938 -13.672 1 93.31 653 GLU B N 1
ATOM 11576 C CA . GLU B 1 653 ? 1.29 -51.844 -12.789 1 93.31 653 GLU B CA 1
ATOM 11577 C C . GLU B 1 653 ? 2.463 -51.188 -12.094 1 93.31 653 GLU B C 1
ATOM 11579 O O . GLU B 1 653 ? 3.412 -51.844 -11.664 1 93.31 653 GLU B O 1
ATOM 11584 N N . ASP B 1 654 ? 2.379 -49.875 -11.984 1 95.38 654 ASP B N 1
ATOM 11585 C CA . ASP B 1 654 ? 3.451 -49.125 -11.344 1 95.38 654 ASP B CA 1
ATOM 11586 C C . ASP B 1 654 ? 3.336 -49.188 -9.82 1 95.38 654 ASP B C 1
ATOM 11588 O O . ASP B 1 654 ? 2.277 -48.875 -9.258 1 95.38 654 ASP B O 1
ATOM 11592 N N . LYS B 1 655 ? 4.453 -49.5 -9.086 1 91.25 655 LYS B N 1
ATOM 11593 C CA . LYS B 1 655 ? 4.449 -49.625 -7.633 1 91.25 655 LYS B CA 1
ATOM 11594 C C . LYS B 1 655 ? 5.262 -48.531 -6.973 1 91.25 655 LYS B C 1
ATOM 11596 O O . LYS B 1 655 ? 5.512 -48.562 -5.77 1 91.25 655 LYS B O 1
ATOM 11601 N N . THR B 1 656 ? 5.605 -47.531 -7.723 1 92.06 656 THR B N 1
ATOM 11602 C CA . THR B 1 656 ? 6.426 -46.438 -7.191 1 92.06 656 THR B CA 1
ATOM 11603 C C . THR B 1 656 ? 5.625 -45.594 -6.215 1 92.06 656 THR B C 1
ATOM 11605 O O . THR B 1 656 ? 4.496 -45.188 -6.508 1 92.06 656 THR B O 1
ATOM 11608 N N . SER B 1 657 ? 6.281 -45.344 -5.074 1 90.94 657 SER B N 1
ATOM 11609 C CA . SER B 1 657 ? 5.664 -44.438 -4.113 1 90.94 657 SER B CA 1
ATOM 11610 C C . SER B 1 657 ? 5.953 -42.969 -4.461 1 90.94 657 SER B C 1
ATOM 11612 O O . SER B 1 657 ? 7.074 -42.625 -4.832 1 90.94 657 SER B O 1
ATOM 11614 N N . VAL B 1 658 ? 4.902 -42.188 -4.43 1 90.88 658 VAL B N 1
ATOM 11615 C CA . VAL B 1 658 ? 5.039 -40.75 -4.742 1 90.88 658 VAL B CA 1
ATOM 11616 C C . VAL B 1 658 ? 4.652 -39.938 -3.529 1 90.88 658 VAL B C 1
ATOM 11618 O O . VAL B 1 658 ? 3.582 -40.125 -2.949 1 90.88 658 VAL B O 1
ATOM 11621 N N . LYS B 1 659 ? 5.625 -39.062 -3.082 1 82 659 LYS B N 1
ATOM 11622 C CA . LYS B 1 659 ? 5.371 -38.094 -2.004 1 82 659 LYS B CA 1
ATOM 11623 C C . LYS B 1 659 ? 5.395 -36.656 -2.521 1 82 659 LYS B C 1
ATOM 11625 O O . LYS B 1 659 ? 6.098 -36.375 -3.486 1 82 659 LYS B O 1
ATOM 11630 N N . SER B 1 660 ? 4.562 -35.906 -1.946 1 84.19 660 SER B N 1
ATOM 11631 C CA . SER B 1 660 ? 4.52 -34.5 -2.363 1 84.19 660 SER B CA 1
ATOM 11632 C C . SER B 1 660 ? 4.77 -33.562 -1.186 1 84.19 660 SER B C 1
ATOM 11634 O O . SER B 1 660 ? 4.414 -33.875 -0.048 1 84.19 660 SER B O 1
ATOM 11636 N N . ASP B 1 661 ? 5.535 -32.531 -1.412 1 79.62 661 ASP B N 1
ATOM 11637 C CA . ASP B 1 661 ? 5.742 -31.422 -0.469 1 79.62 661 ASP B CA 1
ATOM 11638 C C . ASP B 1 661 ? 5.535 -30.078 -1.146 1 79.62 661 ASP B C 1
ATOM 11640 O O . ASP B 1 661 ? 5.449 -30 -2.373 1 79.62 661 ASP B O 1
ATOM 11644 N N . VAL B 1 662 ? 5.262 -29.125 -0.303 1 84.62 662 VAL B N 1
ATOM 11645 C CA . VAL B 1 662 ? 4.926 -27.828 -0.892 1 84.62 662 VAL B CA 1
ATOM 11646 C C . VAL B 1 662 ? 5.719 -26.719 -0.202 1 84.62 662 VAL B C 1
ATOM 11648 O O . VAL B 1 662 ? 6.039 -26.828 0.984 1 84.62 662 VAL B O 1
ATOM 11651 N N . ILE B 1 663 ? 6.117 -25.734 -0.971 1 81.12 663 ILE B N 1
ATOM 11652 C CA . ILE B 1 663 ? 6.762 -24.531 -0.467 1 81.12 663 ILE B CA 1
ATOM 11653 C C . ILE B 1 663 ? 5.945 -23.297 -0.869 1 81.12 663 ILE B C 1
ATOM 11655 O O . ILE B 1 663 ? 5.574 -23.141 -2.037 1 81.12 663 ILE B O 1
ATOM 11659 N N . LEU B 1 664 ? 5.566 -22.516 0.097 1 88.31 664 LEU B N 1
ATOM 11660 C CA . LEU B 1 664 ? 4.863 -21.25 -0.129 1 88.31 664 LEU B CA 1
ATOM 11661 C C . LEU B 1 664 ? 5.699 -20.062 0.345 1 88.31 664 LEU B C 1
ATOM 11663 O O . LEU B 1 664 ? 6.094 -20.016 1.512 1 88.31 664 LEU B O 1
ATOM 11667 N N . CYS B 1 665 ? 6.062 -19.156 -0.596 1 82.81 665 CYS B N 1
ATOM 11668 C CA . CYS B 1 665 ? 6.895 -18.016 -0.204 1 82.81 665 CYS B CA 1
ATOM 11669 C C . CYS B 1 665 ? 6.371 -16.719 -0.812 1 82.81 665 CYS B C 1
ATOM 11671 O O . CYS B 1 665 ? 5.812 -16.734 -1.91 1 82.81 665 CYS B O 1
ATOM 11673 N N . GLN B 1 666 ? 6.562 -15.648 -0.125 1 83.19 666 GLN B N 1
ATOM 11674 C CA . GLN B 1 666 ? 6.184 -14.328 -0.626 1 83.19 666 GLN B CA 1
ATOM 11675 C C . GLN B 1 666 ? 7.246 -13.773 -1.574 1 83.19 666 GLN B C 1
ATOM 11677 O O . GLN B 1 666 ? 8.422 -13.688 -1.215 1 83.19 666 GLN B O 1
ATOM 11682 N N . ILE B 1 667 ? 6.863 -13.453 -2.795 1 73.62 667 ILE B N 1
ATOM 11683 C CA . ILE B 1 667 ? 7.816 -12.953 -3.781 1 73.62 667 ILE B CA 1
ATOM 11684 C C . ILE B 1 667 ? 7.738 -11.43 -3.85 1 73.62 667 ILE B C 1
ATOM 11686 O O . ILE B 1 667 ? 8.75 -10.766 -4.094 1 73.62 667 ILE B O 1
ATOM 11690 N N . ASP B 1 668 ? 6.574 -10.891 -3.717 1 72.44 668 ASP B N 1
ATOM 11691 C CA . ASP B 1 668 ? 6.32 -9.453 -3.744 1 72.44 668 ASP B CA 1
ATOM 11692 C C . ASP B 1 668 ? 5.191 -9.078 -2.787 1 72.44 668 ASP B C 1
ATOM 11694 O O . ASP B 1 668 ? 4.652 -9.938 -2.086 1 72.44 668 ASP B O 1
ATOM 11698 N N . GLU B 1 669 ? 4.871 -7.863 -2.736 1 75.69 669 GLU B N 1
ATOM 11699 C CA . GLU B 1 669 ? 3.939 -7.355 -1.733 1 75.69 669 GLU B CA 1
ATOM 11700 C C . GLU B 1 669 ? 2.691 -8.227 -1.649 1 75.69 669 GLU B C 1
ATOM 11702 O O . GLU B 1 669 ? 2.385 -8.781 -0.593 1 75.69 669 GLU B O 1
ATOM 11707 N N . LYS B 1 670 ? 1.974 -8.516 -2.664 1 87.5 670 LYS B N 1
ATOM 11708 C CA . LYS B 1 670 ? 0.738 -9.289 -2.574 1 87.5 670 LYS B CA 1
ATOM 11709 C C . LYS B 1 670 ? 0.873 -10.633 -3.295 1 87.5 670 LYS B C 1
ATOM 11711 O O . LYS B 1 670 ? -0.059 -11.438 -3.295 1 87.5 670 LYS B O 1
ATOM 11716 N N . PHE B 1 671 ? 2.02 -10.969 -3.775 1 88.12 671 PHE B N 1
ATOM 11717 C CA . PHE B 1 671 ? 2.166 -12.164 -4.602 1 88.12 671 PHE B CA 1
ATOM 11718 C C . PHE B 1 671 ? 2.967 -13.234 -3.867 1 88.12 671 PHE B C 1
ATOM 11720 O O . PHE B 1 671 ? 4.047 -12.953 -3.342 1 88.12 671 PHE B O 1
ATOM 11727 N N . TYR B 1 672 ? 2.416 -14.391 -3.791 1 88.31 672 TYR B N 1
ATOM 11728 C CA . TYR B 1 672 ? 3.055 -15.578 -3.242 1 88.31 672 TYR B CA 1
ATOM 11729 C C . TYR B 1 672 ? 3.289 -16.625 -4.328 1 88.31 672 TYR B C 1
ATOM 11731 O O . TYR B 1 672 ? 2.555 -16.672 -5.316 1 88.31 672 TYR B O 1
ATOM 11739 N N . ARG B 1 673 ? 4.332 -17.375 -4.141 1 85.94 673 ARG B N 1
ATOM 11740 C CA . ARG B 1 673 ? 4.641 -18.484 -5.047 1 85.94 673 ARG B CA 1
ATOM 11741 C C . ARG B 1 673 ? 4.504 -19.828 -4.344 1 85.94 673 ARG B C 1
ATOM 11743 O O . ARG B 1 673 ? 5.043 -20.016 -3.252 1 85.94 673 ARG B O 1
ATOM 11750 N N . LEU B 1 674 ? 3.736 -20.656 -5.008 1 89.88 674 LEU B N 1
ATOM 11751 C CA . LEU B 1 674 ? 3.533 -22.016 -4.516 1 89.88 674 LEU B CA 1
ATOM 11752 C C . LEU B 1 674 ? 4.301 -23.031 -5.367 1 89.88 674 LEU B C 1
ATOM 11754 O O . LEU B 1 674 ? 4.004 -23.188 -6.551 1 89.88 674 LEU B O 1
ATOM 11758 N N . SER B 1 675 ? 5.289 -23.672 -4.75 1 85.88 675 SER B N 1
ATOM 11759 C CA . SER B 1 675 ? 6.051 -24.703 -5.422 1 85.88 675 SER B CA 1
ATOM 11760 C C . SER B 1 675 ? 5.625 -26.094 -4.953 1 85.88 675 SER B C 1
ATOM 11762 O O . SER B 1 675 ? 5.711 -26.406 -3.764 1 85.88 675 SER B O 1
ATOM 11764 N N . PHE B 1 676 ? 5.148 -26.859 -5.945 1 89 676 PHE B N 1
ATOM 11765 C CA . PHE B 1 676 ? 4.758 -28.234 -5.684 1 89 676 PHE B CA 1
ATOM 11766 C C . PHE B 1 676 ? 5.895 -29.188 -6.008 1 89 676 PHE B C 1
ATOM 11768 O O . PHE B 1 676 ? 6.23 -29.391 -7.18 1 89 676 PHE B O 1
ATOM 11775 N N . ARG B 1 677 ? 6.398 -29.797 -4.945 1 84.44 677 ARG B N 1
ATOM 11776 C CA . ARG B 1 677 ? 7.539 -30.688 -5.113 1 84.44 677 ARG B CA 1
ATOM 11777 C C . ARG B 1 677 ? 7.117 -32.156 -4.988 1 84.44 677 ARG B C 1
ATOM 11779 O O . ARG B 1 677 ? 6.461 -32.531 -4.016 1 84.44 677 ARG B O 1
ATOM 11786 N N . ILE B 1 678 ? 7.488 -32.906 -6.027 1 88.81 678 ILE B N 1
ATOM 11787 C CA . ILE B 1 678 ? 7.207 -34.344 -6.043 1 88.81 678 ILE B CA 1
ATOM 11788 C C . ILE B 1 678 ? 8.492 -35.125 -5.77 1 88.81 678 ILE B C 1
ATOM 11790 O O . ILE B 1 678 ? 9.531 -34.844 -6.363 1 88.81 678 ILE B O 1
ATOM 11794 N N . GLN B 1 679 ? 8.328 -36.031 -4.781 1 85.19 679 GLN B N 1
ATOM 11795 C CA . GLN B 1 679 ? 9.469 -36.875 -4.438 1 85.19 679 GLN B CA 1
ATOM 11796 C C . GLN B 1 679 ? 9.148 -38.344 -4.664 1 85.19 679 GLN B C 1
ATOM 11798 O O . GLN B 1 679 ? 8.07 -38.844 -4.297 1 85.19 679 GLN B O 1
ATOM 11803 N N . THR B 1 680 ? 9.984 -39 -5.41 1 89.75 680 THR B N 1
ATOM 11804 C CA . THR B 1 680 ? 9.945 -40.438 -5.57 1 89.75 680 THR B CA 1
ATOM 11805 C C . THR B 1 680 ? 11.203 -41.094 -5 1 89.75 680 THR B C 1
ATOM 11807 O O . THR B 1 680 ? 11.898 -40.5 -4.172 1 89.75 680 THR B O 1
ATOM 11810 N N . LYS B 1 681 ? 11.422 -42.344 -5.305 1 81.38 681 LYS B N 1
ATOM 11811 C CA . LYS B 1 681 ? 12.547 -43.062 -4.727 1 81.38 681 LYS B CA 1
ATOM 11812 C C . LYS B 1 681 ? 13.875 -42.406 -5.117 1 81.38 681 LYS B C 1
ATOM 11814 O O . LYS B 1 681 ? 14.742 -42.219 -4.27 1 81.38 681 LYS B O 1
ATOM 11819 N N . SER B 1 682 ? 13.984 -41.969 -6.355 1 80.12 682 SER B N 1
ATOM 11820 C CA . SER B 1 682 ? 15.297 -41.531 -6.82 1 80.12 682 SER B CA 1
ATOM 11821 C C . SER B 1 682 ? 15.258 -40.094 -7.336 1 80.12 682 SER B C 1
ATOM 11823 O O . SER B 1 682 ? 16.297 -39.531 -7.691 1 80.12 682 SER B O 1
ATOM 11825 N N . HIS B 1 683 ? 14.117 -39.5 -7.418 1 82.44 683 HIS B N 1
ATOM 11826 C CA . HIS B 1 683 ? 14.039 -38.188 -8.047 1 82.44 683 HIS B CA 1
ATOM 11827 C C . HIS B 1 683 ? 13.211 -37.219 -7.199 1 82.44 683 HIS B C 1
ATOM 11829 O O . HIS B 1 683 ? 12.367 -37.656 -6.41 1 82.44 683 HIS B O 1
ATOM 11835 N N . TRP B 1 684 ? 13.625 -36 -7.289 1 82 684 TRP B N 1
ATOM 11836 C CA . TRP B 1 684 ? 12.836 -34.875 -6.797 1 82 684 TRP B CA 1
ATOM 11837 C C . TRP B 1 684 ? 12.656 -33.812 -7.883 1 82 684 TRP B C 1
ATOM 11839 O O . TRP B 1 684 ? 13.586 -33.5 -8.625 1 82 684 TRP B O 1
ATOM 11849 N N . ARG B 1 685 ? 11.336 -33.25 -8.023 1 85.5 685 ARG B N 1
ATOM 11850 C CA . ARG B 1 685 ? 11.109 -32.312 -9.094 1 85.5 685 ARG B CA 1
ATOM 11851 C C . ARG B 1 685 ? 9.938 -31.375 -8.758 1 85.5 685 ARG B C 1
ATOM 11853 O O . ARG B 1 685 ? 8.945 -31.812 -8.188 1 85.5 685 ARG B O 1
ATOM 11860 N N . ILE B 1 686 ? 10.125 -30.156 -9.109 1 85.44 686 ILE B N 1
ATOM 11861 C CA . ILE B 1 686 ? 9.008 -29.219 -9.023 1 85.44 686 ILE B CA 1
ATOM 11862 C C . ILE B 1 686 ? 8.062 -29.438 -10.203 1 85.44 686 ILE B C 1
ATOM 11864 O O . ILE B 1 686 ? 8.508 -29.484 -11.352 1 85.44 686 ILE B O 1
ATOM 11868 N N . VAL B 1 687 ? 6.797 -29.578 -9.914 1 90.38 687 VAL B N 1
ATOM 11869 C CA . VAL B 1 687 ? 5.777 -29.766 -10.938 1 90.38 687 VAL B CA 1
ATOM 11870 C C . VAL B 1 687 ? 4.711 -28.688 -10.82 1 90.38 687 VAL B C 1
ATOM 11872 O O . VAL B 1 687 ? 4.16 -28.453 -9.734 1 90.38 687 VAL B O 1
ATOM 11875 N N . ASP B 1 688 ? 4.441 -28.031 -11.891 1 91.12 688 ASP B N 1
ATOM 11876 C CA . ASP B 1 688 ? 3.398 -27 -11.914 1 91.12 688 ASP B CA 1
ATOM 11877 C C . ASP B 1 688 ? 2.014 -27.641 -12.047 1 91.12 688 ASP B C 1
ATOM 11879 O O . ASP B 1 688 ? 1.673 -28.188 -13.094 1 91.12 688 ASP B O 1
ATOM 11883 N N . PRO B 1 689 ? 1.186 -27.5 -11.07 1 93.81 689 PRO B N 1
ATOM 11884 C CA . PRO B 1 689 ? -0.15 -28.109 -11.156 1 93.81 689 PRO B CA 1
ATOM 11885 C C . PRO B 1 689 ? -0.985 -27.516 -12.289 1 93.81 689 PRO B C 1
ATOM 11887 O O . PRO B 1 689 ? -1.898 -28.172 -12.797 1 93.81 689 PRO B O 1
ATOM 11890 N N . SER B 1 690 ? -0.766 -26.312 -12.672 1 93.06 690 SER B N 1
ATOM 11891 C CA . SER B 1 690 ? -1.526 -25.703 -13.766 1 93.06 690 SER B CA 1
ATOM 11892 C C . SER B 1 690 ? -1.248 -26.406 -15.086 1 93.06 690 SER B C 1
ATOM 11894 O O . SER B 1 690 ? -2.088 -26.391 -15.992 1 93.06 690 SER B O 1
ATOM 11896 N N . ASP B 1 691 ? -0.096 -27.047 -15.18 1 91.81 691 ASP B N 1
ATOM 11897 C CA . ASP B 1 691 ? 0.227 -27.828 -16.359 1 91.81 691 ASP B CA 1
ATOM 11898 C C . ASP B 1 691 ? -0.666 -29.062 -16.469 1 91.81 691 ASP B C 1
ATOM 11900 O O . ASP B 1 691 ? -0.966 -29.531 -17.562 1 91.81 691 ASP B O 1
ATOM 11904 N N . ALA B 1 692 ? -1.032 -29.562 -15.336 1 93.5 692 ALA B N 1
ATOM 11905 C CA . ALA B 1 692 ? -1.952 -30.703 -15.352 1 93.5 692 ALA B CA 1
ATOM 11906 C C . ALA B 1 692 ? -3.301 -30.297 -15.945 1 93.5 692 ALA B C 1
ATOM 11908 O O . ALA B 1 692 ? -3.904 -31.062 -16.703 1 93.5 692 ALA B O 1
ATOM 11909 N N . LEU B 1 693 ? -3.725 -29.141 -15.578 1 93.56 693 LEU B N 1
ATOM 11910 C CA . LEU B 1 693 ? -4.977 -28.641 -16.141 1 93.56 693 LEU B CA 1
ATOM 11911 C C . LEU B 1 693 ? -4.848 -28.438 -17.641 1 93.56 693 LEU B C 1
ATOM 11913 O O . LEU B 1 693 ? -5.723 -28.844 -18.406 1 93.56 693 LEU B O 1
ATOM 11917 N N . SER B 1 694 ? -3.826 -27.812 -18 1 92.12 694 SER B N 1
ATOM 11918 C CA . SER B 1 694 ? -3.604 -27.562 -19.422 1 92.12 694 SER B CA 1
ATOM 11919 C C . SER B 1 694 ? -3.525 -28.859 -20.203 1 92.12 694 SER B C 1
ATOM 11921 O O . SER B 1 694 ? -4.051 -28.953 -21.312 1 92.12 694 SER B O 1
ATOM 11923 N N . ALA B 1 695 ? -2.885 -29.828 -19.625 1 92.12 695 ALA B N 1
ATOM 11924 C CA . ALA B 1 695 ? -2.775 -31.125 -20.266 1 92.12 695 ALA B CA 1
ATOM 11925 C C . ALA B 1 695 ? -4.141 -31.797 -20.391 1 92.12 695 ALA B C 1
ATOM 11927 O O . ALA B 1 695 ? -4.426 -32.469 -21.391 1 92.12 695 ALA B O 1
ATOM 11928 N N . THR B 1 696 ? -4.91 -31.656 -19.406 1 92.12 696 THR B N 1
ATOM 11929 C CA . THR B 1 696 ? -6.258 -32.219 -19.438 1 92.12 696 THR B CA 1
ATOM 11930 C C . THR B 1 696 ? -7.078 -31.578 -20.562 1 92.12 696 THR B C 1
ATOM 11932 O O . THR B 1 696 ? -7.863 -32.25 -21.219 1 92.12 696 THR B O 1
ATOM 11935 N N . ILE B 1 697 ? -6.91 -30.359 -20.766 1 90.69 697 ILE B N 1
ATOM 11936 C CA . ILE B 1 697 ? -7.637 -29.625 -21.797 1 90.69 697 ILE B CA 1
ATOM 11937 C C . ILE B 1 697 ? -7.156 -30.078 -23.188 1 90.69 697 ILE B C 1
ATOM 11939 O O . ILE B 1 697 ? -7.949 -30.203 -24.109 1 90.69 697 ILE B O 1
ATOM 11943 N N . ARG B 1 698 ? -5.926 -30.438 -23.234 1 88.38 698 ARG B N 1
ATOM 11944 C CA . ARG B 1 698 ? -5.309 -30.75 -24.516 1 88.38 698 ARG B CA 1
ATOM 11945 C C . ARG B 1 698 ? -5.383 -32.25 -24.812 1 88.38 698 ARG B C 1
ATOM 11947 O O . ARG B 1 698 ? -5.176 -32.656 -25.953 1 88.38 698 ARG B O 1
ATOM 11954 N N . THR B 1 699 ? -5.625 -33 -23.766 1 82.12 699 THR B N 1
ATOM 11955 C CA . THR B 1 699 ? -5.523 -34.438 -23.906 1 82.12 699 THR B CA 1
ATOM 11956 C C . THR B 1 699 ? -6.578 -34.969 -24.875 1 82.12 699 THR B C 1
ATOM 11958 O O . THR B 1 699 ? -7.707 -34.469 -24.891 1 82.12 699 THR B O 1
ATOM 11961 N N . GLY B 1 700 ? -6.113 -35.906 -25.688 1 75.44 700 GLY B N 1
ATOM 11962 C CA . GLY B 1 700 ? -7.012 -36.531 -26.641 1 75.44 700 GLY B CA 1
ATOM 11963 C C . GLY B 1 700 ? -7.848 -37.625 -26.016 1 75.44 700 GLY B C 1
ATOM 11964 O O . GLY B 1 700 ? -7.691 -37.938 -24.844 1 75.44 700 GLY B O 1
ATOM 11965 N N . SER B 1 701 ? -8.719 -38.188 -26.766 1 79.69 701 SER B N 1
ATOM 11966 C CA . SER B 1 701 ? -9.586 -39.281 -26.328 1 79.69 701 SER B CA 1
ATOM 11967 C C . SER B 1 701 ? -8.836 -40.594 -26.297 1 79.69 701 SER B C 1
ATOM 11969 O O . SER B 1 701 ? -7.762 -40.719 -26.891 1 79.69 701 SER B O 1
ATOM 11971 N N . SER B 1 702 ? -9.297 -41.438 -25.531 1 84 702 SER B N 1
ATOM 11972 C CA . SER B 1 702 ? -8.711 -42.781 -25.469 1 84 702 SER B CA 1
ATOM 11973 C C . SER B 1 702 ? -9.188 -43.656 -26.625 1 84 702 SER B C 1
ATOM 11975 O O . SER B 1 702 ? -10.25 -43.406 -27.203 1 84 702 SER B O 1
ATOM 11977 N N . ALA B 1 703 ? -8.32 -44.656 -26.922 1 84.88 703 ALA B N 1
ATOM 11978 C CA . ALA B 1 703 ? -8.68 -45.594 -27.984 1 84.88 703 ALA B CA 1
ATOM 11979 C C . ALA B 1 703 ? -9.664 -46.625 -27.469 1 84.88 703 ALA B C 1
ATOM 11981 O O . ALA B 1 703 ? -9.703 -46.938 -26.266 1 84.88 703 ALA B O 1
ATOM 11982 N N . ILE B 1 704 ? -10.516 -47.094 -28.422 1 83.44 704 ILE B N 1
ATOM 11983 C CA . ILE B 1 704 ? -11.422 -48.188 -28.109 1 83.44 704 ILE B CA 1
ATOM 11984 C C . ILE B 1 704 ? -11.227 -49.312 -29.109 1 83.44 704 ILE B C 1
ATOM 11986 O O . ILE B 1 704 ? -11.148 -49.094 -30.312 1 83.44 704 ILE B O 1
ATOM 11990 N N . CYS B 1 705 ? -10.984 -50.562 -28.547 1 84.75 705 CYS B N 1
ATOM 11991 C CA . CYS B 1 705 ? -10.805 -51.719 -29.406 1 84.75 705 CYS B CA 1
ATOM 11992 C C . CYS B 1 705 ? -12.117 -52.094 -30.094 1 84.75 705 CYS B C 1
ATOM 11994 O O . CYS B 1 705 ? -13.172 -52.094 -29.453 1 84.75 705 CYS B O 1
ATOM 11996 N N . GLN B 1 706 ? -12.055 -52.312 -31.359 1 78.56 706 GLN B N 1
ATOM 11997 C CA . GLN B 1 706 ? -13.25 -52.75 -32.094 1 78.56 706 GLN B CA 1
ATOM 11998 C C . GLN B 1 706 ? -13.148 -54.25 -32.438 1 78.56 706 GLN B C 1
ATOM 12000 O O . GLN B 1 706 ? -14.047 -54.781 -33.094 1 78.56 706 GLN B O 1
ATOM 12005 N N . HIS B 1 707 ? -12.094 -54.875 -32.062 1 79 707 HIS B N 1
ATOM 12006 C CA . HIS B 1 707 ? -11.906 -56.281 -32.406 1 79 707 HIS B CA 1
ATOM 12007 C C . HIS B 1 707 ? -12.094 -57.188 -31.203 1 79 707 HIS B C 1
ATOM 12009 O O . HIS B 1 707 ? -12.047 -56.719 -30.062 1 79 707 HIS B O 1
ATOM 12015 N N . ASN B 1 708 ? -12.703 -58.375 -31.453 1 69.12 708 ASN B N 1
ATOM 12016 C CA . ASN B 1 708 ? -13.062 -59.344 -30.422 1 69.12 708 ASN B CA 1
ATOM 12017 C C . ASN B 1 708 ? -11.852 -60.156 -29.969 1 69.12 708 ASN B C 1
ATOM 12019 O O . ASN B 1 708 ? -11.508 -61.156 -30.594 1 69.12 708 ASN B O 1
ATOM 12023 N N . GLY B 1 709 ? -11.016 -59.906 -28.984 1 66 709 GLY B N 1
ATOM 12024 C CA . GLY B 1 709 ? -10.109 -60.75 -28.219 1 66 709 GLY B CA 1
ATOM 12025 C C . GLY B 1 709 ? -8.672 -60.688 -28.703 1 66 709 GLY B C 1
ATOM 12026 O O . GLY B 1 709 ? -7.738 -60.656 -27.906 1 66 709 GLY B O 1
ATOM 12027 N N . GLN B 1 710 ? -8.383 -60.938 -30.031 1 72.25 710 GLN B N 1
ATOM 12028 C CA . GLN B 1 710 ? -7.004 -61.125 -30.484 1 72.25 710 GLN B CA 1
ATOM 12029 C C . GLN B 1 710 ? -6.465 -59.844 -31.094 1 72.25 710 GLN B C 1
ATOM 12031 O O . GLN B 1 710 ? -6.977 -59.344 -32.094 1 72.25 710 GLN B O 1
ATOM 12036 N N . PRO B 1 711 ? -5.414 -59.094 -30.453 1 77.44 711 PRO B N 1
ATOM 12037 C CA . PRO B 1 711 ? -4.875 -57.844 -31 1 77.44 711 PRO B CA 1
ATOM 12038 C C . PRO B 1 711 ? -4.266 -58.031 -32.375 1 77.44 711 PRO B C 1
ATOM 12040 O O . PRO B 1 711 ? -3.582 -59 -32.656 1 77.44 711 PRO B O 1
ATOM 12043 N N . PRO B 1 712 ? -4.594 -57.156 -33.219 1 85.25 712 PRO B N 1
ATOM 12044 C CA . PRO B 1 712 ? -3.984 -57.219 -34.562 1 85.25 712 PRO B CA 1
ATOM 12045 C C . PRO B 1 712 ? -2.459 -57.125 -34.5 1 85.25 712 PRO B C 1
ATOM 12047 O O . PRO B 1 712 ? -1.897 -56.438 -33.656 1 85.25 712 PRO B O 1
ATOM 12050 N N . GLU B 1 713 ? -1.812 -57.938 -35.406 1 84.31 713 GLU B N 1
ATOM 12051 C CA . GLU B 1 713 ? -0.354 -57.938 -35.438 1 84.31 713 GLU B CA 1
ATOM 12052 C C . GLU B 1 713 ? 0.191 -56.625 -36 1 84.31 713 GLU B C 1
ATOM 12054 O O . GLU B 1 713 ? -0.393 -56.062 -36.906 1 84.31 713 GLU B O 1
ATOM 12059 N N . ILE B 1 714 ? 1.187 -56.031 -35.281 1 85.19 714 ILE B N 1
ATOM 12060 C CA . ILE B 1 714 ? 1.841 -54.844 -35.781 1 85.19 714 ILE B CA 1
ATOM 12061 C C . ILE B 1 714 ? 3.34 -55.094 -35.938 1 85.19 714 ILE B C 1
ATOM 12063 O O . ILE B 1 714 ? 3.893 -55.969 -35.281 1 85.19 714 ILE B O 1
ATOM 12067 N N . VAL B 1 715 ? 3.98 -54.281 -36.844 1 85.62 715 VAL B N 1
ATOM 12068 C CA . VAL B 1 715 ? 5.434 -54.312 -37 1 85.62 715 VAL B CA 1
ATOM 12069 C C . VAL B 1 715 ? 6.066 -53.75 -35.719 1 85.62 715 VAL B C 1
ATOM 12071 O O . VAL B 1 715 ? 5.574 -52.781 -35.125 1 85.62 715 VAL B O 1
ATOM 12074 N N . PRO B 1 716 ? 7.051 -54.5 -35.312 1 88.69 716 PRO B N 1
ATOM 12075 C CA . PRO B 1 716 ? 7.703 -54.031 -34.094 1 88.69 716 PRO B CA 1
ATOM 12076 C C . PRO B 1 716 ? 8.133 -52.562 -34.188 1 88.69 716 PRO B C 1
ATOM 12078 O O . PRO B 1 716 ? 8.609 -52.125 -35.219 1 88.69 716 PRO B O 1
ATOM 12081 N N . LEU B 1 717 ? 7.863 -51.844 -33.094 1 90.12 717 LEU B N 1
ATOM 12082 C CA . LEU B 1 717 ? 8.188 -50.406 -33 1 90.12 717 LEU B CA 1
ATOM 12083 C C . LEU B 1 717 ? 9.047 -50.125 -31.766 1 90.12 717 LEU B C 1
ATOM 12085 O O . LEU B 1 717 ? 9.047 -50.906 -30.812 1 90.12 717 LEU B O 1
ATOM 12089 N N . ASN B 1 718 ? 9.781 -49.094 -31.859 1 90.88 718 ASN B N 1
ATOM 12090 C CA . ASN B 1 718 ? 10.617 -48.656 -30.734 1 90.88 718 ASN B CA 1
ATOM 12091 C C . ASN B 1 718 ? 9.797 -47.969 -29.656 1 90.88 718 ASN B C 1
ATOM 12093 O O . ASN B 1 718 ? 8.961 -47.125 -29.953 1 90.88 718 ASN B O 1
ATOM 12097 N N . ALA B 1 719 ? 10.016 -48.469 -28.422 1 93.88 719 ALA B N 1
ATOM 12098 C CA . ALA B 1 719 ? 9.281 -47.844 -27.328 1 93.88 719 ALA B CA 1
ATOM 12099 C C . ALA B 1 719 ? 10.148 -47.75 -26.078 1 93.88 719 ALA B C 1
ATOM 12101 O O . ALA B 1 719 ? 11.094 -48.531 -25.906 1 93.88 719 ALA B O 1
ATOM 12102 N N . LYS B 1 720 ? 9.922 -46.719 -25.312 1 94 720 LYS B N 1
ATOM 12103 C CA . LYS B 1 720 ? 10.469 -46.594 -23.953 1 94 720 LYS B CA 1
ATOM 12104 C C . LYS B 1 720 ? 9.367 -46.688 -22.906 1 94 720 LYS B C 1
ATOM 12106 O O . LYS B 1 720 ? 8.352 -46 -23 1 94 720 LYS B O 1
ATOM 12111 N N . ILE B 1 721 ? 9.539 -47.562 -21.953 1 94.62 721 ILE B N 1
ATOM 12112 C CA . ILE B 1 721 ? 8.547 -47.781 -20.906 1 94.62 721 ILE B CA 1
ATOM 12113 C C . ILE B 1 721 ? 9.078 -47.219 -19.578 1 94.62 721 ILE B C 1
ATOM 12115 O O . ILE B 1 721 ? 10.195 -47.531 -19.172 1 94.62 721 ILE B O 1
ATOM 12119 N N . TYR B 1 722 ? 8.242 -46.406 -18.938 1 95.5 722 TYR B N 1
ATOM 12120 C CA . TYR B 1 722 ? 8.719 -45.688 -17.781 1 95.5 722 TYR B CA 1
ATOM 12121 C C . TYR B 1 722 ? 7.934 -46.062 -16.531 1 95.5 722 TYR B C 1
ATOM 12123 O O . TYR B 1 722 ? 6.707 -46.156 -16.562 1 95.5 722 TYR B O 1
ATOM 12131 N N . THR B 1 723 ? 8.648 -46.25 -15.383 1 95.44 723 THR B N 1
ATOM 12132 C CA . THR B 1 723 ? 8.016 -46.219 -14.07 1 95.44 723 THR B CA 1
ATOM 12133 C C . THR B 1 723 ? 7.699 -44.781 -13.648 1 95.44 723 THR B C 1
ATOM 12135 O O . THR B 1 723 ? 8.18 -43.844 -14.273 1 95.44 723 THR B O 1
ATOM 12138 N N . MET B 1 724 ? 6.941 -44.625 -12.688 1 95.75 724 MET B N 1
ATOM 12139 C CA . MET B 1 724 ? 6.645 -43.281 -12.219 1 95.75 724 MET B CA 1
ATOM 12140 C C . MET B 1 724 ? 7.906 -42.594 -11.734 1 95.75 724 MET B C 1
ATOM 12142 O O . MET B 1 724 ? 8.031 -41.375 -11.859 1 95.75 724 MET B O 1
ATOM 12146 N N . ASP B 1 725 ? 8.758 -43.344 -11.133 1 93.19 725 ASP B N 1
ATOM 12147 C CA . ASP B 1 725 ? 10.047 -42.781 -10.719 1 93.19 725 ASP B CA 1
ATOM 12148 C C . ASP B 1 725 ? 10.781 -42.156 -11.906 1 93.19 725 ASP B C 1
ATOM 12150 O O . ASP B 1 725 ? 11.281 -41.031 -11.812 1 93.19 725 ASP B O 1
ATOM 12154 N N . GLU B 1 726 ? 10.766 -42.844 -12.984 1 92.94 726 GLU B N 1
ATOM 12155 C CA . GLU B 1 726 ? 11.445 -42.344 -14.188 1 92.94 726 GLU B CA 1
ATOM 12156 C C . GLU B 1 726 ? 10.648 -41.219 -14.852 1 92.94 726 GLU B C 1
ATOM 12158 O O . GLU B 1 726 ? 11.234 -40.312 -15.453 1 92.94 726 GLU B O 1
ATOM 12163 N N . VAL B 1 727 ? 9.391 -41.281 -14.766 1 94.69 727 VAL B N 1
ATOM 12164 C CA . VAL B 1 727 ? 8.547 -40.219 -15.312 1 94.69 727 VAL B CA 1
ATOM 12165 C C . VAL B 1 727 ? 8.883 -38.906 -14.633 1 94.69 727 VAL B C 1
ATOM 12167 O O . VAL B 1 727 ? 9.078 -37.875 -15.305 1 94.69 727 VAL B O 1
ATOM 12170 N N . VAL B 1 728 ? 9.008 -38.875 -13.383 1 92.62 728 VAL B N 1
ATOM 12171 C CA . VAL B 1 728 ? 9.312 -37.688 -12.609 1 92.62 728 VAL B CA 1
ATOM 12172 C C . VAL B 1 728 ? 10.711 -37.188 -12.961 1 92.62 728 VAL B C 1
ATOM 12174 O O . VAL B 1 728 ? 10.938 -35.969 -13.062 1 92.62 728 VAL B O 1
ATOM 12177 N N . GLY B 1 729 ? 11.5 -38.031 -13.219 1 88 729 GLY B N 1
ATOM 12178 C CA . GLY B 1 729 ? 12.891 -37.656 -13.438 1 88 729 GLY B CA 1
ATOM 12179 C C . GLY B 1 729 ? 13.18 -37.25 -14.867 1 88 729 GLY B C 1
ATOM 12180 O O . GLY B 1 729 ? 14.133 -36.5 -15.133 1 88 729 GLY B O 1
ATOM 12181 N N . ARG B 1 730 ? 12.25 -37.656 -15.828 1 89.19 730 ARG B N 1
ATOM 12182 C CA . ARG B 1 730 ? 12.719 -37.531 -17.203 1 89.19 730 ARG B CA 1
ATOM 12183 C C . ARG B 1 730 ? 11.656 -36.906 -18.078 1 89.19 730 ARG B C 1
ATOM 12185 O O . ARG B 1 730 ? 11.984 -36.25 -19.094 1 89.19 730 ARG B O 1
ATOM 12192 N N . TRP B 1 731 ? 10.406 -37.062 -17.859 1 90.19 731 TRP B N 1
ATOM 12193 C CA . TRP B 1 731 ? 9.359 -36.688 -18.812 1 90.19 731 TRP B CA 1
ATOM 12194 C C . TRP B 1 731 ? 9.25 -35.156 -18.891 1 90.19 731 TRP B C 1
ATOM 12196 O O . TRP B 1 731 ? 9.219 -34.469 -17.875 1 90.19 731 TRP B O 1
ATOM 12206 N N . PRO B 1 732 ? 9.047 -34.438 -19.938 1 87 732 PRO B N 1
ATOM 12207 C CA . PRO B 1 732 ? 9.242 -35.125 -21.219 1 87 732 PRO B CA 1
ATOM 12208 C C . PRO B 1 732 ? 10.695 -35.5 -21.484 1 87 732 PRO B C 1
ATOM 12210 O O . PRO B 1 732 ? 11.602 -34.75 -21.094 1 87 732 PRO B O 1
ATOM 12213 N N . ASP B 1 733 ? 10.867 -36.562 -22.031 1 85.5 733 ASP B N 1
ATOM 12214 C CA . ASP B 1 733 ? 12.219 -37.062 -22.297 1 85.5 733 ASP B CA 1
ATOM 12215 C C . ASP B 1 733 ? 12.812 -36.375 -23.531 1 85.5 733 ASP B C 1
ATOM 12217 O O . ASP B 1 733 ? 13 -37 -24.562 1 85.5 733 ASP B O 1
ATOM 12221 N N . VAL B 1 734 ? 13 -35.094 -23.391 1 79.38 734 VAL B N 1
ATOM 12222 C CA . VAL B 1 734 ? 13.484 -34.281 -24.484 1 79.38 734 VAL B CA 1
ATOM 12223 C C . VAL B 1 734 ? 14.68 -33.438 -24.016 1 79.38 734 VAL B C 1
ATOM 12225 O O . VAL B 1 734 ? 14.766 -33.094 -22.844 1 79.38 734 VAL B O 1
ATOM 12228 N N . VAL B 1 735 ? 15.68 -33.312 -24.828 1 67.25 735 VAL B N 1
ATOM 12229 C CA . VAL B 1 735 ? 16.812 -32.438 -24.562 1 67.25 735 VAL B CA 1
ATOM 12230 C C . VAL B 1 735 ? 16.609 -31.109 -25.266 1 67.25 735 VAL B C 1
ATOM 12232 O O . VAL B 1 735 ? 16.531 -31.062 -26.5 1 67.25 735 VAL B O 1
ATOM 12235 N N . ARG B 1 736 ? 16.344 -30.047 -24.484 1 66.12 736 ARG B N 1
ATOM 12236 C CA . ARG B 1 736 ? 16.125 -28.703 -25.016 1 66.12 736 ARG B CA 1
ATOM 12237 C C . ARG B 1 736 ? 17.438 -28.125 -25.562 1 66.12 736 ARG B C 1
ATOM 12239 O O . ARG B 1 736 ? 18.484 -28.25 -24.938 1 66.12 736 ARG B O 1
ATOM 12246 N N . SER B 1 737 ? 17.781 -28.031 -26.859 1 53.78 737 SER B N 1
ATOM 12247 C CA . SER B 1 737 ? 18.969 -27.391 -27.406 1 53.78 737 SER B CA 1
ATOM 12248 C C . SER B 1 737 ? 18.875 -25.875 -27.344 1 53.78 737 SER B C 1
ATOM 12250 O O . SER B 1 737 ? 17.812 -25.312 -27.609 1 53.78 737 SER B O 1
ATOM 12252 N N . SER B 1 738 ? 19.594 -25.219 -26.469 1 46.94 738 SER B N 1
ATOM 12253 C CA . SER B 1 738 ? 19.672 -23.766 -26.453 1 46.94 738 SER B CA 1
ATOM 12254 C C . SER B 1 738 ? 19.703 -23.188 -27.859 1 46.94 738 SER B C 1
ATOM 12256 O O . SER B 1 738 ? 19.547 -21.984 -28.062 1 46.94 738 SER B O 1
ATOM 12258 N N . VAL B 1 739 ? 20.578 -23.609 -28.812 1 39.19 739 VAL B N 1
ATOM 12259 C CA . VAL B 1 739 ? 20.688 -23.141 -30.188 1 39.19 739 VAL B CA 1
ATOM 12260 C C . VAL B 1 739 ? 19.438 -23.516 -30.969 1 39.19 739 VAL B C 1
ATOM 12262 O O . VAL B 1 739 ? 19.016 -24.672 -30.938 1 39.19 739 VAL B O 1
ATOM 12265 N N . GLY B 1 740 ? 18.609 -22.594 -31.172 1 39.09 740 GLY B N 1
ATOM 12266 C CA . GLY B 1 740 ? 17.547 -22.688 -32.156 1 39.09 740 GLY B CA 1
ATOM 12267 C C . GLY B 1 740 ? 17.875 -23.609 -33.312 1 39.09 740 GLY B C 1
ATOM 12268 O O . GLY B 1 740 ? 17.766 -23.219 -34.469 1 39.09 740 GLY B O 1
ATOM 12269 N N . THR B 1 741 ? 18.906 -24.344 -33.219 1 35.16 741 THR B N 1
ATOM 12270 C CA . THR B 1 741 ? 19.141 -25.016 -34.5 1 35.16 741 THR B CA 1
ATOM 12271 C C . THR B 1 741 ? 17.906 -25.812 -34.906 1 35.16 741 THR B C 1
ATOM 12273 O O . THR B 1 741 ? 17.469 -26.719 -34.188 1 35.16 741 THR B O 1
ATOM 12276 N N . THR B 1 742 ? 17.125 -25.094 -35.656 1 37.91 742 THR B N 1
ATOM 12277 C CA . THR B 1 742 ? 16.234 -25.766 -36.594 1 37.91 742 THR B CA 1
ATOM 12278 C C . THR B 1 742 ? 16.938 -26.969 -37.219 1 37.91 742 THR B C 1
ATOM 12280 O O . THR B 1 742 ? 17.656 -26.828 -38.219 1 37.91 742 THR B O 1
ATOM 12283 N N . GLY B 1 743 ? 17.859 -27.562 -36.594 1 34.03 743 GLY B N 1
ATOM 12284 C CA . GLY B 1 743 ? 18.422 -28.609 -37.438 1 34.03 743 GLY B CA 1
ATOM 12285 C C . GLY B 1 743 ? 17.375 -29.391 -38.188 1 34.03 743 GLY B C 1
ATOM 12286 O O . GLY B 1 743 ? 16.297 -29.688 -37.656 1 34.03 743 GLY B O 1
ATOM 12287 N N . SER B 1 744 ? 17.328 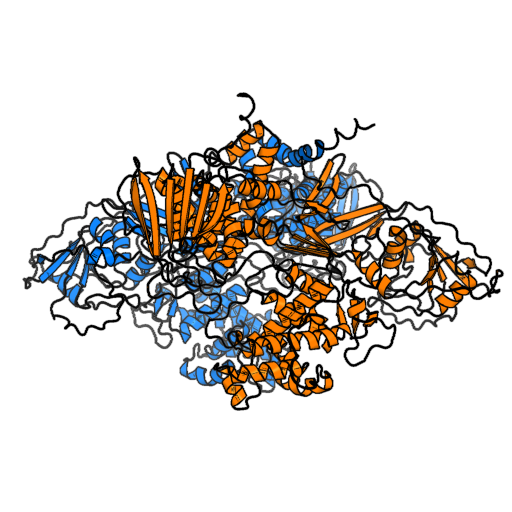-29.062 -39.469 1 35.72 744 SER B N 1
ATOM 12288 C CA . SER B 1 744 ? 16.75 -29.828 -40.562 1 35.72 744 SER B CA 1
ATOM 12289 C C . SER B 1 744 ? 16.922 -31.328 -40.344 1 35.72 744 SER B C 1
ATOM 12291 O O . SER B 1 744 ? 17.625 -32 -41.125 1 35.72 744 SER B O 1
ATOM 12293 N N . GLY B 1 745 ? 17.438 -31.75 -39.25 1 35.72 745 GLY B N 1
ATOM 12294 C CA . GLY B 1 745 ? 17.547 -33.188 -39.406 1 35.72 745 GLY B CA 1
ATOM 12295 C C . GLY B 1 745 ? 16.234 -33.844 -39.812 1 35.72 745 GLY B C 1
ATOM 12296 O O . GLY B 1 745 ? 15.156 -33.344 -39.5 1 35.72 745 GLY B O 1
ATOM 12297 N N . ARG B 1 746 ? 16.297 -34.594 -40.812 1 37.12 746 ARG B N 1
ATOM 12298 C CA . ARG B 1 746 ? 15.258 -35.438 -41.438 1 37.12 746 ARG B CA 1
ATOM 12299 C C . ARG B 1 746 ? 14.422 -36.125 -40.375 1 37.12 746 ARG B C 1
ATOM 12301 O O . ARG B 1 746 ? 14.961 -36.781 -39.469 1 37.12 746 ARG B O 1
ATOM 12308 N N . ALA B 1 747 ? 13.297 -35.594 -40.125 1 39.91 747 ALA B N 1
ATOM 12309 C CA . ALA B 1 747 ? 12.258 -36.406 -39.469 1 39.91 747 ALA B CA 1
ATOM 12310 C C . ALA B 1 747 ? 12.453 -37.875 -39.781 1 39.91 747 ALA B C 1
ATOM 12312 O O . ALA B 1 747 ? 12.383 -38.312 -40.906 1 39.91 747 ALA B O 1
ATOM 12313 N N . THR B 1 748 ? 13.406 -38.469 -39.25 1 40.81 748 THR B N 1
ATOM 12314 C CA . THR B 1 748 ? 13.273 -39.906 -39.531 1 40.81 748 THR B CA 1
ATOM 12315 C C . THR B 1 748 ? 11.836 -40.375 -39.344 1 40.81 748 THR B C 1
ATOM 12317 O O . THR B 1 748 ? 11.133 -39.844 -38.469 1 40.81 748 THR B O 1
ATOM 12320 N N . ASN B 1 749 ? 11.172 -40.781 -40.281 1 48 749 ASN B N 1
ATOM 12321 C CA . ASN B 1 749 ? 9.805 -41.281 -40.438 1 48 749 ASN B CA 1
ATOM 12322 C C . ASN B 1 749 ? 9.375 -42.094 -39.219 1 48 749 ASN B C 1
ATOM 12324 O O . ASN B 1 749 ? 8.195 -42.438 -39.062 1 48 749 ASN B O 1
ATOM 12328 N N . SER B 1 750 ? 10.352 -42.75 -38.375 1 63.69 750 SER B N 1
ATOM 12329 C CA . SER B 1 750 ? 9.773 -43.656 -37.375 1 63.69 750 SER B CA 1
ATOM 12330 C C . SER B 1 750 ? 9.938 -43.125 -35.969 1 63.69 750 SER B C 1
ATOM 12332 O O . SER B 1 750 ? 11.047 -43.125 -35.406 1 63.69 750 SER B O 1
ATOM 12334 N N . GLY B 1 751 ? 9.086 -42.344 -35.281 1 81 751 GLY B N 1
ATOM 12335 C CA . GLY B 1 751 ? 9.094 -41.812 -33.938 1 81 751 GLY B CA 1
ATOM 12336 C C . GLY B 1 751 ? 9.055 -42.875 -32.844 1 81 751 GLY B C 1
ATOM 12337 O O . GLY B 1 751 ? 8.836 -44.031 -33.125 1 81 751 GLY B O 1
ATOM 12338 N N . ILE B 1 752 ? 9.578 -42.5 -31.547 1 88.56 752 ILE B N 1
ATOM 12339 C CA . ILE B 1 752 ? 9.609 -43.406 -30.406 1 88.56 752 ILE B CA 1
ATOM 12340 C C . ILE B 1 752 ? 8.344 -43.219 -29.562 1 88.56 752 ILE B C 1
ATOM 12342 O O . ILE B 1 752 ? 7.875 -42.094 -29.391 1 88.56 752 ILE B O 1
ATOM 12346 N N . PHE B 1 753 ? 7.781 -44.406 -29.188 1 91.75 753 PHE B N 1
ATOM 12347 C CA . PHE B 1 753 ? 6.645 -44.375 -28.281 1 91.75 753 PHE B CA 1
ATOM 12348 C C . PHE B 1 753 ? 7.117 -44.344 -26.828 1 91.75 753 PHE B C 1
ATOM 12350 O O . PHE B 1 753 ? 7.949 -45.156 -26.422 1 91.75 753 PHE B O 1
ATOM 12357 N N . HIS B 1 754 ? 6.652 -43.344 -26.125 1 93.25 754 HIS B N 1
ATOM 12358 C CA . HIS B 1 754 ? 6.91 -43.25 -24.688 1 93.25 754 HIS B CA 1
ATOM 12359 C C . HIS B 1 754 ? 5.695 -43.688 -23.875 1 93.25 754 HIS B C 1
ATOM 12361 O O . HIS B 1 754 ? 4.652 -43.031 -23.922 1 93.25 754 HIS B O 1
ATOM 12367 N N . LEU B 1 755 ? 5.832 -44.812 -23.125 1 94.62 755 LEU B N 1
ATOM 12368 C CA . LEU B 1 755 ? 4.711 -45.375 -22.375 1 94.62 755 LEU B CA 1
ATOM 12369 C C . LEU B 1 755 ? 5.016 -45.406 -20.891 1 94.62 755 LEU B C 1
ATOM 12371 O O . LEU B 1 755 ? 6.148 -45.688 -20.484 1 94.62 755 LEU B O 1
ATOM 12375 N N . THR B 1 756 ? 4.008 -45.156 -20.141 1 95.94 756 THR B N 1
ATOM 12376 C CA . THR B 1 756 ? 4.156 -45.375 -18.703 1 95.94 756 THR B CA 1
ATOM 12377 C C . THR B 1 756 ? 3.703 -46.781 -18.328 1 95.94 756 THR B C 1
ATOM 12379 O O . THR B 1 756 ? 2.957 -47.406 -19.078 1 95.94 756 THR B O 1
ATOM 12382 N N . HIS B 1 757 ? 4.215 -47.188 -17.172 1 95.94 757 HIS B N 1
ATOM 12383 C CA . HIS B 1 757 ? 3.531 -48.312 -16.516 1 95.94 757 HIS B CA 1
ATOM 12384 C C . HIS B 1 757 ? 2.088 -47.938 -16.188 1 95.94 757 HIS B C 1
ATOM 12386 O O . HIS B 1 757 ? 1.688 -46.781 -16.312 1 95.94 757 HIS B O 1
ATOM 12392 N N . VAL B 1 758 ? 1.312 -48.906 -15.828 1 95.62 758 VAL B N 1
ATOM 12393 C CA . VAL B 1 758 ? -0.086 -48.625 -15.516 1 95.62 758 VAL B CA 1
ATOM 12394 C C . VAL B 1 758 ? -0.18 -47.906 -14.18 1 95.62 758 VAL B C 1
ATOM 12396 O O . VAL B 1 758 ? 0.217 -48.438 -13.141 1 95.62 758 VAL B O 1
ATOM 12399 N N . LEU B 1 759 ? -0.647 -46.719 -14.281 1 95.81 759 LEU B N 1
ATOM 12400 C CA . LEU B 1 759 ? -0.763 -45.906 -13.086 1 95.81 759 LEU B CA 1
ATOM 12401 C C . LEU B 1 759 ? -2.07 -46.188 -12.352 1 95.81 759 LEU B C 1
ATOM 12403 O O . LEU B 1 759 ? -3.098 -46.438 -12.984 1 95.81 759 LEU B O 1
ATOM 12407 N N . ASP B 1 760 ? -2.037 -46 -10.953 1 93.62 760 ASP B N 1
ATOM 12408 C CA . ASP B 1 760 ? -3.16 -46.469 -10.164 1 93.62 760 ASP B CA 1
ATOM 12409 C C . ASP B 1 760 ? -3.793 -45.344 -9.344 1 93.62 760 ASP B C 1
ATOM 12411 O O . ASP B 1 760 ? -4.809 -45.562 -8.68 1 93.62 760 ASP B O 1
ATOM 12415 N N . THR B 1 761 ? -3.207 -44.188 -9.281 1 93.88 761 THR B N 1
ATOM 12416 C CA . THR B 1 761 ? -3.752 -43.094 -8.477 1 93.88 761 THR B CA 1
ATOM 12417 C C . THR B 1 761 ? -3.965 -41.844 -9.336 1 93.88 761 THR B C 1
ATOM 12419 O O . THR B 1 761 ? -3.307 -41.688 -10.359 1 93.88 761 THR B O 1
ATOM 12422 N N . HIS B 1 762 ? -4.863 -40.969 -8.875 1 94.56 762 HIS B N 1
ATOM 12423 C CA . HIS B 1 762 ? -5.066 -39.688 -9.531 1 94.56 762 HIS B CA 1
ATOM 12424 C C . HIS B 1 762 ? -3.801 -38.844 -9.477 1 94.56 762 HIS B C 1
ATOM 12426 O O . HIS B 1 762 ? -3.494 -38.125 -10.422 1 94.56 762 HIS B O 1
ATOM 12432 N N . LEU B 1 763 ? -3.131 -38.938 -8.367 1 94.56 763 LEU B N 1
ATOM 12433 C CA . LEU B 1 763 ? -1.904 -38.156 -8.203 1 94.56 763 LEU B CA 1
ATOM 12434 C C . LEU B 1 763 ? -0.893 -38.5 -9.289 1 94.56 763 LEU B C 1
ATOM 12436 O O . LEU B 1 763 ? -0.351 -37.625 -9.953 1 94.56 763 LEU B O 1
ATOM 12440 N N . LYS B 1 764 ? -0.678 -39.812 -9.484 1 95.44 764 LYS B N 1
ATOM 12441 C CA . LYS B 1 764 ? 0.271 -40.25 -10.5 1 95.44 764 LYS B CA 1
ATOM 12442 C C . LYS B 1 764 ? -0.184 -39.812 -11.898 1 95.44 764 LYS B C 1
ATOM 12444 O O . LYS B 1 764 ? 0.624 -39.344 -12.703 1 95.44 764 LYS B O 1
ATOM 12449 N N . ARG B 1 765 ? -1.416 -39.969 -12.125 1 95.19 765 ARG B N 1
ATOM 12450 C CA . ARG B 1 765 ? -1.971 -39.594 -13.414 1 95.19 765 ARG B CA 1
ATOM 12451 C C . ARG B 1 765 ? -1.74 -38.094 -13.672 1 95.19 765 ARG B C 1
ATOM 12453 O O . ARG B 1 765 ? -1.243 -37.719 -14.734 1 95.19 765 ARG B O 1
ATOM 12460 N N . ASN B 1 766 ? -2.107 -37.281 -12.719 1 95.81 766 ASN B N 1
ATOM 12461 C CA . ASN B 1 766 ? -2.053 -35.812 -12.898 1 95.81 766 ASN B CA 1
ATOM 12462 C C . ASN B 1 766 ? -0.614 -35.312 -12.992 1 95.81 766 ASN B C 1
ATOM 12464 O O . ASN B 1 766 ? -0.335 -34.344 -13.695 1 95.81 766 ASN B O 1
ATOM 12468 N N . ILE B 1 767 ? 0.26 -35.969 -12.312 1 95.25 767 ILE B N 1
ATOM 12469 C CA . ILE B 1 767 ? 1.673 -35.656 -12.453 1 95.25 767 ILE B CA 1
ATOM 12470 C C . ILE B 1 767 ? 2.137 -35.969 -13.875 1 95.25 767 ILE B C 1
ATOM 12472 O O . ILE B 1 767 ? 2.793 -35.156 -14.523 1 95.25 767 ILE B O 1
ATOM 12476 N N . ALA B 1 768 ? 1.804 -37.094 -14.305 1 95.56 768 ALA B N 1
ATOM 12477 C CA . ALA B 1 768 ? 2.184 -37.5 -15.656 1 95.56 768 ALA B CA 1
ATOM 12478 C C . ALA B 1 768 ? 1.602 -36.562 -16.703 1 95.56 768 ALA B C 1
ATOM 12480 O O . ALA B 1 768 ? 2.268 -36.219 -17.688 1 95.56 768 ALA B O 1
ATOM 12481 N N . LEU B 1 769 ? 0.427 -36.219 -16.453 1 94.06 769 LEU B N 1
ATOM 12482 C CA . LEU B 1 769 ? -0.207 -35.25 -17.344 1 94.06 769 LEU B CA 1
ATOM 12483 C C . LEU B 1 769 ? 0.539 -33.938 -17.344 1 94.06 769 LEU B C 1
ATOM 12485 O O . LEU B 1 769 ? 0.838 -33.375 -18.391 1 94.06 769 LEU B O 1
ATOM 12489 N N . ALA B 1 770 ? 0.795 -33.438 -16.203 1 93.5 770 ALA B N 1
ATOM 12490 C CA . ALA B 1 770 ? 1.493 -32.156 -16.078 1 93.5 770 ALA B CA 1
ATOM 12491 C C . ALA B 1 770 ? 2.822 -32.188 -16.828 1 93.5 770 ALA B C 1
ATOM 12493 O O . ALA B 1 770 ? 3.203 -31.203 -17.469 1 93.5 770 ALA B O 1
ATOM 12494 N N . LEU B 1 771 ? 3.461 -33.281 -16.734 1 91.88 771 LEU B N 1
ATOM 12495 C CA . LEU B 1 771 ? 4.793 -33.406 -17.312 1 91.88 771 LEU B CA 1
ATOM 12496 C C . LEU B 1 771 ? 4.707 -33.656 -18.812 1 91.88 771 LEU B C 1
ATOM 12498 O O . LEU B 1 771 ? 5.719 -33.625 -19.516 1 91.88 771 LEU B O 1
ATOM 12502 N N . SER B 1 772 ? 3.496 -33.906 -19.344 1 88.94 772 SER B N 1
ATOM 12503 C CA . SER B 1 772 ? 3.32 -34.188 -20.766 1 88.94 772 SER B CA 1
ATOM 12504 C C . SER B 1 772 ? 2.52 -33.094 -21.453 1 88.94 772 SER B C 1
ATOM 12506 O O . SER B 1 772 ? 1.902 -33.312 -22.5 1 88.94 772 SER B O 1
ATOM 12508 N N . VAL B 1 773 ? 2.463 -32 -20.859 1 83.19 773 VAL B N 1
ATOM 12509 C CA . VAL B 1 773 ? 1.65 -30.906 -21.406 1 83.19 773 VAL B CA 1
ATOM 12510 C C . VAL B 1 773 ? 2.182 -30.516 -22.781 1 83.19 773 VAL B C 1
ATOM 12512 O O . VAL B 1 773 ? 1.408 -30.141 -23.656 1 83.19 773 VAL B O 1
ATOM 12515 N N . CYS B 1 774 ? 3.404 -30.562 -23.016 1 77.81 774 CYS B N 1
ATOM 12516 C CA . CYS B 1 774 ? 4.02 -30.156 -24.266 1 77.81 774 CYS B CA 1
ATOM 12517 C C . CYS B 1 774 ? 3.836 -31.234 -25.328 1 77.81 774 CYS B C 1
ATOM 12519 O O . CYS B 1 774 ? 3.344 -30.953 -26.422 1 77.81 774 CYS B O 1
ATOM 12521 N N . PRO B 1 775 ? 4.148 -32.531 -25.125 1 76.44 775 PRO B N 1
ATOM 12522 C CA . PRO B 1 775 ? 4.016 -33.562 -26.141 1 76.44 775 PRO B CA 1
ATOM 12523 C C . PRO B 1 775 ? 2.57 -34 -26.344 1 76.44 775 PRO B C 1
ATOM 12525 O O . PRO B 1 775 ? 2.254 -34.656 -27.344 1 76.44 775 PRO B O 1
ATOM 12528 N N . VAL B 1 776 ? 1.616 -33.688 -25.562 1 79.19 776 VAL B N 1
ATOM 12529 C CA . VAL B 1 776 ? 0.218 -34.094 -25.578 1 79.19 776 VAL B CA 1
ATOM 12530 C C . VAL B 1 776 ? 0.129 -35.625 -25.453 1 79.19 776 VAL B C 1
ATOM 12532 O O . VAL B 1 776 ? 0.293 -36.344 -26.438 1 79.19 776 VAL B O 1
ATOM 12535 N N . ALA B 1 777 ? -0.131 -36.125 -24.344 1 85.81 777 ALA B N 1
ATOM 12536 C CA . ALA B 1 777 ? -0.189 -37.562 -24.094 1 85.81 777 ALA B CA 1
ATOM 12537 C C . ALA B 1 777 ? -1.611 -38.094 -24.266 1 85.81 777 ALA B C 1
ATOM 12539 O O . ALA B 1 777 ? -2.58 -37.344 -24.094 1 85.81 777 ALA B O 1
ATOM 12540 N N . VAL B 1 778 ? -1.695 -39.312 -24.641 1 89.19 778 VAL B N 1
ATOM 12541 C CA . VAL B 1 778 ? -2.982 -40 -24.781 1 89.19 778 VAL B CA 1
ATOM 12542 C C . VAL B 1 778 ? -3.168 -41 -23.641 1 89.19 778 VAL B C 1
ATOM 12544 O O . VAL B 1 778 ? -2.268 -41.781 -23.344 1 89.19 778 VAL B O 1
ATOM 12547 N N . PRO B 1 779 ? -4.285 -40.844 -23 1 91.25 779 PRO B N 1
ATOM 12548 C CA . PRO B 1 779 ? -4.555 -41.875 -21.969 1 91.25 779 PRO B CA 1
ATOM 12549 C C . PRO B 1 779 ? -4.957 -43.219 -22.562 1 91.25 779 PRO B C 1
ATOM 12551 O O . PRO B 1 779 ? -5.637 -43.25 -23.594 1 91.25 779 PRO B O 1
ATOM 12554 N N . ASN B 1 780 ? -4.48 -44.281 -21.938 1 91.75 780 ASN B N 1
ATOM 12555 C CA . ASN B 1 780 ? -4.82 -45.656 -22.328 1 91.75 780 ASN B CA 1
ATOM 12556 C C . ASN B 1 780 ? -5.277 -46.469 -21.141 1 91.75 780 ASN B C 1
ATOM 12558 O O . ASN B 1 780 ? -4.703 -46.375 -20.047 1 91.75 780 ASN B O 1
ATOM 12562 N N . TYR B 1 781 ? -6.332 -47.156 -21.422 1 90.62 781 TYR B N 1
ATOM 12563 C CA . TYR B 1 781 ? -6.824 -48.125 -20.453 1 90.62 781 TYR B CA 1
ATOM 12564 C C . TYR B 1 781 ? -6.648 -49.562 -20.969 1 90.62 781 TYR B C 1
ATOM 12566 O O . TYR B 1 781 ? -7.469 -50.031 -21.75 1 90.62 781 TYR B O 1
ATOM 12574 N N . PRO B 1 782 ? -5.691 -50.25 -20.438 1 86.38 782 PRO B N 1
ATOM 12575 C CA . PRO B 1 782 ? -5.355 -51.562 -20.953 1 86.38 782 PRO B CA 1
ATOM 12576 C C . PRO B 1 782 ? -6.527 -52.531 -20.906 1 86.38 782 PRO B C 1
ATOM 12578 O O . PRO B 1 782 ? -6.582 -53.5 -21.688 1 86.38 782 PRO B O 1
ATOM 12581 N N . ASP B 1 783 ? -7.441 -52.312 -20.078 1 81.75 783 ASP B N 1
ATOM 12582 C CA . ASP B 1 783 ? -8.602 -53.188 -19.969 1 81.75 783 ASP B CA 1
ATOM 12583 C C . ASP B 1 783 ? -9.594 -52.938 -21.094 1 81.75 783 ASP B C 1
ATOM 12585 O O . ASP B 1 783 ? -10.461 -53.75 -21.375 1 81.75 783 ASP B O 1
ATOM 12589 N N . ILE B 1 784 ? -9.391 -51.781 -21.75 1 85 784 ILE B N 1
ATOM 12590 C CA . ILE B 1 784 ? -10.375 -51.375 -22.75 1 85 784 ILE B CA 1
ATOM 12591 C C . ILE B 1 784 ? -9.75 -51.438 -24.141 1 85 784 ILE B C 1
ATOM 12593 O O . ILE B 1 784 ? -10.43 -51.75 -25.125 1 85 784 ILE B O 1
ATOM 12597 N N . ALA B 1 785 ? -8.516 -51.094 -24.25 1 88 785 ALA B N 1
ATOM 12598 C CA . ALA B 1 785 ? -7.844 -51.062 -25.547 1 88 785 ALA B CA 1
ATOM 12599 C C . ALA B 1 785 ? -6.547 -51.844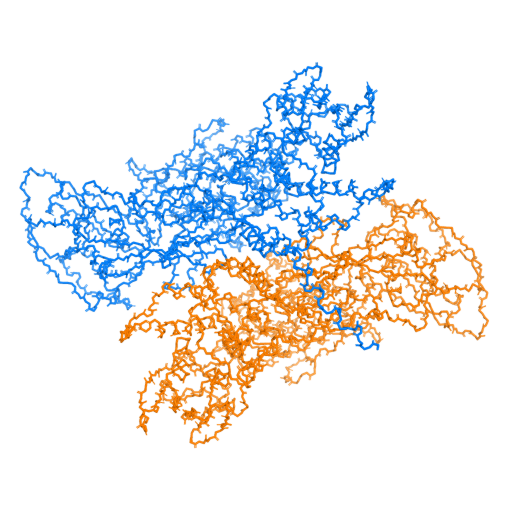 -25.516 1 88 785 ALA B C 1
ATOM 12601 O O . ALA B 1 785 ? -5.766 -51.75 -24.562 1 88 785 ALA B O 1
ATOM 12602 N N . CYS B 1 786 ? -6.453 -52.656 -26.547 1 86 786 CYS B N 1
ATOM 12603 C CA . CYS B 1 786 ? -5.23 -53.469 -26.656 1 86 786 CYS B CA 1
ATOM 12604 C C . CYS B 1 786 ? -4.055 -52.594 -27.078 1 86 786 CYS B C 1
ATOM 12606 O O . CYS B 1 786 ? -4.238 -51.406 -27.438 1 86 786 CYS B O 1
ATOM 12608 N N . THR B 1 787 ? -2.893 -53.062 -27.047 1 85.62 787 THR B N 1
ATOM 12609 C CA . THR B 1 787 ? -1.664 -52.344 -27.328 1 85.62 787 THR B CA 1
ATOM 12610 C C . THR B 1 787 ? -1.658 -51.812 -28.766 1 85.62 787 THR B C 1
ATOM 12612 O O . THR B 1 787 ? -1.266 -50.688 -29.016 1 85.62 787 THR B O 1
ATOM 12615 N N . THR B 1 788 ? -2.115 -52.656 -29.672 1 87.25 788 THR B N 1
ATOM 12616 C CA . THR B 1 788 ? -2.102 -52.281 -31.094 1 87.25 788 THR B CA 1
ATOM 12617 C C . THR B 1 788 ? -3.016 -51.062 -31.344 1 87.25 788 THR B C 1
ATOM 12619 O O . THR B 1 788 ? -2.615 -50.125 -32 1 87.25 788 THR B O 1
ATOM 12622 N N . CYS B 1 789 ? -4.156 -51.125 -30.812 1 89.81 789 CYS B N 1
ATOM 12623 C CA . CYS B 1 789 ? -5.121 -50.062 -31.016 1 89.81 789 CYS B CA 1
ATOM 12624 C C . CYS B 1 789 ? -4.641 -48.781 -30.375 1 89.81 789 CYS B C 1
ATOM 12626 O O . CYS B 1 789 ? -4.828 -47.688 -30.922 1 89.81 789 CYS B O 1
ATOM 12628 N N . THR B 1 790 ? -4.074 -48.906 -29.266 1 89.06 790 THR B N 1
ATOM 12629 C CA . THR B 1 790 ? -3.564 -47.75 -28.547 1 89.06 790 THR B CA 1
ATOM 12630 C C . THR B 1 790 ? -2.441 -47.062 -29.328 1 89.06 790 THR B C 1
ATOM 12632 O O . THR B 1 790 ? -2.4 -45.844 -29.438 1 89.06 790 THR B O 1
ATOM 12635 N N . LEU B 1 791 ? -1.541 -47.781 -29.828 1 89.19 791 LEU B N 1
ATOM 12636 C CA . LEU B 1 791 ? -0.39 -47.25 -30.547 1 89.19 791 LEU B CA 1
ATOM 12637 C C . LEU B 1 791 ? -0.82 -46.594 -31.859 1 89.19 791 LEU B C 1
ATOM 12639 O O . LEU B 1 791 ? -0.269 -45.594 -32.281 1 89.19 791 LEU B O 1
ATOM 12643 N N . GLU B 1 792 ? -1.774 -47.219 -32.5 1 87.12 792 GLU B N 1
ATOM 12644 C CA . GLU B 1 792 ? -2.295 -46.625 -33.719 1 87.12 792 GLU B CA 1
ATOM 12645 C C . GLU B 1 792 ? -2.982 -45.312 -33.469 1 87.12 792 GLU B C 1
ATOM 12647 O O . GLU B 1 792 ? -2.816 -44.344 -34.219 1 87.12 792 GLU B O 1
ATOM 12652 N N . HIS B 1 793 ? -3.688 -45.406 -32.438 1 88.88 793 HIS B N 1
ATOM 12653 C CA . HIS B 1 793 ? -4.395 -44.188 -32.062 1 88.88 793 HIS B CA 1
ATOM 12654 C C . HIS B 1 793 ? -3.42 -43.094 -31.672 1 88.88 793 HIS B C 1
ATOM 12656 O O . HIS B 1 793 ? -3.58 -41.938 -32.094 1 88.88 793 HIS B O 1
ATOM 12662 N N . ALA B 1 794 ? -2.496 -43.344 -30.797 1 89.38 794 ALA B N 1
ATOM 12663 C CA . ALA B 1 794 ? -1.486 -42.375 -30.375 1 89.38 794 ALA B CA 1
ATOM 12664 C C . ALA B 1 794 ? -0.67 -41.875 -31.547 1 89.38 794 ALA B C 1
ATOM 12666 O O . ALA B 1 794 ? -0.22 -40.719 -31.547 1 89.38 794 ALA B O 1
ATOM 12667 N N . GLY B 1 795 ? -0.473 -42.688 -32.5 1 86.19 795 GLY B N 1
ATOM 12668 C CA . GLY B 1 795 ? 0.281 -42.344 -33.688 1 86.19 795 GLY B CA 1
ATOM 12669 C C . GLY B 1 795 ? -0.365 -41.219 -34.5 1 86.19 795 GLY B C 1
ATOM 12670 O O . GLY B 1 795 ? 0.32 -40.469 -35.188 1 86.19 795 GLY B O 1
ATOM 12671 N N . LYS B 1 796 ? -1.577 -41.062 -34.344 1 83.19 796 LYS B N 1
ATOM 12672 C CA . LYS B 1 796 ? -2.318 -40.062 -35.094 1 83.19 796 LYS B CA 1
ATOM 12673 C C . LYS B 1 796 ? -2.279 -38.688 -34.406 1 83.19 796 LYS B C 1
ATOM 12675 O O . LYS B 1 796 ? -2.582 -37.656 -35.031 1 83.19 796 LYS B O 1
ATOM 12680 N N . VAL B 1 797 ? -1.934 -38.75 -33.188 1 80.62 797 VAL B N 1
ATOM 12681 C CA . VAL B 1 797 ? -1.935 -37.5 -32.438 1 80.62 797 VAL B CA 1
ATOM 12682 C C . VAL B 1 797 ? -0.615 -36.75 -32.625 1 80.62 797 VAL B C 1
ATOM 12684 O O . VAL B 1 797 ? 0.461 -37.312 -32.438 1 80.62 797 VAL B O 1
ATOM 12687 N N . GLU B 1 798 ? -0.715 -35.562 -33.156 1 71.69 798 GLU B N 1
ATOM 12688 C CA . GLU B 1 798 ? 0.482 -34.75 -33.406 1 71.69 798 GLU B CA 1
ATOM 12689 C C . GLU B 1 798 ? 0.928 -34 -32.156 1 71.69 798 GLU B C 1
ATOM 12691 O O . GLU B 1 798 ? 0.096 -33.5 -31.406 1 71.69 798 GLU B O 1
ATOM 12696 N N . ARG B 1 799 ? 2.215 -34.062 -31.938 1 74.12 799 ARG B N 1
ATOM 12697 C CA . ARG B 1 799 ? 2.816 -33.281 -30.859 1 74.12 799 ARG B CA 1
ATOM 12698 C C . ARG B 1 799 ? 2.67 -31.797 -31.125 1 74.12 799 ARG B C 1
ATOM 12700 O O . ARG B 1 799 ? 2.867 -31.344 -32.25 1 74.12 799 ARG B O 1
ATOM 12707 N N . LYS B 1 800 ? 2.215 -31.094 -30.156 1 72 800 LYS B N 1
ATOM 12708 C CA . LYS B 1 800 ? 2.076 -29.641 -30.219 1 72 800 LYS B CA 1
ATOM 12709 C C . LYS B 1 800 ? 2.742 -28.969 -29.016 1 72 800 LYS B C 1
ATOM 12711 O O . LYS B 1 800 ? 2.223 -29.016 -27.906 1 72 800 LYS B O 1
ATOM 12716 N N . PRO B 1 801 ? 3.889 -28.297 -29.281 1 74.38 801 PRO B N 1
ATOM 12717 C CA . PRO B 1 801 ? 4.562 -27.656 -28.141 1 74.38 801 PRO B CA 1
ATOM 12718 C C . PRO B 1 801 ? 3.684 -26.641 -27.422 1 74.38 801 PRO B C 1
ATOM 12720 O O . PRO B 1 801 ? 2.947 -25.891 -28.078 1 74.38 801 PRO B O 1
ATOM 12723 N N . TYR B 1 802 ? 3.652 -26.797 -26.078 1 76.12 802 TYR B N 1
ATOM 12724 C CA . TYR B 1 802 ? 2.857 -25.906 -25.25 1 76.12 802 TYR B CA 1
ATOM 12725 C C . TYR B 1 802 ? 3.559 -24.578 -25.062 1 76.12 802 TYR B C 1
ATOM 12727 O O . TYR B 1 802 ? 2.908 -23.531 -24.984 1 76.12 802 TYR B O 1
ATOM 12735 N N . ARG B 1 803 ? 4.902 -24.562 -24.844 1 71.75 803 ARG B N 1
ATOM 12736 C CA . ARG B 1 803 ? 5.691 -23.344 -24.672 1 71.75 803 ARG B CA 1
ATOM 12737 C C . ARG B 1 803 ? 6.762 -23.234 -25.75 1 71.75 803 ARG B C 1
ATOM 12739 O O . ARG B 1 803 ? 7.258 -24.234 -26.25 1 71.75 803 ARG B O 1
ATOM 12746 N N . GLU B 1 804 ? 7.031 -22.078 -26.078 1 62.56 804 GLU B N 1
ATOM 12747 C CA . GLU B 1 804 ? 8.039 -21.828 -27.094 1 62.56 804 GLU B CA 1
ATOM 12748 C C . GLU B 1 804 ? 9.406 -22.359 -26.672 1 62.56 804 GLU B C 1
ATOM 12750 O O . GLU B 1 804 ? 9.812 -22.203 -25.516 1 62.56 804 GLU B O 1
ATOM 12755 N N . GLY B 1 805 ? 9.969 -23.031 -27.469 1 61.28 805 GLY B N 1
ATOM 12756 C CA . GLY B 1 805 ? 11.312 -23.516 -27.219 1 61.28 805 GLY B CA 1
ATOM 12757 C C . GLY B 1 805 ? 11.352 -24.953 -26.703 1 61.28 805 GLY B C 1
ATOM 12758 O O . GLY B 1 805 ? 12.43 -25.516 -26.5 1 61.28 805 GLY B O 1
ATOM 12759 N N . GLU B 1 806 ? 10.047 -25.438 -26.453 1 70.12 806 GLU B N 1
ATOM 12760 C CA . GLU B 1 806 ? 10.039 -26.812 -25.969 1 70.12 806 GLU B CA 1
ATOM 12761 C C . GLU B 1 806 ? 10.398 -27.797 -27.078 1 70.12 806 GLU B C 1
ATOM 12763 O O . GLU B 1 806 ? 9.82 -27.75 -28.172 1 70.12 806 GLU B O 1
ATOM 12768 N N . GLY B 1 807 ? 11.523 -28.234 -27.312 1 64 807 GLY B N 1
ATOM 12769 C CA . GLY B 1 807 ? 12.062 -29.109 -28.328 1 64 807 GLY B CA 1
ATOM 12770 C C . GLY B 1 807 ? 11.5 -30.531 -28.25 1 64 807 GLY B C 1
ATOM 12771 O O . GLY B 1 807 ? 10.453 -30.75 -27.641 1 64 807 GLY B O 1
ATOM 12772 N N . GLY B 1 808 ? 11.875 -31.406 -29.109 1 73.44 808 GLY B N 1
ATOM 12773 C CA . GLY B 1 808 ? 11.539 -32.812 -29.203 1 73.44 808 GLY B CA 1
ATOM 12774 C C . GLY B 1 808 ? 11.156 -33.25 -30.594 1 73.44 808 GLY B C 1
ATOM 12775 O O . GLY B 1 808 ? 10.812 -32.406 -31.438 1 73.44 808 GLY B O 1
ATOM 12776 N N . ASP B 1 809 ? 11.305 -34.5 -30.734 1 76.12 809 ASP B N 1
ATOM 12777 C CA . ASP B 1 809 ? 10.93 -35.062 -32.031 1 76.12 809 ASP B CA 1
ATOM 12778 C C . ASP B 1 809 ? 9.414 -35.062 -32.219 1 76.12 809 ASP B C 1
ATOM 12780 O O . ASP B 1 809 ? 8.695 -35.656 -31.422 1 76.12 809 ASP B O 1
ATOM 12784 N N . PRO B 1 810 ? 8.93 -34.375 -33.188 1 78.56 810 PRO B N 1
ATOM 12785 C CA . PRO B 1 810 ? 7.484 -34.344 -33.406 1 78.56 810 PRO B CA 1
ATOM 12786 C C . PRO B 1 810 ? 6.879 -35.719 -33.656 1 78.56 810 PRO B C 1
ATOM 12788 O O . PRO B 1 810 ? 5.66 -35.906 -33.531 1 78.56 810 PRO B O 1
ATOM 12791 N N . ALA B 1 811 ? 7.73 -36.688 -33.969 1 83.38 811 ALA B N 1
ATOM 12792 C CA . ALA B 1 811 ? 7.234 -38.031 -34.25 1 83.38 811 ALA B CA 1
ATOM 12793 C C . ALA B 1 811 ? 7.062 -38.844 -32.969 1 83.38 811 ALA B C 1
ATOM 12795 O O . ALA B 1 811 ? 6.418 -39.875 -32.969 1 83.38 811 ALA B O 1
ATOM 12796 N N . ASP B 1 812 ? 7.539 -38.312 -31.953 1 87.44 812 ASP B N 1
ATOM 12797 C CA . ASP B 1 812 ? 7.406 -39.031 -30.688 1 87.44 812 ASP B CA 1
ATOM 12798 C C . ASP B 1 812 ? 5.969 -38.969 -30.172 1 87.44 812 ASP B C 1
ATOM 12800 O O . ASP B 1 812 ? 5.262 -38 -30.406 1 87.44 812 ASP B O 1
ATOM 12804 N N . ARG B 1 813 ? 5.613 -40.125 -29.609 1 89.69 813 ARG B N 1
ATOM 12805 C CA . ARG B 1 813 ? 4.273 -40.188 -29.047 1 89.69 813 ARG B CA 1
ATOM 12806 C C . ARG B 1 813 ? 4.328 -40.594 -27.578 1 89.69 813 ARG B C 1
ATOM 12808 O O . ARG B 1 813 ? 5.18 -41.375 -27.172 1 89.69 813 ARG B O 1
ATOM 12815 N N . TYR B 1 814 ? 3.434 -40.031 -26.812 1 90.94 814 TYR B N 1
ATOM 12816 C CA . TYR B 1 814 ? 3.375 -40.312 -25.391 1 90.94 814 TYR B CA 1
ATOM 12817 C C . TYR B 1 814 ? 2.037 -40.938 -25 1 90.94 814 TYR B C 1
ATOM 12819 O O . TYR B 1 814 ? 0.982 -40.469 -25.453 1 90.94 814 TYR B O 1
ATOM 12827 N N . VAL B 1 815 ? 2.082 -42 -24.25 1 92.88 815 VAL B N 1
ATOM 12828 C CA . VAL B 1 815 ? 0.888 -42.719 -23.812 1 92.88 815 VAL B CA 1
ATOM 12829 C C . VAL B 1 815 ? 0.92 -42.906 -22.297 1 92.88 815 VAL B C 1
ATOM 12831 O O . VAL B 1 815 ? 1.925 -43.375 -21.734 1 92.88 815 VAL B O 1
ATOM 12834 N N . ILE B 1 816 ? -0.107 -42.562 -21.625 1 94.69 816 ILE B N 1
ATOM 12835 C CA . ILE B 1 816 ? -0.252 -42.781 -20.203 1 94.69 816 ILE B CA 1
ATOM 12836 C C . ILE B 1 816 ? -1.222 -43.906 -19.938 1 94.69 816 ILE B C 1
ATOM 12838 O O . ILE B 1 816 ? -2.424 -43.781 -20.188 1 94.69 816 ILE B O 1
ATOM 12842 N N . ASN B 1 817 ? -0.711 -45 -19.375 1 94.88 817 ASN B N 1
ATOM 12843 C CA . ASN B 1 817 ? -1.535 -46.156 -19.062 1 94.88 817 ASN B CA 1
ATOM 12844 C C . ASN B 1 817 ? -2.189 -46.031 -17.688 1 94.88 817 ASN B C 1
ATOM 12846 O O . ASN B 1 817 ? -1.511 -45.75 -16.688 1 94.88 817 ASN B O 1
ATOM 12850 N N . LEU B 1 818 ? -3.512 -46.219 -17.703 1 94.81 818 LEU B N 1
ATOM 12851 C CA . LEU B 1 818 ? -4.273 -46 -16.484 1 94.81 818 LEU B CA 1
ATOM 12852 C C . LEU B 1 818 ? -5.176 -47.188 -16.172 1 94.81 818 LEU B C 1
ATOM 12854 O O . LEU B 1 818 ? -5.684 -47.844 -17.078 1 94.81 818 LEU B O 1
ATOM 12858 N N . ILE B 1 819 ? -5.355 -47.375 -14.859 1 91.94 819 ILE B N 1
ATOM 12859 C CA . ILE B 1 819 ? -6.398 -48.312 -14.469 1 91.94 819 ILE B CA 1
ATOM 12860 C C . ILE B 1 819 ? -7.766 -47.625 -14.57 1 91.94 819 ILE B C 1
ATOM 12862 O O . ILE B 1 819 ? -7.859 -46.406 -14.594 1 91.94 819 ILE B O 1
ATOM 12866 N N . LYS B 1 820 ? -8.734 -48.375 -14.664 1 85.12 820 LYS B N 1
ATOM 12867 C CA . LYS B 1 820 ? -10.07 -47.844 -14.859 1 85.12 820 LYS B CA 1
ATOM 12868 C C . LYS B 1 820 ? -10.516 -47.031 -13.641 1 85.12 820 LYS B C 1
ATOM 12870 O O . LYS B 1 820 ? -11.039 -45.906 -13.781 1 85.12 820 LYS B O 1
ATOM 12875 N N . ASP B 1 821 ? -10.289 -47.594 -12.43 1 86.38 821 ASP B N 1
ATOM 12876 C CA . ASP B 1 821 ? -10.703 -46.906 -11.211 1 86.38 821 ASP B CA 1
ATOM 12877 C C . ASP B 1 821 ? -9.492 -46.406 -10.422 1 86.38 821 ASP B C 1
ATOM 12879 O O . ASP B 1 821 ? -8.945 -47.156 -9.594 1 86.38 821 ASP B O 1
ATOM 12883 N N . LEU B 1 822 ? -9.219 -45.125 -10.664 1 89.69 822 LEU B N 1
ATOM 12884 C CA . LEU B 1 822 ? -8.055 -44.531 -10 1 89.69 822 LEU B CA 1
ATOM 12885 C C . LEU B 1 822 ? -8.367 -44.219 -8.539 1 89.69 822 LEU B C 1
ATOM 12887 O O . LEU B 1 822 ? -9.461 -43.75 -8.227 1 89.69 822 LEU B O 1
ATOM 12891 N N . ALA B 1 823 ? -7.457 -44.531 -7.586 1 80.5 823 ALA B N 1
ATOM 12892 C CA . ALA B 1 823 ? -7.625 -44.25 -6.16 1 80.5 823 ALA B CA 1
ATOM 12893 C C . ALA B 1 823 ? -7.297 -42.812 -5.836 1 80.5 823 ALA B C 1
ATOM 12895 O O . ALA B 1 823 ? -6.371 -42.219 -6.41 1 80.5 823 ALA B O 1
ATOM 12896 N N . GLY B 1 824 ? -8.18 -42.188 -5.066 1 74.62 824 GLY B N 1
ATOM 12897 C CA . GLY B 1 824 ? -7.859 -40.875 -4.527 1 74.62 824 GLY B CA 1
ATOM 12898 C C . GLY B 1 824 ? -7.004 -40.938 -3.277 1 74.62 824 GLY B C 1
ATOM 12899 O O . GLY B 1 824 ? -6.883 -42 -2.65 1 74.62 824 GLY B O 1
ATOM 12900 N N . GLN B 1 825 ? -5.887 -40.281 -3.115 1 61.25 825 GLN B N 1
ATOM 12901 C CA . GLN B 1 825 ? -5.109 -40.25 -1.881 1 61.25 825 GLN B CA 1
ATOM 12902 C C . GLN B 1 825 ? -5.898 -39.625 -0.742 1 61.25 825 GLN B C 1
ATOM 12904 O O . GLN B 1 825 ? -6.324 -38.469 -0.846 1 61.25 825 GLN B O 1
ATOM 12909 N N . ASP B 1 826 ? -6.766 -40.312 -0.048 1 49.5 826 ASP B N 1
ATOM 12910 C CA . ASP B 1 826 ? -7.406 -39.781 1.151 1 49.5 826 ASP B CA 1
ATOM 12911 C C . ASP B 1 826 ? -6.371 -39.312 2.166 1 49.5 826 ASP B C 1
ATOM 12913 O O . ASP B 1 826 ? -5.629 -40.125 2.727 1 49.5 826 ASP B O 1
ATOM 12917 N N . VAL B 1 827 ? -5.602 -38.5 1.89 1 45.12 827 VAL B N 1
ATOM 12918 C CA . VAL B 1 827 ? -4.781 -38.125 3.043 1 45.12 827 VAL B CA 1
ATOM 12919 C C . VAL B 1 827 ? -5.68 -37.719 4.199 1 45.12 827 VAL B C 1
ATOM 12921 O O . VAL B 1 827 ? -6.598 -36.906 4.016 1 45.12 827 VAL B O 1
ATOM 12924 N N . PRO B 1 828 ? -5.699 -38.438 5.207 1 36.88 828 PRO B N 1
ATOM 12925 C CA . PRO B 1 828 ? -6.496 -38.25 6.418 1 36.88 828 PRO B CA 1
ATOM 12926 C C . PRO B 1 828 ? -6.402 -36.812 6.941 1 36.88 828 PRO B C 1
ATOM 12928 O O . PRO B 1 828 ? -6.594 -36.562 8.133 1 36.88 828 PRO B O 1
ATOM 12931 N N . PHE B 1 829 ? -5.801 -35.875 6.359 1 37.75 829 PHE B N 1
ATOM 12932 C CA . PHE B 1 829 ? -5.906 -34.688 7.18 1 37.75 829 PHE B CA 1
ATOM 12933 C C . PHE B 1 829 ? -7.34 -34.156 7.203 1 37.75 829 PHE B C 1
ATOM 12935 O O . PHE B 1 829 ? -7.867 -33.719 6.18 1 37.75 829 PHE B O 1
ATOM 12942 N N . GLY B 1 830 ? -8.281 -34.688 7.887 1 33.59 830 GLY B N 1
ATOM 12943 C CA . GLY B 1 830 ? -9.672 -34.281 8.062 1 33.59 830 GLY B CA 1
ATOM 12944 C C . GLY B 1 830 ? -9.875 -32.781 7.883 1 33.59 830 GLY B C 1
ATOM 12945 O O . GLY B 1 830 ? -8.961 -32 8.102 1 33.59 830 GLY B O 1
ATOM 12946 N N . ARG B 1 831 ? -10.953 -32.469 6.992 1 37.59 831 ARG B N 1
ATOM 12947 C CA . ARG B 1 831 ? -11.625 -31.188 6.742 1 37.59 831 ARG B CA 1
ATOM 12948 C C . ARG B 1 831 ? -11.508 -30.266 7.945 1 37.59 831 ARG B C 1
ATOM 12950 O O . ARG B 1 831 ? -12.086 -29.172 7.953 1 37.59 831 ARG B O 1
ATOM 12957 N N . ARG B 1 832 ? -11.523 -30.828 9.18 1 31.69 832 ARG B N 1
ATOM 12958 C CA . ARG B 1 832 ? -11.656 -30.016 10.391 1 31.69 832 ARG B CA 1
ATOM 12959 C C . ARG B 1 832 ? -10.438 -29.125 10.594 1 31.69 832 ARG B C 1
ATOM 12961 O O . ARG B 1 832 ? -9.305 -29.531 10.305 1 31.69 832 ARG B O 1
ATOM 12968 N N . LEU B 1 833 ? -10.734 -27.859 10.711 1 35.16 833 LEU B N 1
ATOM 12969 C CA . LEU B 1 833 ? -10.016 -26.641 11.109 1 35.16 833 LEU B CA 1
ATOM 12970 C C . LEU B 1 833 ? -8.883 -26.984 12.07 1 35.16 833 LEU B C 1
ATOM 12972 O O . LEU B 1 833 ? -9.102 -27.641 13.086 1 35.16 833 LEU B O 1
ATOM 12976 N N . ILE B 1 834 ? -7.801 -27.141 11.562 1 30.19 834 ILE B N 1
ATOM 12977 C CA . ILE B 1 834 ? -6.727 -27.141 12.547 1 30.19 834 ILE B CA 1
ATOM 12978 C C . ILE B 1 834 ? -6.93 -26 13.547 1 30.19 834 ILE B C 1
ATOM 12980 O O . ILE B 1 834 ? -6.73 -24.828 13.211 1 30.19 834 ILE B O 1
ATOM 12984 N N . VAL B 1 835 ? -8.164 -25.906 14.062 1 27.2 835 VAL B N 1
ATOM 12985 C CA . VAL B 1 835 ? -8.391 -24.969 15.156 1 27.2 835 VAL B CA 1
ATOM 12986 C C . VAL B 1 835 ? -7.277 -25.109 16.203 1 27.2 835 VAL B C 1
ATOM 12988 O O . VAL B 1 835 ? -7.016 -26.203 16.703 1 27.2 835 VAL B O 1
ATOM 12991 N N . ALA B 1 836 ? -6.305 -24.359 16.172 1 27.02 836 ALA B N 1
ATOM 12992 C CA . ALA B 1 836 ? -5.359 -24.312 17.281 1 27.02 836 ALA B CA 1
ATOM 12993 C C . ALA B 1 836 ? -6.082 -24.391 18.625 1 27.02 836 ALA B C 1
ATOM 12995 O O . ALA B 1 836 ? -6.93 -23.547 18.922 1 27.02 836 ALA B O 1
ATOM 12996 N N . LYS B 1 837 ? -6.484 -25.641 19.188 1 26.92 837 LYS B N 1
ATOM 12997 C CA . LYS B 1 837 ? -6.73 -25.609 20.625 1 26.92 837 LYS B CA 1
ATOM 12998 C C . LYS B 1 837 ? -5.516 -25.078 21.375 1 26.92 837 LYS B C 1
ATOM 13000 O O . LYS B 1 837 ? -4.383 -25.469 21.094 1 26.92 837 LYS B O 1
#